Protein AF-0000000078797398 (afdb_homodimer)

Structure (mmCIF, N/CA/C/O backbone):
data_AF-0000000078797398-model_v1
#
loop_
_entity.id
_entity.type
_entity.pdbx_description
1 polymer 'SusC/RagA family TonB-linked outer membrane protein'
#
loop_
_atom_site.group_PDB
_atom_site.id
_atom_site.type_symbol
_atom_site.label_atom_id
_atom_site.label_alt_id
_atom_site.label_comp_id
_atom_site.label_asym_id
_atom_site.label_entity_id
_atom_site.label_seq_id
_atom_site.pdbx_PDB_ins_code
_atom_site.Cartn_x
_atom_site.Cartn_y
_atom_site.Cartn_z
_atom_site.occupancy
_atom_site.B_iso_or_equiv
_atom_site.auth_seq_id
_atom_site.auth_comp_id
_atom_site.auth_asym_id
_atom_site.auth_atom_id
_atom_site.pdbx_PDB_model_num
ATOM 1 N N . MET A 1 1 ? 14.328 -54.656 -35.375 1 14.19 1 MET A N 1
ATOM 2 C CA . MET A 1 1 ? 13.898 -55.188 -34.094 1 14.19 1 MET A CA 1
ATOM 3 C C . MET A 1 1 ? 12.828 -54.281 -33.469 1 14.19 1 MET A C 1
ATOM 5 O O . MET A 1 1 ? 13.141 -53.438 -32.625 1 14.19 1 MET A O 1
ATOM 9 N N . LYS A 1 2 ? 11.695 -54.062 -34.125 1 16.78 2 LYS A N 1
ATOM 10 C CA . LYS A 1 2 ? 10.578 -53.25 -34.625 1 16.78 2 LYS A CA 1
ATOM 11 C C . LYS A 1 2 ? 9.422 -53.281 -33.625 1 16.78 2 LYS A C 1
ATOM 13 O O . LYS A 1 2 ? 9.414 -54.094 -32.688 1 16.78 2 LYS A O 1
ATOM 18 N N . LYS A 1 3 ? 8.297 -53.812 -33.938 1 16.89 3 LYS A N 1
ATOM 19 C CA . LYS A 1 3 ? 6.93 -53.312 -34.031 1 16.89 3 LYS A CA 1
ATOM 20 C C . LYS A 1 3 ? 6.074 -53.844 -32.875 1 16.89 3 LYS A C 1
ATOM 22 O O . LYS A 1 3 ? 4.898 -53.5 -32.75 1 16.89 3 LYS A O 1
ATOM 27 N N . ASN A 1 4 ? 6.398 -54.906 -32.062 1 16.11 4 ASN A N 1
ATOM 28 C CA . ASN A 1 4 ? 5.312 -55.844 -31.766 1 16.11 4 ASN A CA 1
ATOM 29 C C . ASN A 1 4 ? 4.363 -55.281 -30.719 1 16.11 4 ASN A C 1
ATOM 31 O O . ASN A 1 4 ? 3.256 -55.781 -30.531 1 16.11 4 ASN A O 1
ATOM 35 N N . ARG A 1 5 ? 4.566 -54.375 -29.688 1 20.83 5 ARG A N 1
ATOM 36 C CA . ARG A 1 5 ? 4.125 -54.781 -28.359 1 20.83 5 ARG A CA 1
ATOM 37 C C . ARG A 1 5 ? 2.684 -54.344 -28.109 1 20.83 5 ARG A C 1
ATOM 39 O O . ARG A 1 5 ? 2.436 -53.406 -27.344 1 20.83 5 ARG A O 1
ATOM 46 N N . LEU A 1 6 ? 1.722 -54.312 -29.094 1 18.86 6 LEU A N 1
ATOM 47 C CA . LEU A 1 6 ? 0.494 -53.531 -29 1 18.86 6 LEU A CA 1
ATOM 48 C C . LEU A 1 6 ? -0.539 -54.25 -28.125 1 18.86 6 LEU A C 1
ATOM 50 O O . LEU A 1 6 ? -1.639 -53.719 -27.922 1 18.86 6 LEU A O 1
ATOM 54 N N . ASN A 1 7 ? -0.463 -55.438 -27.516 1 18.25 7 ASN A N 1
ATOM 55 C CA . ASN A 1 7 ? -1.701 -56.219 -27.469 1 18.25 7 ASN A CA 1
ATOM 56 C C . ASN A 1 7 ? -2.609 -55.719 -26.344 1 18.25 7 ASN A C 1
ATOM 58 O O . ASN A 1 7 ? -3.73 -56.219 -26.188 1 18.25 7 ASN A O 1
ATOM 62 N N . LEU A 1 8 ? -2.359 -55.062 -25.203 1 17.81 8 LEU A N 1
ATOM 63 C CA . LEU A 1 8 ? -2.91 -55.438 -23.906 1 17.81 8 LEU A CA 1
ATOM 64 C C . LEU A 1 8 ? -4.34 -54.938 -23.75 1 17.81 8 LEU A C 1
ATOM 66 O O . LEU A 1 8 ? -4.574 -53.875 -23.141 1 17.81 8 LEU A O 1
ATOM 70 N N . VAL A 1 9 ? -5.426 -54.938 -24.734 1 18.81 9 VAL A N 1
ATOM 71 C CA . VAL A 1 9 ? -6.66 -54.156 -24.719 1 18.81 9 VAL A CA 1
ATOM 72 C C . VAL A 1 9 ? -7.688 -54.812 -23.812 1 18.81 9 VAL A C 1
ATOM 74 O O . VAL A 1 9 ? -8.742 -54.25 -23.531 1 18.81 9 VAL A O 1
ATOM 77 N N . SER A 1 10 ? -7.66 -56.031 -23.234 1 17.7 10 SER A N 1
ATOM 78 C CA . SER A 1 10 ? -8.859 -56.844 -23.141 1 17.7 10 SER A CA 1
ATOM 79 C C . SER A 1 10 ? -9.781 -56.344 -22.031 1 17.7 10 SER A C 1
ATOM 81 O O . SER A 1 10 ? -10.992 -56.562 -22.062 1 17.7 10 SER A O 1
ATOM 83 N N . ALA A 1 11 ? -9.469 -56.031 -20.797 1 18.22 11 ALA A N 1
ATOM 84 C CA . ALA A 1 11 ? -10.078 -56.625 -19.625 1 18.22 11 ALA A CA 1
ATOM 85 C C . ALA A 1 11 ? -11.398 -55.938 -19.266 1 18.22 11 ALA A C 1
ATOM 87 O O . ALA A 1 11 ? -12.062 -56.312 -18.312 1 18.22 11 ALA A O 1
ATOM 88 N N . MET A 1 12 ? -11.945 -54.875 -19.828 1 17.48 12 MET A N 1
ATOM 89 C CA . MET A 1 12 ? -12.758 -54.062 -18.906 1 17.48 12 MET A CA 1
ATOM 90 C C . MET A 1 12 ? -14.133 -54.688 -18.719 1 17.48 12 MET A C 1
ATOM 92 O O . MET A 1 12 ? -14.852 -54.344 -17.781 1 17.48 12 MET A O 1
ATOM 96 N N . LEU A 1 13 ? -14.844 -55.438 -19.578 1 18.14 13 LEU A N 1
ATOM 97 C CA . LEU A 1 13 ? -16.266 -55.188 -19.703 1 18.14 13 LEU A CA 1
ATOM 98 C C . LEU A 1 13 ? -17.062 -55.938 -18.625 1 18.14 13 LEU A C 1
ATOM 100 O O . LEU A 1 13 ? -18.297 -55.844 -18.609 1 18.14 13 LEU A O 1
ATOM 104 N N . LEU A 1 14 ? -16.625 -56.719 -17.719 1 17.73 14 LEU A N 1
ATOM 105 C CA . LEU A 1 14 ? -17.562 -57.781 -17.391 1 17.73 14 LEU A CA 1
ATOM 106 C C . LEU A 1 14 ? -18.688 -57.281 -16.5 1 17.73 14 LEU A C 1
ATOM 108 O O . LEU A 1 14 ? -18.578 -57.312 -15.273 1 17.73 14 LEU A O 1
ATOM 112 N N . LEU A 1 15 ? -19.25 -56.094 -16.516 1 18.14 15 LEU A N 1
ATOM 113 C CA . LEU A 1 15 ? -20.266 -55.781 -15.508 1 18.14 15 LEU A CA 1
ATOM 114 C C . LEU A 1 15 ? -21.469 -56.688 -15.625 1 18.14 15 LEU A C 1
ATOM 116 O O . LEU A 1 15 ? -22.188 -56.656 -16.625 1 18.14 15 LEU A O 1
ATOM 120 N N . SER A 1 16 ? -21.484 -57.875 -15 1 17.33 16 SER A N 1
ATOM 121 C CA . SER A 1 16 ? -22.469 -58.969 -14.883 1 17.33 16 SER A CA 1
ATOM 122 C C . SER A 1 16 ? -23.797 -58.438 -14.336 1 17.33 16 SER A C 1
ATOM 124 O O . SER A 1 16 ? -23.859 -57.344 -13.805 1 17.33 16 SER A O 1
ATOM 126 N N . GLY A 1 17 ? -24.891 -59.344 -13.898 1 18.78 17 GLY A N 1
ATOM 127 C CA . GLY A 1 17 ? -26.219 -59.906 -13.93 1 18.78 17 GLY A CA 1
ATOM 128 C C . GLY A 1 17 ? -27.031 -59.625 -12.688 1 18.78 17 GLY A C 1
ATOM 129 O O . GLY A 1 17 ? -28.141 -60.125 -12.516 1 18.78 17 GLY A O 1
ATOM 130 N N . LEU A 1 18 ? -26.562 -58.938 -11.586 1 18.55 18 LEU A N 1
ATOM 131 C CA . LEU A 1 18 ? -27.219 -59.406 -10.375 1 18.55 18 LEU A CA 1
ATOM 132 C C . LEU A 1 18 ? -28.719 -59.094 -10.414 1 18.55 18 LEU A C 1
ATOM 134 O O . LEU A 1 18 ? -29.109 -57.969 -10.797 1 18.55 18 LEU A O 1
ATOM 138 N N . SER A 1 19 ? -29.734 -60.031 -10.227 1 19.27 19 SER A N 1
ATOM 139 C CA . SER A 1 19 ? -31.125 -60.469 -10.359 1 19.27 19 SER A CA 1
ATOM 140 C C . SER A 1 19 ? -32 -59.844 -9.266 1 19.27 19 SER A C 1
ATOM 142 O O . SER A 1 19 ? -33.219 -59.938 -9.328 1 19.27 19 SER A O 1
ATOM 144 N N . THR A 1 20 ? -31.547 -59.312 -8.133 1 19.91 20 THR A N 1
ATOM 145 C CA . THR A 1 20 ? -32.375 -59.625 -6.973 1 19.91 20 THR A CA 1
ATOM 146 C C . THR A 1 20 ? -33.781 -59.094 -7.133 1 19.91 20 THR A C 1
ATOM 148 O O . THR A 1 20 ? -34 -58.156 -7.891 1 19.91 20 THR A O 1
ATOM 151 N N . GLY A 1 21 ? -34.875 -59.719 -6.449 1 19.83 21 GLY A N 1
ATOM 152 C CA . GLY A 1 21 ? -36.281 -60 -6.215 1 19.83 21 GLY A CA 1
ATOM 153 C C . GLY A 1 21 ? -37 -58.875 -5.527 1 19.83 21 GLY A C 1
ATOM 154 O O . GLY A 1 21 ? -36.562 -58.375 -4.484 1 19.83 21 GLY A O 1
ATOM 155 N N . TYR A 1 22 ? -37.625 -57.969 -6.227 1 20.42 22 TYR A N 1
ATOM 156 C CA . TYR A 1 22 ? -38.406 -56.812 -5.867 1 20.42 22 TYR A CA 1
ATOM 157 C C . TYR A 1 22 ? -39.625 -57.188 -5.043 1 20.42 22 TYR A C 1
ATOM 159 O O . TYR A 1 22 ? -40.531 -57.875 -5.539 1 20.42 22 TYR A O 1
ATOM 167 N N . LEU A 1 23 ? -39.406 -57.562 -3.674 1 19.94 23 LEU A N 1
ATOM 168 C CA . LEU A 1 23 ? -40.562 -57.938 -2.854 1 19.94 23 LEU A CA 1
ATOM 169 C C . LEU A 1 23 ? -41.625 -56.844 -2.865 1 19.94 23 LEU A C 1
ATOM 171 O O . LEU A 1 23 ? -41.312 -55.656 -3.08 1 19.94 23 LEU A O 1
ATOM 175 N N . GLN A 1 24 ? -42.938 -57.25 -2.566 1 21.22 24 GLN A N 1
ATOM 176 C CA . GLN A 1 24 ? -44.344 -56.906 -2.686 1 21.22 24 GLN A CA 1
ATOM 177 C C . GLN A 1 24 ? -44.75 -55.844 -1.672 1 21.22 24 GLN A C 1
ATOM 179 O O . GLN A 1 24 ? -44.938 -56.156 -0.488 1 21.22 24 GLN A O 1
ATOM 184 N N . ALA A 1 25 ? -44.031 -54.844 -1.453 1 22.23 25 ALA A N 1
ATOM 185 C CA . ALA A 1 25 ? -44.5 -54.094 -0.286 1 22.23 25 ALA A CA 1
ATOM 186 C C . ALA A 1 25 ? -45.969 -53.656 -0.463 1 22.23 25 ALA A C 1
ATOM 188 O O . ALA A 1 25 ? -46.375 -53.25 -1.554 1 22.23 25 ALA A O 1
ATOM 189 N N . ALA A 1 26 ? -46.844 -54.125 0.478 1 24.5 26 ALA A N 1
ATOM 190 C CA . ALA A 1 26 ? -48.281 -54.062 0.637 1 24.5 26 ALA A CA 1
ATOM 191 C C . ALA A 1 26 ? -48.781 -52.625 0.694 1 24.5 26 ALA A C 1
ATOM 193 O O . ALA A 1 26 ? -48.062 -51.719 1.108 1 24.5 26 ALA A O 1
ATOM 194 N N . PRO A 1 27 ? -50 -52.344 0.176 1 23.8 27 PRO A N 1
ATOM 195 C CA . PRO A 1 27 ? -50.75 -51.125 -0.127 1 23.8 27 PRO A CA 1
ATOM 196 C C . PRO A 1 27 ? -51.188 -50.344 1.128 1 23.8 27 PRO A C 1
ATOM 198 O O . PRO A 1 27 ? -51.969 -50.875 1.921 1 23.8 27 PRO A O 1
ATOM 201 N N . HIS A 1 28 ? -50.25 -50.031 2.047 1 22.23 28 HIS A N 1
ATOM 202 C CA . HIS A 1 28 ? -50.906 -49.5 3.246 1 22.23 28 HIS A CA 1
ATOM 203 C C . HIS A 1 28 ? -51.844 -48.375 2.912 1 22.23 28 HIS A C 1
ATOM 205 O O . HIS A 1 28 ? -51.531 -47.531 2.072 1 22.23 28 HIS A O 1
ATOM 211 N N . LYS A 1 29 ? -53.156 -48.562 3.438 1 24.05 29 LYS A N 1
ATOM 212 C CA . LYS A 1 29 ? -54.375 -47.781 3.328 1 24.05 29 LYS A CA 1
ATOM 213 C C . LYS A 1 29 ? -54.219 -46.406 3.98 1 24.05 29 LYS A C 1
ATOM 215 O O . LYS A 1 29 ? -54.031 -46.312 5.195 1 24.05 29 LYS A O 1
ATOM 220 N N . VAL A 1 30 ? -53.531 -45.5 3.352 1 23.61 30 VAL A N 1
ATOM 221 C CA . VAL A 1 30 ? -53.469 -44.156 3.918 1 23.61 30 VAL A CA 1
ATOM 222 C C . VAL A 1 30 ? -54.875 -43.594 4.117 1 23.61 30 VAL A C 1
ATOM 224 O O . VAL A 1 30 ? -55.656 -43.5 3.164 1 23.61 30 VAL A O 1
ATOM 227 N N . VAL A 1 31 ? -55.5 -43.969 5.285 1 24.97 31 VAL A N 1
ATOM 228 C CA . VAL A 1 31 ? -56.812 -43.438 5.664 1 24.97 31 VAL A CA 1
ATOM 229 C C . VAL A 1 31 ? -56.719 -41.906 5.742 1 24.97 31 VAL A C 1
ATOM 231 O O . VAL A 1 31 ? -55.906 -41.375 6.473 1 24.97 31 VAL A O 1
ATOM 234 N N . THR A 1 32 ? -56.969 -41.25 4.656 1 23.17 32 THR A N 1
ATOM 235 C CA . THR A 1 32 ? -57.125 -39.812 4.527 1 23.17 32 THR A CA 1
ATOM 236 C C . THR A 1 32 ? -58.219 -39.312 5.477 1 23.17 32 THR A C 1
ATOM 238 O O . THR A 1 32 ? -59.375 -39.656 5.352 1 23.17 32 THR A O 1
ATOM 241 N N . LYS A 1 33 ? -57.844 -39.312 6.805 1 28.17 33 LYS A N 1
ATOM 242 C CA . LYS A 1 33 ? -58.812 -38.625 7.629 1 28.17 33 LYS A CA 1
ATOM 243 C C . LYS A 1 33 ? -59.219 -37.281 7.023 1 28.17 33 LYS A C 1
ATOM 245 O O . LYS A 1 33 ? -58.344 -36.406 6.816 1 28.17 33 LYS A O 1
ATOM 250 N N . MET A 1 34 ? -60.375 -37.188 6.34 1 24.73 34 MET A N 1
ATOM 251 C CA . MET A 1 34 ? -61.062 -36.031 5.793 1 24.73 34 MET A CA 1
ATOM 252 C C . MET A 1 34 ? -61.375 -35 6.891 1 24.73 34 MET A C 1
ATOM 254 O O . MET A 1 34 ? -62.156 -35.281 7.781 1 24.73 34 MET A O 1
ATOM 258 N N . TYR A 1 35 ? -60.344 -34.469 7.543 1 29.33 35 TYR A N 1
ATOM 259 C CA . TYR A 1 35 ? -60.781 -33.406 8.453 1 29.33 35 TYR A CA 1
ATOM 260 C C . TYR A 1 35 ? -61.656 -32.406 7.727 1 29.33 35 TYR A C 1
ATOM 262 O O . TYR A 1 35 ? -61.406 -32.062 6.57 1 29.33 35 TYR A O 1
ATOM 270 N N . SER A 1 36 ? -62.906 -32.406 8.234 1 27.7 36 SER A N 1
ATOM 271 C CA . SER A 1 36 ? -64.062 -31.625 7.832 1 27.7 36 SER A CA 1
ATOM 272 C C . SER A 1 36 ? -63.75 -30.156 7.656 1 27.7 36 SER A C 1
ATOM 274 O O . SER A 1 36 ? -62.656 -29.703 8.023 1 27.7 36 SER A O 1
ATOM 276 N N . THR A 1 37 ? -64.688 -29.297 8.281 1 31.27 37 THR A N 1
ATOM 277 C CA . THR A 1 37 ? -65.438 -28.094 7.895 1 31.27 37 THR A CA 1
ATOM 278 C C . THR A 1 37 ? -64.625 -26.844 8.117 1 31.27 37 THR A C 1
ATOM 280 O O . THR A 1 37 ? -63.906 -26.719 9.125 1 31.27 37 THR A O 1
ATOM 283 N N . GLN A 1 38 ? -64.438 -26.047 6.953 1 34.19 38 GLN A N 1
ATOM 284 C CA . GLN A 1 38 ? -63.781 -24.812 6.516 1 34.19 38 GLN A CA 1
ATOM 285 C C . GLN A 1 38 ? -64.188 -23.641 7.41 1 34.19 38 GLN A C 1
ATOM 287 O O . GLN A 1 38 ? -65.375 -23.234 7.426 1 34.19 38 GLN A O 1
ATOM 292 N N . GLN A 1 39 ? -63.812 -23.547 8.688 1 38.5 39 GLN A N 1
ATOM 293 C CA . GLN A 1 39 ? -63.969 -22.172 9.117 1 38.5 39 GLN A CA 1
ATOM 294 C C . GLN A 1 39 ? -63.281 -21.203 8.164 1 38.5 39 GLN A C 1
ATOM 296 O O . GLN A 1 39 ? -62.188 -21.516 7.648 1 38.5 39 GLN A O 1
ATOM 301 N N . ASP A 1 40 ? -63.969 -20.016 7.66 1 49.66 40 ASP A N 1
ATOM 302 C CA . ASP A 1 40 ? -64 -19.125 6.504 1 49.66 40 ASP A CA 1
ATOM 303 C C . ASP A 1 40 ? -62.656 -18.453 6.285 1 49.66 40 ASP A C 1
ATOM 305 O O . ASP A 1 40 ? -62.344 -18.016 5.18 1 49.66 40 ASP A O 1
ATOM 309 N N . ASN A 1 41 ? -61.75 -18.422 7.184 1 66.75 41 ASN A N 1
ATOM 310 C CA . ASN A 1 41 ? -60.656 -17.484 6.941 1 66.75 41 ASN A CA 1
ATOM 311 C C . ASN A 1 41 ? -59.281 -18.172 7.047 1 66.75 41 ASN A C 1
ATOM 313 O O . ASN A 1 41 ? -58.281 -17.531 7.371 1 66.75 41 ASN A O 1
ATOM 317 N N . THR A 1 42 ? -59.281 -19.438 6.891 1 77.12 42 THR A N 1
ATOM 318 C CA . THR A 1 42 ? -58 -20.156 6.98 1 77.12 42 THR A CA 1
ATOM 319 C C . THR A 1 42 ? -57.781 -21.016 5.742 1 77.12 42 THR A C 1
ATOM 321 O O . THR A 1 42 ? -58.656 -21.781 5.34 1 77.12 42 THR A O 1
ATOM 324 N N . CYS A 1 43 ? -56.75 -20.797 4.984 1 81.75 43 CYS A N 1
ATOM 325 C CA . CYS A 1 43 ? -56.344 -21.641 3.871 1 81.75 43 CYS A CA 1
ATOM 326 C C . CYS A 1 43 ? -55.469 -22.781 4.355 1 81.75 43 CYS A C 1
ATOM 328 O O . CYS A 1 43 ? -54.406 -22.562 4.973 1 81.75 43 CYS A O 1
ATOM 330 N N . VAL A 1 44 ? -56 -23.953 4.25 1 83.19 44 VAL A N 1
ATOM 331 C CA . VAL A 1 44 ? -55.25 -25.156 4.582 1 83.19 44 VAL A CA 1
ATOM 332 C C . VAL A 1 44 ? -54.812 -25.891 3.303 1 83.19 44 VAL A C 1
ATOM 334 O O . VAL A 1 44 ? -55.562 -25.891 2.32 1 83.19 44 VAL A O 1
ATOM 337 N N . GLY A 1 45 ? -53.656 -26.297 3.201 1 84.81 45 GLY A N 1
ATOM 338 C CA . GLY A 1 45 ? -53.188 -27.031 2.035 1 84.81 45 GLY A CA 1
ATOM 339 C C . GLY A 1 45 ? -51.969 -27.906 2.316 1 84.81 45 GLY A C 1
ATOM 340 O O . GLY A 1 45 ? -51.469 -27.953 3.445 1 84.81 45 GLY A O 1
ATOM 341 N N . GLN A 1 46 ? -51.594 -28.75 1.345 1 83.31 46 GLN A N 1
ATOM 342 C CA . GLN A 1 46 ? -50.406 -29.594 1.323 1 83.31 46 GLN A CA 1
ATOM 343 C C . GLN A 1 46 ? -49.562 -29.312 0.09 1 83.31 46 GLN A C 1
ATOM 345 O O . GLN A 1 46 ? -50.094 -29.156 -1.013 1 83.31 46 GLN A O 1
ATOM 350 N N . VAL A 1 47 ? -48.375 -29.141 0.313 1 83.88 47 VAL A N 1
ATOM 351 C CA . VAL A 1 47 ? -47.406 -28.969 -0.77 1 83.88 47 VAL A CA 1
ATOM 352 C C . VAL A 1 47 ? -46.625 -30.25 -0.982 1 83.88 47 VAL A C 1
ATOM 354 O O . VAL A 1 47 ? -46.031 -30.781 -0.046 1 83.88 47 VAL A O 1
ATOM 357 N N . VAL A 1 48 ? -46.719 -30.766 -2.125 1 79.94 48 VAL A N 1
ATOM 358 C CA . VAL A 1 48 ? -46 -31.969 -2.51 1 79.94 48 VAL A CA 1
ATOM 359 C C . VAL A 1 48 ? -45.156 -31.688 -3.76 1 79.94 48 VAL A C 1
ATOM 361 O O . VAL A 1 48 ? -45.406 -30.719 -4.469 1 79.94 48 VAL A O 1
ATOM 364 N N . ASP A 1 49 ? -44.125 -32.469 -3.914 1 72.75 49 ASP A N 1
ATOM 365 C CA . ASP A 1 49 ? -43.375 -32.375 -5.164 1 72.75 49 ASP A CA 1
ATOM 366 C C . ASP A 1 49 ? -44 -33.281 -6.238 1 72.75 49 ASP A C 1
ATOM 368 O O . ASP A 1 49 ? -45.031 -33.938 -6.008 1 72.75 49 ASP A O 1
ATOM 372 N N . GLN A 1 50 ? -43.438 -33.25 -7.488 1 68.44 50 GLN A N 1
ATOM 373 C CA . GLN A 1 50 ? -44 -34 -8.625 1 68.44 50 GLN A CA 1
ATOM 374 C C . GLN A 1 50 ? -44.031 -35.5 -8.328 1 68.44 50 GLN A C 1
ATOM 376 O O . GLN A 1 50 ? -44.781 -36.219 -8.961 1 68.44 50 GLN A O 1
ATOM 381 N N . LYS A 1 51 ? -43.312 -35.938 -7.418 1 64.81 51 LYS A N 1
ATOM 382 C CA . LYS A 1 51 ? -43.281 -37.375 -7.062 1 64.81 51 LYS A CA 1
ATOM 383 C C . LYS A 1 51 ? -44.281 -37.688 -5.949 1 64.81 51 LYS A C 1
ATOM 385 O O . LYS A 1 51 ? -44.344 -38.812 -5.461 1 64.81 51 LYS A O 1
ATOM 390 N N . GLY A 1 52 ? -44.875 -36.75 -5.531 1 69.88 52 GLY A N 1
ATOM 391 C CA . GLY A 1 52 ? -45.875 -36.938 -4.512 1 69.88 52 GLY A CA 1
ATOM 392 C C . GLY A 1 52 ? -45.344 -36.844 -3.098 1 69.88 52 GLY A C 1
ATOM 393 O O . GLY A 1 52 ? -46.062 -37.125 -2.131 1 69.88 52 GLY A O 1
ATOM 394 N N . GLU A 1 53 ? -44.125 -36.531 -3.059 1 73.06 53 GLU A N 1
ATOM 395 C CA . GLU A 1 53 ? -43.531 -36.375 -1.738 1 73.06 53 GLU A CA 1
ATOM 396 C C . GLU A 1 53 ? -43.812 -35 -1.137 1 73.06 53 GLU A C 1
ATOM 398 O O . GLU A 1 53 ? -43.875 -34 -1.852 1 73.06 53 GLU A O 1
ATOM 403 N N . THR A 1 54 ? -43.938 -35.031 0.167 1 77 54 THR A N 1
ATOM 404 C CA . THR A 1 54 ? -44.281 -33.781 0.848 1 77 54 THR A CA 1
ATOM 405 C C . THR A 1 54 ? -43.094 -32.844 0.886 1 77 54 THR A C 1
ATOM 407 O O . THR A 1 54 ? -41.938 -33.281 1.026 1 77 54 THR A O 1
ATOM 410 N N . VAL A 1 55 ? -43.219 -31.625 0.555 1 76.88 55 VAL A N 1
ATOM 411 C CA . VAL A 1 55 ? -42.219 -30.594 0.599 1 76.88 55 VAL A CA 1
ATOM 412 C C . VAL A 1 55 ? -42.25 -29.875 1.948 1 76.88 55 VAL A C 1
ATOM 414 O O . VAL A 1 55 ? -43.219 -29.156 2.246 1 76.88 55 VAL A O 1
ATOM 417 N N . ILE A 1 56 ? -41.156 -30.219 2.688 1 73.38 56 ILE A N 1
ATOM 418 C CA . ILE A 1 56 ? -41.062 -29.656 4.031 1 73.38 56 ILE A CA 1
ATOM 419 C C . ILE A 1 56 ? -40.406 -28.281 3.971 1 73.38 56 ILE A C 1
ATOM 421 O O . ILE A 1 56 ? -39.375 -28.109 3.311 1 73.38 56 ILE A O 1
ATOM 425 N N . GLY A 1 57 ? -40.938 -27.25 4.629 1 73.69 57 GLY A N 1
ATOM 426 C CA . GLY A 1 57 ? -40.281 -25.938 4.797 1 73.69 57 GLY A CA 1
ATOM 427 C C . GLY A 1 57 ? -40.531 -25.016 3.621 1 73.69 57 GLY A C 1
ATOM 428 O O . GLY A 1 57 ? -39.844 -24 3.477 1 73.69 57 GLY A O 1
ATOM 429 N N . ALA A 1 58 ? -41.406 -25.375 2.717 1 76.81 58 ALA A N 1
ATOM 430 C CA . ALA A 1 58 ? -41.75 -24.469 1.625 1 76.81 58 ALA A CA 1
ATOM 431 C C . ALA A 1 58 ? -42.406 -23.203 2.152 1 76.81 58 ALA A C 1
ATOM 433 O O . ALA A 1 58 ? -43.25 -23.281 3.039 1 76.81 58 ALA A O 1
ATOM 434 N N . SER A 1 59 ? -42 -22.141 1.622 1 80.75 59 SER A N 1
ATOM 435 C CA . SER A 1 59 ? -42.625 -20.859 1.969 1 80.75 59 SER A CA 1
ATOM 436 C C . SER A 1 59 ? -43.969 -20.703 1.271 1 80.75 59 SER A C 1
ATOM 438 O O . SER A 1 59 ? -44.062 -20.859 0.052 1 80.75 59 SER A O 1
ATOM 440 N N . VAL A 1 60 ? -45.062 -20.547 2.082 1 83.19 60 VAL A N 1
ATOM 441 C CA . VAL A 1 60 ? -46.406 -20.281 1.599 1 83.19 60 VAL A CA 1
ATOM 442 C C . VAL A 1 60 ? -46.844 -18.891 2.047 1 83.19 60 VAL A C 1
ATOM 444 O O . VAL A 1 60 ? -47.094 -18.656 3.236 1 83.19 60 VAL A O 1
ATOM 447 N N . ILE A 1 61 ? -46.844 -17.984 1.096 1 81.88 61 ILE A N 1
ATOM 448 C CA . ILE A 1 61 ? -47.125 -16.594 1.427 1 81.88 61 ILE A CA 1
ATOM 449 C C . ILE A 1 61 ? -48.25 -16.047 0.53 1 81.88 61 ILE A C 1
ATOM 451 O O . ILE A 1 61 ? -48.375 -16.469 -0.622 1 81.88 61 ILE A O 1
ATOM 455 N N . ILE A 1 62 ? -49.219 -15.211 1.114 1 80.12 62 ILE A N 1
ATOM 456 C CA . ILE A 1 62 ? -50.094 -14.438 0.263 1 80.12 62 ILE A CA 1
ATOM 457 C C . ILE A 1 62 ? -49.312 -13.43 -0.556 1 80.12 62 ILE A C 1
ATOM 459 O O . ILE A 1 62 ? -48.625 -12.562 0.004 1 80.12 62 ILE A O 1
ATOM 463 N N . LYS A 1 63 ? -49.281 -13.672 -1.919 1 75.94 63 LYS A N 1
ATOM 464 C CA . LYS A 1 63 ? -48.469 -12.859 -2.822 1 75.94 63 LYS A CA 1
ATOM 465 C C . LYS A 1 63 ? -48.688 -11.375 -2.562 1 75.94 63 LYS A C 1
ATOM 467 O O . LYS A 1 63 ? -49.812 -10.898 -2.51 1 75.94 63 LYS A O 1
ATOM 472 N N . GLY A 1 64 ? -47.594 -10.586 -2.289 1 66.06 64 GLY A N 1
ATOM 473 C CA . GLY A 1 64 ? -47.656 -9.148 -2.088 1 66.06 64 GLY A CA 1
ATOM 474 C C . GLY A 1 64 ? -47.781 -8.75 -0.629 1 66.06 64 GLY A C 1
ATOM 475 O O . GLY A 1 64 ? -47.875 -7.562 -0.308 1 66.06 64 GLY A O 1
ATOM 476 N N . THR A 1 65 ? -48.031 -9.75 0.269 1 68.62 65 THR A N 1
ATOM 477 C CA . THR A 1 65 ? -48.156 -9.469 1.694 1 68.62 65 THR A CA 1
ATOM 478 C C . THR A 1 65 ? -47.062 -10.172 2.482 1 68.62 65 THR A C 1
ATOM 480 O O . THR A 1 65 ? -46.312 -10.977 1.926 1 68.62 65 THR A O 1
ATOM 483 N N . SER A 1 66 ? -46.938 -9.766 3.762 1 68.19 66 SER A N 1
ATOM 484 C CA . SER A 1 66 ? -46 -10.445 4.648 1 68.19 66 SER A CA 1
ATOM 485 C C . SER A 1 66 ? -46.656 -11.586 5.398 1 68.19 66 SER A C 1
ATOM 487 O O . SER A 1 66 ? -46.031 -12.234 6.238 1 68.19 66 SER A O 1
ATOM 489 N N . ASN A 1 67 ? -47.844 -11.891 5.121 1 74.5 67 ASN A N 1
ATOM 490 C CA . ASN A 1 67 ? -48.594 -13 5.742 1 74.5 67 ASN A CA 1
ATOM 491 C C . ASN A 1 67 ? -48.219 -14.336 5.098 1 74.5 67 ASN A C 1
ATOM 493 O O . ASN A 1 67 ? -48.562 -14.586 3.943 1 74.5 67 ASN A O 1
ATOM 497 N N . GLY A 1 68 ? -47.375 -15 5.648 1 76.25 68 GLY A N 1
ATOM 498 C CA . GLY A 1 68 ? -46.906 -16.281 5.121 1 76.25 68 GLY A CA 1
ATOM 499 C C . GLY A 1 68 ? -46.656 -17.312 6.199 1 76.25 68 GLY A C 1
ATOM 500 O O . GLY A 1 68 ? -46.719 -17 7.391 1 76.25 68 GLY A O 1
ATOM 501 N N . THR A 1 69 ? -46.75 -18.594 5.793 1 79.19 69 THR A N 1
ATOM 502 C CA . THR A 1 69 ? -46.406 -19.75 6.609 1 79.19 69 THR A CA 1
ATOM 503 C C . THR A 1 69 ? -45.438 -20.672 5.871 1 79.19 69 THR A C 1
ATOM 505 O O . THR A 1 69 ? -45.094 -20.438 4.707 1 79.19 69 THR A O 1
ATOM 508 N N . ILE A 1 70 ? -44.875 -21.641 6.555 1 79 70 ILE A N 1
ATOM 509 C CA . ILE A 1 70 ? -44.031 -22.672 5.938 1 79 70 ILE A CA 1
ATOM 510 C C . ILE A 1 70 ? -44.719 -24.031 6.109 1 79 70 ILE A C 1
ATOM 512 O O . ILE A 1 70 ? -45.469 -24.25 7.062 1 79 70 ILE A O 1
ATOM 516 N N . THR A 1 71 ? -44.469 -24.938 5.152 1 80.12 71 THR A N 1
ATOM 517 C CA . THR A 1 71 ? -45.062 -26.266 5.23 1 80.12 71 THR A CA 1
ATOM 518 C C . THR A 1 71 ? -44.406 -27.062 6.367 1 80.12 71 THR A C 1
ATOM 520 O O . THR A 1 71 ? -43.25 -26.875 6.691 1 80.12 71 THR A O 1
ATOM 523 N N . ASP A 1 72 ? -45.281 -27.906 6.992 1 76.5 72 ASP A N 1
ATOM 524 C CA . ASP A 1 72 ? -44.781 -28.766 8.078 1 76.5 72 ASP A CA 1
ATOM 525 C C . ASP A 1 72 ? -44.156 -30.047 7.531 1 76.5 72 ASP A C 1
ATOM 527 O O . ASP A 1 72 ? -43.938 -30.172 6.324 1 76.5 72 ASP A O 1
ATOM 531 N N . PHE A 1 73 ? -43.812 -31.047 8.383 1 72.56 73 PHE A N 1
ATOM 532 C CA . PHE A 1 73 ? -43.094 -32.281 8.039 1 72.56 73 PHE A CA 1
ATOM 533 C C . PHE A 1 73 ? -43.906 -33.125 7.055 1 72.56 73 PHE A C 1
ATOM 535 O O . PHE A 1 73 ? -43.312 -33.906 6.301 1 72.56 73 PHE A O 1
ATOM 542 N N . ASP A 1 74 ? -45.125 -33.031 7.078 1 75.44 74 ASP A N 1
ATOM 543 C CA . ASP A 1 74 ? -46 -33.781 6.164 1 75.44 74 ASP A CA 1
ATOM 544 C C . ASP A 1 74 ? -46.406 -32.938 4.961 1 75.44 74 ASP A C 1
ATOM 546 O O . ASP A 1 74 ? -47.312 -33.312 4.215 1 75.44 74 ASP A O 1
ATOM 550 N N . GLY A 1 75 ? -45.719 -31.75 4.789 1 77.69 75 GLY A N 1
ATOM 551 C CA . GLY A 1 75 ? -45.969 -30.844 3.686 1 77.69 75 GLY A CA 1
ATOM 552 C C . GLY A 1 75 ? -47.25 -30.031 3.873 1 77.69 75 GLY A C 1
ATOM 553 O O . GLY A 1 75 ? -47.688 -29.344 2.951 1 77.69 75 GLY A O 1
ATOM 554 N N . ASN A 1 76 ? -47.844 -30.141 5.039 1 80.75 76 ASN A N 1
ATOM 555 C CA . ASN A 1 76 ? -49.094 -29.422 5.285 1 80.75 76 ASN A CA 1
ATOM 556 C C . ASN A 1 76 ? -48.812 -27.984 5.707 1 80.75 76 ASN A C 1
ATOM 558 O O . ASN A 1 76 ? -47.781 -27.688 6.309 1 80.75 76 ASN A O 1
ATOM 562 N N . PHE A 1 77 ? -49.656 -27.078 5.25 1 82.25 77 PHE A N 1
ATOM 563 C CA . PHE A 1 77 ? -49.562 -25.688 5.719 1 82.25 77 PHE A CA 1
ATOM 564 C C . PHE A 1 77 ? -50.969 -25.188 6.102 1 82.25 77 PHE A C 1
ATOM 566 O O . PHE A 1 77 ? -51.969 -25.688 5.613 1 82.25 77 PHE A O 1
ATOM 573 N N . THR A 1 78 ? -51 -24.359 7.129 1 82 78 THR A N 1
ATOM 574 C CA . THR A 1 78 ? -52.156 -23.562 7.52 1 82 78 THR A CA 1
ATOM 575 C C . THR A 1 78 ? -51.844 -22.078 7.465 1 82 78 THR A C 1
ATOM 577 O O . THR A 1 78 ? -50.969 -21.594 8.164 1 82 78 THR A O 1
ATOM 580 N N . LEU A 1 79 ? -52.375 -21.328 6.539 1 81 79 LEU A N 1
ATOM 581 C CA . LEU A 1 79 ? -52.219 -19.891 6.352 1 81 79 LEU A CA 1
ATOM 582 C C . LEU A 1 79 ? -53.5 -19.156 6.793 1 81 79 LEU A C 1
ATOM 584 O O . LEU A 1 79 ? -54.562 -19.375 6.238 1 81 79 LEU A O 1
ATOM 588 N N . ASN A 1 80 ? -53.312 -18.391 7.801 1 79.19 80 ASN A N 1
ATOM 589 C CA . ASN A 1 80 ? -54.469 -17.672 8.375 1 79.19 80 ASN A CA 1
ATOM 590 C C . ASN A 1 80 ? -54.688 -16.344 7.672 1 79.19 80 ASN A C 1
ATOM 592 O O . ASN A 1 80 ? -53.812 -15.82 7 1 79.19 80 ASN A O 1
ATOM 596 N N . GLU A 1 81 ? -55.969 -15.812 7.742 1 76.5 81 GLU A N 1
ATOM 597 C CA . GLU A 1 81 ? -56.406 -14.531 7.199 1 76.5 81 GLU A CA 1
ATOM 598 C C . GLU A 1 81 ? -56.281 -14.5 5.68 1 76.5 81 GLU A C 1
ATOM 600 O O . GLU A 1 81 ? -55.75 -13.539 5.125 1 76.5 81 GLU A O 1
ATOM 605 N N . VAL A 1 82 ? -56.688 -15.617 5.094 1 77.56 82 VAL A N 1
ATOM 606 C CA . VAL A 1 82 ? -56.688 -15.727 3.637 1 77.56 82 VAL A CA 1
ATOM 607 C C . VAL A 1 82 ? -58.125 -15.602 3.131 1 77.56 82 VAL A C 1
ATOM 609 O O . VAL A 1 82 ? -59.062 -16.219 3.686 1 77.56 82 VAL A O 1
ATOM 612 N N . LYS A 1 83 ? -58.375 -14.82 2.211 1 77.31 83 LYS A N 1
ATOM 613 C CA . LYS A 1 83 ? -59.656 -14.664 1.552 1 77.31 83 LYS A CA 1
ATOM 614 C C . LYS A 1 83 ? -59.688 -15.453 0.247 1 77.31 83 LYS A C 1
ATOM 616 O O . LYS A 1 83 ? -58.688 -15.656 -0.403 1 77.31 83 LYS A O 1
ATOM 621 N N . THR A 1 84 ? -60.906 -15.859 -0.042 1 78 84 THR A N 1
ATOM 622 C CA . THR A 1 84 ? -61.094 -16.5 -1.344 1 78 84 THR A CA 1
ATOM 623 C C . THR A 1 84 ? -60.719 -15.531 -2.469 1 78 84 THR A C 1
ATOM 625 O O . THR A 1 84 ? -61.125 -14.375 -2.467 1 78 84 THR A O 1
ATOM 628 N N . GLY A 1 85 ? -59.75 -15.914 -3.395 1 80 85 GLY A N 1
ATOM 629 C CA . GLY A 1 85 ? -59.219 -15.07 -4.457 1 80 85 GLY A CA 1
ATOM 630 C C . GLY A 1 85 ? -57.812 -14.641 -4.227 1 80 85 GLY A C 1
ATOM 631 O O . GLY A 1 85 ? -57.156 -14.133 -5.137 1 80 85 GLY A O 1
ATOM 632 N N . ASP A 1 86 ? -57.375 -14.82 -3.08 1 79.31 86 ASP A N 1
ATOM 633 C CA . ASP A 1 86 ? -56 -14.453 -2.793 1 79.31 86 ASP A CA 1
ATOM 634 C C . ASP A 1 86 ? -55.031 -15.32 -3.58 1 79.31 86 ASP A C 1
ATOM 636 O O . ASP A 1 86 ? -55.281 -16.5 -3.814 1 79.31 86 ASP A O 1
ATOM 640 N N . MET A 1 87 ? -53.969 -14.672 -4.016 1 80.56 87 MET A N 1
ATOM 641 C CA . MET A 1 87 ? -52.875 -15.406 -4.672 1 80.56 87 MET A CA 1
ATOM 642 C C . MET A 1 87 ? -51.844 -15.867 -3.654 1 80.56 87 MET A C 1
ATOM 644 O O . MET A 1 87 ? -51.25 -15.055 -2.959 1 80.56 87 MET A O 1
ATOM 648 N N . ILE A 1 88 ? -51.75 -17.188 -3.59 1 82.19 88 ILE A N 1
ATOM 649 C CA . ILE A 1 88 ? -50.781 -17.797 -2.668 1 82.19 88 ILE A CA 1
ATOM 650 C C . ILE A 1 88 ? -49.531 -18.203 -3.422 1 82.19 88 ILE A C 1
ATOM 652 O O . ILE A 1 88 ? -49.594 -18.953 -4.402 1 82.19 88 ILE A O 1
ATOM 656 N N . GLU A 1 89 ? -48.469 -17.656 -3.051 1 80.94 89 GLU A N 1
ATOM 657 C CA . GLU A 1 89 ? -47.156 -17.969 -3.602 1 80.94 89 GLU A CA 1
ATOM 658 C C . GLU A 1 89 ? -46.438 -18.984 -2.738 1 80.94 89 GLU A C 1
ATOM 660 O O . GLU A 1 89 ? -46.25 -18.797 -1.532 1 80.94 89 GLU A O 1
ATOM 665 N N . ILE A 1 90 ? -46.031 -20.094 -3.354 1 79.94 90 ILE A N 1
ATOM 666 C CA . ILE A 1 90 ? -45.281 -21.172 -2.707 1 79.94 90 ILE A CA 1
ATOM 667 C C . ILE A 1 90 ? -43.906 -21.266 -3.309 1 79.94 90 ILE A C 1
ATOM 669 O O . ILE A 1 90 ? -43.75 -21.375 -4.527 1 79.94 90 ILE A O 1
ATOM 673 N N . SER A 1 91 ? -42.938 -21.047 -2.494 1 75.88 91 SER A N 1
ATOM 674 C CA . SER A 1 91 ? -41.562 -21.109 -2.967 1 75.88 91 SER A CA 1
ATOM 675 C C . SER A 1 91 ? -40.688 -21.984 -2.053 1 75.88 91 SER A C 1
ATOM 677 O O . SER A 1 91 ? -40.969 -22.062 -0.851 1 75.88 91 SER A O 1
ATOM 679 N N . TYR A 1 92 ? -39.938 -22.844 -2.684 1 69.69 92 TYR A N 1
ATOM 680 C CA . TYR A 1 92 ? -38.938 -23.672 -2.006 1 69.69 92 TYR A CA 1
ATOM 681 C C . TYR A 1 92 ? -37.688 -23.828 -2.859 1 69.69 92 TYR A C 1
ATOM 683 O O . TYR A 1 92 ? -37.75 -23.922 -4.086 1 69.69 92 TYR A O 1
ATOM 691 N N . VAL A 1 93 ? -36.531 -23.75 -2.154 1 59.56 93 VAL A N 1
ATOM 692 C CA . VAL A 1 93 ? -35.281 -23.906 -2.852 1 59.56 93 VAL A CA 1
ATOM 693 C C . VAL A 1 93 ? -35.281 -25.188 -3.668 1 59.56 93 VAL A C 1
ATOM 695 O O . VAL A 1 93 ? -35.625 -26.266 -3.154 1 59.56 93 VAL A O 1
ATOM 698 N N . GLY A 1 94 ? -35 -25.172 -4.922 1 56.66 94 GLY A N 1
ATOM 699 C CA . GLY A 1 94 ? -34.938 -26.312 -5.828 1 56.66 94 GLY A CA 1
ATOM 700 C C . GLY A 1 94 ? -36.219 -26.5 -6.605 1 56.66 94 GLY A C 1
ATOM 701 O O . GLY A 1 94 ? -36.312 -27.391 -7.465 1 56.66 94 GLY A O 1
ATOM 702 N N . TYR A 1 95 ? -37.312 -25.812 -6.188 1 64 95 TYR A N 1
ATOM 703 C CA . TYR A 1 95 ? -38.594 -25.938 -6.879 1 64 95 TYR A CA 1
ATOM 704 C C . TYR A 1 95 ? -39 -24.625 -7.52 1 64 95 TYR A C 1
ATOM 706 O O . TYR A 1 95 ? -38.594 -23.547 -7.062 1 64 95 TYR A O 1
ATOM 714 N N . GLN A 1 96 ? -39.562 -24.625 -8.664 1 65.81 96 GLN A N 1
ATOM 715 C CA . GLN A 1 96 ? -40.156 -23.453 -9.297 1 65.81 96 GLN A CA 1
ATOM 716 C C . GLN A 1 96 ? -41.219 -22.812 -8.398 1 65.81 96 GLN A C 1
ATOM 718 O O . GLN A 1 96 ? -42.062 -23.516 -7.844 1 65.81 96 GLN A O 1
ATOM 723 N N . THR A 1 97 ? -41.031 -21.531 -8.203 1 71.12 97 THR A N 1
ATOM 724 C CA . THR A 1 97 ? -42.062 -20.844 -7.43 1 71.12 97 THR A CA 1
ATOM 725 C C . THR A 1 97 ? -43.406 -20.984 -8.094 1 71.12 97 THR A C 1
ATOM 727 O O . THR A 1 97 ? -43.531 -20.812 -9.312 1 71.12 97 THR A O 1
ATOM 730 N N . GLN A 1 98 ? -44.438 -21.469 -7.355 1 73.88 98 GLN A N 1
ATOM 731 C CA . GLN A 1 98 ? -45.781 -21.609 -7.855 1 73.88 98 GLN A CA 1
ATOM 732 C C . GLN A 1 98 ? -46.719 -20.641 -7.164 1 73.88 98 GLN A C 1
ATOM 734 O O . GLN A 1 98 ? -46.656 -20.438 -5.949 1 73.88 98 GLN A O 1
ATOM 739 N N . VAL A 1 99 ? -47.531 -19.828 -7.98 1 79.5 99 VAL A N 1
ATOM 740 C CA . VAL A 1 99 ? -48.562 -18.953 -7.449 1 79.5 99 VAL A CA 1
ATOM 741 C C . VAL A 1 99 ? -49.938 -19.562 -7.727 1 79.5 99 VAL A C 1
ATOM 743 O O . VAL A 1 99 ? -50.281 -19.844 -8.875 1 79.5 99 VAL A O 1
ATOM 746 N N . VAL A 1 100 ? -50.75 -19.844 -6.68 1 80.5 100 VAL A N 1
ATOM 747 C CA . VAL A 1 100 ? -52.062 -20.453 -6.812 1 80.5 100 VAL A CA 1
ATOM 748 C C . VAL A 1 100 ? -53.125 -19.547 -6.207 1 80.5 100 VAL A C 1
ATOM 750 O O . VAL A 1 100 ? -52.875 -18.891 -5.184 1 80.5 100 VAL A O 1
ATOM 753 N N . GLN A 1 101 ? -54.156 -19.344 -6.926 1 79.31 101 GLN A N 1
ATOM 754 C CA . GLN A 1 101 ? -55.281 -18.594 -6.391 1 79.31 101 GLN A CA 1
ATOM 755 C C . GLN A 1 101 ? -56.062 -19.422 -5.383 1 79.31 101 GLN A C 1
ATOM 757 O O . GLN A 1 101 ? -56.469 -20.562 -5.676 1 79.31 101 GLN A O 1
ATOM 762 N N . TYR A 1 102 ? -56.344 -18.875 -4.27 1 82.88 102 TYR A N 1
ATOM 763 C CA . TYR A 1 102 ? -57.094 -19.578 -3.227 1 82.88 102 TYR A CA 1
ATOM 764 C C . TYR A 1 102 ? -58.594 -19.578 -3.531 1 82.88 102 TYR A C 1
ATOM 766 O O . TYR A 1 102 ? -59.188 -18.516 -3.701 1 82.88 102 TYR A O 1
ATOM 774 N N . ASP A 1 103 ? -59.156 -20.719 -3.736 1 77.25 103 ASP A N 1
ATOM 775 C CA . ASP A 1 103 ? -60.562 -20.828 -4.129 1 77.25 103 ASP A CA 1
ATOM 776 C C . ASP A 1 103 ? -61.438 -21.281 -2.955 1 77.25 103 ASP A C 1
ATOM 778 O O . ASP A 1 103 ? -62.594 -21.688 -3.143 1 77.25 103 ASP A O 1
ATOM 782 N N . GLY A 1 104 ? -60.969 -21.172 -1.677 1 74.5 104 GLY A N 1
ATOM 783 C CA . GLY A 1 104 ? -61.75 -21.5 -0.496 1 74.5 104 GLY A CA 1
ATOM 784 C C . GLY A 1 104 ? -61.625 -22.969 -0.104 1 74.5 104 GLY A C 1
ATOM 785 O O . GLY A 1 104 ? -62.25 -23.406 0.869 1 74.5 104 GLY A O 1
ATOM 786 N N . LYS A 1 105 ? -61.031 -23.766 -0.9 1 77.75 105 LYS A N 1
ATOM 787 C CA . LYS A 1 105 ? -60.875 -25.188 -0.618 1 77.75 105 LYS A CA 1
ATOM 788 C C . LYS A 1 105 ? -59.438 -25.5 -0.201 1 77.75 105 LYS A C 1
ATOM 790 O O . LYS A 1 105 ? -58.531 -24.656 -0.322 1 77.75 105 LYS A O 1
ATOM 795 N N . THR A 1 106 ? -59.281 -26.703 0.351 1 78.88 106 THR A N 1
ATOM 796 C CA . THR A 1 106 ? -57.938 -27.188 0.719 1 78.88 106 THR A CA 1
ATOM 797 C C . THR A 1 106 ? -57.031 -27.234 -0.503 1 78.88 106 THR A C 1
ATOM 799 O O . THR A 1 106 ? -57.406 -27.781 -1.545 1 78.88 106 THR A O 1
ATOM 802 N N . LEU A 1 107 ? -55.844 -26.609 -0.469 1 79.94 107 LEU A N 1
ATOM 803 C CA . LEU A 1 107 ? -54.938 -26.531 -1.603 1 79.94 107 LEU A CA 1
ATOM 804 C C . LEU A 1 107 ? -53.969 -27.719 -1.601 1 79.94 107 LEU A C 1
ATOM 806 O O . LEU A 1 107 ? -53.375 -28.047 -0.563 1 79.94 107 LEU A O 1
ATOM 810 N N . LYS A 1 108 ? -53.969 -28.562 -2.619 1 79.12 108 LYS A N 1
ATOM 811 C CA . LYS A 1 108 ? -52.906 -29.5 -2.889 1 79.12 108 LYS A CA 1
ATOM 812 C C . LYS A 1 108 ? -51.969 -28.969 -3.982 1 79.12 108 LYS A C 1
ATOM 814 O O . LYS A 1 108 ? -52.375 -28.891 -5.148 1 79.12 108 LYS A O 1
ATOM 819 N N . ILE A 1 109 ? -50.844 -28.5 -3.6 1 79.19 109 ILE A N 1
ATOM 820 C CA . ILE A 1 109 ? -49.906 -27.875 -4.52 1 79.19 109 ILE A CA 1
ATOM 821 C C . ILE A 1 109 ? -48.75 -28.828 -4.812 1 79.19 109 ILE A C 1
ATOM 823 O O . ILE A 1 109 ? -48.156 -29.391 -3.891 1 79.19 109 ILE A O 1
ATOM 827 N N . THR A 1 110 ? -48.5 -29.141 -6.016 1 76.44 110 THR A N 1
ATOM 828 C CA . THR A 1 110 ? -47.344 -29.891 -6.477 1 76.44 110 THR A CA 1
ATOM 829 C C . THR A 1 110 ? -46.281 -28.938 -6.996 1 76.44 110 THR A C 1
ATOM 831 O O . THR A 1 110 ? -46.469 -28.25 -8 1 76.44 110 THR A O 1
ATOM 834 N N . LEU A 1 111 ? -45.219 -28.797 -6.203 1 71.94 111 LEU A N 1
ATOM 835 C CA . LEU A 1 111 ? -44.094 -27.984 -6.66 1 71.94 111 LEU A CA 1
ATOM 836 C C . LEU A 1 111 ? -43.281 -28.719 -7.703 1 71.94 111 LEU A C 1
ATOM 838 O O . LEU A 1 111 ? -43.062 -29.938 -7.578 1 71.94 111 LEU A O 1
ATOM 842 N N . LYS A 1 112 ? -43.094 -28.078 -8.789 1 63.62 112 LYS A N 1
ATOM 843 C CA . LYS A 1 112 ? -42.188 -28.625 -9.805 1 63.62 112 LYS A CA 1
ATOM 844 C C . LYS A 1 112 ? -40.719 -28.297 -9.484 1 63.62 112 LYS A C 1
ATOM 846 O O . LYS A 1 112 ? -40.406 -27.172 -9.07 1 63.62 112 LYS A O 1
ATOM 851 N N . GLU A 1 113 ? -39.938 -29.312 -9.352 1 53.25 113 GLU A N 1
ATOM 852 C CA . GLU A 1 113 ? -38.531 -29.094 -9.133 1 53.25 113 GLU A CA 1
ATOM 853 C C . GLU A 1 113 ? -37.969 -28.078 -10.125 1 53.25 113 GLU A C 1
ATOM 855 O O . GLU A 1 113 ? -38.375 -28.047 -11.289 1 53.25 113 GLU A O 1
ATOM 860 N N . ASN A 1 114 ? -37.469 -27.047 -9.586 1 46.66 114 ASN A N 1
ATOM 861 C CA . ASN A 1 114 ? -36.75 -26.109 -10.445 1 46.66 114 ASN A CA 1
ATOM 862 C C . ASN A 1 114 ? -35.562 -26.781 -11.133 1 46.66 114 ASN A C 1
ATOM 864 O O . ASN A 1 114 ? -34.438 -26.766 -10.617 1 46.66 114 ASN A O 1
ATOM 868 N N . THR A 1 115 ? -35.719 -27.875 -11.602 1 41.84 115 THR A N 1
ATOM 869 C CA . THR A 1 115 ? -34.656 -28.547 -12.32 1 41.84 115 THR A CA 1
ATOM 870 C C . THR A 1 115 ? -34.062 -27.625 -13.375 1 41.84 115 THR A C 1
ATOM 872 O O . THR A 1 115 ? -33.188 -28.047 -14.148 1 41.84 115 THR A O 1
ATOM 875 N N . GLU A 1 116 ? -34.625 -26.609 -13.82 1 43 116 GLU A N 1
ATOM 876 C CA . GLU A 1 116 ? -34.031 -26.125 -15.055 1 43 116 GLU A CA 1
ATOM 877 C C . GLU A 1 116 ? -32.656 -25.484 -14.797 1 43 116 GLU A C 1
ATOM 879 O O . GLU A 1 116 ? -32.594 -24.328 -14.383 1 43 116 GLU A O 1
ATOM 884 N N . LEU A 1 117 ? -31.734 -26.266 -14.453 1 47.56 117 LEU A N 1
ATOM 885 C CA . LEU A 1 117 ? -30.312 -25.984 -14.641 1 47.56 117 LEU A CA 1
ATOM 886 C C . LEU A 1 117 ? -30.109 -25.047 -15.82 1 47.56 117 LEU A C 1
ATOM 888 O O . LEU A 1 117 ? -29.188 -24.234 -15.805 1 47.56 117 LEU A O 1
ATOM 892 N N . LEU A 1 118 ? -30.984 -25.156 -16.781 1 48.28 118 LEU A N 1
ATOM 893 C CA . LEU A 1 118 ? -30.812 -24.406 -18.016 1 48.28 118 LEU A CA 1
ATOM 894 C C . LEU A 1 118 ? -31.078 -22.922 -17.781 1 48.28 118 LEU A C 1
ATOM 896 O O . LEU A 1 118 ? -30.672 -22.078 -18.578 1 48.28 118 LEU A O 1
ATOM 900 N N . ASP A 1 119 ? -31.578 -22.547 -16.594 1 58.28 119 ASP A N 1
ATOM 901 C CA . ASP A 1 119 ? -31.859 -21.141 -16.312 1 58.28 119 ASP A CA 1
ATOM 902 C C . ASP A 1 119 ? -30.766 -20.531 -15.453 1 58.28 119 ASP A C 1
ATOM 904 O O . ASP A 1 119 ? -30.875 -19.375 -15.023 1 58.28 119 ASP A O 1
ATOM 908 N N . GLU A 1 120 ? -29.734 -21.375 -15.391 1 72.62 120 GLU A N 1
ATOM 909 C CA . GLU A 1 120 ? -28.578 -20.812 -14.688 1 72.62 120 GLU A CA 1
ATOM 910 C C . GLU A 1 120 ? -27.922 -19.703 -15.5 1 72.62 120 GLU A C 1
ATOM 912 O O . GLU A 1 120 ? -27.828 -19.797 -16.719 1 72.62 120 GLU A O 1
ATOM 917 N N . VAL A 1 121 ? -27.688 -18.703 -14.844 1 72.94 121 VAL A N 1
ATOM 918 C CA . VAL A 1 121 ? -27.078 -17.547 -15.5 1 72.94 121 VAL A CA 1
ATOM 919 C C . VAL A 1 121 ? -25.547 -17.641 -15.406 1 72.94 121 VAL A C 1
ATOM 921 O O . VAL A 1 121 ? -25.016 -18.031 -14.367 1 72.94 121 VAL A O 1
ATOM 924 N N . VAL A 1 122 ? -24.938 -17.484 -16.5 1 77.62 122 VAL A N 1
ATOM 925 C CA . VAL A 1 122 ? -23.484 -17.5 -16.562 1 77.62 122 VAL A CA 1
ATOM 926 C C . VAL A 1 122 ? -22.984 -16.125 -17 1 77.62 122 VAL A C 1
ATOM 928 O O . VAL A 1 122 ? -23.641 -15.422 -17.781 1 77.62 122 VAL A O 1
ATOM 931 N N . VAL A 1 123 ? -21.922 -15.789 -16.422 1 77.62 123 VAL A N 1
ATOM 932 C CA . VAL A 1 123 ? -21.312 -14.508 -16.781 1 77.62 123 VAL A CA 1
ATOM 933 C C . VAL A 1 123 ? -20.547 -14.633 -18.094 1 77.62 123 VAL A C 1
ATOM 935 O O . VAL A 1 123 ? -19.734 -15.539 -18.25 1 77.62 123 VAL A O 1
ATOM 938 N N . VAL A 1 124 ? -20.938 -13.828 -18.938 1 75.75 124 VAL A N 1
ATOM 939 C CA . VAL A 1 124 ? -20.266 -13.812 -20.219 1 75.75 124 VAL A CA 1
ATOM 940 C C . VAL A 1 124 ? -19.859 -12.383 -20.578 1 75.75 124 VAL A C 1
ATOM 942 O O . VAL A 1 124 ? -20.703 -11.555 -20.906 1 75.75 124 VAL A O 1
ATOM 945 N N . GLY A 1 125 ? -18.625 -12.062 -20.406 1 74.81 125 GLY A N 1
ATOM 946 C CA . GLY A 1 125 ? -18.156 -10.742 -20.781 1 74.81 125 GLY A CA 1
ATOM 947 C C . GLY A 1 125 ? -18.781 -9.625 -19.953 1 74.81 125 GLY A C 1
ATOM 948 O O . GLY A 1 125 ? -18.656 -9.617 -18.734 1 74.81 125 GLY A O 1
ATOM 949 N N . TYR A 1 126 ? -19.422 -8.734 -20.656 1 78.31 126 TYR A N 1
ATOM 950 C CA . TYR A 1 126 ? -20 -7.551 -20.047 1 78.31 126 TYR A CA 1
ATOM 951 C C . TYR A 1 126 ? -21.484 -7.754 -19.766 1 78.31 126 TYR A C 1
ATOM 953 O O . TYR A 1 126 ? -22.281 -6.824 -19.906 1 78.31 126 TYR A O 1
ATOM 961 N N . GLY A 1 127 ? -21.75 -9.148 -19.438 1 76.56 127 GLY A N 1
ATOM 962 C CA . GLY A 1 127 ? -23.141 -9.453 -19.125 1 76.56 127 GLY A CA 1
ATOM 963 C C . GLY A 1 127 ? -23.344 -10.883 -18.656 1 76.56 127 GLY A C 1
ATOM 964 O O . GLY A 1 127 ? -22.375 -11.57 -18.297 1 76.56 127 GLY A O 1
ATOM 965 N N . VAL A 1 128 ? -24.609 -11.141 -18.438 1 75.56 128 VAL A N 1
ATOM 966 C CA . VAL A 1 128 ? -25 -12.492 -18.047 1 75.56 128 VAL A CA 1
ATOM 967 C C . VAL A 1 128 ? -25.922 -13.102 -19.094 1 75.56 128 VAL A C 1
ATOM 969 O O . VAL A 1 128 ? -26.609 -12.375 -19.812 1 75.56 128 VAL A O 1
ATOM 972 N N . GLN A 1 129 ? -25.766 -14.367 -19.25 1 80.5 129 GLN A N 1
ATOM 973 C CA . GLN A 1 129 ? -26.641 -15.117 -20.141 1 80.5 129 GLN A CA 1
ATOM 974 C C . GLN A 1 129 ? -27.094 -16.422 -19.5 1 80.5 129 GLN A C 1
ATOM 976 O O . GLN A 1 129 ? -26.406 -16.969 -18.641 1 80.5 129 GLN A O 1
ATOM 981 N N . LYS A 1 130 ? -28.203 -16.781 -19.938 1 80.31 130 LYS A N 1
ATOM 982 C CA . LYS A 1 130 ? -28.656 -18.109 -19.516 1 80.31 130 LYS A CA 1
ATOM 983 C C . LYS A 1 130 ? -27.891 -19.203 -20.25 1 80.31 130 LYS A C 1
ATOM 985 O O . LYS A 1 130 ? -27.578 -19.062 -21.438 1 80.31 130 LYS A O 1
ATOM 990 N N . LYS A 1 131 ? -27.719 -20.188 -19.578 1 82.25 131 LYS A N 1
ATOM 991 C CA . LYS A 1 131 ? -26.969 -21.312 -20.156 1 82.25 131 LYS A CA 1
ATOM 992 C C . LYS A 1 131 ? -27.656 -21.828 -21.406 1 82.25 131 LYS A C 1
ATOM 994 O O . LYS A 1 131 ? -26.984 -22.266 -22.359 1 82.25 131 LYS A O 1
ATOM 999 N N . ARG A 1 132 ? -28.953 -21.844 -21.406 1 83.38 132 ARG A N 1
ATOM 1000 C CA . ARG A 1 132 ? -29.719 -22.359 -22.547 1 83.38 132 ARG A CA 1
ATOM 1001 C C . ARG A 1 132 ? -29.5 -21.5 -23.781 1 83.38 132 ARG A C 1
ATOM 1003 O O . ARG A 1 132 ? -29.594 -22 -24.906 1 83.38 132 ARG A O 1
ATOM 1010 N N . ASP A 1 133 ? -29.141 -20.281 -23.609 1 83.69 133 ASP A N 1
ATOM 1011 C CA . ASP A 1 133 ? -29.031 -19.359 -24.734 1 83.69 133 ASP A CA 1
ATOM 1012 C C . ASP A 1 133 ? -27.578 -19.172 -25.156 1 83.69 133 ASP A C 1
ATOM 1014 O O . ASP A 1 133 ? -27.281 -18.391 -26.062 1 83.69 133 ASP A O 1
ATOM 1018 N N . LEU A 1 134 ? -26.766 -19.859 -24.547 1 87.25 134 LEU A N 1
ATOM 1019 C CA . LEU A 1 134 ? -25.344 -19.719 -24.859 1 87.25 134 LEU A CA 1
ATOM 1020 C C . LEU A 1 134 ? -25 -20.359 -26.203 1 87.25 134 LEU A C 1
ATOM 1022 O O . LEU A 1 134 ? -25.438 -21.469 -26.484 1 87.25 134 LEU A O 1
ATOM 1026 N N . THR A 1 135 ? -24.219 -19.688 -26.984 1 90.81 135 THR A N 1
ATOM 1027 C CA . THR A 1 135 ? -23.766 -20.234 -28.25 1 90.81 135 THR A CA 1
ATOM 1028 C C . THR A 1 135 ? -22.281 -20.547 -28.203 1 90.81 135 THR A C 1
ATOM 1030 O O . THR A 1 135 ? -21.766 -21.297 -29.047 1 90.81 135 THR A O 1
ATOM 1033 N N . GLY A 1 136 ? -21.578 -20 -27.266 1 90.12 136 GLY A N 1
ATOM 1034 C CA . GLY A 1 136 ? -20.156 -20.219 -27.125 1 90.12 136 GLY A CA 1
ATOM 1035 C C . GLY A 1 136 ? -19.812 -21.359 -26.188 1 90.12 136 GLY A C 1
ATOM 1036 O O . GLY A 1 136 ? -20.688 -21.906 -25.531 1 90.12 136 GLY A O 1
ATOM 1037 N N . ALA A 1 137 ? -18.516 -21.719 -26.172 1 92.5 137 ALA A N 1
ATOM 1038 C CA . ALA A 1 137 ? -18.031 -22.766 -25.281 1 92.5 137 ALA A CA 1
ATOM 1039 C C . ALA A 1 137 ? -17.609 -22.203 -23.938 1 92.5 137 ALA A C 1
ATOM 1041 O O . ALA A 1 137 ? -16.516 -21.641 -23.797 1 92.5 137 ALA A O 1
ATOM 1042 N N . ILE A 1 138 ? -18.359 -22.453 -22.938 1 90.75 138 ILE A N 1
ATOM 1043 C CA . ILE A 1 138 ? -18.094 -21.922 -21.609 1 90.75 138 ILE A CA 1
ATOM 1044 C C . ILE A 1 138 ? -18.281 -23.031 -20.562 1 90.75 138 ILE A C 1
ATOM 1046 O O . ILE A 1 138 ? -19.25 -23.781 -20.625 1 90.75 138 ILE A O 1
ATOM 1050 N N . SER A 1 139 ? -17.312 -23.156 -19.734 1 90.38 139 SER A N 1
ATOM 1051 C CA . SER A 1 139 ? -17.422 -24.031 -18.578 1 90.38 139 SER A CA 1
ATOM 1052 C C . SER A 1 139 ? -17.578 -23.234 -17.297 1 90.38 139 SER A C 1
ATOM 1054 O O . SER A 1 139 ? -16.953 -22.188 -17.125 1 90.38 139 SER A O 1
ATOM 1056 N N . SER A 1 140 ? -18.453 -23.656 -16.422 1 88.31 140 SER A N 1
ATOM 1057 C CA . SER A 1 140 ? -18.703 -22.969 -15.156 1 88.31 140 SER A CA 1
ATOM 1058 C C . SER A 1 140 ? -18.453 -23.891 -13.961 1 88.31 140 SER A C 1
ATOM 1060 O O . SER A 1 140 ? -18.875 -25.047 -13.961 1 88.31 140 SER A O 1
ATOM 1062 N N . VAL A 1 141 ? -17.75 -23.375 -13.008 1 86.38 141 VAL A N 1
ATOM 1063 C CA . VAL A 1 141 ? -17.484 -24.078 -11.766 1 86.38 141 VAL A CA 1
ATOM 1064 C C . VAL A 1 141 ? -18.062 -23.297 -10.586 1 86.38 141 VAL A C 1
ATOM 1066 O O . VAL A 1 141 ? -17.641 -22.172 -10.312 1 86.38 141 VAL A O 1
ATOM 1069 N N . LYS A 1 142 ? -18.969 -23.906 -9.891 1 83.19 142 LYS A N 1
ATOM 1070 C CA . LYS A 1 142 ? -19.531 -23.281 -8.688 1 83.19 142 LYS A CA 1
ATOM 1071 C C . LYS A 1 142 ? -18.719 -23.656 -7.453 1 83.19 142 LYS A C 1
ATOM 1073 O O . LYS A 1 142 ? -18.375 -24.828 -7.258 1 83.19 142 LYS A O 1
ATOM 1078 N N . MET A 1 143 ? -18.422 -22.734 -6.645 1 78.44 143 MET A N 1
ATOM 1079 C CA . MET A 1 143 ? -17.484 -22.953 -5.539 1 78.44 143 MET A CA 1
ATOM 1080 C C . MET A 1 143 ? -18.234 -23.328 -4.266 1 78.44 143 MET A C 1
ATOM 1082 O O . MET A 1 143 ? -17.641 -23.812 -3.307 1 78.44 143 MET A O 1
ATOM 1086 N N . ASP A 1 144 ? -19.484 -23.141 -4.215 1 65.81 144 ASP A N 1
ATOM 1087 C CA . ASP A 1 144 ? -20.25 -23.484 -3.018 1 65.81 144 ASP A CA 1
ATOM 1088 C C . ASP A 1 144 ? -20.203 -25 -2.764 1 65.81 144 ASP A C 1
ATOM 1090 O O . ASP A 1 144 ? -20.328 -25.438 -1.622 1 65.81 144 ASP A O 1
ATOM 1094 N N . GLU A 1 145 ? -19.984 -25.766 -3.717 1 57.09 145 GLU A N 1
ATOM 1095 C CA . GLU A 1 145 ? -20.031 -27.219 -3.594 1 57.09 145 GLU A CA 1
ATOM 1096 C C . GLU A 1 145 ? -18.641 -27.797 -3.291 1 57.09 145 GLU A C 1
ATOM 1098 O O . GLU A 1 145 ? -18.5 -29 -3.07 1 57.09 145 GLU A O 1
ATOM 1103 N N . THR A 1 146 ? -17.625 -26.953 -3.199 1 60 146 THR A N 1
ATOM 1104 C CA . THR A 1 146 ? -16.25 -27.406 -3.039 1 60 146 THR A CA 1
ATOM 1105 C C . THR A 1 146 ? -15.711 -27.031 -1.666 1 60 146 THR A C 1
ATOM 1107 O O . THR A 1 146 ? -15.953 -25.906 -1.189 1 60 146 THR A O 1
ATOM 1110 N N . PRO A 1 147 ? -15.148 -28.047 -0.991 1 64.81 147 PRO A N 1
ATOM 1111 C CA . PRO A 1 147 ? -14.469 -27.641 0.24 1 64.81 147 PRO A CA 1
ATOM 1112 C C . PRO A 1 147 ? -13.273 -26.719 -0.022 1 64.81 147 PRO A C 1
ATOM 1114 O O . PRO A 1 147 ? -12.125 -27.172 0.02 1 64.81 147 PRO A O 1
ATOM 1117 N N . VAL A 1 148 ? -13.453 -25.547 -0.147 1 66.19 148 VAL A N 1
ATOM 1118 C CA . VAL A 1 148 ? -12.469 -24.578 -0.646 1 66.19 148 VAL A CA 1
ATOM 1119 C C . VAL A 1 148 ? -11.484 -24.219 0.465 1 66.19 148 VAL A C 1
ATOM 1121 O O . VAL A 1 148 ? -10.359 -23.797 0.192 1 66.19 148 VAL A O 1
ATOM 1124 N N . ASN A 1 149 ? -11.781 -24.562 1.685 1 65.06 149 ASN A N 1
ATOM 1125 C CA . ASN A 1 149 ? -10.969 -24.109 2.807 1 65.06 149 ASN A CA 1
ATOM 1126 C C . ASN A 1 149 ? -9.734 -24.984 2.99 1 65.06 149 ASN A C 1
ATOM 1128 O O . ASN A 1 149 ? -8.836 -24.656 3.766 1 65.06 149 ASN A O 1
ATOM 1132 N N . THR A 1 150 ? -9.703 -25.984 2.27 1 70 150 THR A N 1
ATOM 1133 C CA . THR A 1 150 ? -8.586 -26.891 2.467 1 70 150 THR A CA 1
ATOM 1134 C C . THR A 1 150 ? -7.426 -26.531 1.543 1 70 150 THR A C 1
ATOM 1136 O O . THR A 1 150 ? -6.332 -27.094 1.666 1 70 150 THR A O 1
ATOM 1139 N N . TYR A 1 151 ? -7.691 -25.5 0.718 1 71.12 151 TYR A N 1
ATOM 1140 C CA . TYR A 1 151 ? -6.648 -25.062 -0.207 1 71.12 151 TYR A CA 1
ATOM 1141 C C . TYR A 1 151 ? -6.121 -23.688 0.169 1 71.12 151 TYR A C 1
ATOM 1143 O O . TYR A 1 151 ? -6.871 -22.844 0.671 1 71.12 151 TYR A O 1
ATOM 1151 N N . SER A 1 152 ? -4.809 -23.562 -0.123 1 69.44 152 SER A N 1
ATOM 1152 C CA . SER A 1 152 ? -4.227 -22.25 0.116 1 69.44 152 SER A CA 1
ATOM 1153 C C . SER A 1 152 ? -4.645 -21.25 -0.963 1 69.44 152 SER A C 1
ATOM 1155 O O . SER A 1 152 ? -4.66 -20.047 -0.728 1 69.44 152 SER A O 1
ATOM 1157 N N . THR A 1 153 ? -4.867 -21.781 -2.139 1 77.5 153 THR A N 1
ATOM 1158 C CA . THR A 1 153 ? -5.301 -20.953 -3.258 1 77.5 153 THR A CA 1
ATOM 1159 C C . THR A 1 153 ? -6.359 -21.672 -4.086 1 77.5 153 THR A C 1
ATOM 1161 O O . THR A 1 153 ? -6.379 -22.906 -4.141 1 77.5 153 THR A O 1
ATOM 1164 N N . VAL A 1 154 ? -7.18 -20.891 -4.699 1 79.62 154 VAL A N 1
ATOM 1165 C CA . VAL A 1 154 ? -8.281 -21.438 -5.48 1 79.62 154 VAL A CA 1
ATOM 1166 C C . VAL A 1 154 ? -7.738 -22.109 -6.742 1 79.62 154 VAL A C 1
ATOM 1168 O O . VAL A 1 154 ? -8.367 -23.016 -7.293 1 79.62 154 VAL A O 1
ATOM 1171 N N . SER A 1 155 ? -6.598 -21.703 -7.129 1 78.38 155 SER A N 1
ATOM 1172 C CA . SER A 1 155 ? -6 -22.281 -8.328 1 78.38 155 SER A CA 1
ATOM 1173 C C . SER A 1 155 ? -5.883 -23.797 -8.219 1 78.38 155 SER A C 1
ATOM 1175 O O . SER A 1 155 ? -6.129 -24.516 -9.195 1 78.38 155 SER A O 1
ATOM 1177 N N . HIS A 1 156 ? -5.66 -24.25 -7.082 1 73.38 156 HIS A N 1
ATOM 1178 C CA . HIS A 1 156 ? -5.465 -25.672 -6.871 1 73.38 156 HIS A CA 1
ATOM 1179 C C . HIS A 1 156 ? -6.793 -26.422 -6.922 1 73.38 156 HIS A C 1
ATOM 1181 O O . HIS A 1 156 ? -6.832 -27.609 -7.266 1 73.38 156 HIS A O 1
ATOM 1187 N N . ALA A 1 157 ? -7.816 -25.688 -6.723 1 74 157 ALA A N 1
ATOM 1188 C CA . ALA A 1 157 ? -9.141 -26.312 -6.703 1 74 157 ALA A CA 1
ATOM 1189 C C . ALA A 1 157 ? -9.688 -26.469 -8.117 1 74 157 ALA A C 1
ATOM 1191 O O . ALA A 1 157 ? -10.609 -27.266 -8.344 1 74 157 ALA A O 1
ATOM 1192 N N . LEU A 1 158 ? -9.062 -25.859 -9.016 1 80.25 158 LEU A N 1
ATOM 1193 C CA . LEU A 1 158 ? -9.609 -25.828 -10.367 1 80.25 158 LEU A CA 1
ATOM 1194 C C . LEU A 1 158 ? -9.039 -26.953 -11.219 1 80.25 158 LEU A C 1
ATOM 1196 O O . LEU A 1 158 ? -9.562 -27.266 -12.289 1 80.25 158 LEU A O 1
ATOM 1200 N N . ALA A 1 159 ? -8.062 -27.609 -10.75 1 80.75 159 ALA A N 1
ATOM 1201 C CA . ALA A 1 159 ? -7.43 -28.641 -11.555 1 80.75 159 ALA A CA 1
ATOM 1202 C C . ALA A 1 159 ? -8.414 -29.766 -11.891 1 80.75 159 ALA A C 1
ATOM 1204 O O . ALA A 1 159 ? -8.984 -30.391 -10.992 1 80.75 159 ALA A O 1
ATOM 1205 N N . GLY A 1 160 ? -8.703 -29.984 -13.164 1 81.19 160 GLY A N 1
ATOM 1206 C CA . GLY A 1 160 ? -9.531 -31.078 -13.648 1 81.19 160 GLY A CA 1
ATOM 1207 C C . GLY A 1 160 ? -11.023 -30.797 -13.531 1 81.19 160 GLY A C 1
ATOM 1208 O O . GLY A 1 160 ? -11.844 -31.656 -13.852 1 81.19 160 GLY A O 1
ATOM 1209 N N . LYS A 1 161 ? -11.328 -29.641 -13.172 1 86.88 161 LYS A N 1
ATOM 1210 C CA . LYS A 1 161 ? -12.742 -29.375 -12.922 1 86.88 161 LYS A CA 1
ATOM 1211 C C . LYS A 1 161 ? -13.438 -28.844 -14.172 1 86.88 161 LYS A C 1
ATOM 1213 O O . LYS A 1 161 ? -14.664 -28.922 -14.289 1 86.88 161 LYS A O 1
ATOM 1218 N N . ALA A 1 162 ? -12.688 -28.312 -15 1 90.12 162 ALA A N 1
ATOM 1219 C CA . ALA A 1 162 ? -13.234 -27.781 -16.25 1 90.12 162 ALA A CA 1
ATOM 1220 C C . ALA A 1 162 ? -12.5 -28.375 -17.453 1 90.12 162 ALA A C 1
ATOM 1222 O O . ALA A 1 162 ? -11.273 -28.281 -17.547 1 90.12 162 ALA A O 1
ATOM 1223 N N . ALA A 1 163 ? -13.312 -28.922 -18.344 1 92 163 ALA A N 1
ATOM 1224 C CA . ALA A 1 163 ? -12.688 -29.453 -19.547 1 92 163 ALA A CA 1
ATOM 1225 C C . ALA A 1 163 ? -12.008 -28.359 -20.344 1 92 163 ALA A C 1
ATOM 1227 O O . ALA A 1 163 ? -12.539 -27.25 -20.484 1 92 163 ALA A O 1
ATOM 1228 N N . GLY A 1 164 ? -10.852 -28.641 -20.734 1 91.88 164 GLY A N 1
ATOM 1229 C CA . GLY A 1 164 ? -10.094 -27.688 -21.547 1 91.88 164 GLY A CA 1
ATOM 1230 C C . GLY A 1 164 ? -9.188 -26.797 -20.719 1 91.88 164 GLY A C 1
ATOM 1231 O O . GLY A 1 164 ? -8.32 -26.109 -21.25 1 91.88 164 GLY A O 1
ATOM 1232 N N . LEU A 1 165 ? -9.383 -26.844 -19.484 1 92.88 165 LEU A N 1
ATOM 1233 C CA . LEU A 1 165 ? -8.539 -26.047 -18.578 1 92.88 165 LEU A CA 1
ATOM 1234 C C . LEU A 1 165 ? -7.523 -26.938 -17.875 1 92.88 165 LEU A C 1
ATOM 1236 O O . LEU A 1 165 ? -7.891 -27.938 -17.25 1 92.88 165 LEU A O 1
ATOM 1240 N N . GLN A 1 166 ? -6.348 -26.547 -18.094 1 92 166 GLN A N 1
ATOM 1241 C CA . GLN A 1 166 ? -5.27 -27.219 -17.375 1 92 166 GLN A CA 1
ATOM 1242 C C . GLN A 1 166 ? -4.629 -26.297 -16.344 1 92 166 GLN A C 1
ATOM 1244 O O . GLN A 1 166 ? -4.152 -25.203 -16.688 1 92 166 GLN A O 1
ATOM 1249 N N . VAL A 1 167 ? -4.668 -26.734 -15.102 1 89.12 167 VAL A N 1
ATOM 1250 C CA . VAL A 1 167 ? -4 -26 -14.031 1 89.12 167 VAL A CA 1
ATOM 1251 C C . VAL A 1 167 ? -2.822 -26.812 -13.508 1 89.12 167 VAL A C 1
ATOM 1253 O O . VAL A 1 167 ? -2.988 -27.969 -13.086 1 89.12 167 VAL A O 1
ATOM 1256 N N . THR A 1 168 ? -1.706 -26.219 -13.617 1 82.12 168 THR A N 1
ATOM 1257 C CA . THR A 1 168 ? -0.514 -26.922 -13.141 1 82.12 168 THR A CA 1
ATOM 1258 C C . THR A 1 168 ? 0.142 -26.156 -12 1 82.12 168 THR A C 1
ATOM 1260 O O . THR A 1 168 ? 0.319 -24.938 -12.078 1 82.12 168 THR A O 1
ATOM 1263 N N . GLN A 1 169 ? 0.356 -26.875 -10.961 1 78.12 169 GLN A N 1
ATOM 1264 C CA . GLN A 1 169 ? 1.134 -26.297 -9.867 1 78.12 169 GLN A CA 1
ATOM 1265 C C . GLN A 1 169 ? 2.621 -26.266 -10.203 1 78.12 169 GLN A C 1
ATOM 1267 O O . GLN A 1 169 ? 3.23 -27.328 -10.43 1 78.12 169 GLN A O 1
ATOM 1272 N N . SER A 1 170 ? 3.205 -25.109 -10.25 1 72.5 170 SER A N 1
ATOM 1273 C CA . SER A 1 170 ? 4.613 -24.984 -10.617 1 72.5 170 SER A CA 1
ATOM 1274 C C . SER A 1 170 ? 5.52 -25.438 -9.477 1 72.5 170 SER A C 1
ATOM 1276 O O . SER A 1 170 ? 6.637 -25.906 -9.711 1 72.5 170 SER A O 1
ATOM 1278 N N . SER A 1 171 ? 5.078 -25.156 -8.289 1 78.69 171 SER A N 1
ATOM 1279 C CA . SER A 1 171 ? 5.812 -25.562 -7.098 1 78.69 171 SER A CA 1
ATOM 1280 C C . SER A 1 171 ? 4.867 -25.859 -5.938 1 78.69 171 SER A C 1
ATOM 1282 O O . SER A 1 171 ? 3.852 -25.172 -5.773 1 78.69 171 SER A O 1
ATOM 1284 N N . ALA A 1 172 ? 5.258 -26.859 -5.195 1 79.5 172 ALA A N 1
ATOM 1285 C CA . ALA A 1 172 ? 4.445 -27.203 -4.027 1 79.5 172 ALA A CA 1
ATOM 1286 C C . ALA A 1 172 ? 4.84 -26.344 -2.822 1 79.5 172 ALA A C 1
ATOM 1288 O O . ALA A 1 172 ? 4.309 -26.531 -1.726 1 79.5 172 ALA A O 1
ATOM 1289 N N . GLN A 1 173 ? 5.719 -25.391 -3.047 1 85.94 173 GLN A N 1
ATOM 1290 C CA . GLN A 1 173 ? 6.172 -24.562 -1.938 1 85.94 173 GLN A CA 1
ATOM 1291 C C . GLN A 1 173 ? 5.023 -23.719 -1.376 1 85.94 173 GLN A C 1
ATOM 1293 O O . GLN A 1 173 ? 3.982 -23.578 -2.018 1 85.94 173 GLN A O 1
ATOM 1298 N N . VAL A 1 174 ? 5.27 -23.25 -0.198 1 83.75 174 VAL A N 1
ATOM 1299 C CA . VAL A 1 174 ? 4.309 -22.328 0.41 1 83.75 174 VAL A CA 1
ATOM 1300 C C . VAL A 1 174 ? 4.102 -21.125 -0.496 1 83.75 174 VAL A C 1
ATOM 1302 O O . VAL A 1 174 ? 5.066 -20.453 -0.887 1 83.75 174 VAL A O 1
ATOM 1305 N N . GLY A 1 175 ? 2.934 -20.938 -0.86 1 79.19 175 GLY A N 1
ATOM 1306 C CA . GLY A 1 175 ? 2.639 -19.812 -1.736 1 79.19 175 GLY A CA 1
ATOM 1307 C C . GLY A 1 175 ? 3.002 -20.078 -3.186 1 79.19 175 GLY A C 1
ATOM 1308 O O . GLY A 1 175 ? 3.107 -19.141 -3.984 1 79.19 175 GLY A O 1
ATOM 1309 N N . GLY A 1 176 ? 3.223 -21.234 -3.539 1 80.44 176 GLY A N 1
ATOM 1310 C CA . GLY A 1 176 ? 3.686 -21.594 -4.867 1 80.44 176 GLY A CA 1
ATOM 1311 C C . GLY A 1 176 ? 2.762 -21.125 -5.973 1 80.44 176 GLY A C 1
ATOM 1312 O O . GLY A 1 176 ? 1.544 -21.078 -5.797 1 80.44 176 GLY A O 1
ATOM 1313 N N . GLY A 1 177 ? 3.377 -20.875 -7.059 1 77.62 177 GLY A N 1
ATOM 1314 C CA . GLY A 1 177 ? 2.654 -20.344 -8.203 1 77.62 177 GLY A CA 1
ATOM 1315 C C . GLY A 1 177 ? 1.911 -21.406 -8.984 1 77.62 177 GLY A C 1
ATOM 1316 O O . GLY A 1 177 ? 2.121 -22.594 -8.766 1 77.62 177 GLY A O 1
ATOM 1317 N N . SER A 1 178 ? 0.886 -20.953 -9.766 1 81.81 178 SER A N 1
ATOM 1318 C CA . SER A 1 178 ? 0.133 -21.828 -10.664 1 81.81 178 SER A CA 1
ATOM 1319 C C . SER A 1 178 ? 0.106 -21.266 -12.078 1 81.81 178 SER A C 1
ATOM 1321 O O . SER A 1 178 ? 0.143 -20.047 -12.273 1 81.81 178 SER A O 1
ATOM 1323 N N . THR A 1 179 ? 0.081 -22.172 -12.969 1 85.25 179 THR A N 1
ATOM 1324 C CA . THR A 1 179 ? -0.057 -21.797 -14.375 1 85.25 179 THR A CA 1
ATOM 1325 C C . THR A 1 179 ? -1.383 -22.297 -14.938 1 85.25 179 THR A C 1
ATOM 1327 O O . THR A 1 179 ? -1.831 -23.406 -14.594 1 85.25 179 THR A O 1
ATOM 1330 N N . PHE A 1 180 ? -1.965 -21.5 -15.812 1 90.38 180 PHE A N 1
ATOM 1331 C CA . PHE A 1 180 ? -3.232 -21.828 -16.453 1 90.38 180 PHE A CA 1
ATOM 1332 C C . PHE A 1 180 ? -3.064 -21.938 -17.953 1 90.38 180 PHE A C 1
ATOM 1334 O O . PHE A 1 180 ? -2.426 -21.078 -18.578 1 90.38 180 PHE A O 1
ATOM 1341 N N . ARG A 1 181 ? -3.584 -23.016 -18.5 1 93.56 181 ARG A N 1
ATOM 1342 C CA . ARG A 1 181 ? -3.631 -23.188 -19.953 1 93.56 181 ARG A CA 1
ATOM 1343 C C . ARG A 1 181 ? -5.02 -23.641 -20.406 1 93.56 181 ARG A C 1
ATOM 1345 O O . ARG A 1 181 ? -5.633 -24.5 -19.781 1 93.56 181 ARG A O 1
ATOM 1352 N N . ILE A 1 182 ? -5.473 -22.984 -21.344 1 94.62 182 ILE A N 1
ATOM 1353 C CA . ILE A 1 182 ? -6.734 -23.375 -21.953 1 94.62 182 ILE A CA 1
ATOM 1354 C C . ILE A 1 182 ? -6.484 -23.859 -23.375 1 94.62 182 ILE A C 1
ATOM 1356 O O . ILE A 1 182 ? -6.004 -23.109 -24.234 1 94.62 182 ILE A O 1
ATOM 1360 N N . ARG A 1 183 ? -6.852 -25.094 -23.625 1 94.31 183 ARG A N 1
ATOM 1361 C CA . ARG A 1 183 ? -6.758 -25.734 -24.922 1 94.31 183 ARG A CA 1
ATOM 1362 C C . ARG A 1 183 ? -5.328 -25.688 -25.453 1 94.31 183 ARG A C 1
ATOM 1364 O O . ARG A 1 183 ? -5.09 -25.328 -26.609 1 94.31 183 ARG A O 1
ATOM 1371 N N . GLY A 1 184 ? -4.387 -25.906 -24.547 1 91.62 184 GLY A N 1
ATOM 1372 C CA . GLY A 1 184 ? -2.994 -26.062 -24.938 1 91.62 184 GLY A CA 1
ATOM 1373 C C . GLY A 1 184 ? -2.223 -24.75 -24.891 1 91.62 184 GLY A C 1
ATOM 1374 O O . GLY A 1 184 ? -2.619 -23.812 -24.203 1 91.62 184 GLY A O 1
ATOM 1375 N N . ALA A 1 185 ? -0.982 -24.719 -25.531 1 92.81 185 ALA A N 1
ATOM 1376 C CA . ALA A 1 185 ? -0.07 -23.578 -25.578 1 92.81 185 ALA A CA 1
ATOM 1377 C C . ALA A 1 185 ? 0.579 -23.469 -26.969 1 92.81 185 ALA A C 1
ATOM 1379 O O . ALA A 1 185 ? 1.761 -23.781 -27.125 1 92.81 185 ALA A O 1
ATOM 1380 N N . ALA A 1 186 ? -0.086 -22.812 -27.766 1 92.19 186 ALA A N 1
ATOM 1381 C CA . ALA A 1 186 ? 0.358 -22.859 -29.156 1 92.19 186 ALA A CA 1
ATOM 1382 C C . ALA A 1 186 ? 1.087 -21.578 -29.547 1 92.19 186 ALA A C 1
ATOM 1384 O O . ALA A 1 186 ? 1.674 -21.5 -30.625 1 92.19 186 ALA A O 1
ATOM 1385 N N . SER A 1 187 ? 1.021 -20.594 -28.688 1 92.06 187 SER A N 1
ATOM 1386 C CA . SER A 1 187 ? 1.865 -19.422 -28.906 1 92.06 187 SER A CA 1
ATOM 1387 C C . SER A 1 187 ? 3.299 -19.672 -28.453 1 92.06 187 SER A C 1
ATOM 1389 O O . SER A 1 187 ? 3.527 -20.156 -27.344 1 92.06 187 SER A O 1
ATOM 1391 N N . THR A 1 188 ? 4.203 -19.344 -29.203 1 89.38 188 THR A N 1
ATOM 1392 C CA . THR A 1 188 ? 5.574 -19.734 -28.891 1 89.38 188 THR A CA 1
ATOM 1393 C C . THR A 1 188 ? 6.367 -18.547 -28.359 1 89.38 188 THR A C 1
ATOM 1395 O O . THR A 1 188 ? 7.434 -18.719 -27.766 1 89.38 188 THR A O 1
ATOM 1398 N N . GLY A 1 189 ? 5.902 -17.406 -28.547 1 87.5 189 GLY A N 1
ATOM 1399 C CA . GLY A 1 189 ? 6.738 -16.281 -28.156 1 87.5 189 GLY A CA 1
ATOM 1400 C C . GLY A 1 189 ? 5.984 -15.227 -27.375 1 87.5 189 GLY A C 1
ATOM 1401 O O . GLY A 1 189 ? 6.598 -14.414 -26.672 1 87.5 189 GLY A O 1
ATOM 1402 N N . ALA A 1 190 ? 4.758 -15.203 -27.469 1 89.5 190 ALA A N 1
ATOM 1403 C CA . ALA A 1 190 ? 3.988 -14.102 -26.891 1 89.5 190 ALA A CA 1
ATOM 1404 C C . ALA A 1 190 ? 3.24 -14.555 -25.641 1 89.5 190 ALA A C 1
ATOM 1406 O O . ALA A 1 190 ? 2.449 -13.797 -25.062 1 89.5 190 ALA A O 1
ATOM 1407 N N . GLY A 1 191 ? 3.484 -15.758 -25.234 1 88.12 191 GLY A N 1
ATOM 1408 C CA . GLY A 1 191 ? 2.854 -16.25 -24.016 1 88.12 191 GLY A CA 1
ATOM 1409 C C . GLY A 1 191 ? 1.531 -16.953 -24.266 1 88.12 191 GLY A C 1
ATOM 1410 O O . GLY A 1 191 ? 0.905 -16.734 -25.312 1 88.12 191 GLY A O 1
ATOM 1411 N N . ASN A 1 192 ? 1.067 -17.797 -23.281 1 92.81 192 ASN A N 1
ATOM 1412 C CA . ASN A 1 192 ? -0.147 -18.578 -23.422 1 92.81 192 ASN A CA 1
ATOM 1413 C C . ASN A 1 192 ? -1.06 -18.453 -22.203 1 92.81 192 ASN A C 1
ATOM 1415 O O . ASN A 1 192 ? -1.979 -19.25 -22.031 1 92.81 192 ASN A O 1
ATOM 1419 N N . ASP A 1 193 ? -0.857 -17.469 -21.359 1 90.31 193 ASP A N 1
ATOM 1420 C CA . ASP A 1 193 ? -1.695 -17.297 -20.188 1 90.31 193 ASP A CA 1
ATOM 1421 C C . ASP A 1 193 ? -3.072 -16.75 -20.562 1 90.31 193 ASP A C 1
ATOM 1423 O O . ASP A 1 193 ? -3.184 -15.867 -21.406 1 90.31 193 ASP A O 1
ATOM 1427 N N . PRO A 1 194 ? -4.113 -17.281 -19.938 1 92.88 194 PRO A N 1
ATOM 1428 C CA . PRO A 1 194 ? -5.434 -16.672 -20.156 1 92.88 194 PRO A CA 1
ATOM 1429 C C . PRO A 1 194 ? -5.605 -15.336 -19.453 1 92.88 194 PRO A C 1
ATOM 1431 O O . PRO A 1 194 ? -4.848 -15.016 -18.531 1 92.88 194 PRO A O 1
ATOM 1434 N N . LEU A 1 195 ? -6.559 -14.594 -20.016 1 93 195 LEU A N 1
ATOM 1435 C CA . LEU A 1 195 ? -6.965 -13.391 -19.297 1 93 195 LEU A CA 1
ATOM 1436 C C . LEU A 1 195 ? -7.746 -13.75 -18.031 1 93 195 LEU A C 1
ATOM 1438 O O . LEU A 1 195 ? -8.672 -14.555 -18.078 1 93 195 LEU A O 1
ATOM 1442 N N . ILE A 1 196 ? -7.383 -13.234 -16.953 1 93.12 196 ILE A N 1
ATOM 1443 C CA . ILE A 1 196 ? -8.117 -13.461 -15.719 1 93.12 196 ILE A CA 1
ATOM 1444 C C . ILE A 1 196 ? -8.852 -12.18 -15.32 1 93.12 196 ILE A C 1
ATOM 1446 O O . ILE A 1 196 ? -8.25 -11.102 -15.258 1 93.12 196 ILE A O 1
ATOM 1450 N N . ILE A 1 197 ? -10.078 -12.312 -15.086 1 94.38 197 ILE A N 1
ATOM 1451 C CA . ILE A 1 197 ? -10.93 -11.203 -14.672 1 94.38 197 ILE A CA 1
ATOM 1452 C C . ILE A 1 197 ? -11.539 -11.5 -13.305 1 94.38 197 ILE A C 1
ATOM 1454 O O . ILE A 1 197 ? -12.156 -12.547 -13.109 1 94.38 197 ILE A O 1
ATOM 1458 N N . ILE A 1 198 ? -11.398 -10.633 -12.391 1 94.38 198 ILE A N 1
ATOM 1459 C CA . ILE A 1 198 ? -12.008 -10.758 -11.07 1 94.38 198 ILE A CA 1
ATOM 1460 C C . ILE A 1 198 ? -13.008 -9.625 -10.859 1 94.38 198 ILE A C 1
ATOM 1462 O O . ILE A 1 198 ? -12.633 -8.453 -10.789 1 94.38 198 ILE A O 1
ATOM 1466 N N . ASP A 1 199 ? -14.203 -9.961 -10.758 1 92.75 199 ASP A N 1
ATOM 1467 C CA . ASP A 1 199 ? -15.281 -9 -10.555 1 92.75 199 ASP A CA 1
ATOM 1468 C C . ASP A 1 199 ? -15.211 -7.863 -11.578 1 92.75 199 ASP A C 1
ATOM 1470 O O . ASP A 1 199 ? -15.266 -6.688 -11.211 1 92.75 199 ASP A O 1
ATOM 1474 N N . GLY A 1 200 ? -14.938 -8.266 -12.789 1 90.56 200 GLY A N 1
ATOM 1475 C CA . GLY A 1 200 ? -15 -7.316 -13.891 1 90.56 200 GLY A CA 1
ATOM 1476 C C . GLY A 1 200 ? -13.68 -6.621 -14.148 1 90.56 200 GLY A C 1
ATOM 1477 O O . GLY A 1 200 ? -13.57 -5.82 -15.086 1 90.56 200 GLY A O 1
ATOM 1478 N N . ILE A 1 201 ? -12.656 -6.961 -13.43 1 92.25 201 ILE A N 1
ATOM 1479 C CA . ILE A 1 201 ? -11.359 -6.328 -13.625 1 92.25 201 ILE A CA 1
ATOM 1480 C C . ILE A 1 201 ? -10.359 -7.355 -14.156 1 92.25 201 ILE A C 1
ATOM 1482 O O . ILE A 1 201 ? -10.055 -8.336 -13.484 1 92.25 201 ILE A O 1
ATOM 1486 N N . PRO A 1 202 ? -9.836 -7.062 -15.312 1 92.75 202 PRO A N 1
ATOM 1487 C CA . PRO A 1 202 ? -8.703 -7.883 -15.742 1 92.75 202 PRO A CA 1
ATOM 1488 C C . PRO A 1 202 ? -7.469 -7.695 -14.859 1 92.75 202 PRO A C 1
ATOM 1490 O O . PRO A 1 202 ? -7.059 -6.559 -14.602 1 92.75 202 PRO A O 1
ATOM 1493 N N . VAL A 1 203 ? -6.93 -8.781 -14.469 1 90.62 203 VAL A N 1
ATOM 1494 C CA . VAL A 1 203 ? -5.832 -8.664 -13.516 1 90.62 203 VAL A CA 1
ATOM 1495 C C . VAL A 1 203 ? -4.559 -9.25 -14.117 1 90.62 203 VAL A C 1
ATOM 1497 O O . VAL A 1 203 ? -4.621 -10.102 -15.008 1 90.62 203 VAL A O 1
ATOM 1500 N N . SER A 1 204 ? -3.449 -8.703 -13.633 1 81.69 204 SER A N 1
ATOM 1501 C CA . SER A 1 204 ? -2.131 -9.164 -14.055 1 81.69 204 SER A CA 1
ATOM 1502 C C . SER A 1 204 ? -1.424 -9.922 -12.938 1 81.69 204 SER A C 1
ATOM 1504 O O . SER A 1 204 ? -1.78 -9.781 -11.766 1 81.69 204 SER A O 1
ATOM 1506 N N . SER A 1 205 ? -0.57 -10.797 -13.398 1 76.44 205 SER A N 1
ATOM 1507 C CA . SER A 1 205 ? 0.241 -11.484 -12.398 1 76.44 205 SER A CA 1
ATOM 1508 C C . SER A 1 205 ? 1.224 -10.531 -11.727 1 76.44 205 SER A C 1
ATOM 1510 O O . SER A 1 205 ? 1.566 -9.484 -12.289 1 76.44 205 SER A O 1
ATOM 1512 N N . GLY A 1 206 ? 1.364 -10.852 -10.492 1 67.31 206 GLY A N 1
ATOM 1513 C CA . GLY A 1 206 ? 2.338 -10.047 -9.773 1 67.31 206 GLY A CA 1
ATOM 1514 C C . GLY A 1 206 ? 3.771 -10.367 -10.148 1 67.31 206 GLY A C 1
ATOM 1515 O O . GLY A 1 206 ? 4.016 -11.117 -11.094 1 67.31 206 GLY A O 1
ATOM 1516 N N . SER A 1 207 ? 4.77 -9.578 -9.594 1 66.62 207 SER A N 1
ATOM 1517 C CA . SER A 1 207 ? 6.207 -9.711 -9.797 1 66.62 207 SER A CA 1
ATOM 1518 C C . SER A 1 207 ? 6.84 -10.586 -8.719 1 66.62 207 SER A C 1
ATOM 1520 O O . SER A 1 207 ? 6.207 -10.883 -7.699 1 66.62 207 SER A O 1
ATOM 1522 N N . SER A 1 208 ? 7.793 -11.414 -9.117 1 75.12 208 SER A N 1
ATOM 1523 C CA . SER A 1 208 ? 8.695 -11.977 -8.117 1 75.12 208 SER A CA 1
ATOM 1524 C C . SER A 1 208 ? 10.031 -11.242 -8.102 1 75.12 208 SER A C 1
ATOM 1526 O O . SER A 1 208 ? 10.758 -11.242 -9.094 1 75.12 208 SER A O 1
ATOM 1528 N N . LEU A 1 209 ? 10.258 -10.625 -7.039 1 84 209 LEU A N 1
ATOM 1529 C CA . LEU A 1 209 ? 11.484 -9.836 -6.922 1 84 209 LEU A CA 1
ATOM 1530 C C . LEU A 1 209 ? 12.688 -10.742 -6.672 1 84 209 LEU A C 1
ATOM 1532 O O . LEU A 1 209 ? 12.562 -11.789 -6.047 1 84 209 LEU A O 1
ATOM 1536 N N . GLY A 1 210 ? 13.766 -10.305 -7.215 1 81.44 210 GLY A N 1
ATOM 1537 C CA . GLY A 1 210 ? 15.016 -11.008 -6.984 1 81.44 210 GLY A CA 1
ATOM 1538 C C . GLY A 1 210 ? 15.547 -10.844 -5.57 1 81.44 210 GLY A C 1
ATOM 1539 O O . GLY A 1 210 ? 15.094 -9.961 -4.836 1 81.44 210 GLY A O 1
ATOM 1540 N N . SER A 1 211 ? 16.469 -11.758 -5.266 1 79.81 211 SER A N 1
ATOM 1541 C CA . SER A 1 211 ? 17.047 -11.75 -3.928 1 79.81 211 SER A CA 1
ATOM 1542 C C . SER A 1 211 ? 18.203 -10.773 -3.834 1 79.81 211 SER A C 1
ATOM 1544 O O . SER A 1 211 ? 18.625 -10.406 -2.736 1 79.81 211 SER A O 1
ATOM 1546 N N . GLY A 1 212 ? 18.734 -10.391 -4.961 1 82.5 212 GLY A N 1
ATOM 1547 C CA . GLY A 1 212 ? 19.938 -9.578 -4.977 1 82.5 212 GLY A CA 1
ATOM 1548 C C . GLY A 1 212 ? 21.219 -10.398 -4.906 1 82.5 212 GLY A C 1
ATOM 1549 O O . GLY A 1 212 ? 22.312 -9.844 -4.918 1 82.5 212 GLY A O 1
ATOM 1550 N N . ASN A 1 213 ? 21.062 -11.664 -4.758 1 88.94 213 ASN A N 1
ATOM 1551 C CA . ASN A 1 213 ? 22.203 -12.586 -4.762 1 88.94 213 ASN A CA 1
ATOM 1552 C C . ASN A 1 213 ? 21.875 -13.883 -5.5 1 88.94 213 ASN A C 1
ATOM 1554 O O . ASN A 1 213 ? 21.016 -13.891 -6.383 1 88.94 213 ASN A O 1
ATOM 1558 N N . ARG A 1 214 ? 22.578 -14.898 -5.234 1 88.94 214 ARG A N 1
ATOM 1559 C CA . ARG A 1 214 ? 22.516 -16.109 -6.051 1 88.94 214 ARG A CA 1
ATOM 1560 C C . ARG A 1 214 ? 21.344 -17 -5.617 1 88.94 214 ARG A C 1
ATOM 1562 O O . ARG A 1 214 ? 20.969 -17.922 -6.34 1 88.94 214 ARG A O 1
ATOM 1569 N N . TYR A 1 215 ? 20.734 -16.703 -4.527 1 90.25 215 TYR A N 1
ATOM 1570 C CA . TYR A 1 215 ? 19.734 -17.609 -3.971 1 90.25 215 TYR A CA 1
ATOM 1571 C C . TYR A 1 215 ? 18.328 -17.156 -4.344 1 90.25 215 TYR A C 1
ATOM 1573 O O . TYR A 1 215 ? 17.891 -16.062 -3.973 1 90.25 215 TYR A O 1
ATOM 1581 N N . ASN A 1 216 ? 17.656 -17.984 -4.992 1 87.5 216 ASN A N 1
ATOM 1582 C CA . ASN A 1 216 ? 16.266 -17.75 -5.402 1 87.5 216 ASN A CA 1
ATOM 1583 C C . ASN A 1 216 ? 15.281 -18.422 -4.457 1 87.5 216 ASN A C 1
ATOM 1585 O O . ASN A 1 216 ? 15.555 -19.5 -3.934 1 87.5 216 ASN A O 1
ATOM 1589 N N . ALA A 1 217 ? 14.156 -17.828 -4.227 1 87.44 217 ALA A N 1
ATOM 1590 C CA . ALA A 1 217 ? 13.172 -18.328 -3.277 1 87.44 217 ALA A CA 1
ATOM 1591 C C . ALA A 1 217 ? 12.109 -19.172 -3.984 1 87.44 217 ALA A C 1
ATOM 1593 O O . ALA A 1 217 ? 11.117 -19.578 -3.373 1 87.44 217 ALA A O 1
ATOM 1594 N N . GLY A 1 218 ? 12.273 -19.406 -5.16 1 80.81 218 GLY A N 1
ATOM 1595 C CA . GLY A 1 218 ? 11.234 -20.109 -5.902 1 80.81 218 GLY A CA 1
ATOM 1596 C C . GLY A 1 218 ? 10.25 -19.156 -6.574 1 80.81 218 GLY A C 1
ATOM 1597 O O . GLY A 1 218 ? 10.578 -18 -6.84 1 80.81 218 GLY A O 1
ATOM 1598 N N . THR A 1 219 ? 9.125 -19.703 -7.027 1 75.44 219 THR A N 1
ATOM 1599 C CA . THR A 1 219 ? 8.125 -18.906 -7.738 1 75.44 219 THR A CA 1
ATOM 1600 C C . THR A 1 219 ? 6.867 -18.734 -6.891 1 75.44 219 THR A C 1
ATOM 1602 O O . THR A 1 219 ? 6.211 -19.719 -6.547 1 75.44 219 THR A O 1
ATOM 1605 N N . THR A 1 220 ? 6.535 -17.562 -6.52 1 71.38 220 THR A N 1
ATOM 1606 C CA . THR A 1 220 ? 5.359 -17.312 -5.691 1 71.38 220 THR A CA 1
ATOM 1607 C C . THR A 1 220 ? 4.363 -16.422 -6.422 1 71.38 220 THR A C 1
ATOM 1609 O O . THR A 1 220 ? 3.496 -15.805 -5.797 1 71.38 220 THR A O 1
ATOM 1612 N N . ASP A 1 221 ? 4.531 -16.359 -7.699 1 71.38 221 ASP A N 1
ATOM 1613 C CA . ASP A 1 221 ? 3.594 -15.555 -8.469 1 71.38 221 ASP A CA 1
ATOM 1614 C C . ASP A 1 221 ? 2.281 -16.297 -8.703 1 71.38 221 ASP A C 1
ATOM 1616 O O . ASP A 1 221 ? 2.254 -17.312 -9.398 1 71.38 221 ASP A O 1
ATOM 1620 N N . ASN A 1 222 ? 1.29 -15.977 -8.023 1 75.56 222 ASN A N 1
ATOM 1621 C CA . ASN A 1 222 ? -0.059 -16.516 -8.156 1 75.56 222 ASN A CA 1
ATOM 1622 C C . ASN A 1 222 ? -1.109 -15.414 -8.156 1 75.56 222 ASN A C 1
ATOM 1624 O O . ASN A 1 222 ? -1.388 -14.812 -7.113 1 75.56 222 ASN A O 1
ATOM 1628 N N . VAL A 1 223 ? -1.648 -15.258 -9.297 1 77.69 223 VAL A N 1
ATOM 1629 C CA . VAL A 1 223 ? -2.566 -14.141 -9.508 1 77.69 223 VAL A CA 1
ATOM 1630 C C . VAL A 1 223 ? -3.762 -14.273 -8.562 1 77.69 223 VAL A C 1
ATOM 1632 O O . VAL A 1 223 ? -4.316 -13.266 -8.117 1 77.69 223 VAL A O 1
ATOM 1635 N N . LEU A 1 224 ? -4.121 -15.477 -8.211 1 85.12 224 LEU A N 1
ATOM 1636 C CA . LEU A 1 224 ? -5.34 -15.68 -7.438 1 85.12 224 LEU A CA 1
ATOM 1637 C C . LEU A 1 224 ? -5.02 -15.859 -5.957 1 85.12 224 LEU A C 1
ATOM 1639 O O . LEU A 1 224 ? -5.922 -16.078 -5.141 1 85.12 224 LEU A O 1
ATOM 1643 N N . SER A 1 225 ? -3.777 -15.742 -5.629 1 83.06 225 SER A N 1
ATOM 1644 C CA . SER A 1 225 ? -3.373 -15.945 -4.242 1 83.06 225 SER A CA 1
ATOM 1645 C C . SER A 1 225 ? -3.873 -14.82 -3.348 1 83.06 225 SER A C 1
ATOM 1647 O O . SER A 1 225 ? -3.877 -14.945 -2.121 1 83.06 225 SER A O 1
ATOM 1649 N N . SER A 1 226 ? -4.383 -13.797 -3.918 1 86.62 226 SER A N 1
ATOM 1650 C CA . SER A 1 226 ? -4.809 -12.648 -3.133 1 86.62 226 SER A CA 1
ATOM 1651 C C . SER A 1 226 ? -6.293 -12.734 -2.783 1 86.62 226 SER A C 1
ATOM 1653 O O . SER A 1 226 ? -6.816 -11.875 -2.07 1 86.62 226 SER A O 1
ATOM 1655 N N . ILE A 1 227 ? -6.938 -13.797 -3.23 1 88.62 227 ILE A N 1
ATOM 1656 C CA . ILE A 1 227 ? -8.367 -13.914 -2.975 1 88.62 227 ILE A CA 1
ATOM 1657 C C . ILE A 1 227 ? -8.633 -15.086 -2.039 1 88.62 227 ILE A C 1
ATOM 1659 O O . ILE A 1 227 ? -8.023 -16.156 -2.178 1 88.62 227 ILE A O 1
ATOM 1663 N N . ASN A 1 228 ? -9.508 -14.844 -1.18 1 90.06 228 ASN A N 1
ATOM 1664 C CA . ASN A 1 228 ? -9.984 -15.93 -0.335 1 90.06 228 ASN A CA 1
ATOM 1665 C C . ASN A 1 228 ? -10.914 -16.859 -1.1 1 90.06 228 ASN A C 1
ATOM 1667 O O . ASN A 1 228 ? -11.961 -16.438 -1.59 1 90.06 228 ASN A O 1
ATOM 1671 N N . PRO A 1 229 ? -10.562 -18.062 -1.13 1 87.25 229 PRO A N 1
ATOM 1672 C CA . PRO A 1 229 ? -11.414 -19 -1.859 1 87.25 229 PRO A CA 1
ATOM 1673 C C . PRO A 1 229 ? -12.852 -19.016 -1.349 1 87.25 229 PRO A C 1
ATOM 1675 O O . PRO A 1 229 ? -13.781 -19.25 -2.125 1 87.25 229 PRO A O 1
ATOM 1678 N N . ASN A 1 230 ? -13.078 -18.734 -0.109 1 87.94 230 ASN A N 1
ATOM 1679 C CA . ASN A 1 230 ? -14.414 -18.75 0.486 1 87.94 230 ASN A CA 1
ATOM 1680 C C . ASN A 1 230 ? -15.297 -17.641 -0.081 1 87.94 230 ASN A C 1
ATOM 1682 O O . ASN A 1 230 ? -16.516 -17.688 0.038 1 87.94 230 ASN A O 1
ATOM 1686 N N . ASP A 1 231 ? -14.703 -16.734 -0.696 1 91.31 231 ASP A N 1
ATOM 1687 C CA . ASP A 1 231 ? -15.461 -15.578 -1.172 1 91.31 231 ASP A CA 1
ATOM 1688 C C . ASP A 1 231 ? -15.875 -15.758 -2.631 1 91.31 231 ASP A C 1
ATOM 1690 O O . ASP A 1 231 ? -16.641 -14.953 -3.168 1 91.31 231 ASP A O 1
ATOM 1694 N N . ILE A 1 232 ? -15.461 -16.75 -3.211 1 91.62 232 ILE A N 1
ATOM 1695 C CA . ILE A 1 232 ? -15.727 -16.953 -4.629 1 91.62 232 ILE A CA 1
ATOM 1696 C C . ILE A 1 232 ? -17.078 -17.656 -4.809 1 91.62 232 ILE A C 1
ATOM 1698 O O . ILE A 1 232 ? -17.359 -18.641 -4.145 1 91.62 232 ILE A O 1
ATOM 1702 N N . GLU A 1 233 ? -17.875 -17.109 -5.656 1 90.5 233 GLU A N 1
ATOM 1703 C CA . GLU A 1 233 ? -19.156 -17.688 -6 1 90.5 233 GLU A CA 1
ATOM 1704 C C . GLU A 1 233 ? -19.031 -18.688 -7.148 1 90.5 233 GLU A C 1
ATOM 1706 O O . GLU A 1 233 ? -19.531 -19.812 -7.062 1 90.5 233 GLU A O 1
ATOM 1711 N N . SER A 1 234 ? -18.406 -18.266 -8.203 1 89.69 234 SER A N 1
ATOM 1712 C CA . SER A 1 234 ? -18.281 -19.109 -9.375 1 89.69 234 SER A CA 1
ATOM 1713 C C . SER A 1 234 ? -17.062 -18.719 -10.211 1 89.69 234 SER A C 1
ATOM 1715 O O . SER A 1 234 ? -16.547 -17.609 -10.07 1 89.69 234 SER A O 1
ATOM 1717 N N . ILE A 1 235 ? -16.625 -19.594 -10.984 1 90.94 235 ILE A N 1
ATOM 1718 C CA . ILE A 1 235 ? -15.547 -19.391 -11.953 1 90.94 235 ILE A CA 1
ATOM 1719 C C . ILE A 1 235 ? -16 -19.844 -13.336 1 90.94 235 ILE A C 1
ATOM 1721 O O . ILE A 1 235 ? -16.438 -20.984 -13.508 1 90.94 235 ILE A O 1
ATOM 1725 N N . GLU A 1 236 ? -16 -18.969 -14.359 1 92.62 236 GLU A N 1
ATOM 1726 C CA . GLU A 1 236 ? -16.328 -19.297 -15.742 1 92.62 236 GLU A CA 1
ATOM 1727 C C . GLU A 1 236 ? -15.07 -19.328 -16.609 1 92.62 236 GLU A C 1
ATOM 1729 O O . GLU A 1 236 ? -14.227 -18.438 -16.516 1 92.62 236 GLU A O 1
ATOM 1734 N N . VAL A 1 237 ? -14.953 -20.297 -17.359 1 93.38 237 VAL A N 1
ATOM 1735 C CA . VAL A 1 237 ? -13.852 -20.438 -18.297 1 93.38 237 VAL A CA 1
ATOM 1736 C C . VAL A 1 237 ? -14.375 -20.328 -19.734 1 93.38 237 VAL A C 1
ATOM 1738 O O . VAL A 1 237 ? -15.141 -21.172 -20.188 1 93.38 237 VAL A O 1
ATOM 1741 N N . LEU A 1 238 ? -13.992 -19.281 -20.344 1 93.81 238 LEU A N 1
ATOM 1742 C CA . LEU A 1 238 ? -14.344 -19.062 -21.734 1 93.81 238 LEU A CA 1
ATOM 1743 C C . LEU A 1 238 ? -13.258 -19.609 -22.656 1 93.81 238 LEU A C 1
ATOM 1745 O O . LEU A 1 238 ? -12.094 -19.219 -22.547 1 93.81 238 LEU A O 1
ATOM 1749 N N . LYS A 1 239 ? -13.68 -20.344 -23.703 1 93.12 239 LYS A N 1
ATOM 1750 C CA . LYS A 1 239 ? -12.656 -21.109 -24.391 1 93.12 239 LYS A CA 1
ATOM 1751 C C . LYS A 1 239 ? -12.633 -20.781 -25.891 1 93.12 239 LYS A C 1
ATOM 1753 O O . LYS A 1 239 ? -11.57 -20.75 -26.516 1 93.12 239 LYS A O 1
ATOM 1758 N N . ASP A 1 240 ? -13.758 -20.547 -26.484 1 90.31 240 ASP A N 1
ATOM 1759 C CA . ASP A 1 240 ? -13.766 -20.344 -27.922 1 90.31 240 ASP A CA 1
ATOM 1760 C C . ASP A 1 240 ? -13.758 -18.859 -28.266 1 90.31 240 ASP A C 1
ATOM 1762 O O . ASP A 1 240 ? -13.922 -18.016 -27.391 1 90.31 240 ASP A O 1
ATOM 1766 N N . ALA A 1 241 ? -13.594 -18.562 -29.5 1 86 241 ALA A N 1
ATOM 1767 C CA . ALA A 1 241 ? -13.445 -17.188 -29.953 1 86 241 ALA A CA 1
ATOM 1768 C C . ALA A 1 241 ? -14.727 -16.391 -29.75 1 86 241 ALA A C 1
ATOM 1770 O O . ALA A 1 241 ? -14.688 -15.195 -29.469 1 86 241 ALA A O 1
ATOM 1771 N N . SER A 1 242 ? -15.742 -17 -29.859 1 84.25 242 SER A N 1
ATOM 1772 C CA . SER A 1 242 ? -17 -16.297 -29.703 1 84.25 242 SER A CA 1
ATOM 1773 C C . SER A 1 242 ? -17.188 -15.781 -28.281 1 84.25 242 SER A C 1
ATOM 1775 O O . SER A 1 242 ? -17.719 -14.688 -28.062 1 84.25 242 SER A O 1
ATOM 1777 N N . SER A 1 243 ? -16.781 -16.5 -27.406 1 82.5 243 SER A N 1
ATOM 1778 C CA . SER A 1 243 ? -16.938 -16.109 -26 1 82.5 243 SER A CA 1
ATOM 1779 C C . SER A 1 243 ? -15.844 -15.133 -25.578 1 82.5 243 SER A C 1
ATOM 1781 O O . SER A 1 243 ? -16.047 -14.328 -24.672 1 82.5 243 SER A O 1
ATOM 1783 N N . THR A 1 244 ? -14.703 -15.227 -26.125 1 84.44 244 THR A N 1
ATOM 1784 C CA . THR A 1 244 ? -13.547 -14.477 -25.656 1 84.44 244 THR A CA 1
ATOM 1785 C C . THR A 1 244 ? -13.359 -13.195 -26.469 1 84.44 244 THR A C 1
ATOM 1787 O O . THR A 1 244 ? -12.695 -12.266 -26.016 1 84.44 244 THR A O 1
ATOM 1790 N N . ALA A 1 245 ? -13.961 -13.148 -27.578 1 81.38 245 ALA A N 1
ATOM 1791 C CA . ALA A 1 245 ? -13.703 -12.055 -28.516 1 81.38 245 ALA A CA 1
ATOM 1792 C C . ALA A 1 245 ? -14.086 -10.711 -27.906 1 81.38 245 ALA A C 1
ATOM 1794 O O . ALA A 1 245 ? -13.492 -9.68 -28.234 1 81.38 245 ALA A O 1
ATOM 1795 N N . ILE A 1 246 ? -14.953 -10.781 -27.078 1 85.69 246 ILE A N 1
ATOM 1796 C CA . ILE A 1 246 ? -15.422 -9.539 -26.469 1 85.69 246 ILE A CA 1
ATOM 1797 C C . ILE A 1 246 ? -14.305 -8.922 -25.641 1 85.69 246 ILE A C 1
ATOM 1799 O O . ILE A 1 246 ? -14.328 -7.727 -25.344 1 85.69 246 ILE A O 1
ATOM 1803 N N . TYR A 1 247 ? -13.352 -9.742 -25.359 1 86.94 247 TYR A N 1
ATOM 1804 C CA . TYR A 1 247 ? -12.219 -9.258 -24.578 1 86.94 247 TYR A CA 1
ATOM 1805 C C . TYR A 1 247 ? -11.008 -9 -25.469 1 86.94 247 TYR A C 1
ATOM 1807 O O . TYR A 1 247 ? -10 -8.469 -25.016 1 86.94 247 TYR A O 1
ATOM 1815 N N . GLY A 1 248 ? -11.055 -9.445 -26.641 1 84.62 248 GLY A N 1
ATOM 1816 C CA . GLY A 1 248 ? -10.109 -9.062 -27.672 1 84.62 248 GLY A CA 1
ATOM 1817 C C . GLY A 1 248 ? -8.75 -9.719 -27.516 1 84.62 248 GLY A C 1
ATOM 1818 O O . GLY A 1 248 ? -8.664 -10.945 -27.391 1 84.62 248 GLY A O 1
ATOM 1819 N N . SER A 1 249 ? -7.695 -8.844 -27.562 1 83.75 249 SER A N 1
ATOM 1820 C CA . SER A 1 249 ? -6.309 -9.266 -27.734 1 83.75 249 SER A CA 1
ATOM 1821 C C . SER A 1 249 ? -5.781 -9.969 -26.484 1 83.75 249 SER A C 1
ATOM 1823 O O . SER A 1 249 ? -4.805 -10.711 -26.547 1 83.75 249 SER A O 1
ATOM 1825 N N . ARG A 1 250 ? -6.312 -9.859 -25.438 1 82.38 250 ARG A N 1
ATOM 1826 C CA . ARG A 1 250 ? -5.801 -10.5 -24.234 1 82.38 250 ARG A CA 1
ATOM 1827 C C . ARG A 1 250 ? -6.441 -11.867 -24.016 1 82.38 250 ARG A C 1
ATOM 1829 O O . ARG A 1 250 ? -6.016 -12.633 -23.156 1 82.38 250 ARG A O 1
ATOM 1836 N N . ALA A 1 251 ? -7.34 -12.18 -24.844 1 86.69 251 ALA A N 1
ATOM 1837 C CA . ALA A 1 251 ? -8.133 -13.383 -24.609 1 86.69 251 ALA A CA 1
ATOM 1838 C C . ALA A 1 251 ? -7.805 -14.469 -25.641 1 86.69 251 ALA A C 1
ATOM 1840 O O . ALA A 1 251 ? -8.578 -15.406 -25.828 1 86.69 251 ALA A O 1
ATOM 1841 N N . GLY A 1 252 ? -6.73 -14.32 -26.281 1 84.75 252 GLY A N 1
ATOM 1842 C CA . GLY A 1 252 ? -6.367 -15.297 -27.297 1 84.75 252 GLY A CA 1
ATOM 1843 C C . GLY A 1 252 ? -6.207 -16.703 -26.75 1 84.75 252 GLY A C 1
ATOM 1844 O O . GLY A 1 252 ? -6.375 -17.672 -27.469 1 84.75 252 GLY A O 1
ATOM 1845 N N . HIS A 1 253 ? -5.984 -16.766 -25.547 1 90.5 253 HIS A N 1
ATOM 1846 C CA . HIS A 1 253 ? -5.773 -18.062 -24.906 1 90.5 253 HIS A CA 1
ATOM 1847 C C . HIS A 1 253 ? -6.824 -18.344 -23.844 1 90.5 253 HIS A C 1
ATOM 1849 O O . HIS A 1 253 ? -6.539 -18.984 -22.828 1 90.5 253 HIS A O 1
ATOM 1855 N N . GLY A 1 254 ? -7.961 -17.734 -24.031 1 92.69 254 GLY A N 1
ATOM 1856 C CA . GLY A 1 254 ? -9.086 -17.984 -23.141 1 92.69 254 GLY A CA 1
ATOM 1857 C C . GLY A 1 254 ? -9.211 -16.938 -22.047 1 92.69 254 GLY A C 1
ATOM 1858 O O . GLY A 1 254 ? -8.359 -16.062 -21.906 1 92.69 254 GLY A O 1
ATOM 1859 N N . VAL A 1 255 ? -10.336 -17.031 -21.359 1 93.69 255 VAL A N 1
ATOM 1860 C CA . VAL A 1 255 ? -10.609 -16.094 -20.266 1 93.69 255 VAL A CA 1
ATOM 1861 C C . VAL A 1 255 ? -11.109 -16.875 -19.047 1 93.69 255 VAL A C 1
ATOM 1863 O O . VAL A 1 255 ? -11.883 -17.828 -19.188 1 93.69 255 VAL A O 1
ATOM 1866 N N . ILE A 1 256 ? -10.609 -16.531 -17.922 1 93.5 256 ILE A N 1
ATOM 1867 C CA . ILE A 1 256 ? -11.125 -17.016 -16.656 1 93.5 256 ILE A CA 1
ATOM 1868 C C . ILE A 1 256 ? -11.773 -15.867 -15.883 1 93.5 256 ILE A C 1
ATOM 1870 O O . ILE A 1 256 ? -11.117 -14.883 -15.555 1 93.5 256 ILE A O 1
ATOM 1874 N N . ILE A 1 257 ? -13.008 -16.031 -15.625 1 93.88 257 ILE A N 1
ATOM 1875 C CA . ILE A 1 257 ? -13.734 -15.016 -14.883 1 93.88 257 ILE A CA 1
ATOM 1876 C C . ILE A 1 257 ? -14.023 -15.508 -13.469 1 93.88 257 ILE A C 1
ATOM 1878 O O . ILE A 1 257 ? -14.656 -16.547 -13.289 1 93.88 257 ILE A O 1
ATOM 1882 N N . VAL A 1 258 ? -13.633 -14.781 -12.539 1 93 258 VAL A N 1
ATOM 1883 C CA . VAL A 1 258 ? -13.906 -15.078 -11.141 1 93 258 VAL A CA 1
ATOM 1884 C C . VAL A 1 258 ? -14.953 -14.094 -10.602 1 93 258 VAL A C 1
ATOM 1886 O O . VAL A 1 258 ? -14.734 -12.883 -10.625 1 93 258 VAL A O 1
ATOM 1889 N N . THR A 1 259 ? -15.992 -14.648 -10.18 1 92.5 259 THR A N 1
ATOM 1890 C CA . THR A 1 259 ? -17.047 -13.852 -9.57 1 92.5 259 THR A CA 1
ATOM 1891 C C . THR A 1 259 ? -17.141 -14.133 -8.07 1 92.5 259 THR A C 1
ATOM 1893 O O . THR A 1 259 ? -17.266 -15.289 -7.66 1 92.5 259 THR A O 1
ATOM 1896 N N . THR A 1 260 ? -17.125 -13.148 -7.309 1 93.38 260 THR A N 1
ATOM 1897 C CA . THR A 1 260 ? -17.203 -13.328 -5.859 1 93.38 260 THR A CA 1
ATOM 1898 C C . THR A 1 260 ? -18.641 -13.172 -5.375 1 93.38 260 THR A C 1
ATOM 1900 O O . THR A 1 260 ? -19.484 -12.648 -6.09 1 93.38 260 THR A O 1
ATOM 1903 N N . LYS A 1 261 ? -18.859 -13.688 -4.242 1 92.25 261 LYS A N 1
ATOM 1904 C CA . LYS A 1 261 ? -20.188 -13.641 -3.643 1 92.25 261 LYS A CA 1
ATOM 1905 C C . LYS A 1 261 ? -20.625 -12.203 -3.381 1 92.25 261 LYS A C 1
ATOM 1907 O O . LYS A 1 261 ? -19.812 -11.367 -2.971 1 92.25 261 LYS A O 1
ATOM 1912 N N . ARG A 1 262 ? -21.859 -12.008 -3.742 1 91.25 262 ARG A N 1
ATOM 1913 C CA . ARG A 1 262 ? -22.453 -10.703 -3.479 1 91.25 262 ARG A CA 1
ATOM 1914 C C . ARG A 1 262 ? -23.688 -10.836 -2.592 1 91.25 262 ARG A C 1
ATOM 1916 O O . ARG A 1 262 ? -24.172 -11.945 -2.352 1 91.25 262 ARG A O 1
ATOM 1923 N N . GLY A 1 263 ? -24.203 -9.656 -2.127 1 88.25 263 GLY A N 1
ATOM 1924 C C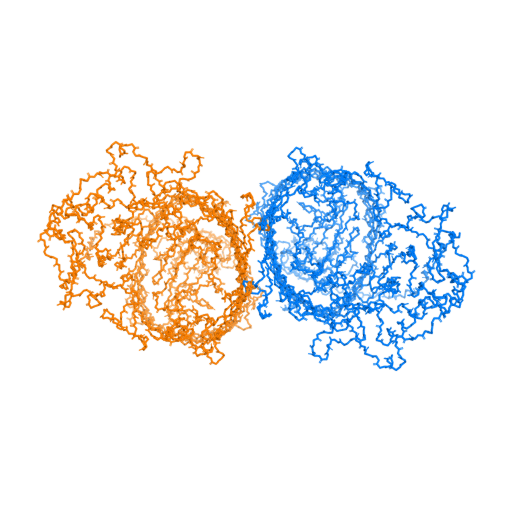A . GLY A 1 263 ? -25.375 -9.68 -1.265 1 88.25 263 GLY A CA 1
ATOM 1925 C C . GLY A 1 263 ? -26.641 -10.117 -1.982 1 88.25 263 GLY A C 1
ATOM 1926 O O . GLY A 1 263 ? -26.734 -9.984 -3.203 1 88.25 263 GLY A O 1
ATOM 1927 N N . LYS A 1 264 ? -27.469 -10.703 -1.161 1 84.75 264 LYS A N 1
ATOM 1928 C CA . LYS A 1 264 ? -28.797 -11.102 -1.645 1 84.75 264 LYS A CA 1
ATOM 1929 C C . LYS A 1 264 ? -29.891 -10.531 -0.76 1 84.75 264 LYS A C 1
ATOM 1931 O O . LYS A 1 264 ? -29.641 -10.141 0.384 1 84.75 264 LYS A O 1
ATOM 1936 N N . GLU A 1 265 ? -31.031 -10.398 -1.411 1 84.25 265 GLU A N 1
ATOM 1937 C CA . GLU A 1 265 ? -32.188 -9.984 -0.601 1 84.25 265 GLU A CA 1
ATOM 1938 C C . GLU A 1 265 ? -32.562 -11.062 0.406 1 84.25 265 GLU A C 1
ATOM 1940 O O . GLU A 1 265 ? -33.375 -11.938 0.103 1 84.25 265 GLU A O 1
ATOM 1945 N N . GLN A 1 266 ? -31.938 -10.984 1.526 1 81.81 266 GLN A N 1
ATOM 1946 C CA . GLN A 1 266 ? -32.156 -11.953 2.594 1 81.81 266 GLN A CA 1
ATOM 1947 C C . GLN A 1 266 ? -31.766 -11.383 3.951 1 81.81 266 GLN A C 1
ATOM 1949 O O . GLN A 1 266 ? -31.172 -10.312 4.027 1 81.81 266 GLN A O 1
ATOM 1954 N N . LYS A 1 267 ? -32.219 -12.195 4.922 1 80.88 267 LYS A N 1
ATOM 1955 C CA . LYS A 1 267 ? -31.797 -11.836 6.27 1 80.88 267 LYS A CA 1
ATOM 1956 C C . LYS A 1 267 ? -30.281 -11.977 6.434 1 80.88 267 LYS A C 1
ATOM 1958 O O . LYS A 1 267 ? -29.656 -12.812 5.781 1 80.88 267 LYS A O 1
ATOM 1963 N N . THR A 1 268 ? -29.781 -11.242 7.293 1 87 268 THR A N 1
ATOM 1964 C CA . THR A 1 268 ? -28.344 -11.25 7.527 1 87 268 THR A CA 1
ATOM 1965 C C . THR A 1 268 ? -27.875 -12.633 7.988 1 87 268 THR A C 1
ATOM 1967 O O . THR A 1 268 ? -28.453 -13.211 8.922 1 87 268 THR A O 1
ATOM 1970 N N . GLN A 1 269 ? -26.969 -13.102 7.34 1 89.06 269 GLN A N 1
ATOM 1971 C CA . GLN A 1 269 ? -26.375 -14.398 7.672 1 89.06 269 GLN A CA 1
ATOM 1972 C C . GLN A 1 269 ? -24.875 -14.258 7.965 1 89.06 269 GLN A C 1
ATOM 1974 O O . GLN A 1 269 ? -24.141 -13.656 7.18 1 89.06 269 GLN A O 1
ATOM 1979 N N . VAL A 1 270 ? -24.5 -14.82 9.094 1 91.31 270 VAL A N 1
ATOM 1980 C CA . VAL A 1 270 ? -23.094 -14.852 9.461 1 91.31 270 VAL A CA 1
ATOM 1981 C C . VAL A 1 270 ? -22.547 -16.266 9.32 1 91.31 270 VAL A C 1
ATOM 1983 O O . VAL A 1 270 ? -23.125 -17.219 9.859 1 91.31 270 VAL A O 1
ATOM 1986 N N . ARG A 1 271 ? -21.516 -16.359 8.633 1 92.5 271 ARG A N 1
ATOM 1987 C CA . ARG A 1 271 ? -20.906 -17.672 8.438 1 92.5 271 ARG A CA 1
ATOM 1988 C C . ARG A 1 271 ? -19.469 -17.672 8.938 1 92.5 271 ARG A C 1
ATOM 1990 O O . ARG A 1 271 ? -18.688 -16.766 8.633 1 92.5 271 ARG A O 1
ATOM 1997 N N . TYR A 1 272 ? -19.156 -18.625 9.734 1 93.19 272 TYR A N 1
ATOM 1998 C CA . TYR A 1 272 ? -17.766 -18.891 10.141 1 93.19 272 TYR A CA 1
ATOM 1999 C C . TYR A 1 272 ? -17.266 -20.188 9.555 1 93.19 272 TYR A C 1
ATOM 2001 O O . TYR A 1 272 ? -17.922 -21.234 9.68 1 93.19 272 TYR A O 1
ATOM 2009 N N . SER A 1 273 ? -16.078 -20.109 8.977 1 93.62 273 SER A N 1
ATOM 2010 C CA . SER A 1 273 ? -15.406 -21.297 8.461 1 93.62 273 SER A CA 1
ATOM 2011 C C . SER A 1 273 ? -13.992 -21.406 9.031 1 93.62 273 SER A C 1
ATOM 2013 O O . SER A 1 273 ? -13.164 -20.531 8.836 1 93.62 273 SER A O 1
ATOM 2015 N N . GLY A 1 274 ? -13.711 -22.484 9.734 1 94.19 274 GLY A N 1
ATOM 2016 C CA . GLY A 1 274 ? -12.398 -22.75 10.297 1 94.19 274 GLY A CA 1
ATOM 2017 C C . GLY A 1 274 ? -11.844 -24.109 9.898 1 94.19 274 GLY A C 1
ATOM 2018 O O . GLY A 1 274 ? -12.602 -25.078 9.766 1 94.19 274 GLY A O 1
ATOM 2019 N N . ASN A 1 275 ? -10.539 -24.109 9.68 1 93.69 275 ASN A N 1
ATOM 2020 C CA . ASN A 1 275 ? -9.883 -25.359 9.297 1 93.69 275 ASN A CA 1
ATOM 2021 C C . ASN A 1 275 ? -8.453 -25.422 9.82 1 93.69 275 ASN A C 1
ATOM 2023 O O . ASN A 1 275 ? -7.754 -24.406 9.852 1 93.69 275 ASN A O 1
ATOM 2027 N N . VAL A 1 276 ? -8.008 -26.578 10.312 1 95.81 276 VAL A N 1
ATOM 2028 C CA . VAL A 1 276 ? -6.633 -26.859 10.711 1 95.81 276 VAL A CA 1
ATOM 2029 C C . VAL A 1 276 ? -6.113 -28.094 9.984 1 95.81 276 VAL A C 1
ATOM 2031 O O . VAL A 1 276 ? -6.828 -29.078 9.852 1 95.81 276 VAL A O 1
ATOM 2034 N N . SER A 1 277 ? -4.895 -27.969 9.477 1 95.06 277 SER A N 1
ATOM 2035 C CA . SER A 1 277 ? -4.324 -29.062 8.703 1 95.06 277 SER A CA 1
ATOM 2036 C C . SER A 1 277 ? -2.9 -29.375 9.148 1 95.06 277 SER A C 1
ATOM 2038 O O . SER A 1 277 ? -2.133 -28.469 9.477 1 95.06 277 SER A O 1
ATOM 2040 N N . VAL A 1 278 ? -2.57 -30.609 9.172 1 96.25 278 VAL A N 1
ATOM 2041 C CA . VAL A 1 278 ? -1.207 -31.094 9.336 1 96.25 278 VAL A CA 1
ATOM 2042 C C . VAL A 1 278 ? -0.711 -31.688 8.016 1 96.25 278 VAL A C 1
ATOM 2044 O O . VAL A 1 278 ? -1.436 -32.438 7.352 1 96.25 278 VAL A O 1
ATOM 2047 N N . GLN A 1 279 ? 0.542 -31.312 7.648 1 93.19 279 GLN A N 1
ATOM 2048 C CA . GLN A 1 279 ? 1.067 -31.719 6.348 1 93.19 279 GLN A CA 1
ATOM 2049 C C . GLN A 1 279 ? 2.359 -32.5 6.492 1 93.19 279 GLN A C 1
ATOM 2051 O O . GLN A 1 279 ? 3.242 -32.125 7.27 1 93.19 279 GLN A O 1
ATOM 2056 N N . THR A 1 280 ? 2.41 -33.531 5.789 1 91.62 280 THR A N 1
ATOM 2057 C CA . THR A 1 280 ? 3.605 -34.375 5.793 1 91.62 280 THR A CA 1
ATOM 2058 C C . THR A 1 280 ? 4.129 -34.594 4.375 1 91.62 280 THR A C 1
ATOM 2060 O O . THR A 1 280 ? 3.346 -34.656 3.424 1 91.62 280 THR A O 1
ATOM 2063 N N . MET A 1 281 ? 5.426 -34.656 4.355 1 86.44 281 MET A N 1
ATOM 2064 C CA . MET A 1 281 ? 6.039 -34.875 3.055 1 86.44 281 MET A CA 1
ATOM 2065 C C . MET A 1 281 ? 5.711 -36.281 2.555 1 86.44 281 MET A C 1
ATOM 2067 O O . MET A 1 281 ? 5.762 -37.25 3.322 1 86.44 281 MET A O 1
ATOM 2071 N N . LYS A 1 282 ? 5.227 -36.375 1.42 1 75.38 282 LYS A N 1
ATOM 2072 C CA . LYS A 1 282 ? 4.816 -37.656 0.883 1 75.38 282 LYS A CA 1
ATOM 2073 C C . LYS A 1 282 ? 6.027 -38.531 0.537 1 75.38 282 LYS A C 1
ATOM 2075 O O . LYS A 1 282 ? 6.137 -39.656 0.997 1 75.38 282 LYS A O 1
ATOM 2080 N N . ASN A 1 283 ? 6.691 -38.031 -0.588 1 70.06 283 ASN A N 1
ATOM 2081 C CA . ASN A 1 283 ? 7.855 -38.781 -1.044 1 70.06 283 ASN A CA 1
ATOM 2082 C C . ASN A 1 283 ? 9.133 -37.969 -0.938 1 70.06 283 ASN A C 1
ATOM 2084 O O . ASN A 1 283 ? 9.141 -36.781 -1.274 1 70.06 283 ASN A O 1
ATOM 2088 N N . GLY A 1 284 ? 10.047 -38.562 -0.117 1 75.19 284 GLY A N 1
ATOM 2089 C CA . GLY A 1 284 ? 11.344 -37.906 -0.115 1 75.19 284 GLY A CA 1
ATOM 2090 C C . GLY A 1 284 ? 12.305 -38.469 -1.141 1 75.19 284 GLY A C 1
ATOM 2091 O O . GLY A 1 284 ? 11.977 -39.438 -1.843 1 75.19 284 GLY A O 1
ATOM 2092 N N . TYR A 1 285 ? 13.344 -37.812 -1.387 1 83.06 285 TYR A N 1
ATOM 2093 C CA . TYR A 1 285 ? 14.406 -38.312 -2.254 1 83.06 285 TYR A CA 1
ATOM 2094 C C . TYR A 1 285 ? 15.039 -39.562 -1.674 1 83.06 285 TYR A C 1
ATOM 2096 O O . TYR A 1 285 ? 15.359 -39.625 -0.485 1 83.06 285 TYR A O 1
ATOM 2104 N N . LYS A 1 286 ? 15.117 -40.562 -2.434 1 87.56 286 LYS A N 1
ATOM 2105 C CA . LYS A 1 286 ? 15.773 -41.781 -2.012 1 87.56 286 LYS A CA 1
ATOM 2106 C C . LYS A 1 286 ? 17.281 -41.75 -2.273 1 87.56 286 LYS A C 1
ATOM 2108 O O . LYS A 1 286 ? 17.734 -42.094 -3.361 1 87.56 286 LYS A O 1
ATOM 2113 N N . ALA A 1 287 ? 17.953 -41.406 -1.241 1 90.38 287 ALA A N 1
ATOM 2114 C CA . ALA A 1 287 ? 19.406 -41.25 -1.359 1 90.38 287 ALA A CA 1
ATOM 2115 C C . ALA A 1 287 ? 20.141 -42.344 -0.604 1 90.38 287 ALA A C 1
ATOM 2117 O O . ALA A 1 287 ? 19.547 -43.031 0.236 1 90.38 287 ALA A O 1
ATOM 2118 N N . LEU A 1 288 ? 21.453 -42.469 -0.959 1 94.06 288 LEU A N 1
ATOM 2119 C CA . LEU A 1 288 ? 22.281 -43.438 -0.239 1 94.06 288 LEU A CA 1
ATOM 2120 C C . LEU A 1 288 ? 22.594 -42.938 1.17 1 94.06 288 LEU A C 1
ATOM 2122 O O . LEU A 1 288 ? 22.781 -41.719 1.379 1 94.06 288 LEU A O 1
ATOM 2126 N N . ASN A 1 289 ? 22.547 -43.875 2.139 1 94.31 289 ASN A N 1
ATOM 2127 C CA . ASN A 1 289 ? 23 -43.5 3.471 1 94.31 289 ASN A CA 1
ATOM 2128 C C . ASN A 1 289 ? 24.516 -43.594 3.588 1 94.31 289 ASN A C 1
ATOM 2130 O O . ASN A 1 289 ? 25.203 -43.938 2.623 1 94.31 289 ASN A O 1
ATOM 2134 N N . GLY A 1 290 ? 25.062 -43.25 4.695 1 95.31 290 GLY A N 1
ATOM 2135 C CA . GLY A 1 290 ? 26.5 -43.156 4.895 1 95.31 290 GLY A CA 1
ATOM 2136 C C . GLY A 1 290 ? 27.219 -44.438 4.527 1 95.31 290 GLY A C 1
ATOM 2137 O O . GLY A 1 290 ? 28.078 -44.438 3.639 1 95.31 290 GLY A O 1
ATOM 2138 N N . PRO A 1 291 ? 26.891 -45.531 5.16 1 96.31 291 PRO A N 1
ATOM 2139 C CA . PRO A 1 291 ? 27.547 -46.812 4.844 1 96.31 291 PRO A CA 1
ATOM 2140 C C . PRO A 1 291 ? 27.359 -47.219 3.385 1 96.31 291 PRO A C 1
ATOM 2142 O O . PRO A 1 291 ? 28.312 -47.688 2.744 1 96.31 291 PRO A O 1
ATOM 2145 N N . GLU A 1 292 ? 26.188 -47.062 2.914 1 95.44 292 GLU A N 1
ATOM 2146 C CA . GLU A 1 292 ? 25.922 -47.406 1.517 1 95.44 292 GLU A CA 1
ATOM 2147 C C . GLU A 1 292 ? 26.781 -46.562 0.581 1 95.44 292 GLU A C 1
ATOM 2149 O O . GLU A 1 292 ? 27.312 -47.062 -0.417 1 95.44 292 GLU A O 1
ATOM 2154 N N . TYR A 1 293 ? 26.859 -45.312 0.94 1 95.38 293 TYR A N 1
ATOM 2155 C CA . TYR A 1 293 ? 27.672 -44.406 0.141 1 95.38 293 TYR A CA 1
ATOM 2156 C C . TYR A 1 293 ? 29.109 -44.906 0.056 1 95.38 293 TYR A C 1
ATOM 2158 O O . TYR A 1 293 ? 29.688 -44.969 -1.034 1 95.38 293 TYR A O 1
ATOM 2166 N N . MET A 1 294 ? 29.734 -45.25 1.122 1 95.88 294 MET A N 1
ATOM 2167 C CA . MET A 1 294 ? 31.109 -45.719 1.169 1 95.88 294 MET A CA 1
ATOM 2168 C C . MET A 1 294 ? 31.266 -47.031 0.414 1 95.88 294 MET A C 1
ATOM 2170 O O . MET A 1 294 ? 32.25 -47.219 -0.302 1 95.88 294 MET A O 1
ATOM 2174 N N . GLU A 1 295 ? 30.312 -47.812 0.597 1 95.69 295 GLU A N 1
ATOM 2175 C CA . GLU A 1 295 ? 30.344 -49.094 -0.079 1 95.69 295 GLU A CA 1
ATOM 2176 C C . GLU A 1 295 ? 30.312 -48.938 -1.596 1 95.69 295 GLU A C 1
ATOM 2178 O O . GLU A 1 295 ? 31.125 -49.531 -2.307 1 95.69 295 GLU A O 1
ATOM 2183 N N . TYR A 1 296 ? 29.453 -48.188 -2.02 1 94.38 296 TYR A N 1
ATOM 2184 C CA . TYR A 1 296 ? 29.281 -48.062 -3.463 1 94.38 296 TYR A CA 1
ATOM 2185 C C . TYR A 1 296 ? 30.344 -47.156 -4.062 1 94.38 296 TYR A C 1
ATOM 2187 O O . TYR A 1 296 ? 30.641 -47.219 -5.258 1 94.38 296 TYR A O 1
ATOM 2195 N N . TYR A 1 297 ? 30.891 -46.281 -3.236 1 93.81 297 TYR A N 1
ATOM 2196 C CA . TYR A 1 297 ? 32.094 -45.594 -3.697 1 93.81 297 TYR A CA 1
ATOM 2197 C C . TYR A 1 297 ? 33.219 -46.562 -4.023 1 93.81 297 TYR A C 1
ATOM 2199 O O . TYR A 1 297 ? 33.875 -46.438 -5.059 1 93.81 297 TYR A O 1
ATOM 2207 N N . ASN A 1 298 ? 33.406 -47.5 -3.162 1 95.38 298 ASN A N 1
ATOM 2208 C CA . ASN A 1 298 ? 34.406 -48.531 -3.395 1 95.38 298 ASN A CA 1
ATOM 2209 C C . ASN A 1 298 ? 34.094 -49.375 -4.641 1 95.38 298 ASN A C 1
ATOM 2211 O O . ASN A 1 298 ? 35 -49.688 -5.422 1 95.38 298 ASN A O 1
ATOM 2215 N N . ARG A 1 299 ? 32.844 -49.656 -4.809 1 94.25 299 ARG A N 1
ATOM 2216 C CA . ARG A 1 299 ? 32.438 -50.438 -5.977 1 94.25 299 ARG A CA 1
ATOM 2217 C C . ARG A 1 299 ? 32.688 -49.656 -7.262 1 94.25 299 ARG A C 1
ATOM 2219 O O . ARG A 1 299 ? 33.062 -50.219 -8.281 1 94.25 299 ARG A O 1
ATOM 2226 N N . PHE A 1 300 ? 32.406 -48.406 -7.223 1 94.31 300 PHE A N 1
ATOM 2227 C CA . PHE A 1 300 ? 32.625 -47.5 -8.359 1 94.31 300 PHE A CA 1
ATOM 2228 C C . PHE A 1 300 ? 34.094 -47.469 -8.727 1 94.31 300 PHE A C 1
ATOM 2230 O O . PHE A 1 300 ? 34.469 -47.625 -9.891 1 94.31 300 PHE A O 1
ATOM 2237 N N . THR A 1 301 ? 35 -47.344 -7.684 1 93.88 301 THR A N 1
ATOM 2238 C CA . THR A 1 301 ? 36.406 -47.219 -7.945 1 93.88 301 THR A CA 1
ATOM 2239 C C . THR A 1 301 ? 37 -48.562 -8.422 1 93.88 301 THR A C 1
ATOM 2241 O O . THR A 1 301 ? 37.938 -48.594 -9.234 1 93.88 301 THR A O 1
ATOM 2244 N N . TYR A 1 302 ? 36.438 -49.562 -7.93 1 95.5 302 TYR A N 1
ATOM 2245 C CA . TYR A 1 302 ? 36.906 -50.875 -8.367 1 95.5 302 TYR A CA 1
ATOM 2246 C C . TYR A 1 302 ? 36.562 -51.125 -9.82 1 95.5 302 TYR A C 1
ATOM 2248 O O . TYR A 1 302 ? 37.375 -51.625 -10.594 1 95.5 302 TYR A O 1
ATOM 2256 N N . GLU A 1 303 ? 35.344 -50.844 -10.133 1 95 303 GLU A N 1
ATOM 2257 C CA . GLU A 1 303 ? 34.938 -51.031 -11.516 1 95 303 GLU A CA 1
ATOM 2258 C C . GLU A 1 303 ? 35.75 -50.125 -12.453 1 95 303 GLU A C 1
ATOM 2260 O O . GLU A 1 303 ? 36.125 -50.562 -13.547 1 95 303 GLU A O 1
ATOM 2265 N N . ASP A 1 304 ? 35.969 -48.969 -12.055 1 93.38 304 ASP A N 1
ATOM 2266 C CA . ASP A 1 304 ? 36.812 -48.031 -12.828 1 93.38 304 ASP A CA 1
ATOM 2267 C C . ASP A 1 304 ? 38.219 -48.594 -13.008 1 93.38 304 ASP A C 1
ATOM 2269 O O . ASP A 1 304 ? 38.812 -48.469 -14.078 1 93.38 304 ASP A O 1
ATOM 2273 N N . TYR A 1 305 ? 38.75 -49.281 -11.938 1 93.62 305 TYR A N 1
ATOM 2274 C CA . TYR A 1 305 ? 40.062 -49.906 -11.961 1 93.62 305 TYR A CA 1
ATOM 2275 C C . TYR A 1 305 ? 40.094 -51.062 -12.984 1 93.62 305 TYR A C 1
ATOM 2277 O O . TYR A 1 305 ? 41.031 -51.156 -13.781 1 93.62 305 TYR A O 1
ATOM 2285 N N . LEU A 1 306 ? 39.031 -51.844 -13 1 94.94 306 LEU A N 1
ATOM 2286 C CA . LEU A 1 306 ? 38.969 -52.938 -13.945 1 94.94 306 LEU A CA 1
ATOM 2287 C C . LEU A 1 306 ? 38.875 -52.438 -15.383 1 94.94 306 LEU A C 1
ATOM 2289 O O . LEU A 1 306 ? 39.562 -52.969 -16.266 1 94.94 306 LEU A O 1
ATOM 2293 N N . MET A 1 307 ? 38.094 -51.469 -15.555 1 93.19 307 MET A N 1
ATOM 2294 C CA . MET A 1 307 ? 37.875 -50.906 -16.891 1 93.19 307 MET A CA 1
ATOM 2295 C C . MET A 1 307 ? 39.125 -50.219 -17.422 1 93.19 307 MET A C 1
ATOM 2297 O O . MET A 1 307 ? 39.5 -50.438 -18.578 1 93.19 307 MET A O 1
ATOM 2301 N N . THR A 1 308 ? 39.781 -49.469 -16.609 1 91.62 308 THR A N 1
ATOM 2302 C CA . THR A 1 308 ? 40.938 -48.688 -17.031 1 91.62 308 THR A CA 1
ATOM 2303 C C . THR A 1 308 ? 42.156 -49.594 -17.328 1 91.62 308 THR A C 1
ATOM 2305 O O . THR A 1 308 ? 42.938 -49.312 -18.219 1 91.62 308 THR A O 1
ATOM 2308 N N . ASN A 1 309 ? 42.188 -50.781 -16.609 1 91.88 309 ASN A N 1
ATOM 2309 C CA . ASN A 1 309 ? 43.344 -51.656 -16.75 1 91.88 309 ASN A CA 1
ATOM 2310 C C . ASN A 1 309 ? 43 -52.875 -17.609 1 91.88 309 ASN A C 1
ATOM 2312 O O . ASN A 1 309 ? 43.812 -53.781 -17.75 1 91.88 309 ASN A O 1
ATOM 2316 N N . GLY A 1 310 ? 41.781 -52.906 -18.188 1 91.69 310 GLY A N 1
ATOM 2317 C CA . GLY A 1 310 ? 41.375 -54 -19.078 1 91.69 310 GLY A CA 1
ATOM 2318 C C . GLY A 1 310 ? 41.438 -55.344 -18.406 1 91.69 310 GLY A C 1
ATOM 2319 O O . GLY A 1 310 ? 42.031 -56.281 -18.953 1 91.69 310 GLY A O 1
ATOM 2320 N N . LEU A 1 311 ? 40.938 -55.438 -17.25 1 92.81 311 LEU A N 1
ATOM 2321 C CA . LEU A 1 311 ? 41 -56.688 -16.5 1 92.81 311 LEU A CA 1
ATOM 2322 C C . LEU A 1 311 ? 39.656 -57.406 -16.531 1 92.81 311 LEU A C 1
ATOM 2324 O O . LEU A 1 311 ? 38.594 -56.75 -16.641 1 92.81 311 LEU A O 1
ATOM 2328 N N . GLY A 1 312 ? 39.688 -58.688 -16.531 1 91.19 312 GLY A N 1
ATOM 2329 C CA . GLY A 1 312 ? 38.469 -59.5 -16.484 1 91.19 312 GLY A CA 1
ATOM 2330 C C . GLY A 1 312 ? 37.625 -59.344 -17.719 1 91.19 312 GLY A C 1
ATOM 2331 O O . GLY A 1 312 ? 38.094 -59.562 -18.844 1 91.19 312 GLY A O 1
ATOM 2332 N N . ILE A 1 313 ? 36.438 -58.812 -17.531 1 93.88 313 ILE A N 1
ATOM 2333 C CA . ILE A 1 313 ? 35.438 -58.75 -18.609 1 93.88 313 ILE A CA 1
ATOM 2334 C C . ILE A 1 313 ? 35.781 -57.594 -19.562 1 93.88 313 ILE A C 1
ATOM 2336 O O . ILE A 1 313 ? 35.25 -57.531 -20.672 1 93.88 313 ILE A O 1
ATOM 2340 N N . TYR A 1 314 ? 36.812 -56.812 -19.234 1 94.5 314 TYR A N 1
ATOM 2341 C CA . TYR A 1 314 ? 37.188 -55.625 -20.031 1 94.5 314 TYR A CA 1
ATOM 2342 C C . TYR A 1 314 ? 38.438 -55.906 -20.844 1 94.5 314 TYR A C 1
ATOM 2344 O O . TYR A 1 314 ? 38.938 -55.031 -21.547 1 94.5 314 TYR A O 1
ATOM 2352 N N . GLU A 1 315 ? 39.031 -57.094 -20.781 1 89.31 315 GLU A N 1
ATOM 2353 C CA . GLU A 1 315 ? 40.312 -57.438 -21.359 1 89.31 315 GLU A CA 1
ATOM 2354 C C . GLU A 1 315 ? 40.344 -57.188 -22.859 1 89.31 315 GLU A C 1
ATOM 2356 O O . GLU A 1 315 ? 41.312 -56.625 -23.375 1 89.31 315 GLU A O 1
ATOM 2361 N N . ASN A 1 316 ? 39.25 -57.531 -23.531 1 88.38 316 ASN A N 1
ATOM 2362 C CA . ASN A 1 316 ? 39.219 -57.438 -24.984 1 88.38 316 ASN A CA 1
ATOM 2363 C C . ASN A 1 316 ? 38.844 -56.031 -25.453 1 88.38 316 ASN A C 1
ATOM 2365 O O . ASN A 1 316 ? 38.781 -55.781 -26.656 1 88.38 316 ASN A O 1
ATOM 2369 N N . TYR A 1 317 ? 38.719 -55.062 -24.562 1 93 317 TYR A N 1
ATOM 2370 C CA . TYR A 1 317 ? 38.188 -53.75 -24.938 1 93 317 TYR A CA 1
ATOM 2371 C C . TYR A 1 317 ? 39.188 -52.656 -24.688 1 93 317 TYR A C 1
ATOM 2373 O O . TYR A 1 317 ? 38.969 -51.5 -25.031 1 93 317 TYR A O 1
ATOM 2381 N N . VAL A 1 318 ? 40.219 -52.938 -24 1 89.62 318 VAL A N 1
ATOM 2382 C CA . VAL A 1 318 ? 41.25 -51.969 -23.688 1 89.62 318 VAL A CA 1
ATOM 2383 C C . VAL A 1 318 ? 42.594 -52.438 -24.25 1 89.62 318 VAL A C 1
ATOM 2385 O O . VAL A 1 318 ? 42.969 -53.594 -24.047 1 89.62 318 VAL A O 1
ATOM 2388 N N . ASP A 1 319 ? 43.188 -51.625 -25.125 1 82.56 319 ASP A N 1
ATOM 2389 C CA . ASP A 1 319 ? 44.5 -51.938 -25.672 1 82.56 319 ASP A CA 1
ATOM 2390 C C . ASP A 1 319 ? 45.594 -51.406 -24.781 1 82.56 319 ASP A C 1
ATOM 2392 O O . ASP A 1 319 ? 45.844 -50.188 -24.734 1 82.56 319 ASP A O 1
ATOM 2396 N N . LEU A 1 320 ? 45.969 -52.344 -23.969 1 78.56 320 LEU A N 1
ATOM 2397 C CA . LEU A 1 320 ? 47.094 -51.938 -23.125 1 78.56 320 LEU A CA 1
ATOM 2398 C C . LEU A 1 320 ? 48.438 -52.438 -23.719 1 78.56 320 LEU A C 1
ATOM 2400 O O . LEU A 1 320 ? 48.469 -53.5 -24.375 1 78.56 320 LEU A O 1
ATOM 2404 N N . GLY A 1 321 ? 49.406 -51.562 -23.984 1 73.25 321 GLY A N 1
ATOM 2405 C CA . GLY A 1 321 ? 50.688 -51.938 -24.531 1 73.25 321 GLY A CA 1
ATOM 2406 C C . GLY A 1 321 ? 51.281 -53.188 -23.922 1 73.25 321 GLY A C 1
ATOM 2407 O O . GLY A 1 321 ? 50.875 -53.594 -22.828 1 73.25 321 GLY A O 1
ATOM 2408 N N . ALA A 1 322 ? 52.031 -53.969 -24.688 1 73.31 322 ALA A N 1
ATOM 2409 C CA . ALA A 1 322 ? 52.719 -55.188 -24.234 1 73.31 322 ALA A CA 1
ATOM 2410 C C . ALA A 1 322 ? 53.531 -54.875 -22.969 1 73.31 322 ALA A C 1
ATOM 2412 O O . ALA A 1 322 ? 54.219 -53.875 -22.891 1 73.31 322 ALA A O 1
ATOM 2413 N N . GLY A 1 323 ? 53.281 -55.531 -21.812 1 72.94 323 GLY A N 1
ATOM 2414 C CA . GLY A 1 323 ? 54.031 -55.438 -20.578 1 72.94 323 GLY A CA 1
ATOM 2415 C C . GLY A 1 323 ? 53.344 -54.594 -19.516 1 72.94 323 GLY A C 1
ATOM 2416 O O . GLY A 1 323 ? 53.938 -54.344 -18.453 1 72.94 323 GLY A O 1
ATOM 2417 N N . HIS A 1 324 ? 52.125 -54.062 -19.828 1 78.06 324 HIS A N 1
ATOM 2418 C CA . HIS A 1 324 ? 51.469 -53.25 -18.812 1 78.06 324 HIS A CA 1
ATOM 2419 C C . HIS A 1 324 ? 51.031 -54.094 -17.625 1 78.06 324 HIS A C 1
ATOM 2421 O O . HIS A 1 324 ? 50.375 -55.125 -17.797 1 78.06 324 HIS A O 1
ATOM 2427 N N . GLU A 1 325 ? 51.625 -53.844 -16.406 1 82.5 325 GLU A N 1
ATOM 2428 C CA . GLU A 1 325 ? 51.156 -54.469 -15.172 1 82.5 325 GLU A CA 1
ATOM 2429 C C . GLU A 1 325 ? 50.219 -53.562 -14.406 1 82.5 325 GLU A C 1
ATOM 2431 O O . GLU A 1 325 ? 50.562 -52.438 -14.062 1 82.5 325 GLU A O 1
ATOM 2436 N N . ALA A 1 326 ? 48.906 -54 -14.266 1 85.81 326 ALA A N 1
ATOM 2437 C CA . ALA A 1 326 ? 47.938 -53.25 -13.484 1 85.81 326 ALA A CA 1
ATOM 2438 C C . ALA A 1 326 ? 48.375 -53.125 -12.023 1 85.81 326 ALA A C 1
ATOM 2440 O O . ALA A 1 326 ? 48.781 -54.125 -11.414 1 85.81 326 ALA A O 1
ATOM 2441 N N . PRO A 1 327 ? 48.344 -51.875 -11.469 1 90.19 327 PRO A N 1
ATOM 2442 C CA . PRO A 1 327 ? 48.656 -51.75 -10.039 1 90.19 327 PRO A CA 1
ATOM 2443 C C . PRO A 1 327 ? 47.656 -52.469 -9.148 1 90.19 327 PRO A C 1
ATOM 2445 O O . PRO A 1 327 ? 46.531 -52.75 -9.57 1 90.19 327 PRO A O 1
ATOM 2448 N N . GLU A 1 328 ? 48.094 -52.781 -7.945 1 93 328 GLU A N 1
ATOM 2449 C CA . GLU A 1 328 ? 47.188 -53.406 -6.992 1 93 328 GLU A CA 1
ATOM 2450 C C . GLU A 1 328 ? 46.062 -52.438 -6.59 1 93 328 GLU A C 1
ATOM 2452 O O . GLU A 1 328 ? 46.312 -51.25 -6.383 1 93 328 GLU A O 1
ATOM 2457 N N . TYR A 1 329 ? 44.844 -52.906 -6.602 1 94.56 329 TYR A N 1
ATOM 2458 C CA . TYR A 1 329 ? 43.688 -52.094 -6.207 1 94.56 329 TYR A CA 1
ATOM 2459 C C . TYR A 1 329 ? 43.625 -51.969 -4.691 1 94.56 329 TYR A C 1
ATOM 2461 O O . TYR A 1 329 ? 43.719 -52.938 -3.967 1 94.56 329 TYR A O 1
ATOM 2469 N N . HIS A 1 330 ? 43.5 -50.688 -4.176 1 94.38 330 HIS A N 1
ATOM 2470 C CA . HIS A 1 330 ? 43.25 -50.406 -2.771 1 94.38 330 HIS A CA 1
ATOM 2471 C C . HIS A 1 330 ? 41.906 -49.688 -2.586 1 94.38 330 HIS A C 1
ATOM 2473 O O . HIS A 1 330 ? 41.719 -48.562 -3.041 1 94.38 330 HIS A O 1
ATOM 2479 N N . PRO A 1 331 ? 40.969 -50.344 -1.874 1 95 331 PRO A N 1
ATOM 2480 C CA . PRO A 1 331 ? 39.688 -49.656 -1.623 1 95 331 PRO A CA 1
ATOM 2481 C C . PRO A 1 331 ? 39.875 -48.375 -0.82 1 95 331 PRO A C 1
ATOM 2483 O O . PRO A 1 331 ? 40.719 -48.312 0.082 1 95 331 PRO A O 1
ATOM 2486 N N . THR A 1 332 ? 39.094 -47.312 -1.155 1 94.06 332 THR A N 1
ATOM 2487 C CA . THR A 1 332 ? 39.188 -46.031 -0.469 1 94.06 332 THR A CA 1
ATOM 2488 C C . THR A 1 332 ? 38.719 -46.156 0.982 1 94.06 332 THR A C 1
ATOM 2490 O O . THR A 1 332 ? 39.344 -45.594 1.883 1 94.06 332 THR A O 1
ATOM 2493 N N . TYR A 1 333 ? 37.625 -46.969 1.189 1 95.56 333 TYR A N 1
ATOM 2494 C CA . TYR A 1 333 ? 37.094 -47.156 2.527 1 95.56 333 TYR A CA 1
ATOM 2495 C C . TYR A 1 333 ? 37.25 -48.594 2.988 1 95.56 333 TYR A C 1
ATOM 2497 O O . TYR A 1 333 ? 36.969 -49.531 2.238 1 95.56 333 TYR A O 1
ATOM 2505 N N . SER A 1 334 ? 37.625 -48.75 4.262 1 96.38 334 SER A N 1
ATOM 2506 C CA . SER A 1 334 ? 37.781 -50.062 4.855 1 96.38 334 SER A CA 1
ATOM 2507 C C . SER A 1 334 ? 36.438 -50.562 5.406 1 96.38 334 SER A C 1
ATOM 2509 O O . SER A 1 334 ? 35.5 -49.781 5.621 1 96.38 334 SER A O 1
ATOM 2511 N N . PRO A 1 335 ? 36.344 -51.875 5.508 1 95.12 335 PRO A N 1
ATOM 2512 C CA . PRO A 1 335 ? 35.125 -52.438 6.105 1 95.12 335 PRO A CA 1
ATOM 2513 C C . PRO A 1 335 ? 34.812 -51.812 7.469 1 95.12 335 PRO A C 1
ATOM 2515 O O . PRO A 1 335 ? 33.625 -51.594 7.809 1 95.12 335 PRO A O 1
ATOM 2518 N N . ASN A 1 336 ? 35.875 -51.5 8.18 1 95.81 336 ASN A N 1
ATOM 2519 C CA . ASN A 1 336 ? 35.656 -50.875 9.484 1 95.81 336 ASN A CA 1
ATOM 2520 C C . ASN A 1 336 ? 35.125 -49.438 9.344 1 95.81 336 ASN A C 1
ATOM 2522 O O . ASN A 1 336 ? 34.281 -49.031 10.133 1 95.81 336 ASN A O 1
ATOM 2526 N N . GLN A 1 337 ? 35.594 -48.75 8.422 1 95.25 337 GLN A N 1
ATOM 2527 C CA . GLN A 1 337 ? 35.094 -47.375 8.172 1 95.25 337 GLN A CA 1
ATOM 2528 C C . GLN A 1 337 ? 33.625 -47.406 7.719 1 95.25 337 GLN A C 1
ATOM 2530 O O . GLN A 1 337 ? 32.844 -46.531 8.109 1 95.25 337 GLN A O 1
ATOM 2535 N N . ILE A 1 338 ? 33.312 -48.344 6.922 1 96.94 338 ILE A N 1
ATOM 2536 C CA . ILE A 1 338 ? 31.938 -48.5 6.41 1 96.94 338 ILE A CA 1
ATOM 2537 C C . ILE A 1 338 ? 31 -48.844 7.555 1 96.94 338 ILE A C 1
ATOM 2539 O O . ILE A 1 338 ? 29.906 -48.281 7.66 1 96.94 338 ILE A O 1
ATOM 2543 N N . ALA A 1 339 ? 31.438 -49.688 8.469 1 94.75 339 ALA A N 1
ATOM 2544 C CA . ALA A 1 339 ? 30.609 -50.125 9.594 1 94.75 339 ALA A CA 1
ATOM 2545 C C . ALA A 1 339 ? 30.375 -49 10.586 1 94.75 339 ALA A C 1
ATOM 2547 O O . ALA A 1 339 ? 29.328 -48.938 11.234 1 94.75 339 ALA A O 1
ATOM 2548 N N . ASN A 1 340 ? 31.312 -48.031 10.688 1 94.5 340 ASN A N 1
ATOM 2549 C CA . ASN A 1 340 ? 31.219 -46.938 11.641 1 94.5 340 ASN A CA 1
ATOM 2550 C C . ASN A 1 340 ? 31 -45.594 10.938 1 94.5 340 ASN A C 1
ATOM 2552 O O . ASN A 1 340 ? 31.344 -44.562 11.477 1 94.5 340 ASN A O 1
ATOM 2556 N N . ALA A 1 341 ? 30.484 -45.719 9.766 1 93.5 341 ALA A N 1
ATOM 2557 C CA . ALA A 1 341 ? 30.328 -44.5 8.961 1 93.5 341 ALA A CA 1
ATOM 2558 C C . ALA A 1 341 ? 29.328 -43.562 9.602 1 93.5 341 ALA A C 1
ATOM 2560 O O . ALA A 1 341 ? 28.297 -44 10.141 1 93.5 341 ALA A O 1
ATOM 2561 N N . GLN A 1 342 ? 29.672 -42.25 9.609 1 91.38 342 GLN A N 1
ATOM 2562 C CA . GLN A 1 342 ? 28.688 -41.219 9.922 1 91.38 342 GLN A CA 1
ATOM 2563 C C . GLN A 1 342 ? 27.531 -41.25 8.938 1 91.38 342 GLN A C 1
ATOM 2565 O O . GLN A 1 342 ? 27.719 -41.531 7.75 1 91.38 342 GLN A O 1
ATOM 2570 N N . ASN A 1 343 ? 26.297 -41.062 9.461 1 94.25 343 ASN A N 1
ATOM 2571 C CA . ASN A 1 343 ? 25.109 -41.062 8.602 1 94.25 343 ASN A CA 1
ATOM 2572 C C . ASN A 1 343 ? 24.219 -39.844 8.891 1 94.25 343 ASN A C 1
ATOM 2574 O O . ASN A 1 343 ? 23.547 -39.812 9.922 1 94.25 343 ASN A O 1
ATOM 2578 N N . THR A 1 344 ? 24.312 -38.938 8.039 1 95.44 344 THR A N 1
ATOM 2579 C CA . THR A 1 344 ? 23.453 -37.781 8.141 1 95.44 344 THR A CA 1
ATOM 2580 C C . THR A 1 344 ? 22.391 -37.781 7.059 1 95.44 344 THR A C 1
ATOM 2582 O O . THR A 1 344 ? 22.703 -37.781 5.867 1 95.44 344 THR A O 1
ATOM 2585 N N . ASP A 1 345 ? 21.094 -37.781 7.422 1 94.06 345 ASP A N 1
ATOM 2586 C CA . ASP A 1 345 ? 20.016 -37.562 6.477 1 94.06 345 ASP A CA 1
ATOM 2587 C C . ASP A 1 345 ? 19.75 -36.062 6.281 1 94.06 345 ASP A C 1
ATOM 2589 O O . ASP A 1 345 ? 18.938 -35.469 7.004 1 94.06 345 ASP A O 1
ATOM 2593 N N . TRP A 1 346 ? 20.297 -35.625 5.297 1 94.19 346 TRP A N 1
ATOM 2594 C CA . TRP A 1 346 ? 20.297 -34.188 5.07 1 94.19 346 TRP A CA 1
ATOM 2595 C C . TRP A 1 346 ? 18.875 -33.688 4.801 1 94.19 346 TRP A C 1
ATOM 2597 O O . TRP A 1 346 ? 18.547 -32.531 5.117 1 94.19 346 TRP A O 1
ATOM 2607 N N . PHE A 1 347 ? 18 -34.469 4.188 1 91.75 347 PHE A N 1
ATOM 2608 C CA . PHE A 1 347 ? 16.625 -34.031 3.943 1 91.75 347 PHE A CA 1
ATOM 2609 C C . PHE A 1 347 ? 15.859 -33.906 5.254 1 91.75 347 PHE A C 1
ATOM 2611 O O . PHE A 1 347 ? 15.047 -33 5.418 1 91.75 347 PHE A O 1
ATOM 2618 N N . ASP A 1 348 ? 16.062 -34.781 6.062 1 92.94 348 ASP A N 1
ATOM 2619 C CA . ASP A 1 348 ? 15.414 -34.719 7.363 1 92.94 348 ASP A CA 1
ATOM 2620 C C . ASP A 1 348 ? 15.875 -33.5 8.156 1 92.94 348 ASP A C 1
ATOM 2622 O O . ASP A 1 348 ? 15.117 -32.938 8.969 1 92.94 348 ASP A O 1
ATOM 2626 N N . GLU A 1 349 ? 17.141 -33.156 7.992 1 95.44 349 GLU A N 1
ATOM 2627 C CA . GLU A 1 349 ? 17.703 -32.031 8.734 1 95.44 349 GLU A CA 1
ATOM 2628 C C . GLU A 1 349 ? 17.062 -30.719 8.312 1 95.44 349 GLU A C 1
ATOM 2630 O O . GLU A 1 349 ? 17.016 -29.781 9.094 1 95.44 349 GLU A O 1
ATOM 2635 N N . VAL A 1 350 ? 16.578 -30.688 7.121 1 95.81 350 VAL A N 1
ATOM 2636 C CA . VAL A 1 350 ? 16.094 -29.406 6.625 1 95.81 350 VAL A CA 1
ATOM 2637 C C . VAL A 1 350 ? 14.57 -29.422 6.551 1 95.81 350 VAL A C 1
ATOM 2639 O O . VAL A 1 350 ? 13.953 -28.438 6.164 1 95.81 350 VAL A O 1
ATOM 2642 N N . SER A 1 351 ? 13.922 -30.469 6.895 1 94.38 351 SER A N 1
ATOM 2643 C CA . SER A 1 351 ? 12.477 -30.578 6.766 1 94.38 351 SER A CA 1
ATOM 2644 C C . SER A 1 351 ? 11.797 -30.641 8.133 1 94.38 351 SER A C 1
ATOM 2646 O O . SER A 1 351 ? 12.469 -30.781 9.156 1 94.38 351 SER A O 1
ATOM 2648 N N . ARG A 1 352 ? 10.477 -30.469 8.133 1 95.44 352 ARG A N 1
ATOM 2649 C CA . ARG A 1 352 ? 9.625 -30.531 9.312 1 95.44 352 ARG A CA 1
ATOM 2650 C C . ARG A 1 352 ? 8.203 -30.922 8.938 1 95.44 352 ARG A C 1
ATOM 2652 O O . ARG A 1 352 ? 7.875 -31.031 7.754 1 95.44 352 ARG A O 1
ATOM 2659 N N . THR A 1 353 ? 7.465 -31.156 9.992 1 95.06 353 THR A N 1
ATOM 2660 C CA . THR A 1 353 ? 6.031 -31.297 9.758 1 95.06 353 THR A CA 1
ATOM 2661 C C . THR A 1 353 ? 5.387 -29.938 9.5 1 95.06 353 THR A C 1
ATOM 2663 O O . THR A 1 353 ? 5.602 -28.984 10.25 1 95.06 353 THR A O 1
ATOM 2666 N N . GLY A 1 354 ? 4.668 -29.906 8.391 1 94.81 354 GLY A N 1
ATOM 2667 C CA . GLY A 1 354 ? 3.994 -28.656 8.07 1 94.81 354 GLY A CA 1
ATOM 2668 C C . GLY A 1 354 ? 2.672 -28.484 8.789 1 94.81 354 GLY A C 1
ATOM 2669 O O . GLY A 1 354 ? 2.088 -29.469 9.266 1 94.81 354 GLY A O 1
ATOM 2670 N N . MET A 1 355 ? 2.254 -27.234 8.867 1 95.44 355 MET A N 1
ATOM 2671 C CA . MET A 1 355 ? 0.971 -26.906 9.477 1 95.44 355 MET A CA 1
ATOM 2672 C C . MET A 1 355 ? 0.299 -25.75 8.75 1 95.44 355 MET A C 1
ATOM 2674 O O . MET A 1 355 ? 0.975 -24.844 8.258 1 95.44 355 MET A O 1
ATOM 2678 N N . MET A 1 356 ? -1.021 -25.812 8.656 1 94.12 356 MET A N 1
ATOM 2679 C CA . MET A 1 356 ? -1.81 -24.75 8.055 1 94.12 356 MET A CA 1
ATOM 2680 C C . MET A 1 356 ? -3.123 -24.547 8.797 1 94.12 356 MET A C 1
ATOM 2682 O O . MET A 1 356 ? -3.738 -25.516 9.25 1 94.12 356 MET A O 1
ATOM 2686 N N . HIS A 1 357 ? -3.553 -23.391 9.016 1 94.62 357 HIS A N 1
ATOM 2687 C CA . HIS A 1 357 ? -4.871 -23.094 9.562 1 94.62 357 HIS A CA 1
ATOM 2688 C C . HIS A 1 357 ? -5.492 -21.875 8.891 1 94.62 357 HIS A C 1
ATOM 2690 O O . HIS A 1 357 ? -4.781 -20.969 8.461 1 94.62 357 HIS A O 1
ATOM 2696 N N . SER A 1 358 ? -6.754 -21.891 8.727 1 93.5 358 SER A N 1
ATOM 2697 C CA . SER A 1 358 ? -7.492 -20.812 8.07 1 93.5 358 SER A CA 1
ATOM 2698 C C . SER A 1 358 ? -8.766 -20.469 8.836 1 93.5 358 SER A C 1
ATOM 2700 O O . SER A 1 358 ? -9.43 -21.359 9.375 1 93.5 358 SER A O 1
ATOM 2702 N N . HIS A 1 359 ? -9.094 -19.234 8.961 1 94.5 359 HIS A N 1
ATOM 2703 C CA . HIS A 1 359 ? -10.289 -18.688 9.594 1 94.5 359 HIS A CA 1
ATOM 2704 C C . HIS A 1 359 ? -10.938 -17.625 8.719 1 94.5 359 HIS A C 1
ATOM 2706 O O . HIS A 1 359 ? -10.273 -16.703 8.266 1 94.5 359 HIS A O 1
ATOM 2712 N N . ASN A 1 360 ? -12.211 -17.828 8.461 1 94.06 360 ASN A N 1
ATOM 2713 C CA . ASN A 1 360 ? -12.961 -16.859 7.648 1 94.06 360 ASN A CA 1
ATOM 2714 C C . ASN A 1 360 ? -14.312 -16.531 8.273 1 94.06 360 ASN A C 1
ATOM 2716 O O . ASN A 1 360 ? -15.031 -17.422 8.734 1 94.06 360 ASN A O 1
ATOM 2720 N N . VAL A 1 361 ? -14.641 -15.328 8.344 1 93.25 361 VAL A N 1
ATOM 2721 C CA . VAL A 1 361 ? -15.961 -14.859 8.758 1 93.25 361 VAL A CA 1
ATOM 2722 C C . VAL A 1 361 ? -16.578 -14.008 7.66 1 93.25 361 VAL A C 1
ATOM 2724 O O . VAL A 1 361 ? -15.93 -13.102 7.125 1 93.25 361 VAL A O 1
ATOM 2727 N N . SER A 1 362 ? -17.75 -14.32 7.305 1 93.25 362 SER A N 1
ATOM 2728 C CA . SER A 1 362 ? -18.453 -13.547 6.285 1 93.25 362 SER A CA 1
ATOM 2729 C C . SER A 1 362 ? -19.859 -13.188 6.73 1 93.25 362 SER A C 1
ATOM 2731 O O . SER A 1 362 ? -20.516 -13.953 7.441 1 93.25 362 SER A O 1
ATOM 2733 N N . VAL A 1 363 ? -20.312 -12.086 6.344 1 91.75 363 VAL A N 1
ATOM 2734 C CA . VAL A 1 363 ? -21.672 -11.586 6.586 1 91.75 363 VAL A CA 1
ATOM 2735 C C . VAL A 1 363 ? -22.328 -11.234 5.258 1 91.75 363 VAL A C 1
ATOM 2737 O O . VAL A 1 363 ? -21.781 -10.477 4.461 1 91.75 363 VAL A O 1
ATOM 2740 N N . ASN A 1 364 ? -23.406 -11.812 5.062 1 90.75 364 ASN A N 1
ATOM 2741 C CA . ASN A 1 364 ? -24.141 -11.609 3.82 1 90.75 364 ASN A CA 1
ATOM 2742 C C . ASN A 1 364 ? -25.609 -11.273 4.086 1 90.75 364 ASN A C 1
ATOM 2744 O O . ASN A 1 364 ? -26.219 -11.852 4.98 1 90.75 364 ASN A O 1
ATOM 2748 N N . GLY A 1 365 ? -26.094 -10.281 3.434 1 86.88 365 GLY A N 1
ATOM 2749 C CA . GLY A 1 365 ? -27.5 -9.891 3.576 1 86.88 365 GLY A CA 1
ATOM 2750 C C . GLY A 1 365 ? -27.844 -8.648 2.785 1 86.88 365 GLY A C 1
ATOM 2751 O O . GLY A 1 365 ? -27.031 -8.148 2.006 1 86.88 365 GLY A O 1
ATOM 2752 N N . GLY A 1 366 ? -29.125 -8.359 2.877 1 84.75 366 GLY A N 1
ATOM 2753 C CA . GLY A 1 366 ? -29.531 -7.121 2.223 1 84.75 366 GLY A CA 1
ATOM 2754 C C . GLY A 1 366 ? -31.031 -7.02 2.004 1 84.75 366 GLY A C 1
ATOM 2755 O O . GLY A 1 366 ? -31.766 -7.969 2.273 1 84.75 366 GLY A O 1
ATOM 2756 N N . SER A 1 367 ? -31.438 -5.82 1.619 1 83.38 367 SER A N 1
ATOM 2757 C CA . SER A 1 367 ? -32.812 -5.5 1.223 1 83.38 367 SER A CA 1
ATOM 2758 C C . SER A 1 367 ? -32.938 -5.383 -0.293 1 83.38 367 SER A C 1
ATOM 2760 O O . SER A 1 367 ? -32 -5.727 -1.024 1 83.38 367 SER A O 1
ATOM 2762 N N . LYS A 1 368 ? -34.062 -5 -0.66 1 80.81 368 LYS A N 1
ATOM 2763 C CA . LYS A 1 368 ? -34.312 -4.836 -2.092 1 80.81 368 LYS A CA 1
ATOM 2764 C C . LYS A 1 368 ? -33.438 -3.727 -2.666 1 80.81 368 LYS A C 1
ATOM 2766 O O . LYS A 1 368 ? -33.031 -3.787 -3.83 1 80.81 368 LYS A O 1
ATOM 2771 N N . THR A 1 369 ? -33.125 -2.787 -1.906 1 82.81 369 THR A N 1
ATOM 2772 C CA . THR A 1 369 ? -32.406 -1.627 -2.414 1 82.81 369 THR A CA 1
ATOM 2773 C C . THR A 1 369 ? -30.922 -1.733 -2.094 1 82.81 369 THR A C 1
ATOM 2775 O O . THR A 1 369 ? -30.094 -1.111 -2.76 1 82.81 369 THR A O 1
ATOM 2778 N N . THR A 1 370 ? -30.672 -2.449 -0.975 1 87.44 370 THR A N 1
ATOM 2779 C CA . THR A 1 370 ? -29.281 -2.533 -0.543 1 87.44 370 THR A CA 1
ATOM 2780 C C . THR A 1 370 ? -28.875 -3.984 -0.302 1 87.44 370 THR A C 1
ATOM 2782 O O . THR A 1 370 ? -29.516 -4.688 0.489 1 87.44 370 THR A O 1
ATOM 2785 N N . GLN A 1 371 ? -27.938 -4.375 -0.969 1 90.88 371 GLN A N 1
ATOM 2786 C CA . GLN A 1 371 ? -27.375 -5.703 -0.776 1 90.88 371 GLN A CA 1
ATOM 2787 C C . GLN A 1 371 ? -25.875 -5.621 -0.487 1 90.88 371 GLN A C 1
ATOM 2789 O O . GLN A 1 371 ? -25.156 -4.824 -1.103 1 90.88 371 GLN A O 1
ATOM 2794 N N . TYR A 1 372 ? -25.406 -6.453 0.471 1 89.75 372 TYR A N 1
ATOM 2795 C CA . TYR A 1 372 ? -24 -6.336 0.853 1 89.75 372 TYR A CA 1
ATOM 2796 C C . TYR A 1 372 ? -23.422 -7.695 1.21 1 89.75 372 TYR A C 1
ATOM 2798 O O . TYR A 1 372 ? -24.141 -8.617 1.587 1 89.75 372 TYR A O 1
ATOM 2806 N N . MET A 1 373 ? -22.172 -7.82 1.062 1 93.94 373 MET A N 1
ATOM 2807 C CA . MET A 1 373 ? -21.359 -8.938 1.511 1 93.94 373 MET A CA 1
ATOM 2808 C C . MET A 1 373 ? -20 -8.453 2.029 1 93.94 373 MET A C 1
ATOM 2810 O O . MET A 1 373 ? -19.328 -7.668 1.364 1 93.94 373 MET A O 1
ATOM 2814 N N . ALA A 1 374 ? -19.672 -8.844 3.238 1 92.31 374 ALA A N 1
ATOM 2815 C CA . ALA A 1 374 ? -18.375 -8.539 3.83 1 92.31 374 ALA A CA 1
ATOM 2816 C C . ALA A 1 374 ? -17.703 -9.797 4.371 1 92.31 374 ALA A C 1
ATOM 2818 O O . ALA A 1 374 ? -18.375 -10.68 4.91 1 92.31 374 ALA A O 1
ATOM 2819 N N . SER A 1 375 ? -16.422 -9.82 4.234 1 95 375 SER A N 1
ATOM 2820 C CA . SER A 1 375 ? -15.703 -11.008 4.691 1 95 375 SER A CA 1
ATOM 2821 C C . SER A 1 375 ? -14.312 -10.648 5.199 1 95 375 SER A C 1
ATOM 2823 O O . SER A 1 375 ? -13.68 -9.727 4.691 1 95 375 SER A O 1
ATOM 2825 N N . LEU A 1 376 ? -13.883 -11.312 6.246 1 92.81 376 LEU A N 1
ATOM 2826 C CA . LEU A 1 376 ? -12.539 -11.258 6.801 1 92.81 376 LEU A CA 1
ATOM 2827 C C . LEU A 1 376 ? -11.938 -12.656 6.898 1 92.81 376 LEU A C 1
ATOM 2829 O O . LEU A 1 376 ? -12.547 -13.562 7.461 1 92.81 376 LEU A O 1
ATOM 2833 N N . GLY A 1 377 ? -10.711 -12.75 6.324 1 93.25 377 GLY A N 1
ATOM 2834 C CA . GLY A 1 377 ? -10.062 -14.047 6.316 1 93.25 377 GLY A CA 1
ATOM 2835 C C . GLY A 1 377 ? -8.609 -13.992 6.762 1 93.25 377 GLY A C 1
ATOM 2836 O O . GLY A 1 377 ? -7.914 -13.016 6.5 1 93.25 377 GLY A O 1
ATOM 2837 N N . TYR A 1 378 ? -8.18 -15.078 7.43 1 94.44 378 TYR A N 1
ATOM 2838 C CA . TYR A 1 378 ? -6.781 -15.273 7.809 1 94.44 378 TYR A CA 1
ATOM 2839 C C . TYR A 1 378 ? -6.332 -16.703 7.492 1 94.44 378 TYR A C 1
ATOM 2841 O O . TYR A 1 378 ? -7.062 -17.656 7.742 1 94.44 378 TYR A O 1
ATOM 2849 N N . MET A 1 379 ? -5.16 -16.781 6.922 1 94 379 MET A N 1
ATOM 2850 C CA . MET A 1 379 ? -4.555 -18.094 6.656 1 94 379 MET A CA 1
ATOM 2851 C C . MET A 1 379 ? -3.078 -18.094 7.035 1 94 379 MET A C 1
ATOM 2853 O O . MET A 1 379 ? -2.328 -17.203 6.637 1 94 379 MET A O 1
ATOM 2857 N N . GLY A 1 380 ? -2.641 -19.031 7.836 1 95.12 380 GLY A N 1
ATOM 2858 C CA . GLY A 1 380 ? -1.244 -19.266 8.172 1 95.12 380 GLY A CA 1
ATOM 2859 C C . GLY A 1 380 ? -0.756 -20.641 7.789 1 95.12 380 GLY A C 1
ATOM 2860 O O . GLY A 1 380 ? -1.449 -21.641 8.016 1 95.12 380 GLY A O 1
ATOM 2861 N N . GLN A 1 381 ? 0.454 -20.625 7.152 1 94.12 381 GLN A N 1
ATOM 2862 C CA . GLN A 1 381 ? 1.009 -21.891 6.715 1 94.12 381 GLN A CA 1
ATOM 2863 C C . GLN A 1 381 ? 2.504 -21.969 7.012 1 94.12 381 GLN A C 1
ATOM 2865 O O . GLN A 1 381 ? 3.264 -21.078 6.652 1 94.12 381 GLN A O 1
ATOM 2870 N N . SER A 1 382 ? 2.826 -23.031 7.727 1 96 382 SER A N 1
ATOM 2871 C CA . SER A 1 382 ? 4.219 -23.438 7.863 1 96 382 SER A CA 1
ATOM 2872 C C . SER A 1 382 ? 4.535 -24.625 6.965 1 96 382 SER A C 1
ATOM 2874 O O . SER A 1 382 ? 3.9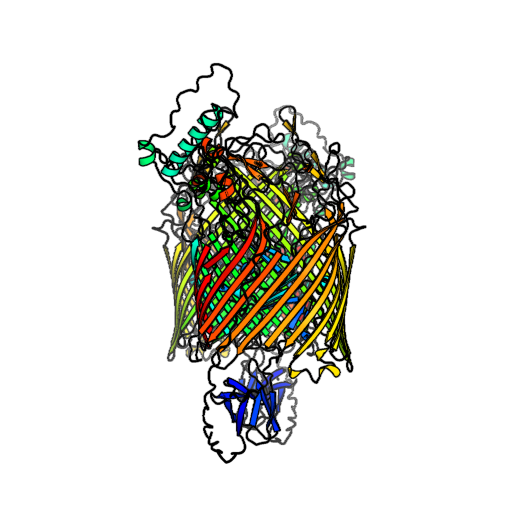77 -25.719 7.145 1 96 382 SER A O 1
ATOM 2876 N N . GLY A 1 383 ? 5.469 -24.375 6.043 1 94 383 GLY A N 1
ATOM 2877 C CA . GLY A 1 383 ? 5.77 -25.422 5.066 1 94 383 GLY A CA 1
ATOM 2878 C C . GLY A 1 383 ? 6.586 -26.562 5.637 1 94 383 GLY A C 1
ATOM 2879 O O . GLY A 1 383 ? 6.93 -26.547 6.82 1 94 383 GLY A O 1
ATOM 2880 N N . VAL A 1 384 ? 6.852 -27.531 4.84 1 94.12 384 VAL A N 1
ATOM 2881 C CA . VAL A 1 384 ? 7.559 -28.734 5.273 1 94.12 384 VAL A CA 1
ATOM 2882 C C . VAL A 1 384 ? 9.062 -28.469 5.293 1 94.12 384 VAL A C 1
ATOM 2884 O O . VAL A 1 384 ? 9.82 -29.219 5.922 1 94.12 384 VAL A O 1
ATOM 2887 N N . VAL A 1 385 ? 9.484 -27.531 4.504 1 94.81 385 VAL A N 1
ATOM 2888 C CA . VAL A 1 385 ? 10.867 -27.078 4.648 1 94.81 385 VAL A CA 1
ATOM 2889 C C . VAL A 1 385 ? 10.953 -26.047 5.773 1 94.81 385 VAL A C 1
ATOM 2891 O O . VAL A 1 385 ? 10.188 -25.078 5.805 1 94.81 385 VAL A O 1
ATOM 2894 N N . LYS A 1 386 ? 11.906 -26.281 6.609 1 96.56 386 LYS A N 1
ATOM 2895 C CA . LYS A 1 386 ? 12.031 -25.406 7.77 1 96.56 386 LYS A CA 1
ATOM 2896 C C . LYS A 1 386 ? 12.195 -23.938 7.352 1 96.56 386 LYS A C 1
ATOM 2898 O O . LYS A 1 386 ? 12.859 -23.656 6.355 1 96.56 386 LYS A O 1
ATOM 2903 N N . ASN A 1 387 ? 11.516 -23 8.094 1 96.81 387 ASN A N 1
ATOM 2904 C CA . ASN A 1 387 ? 11.594 -21.547 7.984 1 96.81 387 ASN A CA 1
ATOM 2905 C C . ASN A 1 387 ? 10.836 -21.047 6.758 1 96.81 387 ASN A C 1
ATOM 2907 O O . ASN A 1 387 ? 10.789 -19.844 6.516 1 96.81 387 ASN A O 1
ATOM 2911 N N . ASN A 1 388 ? 10.305 -21.922 5.941 1 95.75 388 ASN A N 1
ATOM 2912 C CA . ASN A 1 388 ? 9.422 -21.531 4.848 1 95.75 388 ASN A CA 1
ATOM 2913 C C . ASN A 1 388 ? 7.977 -21.375 5.32 1 95.75 388 ASN A C 1
ATOM 2915 O O . ASN A 1 388 ? 7.273 -22.359 5.52 1 95.75 388 ASN A O 1
ATOM 2919 N N . ASN A 1 389 ? 7.539 -20.156 5.445 1 96.19 389 ASN A N 1
ATOM 2920 C CA . ASN A 1 389 ? 6.219 -19.859 5.996 1 96.19 389 ASN A CA 1
ATOM 2921 C C . ASN A 1 389 ? 5.496 -18.797 5.188 1 96.19 389 ASN A C 1
ATOM 2923 O O . ASN A 1 389 ? 6.117 -18.078 4.395 1 96.19 389 ASN A O 1
ATOM 2927 N N . MET A 1 390 ? 4.145 -18.766 5.363 1 93.75 390 MET A N 1
ATOM 2928 C CA . MET A 1 390 ? 3.336 -17.703 4.754 1 93.75 390 MET A CA 1
ATOM 2929 C C . MET A 1 390 ? 2.125 -17.375 5.617 1 93.75 390 MET A C 1
ATOM 2931 O O . MET A 1 390 ? 1.514 -18.281 6.203 1 93.75 390 MET A O 1
ATOM 2935 N N . ASP A 1 391 ? 1.787 -16.125 5.715 1 94.06 391 ASP A N 1
ATOM 2936 C CA . ASP A 1 391 ? 0.539 -15.648 6.301 1 94.06 391 ASP A CA 1
ATOM 2937 C C . ASP A 1 391 ? -0.202 -14.727 5.34 1 94.06 391 ASP A C 1
ATOM 2939 O O . ASP A 1 391 ? 0.421 -13.938 4.629 1 94.06 391 ASP A O 1
ATOM 2943 N N . ARG A 1 392 ? -1.523 -14.859 5.305 1 93.5 392 ARG A N 1
ATOM 2944 C CA . ARG A 1 392 ? -2.346 -14.008 4.453 1 93.5 392 ARG A CA 1
ATOM 2945 C C . ARG A 1 392 ? -3.541 -13.453 5.219 1 93.5 392 ARG A C 1
ATOM 2947 O O . ARG A 1 392 ? -4.23 -14.195 5.922 1 93.5 392 ARG A O 1
ATOM 2954 N N . VAL A 1 393 ? -3.758 -12.258 5.156 1 93.69 393 VAL A N 1
ATOM 2955 C CA . VAL A 1 393 ? -4.973 -11.602 5.625 1 93.69 393 VAL A CA 1
ATOM 2956 C C . VAL A 1 393 ? -5.746 -11.031 4.438 1 93.69 393 VAL A C 1
ATOM 2958 O O . VAL A 1 393 ? -5.156 -10.414 3.547 1 93.69 393 VAL A O 1
ATOM 2961 N N . THR A 1 394 ? -7.043 -11.25 4.395 1 93.56 394 THR A N 1
ATOM 2962 C CA . THR A 1 394 ? -7.887 -10.758 3.309 1 93.56 394 THR A CA 1
ATOM 2963 C C . THR A 1 394 ? -9.141 -10.086 3.859 1 93.56 394 THR A C 1
ATOM 2965 O O . THR A 1 394 ? -9.734 -10.57 4.824 1 93.56 394 THR A O 1
ATOM 2968 N N . ALA A 1 395 ? -9.508 -9.062 3.271 1 92.75 395 ALA A N 1
ATOM 2969 C CA . ALA A 1 395 ? -10.758 -8.359 3.537 1 92.75 395 ALA A CA 1
ATOM 2970 C C . ALA A 1 395 ? -11.508 -8.062 2.24 1 92.75 395 ALA A C 1
ATOM 2972 O O . ALA A 1 395 ? -10.914 -7.605 1.263 1 92.75 395 ALA A O 1
ATOM 2973 N N . LYS A 1 396 ? -12.766 -8.352 2.242 1 94.81 396 LYS A N 1
ATOM 2974 C CA . LYS A 1 396 ? -13.578 -8.148 1.047 1 94.81 396 LYS A CA 1
ATOM 2975 C C . LYS A 1 396 ? -14.891 -7.449 1.389 1 94.81 396 LYS A C 1
ATOM 2977 O O . LYS A 1 396 ? -15.516 -7.75 2.41 1 94.81 396 LYS A O 1
ATOM 2982 N N . ILE A 1 397 ? -15.312 -6.574 0.517 1 93.44 397 ILE A N 1
ATOM 2983 C CA . ILE A 1 397 ? -16.609 -5.906 0.63 1 93.44 397 ILE A CA 1
ATOM 2984 C C . ILE A 1 397 ? -17.234 -5.77 -0.753 1 93.44 397 ILE A C 1
ATOM 2986 O O . ILE A 1 397 ? -16.609 -5.27 -1.686 1 93.44 397 ILE A O 1
ATOM 2990 N N . ASN A 1 398 ? -18.406 -6.215 -0.869 1 94.38 398 ASN A N 1
ATOM 2991 C CA . ASN A 1 398 ? -19.266 -5.957 -2.016 1 94.38 398 ASN A CA 1
ATOM 2992 C C . ASN A 1 398 ? -20.547 -5.246 -1.602 1 94.38 398 ASN A C 1
ATOM 2994 O O . ASN A 1 398 ? -21.25 -5.699 -0.701 1 94.38 398 ASN A O 1
ATOM 2998 N N . LEU A 1 399 ? -20.828 -4.16 -2.252 1 91.75 399 LEU A N 1
ATOM 2999 C CA . LEU A 1 399 ? -22.016 -3.363 -1.959 1 91.75 399 LEU A CA 1
ATOM 3000 C C . LEU A 1 399 ? -22.734 -2.982 -3.242 1 91.75 399 LEU A C 1
ATOM 3002 O O . LEU A 1 399 ? -22.125 -2.459 -4.176 1 91.75 399 LEU A O 1
ATOM 3006 N N . ASP A 1 400 ? -24.016 -3.281 -3.273 1 92.19 400 ASP A N 1
ATOM 3007 C CA . ASP A 1 400 ? -24.891 -2.875 -4.367 1 92.19 400 ASP A CA 1
ATOM 3008 C C . ASP A 1 400 ? -26.047 -2.016 -3.852 1 92.19 400 ASP A C 1
ATOM 3010 O O . ASP A 1 400 ? -26.734 -2.393 -2.898 1 92.19 400 ASP A O 1
ATOM 3014 N N . GLN A 1 401 ? -26.281 -0.916 -4.562 1 89.38 401 GLN A N 1
ATOM 3015 C CA . GLN A 1 401 ? -27.312 0.028 -4.117 1 89.38 401 GLN A CA 1
ATOM 3016 C C . GLN A 1 401 ? -28.188 0.481 -5.281 1 89.38 401 GLN A C 1
ATOM 3018 O O . GLN A 1 401 ? -27.672 0.971 -6.293 1 89.38 401 GLN A O 1
ATOM 3023 N N . THR A 1 402 ? -29.453 0.244 -5.102 1 89.81 402 THR A N 1
ATOM 3024 C CA . THR A 1 402 ? -30.406 0.868 -6.02 1 89.81 402 THR A CA 1
ATOM 3025 C C . THR A 1 402 ? -30.672 2.314 -5.613 1 89.81 402 THR A C 1
ATOM 3027 O O . THR A 1 402 ? -31.312 2.568 -4.594 1 89.81 402 THR A O 1
ATOM 3030 N N . LEU A 1 403 ? -30.203 3.205 -6.414 1 87.44 403 LEU A N 1
ATOM 3031 C CA . LEU A 1 403 ? -30.312 4.621 -6.078 1 87.44 403 LEU A CA 1
ATOM 3032 C C . LEU A 1 403 ? -31.688 5.168 -6.414 1 87.44 403 LEU A C 1
ATOM 3034 O O . LEU A 1 403 ? -32.188 6.066 -5.73 1 87.44 403 LEU A O 1
ATOM 3038 N N . SER A 1 404 ? -32.219 4.762 -7.516 1 85.88 404 SER A N 1
ATOM 3039 C CA . SER A 1 404 ? -33.562 5.09 -8.016 1 85.88 404 SER A CA 1
ATOM 3040 C C . SER A 1 404 ? -34.062 4.023 -8.984 1 85.88 404 SER A C 1
ATOM 3042 O O . SER A 1 404 ? -33.406 3.023 -9.219 1 85.88 404 SER A O 1
ATOM 3044 N N . LYS A 1 405 ? -35.25 4.234 -9.422 1 85.25 405 LYS A N 1
ATOM 3045 C CA . LYS A 1 405 ? -35.75 3.295 -10.406 1 85.25 405 LYS A CA 1
ATOM 3046 C C . LYS A 1 405 ? -34.938 3.336 -11.695 1 85.25 405 LYS A C 1
ATOM 3048 O O . LYS A 1 405 ? -35 2.406 -12.5 1 85.25 405 LYS A O 1
ATOM 3053 N N . TYR A 1 406 ? -34.094 4.414 -11.844 1 88.56 406 TYR A N 1
ATOM 3054 C CA . TYR A 1 406 ? -33.344 4.59 -13.086 1 88.56 406 TYR A CA 1
ATOM 3055 C C . TYR A 1 406 ? -31.875 4.277 -12.891 1 88.56 406 TYR A C 1
ATOM 3057 O O . TYR A 1 406 ? -31.125 4.09 -13.859 1 88.56 406 TYR A O 1
ATOM 3065 N N . ALA A 1 407 ? -31.484 4.211 -11.594 1 91.81 407 ALA A N 1
ATOM 3066 C CA . ALA A 1 407 ? -30.031 4.168 -11.422 1 91.81 407 ALA A CA 1
ATOM 3067 C C . ALA A 1 407 ? -29.641 3.156 -10.344 1 91.81 407 ALA A C 1
ATOM 3069 O O . ALA A 1 407 ? -30.328 3.041 -9.32 1 91.81 407 ALA A O 1
ATOM 3070 N N . LYS A 1 408 ? -28.594 2.408 -10.617 1 92.81 408 LYS A N 1
ATOM 3071 C CA . LYS A 1 408 ? -27.984 1.462 -9.695 1 92.81 408 LYS A CA 1
ATOM 3072 C C . LYS A 1 408 ? -26.469 1.64 -9.648 1 92.81 408 LYS A C 1
ATOM 3074 O O . LYS A 1 408 ? -25.844 1.965 -10.664 1 92.81 408 LYS A O 1
ATOM 3079 N N . ALA A 1 409 ? -25.906 1.479 -8.477 1 92.81 409 ALA A N 1
ATOM 3080 C CA . ALA A 1 409 ? -24.469 1.577 -8.32 1 92.81 409 ALA A CA 1
ATOM 3081 C C . ALA A 1 409 ? -23.938 0.46 -7.43 1 92.81 409 ALA A C 1
ATOM 3083 O O . ALA A 1 409 ? -24.688 -0.146 -6.664 1 92.81 409 ALA A O 1
ATOM 3084 N N . GLY A 1 410 ? -22.672 0.193 -7.57 1 92.69 410 GLY A N 1
ATOM 3085 C CA . GLY A 1 410 ? -22.062 -0.83 -6.734 1 92.69 410 GLY A CA 1
ATOM 3086 C C . GLY A 1 410 ? -20.562 -0.687 -6.617 1 92.69 410 GLY A C 1
ATOM 3087 O O . GLY A 1 410 ? -19.938 0.026 -7.406 1 92.69 410 GLY A O 1
ATOM 3088 N N . ILE A 1 411 ? -20.047 -1.36 -5.559 1 92.5 411 ILE A N 1
ATOM 3089 C CA . ILE A 1 411 ? -18.609 -1.379 -5.309 1 92.5 411 ILE A CA 1
ATOM 3090 C C . ILE A 1 411 ? -18.172 -2.793 -4.941 1 92.5 411 ILE A C 1
ATOM 3092 O O . ILE A 1 411 ? -18.891 -3.52 -4.258 1 92.5 411 ILE A O 1
ATOM 3096 N N . SER A 1 412 ? -17 -3.211 -5.461 1 95.06 412 SER A N 1
ATOM 3097 C CA . SER A 1 412 ? -16.281 -4.418 -5.055 1 95.06 412 SER A CA 1
ATOM 3098 C C . SER A 1 412 ? -14.859 -4.102 -4.621 1 95.06 412 SER A C 1
ATOM 3100 O O . SER A 1 412 ? -14.07 -3.586 -5.41 1 95.06 412 SER A O 1
ATOM 3102 N N . LEU A 1 413 ? -14.617 -4.434 -3.418 1 94 413 LEU A N 1
ATOM 3103 C CA . LEU A 1 413 ? -13.305 -4.129 -2.859 1 94 413 LEU A CA 1
ATOM 3104 C C . LEU A 1 413 ? -12.68 -5.375 -2.242 1 94 413 LEU A C 1
ATOM 3106 O O . LEU A 1 413 ? -13.312 -6.07 -1.447 1 94 413 LEU A O 1
ATOM 3110 N N . ASN A 1 414 ? -11.469 -5.68 -2.623 1 95 414 ASN A N 1
ATOM 3111 C CA . ASN A 1 414 ? -10.656 -6.75 -2.053 1 95 414 ASN A CA 1
ATOM 3112 C C . ASN A 1 414 ? -9.273 -6.254 -1.644 1 95 414 ASN A C 1
ATOM 3114 O O . ASN A 1 414 ? -8.523 -5.746 -2.477 1 95 414 ASN A O 1
ATOM 3118 N N . ILE A 1 415 ? -8.984 -6.387 -0.416 1 93.75 415 ILE A N 1
ATOM 3119 C CA . ILE A 1 415 ? -7.676 -6.023 0.122 1 93.75 415 ILE A CA 1
ATOM 3120 C C . ILE A 1 415 ? -7 -7.262 0.707 1 93.75 415 ILE A C 1
ATOM 3122 O O . ILE A 1 415 ? -7.625 -8.031 1.436 1 93.75 415 ILE A O 1
ATOM 3126 N N . SER A 1 416 ? -5.738 -7.414 0.381 1 94.19 416 SER A N 1
ATOM 3127 C CA . SER A 1 416 ? -5.031 -8.57 0.916 1 94.19 416 SER A CA 1
ATOM 3128 C C . SER A 1 416 ? -3.566 -8.242 1.198 1 94.19 416 SER A C 1
ATOM 3130 O O . SER A 1 416 ? -2.98 -7.383 0.538 1 94.19 416 SER A O 1
ATOM 3132 N N . ARG A 1 417 ? -2.959 -8.914 2.174 1 94.19 417 ARG A N 1
ATOM 3133 C CA . ARG A 1 417 ? -1.529 -8.922 2.461 1 94.19 417 ARG A CA 1
ATOM 3134 C C . ARG A 1 417 ? -1.011 -10.344 2.641 1 94.19 417 ARG A C 1
ATOM 3136 O O . ARG A 1 417 ? -1.517 -11.094 3.477 1 94.19 417 ARG A O 1
ATOM 3143 N N . ASN A 1 418 ? -0.016 -10.641 1.868 1 92.88 418 ASN A N 1
ATOM 3144 C CA . ASN A 1 418 ? 0.738 -11.883 2.02 1 92.88 418 ASN A CA 1
ATOM 3145 C C . ASN A 1 418 ? 2.139 -11.625 2.568 1 92.88 418 ASN A C 1
ATOM 3147 O O . ASN A 1 418 ? 2.881 -10.805 2.025 1 92.88 418 ASN A O 1
ATOM 3151 N N . SER A 1 419 ? 2.418 -12.281 3.637 1 94.88 419 SER A N 1
ATOM 3152 C CA . SER A 1 419 ? 3.764 -12.242 4.203 1 94.88 419 SER A CA 1
ATOM 3153 C C . SER A 1 419 ? 4.449 -13.594 4.09 1 94.88 419 SER A C 1
ATOM 3155 O O . SER A 1 419 ? 3.943 -14.602 4.598 1 94.88 419 SER A O 1
ATOM 3157 N N . LEU A 1 420 ? 5.609 -13.586 3.463 1 94.62 420 LEU A N 1
ATOM 3158 C CA . LEU A 1 420 ? 6.316 -14.836 3.209 1 94.62 420 LEU A CA 1
ATOM 3159 C C . LEU A 1 420 ? 7.672 -14.852 3.9 1 94.62 420 LEU A C 1
ATOM 3161 O O . LEU A 1 420 ? 8.391 -13.852 3.879 1 94.62 420 LEU A O 1
ATOM 3165 N N . ASP A 1 421 ? 7.957 -15.93 4.582 1 96.69 421 ASP A N 1
ATOM 3166 C CA . ASP A 1 421 ? 9.312 -16.297 4.973 1 96.69 421 ASP A CA 1
ATOM 3167 C C . ASP A 1 421 ? 9.938 -17.25 3.957 1 96.69 421 ASP A C 1
ATOM 3169 O O . ASP A 1 421 ? 9.617 -18.438 3.941 1 96.69 421 ASP A O 1
ATOM 3173 N N . ASN A 1 422 ? 10.898 -16.688 3.266 1 95.31 422 ASN A N 1
ATOM 3174 C CA . ASN A 1 422 ? 11.461 -17.453 2.158 1 95.31 422 ASN A CA 1
ATOM 3175 C C . ASN A 1 422 ? 12.727 -18.203 2.582 1 95.31 422 ASN A C 1
ATOM 3177 O O . ASN A 1 422 ? 13.367 -17.828 3.57 1 95.31 422 ASN A O 1
ATOM 3181 N N . VAL A 1 423 ? 13.031 -19.25 1.834 1 95.12 423 VAL A N 1
ATOM 3182 C CA . VAL A 1 423 ? 14.289 -19.984 1.891 1 95.12 423 VAL A CA 1
ATOM 3183 C C . VAL A 1 423 ? 14.812 -20.219 0.476 1 95.12 423 VAL A C 1
ATOM 3185 O O . VAL A 1 423 ? 14.062 -20.094 -0.498 1 95.12 423 VAL A O 1
ATOM 3188 N N . PRO A 1 424 ? 16.094 -20.438 0.342 1 94.75 424 PRO A N 1
ATOM 3189 C CA . PRO A 1 424 ? 16.625 -20.672 -1.004 1 94.75 424 PRO A CA 1
ATOM 3190 C C . PRO A 1 424 ? 16.109 -21.984 -1.613 1 94.75 424 PRO A C 1
ATOM 3192 O O . PRO A 1 424 ? 16.594 -23.062 -1.274 1 94.75 424 PRO A O 1
ATOM 3195 N N . LEU A 1 425 ? 15.227 -21.828 -2.551 1 90.62 425 LEU A N 1
ATOM 3196 C CA . LEU A 1 425 ? 14.617 -22.984 -3.178 1 90.62 425 LEU A CA 1
ATOM 3197 C C . LEU A 1 425 ? 14.977 -23.062 -4.656 1 90.62 425 LEU A C 1
ATOM 3199 O O . LEU A 1 425 ? 14.367 -23.828 -5.41 1 90.62 425 LEU A O 1
ATOM 3203 N N . GLY A 1 426 ? 15.891 -22.25 -5.055 1 83.5 426 GLY A N 1
ATOM 3204 C CA . GLY A 1 426 ? 16.328 -22.312 -6.438 1 83.5 426 GLY A CA 1
ATOM 3205 C C . GLY A 1 426 ? 16.844 -23.688 -6.836 1 83.5 426 GLY A C 1
ATOM 3206 O O . GLY A 1 426 ? 17.266 -24.469 -5.984 1 83.5 426 GLY A O 1
ATOM 3207 N N . THR A 1 427 ? 16.859 -23.938 -8.125 1 78.19 427 THR A N 1
ATOM 3208 C CA . THR A 1 427 ? 17.25 -25.25 -8.617 1 78.19 427 THR A CA 1
ATOM 3209 C C . THR A 1 427 ? 18.688 -25.25 -9.117 1 78.19 427 THR A C 1
ATOM 3211 O O . THR A 1 427 ? 19.125 -26.156 -9.82 1 78.19 427 THR A O 1
ATOM 3214 N N . GLY A 1 428 ? 19.344 -24.219 -8.719 1 79.56 428 GLY A N 1
ATOM 3215 C CA . GLY A 1 428 ? 20.75 -24.156 -9.109 1 79.56 428 GLY A CA 1
ATOM 3216 C C . GLY A 1 428 ? 21.578 -25.281 -8.523 1 79.56 428 GLY A C 1
ATOM 3217 O O . GLY A 1 428 ? 21.109 -26.016 -7.641 1 79.56 428 GLY A O 1
ATOM 3218 N N . THR A 1 429 ? 22.781 -25.484 -9.18 1 82.44 429 THR A N 1
ATOM 3219 C CA . THR A 1 429 ? 23.688 -26.531 -8.719 1 82.44 429 THR A CA 1
ATOM 3220 C C . THR A 1 429 ? 24.984 -25.938 -8.188 1 82.44 429 THR A C 1
ATOM 3222 O O . THR A 1 429 ? 25.281 -24.766 -8.43 1 82.44 429 THR A O 1
ATOM 3225 N N . PHE A 1 430 ? 25.562 -26.688 -7.367 1 87.62 430 PHE A N 1
ATOM 3226 C CA . PHE A 1 430 ? 26.875 -26.375 -6.844 1 87.62 430 PHE A CA 1
ATOM 3227 C C . PHE A 1 430 ? 26.844 -25.062 -6.066 1 87.62 430 PHE A C 1
ATOM 3229 O O . PHE A 1 430 ? 26.062 -24.906 -5.133 1 87.62 430 PHE A O 1
ATOM 3236 N N . GLU A 1 431 ? 27.516 -24.016 -6.566 1 87.5 431 GLU A N 1
ATOM 3237 C CA . GLU A 1 431 ? 27.594 -22.766 -5.809 1 87.5 431 GLU A CA 1
ATOM 3238 C C . GLU A 1 431 ? 26.234 -22.078 -5.766 1 87.5 431 GLU A C 1
ATOM 3240 O O . GLU A 1 431 ? 25.984 -21.219 -4.906 1 87.5 431 GLU A O 1
ATOM 3245 N N . ASN A 1 432 ? 25.328 -22.422 -6.633 1 90.12 432 ASN A N 1
ATOM 3246 C CA . ASN A 1 432 ? 24.016 -21.812 -6.723 1 90.12 432 ASN A CA 1
ATOM 3247 C C . ASN A 1 432 ? 22.922 -22.734 -6.195 1 90.12 432 ASN A C 1
ATOM 3249 O O . ASN A 1 432 ? 21.734 -22.5 -6.43 1 90.12 432 ASN A O 1
ATOM 3253 N N . ALA A 1 433 ? 23.375 -23.797 -5.48 1 91.38 433 ALA A N 1
ATOM 3254 C CA . ALA A 1 433 ? 22.422 -24.812 -4.996 1 91.38 433 ALA A CA 1
ATOM 3255 C C . ALA A 1 433 ? 21.531 -24.234 -3.908 1 91.38 433 ALA A C 1
ATOM 3257 O O . ALA A 1 433 ? 22 -23.594 -2.973 1 91.38 433 ALA A O 1
ATOM 3258 N N . GLY A 1 434 ? 20.266 -24.5 -4.074 1 92.5 434 GLY A N 1
ATOM 3259 C CA . GLY A 1 434 ? 19.344 -24.219 -2.994 1 92.5 434 GLY A CA 1
ATOM 3260 C C . GLY A 1 434 ? 19.328 -25.281 -1.911 1 92.5 434 GLY A C 1
ATOM 3261 O O . GLY A 1 434 ? 20.141 -26.203 -1.938 1 92.5 434 GLY A O 1
ATOM 3262 N N . ILE A 1 435 ? 18.484 -25.172 -1.001 1 94.44 435 ILE A N 1
ATOM 3263 C CA . ILE A 1 435 ? 18.438 -26.031 0.173 1 94.44 435 ILE A CA 1
ATOM 3264 C C . ILE A 1 435 ? 18.203 -27.484 -0.26 1 94.44 435 ILE A C 1
ATOM 3266 O O . ILE A 1 435 ? 18.891 -28.391 0.213 1 94.44 435 ILE A O 1
ATOM 3270 N N . LEU A 1 436 ? 17.328 -27.703 -1.127 1 90.56 436 LEU A N 1
ATOM 3271 C CA . LEU A 1 436 ? 16.969 -29.062 -1.513 1 90.56 436 LEU A CA 1
ATOM 3272 C C . LEU A 1 436 ? 18.031 -29.656 -2.436 1 90.56 436 LEU A C 1
ATOM 3274 O O . LEU A 1 436 ? 18.344 -30.844 -2.344 1 90.56 436 LEU A O 1
ATOM 3278 N N . SER A 1 437 ? 18.516 -28.844 -3.311 1 90.5 437 SER A N 1
ATOM 3279 C CA . SER A 1 437 ? 19.625 -29.297 -4.156 1 90.5 437 SER A CA 1
ATOM 3280 C C . SER A 1 437 ? 20.844 -29.656 -3.322 1 90.5 437 SER A C 1
ATOM 3282 O O . SER A 1 437 ? 21.484 -30.688 -3.549 1 90.5 437 SER A O 1
ATOM 3284 N N . SER A 1 438 ? 21.141 -28.828 -2.396 1 93.81 438 SER A N 1
ATOM 3285 C CA . SER A 1 438 ? 22.266 -29.094 -1.517 1 93.81 438 SER A CA 1
ATOM 3286 C C . SER A 1 438 ? 22.031 -30.344 -0.666 1 93.81 438 SER A C 1
ATOM 3288 O O . SER A 1 438 ? 22.938 -31.141 -0.457 1 93.81 438 SER A O 1
ATOM 3290 N N . ALA A 1 439 ? 20.891 -30.469 -0.184 1 93.12 439 ALA A N 1
ATOM 3291 C CA . ALA A 1 439 ? 20.562 -31.625 0.645 1 93.12 439 ALA A CA 1
ATOM 3292 C C . ALA A 1 439 ? 20.688 -32.938 -0.151 1 93.12 439 ALA A C 1
ATOM 3294 O O . ALA A 1 439 ? 21.094 -33.969 0.392 1 93.12 439 ALA A O 1
ATOM 3295 N N . ALA A 1 440 ? 20.359 -32.844 -1.361 1 89.25 440 ALA A N 1
ATOM 3296 C CA . ALA A 1 440 ? 20.406 -34.031 -2.223 1 89.25 440 ALA A CA 1
ATOM 3297 C C . ALA A 1 440 ? 21.844 -34.406 -2.529 1 89.25 440 ALA A C 1
ATOM 3299 O O . ALA A 1 440 ? 22.156 -35.594 -2.631 1 89.25 440 ALA A O 1
ATOM 3300 N N . MET A 1 441 ? 22.703 -33.438 -2.633 1 91.06 441 MET A N 1
ATOM 3301 C CA . MET A 1 441 ? 24.047 -33.719 -3.141 1 91.06 441 MET A CA 1
ATOM 3302 C C . MET A 1 441 ? 25.047 -33.844 -1.993 1 91.06 441 MET A C 1
ATOM 3304 O O . MET A 1 441 ? 26.109 -34.438 -2.164 1 91.06 441 MET A O 1
ATOM 3308 N N . PHE A 1 442 ? 24.719 -33.375 -0.886 1 94.56 442 PHE A N 1
ATOM 3309 C CA . PHE A 1 442 ? 25.719 -33.281 0.18 1 94.56 442 PHE A CA 1
ATOM 3310 C C . PHE A 1 442 ? 26.078 -34.656 0.688 1 94.56 442 PHE A C 1
ATOM 3312 O O . PHE A 1 442 ? 25.234 -35.562 0.796 1 94.56 442 PHE A O 1
ATOM 3319 N N . ASN A 1 443 ? 27.344 -34.844 1.021 1 95.31 443 ASN A N 1
ATOM 3320 C CA . ASN A 1 443 ? 27.906 -36.125 1.441 1 95.31 443 ASN A CA 1
ATOM 3321 C C . ASN A 1 443 ? 27.281 -36.594 2.752 1 95.31 443 ASN A C 1
ATOM 3323 O O . ASN A 1 443 ? 27.391 -35.938 3.777 1 95.31 443 ASN A O 1
ATOM 3327 N N . PRO A 1 444 ? 26.641 -37.812 2.748 1 95.88 444 PRO A N 1
ATOM 3328 C CA . PRO A 1 444 ? 25.922 -38.281 3.941 1 95.88 444 PRO A CA 1
ATOM 3329 C C . PRO A 1 444 ? 26.875 -38.75 5.043 1 95.88 444 PRO A C 1
ATOM 3331 O O . PRO A 1 444 ? 26.453 -39 6.172 1 95.88 444 PRO A O 1
ATOM 3334 N N . THR A 1 445 ? 28.188 -38.781 4.73 1 95.5 445 THR A N 1
ATOM 3335 C CA . THR A 1 445 ? 29.172 -39.25 5.715 1 95.5 445 THR A CA 1
ATOM 3336 C C . THR A 1 445 ? 29.672 -38.062 6.555 1 95.5 445 THR A C 1
ATOM 3338 O O . THR A 1 445 ? 30.5 -38.25 7.453 1 95.5 445 THR A O 1
ATOM 3341 N N . LEU A 1 446 ? 29.219 -36.938 6.305 1 95.62 446 LEU A N 1
ATOM 3342 C CA . LEU A 1 446 ? 29.625 -35.75 7.047 1 95.62 446 LEU A CA 1
ATOM 3343 C C . LEU A 1 446 ? 28.562 -35.344 8.062 1 95.62 446 LEU A C 1
ATOM 3345 O O . LEU A 1 446 ? 27.359 -35.438 7.793 1 95.62 446 LEU A O 1
ATOM 3349 N N . PRO A 1 447 ? 29.016 -34.844 9.211 1 95.88 447 PRO A N 1
ATOM 3350 C CA . PRO A 1 447 ? 28.062 -34.312 10.172 1 95.88 447 PRO A CA 1
ATOM 3351 C C . PRO A 1 447 ? 27.578 -32.906 9.805 1 95.88 447 PRO A C 1
ATOM 3353 O O . PRO A 1 447 ? 28.141 -32.25 8.922 1 95.88 447 PRO A O 1
ATOM 3356 N N . VAL A 1 448 ? 26.562 -32.5 10.477 1 97.31 448 VAL A N 1
ATOM 3357 C CA . VAL A 1 448 ? 26.016 -31.172 10.211 1 97.31 448 VAL A CA 1
ATOM 3358 C C . VAL A 1 448 ? 27.047 -30.125 10.594 1 97.31 448 VAL A C 1
ATOM 3360 O O . VAL A 1 448 ? 27.297 -29.172 9.844 1 97.31 448 VAL A O 1
ATOM 3363 N N . TYR A 1 449 ? 27.672 -30.312 11.781 1 96.75 449 TYR A N 1
ATOM 3364 C CA . TYR A 1 449 ? 28.688 -29.391 12.297 1 96.75 449 TYR A CA 1
ATOM 3365 C C . TYR A 1 449 ? 30.047 -30.078 12.406 1 96.75 449 TYR A C 1
ATOM 3367 O O . TYR A 1 449 ? 30.125 -31.266 12.734 1 96.75 449 TYR A O 1
ATOM 3375 N N . ASP A 1 450 ? 31.047 -29.25 12.156 1 94.25 450 ASP A N 1
ATOM 3376 C CA . ASP A 1 450 ? 32.375 -29.797 12.32 1 94.25 450 ASP A CA 1
ATOM 3377 C C . ASP A 1 450 ? 32.812 -29.734 13.789 1 94.25 450 ASP A C 1
ATOM 3379 O O . ASP A 1 450 ? 32.031 -29.422 14.672 1 94.25 450 ASP A O 1
ATOM 3383 N N . GLU A 1 451 ? 34.031 -30.078 14.016 1 92.19 451 GLU A N 1
ATOM 3384 C CA . GLU A 1 451 ? 34.562 -30.172 15.375 1 92.19 451 GLU A CA 1
ATOM 3385 C C . GLU A 1 451 ? 34.625 -28.812 16.047 1 92.19 451 GLU A C 1
ATOM 3387 O O . GLU A 1 451 ? 34.562 -28.703 17.266 1 92.19 451 GLU A O 1
ATOM 3392 N N . ASN A 1 452 ? 34.656 -27.75 15.312 1 93.38 452 ASN A N 1
ATOM 3393 C CA . ASN A 1 452 ? 34.75 -26.391 15.828 1 93.38 452 ASN A CA 1
ATOM 3394 C C . ASN A 1 452 ? 33.375 -25.719 15.961 1 93.38 452 ASN A C 1
ATOM 3396 O O . ASN A 1 452 ? 33.281 -24.547 16.297 1 93.38 452 ASN A O 1
ATOM 3400 N N . GLY A 1 453 ? 32.312 -26.469 15.57 1 93.25 453 GLY A N 1
ATOM 3401 C CA . GLY A 1 453 ? 30.984 -25.938 15.711 1 93.25 453 GLY A CA 1
ATOM 3402 C C . GLY A 1 453 ? 30.516 -25.172 14.492 1 93.25 453 GLY A C 1
ATOM 3403 O O . GLY A 1 453 ? 29.484 -24.5 14.539 1 93.25 453 GLY A O 1
ATOM 3404 N N . LYS A 1 454 ? 31.328 -25.188 13.492 1 94.38 454 LYS A N 1
ATOM 3405 C CA . LYS A 1 454 ? 30.922 -24.578 12.227 1 94.38 454 LYS A CA 1
ATOM 3406 C C . LYS A 1 454 ? 30.234 -25.594 11.32 1 94.38 454 LYS A C 1
ATOM 3408 O O . LYS A 1 454 ? 30.375 -26.797 11.516 1 94.38 454 LYS A O 1
ATOM 3413 N N . TYR A 1 455 ? 29.562 -25.078 10.43 1 97.25 455 TYR A N 1
ATOM 3414 C CA . TYR A 1 455 ? 28.922 -26 9.484 1 97.25 455 TYR A CA 1
ATOM 3415 C C . TYR A 1 455 ? 29.969 -26.734 8.656 1 97.25 455 TYR A C 1
ATOM 3417 O O . TYR A 1 455 ? 30.938 -26.141 8.195 1 97.25 455 TYR A O 1
ATOM 3425 N N . SER A 1 456 ? 29.703 -28.016 8.438 1 96.06 456 SER A N 1
ATOM 3426 C CA . SER A 1 456 ? 30.672 -28.859 7.738 1 96.06 456 SER A CA 1
ATOM 3427 C C . SER A 1 456 ? 30.781 -28.469 6.266 1 96.06 456 SER A C 1
ATOM 3429 O O . SER A 1 456 ? 29.797 -28.078 5.652 1 96.06 456 SER A O 1
ATOM 3431 N N . VAL A 1 457 ? 31.953 -28.578 5.762 1 94.75 457 VAL A N 1
ATOM 3432 C CA . VAL A 1 457 ? 32.25 -28.359 4.348 1 94.75 457 VAL A CA 1
ATOM 3433 C C . VAL A 1 457 ? 32.688 -29.672 3.701 1 94.75 457 VAL A C 1
ATOM 3435 O O . VAL A 1 457 ? 33.469 -30.438 4.289 1 94.75 457 VAL A O 1
ATOM 3438 N N . ASN A 1 458 ? 32.031 -29.922 2.592 1 93.06 458 ASN A N 1
ATOM 3439 C CA . ASN A 1 458 ? 32.5 -31.078 1.844 1 93.06 458 ASN A CA 1
ATOM 3440 C C . ASN A 1 458 ? 33.906 -30.859 1.285 1 93.06 458 ASN A C 1
ATOM 3442 O O . ASN A 1 458 ? 34.094 -30.031 0.396 1 93.06 458 ASN A O 1
ATOM 3446 N N . PRO A 1 459 ? 34.875 -31.562 1.719 1 91.31 459 PRO A N 1
ATOM 3447 C CA . PRO A 1 459 ? 36.25 -31.297 1.307 1 91.31 459 PRO A CA 1
ATOM 3448 C C . PRO A 1 459 ? 36.5 -31.625 -0.163 1 91.31 459 PRO A C 1
ATOM 3450 O O . PRO A 1 459 ? 37.469 -31.125 -0.758 1 91.31 459 PRO A O 1
ATOM 3453 N N . TYR A 1 460 ? 35.688 -32.438 -0.749 1 89 460 TYR A N 1
ATOM 3454 C CA . TYR A 1 460 ? 35.906 -32.875 -2.133 1 89 460 TYR A CA 1
ATOM 3455 C C . TYR A 1 460 ? 35.156 -31.953 -3.092 1 89 460 TYR A C 1
ATOM 3457 O O . TYR A 1 460 ? 35.375 -31.984 -4.305 1 89 460 TYR A O 1
ATOM 3465 N N . PHE A 1 461 ? 34.281 -31.203 -2.551 1 91.12 461 PHE A N 1
ATOM 3466 C CA . PHE A 1 461 ? 33.469 -30.281 -3.348 1 91.12 461 PHE A CA 1
ATOM 3467 C C . PHE A 1 461 ? 33.094 -29.047 -2.541 1 91.12 461 PHE A C 1
ATOM 3469 O O . PHE A 1 461 ? 31.922 -28.844 -2.201 1 91.12 461 PHE A O 1
ATOM 3476 N N . THR A 1 462 ? 34 -28.203 -2.387 1 91.69 462 THR A N 1
ATOM 3477 C CA . THR A 1 462 ? 33.906 -27.125 -1.411 1 91.69 462 THR A CA 1
ATOM 3478 C C . THR A 1 462 ? 32.906 -26.047 -1.867 1 91.69 462 THR A C 1
ATOM 3480 O O . THR A 1 462 ? 32.5 -25.203 -1.077 1 91.69 462 THR A O 1
ATOM 3483 N N . GLN A 1 463 ? 32.438 -26.062 -3.104 1 91.94 463 GLN A N 1
ATOM 3484 C CA . GLN A 1 463 ? 31.547 -25.031 -3.609 1 91.94 463 GLN A CA 1
ATOM 3485 C C . GLN A 1 463 ? 30.094 -25.328 -3.246 1 91.94 463 GLN A C 1
ATOM 3487 O O . GLN A 1 463 ? 29.219 -24.453 -3.363 1 91.94 463 GLN A O 1
ATOM 3492 N N . LEU A 1 464 ? 29.812 -26.516 -2.773 1 94 464 LEU A N 1
ATOM 3493 C CA . LEU A 1 464 ? 28.453 -26.875 -2.361 1 94 464 LEU A CA 1
ATOM 3494 C C . LEU A 1 464 ? 28.203 -26.469 -0.917 1 94 464 LEU A C 1
ATOM 3496 O O . LEU A 1 464 ? 28.875 -26.938 -0.001 1 94 464 LEU A O 1
ATOM 3500 N N . PRO A 1 465 ? 27.219 -25.688 -0.75 1 95.44 465 PRO A N 1
ATOM 3501 C CA . PRO A 1 465 ? 26.969 -25.234 0.621 1 95.44 465 PRO A CA 1
ATOM 3502 C C . PRO A 1 465 ? 26.312 -26.297 1.485 1 95.44 465 PRO A C 1
ATOM 3504 O O . PRO A 1 465 ? 25.594 -27.156 0.968 1 95.44 465 PRO A O 1
ATOM 3507 N N . ASN A 1 466 ? 26.609 -26.219 2.826 1 96.44 466 ASN A N 1
ATOM 3508 C CA . ASN A 1 466 ? 25.859 -27.016 3.793 1 96.44 466 ASN A CA 1
ATOM 3509 C C . ASN A 1 466 ? 24.375 -26.672 3.773 1 96.44 466 ASN A C 1
ATOM 3511 O O . ASN A 1 466 ? 24 -25.531 4.008 1 96.44 466 ASN A O 1
ATOM 3515 N N . PRO A 1 467 ? 23.516 -27.656 3.535 1 96.25 467 PRO A N 1
ATOM 3516 C CA . PRO A 1 467 ? 22.094 -27.344 3.391 1 96.25 467 PRO A CA 1
ATOM 3517 C C . PRO A 1 467 ? 21.484 -26.734 4.656 1 96.25 467 PRO A C 1
ATOM 3519 O O . PRO A 1 467 ? 20.609 -25.859 4.574 1 96.25 467 PRO A O 1
ATOM 3522 N N . VAL A 1 468 ? 21.859 -27.109 5.816 1 97.88 468 VAL A N 1
ATOM 3523 C CA . VAL A 1 468 ? 21.312 -26.625 7.074 1 97.88 468 VAL A CA 1
ATOM 3524 C C . VAL A 1 468 ? 21.719 -25.156 7.285 1 97.88 468 VAL A C 1
ATOM 3526 O O . VAL A 1 468 ? 20.953 -24.375 7.84 1 97.88 468 VAL A O 1
ATOM 3529 N N . SER A 1 469 ? 22.906 -24.797 6.824 1 97.56 469 SER A N 1
ATOM 3530 C CA . SER A 1 469 ? 23.359 -23.422 6.961 1 97.56 469 SER A CA 1
ATOM 3531 C C . SER A 1 469 ? 22.453 -22.453 6.199 1 97.56 469 SER A C 1
ATOM 3533 O O . SER A 1 469 ? 22.312 -21.297 6.59 1 97.56 469 SER A O 1
ATOM 3535 N N . LEU A 1 470 ? 21.891 -22.906 5.16 1 97.19 470 LEU A N 1
ATOM 3536 C CA . LEU A 1 470 ? 21.062 -22.047 4.316 1 97.19 470 LEU A CA 1
ATOM 3537 C C . LEU A 1 470 ? 19.781 -21.641 5.043 1 97.19 470 LEU A C 1
ATOM 3539 O O . LEU A 1 470 ? 19.125 -20.672 4.652 1 97.19 470 LEU A O 1
ATOM 3543 N N . LEU A 1 471 ? 19.406 -22.359 6.133 1 97.5 471 LEU A N 1
ATOM 3544 C CA . LEU A 1 471 ? 18.234 -22.031 6.934 1 97.5 471 LEU A CA 1
ATOM 3545 C C . LEU A 1 471 ? 18.484 -20.75 7.734 1 97.5 471 LEU A C 1
ATOM 3547 O O . LEU A 1 471 ? 17.531 -20.141 8.25 1 97.5 471 LEU A O 1
ATOM 3551 N N . GLU A 1 472 ? 19.719 -20.312 7.781 1 97.19 472 GLU A N 1
ATOM 3552 C CA . GLU A 1 472 ? 20.047 -19.125 8.57 1 97.19 472 GLU A CA 1
ATOM 3553 C C . GLU A 1 472 ? 19.812 -17.844 7.766 1 97.19 472 GLU A C 1
ATOM 3555 O O . GLU A 1 472 ? 19.797 -16.75 8.328 1 97.19 472 GLU A O 1
ATOM 3560 N N . ILE A 1 473 ? 19.625 -17.969 6.488 1 97.5 473 ILE A N 1
ATOM 3561 C CA . ILE A 1 473 ? 19.375 -16.812 5.645 1 97.5 473 ILE A CA 1
ATOM 3562 C C . ILE A 1 473 ? 18.031 -16.188 6.016 1 97.5 473 ILE A C 1
ATOM 3564 O O . ILE A 1 473 ? 17.016 -16.891 6.125 1 97.5 473 ILE A O 1
ATOM 3568 N N . THR A 1 474 ? 18.031 -14.891 6.305 1 97.31 474 THR A N 1
ATOM 3569 C CA . THR A 1 474 ? 16.766 -14.18 6.52 1 97.31 474 THR A CA 1
ATOM 3570 C C . THR A 1 474 ? 16.25 -13.586 5.211 1 97.31 474 THR A C 1
ATOM 3572 O O . THR A 1 474 ? 16.922 -12.766 4.586 1 97.31 474 THR A O 1
ATOM 3575 N N . ASP A 1 475 ? 15.109 -14.008 4.785 1 97.19 475 ASP A N 1
ATOM 3576 C CA . ASP A 1 475 ? 14.484 -13.609 3.527 1 97.19 475 ASP A CA 1
ATOM 3577 C C . ASP A 1 475 ? 12.977 -13.445 3.691 1 97.19 475 ASP A C 1
ATOM 3579 O O . ASP A 1 475 ? 12.25 -14.43 3.859 1 97.19 475 ASP A O 1
ATOM 3583 N N . LYS A 1 476 ? 12.594 -12.211 3.646 1 96.62 476 LYS A N 1
ATOM 3584 C CA . LYS A 1 476 ? 11.18 -11.914 3.873 1 96.62 476 LYS A CA 1
ATOM 3585 C C . LYS A 1 476 ? 10.586 -11.156 2.689 1 96.62 476 LYS A C 1
ATOM 3587 O O . LYS A 1 476 ? 11.227 -10.266 2.129 1 96.62 476 LYS A O 1
ATOM 3592 N N . THR A 1 477 ? 9.352 -11.57 2.264 1 95.12 477 THR A N 1
ATOM 3593 C CA . THR A 1 477 ? 8.609 -10.883 1.216 1 95.12 477 THR A CA 1
ATOM 3594 C C . THR A 1 477 ? 7.223 -10.469 1.714 1 95.12 477 THR A C 1
ATOM 3596 O O . THR A 1 477 ? 6.547 -11.242 2.395 1 95.12 477 THR A O 1
ATOM 3599 N N . THR A 1 478 ? 6.859 -9.258 1.468 1 94.06 478 THR A N 1
ATOM 3600 C CA . THR A 1 478 ? 5.504 -8.766 1.71 1 94.06 478 THR A CA 1
ATOM 3601 C C . THR A 1 478 ? 4.832 -8.367 0.4 1 94.06 478 THR A C 1
ATOM 3603 O O . THR A 1 478 ? 5.41 -7.637 -0.404 1 94.06 478 THR A O 1
ATOM 3606 N N . LYS A 1 479 ? 3.592 -8.859 0.164 1 93.38 479 LYS A N 1
ATOM 3607 C CA . LYS A 1 479 ? 2.793 -8.523 -1.01 1 93.38 479 LYS A CA 1
ATOM 3608 C C . LYS A 1 479 ? 1.443 -7.934 -0.604 1 93.38 479 LYS A C 1
ATOM 3610 O O . LYS A 1 479 ? 0.645 -8.594 0.06 1 93.38 479 LYS A O 1
ATOM 3615 N N . ASP A 1 480 ? 1.235 -6.715 -0.918 1 93.19 480 ASP A N 1
ATOM 3616 C CA . ASP A 1 480 ? -0.06 -6.062 -0.738 1 93.19 480 ASP A CA 1
ATOM 3617 C C . ASP A 1 480 ? -0.799 -5.934 -2.068 1 93.19 480 ASP A C 1
ATOM 3619 O O . ASP A 1 480 ? -0.187 -5.656 -3.1 1 93.19 480 ASP A O 1
ATOM 3623 N N . ARG A 1 481 ? -2.115 -6.125 -1.99 1 93.62 481 ARG A N 1
ATOM 3624 C CA . ARG A 1 481 ? -2.906 -5.922 -3.201 1 93.62 481 ARG A CA 1
ATOM 3625 C C . ARG A 1 481 ? -4.254 -5.285 -2.875 1 93.62 481 ARG A C 1
ATOM 3627 O O . ARG A 1 481 ? -4.891 -5.641 -1.884 1 93.62 481 ARG A O 1
ATOM 3634 N N . ILE A 1 482 ? -4.586 -4.348 -3.598 1 93.88 482 ILE A N 1
ATOM 3635 C CA . ILE A 1 482 ? -5.906 -3.73 -3.572 1 93.88 482 ILE A CA 1
ATOM 3636 C C . ILE A 1 482 ? -6.582 -3.896 -4.934 1 93.88 482 ILE A C 1
ATOM 3638 O O . ILE A 1 482 ? -6.07 -3.414 -5.949 1 93.88 482 ILE A O 1
ATOM 3642 N N . LEU A 1 483 ? -7.602 -4.582 -4.902 1 94.88 483 LEU A N 1
ATOM 3643 C CA . LEU A 1 483 ? -8.461 -4.715 -6.078 1 94.88 483 LEU A CA 1
ATOM 3644 C C . LEU A 1 483 ? -9.812 -4.062 -5.836 1 94.88 483 LEU A C 1
ATOM 3646 O O . LEU A 1 483 ? -10.594 -4.527 -5 1 94.88 483 LEU A O 1
ATOM 3650 N N . ALA A 1 484 ? -10.117 -3.02 -6.602 1 93.44 484 ALA A N 1
ATOM 3651 C CA . ALA A 1 484 ? -11.352 -2.271 -6.387 1 93.44 484 ALA A CA 1
ATOM 3652 C C . ALA A 1 484 ? -12.039 -1.958 -7.715 1 93.44 484 ALA A C 1
ATOM 3654 O O . ALA A 1 484 ? -11.375 -1.645 -8.703 1 93.44 484 ALA A O 1
ATOM 3655 N N . SER A 1 485 ? -13.289 -2.121 -7.719 1 94.12 485 SER A N 1
ATOM 3656 C CA . SER A 1 485 ? -14.102 -1.727 -8.867 1 94.12 485 SER A CA 1
ATOM 3657 C C . SER A 1 485 ? -15.391 -1.046 -8.422 1 94.12 485 SER A C 1
ATOM 3659 O O . SER A 1 485 ? -15.969 -1.408 -7.398 1 94.12 485 SER A O 1
ATOM 3661 N N . ALA A 1 486 ? -15.805 -0.054 -9.117 1 93 486 ALA A N 1
ATOM 3662 C CA . ALA A 1 486 ? -17.062 0.655 -8.922 1 93 486 ALA A CA 1
ATOM 3663 C C . ALA A 1 486 ? -17.812 0.804 -10.242 1 93 486 ALA A C 1
ATOM 3665 O O . ALA A 1 486 ? -17.219 1.041 -11.289 1 93 486 ALA A O 1
ATOM 3666 N N . TYR A 1 487 ? -19.156 0.633 -10.164 1 94.38 487 TYR A N 1
ATOM 3667 C CA . TYR A 1 487 ? -19.938 0.813 -11.383 1 94.38 487 TYR A CA 1
ATOM 3668 C C . TYR A 1 487 ? -21.141 1.698 -11.133 1 94.38 487 TYR A C 1
ATOM 3670 O O . TYR A 1 487 ? -21.609 1.812 -10 1 94.38 487 TYR A O 1
ATOM 3678 N N . LEU A 1 488 ? -21.562 2.367 -12.148 1 94.25 488 LEU A N 1
ATOM 3679 C CA . LEU A 1 488 ? -22.812 3.123 -12.242 1 94.25 488 LEU A CA 1
ATOM 3680 C C . LEU A 1 488 ? -23.625 2.682 -13.453 1 94.25 488 LEU A C 1
ATOM 3682 O O . LEU A 1 488 ? -23.109 2.645 -14.57 1 94.25 488 LEU A O 1
ATOM 3686 N N . GLN A 1 489 ? -24.797 2.279 -13.18 1 96.06 489 GLN A N 1
ATOM 3687 C CA . GLN A 1 489 ? -25.719 1.845 -14.227 1 96.06 489 GLN A CA 1
ATOM 3688 C C . GLN A 1 489 ? -26.953 2.742 -14.273 1 96.06 489 GLN A C 1
ATOM 3690 O O . GLN A 1 489 ? -27.562 3.021 -13.242 1 96.06 489 GLN A O 1
ATOM 3695 N N . ILE A 1 490 ? -27.281 3.172 -15.477 1 95.62 490 ILE A N 1
ATOM 3696 C CA . ILE A 1 490 ? -28.438 4.031 -15.688 1 95.62 490 ILE A CA 1
ATOM 3697 C C . ILE A 1 490 ? -29.344 3.426 -16.75 1 95.62 490 ILE A C 1
ATOM 3699 O O . ILE A 1 490 ? -28.875 2.961 -17.797 1 95.62 490 ILE A O 1
ATOM 3703 N N . GLU A 1 491 ? -30.578 3.426 -16.453 1 95.19 491 GLU A N 1
ATOM 3704 C CA . GLU A 1 491 ? -31.594 3.023 -17.422 1 95.19 491 GLU A CA 1
ATOM 3705 C C . GLU A 1 491 ? -32.562 4.172 -17.719 1 95.19 491 GLU A C 1
ATOM 3707 O O . GLU A 1 491 ? -33.688 4.195 -17.219 1 95.19 491 GLU A O 1
ATOM 3712 N N . PRO A 1 492 ? -32.188 4.988 -18.641 1 92.81 492 PRO A N 1
ATOM 3713 C CA . PRO A 1 492 ? -33 6.164 -18.922 1 92.81 492 PRO A CA 1
ATOM 3714 C C . PRO A 1 492 ? -34.344 5.801 -19.578 1 92.81 492 PRO A C 1
ATOM 3716 O O . PRO A 1 492 ? -35.344 6.477 -19.344 1 92.81 492 PRO A O 1
ATOM 3719 N N . VAL A 1 493 ? -34.344 4.801 -20.438 1 93.19 493 VAL A N 1
ATOM 3720 C CA . VAL A 1 493 ? -35.531 4.234 -21.047 1 93.19 493 VAL A CA 1
ATOM 3721 C C . VAL A 1 493 ? -35.562 2.723 -20.844 1 93.19 493 VAL A C 1
ATOM 3723 O O . VAL A 1 493 ? -34.5 2.104 -20.641 1 93.19 493 VAL A O 1
ATOM 3726 N N . LYS A 1 494 ? -36.719 2.234 -20.828 1 90.62 494 LYS A N 1
ATOM 3727 C CA . LYS A 1 494 ? -36.844 0.802 -20.578 1 90.62 494 LYS A CA 1
ATOM 3728 C C . LYS A 1 494 ? -36.031 -0.009 -21.594 1 90.62 494 LYS A C 1
ATOM 3730 O O . LYS A 1 494 ? -36.156 0.196 -22.797 1 90.62 494 LYS A O 1
ATOM 3735 N N . GLY A 1 495 ? -35.188 -0.771 -21.094 1 92.25 495 GLY A N 1
ATOM 3736 C CA . GLY A 1 495 ? -34.438 -1.691 -21.922 1 92.25 495 GLY A CA 1
ATOM 3737 C C . GLY A 1 495 ? -33.062 -1.187 -22.266 1 92.25 495 GLY A C 1
ATOM 3738 O O . GLY A 1 495 ? -32.188 -1.953 -22.719 1 92.25 495 GLY A O 1
ATOM 3739 N N . LEU A 1 496 ? -32.844 0.071 -22.156 1 96.19 496 LEU A N 1
ATOM 3740 C CA . LEU A 1 496 ? -31.5 0.622 -22.438 1 96.19 496 LEU A CA 1
ATOM 3741 C C . LEU A 1 496 ? -30.703 0.763 -21.141 1 96.19 496 LEU A C 1
ATOM 3743 O O . LEU A 1 496 ? -31.031 1.574 -20.281 1 96.19 496 LEU A O 1
ATOM 3747 N N . ILE A 1 497 ? -29.656 0.092 -21.062 1 96 497 ILE A N 1
ATOM 3748 C CA . ILE A 1 497 ? -28.812 0.126 -19.875 1 96 497 ILE A CA 1
ATOM 3749 C C . ILE A 1 497 ? -27.453 0.743 -20.219 1 96 497 ILE A C 1
ATOM 3751 O O . ILE A 1 497 ? -26.703 0.197 -21.031 1 96 497 ILE A O 1
ATOM 3755 N N . LEU A 1 498 ? -27.188 1.887 -19.656 1 97.38 498 LEU A N 1
ATOM 3756 C CA . LEU A 1 498 ? -25.859 2.502 -19.734 1 97.38 498 LEU A CA 1
ATOM 3757 C C . LEU A 1 498 ? -25.047 2.178 -18.484 1 97.38 498 LEU A C 1
ATOM 3759 O O . LEU A 1 498 ? -25.484 2.441 -17.359 1 97.38 498 LEU A O 1
ATOM 3763 N N . LYS A 1 499 ? -23.859 1.601 -18.656 1 96.19 499 LYS A N 1
ATOM 3764 C CA . LYS A 1 499 ? -23.062 1.193 -17.5 1 96.19 499 LYS A CA 1
ATOM 3765 C C . LYS A 1 499 ? -21.625 1.717 -17.625 1 96.19 499 LYS A C 1
ATOM 3767 O O . LYS A 1 499 ? -21 1.603 -18.672 1 96.19 499 LYS A O 1
ATOM 3772 N N . ALA A 1 500 ? -21.188 2.354 -16.609 1 96.31 500 ALA A N 1
ATOM 3773 C CA . ALA A 1 500 ? -19.797 2.771 -16.469 1 96.31 500 ALA A CA 1
ATOM 3774 C C . ALA A 1 500 ? -19.109 1.992 -15.344 1 96.31 500 ALA A C 1
ATOM 3776 O O . ALA A 1 500 ? -19.594 1.964 -14.211 1 96.31 500 ALA A O 1
ATOM 3777 N N . ASN A 1 501 ? -17.984 1.325 -15.68 1 95.44 501 ASN A N 1
ATOM 3778 C CA . ASN A 1 501 ? -17.203 0.552 -14.711 1 95.44 501 ASN A CA 1
ATOM 3779 C C . ASN A 1 501 ? -15.773 1.069 -14.602 1 95.44 501 ASN A C 1
ATOM 3781 O O . ASN A 1 501 ? -15.07 1.182 -15.609 1 95.44 501 ASN A O 1
ATOM 3785 N N . PHE A 1 502 ? -15.375 1.37 -13.414 1 95.12 502 PHE A N 1
ATOM 3786 C CA . PHE A 1 502 ? -14.016 1.824 -13.125 1 95.12 502 PHE A CA 1
ATOM 3787 C C . PHE A 1 502 ? -13.305 0.842 -12.203 1 95.12 502 PHE A C 1
ATOM 3789 O O . PHE A 1 502 ? -13.891 0.345 -11.242 1 95.12 502 PHE A O 1
ATOM 3796 N N . GLY A 1 503 ? -12.031 0.492 -12.57 1 95.06 503 GLY A N 1
ATOM 3797 C CA . GLY A 1 503 ? -11.297 -0.477 -11.773 1 95.06 503 GLY A CA 1
ATOM 3798 C C . GLY A 1 503 ? -9.867 -0.052 -11.492 1 95.06 503 GLY A C 1
ATOM 3799 O O . GLY A 1 503 ? -9.25 0.648 -12.297 1 95.06 503 GLY A O 1
ATOM 3800 N N . ILE A 1 504 ? -9.359 -0.481 -10.328 1 94.56 504 ILE A N 1
ATOM 3801 C CA . ILE A 1 504 ? -7.969 -0.294 -9.945 1 94.56 504 ILE A CA 1
ATOM 3802 C C . ILE A 1 504 ? -7.395 -1.609 -9.422 1 94.56 504 ILE A C 1
ATOM 3804 O O . ILE A 1 504 ? -8.055 -2.322 -8.664 1 94.56 504 ILE A O 1
ATOM 3808 N N . ASP A 1 505 ? -6.207 -1.995 -9.852 1 95.25 505 ASP A N 1
ATOM 3809 C CA . ASP A 1 505 ? -5.391 -3.088 -9.336 1 95.25 505 ASP A CA 1
ATOM 3810 C C . ASP A 1 505 ? -4.012 -2.588 -8.898 1 95.25 505 ASP A C 1
ATOM 3812 O O . ASP A 1 505 ? -3.125 -2.398 -9.734 1 95.25 505 ASP A O 1
ATOM 3816 N N . ARG A 1 506 ? -3.9 -2.418 -7.625 1 94.62 506 ARG A N 1
ATOM 3817 C CA . ARG A 1 506 ? -2.629 -1.969 -7.07 1 94.62 506 ARG A CA 1
ATOM 3818 C C . ARG A 1 506 ? -1.894 -3.117 -6.387 1 94.62 506 ARG A C 1
ATOM 3820 O O . ARG A 1 506 ? -2.43 -3.75 -5.477 1 94.62 506 ARG A O 1
ATOM 3827 N N . GLN A 1 507 ? -0.692 -3.326 -6.832 1 94.38 507 GLN A N 1
ATOM 3828 C CA . GLN A 1 507 ? 0.153 -4.371 -6.262 1 94.38 507 GLN A CA 1
ATOM 3829 C C . GLN A 1 507 ? 1.468 -3.793 -5.746 1 94.38 507 GLN A C 1
ATOM 3831 O O . GLN A 1 507 ? 2.176 -3.096 -6.473 1 94.38 507 GLN A O 1
ATOM 3836 N N . TYR A 1 508 ? 1.688 -4.047 -4.512 1 93.44 508 TYR A N 1
ATOM 3837 C CA . TYR A 1 508 ? 2.949 -3.689 -3.873 1 93.44 508 TYR A CA 1
ATOM 3838 C C . TYR A 1 508 ? 3.684 -4.934 -3.381 1 93.44 508 TYR A C 1
ATOM 3840 O O . TYR A 1 508 ? 3.074 -5.824 -2.787 1 93.44 508 TYR A O 1
ATOM 3848 N N . GLU A 1 509 ? 4.988 -5.004 -3.697 1 93.94 509 GLU A N 1
ATOM 3849 C CA . GLU A 1 509 ? 5.832 -6.094 -3.209 1 93.94 509 GLU A CA 1
ATOM 3850 C C . GLU A 1 509 ? 7.156 -5.562 -2.662 1 93.94 509 GLU A C 1
ATOM 3852 O O . GLU A 1 509 ? 7.758 -4.664 -3.248 1 93.94 509 GLU A O 1
ATOM 3857 N N . LYS A 1 510 ? 7.543 -6.059 -1.546 1 95.44 510 LYS A N 1
ATOM 3858 C CA . LYS A 1 510 ? 8.836 -5.754 -0.948 1 95.44 510 LYS A CA 1
ATOM 3859 C C . LYS A 1 510 ? 9.547 -7.027 -0.492 1 95.44 510 LYS A C 1
ATOM 3861 O O . LYS A 1 510 ? 8.961 -7.852 0.213 1 95.44 510 LYS A O 1
ATOM 3866 N N . ARG A 1 511 ? 10.75 -7.188 -0.909 1 96.06 511 ARG A N 1
ATOM 3867 C CA . ARG A 1 511 ? 11.586 -8.312 -0.499 1 96.06 511 ARG A CA 1
ATOM 3868 C C . ARG A 1 511 ? 12.859 -7.836 0.187 1 96.06 511 ARG A C 1
ATOM 3870 O O . ARG A 1 511 ? 13.555 -6.957 -0.326 1 96.06 511 ARG A O 1
ATOM 3877 N N . LYS A 1 512 ? 13.156 -8.398 1.357 1 97.06 512 LYS A N 1
ATOM 3878 C CA . LYS A 1 512 ? 14.336 -8.102 2.158 1 97.06 512 LYS A CA 1
ATOM 3879 C C . LYS A 1 512 ? 15.125 -9.375 2.463 1 97.06 512 LYS A C 1
ATOM 3881 O O . LYS A 1 512 ? 14.57 -10.352 2.967 1 97.06 512 LYS A O 1
ATOM 3886 N N . GLN A 1 513 ? 16.422 -9.312 2.174 1 97.5 513 GLN A N 1
ATOM 3887 C CA . GLN A 1 513 ? 17.219 -10.508 2.396 1 97.5 513 GLN A CA 1
ATOM 3888 C C . GLN A 1 513 ? 18.562 -10.164 3.039 1 97.5 513 GLN A C 1
ATOM 3890 O O . GLN A 1 513 ? 19.156 -9.125 2.736 1 97.5 513 GLN A O 1
ATOM 3895 N N . TYR A 1 514 ? 19.031 -11.031 3.951 1 97.75 514 TYR A N 1
ATOM 3896 C CA . TYR A 1 514 ? 20.359 -10.938 4.547 1 97.75 514 TYR A CA 1
ATOM 3897 C C . TYR A 1 514 ? 21.062 -12.297 4.523 1 97.75 514 TYR A C 1
ATOM 3899 O O . TYR A 1 514 ? 20.516 -13.289 5.004 1 97.75 514 TYR A O 1
ATOM 3907 N N . LEU A 1 515 ? 22.219 -12.336 3.914 1 97.62 515 LEU A N 1
ATOM 3908 C CA . LEU A 1 515 ? 23.109 -13.484 3.896 1 97.62 515 LEU A CA 1
ATOM 3909 C C . LEU A 1 515 ? 24.141 -13.398 5.023 1 97.62 515 LEU A C 1
ATOM 3911 O O . LEU A 1 515 ? 25.141 -12.695 4.898 1 97.62 515 LEU A O 1
ATOM 3915 N N . PRO A 1 516 ? 23.953 -14.227 6.055 1 97.56 516 PRO A N 1
ATOM 3916 C CA . PRO A 1 516 ? 24.828 -14.102 7.223 1 97.56 516 PRO A CA 1
ATOM 3917 C C . PRO A 1 516 ? 26.203 -14.75 7.004 1 97.56 516 PRO A C 1
ATOM 3919 O O . PRO A 1 516 ? 26.375 -15.555 6.086 1 97.56 516 PRO A O 1
ATOM 3922 N N . LYS A 1 517 ? 27.156 -14.484 7.852 1 96.94 517 LYS A N 1
ATOM 3923 C CA . LYS A 1 517 ? 28.547 -14.953 7.781 1 96.94 517 LYS A CA 1
ATOM 3924 C C . LYS A 1 517 ? 28.625 -16.438 8.133 1 96.94 517 LYS A C 1
ATOM 3926 O O . LYS A 1 517 ? 29.641 -17.078 7.875 1 96.94 517 LYS A O 1
ATOM 3931 N N . THR A 1 518 ? 27.531 -16.938 8.625 1 95.81 518 THR A N 1
ATOM 3932 C CA . THR A 1 518 ? 27.5 -18.359 8.992 1 95.81 518 THR A CA 1
ATOM 3933 C C . THR A 1 518 ? 27.328 -19.234 7.754 1 95.81 518 THR A C 1
ATOM 3935 O O . THR A 1 518 ? 27.531 -20.453 7.816 1 95.81 518 THR A O 1
ATOM 3938 N N . THR A 1 519 ? 26.953 -18.641 6.641 1 95.38 519 THR A N 1
ATOM 3939 C CA . THR A 1 519 ? 26.859 -19.359 5.379 1 95.38 519 THR A CA 1
ATOM 3940 C C . THR A 1 519 ? 28.141 -19.203 4.574 1 95.38 519 THR A C 1
ATOM 3942 O O . THR A 1 519 ? 28.891 -18.234 4.766 1 95.38 519 THR A O 1
ATOM 3945 N N . MET A 1 520 ? 28.344 -20.062 3.715 1 94.06 520 MET A N 1
ATOM 3946 C CA . MET A 1 520 ? 29.578 -20.078 2.932 1 94.06 520 MET A CA 1
ATOM 3947 C C . MET A 1 520 ? 29.734 -18.781 2.156 1 94.06 520 MET A C 1
ATOM 3949 O O . MET A 1 520 ? 30.781 -18.125 2.248 1 94.06 520 MET A O 1
ATOM 3953 N N . TYR A 1 521 ? 28.781 -18.438 1.489 1 94.06 521 TYR A N 1
ATOM 3954 C CA . TYR A 1 521 ? 28.922 -17.266 0.63 1 94.06 521 TYR A CA 1
ATOM 3955 C C . TYR A 1 521 ? 28.672 -15.984 1.414 1 94.06 521 TYR A C 1
ATOM 3957 O O . TYR A 1 521 ? 29.125 -14.906 1.019 1 94.06 521 TYR A O 1
ATOM 3965 N N . GLY A 1 522 ? 27.938 -16.078 2.461 1 96.06 522 GLY A N 1
ATOM 3966 C CA . GLY A 1 522 ? 27.859 -14.961 3.379 1 96.06 522 GLY A CA 1
ATOM 3967 C C . GLY A 1 522 ? 29.188 -14.617 4.027 1 96.06 522 GLY A C 1
ATOM 3968 O O . GLY A 1 522 ? 29.484 -13.445 4.266 1 96.06 522 GLY A O 1
ATOM 3969 N N . GLU A 1 523 ? 29.922 -15.633 4.266 1 95.5 523 GLU A N 1
ATOM 3970 C CA . GLU A 1 523 ? 31.266 -15.43 4.824 1 95.5 523 GLU A CA 1
ATOM 3971 C C . GLU A 1 523 ? 32.188 -14.75 3.814 1 95.5 523 GLU A C 1
ATOM 3973 O O . GLU A 1 523 ? 32.938 -13.836 4.168 1 95.5 523 GLU A O 1
ATOM 3978 N N . GLN A 1 524 ? 32.062 -15.219 2.615 1 94.25 524 GLN A N 1
ATOM 3979 C CA . GLN A 1 524 ? 32.906 -14.625 1.565 1 94.25 524 GLN A CA 1
ATOM 3980 C C . GLN A 1 524 ? 32.594 -13.148 1.384 1 94.25 524 GLN A C 1
ATOM 3982 O O . GLN A 1 524 ? 33.469 -12.336 1.137 1 94.25 524 GLN A O 1
ATOM 3987 N N . ALA A 1 525 ? 31.359 -12.781 1.496 1 95.56 525 ALA A N 1
ATOM 3988 C CA . ALA A 1 525 ? 30.922 -11.398 1.338 1 95.56 525 ALA A CA 1
ATOM 3989 C C . ALA A 1 525 ? 31.047 -10.633 2.65 1 95.56 525 ALA A C 1
ATOM 3991 O O . ALA A 1 525 ? 30.859 -9.414 2.688 1 95.56 525 ALA A O 1
ATOM 3992 N N . ASN A 1 526 ? 31.344 -11.273 3.717 1 95.69 526 ASN A N 1
ATOM 3993 C CA . ASN A 1 526 ? 31.344 -10.727 5.066 1 95.69 526 ASN A CA 1
ATOM 3994 C C . ASN A 1 526 ? 29.984 -10.125 5.414 1 95.69 526 ASN A C 1
ATOM 3996 O O . ASN A 1 526 ? 29.906 -8.992 5.891 1 95.69 526 ASN A O 1
ATOM 4000 N N . GLY A 1 527 ? 28.969 -10.836 5.066 1 96.62 527 GLY A N 1
ATOM 4001 C CA . GLY A 1 527 ? 27.594 -10.391 5.203 1 96.62 527 GLY A CA 1
ATOM 4002 C C . GLY A 1 527 ? 27.094 -9.625 3.992 1 96.62 527 GLY A C 1
ATOM 4003 O O . GLY A 1 527 ? 27.828 -8.852 3.389 1 96.62 527 GLY A O 1
ATOM 4004 N N . GLN A 1 528 ? 25.844 -9.883 3.59 1 97.56 528 GLN A N 1
ATOM 4005 C CA . GLN A 1 528 ? 25.266 -9.195 2.441 1 97.56 528 GLN A CA 1
ATOM 4006 C C . GLN A 1 528 ? 23.781 -8.93 2.656 1 97.56 528 GLN A C 1
ATOM 4008 O O . GLN A 1 528 ? 23.047 -9.812 3.125 1 97.56 528 GLN A O 1
ATOM 4013 N N . ALA A 1 529 ? 23.406 -7.711 2.398 1 97.81 529 ALA A N 1
ATOM 4014 C CA . ALA A 1 529 ? 22 -7.316 2.551 1 97.81 529 ALA A CA 1
ATOM 4015 C C . ALA A 1 529 ? 21.453 -6.746 1.249 1 97.81 529 ALA A C 1
ATOM 4017 O O . ALA A 1 529 ? 22.172 -6.094 0.492 1 97.81 529 ALA A O 1
ATOM 4018 N N . SER A 1 530 ? 20.188 -7.039 1.028 1 97.62 530 SER A N 1
ATOM 4019 C CA . SER A 1 530 ? 19.5 -6.496 -0.146 1 97.62 530 SER A CA 1
ATOM 4020 C C . SER A 1 530 ? 18.031 -6.227 0.141 1 97.62 530 SER A C 1
ATOM 4022 O O . SER A 1 530 ? 17.375 -7.004 0.837 1 97.62 530 SER A O 1
ATOM 4024 N N . ILE A 1 531 ? 17.547 -5.094 -0.329 1 97.62 531 ILE A N 1
ATOM 4025 C CA . ILE A 1 531 ? 16.125 -4.734 -0.281 1 97.62 531 ILE A CA 1
ATOM 4026 C C . ILE A 1 531 ? 15.641 -4.363 -1.68 1 97.62 531 ILE A C 1
ATOM 4028 O O . ILE A 1 531 ? 16.281 -3.562 -2.371 1 97.62 531 ILE A O 1
ATOM 4032 N N . SER A 1 532 ? 14.57 -4.992 -2.115 1 96.38 532 SER A N 1
ATOM 4033 C CA . SER A 1 532 ? 13.938 -4.68 -3.391 1 96.38 532 SER A CA 1
ATOM 4034 C C . SER A 1 532 ? 12.445 -4.41 -3.215 1 96.38 532 SER A C 1
ATOM 4036 O O . SER A 1 532 ? 11.789 -5.047 -2.391 1 96.38 532 SER A O 1
ATOM 4038 N N . GLN A 1 533 ? 12 -3.48 -3.979 1 94.94 533 GLN A N 1
ATOM 4039 C CA . GLN A 1 533 ? 10.586 -3.127 -3.936 1 94.94 533 GLN A CA 1
ATOM 4040 C C . GLN A 1 533 ? 10.023 -2.926 -5.34 1 94.94 533 GLN A C 1
ATOM 4042 O O . GLN A 1 533 ? 10.719 -2.406 -6.219 1 94.94 533 GLN A O 1
ATOM 4047 N N . SER A 1 534 ? 8.742 -3.322 -5.527 1 94.38 534 SER A N 1
ATOM 4048 C CA . SER A 1 534 ? 8.039 -3.094 -6.789 1 94.38 534 SER A CA 1
ATOM 4049 C C . SER A 1 534 ? 6.629 -2.568 -6.547 1 94.38 534 SER A C 1
ATOM 4051 O O . SER A 1 534 ? 5.969 -2.965 -5.586 1 94.38 534 SER A O 1
ATOM 4053 N N . ASP A 1 535 ? 6.191 -1.628 -7.402 1 93.25 535 ASP A N 1
ATOM 4054 C CA . ASP A 1 535 ? 4.848 -1.057 -7.422 1 93.25 535 ASP A CA 1
ATOM 4055 C C . ASP A 1 535 ? 4.215 -1.197 -8.805 1 93.25 535 ASP A C 1
ATOM 4057 O O . ASP A 1 535 ? 4.742 -0.673 -9.789 1 93.25 535 ASP A O 1
ATOM 4061 N N . ASN A 1 536 ? 3.107 -1.872 -8.82 1 94.12 536 ASN A N 1
ATOM 4062 C CA . ASN A 1 536 ? 2.324 -1.986 -10.047 1 94.12 536 ASN A CA 1
ATOM 4063 C C . ASN A 1 536 ? 0.923 -1.407 -9.875 1 94.12 536 ASN A C 1
ATOM 4065 O O . ASN A 1 536 ? 0.21 -1.768 -8.938 1 94.12 536 ASN A O 1
ATOM 4069 N N . ASN A 1 537 ? 0.55 -0.518 -10.758 1 93.94 537 ASN A N 1
ATOM 4070 C CA . ASN A 1 537 ? -0.767 0.11 -10.742 1 93.94 537 ASN A CA 1
ATOM 4071 C C . ASN A 1 537 ? -1.461 -0.019 -12.102 1 93.94 537 ASN A C 1
ATOM 4073 O O . ASN A 1 537 ? -1.005 0.552 -13.094 1 93.94 537 ASN A O 1
ATOM 4077 N N . ASP A 1 538 ? -2.574 -0.697 -12.086 1 95.19 538 ASP A N 1
ATOM 4078 C CA . ASP A 1 538 ? -3.391 -0.825 -13.297 1 95.19 538 ASP A CA 1
ATOM 4079 C C . ASP A 1 538 ? -4.719 -0.088 -13.133 1 95.19 538 ASP A C 1
ATOM 4081 O O . ASP A 1 538 ? -5.363 -0.174 -12.086 1 95.19 538 ASP A O 1
ATOM 4085 N N . TYR A 1 539 ? -5.113 0.644 -14.18 1 95.44 539 TYR A N 1
ATOM 4086 C CA . TYR A 1 539 ? -6.367 1.387 -14.188 1 95.44 539 TYR A CA 1
ATOM 4087 C C . TYR A 1 539 ? -7.262 0.937 -15.336 1 95.44 539 TYR A C 1
ATOM 4089 O O . TYR A 1 539 ? -6.781 0.69 -16.438 1 95.44 539 TYR A O 1
ATOM 4097 N N . LEU A 1 540 ? -8.594 0.821 -15.016 1 96.62 540 LEU A N 1
ATOM 4098 C CA . LEU A 1 540 ? -9.555 0.375 -16.016 1 96.62 540 LEU A CA 1
ATOM 4099 C C . LEU A 1 540 ? -10.75 1.318 -16.078 1 96.62 540 LEU A C 1
ATOM 4101 O O . LEU A 1 540 ? -11.242 1.771 -15.047 1 96.62 540 LEU A O 1
ATOM 4105 N N . MET A 1 541 ? -11.203 1.617 -17.312 1 96.69 541 MET A N 1
ATOM 4106 C CA . MET A 1 541 ? -12.477 2.283 -17.594 1 96.69 541 MET A CA 1
ATOM 4107 C C . MET A 1 541 ? -13.25 1.551 -18.688 1 96.69 541 MET A C 1
ATOM 4109 O O . MET A 1 541 ? -12.773 1.433 -19.812 1 96.69 541 MET A O 1
ATOM 4113 N N . ASP A 1 542 ? -14.398 1.08 -18.328 1 96.56 542 ASP A N 1
ATOM 4114 C CA . ASP A 1 542 ? -15.32 0.451 -19.281 1 96.56 542 ASP A CA 1
ATOM 4115 C C . ASP A 1 542 ? -16.625 1.228 -19.375 1 96.56 542 ASP A C 1
ATOM 4117 O O . ASP A 1 542 ? -17.281 1.464 -18.359 1 96.56 542 ASP A O 1
ATOM 4121 N N . LEU A 1 543 ? -17.031 1.591 -20.562 1 97.31 543 LEU A N 1
ATOM 4122 C CA . LEU A 1 543 ? -18.312 2.203 -20.859 1 97.31 543 LEU A CA 1
ATOM 4123 C C . LEU A 1 543 ? -19.125 1.331 -21.812 1 97.31 543 LEU A C 1
ATOM 4125 O O . LEU A 1 543 ? -18.672 1.025 -22.922 1 97.31 543 LEU A O 1
ATOM 4129 N N . THR A 1 544 ? -20.312 0.955 -21.344 1 96.5 544 THR A N 1
ATOM 4130 C CA . THR A 1 544 ? -21.125 0.092 -22.203 1 96.5 544 THR A CA 1
ATOM 4131 C C . THR A 1 544 ? -22.547 0.614 -22.312 1 96.5 544 THR A C 1
ATOM 4133 O O . THR A 1 544 ? -23.062 1.241 -21.375 1 96.5 544 THR A O 1
ATOM 4136 N N . ALA A 1 545 ? -23.172 0.377 -23.438 1 97.5 545 ALA A N 1
ATOM 4137 C CA . ALA A 1 545 ? -24.594 0.6 -23.703 1 97.5 545 ALA A CA 1
ATOM 4138 C C . ALA A 1 545 ? -25.25 -0.668 -24.234 1 97.5 545 ALA A C 1
ATOM 4140 O O . ALA A 1 545 ? -24.828 -1.207 -25.266 1 97.5 545 ALA A O 1
ATOM 4141 N N . THR A 1 546 ? -26.203 -1.131 -23.531 1 96.12 546 THR A N 1
ATOM 4142 C CA . THR A 1 546 ? -26.906 -2.346 -23.922 1 96.12 546 THR A CA 1
ATOM 4143 C C . THR A 1 546 ? -28.391 -2.062 -24.141 1 96.12 546 THR A C 1
ATOM 4145 O O . THR A 1 546 ? -29.062 -1.515 -23.25 1 96.12 546 THR A O 1
ATOM 4148 N N . TYR A 1 547 ? -28.906 -2.424 -25.234 1 95.94 547 TYR A N 1
ATOM 4149 C CA . TYR A 1 547 ? -30.312 -2.295 -25.547 1 95.94 547 TYR A CA 1
ATOM 4150 C C . TYR A 1 547 ? -30.969 -3.664 -25.719 1 95.94 547 TYR A C 1
ATOM 4152 O O . TYR A 1 547 ? -30.531 -4.457 -26.562 1 95.94 547 TYR A O 1
ATOM 4160 N N . MET A 1 548 ? -31.922 -3.943 -24.953 1 94.31 548 MET A N 1
ATOM 4161 C CA . MET A 1 548 ? -32.656 -5.203 -25 1 94.31 548 MET A CA 1
ATOM 4162 C C . MET A 1 548 ? -34.125 -4.973 -25.406 1 94.31 548 MET A C 1
ATOM 4164 O O . MET A 1 548 ? -34.812 -4.16 -24.797 1 94.31 548 MET A O 1
ATOM 4168 N N . LYS A 1 549 ? -34.594 -5.781 -26.328 1 93.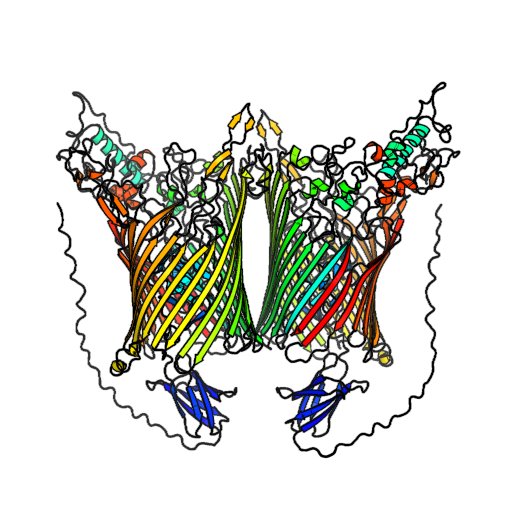62 549 LYS A N 1
ATOM 4169 C CA . LYS A 1 549 ? -35.969 -5.641 -26.781 1 93.62 549 LYS A CA 1
ATOM 4170 C C . LYS A 1 549 ? -36.531 -6.984 -27.234 1 93.62 549 LYS A C 1
ATOM 4172 O O . LYS A 1 549 ? -35.906 -7.715 -27.984 1 93.62 549 LYS A O 1
ATOM 4177 N N . ASP A 1 550 ? -37.625 -7.312 -26.734 1 91.88 550 ASP A N 1
ATOM 4178 C CA . ASP A 1 550 ? -38.406 -8.453 -27.203 1 91.88 550 ASP A CA 1
ATOM 4179 C C . ASP A 1 550 ? -39.562 -8.008 -28.062 1 91.88 550 ASP A C 1
ATOM 4181 O O . ASP A 1 550 ? -40.281 -7.062 -27.719 1 91.88 550 ASP A O 1
ATOM 4185 N N . PHE A 1 551 ? -39.781 -8.555 -29.219 1 91.69 551 PHE A N 1
ATOM 4186 C CA . PHE A 1 551 ? -40.906 -8.242 -30.078 1 91.69 551 PHE A CA 1
ATOM 4187 C C . PHE A 1 551 ? -41.438 -9.492 -30.797 1 91.69 551 PHE A C 1
ATOM 4189 O O . PHE A 1 551 ? -40.75 -10.039 -31.641 1 91.69 551 PHE A O 1
ATOM 4196 N N . GLY A 1 552 ? -42.625 -9.883 -30.469 1 91.56 552 GLY A N 1
ATOM 4197 C CA . GLY A 1 552 ? -43.156 -11.156 -30.938 1 91.56 552 GLY A CA 1
ATOM 4198 C C . GLY A 1 552 ? -42.344 -12.352 -30.469 1 91.56 552 GLY A C 1
ATOM 4199 O O . GLY A 1 552 ? -42.156 -12.539 -29.266 1 91.56 552 GLY A O 1
ATOM 4200 N N . ASN A 1 553 ? -41.875 -13.078 -31.484 1 92.06 553 ASN A N 1
ATOM 4201 C CA . ASN A 1 553 ? -41.062 -14.25 -31.172 1 92.06 553 ASN A CA 1
ATOM 4202 C C . ASN A 1 553 ? -39.562 -13.945 -31.281 1 92.06 553 ASN A C 1
ATOM 4204 O O . ASN A 1 553 ? -38.75 -14.867 -31.312 1 92.06 553 ASN A O 1
ATOM 4208 N N . HIS A 1 554 ? -39.281 -12.648 -31.359 1 94.69 554 HIS A N 1
ATOM 4209 C CA . HIS A 1 554 ? -37.906 -12.219 -31.547 1 94.69 554 HIS A CA 1
ATOM 4210 C C . HIS A 1 554 ? -37.344 -11.562 -30.281 1 94.69 554 HIS A C 1
ATOM 4212 O O . HIS A 1 554 ? -38.094 -10.844 -29.594 1 94.69 554 HIS A O 1
ATOM 4218 N N . SER A 1 555 ? -36.156 -11.906 -29.938 1 94.19 555 SER A N 1
ATOM 4219 C CA . SER A 1 555 ? -35.438 -11.234 -28.859 1 94.19 555 SER A CA 1
ATOM 4220 C C . SER A 1 555 ? -34.094 -10.68 -29.359 1 94.19 555 SER A C 1
ATOM 4222 O O . SER A 1 555 ? -33.344 -11.375 -30.047 1 94.19 555 SER A O 1
ATOM 4224 N N . LEU A 1 556 ? -33.875 -9.383 -29.094 1 95.06 556 LEU A N 1
ATOM 4225 C CA . LEU A 1 556 ? -32.688 -8.703 -29.578 1 95.06 556 LEU A CA 1
ATOM 4226 C C . LEU A 1 556 ? -31.953 -8 -28.438 1 95.06 556 LEU A C 1
ATOM 4228 O O . LEU A 1 556 ? -32.562 -7.293 -27.641 1 95.06 556 LEU A O 1
ATOM 4232 N N . THR A 1 557 ? -30.656 -8.273 -28.312 1 94.12 557 THR A N 1
ATOM 4233 C CA . THR A 1 557 ? -29.797 -7.547 -27.406 1 94.12 557 THR A CA 1
ATOM 4234 C C . THR A 1 557 ? -28.594 -6.969 -28.141 1 94.12 557 THR A C 1
ATOM 4236 O O . THR A 1 557 ? -27.828 -7.703 -28.781 1 94.12 557 THR A O 1
ATOM 4239 N N . VAL A 1 558 ? -28.391 -5.676 -28.109 1 96.12 558 VAL A N 1
ATOM 4240 C CA . VAL A 1 558 ? -27.281 -4.988 -28.75 1 96.12 558 VAL A CA 1
ATOM 4241 C C . VAL A 1 558 ? -26.406 -4.309 -27.703 1 96.12 558 VAL A C 1
ATOM 4243 O O . VAL A 1 558 ? -26.922 -3.559 -26.859 1 96.12 558 VAL A O 1
ATOM 4246 N N . LEU A 1 559 ? -25.109 -4.609 -27.75 1 96 559 LEU A N 1
ATOM 4247 C CA . LEU A 1 559 ? -24.156 -4.016 -26.812 1 96 559 LEU A CA 1
ATOM 4248 C C . LEU A 1 559 ? -23.062 -3.268 -27.562 1 96 559 LEU A C 1
ATOM 4250 O O . LEU A 1 559 ? -22.5 -3.783 -28.531 1 96 559 LEU A O 1
ATOM 4254 N N . ALA A 1 560 ? -22.828 -2.035 -27.25 1 96.88 560 ALA A N 1
ATOM 4255 C CA . ALA A 1 560 ? -21.688 -1.238 -27.672 1 96.88 560 ALA A CA 1
ATOM 4256 C C . ALA A 1 560 ? -20.859 -0.776 -26.484 1 96.88 560 ALA A C 1
ATOM 4258 O O . ALA A 1 560 ? -21.406 -0.425 -25.438 1 96.88 560 ALA A O 1
ATOM 4259 N N . GLY A 1 561 ? -19.531 -0.838 -26.688 1 96.5 561 GLY A N 1
ATOM 4260 C CA . GLY A 1 561 ? -18.734 -0.467 -25.531 1 96.5 561 GLY A CA 1
ATOM 4261 C C . GLY A 1 561 ? -17.375 0.111 -25.906 1 96.5 561 GLY A C 1
ATOM 4262 O O . GLY A 1 561 ? -16.938 -0.024 -27.047 1 96.5 561 GLY A O 1
ATOM 4263 N N . TYR A 1 562 ? -16.797 0.834 -25 1 97.19 562 TYR A N 1
ATOM 4264 C CA . TYR A 1 562 ? -15.438 1.369 -25 1 97.19 562 TYR A CA 1
ATOM 4265 C C . TYR A 1 562 ? -14.68 0.954 -23.75 1 97.19 562 TYR A C 1
ATOM 4267 O O . TYR A 1 562 ? -15.227 0.99 -22.641 1 97.19 562 TYR A O 1
ATOM 4275 N N . SER A 1 563 ? -13.445 0.466 -23.953 1 96.25 563 SER A N 1
ATOM 4276 C CA . SER A 1 563 ? -12.609 0.057 -22.844 1 96.25 563 SER A CA 1
ATOM 4277 C C . SER A 1 563 ? -11.227 0.695 -22.922 1 96.25 563 SER A C 1
ATOM 4279 O O . SER A 1 563 ? -10.648 0.799 -24 1 96.25 563 SER A O 1
ATOM 4281 N N . PHE A 1 564 ? -10.734 1.258 -21.859 1 96.88 564 PHE A N 1
ATOM 4282 C CA . PHE A 1 564 ? -9.383 1.796 -21.734 1 96.88 564 PHE A CA 1
ATOM 4283 C C . PHE A 1 564 ? -8.695 1.253 -20.484 1 96.88 564 PHE A C 1
ATOM 4285 O O . PHE A 1 564 ? -9.227 1.363 -19.375 1 96.88 564 PHE A O 1
ATOM 4292 N N . GLN A 1 565 ? -7.504 0.685 -20.656 1 95.62 565 GLN A N 1
ATOM 4293 C CA . GLN A 1 565 ? -6.723 0.155 -19.547 1 95.62 565 GLN A CA 1
ATOM 4294 C C . GLN A 1 565 ? -5.277 0.637 -19.609 1 95.62 565 GLN A C 1
ATOM 4296 O O . GLN A 1 565 ? -4.672 0.664 -20.672 1 95.62 565 GLN A O 1
ATOM 4301 N N . GLN A 1 566 ? -4.719 1.028 -18.5 1 96.5 566 GLN A N 1
ATOM 4302 C CA . GLN A 1 566 ? -3.338 1.49 -18.391 1 96.5 566 GLN A CA 1
ATOM 4303 C C . GLN A 1 566 ? -2.564 0.668 -17.359 1 96.5 566 GLN A C 1
ATOM 4305 O O . GLN A 1 566 ? -3.086 0.351 -16.297 1 96.5 566 GLN A O 1
ATOM 4310 N N . PHE A 1 567 ? -1.321 0.301 -17.75 1 94.56 567 PHE A N 1
ATOM 4311 C CA . PHE A 1 567 ? -0.444 -0.493 -16.906 1 94.56 567 PHE A CA 1
ATOM 4312 C C . PHE A 1 567 ? 0.801 0.298 -16.516 1 94.56 567 PHE A C 1
ATOM 4314 O O . PHE A 1 567 ? 1.538 0.765 -17.391 1 94.56 567 PHE A O 1
ATOM 4321 N N . ASN A 1 568 ? 1 0.493 -15.242 1 94.69 568 ASN A N 1
ATOM 4322 C CA . ASN A 1 568 ? 2.188 1.164 -14.719 1 94.69 568 ASN A CA 1
ATOM 4323 C C . ASN A 1 568 ? 2.984 0.252 -13.789 1 94.69 568 ASN A C 1
ATOM 4325 O O . ASN A 1 568 ? 2.414 -0.404 -12.914 1 94.69 568 ASN A O 1
ATOM 4329 N N . SER A 1 569 ? 4.305 0.185 -14.039 1 94.06 569 SER A N 1
ATOM 4330 C CA . SER A 1 569 ? 5.184 -0.613 -13.188 1 94.06 569 SER A CA 1
ATOM 4331 C C . SER A 1 569 ? 6.449 0.156 -12.82 1 94.06 569 SER A C 1
ATOM 4333 O O . SER A 1 569 ? 7 0.887 -13.648 1 94.06 569 SER A O 1
ATOM 4335 N N . GLU A 1 570 ? 6.887 0.085 -11.594 1 95.12 570 GLU A N 1
ATOM 4336 C CA . GLU A 1 570 ? 8.141 0.657 -11.117 1 95.12 570 GLU A CA 1
ATOM 4337 C C . GLU A 1 570 ? 8.812 -0.256 -10.094 1 95.12 570 GLU A C 1
ATOM 4339 O O . GLU A 1 570 ? 8.133 -1.01 -9.391 1 95.12 570 GLU A O 1
ATOM 4344 N N . TRP A 1 571 ? 10.148 -0.237 -10.055 1 95.12 571 TRP A N 1
ATOM 4345 C CA . TRP A 1 571 ? 10.875 -1.005 -9.055 1 95.12 571 TRP A CA 1
ATOM 4346 C C . TRP A 1 571 ? 12.148 -0.275 -8.625 1 95.12 571 TRP A C 1
ATOM 4348 O O . TRP A 1 571 ? 12.648 0.587 -9.352 1 95.12 571 TRP A O 1
ATOM 4358 N N . VAL A 1 572 ? 12.617 -0.523 -7.469 1 96.44 572 VAL A N 1
ATOM 4359 C CA . VAL A 1 572 ? 13.867 -0.006 -6.918 1 96.44 572 VAL A CA 1
ATOM 4360 C C . VAL A 1 572 ? 14.555 -1.088 -6.086 1 96.44 572 VAL A C 1
ATOM 4362 O O . VAL A 1 572 ? 13.891 -1.941 -5.496 1 96.44 572 VAL A O 1
ATOM 4365 N N . SER A 1 573 ? 15.836 -1.129 -6.098 1 96.94 573 SER A N 1
ATOM 4366 C CA . SER A 1 573 ? 16.609 -2.064 -5.293 1 96.94 573 SER A CA 1
ATOM 4367 C C . SER A 1 573 ? 17.844 -1.39 -4.703 1 96.94 573 SER A C 1
ATOM 4369 O O . SER A 1 573 ? 18.406 -0.467 -5.297 1 96.94 573 SER A O 1
ATOM 4371 N N . ALA A 1 574 ? 18.219 -1.827 -3.568 1 97.69 574 ALA A N 1
ATOM 4372 C CA . ALA A 1 574 ? 19.422 -1.376 -2.852 1 97.69 574 ALA A CA 1
ATOM 4373 C C . ALA A 1 574 ? 20.062 -2.527 -2.086 1 97.69 574 ALA A C 1
ATOM 4375 O O . ALA A 1 574 ? 19.375 -3.375 -1.522 1 97.69 574 ALA A O 1
ATOM 4376 N N . GLY A 1 575 ? 21.391 -2.57 -2.139 1 97.5 575 GLY A N 1
ATOM 4377 C CA . GLY A 1 575 ? 22.109 -3.6 -1.418 1 97.5 575 GLY A CA 1
ATOM 4378 C C . GLY A 1 575 ? 23.5 -3.162 -0.999 1 97.5 575 GLY A C 1
ATOM 4379 O O . GLY A 1 575 ? 24.031 -2.17 -1.511 1 97.5 575 GLY A O 1
ATOM 4380 N N . ASN A 1 576 ? 24.016 -3.848 -0.017 1 96.19 576 ASN A N 1
ATOM 4381 C CA . ASN A 1 576 ? 25.375 -3.613 0.478 1 96.19 576 ASN A CA 1
ATOM 4382 C C . ASN A 1 576 ? 25.969 -4.875 1.089 1 96.19 576 ASN A C 1
ATOM 4384 O O . ASN A 1 576 ? 25.297 -5.902 1.196 1 96.19 576 ASN A O 1
ATOM 4388 N N . GLN A 1 577 ? 27.312 -4.84 1.327 1 95.56 577 GLN A N 1
ATOM 4389 C CA . GLN A 1 577 ? 28.016 -5.949 1.961 1 95.56 577 GLN A CA 1
ATOM 4390 C C . GLN A 1 577 ? 29.141 -5.441 2.863 1 95.56 577 GLN A C 1
ATOM 4392 O O . GLN A 1 577 ? 29.25 -4.238 3.119 1 95.56 577 GLN A O 1
ATOM 4397 N N . ASP A 1 578 ? 29.844 -6.453 3.469 1 92.5 578 ASP A N 1
ATOM 4398 C CA . ASP A 1 578 ? 30.984 -6.145 4.336 1 92.5 578 ASP A CA 1
ATOM 4399 C C . ASP A 1 578 ? 30.516 -5.449 5.617 1 92.5 578 ASP A C 1
ATOM 4401 O O . ASP A 1 578 ? 30.984 -4.352 5.93 1 92.5 578 ASP A O 1
ATOM 4405 N N . PHE A 1 579 ? 29.703 -6.105 6.262 1 93.44 579 PHE A N 1
ATOM 4406 C CA . PHE A 1 579 ? 29.156 -5.59 7.508 1 93.44 579 PHE A CA 1
ATOM 4407 C C . PHE A 1 579 ? 30 -6.023 8.695 1 93.44 579 PHE A C 1
ATOM 4409 O O . PHE A 1 579 ? 30.531 -7.137 8.711 1 93.44 579 PHE A O 1
ATOM 4416 N N . ILE A 1 580 ? 30.062 -5.305 9.703 1 90.44 580 ILE A N 1
ATOM 4417 C CA . ILE A 1 580 ? 30.859 -5.617 10.891 1 90.44 580 ILE A CA 1
ATOM 4418 C C . ILE A 1 580 ? 30.141 -6.676 11.727 1 90.44 580 ILE A C 1
ATOM 4420 O O . ILE A 1 580 ? 30.766 -7.387 12.516 1 90.44 580 ILE A O 1
ATOM 4424 N N . THR A 1 581 ? 28.781 -6.723 11.586 1 93 581 THR A N 1
ATOM 4425 C CA . THR A 1 581 ? 27.984 -7.664 12.359 1 93 581 THR A CA 1
ATOM 4426 C C . THR A 1 581 ? 26.797 -8.156 11.547 1 93 581 THR A C 1
ATOM 4428 O O . THR A 1 581 ? 26.312 -7.449 10.656 1 93 581 THR A O 1
ATOM 4431 N N . ASP A 1 582 ? 26.328 -9.375 11.875 1 96.25 582 ASP A N 1
ATOM 4432 C CA . ASP A 1 582 ? 25.109 -9.898 11.266 1 96.25 582 ASP A CA 1
ATOM 4433 C C . ASP A 1 582 ? 23.859 -9.336 11.953 1 96.25 582 ASP A C 1
ATOM 4435 O O . ASP A 1 582 ? 22.75 -9.461 11.438 1 96.25 582 ASP A O 1
ATOM 4439 N N . GLY A 1 583 ? 24.047 -8.648 13.023 1 94.25 583 GLY A N 1
ATOM 4440 C CA . GLY A 1 583 ? 22.938 -8.25 13.875 1 94.25 583 GLY A CA 1
ATOM 4441 C C . GLY A 1 583 ? 22.031 -7.215 13.242 1 94.25 583 GLY A C 1
ATOM 4442 O O . GLY A 1 583 ? 20.859 -7.117 13.586 1 94.25 583 GLY A O 1
ATOM 4443 N N . PHE A 1 584 ? 22.516 -6.465 12.234 1 93.19 584 PHE A N 1
ATOM 4444 C CA . PHE A 1 584 ? 21.719 -5.438 11.57 1 93.19 584 PHE A CA 1
ATOM 4445 C C . PHE A 1 584 ? 20.719 -6.066 10.617 1 93.19 584 PHE A C 1
ATOM 4447 O O . PHE A 1 584 ? 19.672 -5.473 10.32 1 93.19 584 PHE A O 1
ATOM 4454 N N . LEU A 1 585 ? 21.172 -7.203 10.094 1 96.69 585 LEU A N 1
ATOM 4455 C CA . LEU A 1 585 ? 20.438 -7.797 8.977 1 96.69 585 LEU A CA 1
ATOM 4456 C C . LEU A 1 585 ? 20.328 -6.816 7.816 1 96.69 585 LEU A C 1
ATOM 4458 O O . LEU A 1 585 ? 21.328 -6.25 7.379 1 96.69 585 LEU A O 1
ATOM 4462 N N . TYR A 1 586 ? 19.188 -6.621 7.297 1 97.69 586 TYR A N 1
ATOM 4463 C CA . TYR A 1 586 ? 19 -5.684 6.195 1 97.69 586 TYR A CA 1
ATOM 4464 C C . TYR A 1 586 ? 18.5 -4.336 6.707 1 97.69 586 TYR A C 1
ATOM 4466 O O . TYR A 1 586 ? 18.078 -3.484 5.922 1 97.69 586 TYR A O 1
ATOM 4474 N N . ASN A 1 587 ? 18.516 -4.062 7.953 1 96.81 587 ASN A N 1
ATOM 4475 C CA . ASN A 1 587 ? 17.906 -2.867 8.531 1 96.81 587 ASN A CA 1
ATOM 4476 C C . ASN A 1 587 ? 18.906 -1.731 8.664 1 96.81 587 ASN A C 1
ATOM 4478 O O . ASN A 1 587 ? 18.656 -0.739 9.344 1 96.81 587 ASN A O 1
ATOM 4482 N N . ASN A 1 588 ? 20.078 -1.796 8.102 1 95.31 588 ASN A N 1
ATOM 4483 C CA . ASN A 1 588 ? 21.094 -0.751 8.086 1 95.31 588 ASN A CA 1
ATOM 4484 C C . ASN A 1 588 ? 22.062 -0.931 6.926 1 95.31 588 ASN A C 1
ATOM 4486 O O . ASN A 1 588 ? 23.266 -1.144 7.141 1 95.31 588 ASN A O 1
ATOM 4490 N N . LEU A 1 589 ? 21.625 -0.73 5.785 1 96.12 589 LEU A N 1
ATOM 4491 C CA . LEU A 1 589 ? 22.438 -0.902 4.59 1 96.12 589 LEU A CA 1
ATOM 4492 C C . LEU A 1 589 ? 23.656 0.033 4.617 1 96.12 589 LEU A C 1
ATOM 4494 O O . LEU A 1 589 ? 24.719 -0.302 4.09 1 96.12 589 LEU A O 1
ATOM 4498 N N . GLY A 1 590 ? 23.469 1.185 5.191 1 91.19 590 GLY A N 1
ATOM 4499 C CA . GLY A 1 590 ? 24.531 2.186 5.223 1 91.19 590 GLY A CA 1
ATOM 4500 C C . GLY A 1 590 ? 25.734 1.752 6.027 1 91.19 590 GLY A C 1
ATOM 4501 O O . GLY A 1 590 ? 26.828 2.33 5.891 1 91.19 590 GLY A O 1
ATOM 4502 N N . ALA A 1 591 ? 25.594 0.74 6.758 1 91.44 591 ALA A N 1
ATOM 4503 C CA . ALA A 1 591 ? 26.672 0.263 7.613 1 91.44 591 ALA A CA 1
ATOM 4504 C C . ALA A 1 591 ? 27.641 -0.614 6.828 1 91.44 591 ALA A C 1
ATOM 4506 O O . ALA A 1 591 ? 28.75 -0.915 7.305 1 91.44 591 ALA A O 1
ATOM 4507 N N . GLY A 1 592 ? 27.266 -1.022 5.629 1 92.19 592 GLY A N 1
ATOM 4508 C CA . GLY A 1 592 ? 28.156 -1.823 4.812 1 92.19 592 GLY A CA 1
ATOM 4509 C C . GLY A 1 592 ? 29.312 -1.028 4.242 1 92.19 592 GLY A C 1
ATOM 4510 O O . GLY A 1 592 ? 29.172 0.145 3.898 1 92.19 592 GLY A O 1
ATOM 4511 N N . ASN A 1 593 ? 30.453 -1.734 4.043 1 88.56 593 ASN A N 1
ATOM 4512 C CA . ASN A 1 593 ? 31.641 -1.037 3.59 1 88.56 593 ASN A CA 1
ATOM 4513 C C . ASN A 1 593 ? 32.062 -1.467 2.184 1 88.56 593 ASN A C 1
ATOM 4515 O O . ASN A 1 593 ? 33.188 -1.223 1.753 1 88.56 593 ASN A O 1
ATOM 4519 N N . PHE A 1 594 ? 31.234 -2.039 1.543 1 89.69 594 PHE A N 1
ATOM 4520 C CA . PHE A 1 594 ? 31.547 -2.447 0.18 1 89.69 594 PHE A CA 1
ATOM 4521 C C . PHE A 1 594 ? 31.891 -1.238 -0.683 1 89.69 594 PHE A C 1
ATOM 4523 O O . PHE A 1 594 ? 31.312 -0.163 -0.509 1 89.69 594 PHE A O 1
ATOM 4530 N N . ALA A 1 595 ? 32.75 -1.429 -1.547 1 84.06 595 ALA A N 1
ATOM 4531 C CA . ALA A 1 595 ? 33.25 -0.333 -2.361 1 84.06 595 ALA A CA 1
ATOM 4532 C C . ALA A 1 595 ? 32.156 0.252 -3.254 1 84.06 595 ALA A C 1
ATOM 4534 O O . ALA A 1 595 ? 32.125 1.463 -3.484 1 84.06 595 ALA A O 1
ATOM 4535 N N . LYS A 1 596 ? 31.297 -0.564 -3.754 1 88.94 596 LYS A N 1
ATOM 4536 C CA . LYS A 1 596 ? 30.219 -0.093 -4.629 1 88.94 596 LYS A CA 1
ATOM 4537 C C . LYS A 1 596 ? 28.891 -0.765 -4.293 1 88.94 596 LYS A C 1
ATOM 4539 O O . LYS A 1 596 ? 28.516 -1.75 -4.926 1 88.94 596 LYS A O 1
ATOM 4544 N N . PRO A 1 597 ? 28.203 -0.172 -3.396 1 93.88 597 PRO A N 1
ATOM 4545 C CA . PRO A 1 597 ? 26.891 -0.718 -3.088 1 93.88 597 PRO A CA 1
ATOM 4546 C C . PRO A 1 597 ? 26 -0.845 -4.32 1 93.88 597 PRO A C 1
ATOM 4548 O O . PRO A 1 597 ? 26.156 -0.091 -5.285 1 93.88 597 PRO A O 1
ATOM 4551 N N . SER A 1 598 ? 25.109 -1.795 -4.324 1 93.75 598 SER A N 1
ATOM 4552 C CA . SER A 1 598 ? 24.25 -2.047 -5.48 1 93.75 598 SER A CA 1
ATOM 4553 C C . SER A 1 598 ? 22.969 -1.217 -5.418 1 93.75 598 SER A C 1
ATOM 4555 O O . SER A 1 598 ? 22.281 -1.199 -4.395 1 93.75 598 SER A O 1
ATOM 4557 N N . VAL A 1 599 ? 22.766 -0.521 -6.496 1 96.25 599 VAL A N 1
ATOM 4558 C CA . VAL A 1 599 ? 21.516 0.218 -6.633 1 96.25 599 VAL A CA 1
ATOM 4559 C C . VAL A 1 599 ? 20.922 -0.038 -8.008 1 96.25 599 VAL A C 1
ATOM 4561 O O . VAL A 1 599 ? 21.641 -0.297 -8.977 1 96.25 599 VAL A O 1
ATOM 4564 N N . GLY A 1 600 ? 19.578 -0.03 -8.047 1 95 600 GLY A N 1
ATOM 4565 C CA . GLY A 1 600 ? 18.859 -0.192 -9.305 1 95 600 GLY A CA 1
ATOM 4566 C C . GLY A 1 600 ? 17.438 0.346 -9.25 1 95 600 GLY A C 1
ATOM 4567 O O . GLY A 1 600 ? 16.844 0.453 -8.172 1 95 600 GLY A O 1
ATOM 4568 N N . SER A 1 601 ? 16.984 0.788 -10.414 1 96.44 601 SER A N 1
ATOM 4569 C CA . SER A 1 601 ? 15.594 1.193 -10.547 1 96.44 601 SER A CA 1
ATOM 4570 C C . SER A 1 601 ? 15.109 1.051 -11.984 1 96.44 601 SER A C 1
ATOM 4572 O O . SER A 1 601 ? 15.914 0.934 -12.906 1 96.44 601 SER A O 1
ATOM 4574 N N . GLY A 1 602 ? 13.797 1.01 -12.117 1 94.75 602 GLY A N 1
ATOM 4575 C CA . GLY A 1 602 ? 13.172 0.945 -13.422 1 94.75 602 GLY A CA 1
ATOM 4576 C C . GLY A 1 602 ? 11.695 1.301 -13.398 1 94.75 602 GLY A C 1
ATOM 4577 O O . GLY A 1 602 ? 11.062 1.27 -12.344 1 94.75 602 GLY A O 1
ATOM 4578 N N . ALA A 1 603 ? 11.227 1.726 -14.594 1 94.75 603 ALA A N 1
ATOM 4579 C CA . ALA A 1 603 ? 9.805 2.033 -14.734 1 94.75 603 ALA A CA 1
ATOM 4580 C C . ALA A 1 603 ? 9.328 1.782 -16.156 1 94.75 603 ALA A C 1
ATOM 4582 O O . ALA A 1 603 ? 10.109 1.886 -17.109 1 94.75 603 ALA A O 1
ATOM 4583 N N . SER A 1 604 ? 8.078 1.421 -16.25 1 93.19 604 SER A N 1
ATOM 4584 C CA . SER A 1 604 ? 7.453 1.229 -17.562 1 93.19 604 SER A CA 1
ATOM 4585 C C . SER A 1 604 ? 5.973 1.6 -17.516 1 93.19 604 SER A C 1
ATOM 4587 O O . SER A 1 604 ? 5.344 1.557 -16.453 1 93.19 604 SER A O 1
ATOM 4589 N N . LYS A 1 605 ? 5.461 2.035 -18.688 1 93.81 605 LYS A N 1
ATOM 4590 C CA . LYS A 1 605 ? 4.055 2.383 -18.875 1 93.81 605 LYS A CA 1
ATOM 4591 C C . LYS A 1 605 ? 3.535 1.868 -20.219 1 93.81 605 LYS A C 1
ATOM 4593 O O . LYS A 1 605 ? 4.215 1.987 -21.234 1 93.81 605 LYS A O 1
ATOM 4598 N N . THR A 1 606 ? 2.381 1.176 -20.219 1 93.62 606 THR A N 1
ATOM 4599 C CA . THR A 1 606 ? 1.705 0.729 -21.422 1 93.62 606 THR A CA 1
ATOM 4600 C C . THR A 1 606 ? 0.197 0.927 -21.312 1 93.62 606 THR A C 1
ATOM 4602 O O . THR A 1 606 ? -0.333 1.063 -20.203 1 93.62 606 THR A O 1
ATOM 4605 N N . SER A 1 607 ? -0.458 1.02 -22.469 1 95.62 607 SER A N 1
ATOM 4606 C CA . SER A 1 607 ? -1.902 1.225 -22.469 1 95.62 607 SER A CA 1
ATOM 4607 C C . SER A 1 607 ? -2.576 0.431 -23.578 1 95.62 607 SER A C 1
ATOM 4609 O O . SER A 1 607 ? -1.934 0.075 -24.578 1 95.62 607 SER A O 1
ATOM 4611 N N . LEU A 1 608 ? -3.814 0.132 -23.359 1 95.75 608 LEU A N 1
ATOM 4612 C CA . LEU A 1 608 ? -4.684 -0.539 -24.312 1 95.75 608 LEU A CA 1
ATOM 4613 C C . LEU A 1 608 ? -6.027 0.18 -24.422 1 95.75 608 LEU A C 1
ATOM 4615 O O . LEU A 1 608 ? -6.691 0.42 -23.422 1 95.75 608 LEU A O 1
ATOM 4619 N N . GLY A 1 609 ? -6.418 0.58 -25.641 1 96.88 609 GLY A N 1
ATOM 4620 C CA . GLY A 1 609 ? -7.723 1.138 -25.969 1 96.88 609 GLY A CA 1
ATOM 4621 C C . GLY A 1 609 ? -8.531 0.267 -26.906 1 96.88 609 GLY A C 1
ATOM 4622 O O . GLY A 1 609 ? -7.984 -0.315 -27.844 1 96.88 609 GLY A O 1
ATOM 4623 N N . SER A 1 610 ? -9.891 0.158 -26.656 1 97.06 610 SER A N 1
ATOM 4624 C CA . SER A 1 610 ? -10.672 -0.786 -27.438 1 97.06 610 SER A CA 1
ATOM 4625 C C . SER A 1 610 ? -12.086 -0.262 -27.688 1 97.06 610 SER A C 1
ATOM 4627 O O . SER A 1 610 ? -12.68 0.373 -26.812 1 97.06 610 SER A O 1
ATOM 4629 N N . TYR A 1 611 ? -12.578 -0.53 -28.859 1 97.5 611 TYR A N 1
ATOM 4630 C CA . TYR A 1 611 ? -13.984 -0.407 -29.219 1 97.5 611 TYR A CA 1
ATOM 4631 C C . TYR A 1 611 ? -14.594 -1.769 -29.531 1 97.5 611 TYR A C 1
ATOM 4633 O O . TYR A 1 611 ? -13.938 -2.609 -30.172 1 97.5 611 TYR A O 1
ATOM 4641 N N . PHE A 1 612 ? -15.805 -1.981 -29.047 1 95.75 612 PHE A N 1
ATOM 4642 C CA . PHE A 1 612 ? -16.375 -3.285 -29.359 1 95.75 612 PHE A CA 1
ATOM 4643 C C . PHE A 1 612 ? -17.906 -3.207 -29.438 1 95.75 612 PHE A C 1
ATOM 4645 O O . PHE A 1 612 ? -18.5 -2.248 -28.938 1 95.75 612 PHE A O 1
ATOM 4652 N N . GLY A 1 613 ? -18.484 -4.207 -30.031 1 95.94 613 GLY A N 1
ATOM 4653 C CA . GLY A 1 613 ? -19.922 -4.391 -30.172 1 95.94 613 GLY A CA 1
ATOM 4654 C C . GLY A 1 613 ? -20.328 -5.848 -30.266 1 95.94 613 GLY A C 1
ATOM 4655 O O . GLY A 1 613 ? -19.562 -6.684 -30.734 1 95.94 613 GLY A O 1
ATOM 4656 N N . ARG A 1 614 ? -21.531 -6.137 -29.781 1 95.19 614 ARG A N 1
ATOM 4657 C CA . ARG A 1 614 ? -22.078 -7.488 -29.828 1 95.19 614 ARG A CA 1
ATOM 4658 C C . ARG A 1 614 ? -23.578 -7.465 -30.078 1 95.19 614 ARG A C 1
ATOM 4660 O O . ARG A 1 614 ? -24.297 -6.629 -29.531 1 95.19 614 ARG A O 1
ATOM 4667 N N . ILE A 1 615 ? -24.047 -8.344 -30.891 1 95.69 615 ILE A N 1
ATOM 4668 C CA . ILE A 1 615 ? -25.469 -8.523 -31.188 1 95.69 615 ILE A CA 1
ATOM 4669 C C . ILE A 1 615 ? -25.891 -9.953 -30.875 1 95.69 615 ILE A C 1
ATOM 4671 O O . ILE A 1 615 ? -25.297 -10.906 -31.375 1 95.69 615 ILE A O 1
ATOM 4675 N N . ASN A 1 616 ? -26.828 -10.117 -30.031 1 93.88 616 ASN A N 1
ATOM 4676 C CA . ASN A 1 616 ? -27.469 -11.398 -29.766 1 93.88 616 ASN A CA 1
ATOM 4677 C C . ASN A 1 616 ? -28.906 -11.43 -30.281 1 93.88 616 ASN A C 1
ATOM 4679 O O . ASN A 1 616 ? -29.719 -10.586 -29.906 1 93.88 616 ASN A O 1
ATOM 4683 N N . TYR A 1 617 ? -29.156 -12.359 -31.094 1 95.44 617 TYR A N 1
ATOM 4684 C CA . TYR A 1 617 ? -30.484 -12.508 -31.688 1 95.44 617 TYR A CA 1
ATOM 4685 C C . TYR A 1 617 ? -31.031 -13.906 -31.453 1 95.44 617 TYR A C 1
ATOM 4687 O O . TYR A 1 617 ? -30.312 -14.891 -31.578 1 95.44 617 TYR A O 1
ATOM 4695 N N . SER A 1 618 ? -32.25 -13.953 -31.016 1 95.19 618 SER A N 1
ATOM 4696 C CA . SER A 1 618 ? -32.938 -15.227 -30.812 1 95.19 618 SER A CA 1
ATOM 4697 C C . SER A 1 618 ? -34.312 -15.227 -31.484 1 95.19 618 SER A C 1
ATOM 4699 O O . SER A 1 618 ? -35.062 -14.25 -31.391 1 95.19 618 SER A O 1
ATOM 4701 N N . TYR A 1 619 ? -34.656 -16.344 -32.219 1 94.94 619 TYR A N 1
ATOM 4702 C CA . TYR A 1 619 ? -35.969 -16.578 -32.812 1 94.94 619 TYR A CA 1
ATOM 4703 C C . TYR A 1 619 ? -36.625 -17.828 -32.219 1 94.94 619 TYR A C 1
ATOM 4705 O O . TYR A 1 619 ? -36.062 -18.906 -32.25 1 94.94 619 TYR A O 1
ATOM 4713 N N . LEU A 1 620 ? -37.781 -17.672 -31.547 1 92.44 620 LEU A N 1
ATOM 4714 C CA . LEU A 1 620 ? -38.562 -18.734 -30.906 1 92.44 620 LEU A CA 1
ATOM 4715 C C . LEU A 1 620 ? -37.781 -19.359 -29.766 1 92.44 620 LEU A C 1
ATOM 4717 O O . LEU A 1 620 ? -38.062 -20.5 -29.359 1 92.44 620 LEU A O 1
ATOM 4721 N N . SER A 1 621 ? -36.656 -18.719 -29.375 1 88.56 621 SER A N 1
ATOM 4722 C CA . SER A 1 621 ? -35.75 -19.266 -28.375 1 88.56 621 SER A CA 1
ATOM 4723 C C . SER A 1 621 ? -35.156 -20.594 -28.828 1 88.56 621 SER A C 1
ATOM 4725 O O . SER A 1 621 ? -34.875 -21.469 -28.016 1 88.56 621 SER A O 1
ATOM 4727 N N . ARG A 1 622 ? -35.094 -20.797 -30.156 1 92.69 622 ARG A N 1
ATOM 4728 C CA . ARG A 1 622 ? -34.625 -22.031 -30.781 1 92.69 622 ARG A CA 1
ATOM 4729 C C . ARG A 1 622 ? -33.406 -21.734 -31.672 1 92.69 622 ARG A C 1
ATOM 4731 O O . ARG A 1 622 ? -32.469 -22.531 -31.719 1 92.69 622 ARG A O 1
ATOM 4738 N N . TYR A 1 623 ? -33.5 -20.672 -32.344 1 96.62 623 TYR A N 1
ATOM 4739 C CA . TYR A 1 623 ? -32.438 -20.25 -33.25 1 96.62 623 TYR A CA 1
ATOM 4740 C C . TYR A 1 623 ? -31.688 -19.047 -32.656 1 96.62 623 TYR A C 1
ATOM 4742 O O . TYR A 1 623 ? -32.25 -17.969 -32.5 1 96.62 623 TYR A O 1
ATOM 4750 N N . LEU A 1 624 ? -30.516 -19.312 -32.438 1 96.56 624 LEU A N 1
ATOM 4751 C CA . LEU A 1 624 ? -29.719 -18.312 -31.719 1 96.56 624 LEU A CA 1
ATOM 4752 C C . LEU A 1 624 ? -28.547 -17.828 -32.594 1 96.56 624 LEU A C 1
ATOM 4754 O O . LEU A 1 624 ? -27.938 -18.609 -33.312 1 96.56 624 LEU A O 1
ATOM 4758 N N . LEU A 1 625 ? -28.234 -16.531 -32.531 1 96.31 625 LEU A N 1
ATOM 4759 C CA . LEU A 1 625 ? -27.141 -15.922 -33.25 1 96.31 625 LEU A CA 1
ATOM 4760 C C . LEU A 1 625 ? -26.422 -14.875 -32.406 1 96.31 625 LEU A C 1
ATOM 4762 O O . LEU A 1 625 ? -27.062 -14.07 -31.734 1 96.31 625 LEU A O 1
ATOM 4766 N N . THR A 1 626 ? -25.094 -14.969 -32.406 1 94.69 626 THR A N 1
ATOM 4767 C CA . THR A 1 626 ? -24.281 -13.961 -31.75 1 94.69 626 THR A CA 1
ATOM 4768 C C . THR A 1 626 ? -23.219 -13.414 -32.688 1 94.69 626 THR A C 1
ATOM 4770 O O . THR A 1 626 ? -22.438 -14.18 -33.281 1 94.69 626 THR A O 1
ATOM 4773 N N . LEU A 1 627 ? -23.156 -12.094 -32.844 1 96.06 627 LEU A N 1
ATOM 4774 C CA . LEU A 1 627 ? -22.141 -11.391 -33.625 1 96.06 627 LEU A CA 1
ATOM 4775 C C . LEU A 1 627 ? -21.344 -10.445 -32.75 1 96.06 627 LEU A C 1
ATOM 4777 O O . LEU A 1 627 ? -21.906 -9.656 -32 1 96.06 627 LEU A O 1
ATOM 4781 N N . THR A 1 628 ? -20 -10.562 -32.812 1 94.94 628 THR A N 1
ATOM 4782 C CA . THR A 1 628 ? -19.141 -9.68 -32.031 1 94.94 628 THR A CA 1
ATOM 4783 C C . THR A 1 628 ? -18.047 -9.078 -32.906 1 94.94 628 THR A C 1
ATOM 4785 O O . THR A 1 628 ? -17.516 -9.742 -33.781 1 94.94 628 THR A O 1
ATOM 4788 N N . MET A 1 629 ? -17.719 -7.832 -32.656 1 96.06 629 MET A N 1
ATOM 4789 C CA . MET A 1 629 ? -16.594 -7.141 -33.281 1 96.06 629 MET A CA 1
ATOM 4790 C C . MET A 1 629 ? -15.844 -6.293 -32.25 1 96.06 629 MET A C 1
ATOM 4792 O O . MET A 1 629 ? -16.453 -5.559 -31.484 1 96.06 629 MET A O 1
ATOM 4796 N N . ARG A 1 630 ? -14.516 -6.422 -32.25 1 95.81 630 ARG A N 1
ATOM 4797 C CA . ARG A 1 630 ? -13.703 -5.637 -31.328 1 95.81 630 ARG A CA 1
ATOM 4798 C C . ARG A 1 630 ? -12.453 -5.109 -32.031 1 95.81 630 ARG A C 1
ATOM 4800 O O . ARG A 1 630 ? -11.828 -5.816 -32.812 1 95.81 630 ARG A O 1
ATOM 4807 N N . ALA A 1 631 ? -12.18 -3.859 -31.812 1 97.06 631 ALA A N 1
ATOM 4808 C CA . ALA A 1 631 ? -10.938 -3.221 -32.25 1 97.06 631 ALA A CA 1
ATOM 4809 C C . ALA A 1 631 ? -10.078 -2.811 -31.062 1 97.06 631 ALA A C 1
ATOM 4811 O O . ALA A 1 631 ? -10.539 -2.092 -30.172 1 97.06 631 ALA A O 1
ATOM 4812 N N . ASP A 1 632 ? -8.844 -3.289 -31.125 1 97.19 632 ASP A N 1
ATOM 4813 C CA . ASP A 1 632 ? -7.918 -2.969 -30.031 1 97.19 632 ASP A CA 1
ATOM 4814 C C . ASP A 1 632 ? -6.746 -2.139 -30.547 1 97.19 632 ASP A C 1
ATOM 4816 O O . ASP A 1 632 ? -6.219 -2.4 -31.641 1 97.19 632 ASP A O 1
ATOM 4820 N N . GLY A 1 633 ? -6.426 -1.099 -29.797 1 97.12 633 GLY A N 1
ATOM 4821 C CA . GLY A 1 633 ? -5.199 -0.344 -29.984 1 97.12 633 GLY A CA 1
ATOM 4822 C C . GLY A 1 633 ? -4.203 -0.513 -28.859 1 97.12 633 GLY A C 1
ATOM 4823 O O . GLY A 1 633 ? -4.523 -0.252 -27.703 1 97.12 633 GLY A O 1
ATOM 4824 N N . ALA A 1 634 ? -2.969 -0.955 -29.234 1 95.69 634 ALA A N 1
ATOM 4825 C CA . ALA A 1 634 ? -1.934 -1.181 -28.234 1 95.69 634 ALA A CA 1
ATOM 4826 C C . ALA A 1 634 ? -0.803 -0.166 -28.375 1 95.69 634 ALA A C 1
ATOM 4828 O O . ALA A 1 634 ? -0.345 0.113 -29.484 1 95.69 634 ALA A O 1
ATOM 4829 N N . SER A 1 635 ? -0.318 0.334 -27.266 1 95.06 635 SER A N 1
ATOM 4830 C CA . SER A 1 635 ? 0.697 1.382 -27.266 1 95.06 635 SER A CA 1
ATOM 4831 C C . SER A 1 635 ? 2.076 0.812 -27.594 1 95.06 635 SER A C 1
ATOM 4833 O O . SER A 1 635 ? 2.996 1.555 -27.938 1 95.06 635 SER A O 1
ATOM 4835 N N . ASN A 1 636 ? 2.299 -0.457 -27.438 1 91.94 636 ASN A N 1
ATOM 4836 C CA . ASN A 1 636 ? 3.625 -1.027 -27.641 1 91.94 636 ASN A CA 1
ATOM 4837 C C . ASN A 1 636 ? 3.92 -1.24 -29.125 1 91.94 636 ASN A C 1
ATOM 4839 O O . ASN A 1 636 ? 5.031 -1.62 -29.484 1 91.94 636 ASN A O 1
ATOM 4843 N N . PHE A 1 637 ? 2.971 -1.012 -29.891 1 95.25 637 PHE A N 1
ATOM 4844 C CA . PHE A 1 637 ? 3.184 -1.027 -31.344 1 95.25 637 PHE A CA 1
ATOM 4845 C C . PHE A 1 637 ? 3.359 0.388 -31.875 1 95.25 637 PHE A C 1
ATOM 4847 O O . PHE A 1 637 ? 2.961 1.357 -31.234 1 95.25 637 PHE A O 1
ATOM 4854 N N . ASP A 1 638 ? 3.967 0.355 -33.062 1 95.38 638 ASP A N 1
ATOM 4855 C CA . ASP A 1 638 ? 4.066 1.629 -33.781 1 95.38 638 ASP A CA 1
ATOM 4856 C C . ASP A 1 638 ? 2.682 2.182 -34.094 1 95.38 638 ASP A C 1
ATOM 4858 O O . ASP A 1 638 ? 1.761 1.421 -34.406 1 95.38 638 ASP A O 1
ATOM 4862 N N . PRO A 1 639 ? 2.49 3.496 -34.125 1 93.69 639 PRO A N 1
ATOM 4863 C CA . PRO A 1 639 ? 1.177 4.098 -34.375 1 93.69 639 PRO A CA 1
ATOM 4864 C C . PRO A 1 639 ? 0.548 3.629 -35.656 1 93.69 639 PRO A C 1
ATOM 4866 O O . PRO A 1 639 ? -0.678 3.545 -35.781 1 93.69 639 PRO A O 1
ATOM 4869 N N . ASP A 1 640 ? 1.338 3.27 -36.594 1 93 640 ASP A N 1
ATOM 4870 C CA . ASP A 1 640 ? 0.813 2.857 -37.906 1 93 640 ASP A CA 1
ATOM 4871 C C . ASP A 1 640 ? 0.308 1.417 -37.844 1 93 640 ASP A C 1
ATOM 4873 O O . ASP A 1 640 ? -0.461 0.995 -38.719 1 93 640 ASP A O 1
ATOM 4877 N N . ASN A 1 641 ? 0.729 0.617 -36.875 1 94.25 641 ASN A N 1
ATOM 4878 C CA . ASN A 1 641 ? 0.369 -0.795 -36.812 1 94.25 641 ASN A CA 1
ATOM 4879 C C . ASN A 1 641 ? -0.311 -1.124 -35.469 1 94.25 641 ASN A C 1
ATOM 4881 O O . ASN A 1 641 ? -0.414 -2.293 -35.094 1 94.25 641 ASN A O 1
ATOM 4885 N N . ARG A 1 642 ? -0.78 -0.165 -34.781 1 94.88 642 ARG A N 1
ATOM 4886 C CA . ARG A 1 642 ? -1.175 -0.392 -33.406 1 94.88 642 ARG A CA 1
ATOM 4887 C C . ARG A 1 642 ? -2.588 -0.96 -33.312 1 94.88 642 ARG A C 1
ATOM 4889 O O . ARG A 1 642 ? -2.963 -1.563 -32.312 1 94.88 642 ARG A O 1
ATOM 4896 N N . TRP A 1 643 ? -3.41 -0.864 -34.375 1 96.12 643 TRP A N 1
ATOM 4897 C CA . TRP A 1 643 ? -4.805 -1.287 -34.281 1 96.12 643 TRP A CA 1
ATOM 4898 C C . TRP A 1 643 ? -4.984 -2.695 -34.844 1 96.12 643 TRP A C 1
ATOM 4900 O O . TRP A 1 643 ? -4.402 -3.037 -35.875 1 96.12 643 TRP A O 1
ATOM 4910 N N . GLY A 1 644 ? -5.68 -3.609 -34.156 1 95.12 644 GLY A N 1
ATOM 4911 C CA . GLY A 1 644 ? -6.133 -4.918 -34.594 1 95.12 644 GLY A CA 1
ATOM 4912 C C . GLY A 1 644 ? -7.641 -5.07 -34.562 1 95.12 644 GLY A C 1
ATOM 4913 O O . GLY A 1 644 ? -8.312 -4.539 -33.688 1 95.12 644 GLY A O 1
ATOM 4914 N N . PHE A 1 645 ? -8.203 -5.816 -35.5 1 95.5 645 PHE A N 1
ATOM 4915 C CA . PHE A 1 645 ? -9.633 -6.062 -35.594 1 95.5 645 PHE A CA 1
ATOM 4916 C C . PHE A 1 645 ? -9.945 -7.543 -35.438 1 95.5 645 PHE A C 1
ATOM 4918 O O . PHE A 1 645 ? -9.328 -8.383 -36.094 1 95.5 645 PHE A O 1
ATOM 4925 N N . PHE A 1 646 ? -10.914 -7.855 -34.656 1 95.25 646 PHE A N 1
ATOM 4926 C CA . PHE A 1 646 ? -11.164 -9.242 -34.25 1 95.25 646 PHE A CA 1
ATOM 4927 C C . PHE A 1 646 ? -12.656 -9.555 -34.312 1 95.25 646 PHE A C 1
ATOM 4929 O O . PHE A 1 646 ? -13.352 -9.461 -33.312 1 95.25 646 PHE A O 1
ATOM 4936 N N . PRO A 1 647 ? -13.156 -10.078 -35.344 1 95.56 647 PRO A N 1
ATOM 4937 C CA . PRO A 1 647 ? -14.562 -10.461 -35.469 1 95.56 647 PRO A CA 1
ATOM 4938 C C . PRO A 1 647 ? -14.828 -11.891 -35 1 95.56 647 PRO A C 1
ATOM 4940 O O . PRO A 1 647 ? -13.914 -12.727 -35 1 95.56 647 PRO A O 1
ATOM 4943 N N . SER A 1 648 ? -16.047 -12.156 -34.656 1 95.56 648 SER A N 1
ATOM 4944 C CA . SER A 1 648 ? -16.484 -13.508 -34.281 1 95.56 648 SER A CA 1
ATOM 4945 C C . SER A 1 648 ? -17.969 -13.695 -34.562 1 95.56 648 SER A C 1
ATOM 4947 O O . SER A 1 648 ? -18.75 -12.742 -34.438 1 95.56 648 SER A O 1
ATOM 4949 N N . VAL A 1 649 ? -18.391 -14.906 -34.906 1 96.25 649 VAL A N 1
ATOM 4950 C CA . VAL A 1 649 ? -19.781 -15.273 -35.156 1 96.25 649 VAL A CA 1
ATOM 4951 C C . VAL A 1 649 ? -20.062 -16.641 -34.531 1 96.25 649 VAL A C 1
ATOM 4953 O O . VAL A 1 649 ? -19.203 -17.531 -34.562 1 96.25 649 VAL A O 1
ATOM 4956 N N . SER A 1 650 ? -21.172 -16.781 -33.969 1 96.31 650 SER A N 1
ATOM 4957 C CA . SER A 1 650 ? -21.609 -18.078 -33.438 1 96.31 650 SER A CA 1
ATOM 4958 C C . SER A 1 650 ? -23.109 -18.281 -33.656 1 96.31 650 SER A C 1
ATOM 4960 O O . SER A 1 650 ? -23.875 -17.328 -33.625 1 96.31 650 SER A O 1
ATOM 4962 N N . ALA A 1 651 ? -23.516 -19.531 -33.844 1 97 651 ALA A N 1
ATOM 4963 C CA . ALA A 1 651 ? -24.906 -19.922 -34.062 1 97 651 ALA A CA 1
ATOM 4964 C C . ALA A 1 651 ? -25.266 -21.141 -33.219 1 97 651 ALA A C 1
ATOM 4966 O O . ALA A 1 651 ? -24.438 -22.031 -33 1 97 651 ALA A O 1
ATOM 4967 N N . GLY A 1 652 ? -26.453 -21.094 -32.719 1 96.5 652 GLY A N 1
ATOM 4968 C CA . GLY A 1 652 ? -27 -22.203 -31.938 1 96.5 652 GLY A CA 1
ATOM 4969 C C . GLY A 1 652 ? -28.375 -22.641 -32.406 1 96.5 652 GLY A C 1
ATOM 4970 O O . GLY A 1 652 ? -29.203 -21.797 -32.781 1 96.5 652 GLY A O 1
ATOM 4971 N N . TRP A 1 653 ? -28.609 -24.016 -32.406 1 97.5 653 TRP A N 1
ATOM 4972 C CA . TRP A 1 653 ? -29.891 -24.609 -32.781 1 97.5 653 TRP A CA 1
ATOM 4973 C C . TRP A 1 653 ? -30.359 -25.609 -31.719 1 97.5 653 TRP A C 1
ATOM 4975 O O . TRP A 1 653 ? -29.734 -26.656 -31.531 1 97.5 653 TRP A O 1
ATOM 4985 N N . ARG A 1 654 ? -31.375 -25.219 -31.062 1 95.88 654 ARG A N 1
ATOM 4986 C CA . ARG A 1 654 ? -31.984 -26.141 -30.109 1 95.88 654 ARG A CA 1
ATOM 4987 C C . ARG A 1 654 ? -32.969 -27.078 -30.797 1 95.88 654 ARG A C 1
ATOM 4989 O O . ARG A 1 654 ? -34.188 -26.891 -30.719 1 95.88 654 ARG A O 1
ATOM 4996 N N . PHE A 1 655 ? -32.531 -28.156 -31.25 1 94.75 655 PHE A N 1
ATOM 4997 C CA . PHE A 1 655 ? -33.344 -29.062 -32.062 1 94.75 655 PHE A CA 1
ATOM 4998 C C . PHE A 1 655 ? -34.312 -29.859 -31.203 1 94.75 655 PHE A C 1
ATOM 5000 O O . PHE A 1 655 ? -35.281 -30.406 -31.688 1 94.75 655 PHE A O 1
ATOM 5007 N N . SER A 1 656 ? -34.031 -29.984 -29.891 1 92.06 656 SER A N 1
ATOM 5008 C CA . SER A 1 656 ? -34.969 -30.672 -29 1 92.06 656 SER A CA 1
ATOM 5009 C C . SER A 1 656 ? -36.312 -29.953 -28.922 1 92.06 656 SER A C 1
ATOM 5011 O O . SER A 1 656 ? -37.312 -30.578 -28.594 1 92.06 656 SER A O 1
ATOM 5013 N N . ASP A 1 657 ? -36.25 -28.656 -29.156 1 90.38 657 ASP A N 1
ATOM 5014 C CA . ASP A 1 657 ? -37.469 -27.875 -29.047 1 90.38 657 ASP A CA 1
ATOM 5015 C C . ASP A 1 657 ? -38.25 -27.875 -30.359 1 90.38 657 ASP A C 1
ATOM 5017 O O . ASP A 1 657 ? -39.344 -27.281 -30.453 1 90.38 657 ASP A O 1
ATOM 5021 N N . GLU A 1 658 ? -37.812 -28.547 -31.391 1 93.75 658 GLU A N 1
ATOM 5022 C CA . GLU A 1 658 ? -38.531 -28.656 -32.656 1 93.75 658 GLU A CA 1
ATOM 5023 C C . GLU A 1 658 ? -39.719 -29.609 -32.531 1 93.75 658 GLU A C 1
ATOM 5025 O O . GLU A 1 658 ? -39.656 -30.594 -31.797 1 93.75 658 GLU A O 1
ATOM 5030 N N . PRO A 1 659 ? -40.656 -29.406 -33.469 1 91 659 PRO A N 1
ATOM 5031 C CA . PRO A 1 659 ? -41.844 -30.266 -33.406 1 91 659 PRO A CA 1
ATOM 5032 C C . PRO A 1 659 ? -41.5 -31.719 -33.75 1 91 659 PRO A C 1
ATOM 5034 O O . PRO A 1 659 ? -42.125 -32.625 -33.156 1 91 659 PRO A O 1
ATOM 5037 N N . PHE A 1 660 ? -40.594 -31.984 -34.469 1 92.56 660 PHE A N 1
ATOM 5038 C CA . PHE A 1 660 ? -40.312 -33.344 -34.875 1 92.56 660 PHE A CA 1
ATOM 5039 C C . PHE A 1 660 ? -39.625 -34.125 -33.75 1 92.56 660 PHE A C 1
ATOM 5041 O O . PHE A 1 660 ? -39.625 -35.344 -33.75 1 92.56 660 PHE A O 1
ATOM 5048 N N . MET A 1 661 ? -39.125 -33.469 -32.781 1 92.19 661 MET A N 1
ATOM 5049 C CA . MET A 1 661 ? -38.469 -34.094 -31.641 1 92.19 661 MET A CA 1
ATOM 5050 C C . MET A 1 661 ? -39.438 -34.25 -30.469 1 92.19 661 MET A C 1
ATOM 5052 O O . MET A 1 661 ? -39.094 -34.844 -29.453 1 92.19 661 MET A O 1
ATOM 5056 N N . ALA A 1 662 ? -40.562 -33.781 -30.562 1 87.25 662 ALA A N 1
ATOM 5057 C CA . ALA A 1 662 ? -41.531 -33.75 -29.453 1 87.25 662 ALA A CA 1
ATOM 5058 C C . ALA A 1 662 ? -41.781 -35.125 -28.891 1 87.25 662 ALA A C 1
ATOM 5060 O O . ALA A 1 662 ? -41.938 -35.312 -27.688 1 87.25 662 ALA A O 1
ATOM 5061 N N . SER A 1 663 ? -41.812 -36.156 -29.703 1 87.31 663 SER A N 1
ATOM 5062 C CA . SER A 1 663 ? -42.094 -37.531 -29.266 1 87.31 663 SER A CA 1
ATOM 5063 C C . SER A 1 663 ? -40.938 -38.094 -28.453 1 87.31 663 SER A C 1
ATOM 5065 O O . SER A 1 663 ? -41.125 -39.031 -27.656 1 87.31 663 SER A O 1
ATOM 5067 N N . LEU A 1 664 ? -39.812 -37.531 -28.562 1 91.31 664 LEU A N 1
ATOM 5068 C CA . LEU A 1 664 ? -38.625 -38.062 -27.906 1 91.31 664 LEU A CA 1
ATOM 5069 C C . LEU A 1 664 ? -38.25 -37.219 -26.688 1 91.31 664 LEU A C 1
ATOM 5071 O O . LEU A 1 664 ? -37.25 -37.469 -26.016 1 91.31 664 LEU A O 1
ATOM 5075 N N . ASN A 1 665 ? -39.031 -36.344 -26.344 1 85.31 665 ASN A N 1
ATOM 5076 C CA . ASN A 1 665 ? -38.719 -35.406 -25.297 1 85.31 665 ASN A CA 1
ATOM 5077 C C . ASN A 1 665 ? -38.562 -36.062 -23.938 1 85.31 665 ASN A C 1
ATOM 5079 O O . ASN A 1 665 ? -37.875 -35.562 -23.047 1 85.31 665 ASN A O 1
ATOM 5083 N N . ASP A 1 666 ? -39.188 -37.188 -23.812 1 82.75 666 ASP A N 1
ATOM 5084 C CA . ASP A 1 666 ? -39.094 -37.906 -22.547 1 82.75 666 ASP A CA 1
ATOM 5085 C C . ASP A 1 666 ? -37.719 -38.531 -22.359 1 82.75 666 ASP A C 1
ATOM 5087 O O . ASP A 1 666 ? -37.25 -38.75 -21.234 1 82.75 666 ASP A O 1
ATOM 5091 N N . VAL A 1 667 ? -37.062 -38.781 -23.469 1 90.19 667 VAL A N 1
ATOM 5092 C CA . VAL A 1 667 ? -35.719 -39.406 -23.453 1 90.19 667 VAL A CA 1
ATOM 5093 C C . VAL A 1 667 ? -34.656 -38.312 -23.641 1 90.19 667 VAL A C 1
ATOM 5095 O O . VAL A 1 667 ? -33.688 -38.25 -22.875 1 90.19 667 VAL A O 1
ATOM 5098 N N . VAL A 1 668 ? -34.938 -37.438 -24.641 1 93.5 668 VAL A N 1
ATOM 5099 C CA . VAL A 1 668 ? -34 -36.344 -24.906 1 93.5 668 VAL A CA 1
ATOM 5100 C C . VAL A 1 668 ? -34.562 -35.031 -24.328 1 93.5 668 VAL A C 1
ATOM 5102 O O . VAL A 1 668 ? -35.406 -34.406 -24.953 1 93.5 668 VAL A O 1
ATOM 5105 N N . SER A 1 669 ? -34.031 -34.719 -23.203 1 88.19 669 SER A N 1
ATOM 5106 C CA . SER A 1 669 ? -34.531 -33.562 -22.5 1 88.19 669 SER A CA 1
ATOM 5107 C C . SER A 1 669 ? -33.906 -32.281 -23.031 1 88.19 669 SER A C 1
ATOM 5109 O O . SER A 1 669 ? -34.469 -31.188 -22.844 1 88.19 669 SER A O 1
ATOM 5111 N N . ASN A 1 670 ? -32.812 -32.375 -23.547 1 91.06 670 ASN A N 1
ATOM 5112 C CA . ASN A 1 670 ? -32.125 -31.219 -24.109 1 91.06 670 ASN A CA 1
ATOM 5113 C C . ASN A 1 670 ? -31.25 -31.625 -25.312 1 91.06 670 ASN A C 1
ATOM 5115 O O . ASN A 1 670 ? -30.625 -32.688 -25.297 1 91.06 670 ASN A O 1
ATOM 5119 N N . GLY A 1 671 ? -31.312 -30.875 -26.328 1 94.62 671 GLY A N 1
ATOM 5120 C CA . GLY A 1 671 ? -30.469 -31.016 -27.516 1 94.62 671 GLY A CA 1
ATOM 5121 C C . GLY A 1 671 ? -30.172 -29.688 -28.188 1 94.62 671 GLY A C 1
ATOM 5122 O O . GLY A 1 671 ? -31.078 -28.984 -28.625 1 94.62 671 GLY A O 1
ATOM 5123 N N . LYS A 1 672 ? -28.953 -29.359 -28.266 1 95.94 672 LYS A N 1
ATOM 5124 C CA . LYS A 1 672 ? -28.531 -28.094 -28.859 1 95.94 672 LYS A CA 1
ATOM 5125 C C . LYS A 1 672 ? -27.219 -28.266 -29.641 1 95.94 672 LYS A C 1
ATOM 5127 O O . LYS A 1 672 ? -26.266 -28.859 -29.125 1 95.94 672 LYS A O 1
ATOM 5132 N N . LEU A 1 673 ? -27.203 -27.828 -30.828 1 97.38 673 LEU A N 1
ATOM 5133 C CA . LEU A 1 673 ? -26.016 -27.766 -31.656 1 97.38 673 LEU A CA 1
ATOM 5134 C C . LEU A 1 673 ? -25.484 -26.344 -31.75 1 97.38 673 LEU A C 1
ATOM 5136 O O . LEU A 1 673 ? -26.266 -25.406 -31.953 1 97.38 673 LEU A O 1
ATOM 5140 N N . ARG A 1 674 ? -24.203 -26.203 -31.531 1 97.06 674 ARG A N 1
ATOM 5141 C CA . ARG A 1 674 ? -23.578 -24.891 -31.594 1 97.06 674 ARG A CA 1
ATOM 5142 C C . ARG A 1 674 ? -22.391 -24.891 -32.562 1 97.06 674 ARG A C 1
ATOM 5144 O O . ARG A 1 674 ? -21.625 -25.844 -32.594 1 97.06 674 ARG A O 1
ATOM 5151 N N . ILE A 1 675 ? -22.234 -23.828 -33.312 1 97.19 675 ILE A N 1
ATOM 5152 C CA . ILE A 1 675 ? -21.109 -23.625 -34.219 1 97.19 675 ILE A CA 1
ATOM 5153 C C . ILE A 1 675 ? -20.578 -22.188 -34.094 1 97.19 675 ILE A C 1
ATOM 5155 O O . ILE A 1 675 ? -21.375 -21.25 -33.969 1 97.19 675 ILE A O 1
ATOM 5159 N N . SER A 1 676 ? -19.25 -22.094 -34.031 1 96.38 676 SER A N 1
ATOM 5160 C CA . SER A 1 676 ? -18.703 -20.75 -33.906 1 96.38 676 SER A CA 1
ATOM 5161 C C . SER A 1 676 ? -17.406 -20.609 -34.688 1 96.38 676 SER A C 1
ATOM 5163 O O . SER A 1 676 ? -16.719 -21.594 -34.938 1 96.38 676 SER A O 1
ATOM 5165 N N . TYR A 1 677 ? -17.094 -19.406 -35.062 1 96.31 677 TYR A N 1
ATOM 5166 C CA . TYR A 1 677 ? -15.859 -19 -35.75 1 96.31 677 TYR A CA 1
ATOM 5167 C C . TYR A 1 677 ? -15.484 -17.562 -35.375 1 96.31 677 TYR A C 1
ATOM 5169 O O . TYR A 1 677 ? -16.359 -16.703 -35.281 1 96.31 677 TYR A O 1
ATOM 5177 N N . GLY A 1 678 ? -14.195 -17.359 -35.125 1 95.06 678 GLY A N 1
ATOM 5178 C CA . GLY A 1 678 ? -13.797 -15.992 -34.812 1 95.06 678 GLY A CA 1
ATOM 5179 C C . GLY A 1 678 ? -12.297 -15.82 -34.719 1 95.06 678 GLY A C 1
ATOM 5180 O O . GLY A 1 678 ? -11.539 -16.766 -34.906 1 95.06 678 GLY A O 1
ATOM 5181 N N . GLN A 1 679 ? -11.922 -14.531 -34.406 1 94.56 679 GLN A N 1
ATOM 5182 C CA . GLN A 1 679 ? -10.508 -14.164 -34.281 1 94.56 679 GLN A CA 1
ATOM 5183 C C . GLN A 1 679 ? -10.234 -13.414 -33 1 94.56 679 GLN A C 1
ATOM 5185 O O . GLN A 1 679 ? -11.102 -12.688 -32.5 1 94.56 679 GLN A O 1
ATOM 5190 N N . THR A 1 680 ? -9.07 -13.648 -32.469 1 93.19 680 THR A N 1
ATOM 5191 C CA . THR A 1 680 ? -8.547 -12.891 -31.328 1 93.19 680 THR A CA 1
ATOM 5192 C C . THR A 1 680 ? -7.082 -12.523 -31.547 1 93.19 680 THR A C 1
ATOM 5194 O O . THR A 1 680 ? -6.422 -13.078 -32.438 1 93.19 680 THR A O 1
ATOM 5197 N N . GLY A 1 681 ? -6.637 -11.539 -30.766 1 91.75 681 GLY A N 1
ATOM 5198 C CA . GLY A 1 681 ? -5.273 -11.062 -30.969 1 91.75 681 GLY A CA 1
ATOM 5199 C C . GLY A 1 681 ? -4.375 -11.289 -29.766 1 91.75 681 GLY A C 1
ATOM 5200 O O . GLY A 1 681 ? -4.82 -11.82 -28.75 1 91.75 681 GLY A O 1
ATOM 5201 N N . ASN A 1 682 ? -3.076 -11 -29.953 1 93.38 682 ASN A N 1
ATOM 5202 C CA . ASN A 1 682 ? -2.035 -11 -28.922 1 93.38 682 ASN A CA 1
ATOM 5203 C C . ASN A 1 682 ? -0.976 -9.938 -29.203 1 93.38 682 ASN A C 1
ATOM 5205 O O . ASN A 1 682 ? -0.515 -9.797 -30.344 1 93.38 682 ASN A O 1
ATOM 5209 N N . SER A 1 683 ? -0.709 -9.156 -28.219 1 92.5 683 SER A N 1
ATOM 5210 C CA . SER A 1 683 ? 0.269 -8.086 -28.391 1 92.5 683 SER A CA 1
ATOM 5211 C C . SER A 1 683 ? 1.39 -8.188 -27.359 1 92.5 683 SER A C 1
ATOM 5213 O O . SER A 1 683 ? 2.076 -7.199 -27.094 1 92.5 683 SER A O 1
ATOM 5215 N N . ASN A 1 684 ? 1.55 -9.312 -26.734 1 90.38 684 ASN A N 1
ATOM 5216 C CA . ASN A 1 684 ? 2.492 -9.453 -25.625 1 90.38 684 ASN A CA 1
ATOM 5217 C C . ASN A 1 684 ? 3.924 -9.617 -26.125 1 90.38 684 ASN A C 1
ATOM 5219 O O . ASN A 1 684 ? 4.512 -10.695 -26 1 90.38 684 ASN A O 1
ATOM 5223 N N . VAL A 1 685 ? 4.555 -8.602 -26.609 1 90.44 685 VAL A N 1
ATOM 5224 C CA . VAL A 1 685 ? 5.914 -8.672 -27.141 1 90.44 685 VAL A CA 1
ATOM 5225 C C . VAL A 1 685 ? 6.793 -7.629 -26.453 1 90.44 685 VAL A C 1
ATOM 5227 O O . VAL A 1 685 ? 8.016 -7.625 -26.625 1 90.44 685 VAL A O 1
ATOM 5230 N N . GLY A 1 686 ? 6.188 -6.902 -25.594 1 89.5 686 GLY A N 1
ATOM 5231 C CA . GLY A 1 686 ? 6.93 -5.828 -24.953 1 89.5 686 GLY A CA 1
ATOM 5232 C C . GLY A 1 686 ? 7.176 -4.648 -25.875 1 89.5 686 GLY A C 1
ATOM 5233 O O . GLY A 1 686 ? 6.555 -4.539 -26.938 1 89.5 686 GLY A O 1
ATOM 5234 N N . ASN A 1 687 ? 8.016 -3.729 -25.469 1 90.25 687 ASN A N 1
ATOM 5235 C CA . ASN A 1 687 ? 8.375 -2.58 -26.297 1 90.25 687 ASN A CA 1
ATOM 5236 C C . ASN A 1 687 ? 9.547 -2.895 -27.219 1 90.25 687 ASN A C 1
ATOM 5238 O O . ASN A 1 687 ? 10.695 -2.615 -26.891 1 90.25 687 ASN A O 1
ATOM 5242 N N . ARG A 1 688 ? 9.227 -3.275 -28.391 1 93.12 688 ARG A N 1
ATOM 5243 C CA . ARG A 1 688 ? 10.258 -3.771 -29.297 1 93.12 688 ARG A CA 1
ATOM 5244 C C . ARG A 1 688 ? 10.273 -2.984 -30.594 1 93.12 688 ARG A C 1
ATOM 5246 O O . ARG A 1 688 ? 10.891 -3.404 -31.578 1 93.12 688 ARG A O 1
ATOM 5253 N N . THR A 1 689 ? 9.594 -1.841 -30.609 1 93 689 THR A N 1
ATOM 5254 C CA . THR A 1 689 ? 9.469 -1.097 -31.859 1 93 689 THR A CA 1
ATOM 5255 C C . THR A 1 689 ? 10.617 -0.106 -32 1 93 689 THR A C 1
ATOM 5257 O O . THR A 1 689 ? 10.891 0.368 -33.125 1 93 689 THR A O 1
ATOM 5260 N N . MET A 1 690 ? 11.281 0.118 -30.969 1 90.88 690 MET A N 1
ATOM 5261 C CA . MET A 1 690 ? 12.336 1.127 -31 1 90.88 690 MET A CA 1
ATOM 5262 C C . MET A 1 690 ? 13.695 0.498 -30.734 1 90.88 690 MET A C 1
ATOM 5264 O O . MET A 1 690 ? 13.789 -0.54 -30.078 1 90.88 690 MET A O 1
ATOM 5268 N N . ASN A 1 691 ? 14.727 1.196 -31.25 1 90.44 691 ASN A N 1
ATOM 5269 C CA . ASN A 1 691 ? 16.094 0.826 -30.875 1 90.44 691 ASN A CA 1
ATOM 5270 C C . ASN A 1 691 ? 16.406 1.241 -29.438 1 90.44 691 ASN A C 1
ATOM 5272 O O . ASN A 1 691 ? 16.047 2.338 -29 1 90.44 691 ASN A O 1
ATOM 5276 N N . LEU A 1 692 ? 16.922 0.243 -28.812 1 89.81 692 LEU A N 1
ATOM 5277 C CA . LEU A 1 692 ? 17.266 0.556 -27.438 1 89.81 692 LEU A CA 1
ATOM 5278 C C . LEU A 1 692 ? 18.781 0.432 -27.219 1 89.81 692 LEU A C 1
ATOM 5280 O O . LEU A 1 692 ? 19.438 -0.349 -27.891 1 89.81 692 LEU A O 1
ATOM 5284 N N . TYR A 1 693 ? 19.234 1.307 -26.312 1 88.94 693 TYR A N 1
ATOM 5285 C CA . TYR A 1 693 ? 20.625 1.282 -25.875 1 88.94 693 TYR A CA 1
ATOM 5286 C C . TYR A 1 693 ? 20.719 1.096 -24.359 1 88.94 693 TYR A C 1
ATOM 5288 O O . TYR A 1 693 ? 19.891 1.608 -23.609 1 88.94 693 TYR A O 1
ATOM 5296 N N . ASN A 1 694 ? 21.703 0.224 -23.984 1 86.31 694 ASN A N 1
ATOM 5297 C CA . ASN A 1 694 ? 21.938 0.007 -22.562 1 86.31 694 ASN A CA 1
ATOM 5298 C C . ASN A 1 694 ? 23.297 0.556 -22.141 1 86.31 694 ASN A C 1
ATOM 5300 O O . ASN A 1 694 ? 24.25 0.54 -22.922 1 86.31 694 ASN A O 1
ATOM 5304 N N . THR A 1 695 ? 23.25 0.986 -20.891 1 81.31 695 THR A N 1
ATOM 5305 C CA . THR A 1 695 ? 24.531 1.397 -20.297 1 81.31 695 THR A CA 1
ATOM 5306 C C . THR A 1 695 ? 25.125 0.274 -19.453 1 81.31 695 THR A C 1
ATOM 5308 O O . THR A 1 695 ? 24.484 -0.77 -19.281 1 81.31 695 THR A O 1
ATOM 5311 N N . GLY A 1 696 ? 26.312 0.312 -19.031 1 71.81 696 GLY A N 1
ATOM 5312 C CA . GLY A 1 696 ? 26.922 -0.634 -18.109 1 71.81 696 GLY A CA 1
ATOM 5313 C C . GLY A 1 696 ? 28.109 -1.357 -18.703 1 71.81 696 GLY A C 1
ATOM 5314 O O . GLY A 1 696 ? 28.797 -2.113 -18.016 1 71.81 696 GLY A O 1
ATOM 5315 N N . TYR A 1 697 ? 28.25 -1.094 -19.922 1 77.56 697 TYR A N 1
ATOM 5316 C CA . TYR A 1 697 ? 29.422 -1.682 -20.562 1 77.56 697 TYR A CA 1
ATOM 5317 C C . TYR A 1 697 ? 30.641 -0.783 -20.406 1 77.56 697 TYR A C 1
ATOM 5319 O O . TYR A 1 697 ? 31.219 -0.314 -21.391 1 77.56 697 TYR A O 1
ATOM 5327 N N . ASN A 1 698 ? 30.953 -0.751 -19.125 1 77.19 698 ASN A N 1
ATOM 5328 C CA . ASN A 1 698 ? 31.953 0.23 -18.719 1 77.19 698 ASN A CA 1
ATOM 5329 C C . ASN A 1 698 ? 33.375 -0.233 -19.062 1 77.19 698 ASN A C 1
ATOM 5331 O O . ASN A 1 698 ? 33.625 -1.434 -19.172 1 77.19 698 ASN A O 1
ATOM 5335 N N . ASN A 1 699 ? 34.188 0.74 -19.469 1 79.38 699 ASN A N 1
ATOM 5336 C CA . ASN A 1 699 ? 35.594 0.512 -19.688 1 79.38 699 ASN A CA 1
ATOM 5337 C C . ASN A 1 699 ? 36.469 1.474 -18.875 1 79.38 699 ASN A C 1
ATOM 5339 O O . ASN A 1 699 ? 36 2.557 -18.5 1 79.38 699 ASN A O 1
ATOM 5343 N N . VAL A 1 700 ? 37.562 0.968 -18.391 1 80.75 700 VAL A N 1
ATOM 5344 C CA . VAL A 1 700 ? 38.469 1.78 -17.594 1 80.75 700 VAL A CA 1
ATOM 5345 C C . VAL A 1 700 ? 39.531 2.391 -18.5 1 80.75 700 VAL A C 1
ATOM 5347 O O . VAL A 1 700 ? 40.25 1.668 -19.203 1 80.75 700 VAL A O 1
ATOM 5350 N N . PHE A 1 701 ? 39.469 3.711 -18.578 1 78.69 701 PHE A N 1
ATOM 5351 C CA . PHE A 1 701 ? 40.531 4.441 -19.234 1 78.69 701 PHE A CA 1
ATOM 5352 C C . PHE A 1 701 ? 41.312 5.297 -18.234 1 78.69 701 PHE A C 1
ATOM 5354 O O . PHE A 1 701 ? 40.719 6.137 -17.562 1 78.69 701 PHE A O 1
ATOM 5361 N N . GLY A 1 702 ? 42.594 5.332 -18.156 1 73.75 702 GLY A N 1
ATOM 5362 C CA . GLY A 1 702 ? 43.344 6.145 -17.219 1 73.75 702 GLY A CA 1
ATOM 5363 C C . GLY A 1 702 ? 42.844 6.016 -15.789 1 73.75 702 GLY A C 1
ATOM 5364 O O . GLY A 1 702 ? 42.75 7.012 -15.07 1 73.75 702 GLY A O 1
ATOM 5365 N N . ASN A 1 703 ? 42.406 4.828 -15.43 1 74.25 703 ASN A N 1
ATOM 5366 C CA . ASN A 1 703 ? 42 4.473 -14.07 1 74.25 703 ASN A CA 1
ATOM 5367 C C . ASN A 1 703 ? 40.594 4.996 -13.758 1 74.25 703 ASN A C 1
ATOM 5369 O O . ASN A 1 703 ? 40.219 5.129 -12.594 1 74.25 703 ASN A O 1
ATOM 5373 N N . THR A 1 704 ? 40.062 5.562 -14.781 1 69.19 704 THR A N 1
ATOM 5374 C CA . THR A 1 704 ? 38.688 6.055 -14.586 1 69.19 704 THR A CA 1
ATOM 5375 C C . THR A 1 704 ? 37.688 5.191 -15.352 1 69.19 704 THR A C 1
ATOM 5377 O O . THR A 1 704 ? 37.938 4.828 -16.5 1 69.19 704 THR A O 1
ATOM 5380 N N . ILE A 1 705 ? 36.688 4.812 -14.68 1 73.94 705 ILE A N 1
ATOM 5381 C CA . ILE A 1 705 ? 35.625 4.027 -15.289 1 73.94 705 ILE A CA 1
ATOM 5382 C C . ILE A 1 705 ? 34.781 4.93 -16.172 1 73.94 705 ILE A C 1
ATOM 5384 O O . ILE A 1 705 ? 34.344 6.012 -15.75 1 73.94 705 ILE A O 1
ATOM 5388 N N . HIS A 1 706 ? 34.781 4.645 -17.391 1 76.88 706 HIS A N 1
ATOM 5389 C CA . HIS A 1 706 ? 33.875 5.328 -18.312 1 76.88 706 HIS A CA 1
ATOM 5390 C C . HIS A 1 706 ? 32.656 4.453 -18.672 1 76.88 706 HIS A C 1
ATOM 5392 O O . HIS A 1 706 ? 32.812 3.266 -18.953 1 76.88 706 HIS A O 1
ATOM 5398 N N . THR A 1 707 ? 31.547 5.074 -18.641 1 77.69 707 THR A N 1
ATOM 5399 C CA . THR A 1 707 ? 30.312 4.34 -18.938 1 77.69 707 THR A CA 1
ATOM 5400 C C . THR A 1 707 ? 30.25 3.99 -20.422 1 77.69 707 THR A C 1
ATOM 5402 O O . THR A 1 707 ? 30.422 4.859 -21.281 1 77.69 707 THR A O 1
ATOM 5405 N N . GLY A 1 708 ? 30.234 2.789 -20.703 1 83.31 708 GLY A N 1
ATOM 5406 C CA . GLY A 1 708 ? 30.016 2.336 -22.062 1 83.31 708 GLY A CA 1
ATOM 5407 C C . GLY A 1 708 ? 28.547 2.111 -22.391 1 83.31 708 GLY A C 1
ATOM 5408 O O . GLY A 1 708 ? 27.766 1.783 -21.5 1 83.31 708 GLY A O 1
ATOM 5409 N N . VAL A 1 709 ? 28.156 2.541 -23.656 1 87.56 709 VAL A N 1
ATOM 5410 C CA . VAL A 1 709 ? 26.797 2.334 -24.156 1 87.56 709 VAL A CA 1
ATOM 5411 C C . VAL A 1 709 ? 26.812 1.319 -25.297 1 87.56 709 VAL A C 1
ATOM 5413 O O . VAL A 1 709 ? 27.703 1.349 -26.156 1 87.56 709 VAL A O 1
ATOM 5416 N N . LEU A 1 710 ? 25.938 0.363 -25.156 1 87.88 710 LEU A N 1
ATOM 5417 C CA . LEU A 1 710 ? 25.828 -0.649 -26.203 1 87.88 710 LEU A CA 1
ATOM 5418 C C . LEU A 1 710 ? 24.406 -0.729 -26.734 1 87.88 710 LEU A C 1
ATOM 5420 O O . LEU A 1 710 ? 23.438 -0.554 -25.984 1 87.88 710 LEU A O 1
ATOM 5424 N N . ALA A 1 711 ? 24.359 -0.965 -28.094 1 88.5 711 ALA A N 1
ATOM 5425 C CA . ALA A 1 711 ? 23.062 -1.267 -28.656 1 88.5 711 ALA A CA 1
ATOM 5426 C C . ALA A 1 711 ? 22.5 -2.576 -28.109 1 88.5 711 ALA A C 1
ATOM 5428 O O . ALA A 1 711 ? 23.156 -3.619 -28.203 1 88.5 711 ALA A O 1
ATOM 5429 N N . SER A 1 712 ? 21.391 -2.484 -27.484 1 88.06 712 SER A N 1
ATOM 5430 C CA . SER A 1 712 ? 20.859 -3.66 -26.797 1 88.06 712 SER A CA 1
ATOM 5431 C C . SER A 1 712 ? 19.672 -4.25 -27.547 1 88.06 712 SER A C 1
ATOM 5433 O O . SER A 1 712 ? 19.344 -5.422 -27.359 1 88.06 712 SER A O 1
ATOM 5435 N N . GLN A 1 713 ? 19.047 -3.457 -28.359 1 90.81 713 GLN A N 1
ATOM 5436 C CA . GLN A 1 713 ? 17.875 -3.926 -29.078 1 90.81 713 GLN A CA 1
ATOM 5437 C C . GLN A 1 713 ? 17.734 -3.23 -30.422 1 90.81 713 GLN A C 1
ATOM 5439 O O . GLN A 1 713 ? 17.938 -2.021 -30.531 1 90.81 713 GLN A O 1
ATOM 5444 N N . LEU A 1 714 ? 17.469 -4.043 -31.453 1 92.88 714 LEU A N 1
ATOM 5445 C CA . LEU A 1 714 ? 17.031 -3.504 -32.75 1 92.88 714 LEU A CA 1
ATOM 5446 C C . LEU A 1 714 ? 15.508 -3.373 -32.781 1 92.88 714 LEU A C 1
ATOM 5448 O O . LEU A 1 714 ? 14.789 -4.348 -32.562 1 92.88 714 LEU A O 1
ATOM 5452 N N . GLY A 1 715 ? 15.125 -2.148 -33.062 1 93.94 715 GLY A N 1
ATOM 5453 C CA . GLY A 1 715 ? 13.688 -1.913 -33.125 1 93.94 715 GLY A CA 1
ATOM 5454 C C . GLY A 1 715 ? 13.07 -2.346 -34.438 1 93.94 715 GLY A C 1
ATOM 5455 O O . GLY A 1 715 ? 13.68 -2.203 -35.5 1 93.94 715 GLY A O 1
ATOM 5456 N N . ASN A 1 716 ? 11.844 -2.963 -34.375 1 95.56 716 ASN A N 1
ATOM 5457 C CA . ASN A 1 716 ? 11.047 -3.328 -35.531 1 95.56 716 ASN A CA 1
ATOM 5458 C C . ASN A 1 716 ? 9.703 -2.611 -35.562 1 95.56 716 ASN A C 1
ATOM 5460 O O . ASN A 1 716 ? 8.727 -3.109 -35 1 95.56 716 ASN A O 1
ATOM 5464 N N . PRO A 1 717 ? 9.594 -1.536 -36.188 1 95.38 717 PRO A N 1
ATOM 5465 C CA . PRO A 1 717 ? 8.344 -0.769 -36.188 1 95.38 717 PRO A CA 1
ATOM 5466 C C . PRO A 1 717 ? 7.219 -1.483 -36.938 1 95.38 717 PRO A C 1
ATOM 5468 O O . PRO A 1 717 ? 6.059 -1.064 -36.875 1 95.38 717 PRO A O 1
ATOM 5471 N N . ASN A 1 718 ? 7.547 -2.6 -37.594 1 94.5 718 ASN A N 1
ATOM 5472 C CA . ASN A 1 718 ? 6.535 -3.299 -38.375 1 94.5 718 ASN A CA 1
ATOM 5473 C C . ASN A 1 718 ? 5.844 -4.387 -37.562 1 94.5 718 ASN A C 1
ATOM 5475 O O . ASN A 1 718 ? 4.973 -5.094 -38.062 1 94.5 718 ASN A O 1
ATOM 5479 N N . LEU A 1 719 ? 6.215 -4.461 -36.344 1 95.19 719 LEU A N 1
ATOM 5480 C CA . LEU A 1 719 ? 5.551 -5.445 -35.5 1 95.19 719 LEU A CA 1
ATOM 5481 C C . LEU A 1 719 ? 4.043 -5.215 -35.469 1 95.19 719 LEU A C 1
ATOM 5483 O O . LEU A 1 719 ? 3.588 -4.066 -35.469 1 95.19 719 LEU A O 1
ATOM 5487 N N . THR A 1 720 ? 3.369 -6.324 -35.531 1 93.88 720 THR A N 1
ATOM 5488 C CA . THR A 1 720 ? 1.912 -6.258 -35.469 1 93.88 720 THR A CA 1
ATOM 5489 C C . THR A 1 720 ? 1.349 -7.406 -34.625 1 93.88 720 THR A C 1
ATOM 5491 O O . THR A 1 720 ? 2.098 -8.109 -33.969 1 93.88 720 THR A O 1
ATOM 5494 N N . TRP A 1 721 ? 0.064 -7.594 -34.719 1 94.38 721 TRP A N 1
ATOM 5495 C CA . TRP A 1 721 ? -0.653 -8.516 -33.844 1 94.38 721 TRP A CA 1
ATOM 5496 C C . TRP A 1 721 ? -0.431 -9.961 -34.281 1 94.38 721 TRP A C 1
ATOM 5498 O O . TRP A 1 721 ? -0.387 -10.258 -35.469 1 94.38 721 TRP A O 1
ATOM 5508 N N . GLU A 1 722 ? -0.19 -10.828 -33.25 1 95.12 722 GLU A N 1
ATOM 5509 C CA . GLU A 1 722 ? -0.448 -12.25 -33.438 1 95.12 722 GLU A CA 1
ATOM 5510 C C . GLU A 1 722 ? -1.945 -12.547 -33.438 1 95.12 722 GLU A C 1
ATOM 5512 O O . GLU A 1 722 ? -2.676 -12.07 -32.562 1 95.12 722 GLU A O 1
ATOM 5517 N N . THR A 1 723 ? -2.393 -13.328 -34.375 1 94.5 723 THR A N 1
ATOM 5518 C CA . THR A 1 723 ? -3.83 -13.531 -34.531 1 94.5 723 THR A CA 1
ATOM 5519 C C . THR A 1 723 ? -4.184 -15.008 -34.406 1 94.5 723 THR A C 1
ATOM 5521 O O . THR A 1 723 ? -3.566 -15.852 -35.062 1 94.5 723 THR A O 1
ATOM 5524 N N . THR A 1 724 ? -5.117 -15.336 -33.625 1 94.56 724 THR A N 1
ATOM 5525 C CA . THR A 1 724 ? -5.645 -16.688 -33.5 1 94.56 724 THR A CA 1
ATOM 5526 C C . THR A 1 724 ? -6.996 -16.812 -34.188 1 94.56 724 THR A C 1
ATOM 5528 O O . THR A 1 724 ? -7.941 -16.094 -33.875 1 94.56 724 THR A O 1
ATOM 5531 N N . LYS A 1 725 ? -7.121 -17.672 -35.125 1 95.62 725 LYS A N 1
ATOM 5532 C CA . LYS A 1 725 ? -8.375 -18.047 -35.781 1 95.62 725 LYS A CA 1
ATOM 5533 C C . LYS A 1 725 ? -8.875 -19.391 -35.25 1 95.62 725 LYS A C 1
ATOM 5535 O O . LYS A 1 725 ? -8.156 -20.391 -35.344 1 95.62 725 LYS A O 1
ATOM 5540 N N . GLU A 1 726 ? -10.094 -19.406 -34.812 1 95.81 726 GLU A N 1
ATOM 5541 C CA . GLU A 1 726 ? -10.57 -20.625 -34.188 1 95.81 726 GLU A CA 1
ATOM 5542 C C . GLU A 1 726 ? -11.953 -21.016 -34.719 1 95.81 726 GLU A C 1
ATOM 5544 O O . GLU A 1 726 ? -12.852 -20.172 -34.781 1 95.81 726 GLU A O 1
ATOM 5549 N N . PHE A 1 727 ? -12.07 -22.25 -35.094 1 96.62 727 PHE A N 1
ATOM 5550 C CA . PHE A 1 727 ? -13.336 -22.906 -35.438 1 96.62 727 PHE A CA 1
ATOM 5551 C C . PHE A 1 727 ? -13.742 -23.875 -34.312 1 96.62 727 PHE A C 1
ATOM 5553 O O . PHE A 1 727 ? -12.906 -24.609 -33.781 1 96.62 727 PHE A O 1
ATOM 5560 N N . ASN A 1 728 ? -15.031 -23.797 -33.938 1 97.31 728 ASN A N 1
ATOM 5561 C CA . ASN A 1 728 ? -15.516 -24.641 -32.844 1 97.31 728 ASN A CA 1
ATOM 5562 C C . ASN A 1 728 ? -16.906 -25.203 -33.156 1 97.31 728 ASN A C 1
ATOM 5564 O O . ASN A 1 728 ? -17.75 -24.484 -33.688 1 97.31 728 ASN A O 1
ATOM 5568 N N . VAL A 1 729 ? -17.141 -26.516 -32.875 1 97.75 729 VAL A N 1
ATOM 5569 C CA . VAL A 1 729 ? -18.453 -27.156 -32.906 1 97.75 729 VAL A CA 1
ATOM 5570 C C . VAL A 1 729 ? -18.766 -27.812 -31.578 1 97.75 729 VAL A C 1
ATOM 5572 O O . VAL A 1 729 ? -17.906 -28.516 -31 1 97.75 729 VAL A O 1
ATOM 5575 N N . GLY A 1 730 ? -19.922 -27.484 -31.125 1 96.94 730 GLY A N 1
ATOM 5576 C CA . GLY A 1 730 ? -20.344 -28.047 -29.844 1 96.94 730 GLY A CA 1
ATOM 5577 C C . GLY A 1 730 ? -21.688 -28.734 -29.891 1 96.94 730 GLY A C 1
ATOM 5578 O O . GLY A 1 730 ? -22.562 -28.344 -30.656 1 96.94 730 GLY A O 1
ATOM 5579 N N . LEU A 1 731 ? -21.844 -29.75 -29.078 1 97.38 731 LEU A N 1
ATOM 5580 C CA . LEU A 1 731 ? -23.078 -30.5 -28.938 1 97.38 731 LEU A CA 1
ATOM 5581 C C . LEU A 1 731 ? -23.453 -30.672 -27.453 1 97.38 731 LEU A C 1
ATOM 5583 O O . LEU A 1 731 ? -22.641 -31.172 -26.672 1 97.38 731 LEU A O 1
ATOM 5587 N N . ASP A 1 732 ? -24.641 -30.203 -27.172 1 96 732 ASP A N 1
ATOM 5588 C CA . ASP A 1 732 ? -25.172 -30.375 -25.828 1 96 732 ASP A CA 1
ATOM 5589 C C . ASP A 1 732 ? -26.375 -31.312 -25.812 1 96 732 ASP A C 1
ATOM 5591 O O . ASP A 1 732 ? -27.359 -31.094 -26.531 1 96 732 ASP A O 1
ATOM 5595 N N . LEU A 1 733 ? -26.266 -32.312 -24.953 1 95.94 733 LEU A N 1
ATOM 5596 C CA . LEU A 1 733 ? -27.344 -33.312 -24.859 1 95.94 733 LEU A CA 1
ATOM 5597 C C . LEU A 1 733 ? -27.75 -33.5 -23.406 1 95.94 733 LEU A C 1
ATOM 5599 O O . LEU A 1 733 ? -26.906 -33.469 -22.5 1 95.94 733 LEU A O 1
ATOM 5603 N N . GLY A 1 734 ? -29 -33.594 -23.203 1 94.81 734 GLY A N 1
ATOM 5604 C CA . GLY A 1 734 ? -29.594 -34 -21.938 1 94.81 734 GLY A CA 1
ATOM 5605 C C . GLY A 1 734 ? -30.562 -35.156 -22.078 1 94.81 734 GLY A C 1
ATOM 5606 O O . GLY A 1 734 ? -31.375 -35.188 -23.016 1 94.81 734 GLY A O 1
ATOM 5607 N N . PHE A 1 735 ? -30.406 -36.156 -21.109 1 94.75 735 PHE A N 1
ATOM 5608 C CA . PHE A 1 735 ? -31.266 -37.312 -21.203 1 94.75 735 PHE A CA 1
ATOM 5609 C C . PHE A 1 735 ? -32.031 -37.531 -19.891 1 94.75 735 PHE A C 1
ATOM 5611 O O . PHE A 1 735 ? -31.5 -37.25 -18.812 1 94.75 735 PHE A O 1
ATOM 5618 N N . ILE A 1 736 ? -33.219 -38.094 -19.969 1 91.44 736 ILE A N 1
ATOM 5619 C CA . ILE A 1 736 ? -34.031 -38.531 -18.844 1 91.44 736 ILE A CA 1
ATOM 5620 C C . ILE A 1 736 ? -34.156 -37.406 -17.812 1 91.44 736 ILE A C 1
ATOM 5622 O O . ILE A 1 736 ? -33.688 -37.594 -16.672 1 91.44 736 ILE A O 1
ATOM 5626 N N . ASN A 1 737 ? -34.688 -36.312 -18.203 1 83.62 737 ASN A N 1
ATOM 5627 C CA . ASN A 1 737 ? -34.844 -35.125 -17.391 1 83.62 737 ASN A CA 1
ATOM 5628 C C . ASN A 1 737 ? -33.531 -34.562 -16.906 1 83.62 737 ASN A C 1
ATOM 5630 O O . ASN A 1 737 ? -33.344 -34.25 -15.727 1 83.62 737 ASN A O 1
ATOM 5634 N N . ASN A 1 738 ? -32.5 -34.688 -17.812 1 84.81 738 ASN A N 1
ATOM 5635 C CA . ASN A 1 738 ? -31.188 -34.125 -17.625 1 84.81 738 ASN A CA 1
ATOM 5636 C C . ASN A 1 738 ? -30.438 -34.812 -16.484 1 84.81 738 ASN A C 1
ATOM 5638 O O . ASN A 1 738 ? -29.594 -34.188 -15.82 1 84.81 738 ASN A O 1
ATOM 5642 N N . ARG A 1 739 ? -30.75 -36.031 -16.094 1 91.12 739 ARG A N 1
ATOM 5643 C CA . ARG A 1 739 ? -29.969 -36.812 -15.156 1 91.12 739 ARG A CA 1
ATOM 5644 C C . ARG A 1 739 ? -28.594 -37.156 -15.75 1 91.12 739 ARG A C 1
ATOM 5646 O O . ARG A 1 739 ? -27.641 -37.406 -15.016 1 91.12 739 ARG A O 1
ATOM 5653 N N . ILE A 1 740 ? -28.656 -37.219 -17.031 1 94.94 740 ILE A N 1
ATOM 5654 C CA . ILE A 1 740 ? -27.406 -37.375 -17.781 1 94.94 740 ILE A CA 1
ATOM 5655 C C . ILE A 1 740 ? -27.219 -36.156 -18.688 1 94.94 740 ILE A C 1
ATOM 5657 O O . ILE A 1 740 ? -28.031 -35.906 -19.578 1 94.94 740 ILE A O 1
ATOM 5661 N N . SER A 1 741 ? -26.281 -35.438 -18.453 1 94.44 741 SER A N 1
ATOM 5662 C CA . SER A 1 741 ? -25.953 -34.281 -19.266 1 94.44 741 SER A CA 1
ATOM 5663 C C . SER A 1 741 ? -24.578 -34.438 -19.906 1 94.44 741 SER A C 1
ATOM 5665 O O . SER A 1 741 ? -23.578 -34.688 -19.219 1 94.44 741 SER A O 1
ATOM 5667 N N . LEU A 1 742 ? -24.531 -34.281 -21.203 1 96 742 LEU A N 1
ATOM 5668 C CA . LEU A 1 742 ? -23.297 -34.438 -21.969 1 96 742 LEU A CA 1
ATOM 5669 C C . LEU A 1 742 ? -23.016 -33.219 -22.812 1 96 742 LEU A C 1
ATOM 5671 O O . LEU A 1 742 ? -23.891 -32.719 -23.531 1 96 742 LEU A O 1
ATOM 5675 N N . SER A 1 743 ? -21.859 -32.656 -22.625 1 95.56 743 SER A N 1
ATOM 5676 C CA . SER A 1 743 ? -21.375 -31.578 -23.484 1 95.56 743 SER A CA 1
ATOM 5677 C C . SER A 1 743 ? -20.078 -31.969 -24.188 1 95.56 743 SER A C 1
ATOM 5679 O O . SER A 1 743 ? -19.094 -32.344 -23.547 1 95.56 743 SER A O 1
ATOM 5681 N N . MET A 1 744 ? -20.078 -31.875 -25.516 1 96.81 744 MET A N 1
ATOM 5682 C CA . MET A 1 744 ? -18.922 -32.219 -26.328 1 96.81 744 MET A CA 1
ATOM 5683 C C . MET A 1 744 ? -18.516 -31.047 -27.234 1 96.81 744 MET A C 1
ATOM 5685 O O . MET A 1 744 ? -19.391 -30.359 -27.781 1 96.81 744 MET A O 1
ATOM 5689 N N . GLU A 1 745 ? -17.234 -30.859 -27.328 1 96.94 745 GLU A N 1
ATOM 5690 C CA . GLU A 1 745 ? -16.688 -29.797 -28.172 1 96.94 745 GLU A CA 1
ATOM 5691 C C . GLU A 1 745 ? -15.555 -30.328 -29.047 1 96.94 745 GLU A C 1
ATOM 5693 O O . GLU A 1 745 ? -14.734 -31.125 -28.609 1 96.94 745 GLU A O 1
ATOM 5698 N N . TYR A 1 746 ? -15.555 -29.891 -30.281 1 97.5 746 TYR A N 1
ATOM 5699 C CA . TYR A 1 746 ? -14.406 -30 -31.172 1 97.5 746 TYR A CA 1
ATOM 5700 C C . TYR A 1 746 ? -13.898 -28.641 -31.609 1 97.5 746 TYR A C 1
ATOM 5702 O O . TYR A 1 746 ? -14.695 -27.75 -31.938 1 97.5 746 TYR A O 1
ATOM 5710 N N . PHE A 1 747 ? -12.594 -28.422 -31.547 1 96.75 747 PHE A N 1
ATOM 5711 C CA . PHE A 1 747 ? -12.055 -27.125 -31.938 1 96.75 747 PHE A CA 1
ATOM 5712 C C . PHE A 1 747 ? -10.844 -27.297 -32.844 1 96.75 747 PHE A C 1
ATOM 5714 O O . PHE A 1 747 ? -10.156 -28.312 -32.781 1 96.75 747 PHE A O 1
ATOM 5721 N N . ASN A 1 748 ? -10.602 -26.312 -33.656 1 96.94 748 ASN A N 1
ATOM 5722 C CA . ASN A 1 748 ? -9.445 -26.141 -34.531 1 96.94 748 ASN A CA 1
ATOM 5723 C C . ASN A 1 748 ? -8.992 -24.688 -34.562 1 96.94 748 ASN A C 1
ATOM 5725 O O . ASN A 1 748 ? -9.719 -23.828 -35.062 1 96.94 748 ASN A O 1
ATOM 5729 N N . ARG A 1 749 ? -7.785 -24.531 -34.062 1 95.44 749 ARG A N 1
ATOM 5730 C CA . ARG A 1 749 ? -7.246 -23.172 -33.969 1 95.44 749 ARG A CA 1
ATOM 5731 C C . ARG A 1 749 ? -5.953 -23.031 -34.781 1 95.44 749 ARG A C 1
ATOM 5733 O O . ARG A 1 749 ? -5.109 -23.938 -34.75 1 95.44 749 ARG A O 1
ATOM 5740 N N . THR A 1 750 ? -5.836 -21.906 -35.406 1 96.44 750 THR A N 1
ATOM 5741 C CA . THR A 1 750 ? -4.605 -21.531 -36.094 1 96.44 750 THR A CA 1
ATOM 5742 C C . THR A 1 750 ? -4.102 -20.188 -35.594 1 96.44 750 THR A C 1
ATOM 5744 O O . THR A 1 750 ? -4.848 -19.203 -35.562 1 96.44 750 THR A O 1
ATOM 5747 N N . ILE A 1 751 ? -2.895 -20.156 -35.156 1 96.31 751 ILE A N 1
ATOM 5748 C CA . ILE A 1 751 ? -2.277 -18.906 -34.719 1 96.31 751 ILE A CA 1
ATOM 5749 C C . ILE A 1 751 ? -1.284 -18.422 -35.781 1 96.31 751 ILE A C 1
ATOM 5751 O O . ILE A 1 751 ? -0.282 -19.094 -36.062 1 96.31 751 ILE A O 1
ATOM 5755 N N . SER A 1 752 ? -1.597 -17.266 -36.312 1 95.69 752 SER A N 1
ATOM 5756 C CA . SER A 1 752 ? -0.776 -16.719 -37.375 1 95.69 752 SER A CA 1
ATOM 5757 C C . SER A 1 752 ? -0.023 -15.477 -36.938 1 95.69 752 SER A C 1
ATOM 5759 O O . SER A 1 752 ? -0.357 -14.883 -35.906 1 95.69 752 SER A O 1
ATOM 5761 N N . ASP A 1 753 ? 1.039 -15.117 -37.688 1 94.88 753 ASP A N 1
ATOM 5762 C CA . ASP A 1 753 ? 1.875 -13.961 -37.375 1 94.88 753 ASP A CA 1
ATOM 5763 C C . ASP A 1 753 ? 2.406 -14.031 -35.938 1 94.88 753 ASP A C 1
ATOM 5765 O O . ASP A 1 753 ? 2.254 -13.086 -35.156 1 94.88 753 ASP A O 1
ATOM 5769 N N . LEU A 1 754 ? 3.012 -15.125 -35.719 1 95.81 754 LEU A N 1
ATOM 5770 C CA . LEU A 1 754 ? 3.523 -15.352 -34.375 1 95.81 754 LEU A CA 1
ATOM 5771 C C . LEU A 1 754 ? 4.504 -14.25 -33.969 1 95.81 754 LEU A C 1
ATOM 5773 O O . LEU A 1 754 ? 5.352 -13.852 -34.75 1 95.81 754 LEU A O 1
ATOM 5777 N N . LEU A 1 755 ? 4.324 -13.734 -32.812 1 94.88 755 LEU A N 1
ATOM 5778 C CA . LEU A 1 755 ? 5.266 -12.773 -32.25 1 94.88 755 LEU A CA 1
ATOM 5779 C C . LEU A 1 755 ? 6.488 -13.477 -31.656 1 94.88 755 LEU A C 1
ATOM 5781 O O . LEU A 1 755 ? 6.375 -14.211 -30.672 1 94.88 755 LEU A O 1
ATOM 5785 N N . VAL A 1 756 ? 7.539 -13.281 -32.25 1 92.19 756 VAL A N 1
ATOM 5786 C CA . VAL A 1 756 ? 8.82 -13.82 -31.797 1 92.19 756 VAL A CA 1
ATOM 5787 C C . VAL A 1 756 ? 9.703 -12.688 -31.266 1 92.19 756 VAL A C 1
ATOM 5789 O O . VAL A 1 756 ? 10.047 -11.766 -32 1 92.19 756 VAL A O 1
ATOM 5792 N N . LYS A 1 757 ? 10.07 -12.82 -30.047 1 89.81 757 LYS A N 1
ATOM 5793 C CA . LYS A 1 757 ? 10.797 -11.734 -29.391 1 89.81 757 LYS A CA 1
ATOM 5794 C C . LYS A 1 757 ? 12.25 -11.688 -29.859 1 89.81 757 LYS A C 1
ATOM 5796 O O . LYS A 1 757 ? 12.836 -10.609 -29.984 1 89.81 757 LYS A O 1
ATOM 5801 N N . GLU A 1 758 ? 12.82 -12.922 -30.125 1 88.69 758 GLU A N 1
ATOM 5802 C CA . GLU A 1 758 ? 14.25 -12.984 -30.438 1 88.69 758 GLU A CA 1
ATOM 5803 C C . GLU A 1 758 ? 14.492 -13.82 -31.688 1 88.69 758 GLU A C 1
ATOM 5805 O O . GLU A 1 758 ? 15.109 -14.891 -31.625 1 88.69 758 GLU A O 1
ATOM 5810 N N . LYS A 1 759 ? 14.109 -13.227 -32.75 1 89.62 759 LYS A N 1
ATOM 5811 C CA . LYS A 1 759 ? 14.523 -13.836 -34.031 1 89.62 759 LYS A CA 1
ATOM 5812 C C . LYS A 1 759 ? 16.016 -13.648 -34.25 1 89.62 759 LYS A C 1
ATOM 5814 O O . LYS A 1 759 ? 16.516 -12.523 -34.188 1 89.62 759 LYS A O 1
ATOM 5819 N N . SER A 1 760 ? 16.688 -14.68 -34.5 1 87.62 760 SER A N 1
ATOM 5820 C CA . SER A 1 760 ? 18.141 -14.633 -34.625 1 87.62 760 SER A CA 1
ATOM 5821 C C . SER A 1 760 ? 18.547 -13.953 -35.938 1 87.62 760 SER A C 1
ATOM 5823 O O . SER A 1 760 ? 17.922 -14.172 -36.969 1 87.62 760 SER A O 1
ATOM 5825 N N . LEU A 1 761 ? 19.531 -13.141 -35.781 1 87.62 761 LEU A N 1
ATOM 5826 C CA . LEU A 1 761 ? 20.203 -12.516 -36.938 1 87.62 761 LEU A CA 1
ATOM 5827 C C . LEU A 1 761 ? 21.625 -13.047 -37.062 1 87.62 761 LEU A C 1
ATOM 5829 O O . LEU A 1 761 ? 22.188 -13.617 -36.125 1 87.62 761 LEU A O 1
ATOM 5833 N N . PRO A 1 762 ? 22.125 -12.844 -38.281 1 85.5 762 PRO A N 1
ATOM 5834 C CA . PRO A 1 762 ? 23.516 -13.281 -38.438 1 85.5 762 PRO A CA 1
ATOM 5835 C C . PRO A 1 762 ? 24.453 -12.656 -37.406 1 85.5 762 PRO A C 1
ATOM 5837 O O . PRO A 1 762 ? 24.281 -11.5 -37 1 85.5 762 PRO A O 1
ATOM 5840 N N . SER A 1 763 ? 25.438 -13.398 -37.094 1 86.06 763 SER A N 1
ATOM 5841 C CA . SER A 1 763 ? 26.297 -13.102 -35.969 1 86.06 763 SER A CA 1
ATOM 5842 C C . SER A 1 763 ? 27.109 -11.828 -36.188 1 86.06 763 SER A C 1
ATOM 5844 O O . SER A 1 763 ? 27.641 -11.234 -35.25 1 86.06 763 SER A O 1
ATOM 5846 N N . TYR A 1 764 ? 27.172 -11.383 -37.406 1 86.38 764 TYR A N 1
ATOM 5847 C CA . TYR A 1 764 ? 28 -10.211 -37.719 1 86.38 764 TYR A CA 1
ATOM 5848 C C . TYR A 1 764 ? 27.25 -8.922 -37.344 1 86.38 764 TYR A C 1
ATOM 5850 O O . TYR A 1 764 ? 27.859 -7.852 -37.281 1 86.38 764 TYR A O 1
ATOM 5858 N N . ASN A 1 765 ? 26.031 -8.992 -37.094 1 88.25 765 ASN A N 1
ATOM 5859 C CA . ASN A 1 765 ? 25.281 -7.812 -36.656 1 88.25 765 ASN A CA 1
ATOM 5860 C C . ASN A 1 765 ? 25.625 -7.422 -35.219 1 88.25 765 ASN A C 1
ATOM 5862 O O . ASN A 1 765 ? 25.922 -8.281 -34.406 1 88.25 765 ASN A O 1
ATOM 5866 N N . GLU A 1 766 ? 25.672 -6.199 -34.906 1 86.25 766 GLU A N 1
ATOM 5867 C CA . GLU A 1 766 ? 25.891 -5.715 -33.562 1 86.25 766 GLU A CA 1
ATOM 5868 C C . GLU A 1 766 ? 24.875 -6.293 -32.594 1 86.25 766 GLU A C 1
ATOM 5870 O O . GLU A 1 766 ? 25.219 -6.695 -31.484 1 86.25 766 GLU A O 1
ATOM 5875 N N . VAL A 1 767 ? 23.688 -6.156 -33 1 90.69 767 VAL A N 1
ATOM 5876 C CA . VAL A 1 767 ? 22.594 -6.832 -32.281 1 90.69 767 VAL A CA 1
ATOM 5877 C C . VAL A 1 767 ? 22.172 -8.078 -33.062 1 90.69 767 VAL A C 1
ATOM 5879 O O . VAL A 1 767 ? 21.875 -8.008 -34.25 1 90.69 767 VAL A O 1
ATOM 5882 N N . THR A 1 768 ? 22.047 -9.18 -32.312 1 90.19 768 THR A N 1
ATOM 5883 C CA . THR A 1 768 ? 21.953 -10.445 -33.062 1 90.19 768 THR A CA 1
ATOM 5884 C C . THR A 1 768 ? 20.531 -10.977 -33 1 90.19 768 THR A C 1
ATOM 5886 O O . THR A 1 768 ? 20.281 -12.156 -33.281 1 90.19 768 THR A O 1
ATOM 5889 N N . SER A 1 769 ? 19.656 -10.219 -32.531 1 91.5 769 SER A N 1
ATOM 5890 C CA . SER A 1 769 ? 18.266 -10.648 -32.531 1 91.5 769 SER A CA 1
ATOM 5891 C C . SER A 1 769 ? 17.328 -9.484 -32.812 1 91.5 769 SER A C 1
ATOM 5893 O O . SER A 1 769 ? 17.688 -8.32 -32.594 1 91.5 769 SER A O 1
ATOM 5895 N N . ILE A 1 770 ? 16.188 -9.75 -33.344 1 93.31 770 ILE A N 1
ATOM 5896 C CA . ILE A 1 770 ? 15.156 -8.75 -33.594 1 93.31 770 ILE A CA 1
ATOM 5897 C C . ILE A 1 770 ? 13.773 -9.375 -33.406 1 93.31 770 ILE A C 1
ATOM 5899 O O . ILE A 1 770 ? 13.578 -10.562 -33.688 1 93.31 770 ILE A O 1
ATOM 5903 N N . ALA A 1 771 ? 12.922 -8.594 -32.875 1 94.5 771 ALA A N 1
ATOM 5904 C CA . ALA A 1 771 ? 11.555 -9.086 -32.75 1 94.5 771 ALA A CA 1
ATOM 5905 C C . ALA A 1 771 ? 10.844 -9.047 -34.094 1 94.5 771 ALA A C 1
ATOM 5907 O O . ALA A 1 771 ? 11.055 -8.125 -34.906 1 94.5 771 ALA A O 1
ATOM 5908 N N . SER A 1 772 ? 10.008 -10.07 -34.344 1 94.44 772 SER A N 1
ATOM 5909 C CA . SER A 1 772 ? 9.328 -10.148 -35.625 1 94.44 772 SER A CA 1
ATOM 5910 C C . SER A 1 772 ? 8.078 -11.016 -35.562 1 94.44 772 SER A C 1
ATOM 5912 O O . SER A 1 772 ? 7.922 -11.797 -34.625 1 94.44 772 SER A O 1
ATOM 5914 N N . ASN A 1 773 ? 7.168 -10.766 -36.531 1 95.12 773 ASN A N 1
ATOM 5915 C CA . ASN A 1 773 ? 6.062 -11.695 -36.781 1 95.12 773 ASN A CA 1
ATOM 5916 C C . ASN A 1 773 ? 6.453 -12.789 -37.75 1 95.12 773 ASN A C 1
ATOM 5918 O O . ASN A 1 773 ? 6.609 -12.523 -38.938 1 95.12 773 ASN A O 1
ATOM 5922 N N . ILE A 1 774 ? 6.547 -14.039 -37.188 1 93.62 774 ILE A N 1
ATOM 5923 C CA . ILE A 1 774 ? 7.039 -15.078 -38.094 1 93.62 774 ILE A CA 1
ATOM 5924 C C . ILE A 1 774 ? 6.414 -16.422 -37.719 1 93.62 774 ILE A C 1
ATOM 5926 O O . ILE A 1 774 ? 6.422 -16.828 -36.562 1 93.62 774 ILE A O 1
ATOM 5930 N N . GLY A 1 775 ? 5.852 -17.094 -38.781 1 93.88 775 GLY A N 1
ATOM 5931 C CA . GLY A 1 775 ? 5.402 -18.469 -38.625 1 93.88 775 GLY A CA 1
ATOM 5932 C C . GLY A 1 775 ? 3.941 -18.578 -38.25 1 93.88 775 GLY A C 1
ATOM 5933 O O . GLY A 1 775 ? 3.268 -17.562 -38.031 1 93.88 775 GLY A O 1
ATOM 5934 N N . GLU A 1 776 ? 3.482 -19.844 -38.219 1 96.38 776 GLU A N 1
ATOM 5935 C CA . GLU A 1 776 ? 2.117 -20.203 -37.844 1 96.38 776 GLU A CA 1
ATOM 5936 C C . GLU A 1 776 ? 2.084 -21.531 -37.094 1 96.38 776 GLU A C 1
ATOM 5938 O O . GLU A 1 776 ? 2.898 -22.422 -37.344 1 96.38 776 GLU A O 1
ATOM 5943 N N . THR A 1 777 ? 1.179 -21.641 -36.125 1 96.94 777 THR A N 1
ATOM 5944 C CA . THR A 1 777 ? 0.954 -22.891 -35.406 1 96.94 777 THR A CA 1
ATOM 5945 C C . THR A 1 777 ? -0.52 -23.281 -35.438 1 96.94 777 THR A C 1
ATOM 5947 O O . THR A 1 777 ? -1.367 -22.484 -35.875 1 96.94 777 THR A O 1
ATOM 5950 N N . LYS A 1 778 ? -0.688 -24.531 -35.062 1 96.19 778 LYS A N 1
ATOM 5951 C CA . LYS A 1 778 ? -2.041 -25.078 -35.094 1 96.19 778 LYS A CA 1
ATOM 5952 C C . LYS A 1 778 ? -2.303 -25.922 -33.812 1 96.19 778 LYS A C 1
ATOM 5954 O O . LYS A 1 778 ? -1.415 -26.625 -33.344 1 96.19 778 LYS A O 1
ATOM 5959 N N . SER A 1 779 ? -3.51 -25.812 -33.281 1 95.62 779 SER A N 1
ATOM 5960 C CA . SER A 1 779 ? -3.975 -26.625 -32.156 1 95.62 779 SER A CA 1
ATOM 5961 C C . SER A 1 779 ? -5.363 -27.203 -32.438 1 95.62 779 SER A C 1
ATOM 5963 O O . SER A 1 779 ? -6.289 -26.453 -32.781 1 95.62 779 SER A O 1
ATOM 5965 N N . GLN A 1 780 ? -5.477 -28.469 -32.344 1 96.19 780 GLN A N 1
ATOM 5966 C CA . GLN A 1 780 ? -6.758 -29.141 -32.531 1 96.19 780 GLN A CA 1
ATOM 5967 C C . GLN A 1 780 ? -7.039 -30.094 -31.359 1 96.19 780 GLN A C 1
ATOM 5969 O O . GLN A 1 780 ? -6.109 -30.625 -30.75 1 96.19 780 GLN A O 1
ATOM 5974 N N . GLY A 1 781 ? -8.328 -30.188 -31.047 1 96.69 781 GLY A N 1
ATOM 5975 C CA . GLY A 1 781 ? -8.602 -31.078 -29.922 1 96.69 781 GLY A CA 1
ATOM 5976 C C . GLY A 1 781 ? -10.078 -31.344 -29.719 1 96.69 781 GLY A C 1
ATOM 5977 O O . GLY A 1 781 ? -10.906 -30.953 -30.547 1 96.69 781 GLY A O 1
ATOM 5978 N N . PHE A 1 782 ? -10.344 -32.156 -28.734 1 97.06 782 PHE A N 1
ATOM 5979 C CA . PHE A 1 782 ? -11.672 -32.594 -28.328 1 97.06 782 PHE A CA 1
ATOM 5980 C C . PHE A 1 782 ? -11.852 -32.438 -26.812 1 97.06 782 PHE A C 1
ATOM 5982 O O . PHE A 1 782 ? -10.914 -32.688 -26.047 1 97.06 782 PHE A O 1
ATOM 5989 N N . GLU A 1 783 ? -13.078 -32.031 -26.469 1 97.38 783 GLU A N 1
ATOM 5990 C CA . GLU A 1 783 ? -13.438 -31.891 -25.062 1 97.38 783 GLU A CA 1
ATOM 5991 C C . GLU A 1 783 ? -14.789 -32.531 -24.781 1 97.38 783 GLU A C 1
ATOM 5993 O O . GLU A 1 783 ? -15.703 -32.469 -25.609 1 97.38 783 GLU A O 1
ATOM 5998 N N . MET A 1 784 ? -14.859 -33.031 -23.547 1 97 784 MET A N 1
ATOM 5999 C CA . MET A 1 784 ? -16.109 -33.656 -23.125 1 97 784 MET A CA 1
ATOM 6000 C C . MET A 1 784 ? -16.359 -33.469 -21.641 1 97 784 MET A C 1
ATOM 6002 O O . MET A 1 784 ? -15.43 -33.562 -20.828 1 97 784 MET A O 1
ATOM 6006 N N . THR A 1 785 ? -17.5 -33.094 -21.297 1 96.38 785 THR A N 1
ATOM 6007 C CA . THR A 1 785 ? -17.984 -33.031 -19.906 1 96.38 785 THR A CA 1
ATOM 6008 C C . THR A 1 785 ? -19.234 -33.875 -19.734 1 96.38 785 THR A C 1
ATOM 6010 O O . THR A 1 785 ? -20.234 -33.656 -20.438 1 96.38 785 THR A O 1
ATOM 6013 N N . LEU A 1 786 ? -19.172 -34.812 -18.844 1 96.94 786 LEU A N 1
ATOM 6014 C CA . LEU A 1 786 ? -20.312 -35.688 -18.531 1 96.94 786 LEU A CA 1
ATOM 6015 C C . LEU A 1 786 ? -20.734 -35.531 -17.078 1 96.94 786 LEU A C 1
ATOM 6017 O O . LEU A 1 786 ? -19.906 -35.75 -16.172 1 96.94 786 LEU A O 1
ATOM 6021 N N . ASN A 1 787 ? -21.906 -35.125 -16.875 1 94.62 787 ASN A N 1
ATOM 6022 C CA . ASN A 1 787 ? -22.5 -35.062 -15.547 1 94.62 787 ASN A CA 1
ATOM 6023 C C . ASN A 1 787 ? -23.656 -36.031 -15.391 1 94.62 787 ASN A C 1
ATOM 6025 O O . ASN A 1 787 ? -24.578 -36.062 -16.203 1 94.62 787 ASN A O 1
ATOM 6029 N N . THR A 1 788 ? -23.656 -36.812 -14.312 1 96.06 788 THR A N 1
ATOM 6030 C CA . THR A 1 788 ? -24.719 -37.781 -14.094 1 96.06 788 THR A CA 1
ATOM 6031 C C . THR A 1 788 ? -25.25 -37.688 -12.664 1 96.06 788 THR A C 1
ATOM 6033 O O . THR A 1 788 ? -24.484 -37.469 -11.727 1 96.06 788 THR A O 1
ATOM 6036 N N . VAL A 1 789 ? -26.516 -37.781 -12.523 1 94.56 789 VAL A N 1
ATOM 6037 C CA . VAL A 1 789 ? -27.172 -38 -11.234 1 94.56 789 VAL A CA 1
ATOM 6038 C C . VAL A 1 789 ? -27.531 -39.469 -11.086 1 94.56 789 VAL A C 1
ATOM 6040 O O . VAL A 1 789 ? -28.594 -39.906 -11.539 1 94.56 789 VAL A O 1
ATOM 6043 N N . ASN A 1 790 ? -26.766 -40.156 -10.398 1 95.38 790 ASN A N 1
ATOM 6044 C CA . ASN A 1 790 ? -26.875 -41.625 -10.312 1 95.38 790 ASN A CA 1
ATOM 6045 C C . ASN A 1 790 ? -28.016 -42.031 -9.391 1 95.38 790 ASN A C 1
ATOM 6047 O O . ASN A 1 790 ? -28.734 -43 -9.695 1 95.38 790 ASN A O 1
ATOM 6051 N N . ILE A 1 791 ? -27.969 -41.406 -8.211 1 93.5 791 ILE A N 1
ATOM 6052 C CA . ILE A 1 791 ? -29.031 -41.625 -7.23 1 93.5 791 ILE A CA 1
ATOM 6053 C C . ILE A 1 791 ? -29.562 -40.312 -6.707 1 93.5 791 ILE A C 1
ATOM 6055 O O . ILE A 1 791 ? -28.781 -39.375 -6.418 1 93.5 791 ILE A O 1
ATOM 6059 N N . ASP A 1 792 ? -30.828 -40.156 -6.703 1 89.88 792 ASP A N 1
ATOM 6060 C CA . ASP A 1 792 ? -31.469 -38.969 -6.105 1 89.88 792 ASP A CA 1
ATOM 6061 C C . ASP A 1 792 ? -32.75 -39.375 -5.398 1 89.88 792 ASP A C 1
ATOM 6063 O O . ASP A 1 792 ? -33.844 -39.375 -6.016 1 89.88 792 ASP A O 1
ATOM 6067 N N . ASN A 1 793 ? -32.656 -39.625 -4.207 1 86.88 793 ASN A N 1
ATOM 6068 C CA . ASN A 1 793 ? -33.844 -39.906 -3.387 1 86.88 793 ASN A CA 1
ATOM 6069 C C . ASN A 1 793 ? -33.781 -39.156 -2.062 1 86.88 793 ASN A C 1
ATOM 6071 O O . ASN A 1 793 ? -32.906 -38.312 -1.857 1 86.88 793 ASN A O 1
ATOM 6075 N N . ARG A 1 794 ? -34.719 -39.375 -1.138 1 78.94 794 ARG A N 1
ATOM 6076 C CA . ARG A 1 794 ? -34.844 -38.594 0.09 1 78.94 794 ARG A CA 1
ATOM 6077 C C . ARG A 1 794 ? -33.594 -38.75 0.972 1 78.94 794 ARG A C 1
ATOM 6079 O O . ARG A 1 794 ? -33.125 -37.781 1.563 1 78.94 794 ARG A O 1
ATOM 6086 N N . ASP A 1 795 ? -33.062 -39.875 1.034 1 87.5 795 ASP A N 1
ATOM 6087 C CA . ASP A 1 795 ? -31.984 -40.156 1.967 1 87.5 795 ASP A CA 1
ATOM 6088 C C . ASP A 1 795 ? -30.641 -40.125 1.255 1 87.5 795 ASP A C 1
ATOM 6090 O O . ASP A 1 795 ? -29.594 -39.875 1.875 1 87.5 795 ASP A O 1
ATOM 6094 N N . TRP A 1 796 ? -30.609 -40.531 -0.099 1 91.25 796 TRP A N 1
ATOM 6095 C CA . TRP A 1 796 ? -29.359 -40.719 -0.83 1 91.25 796 TRP A CA 1
ATOM 6096 C C . TRP A 1 796 ? -29.312 -39.812 -2.053 1 91.25 796 TRP A C 1
ATOM 6098 O O . TRP A 1 796 ? -30.281 -39.719 -2.807 1 91.25 796 TRP A O 1
ATOM 6108 N N . THR A 1 797 ? -28.297 -39.125 -2.158 1 92.19 797 THR A N 1
ATOM 6109 C CA . THR A 1 797 ? -27.984 -38.438 -3.408 1 92.19 797 THR A CA 1
ATOM 6110 C C . THR A 1 797 ? -26.562 -38.781 -3.855 1 92.19 797 THR A C 1
ATOM 6112 O O . THR A 1 797 ? -25.641 -38.812 -3.037 1 92.19 797 THR A O 1
ATOM 6115 N N . TRP A 1 798 ? -26.344 -39.188 -5.086 1 95.12 798 TRP A N 1
ATOM 6116 C CA . TRP A 1 798 ? -25.047 -39.5 -5.668 1 95.12 798 TRP A CA 1
ATOM 6117 C C . TRP A 1 798 ? -24.906 -38.906 -7.055 1 95.12 798 TRP A C 1
ATOM 6119 O O . TRP A 1 798 ? -25.688 -39.219 -7.961 1 95.12 798 TRP A O 1
ATOM 6129 N N . THR A 1 799 ? -23.969 -37.969 -7.148 1 93.56 799 THR A N 1
ATOM 6130 C CA . THR A 1 799 ? -23.688 -37.375 -8.438 1 93.56 799 THR A CA 1
ATOM 6131 C C . THR A 1 799 ? -22.25 -37.656 -8.875 1 93.56 799 THR A C 1
ATOM 6133 O O . THR A 1 799 ? -21.359 -37.781 -8.031 1 93.56 799 THR A O 1
ATOM 6136 N N . THR A 1 800 ? -22.016 -37.719 -10.211 1 95.06 800 THR A N 1
ATOM 6137 C CA . THR A 1 800 ? -20.688 -37.938 -10.797 1 95.06 800 THR A CA 1
ATOM 6138 C C . THR A 1 800 ? -20.422 -36.969 -11.922 1 95.06 800 THR A C 1
ATOM 6140 O O . THR A 1 800 ? -21.281 -36.719 -12.773 1 95.06 800 THR A O 1
ATOM 6143 N N . ASP A 1 801 ? -19.25 -36.344 -11.883 1 93.62 801 ASP A N 1
ATOM 6144 C CA . ASP A 1 801 ? -18.781 -35.469 -12.938 1 93.62 801 ASP A CA 1
ATOM 6145 C C . ASP A 1 801 ? -17.5 -35.969 -13.57 1 93.62 801 ASP A C 1
ATOM 6147 O O . ASP A 1 801 ? -16.531 -36.25 -12.867 1 93.62 801 ASP A O 1
ATOM 6151 N N . LEU A 1 802 ? -17.516 -36.094 -14.867 1 96.31 802 LEU A N 1
ATOM 6152 C CA . LEU A 1 802 ? -16.344 -36.531 -15.625 1 96.31 802 LEU A CA 1
ATOM 6153 C C . LEU A 1 802 ? -15.953 -35.531 -16.688 1 96.31 802 LEU A C 1
ATOM 6155 O O . LEU A 1 802 ? -16.812 -35 -17.406 1 96.31 802 LEU A O 1
ATOM 6159 N N . THR A 1 803 ? -14.711 -35.156 -16.688 1 95.94 803 T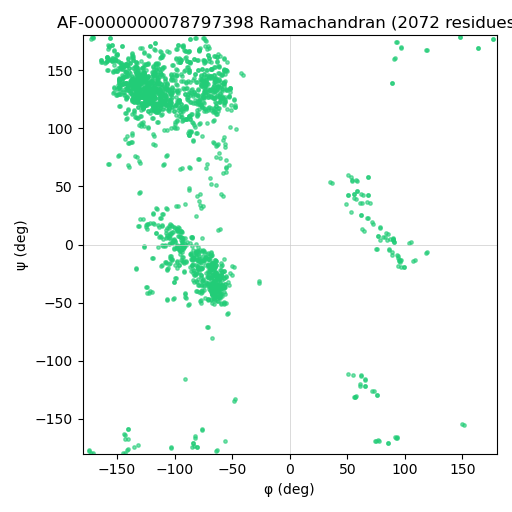HR A N 1
ATOM 6160 C CA . THR A 1 803 ? -14.18 -34.281 -17.734 1 95.94 803 THR A CA 1
ATOM 6161 C C . THR A 1 803 ? -13.055 -34.938 -18.5 1 95.94 803 THR A C 1
ATOM 6163 O O . THR A 1 803 ? -12.258 -35.688 -17.922 1 95.94 803 THR A O 1
ATOM 6166 N N . LEU A 1 804 ? -13.031 -34.719 -19.781 1 96.88 804 LEU A N 1
ATOM 6167 C CA . LEU A 1 804 ? -11.992 -35.219 -20.688 1 96.88 804 LEU A CA 1
ATOM 6168 C C . LEU A 1 804 ? -11.562 -34.125 -21.672 1 96.88 804 LEU A C 1
ATOM 6170 O O . LEU A 1 804 ? -12.398 -33.406 -22.203 1 96.88 804 LEU A O 1
ATOM 6174 N N . SER A 1 805 ? -10.266 -34.031 -21.812 1 96.19 805 SER A N 1
ATOM 6175 C CA . SER A 1 805 ? -9.734 -33.031 -22.734 1 96.19 805 SER A CA 1
ATOM 6176 C C . SER A 1 805 ? -8.531 -33.562 -23.5 1 96.19 805 SER A C 1
ATOM 6178 O O . SER A 1 805 ? -7.66 -34.219 -22.906 1 96.19 805 SER A O 1
ATOM 6180 N N . LEU A 1 806 ? -8.484 -33.344 -24.75 1 95.56 806 LEU A N 1
ATOM 6181 C CA . LEU A 1 806 ? -7.328 -33.688 -25.578 1 95.56 806 LEU A CA 1
ATOM 6182 C C . LEU A 1 806 ? -7.016 -32.562 -26.562 1 95.56 806 LEU A C 1
ATOM 6184 O O . LEU A 1 806 ? -7.926 -31.922 -27.109 1 95.56 806 LEU A O 1
ATOM 6188 N N . TYR A 1 807 ? -5.801 -32.219 -26.781 1 96 807 TYR A N 1
ATOM 6189 C CA . TYR A 1 807 ? -5.348 -31.219 -27.75 1 96 807 TYR A CA 1
ATOM 6190 C C . TYR A 1 807 ? -4.047 -31.672 -28.406 1 96 807 TYR A C 1
ATOM 6192 O O . TYR A 1 807 ? -3.287 -32.438 -27.828 1 96 807 TYR A O 1
ATOM 6200 N N . ARG A 1 808 ? -3.787 -31.156 -29.625 1 96.88 808 ARG A N 1
ATOM 6201 C CA . ARG A 1 808 ? -2.562 -31.391 -30.375 1 96.88 808 ARG A CA 1
ATOM 6202 C C . ARG A 1 808 ? -1.999 -30.094 -30.922 1 96.88 808 ARG A C 1
ATOM 6204 O O . ARG A 1 808 ? -2.566 -29.5 -31.859 1 96.88 808 ARG A O 1
ATOM 6211 N N . ASP A 1 809 ? -0.903 -29.703 -30.328 1 96.69 809 ASP A N 1
ATOM 6212 C CA . ASP A 1 809 ? -0.222 -28.484 -30.781 1 96.69 809 ASP A CA 1
ATOM 6213 C C . ASP A 1 809 ? 0.901 -28.812 -31.75 1 96.69 809 ASP A C 1
ATOM 6215 O O . ASP A 1 809 ? 1.869 -29.484 -31.406 1 96.69 809 ASP A O 1
ATOM 6219 N N . ARG A 1 810 ? 0.837 -28.25 -32.906 1 96.94 810 ARG A N 1
ATOM 6220 C CA . ARG A 1 810 ? 1.825 -28.531 -33.969 1 96.94 810 ARG A CA 1
ATOM 6221 C C . ARG A 1 810 ? 2.182 -27.266 -34.719 1 96.94 810 ARG A C 1
ATOM 6223 O O . ARG A 1 810 ? 1.433 -26.297 -34.719 1 96.94 810 ARG A O 1
ATOM 6230 N N . TRP A 1 811 ? 3.312 -27.359 -35.375 1 96.5 811 TRP A N 1
ATOM 6231 C CA . TRP A 1 811 ? 3.691 -26.297 -36.312 1 96.5 811 TRP A CA 1
ATOM 6232 C C . TRP A 1 811 ? 2.912 -26.406 -37.625 1 96.5 811 TRP A C 1
ATOM 6234 O O . TRP A 1 811 ? 2.664 -27.5 -38.094 1 96.5 811 TRP A O 1
ATOM 6244 N N . LYS A 1 812 ? 2.496 -25.266 -38.156 1 96.44 812 LYS A N 1
ATOM 6245 C CA . LYS A 1 812 ? 1.882 -25.203 -39.5 1 96.44 812 LYS A CA 1
ATOM 6246 C C . LYS A 1 812 ? 2.838 -24.594 -40.5 1 96.44 812 LYS A C 1
ATOM 6248 O O . LYS A 1 812 ? 3.016 -25.141 -41.594 1 96.44 812 LYS A O 1
ATOM 6253 N N . GLU A 1 813 ? 3.434 -23.469 -40.094 1 95.44 813 GLU A N 1
ATOM 6254 C CA . GLU A 1 813 ? 4.453 -22.812 -40.906 1 95.44 813 GLU A CA 1
ATOM 6255 C C . GLU A 1 813 ? 5.629 -22.359 -40.031 1 95.44 813 GLU A C 1
ATOM 6257 O O . GLU A 1 813 ? 5.441 -21.719 -39 1 95.44 813 GLU A O 1
ATOM 6262 N N . ARG A 1 814 ? 6.816 -22.75 -40.5 1 93.44 814 ARG A N 1
ATOM 6263 C CA . ARG A 1 814 ? 8.023 -22.344 -39.781 1 93.44 814 ARG A CA 1
ATOM 6264 C C . ARG A 1 814 ? 8.586 -21.047 -40.344 1 93.44 814 ARG A C 1
ATOM 6266 O O . ARG A 1 814 ? 8.07 -20.531 -41.344 1 93.44 814 ARG A O 1
ATOM 6273 N N . ASP A 1 815 ? 9.555 -20.531 -39.594 1 89.44 815 ASP A N 1
ATOM 6274 C CA . ASP A 1 815 ? 10.32 -19.422 -40.156 1 89.44 815 ASP A CA 1
ATOM 6275 C C . ASP A 1 815 ? 10.922 -19.812 -41.5 1 89.44 815 ASP A C 1
ATOM 6277 O O . ASP A 1 815 ? 11.477 -20.906 -41.656 1 89.44 815 ASP A O 1
ATOM 6281 N N . PRO A 1 816 ? 10.766 -18.891 -42.469 1 86.69 816 PRO A N 1
ATOM 6282 C CA . PRO A 1 816 ? 11.336 -19.203 -43.781 1 86.69 816 PRO A CA 1
ATOM 6283 C C . PRO A 1 816 ? 12.836 -19.453 -43.719 1 86.69 816 PRO A C 1
ATOM 6285 O O . PRO A 1 816 ? 13.375 -20.188 -44.562 1 86.69 816 PRO A O 1
ATOM 6288 N N . ASN A 1 817 ? 13.406 -18.922 -42.75 1 85.44 817 ASN A N 1
ATOM 6289 C CA . ASN A 1 817 ? 14.852 -19.094 -42.625 1 85.44 817 ASN A CA 1
ATOM 6290 C C . ASN A 1 817 ? 15.188 -20.281 -41.719 1 85.44 817 ASN A C 1
ATOM 6292 O O . ASN A 1 817 ? 16.359 -20.516 -41.375 1 85.44 817 ASN A O 1
ATOM 6296 N N . TRP A 1 818 ? 14.133 -20.984 -41.344 1 88 818 TRP A N 1
ATOM 6297 C CA . TRP A 1 818 ? 14.336 -22.156 -40.5 1 88 818 TRP A CA 1
ATOM 6298 C C . TRP A 1 818 ? 15.055 -23.266 -41.281 1 88 818 TRP A C 1
ATOM 6300 O O . TRP A 1 818 ? 14.688 -23.578 -42.406 1 88 818 TRP A O 1
ATOM 6310 N N . LYS A 1 819 ? 16.141 -23.766 -40.75 1 88.62 819 LYS A N 1
ATOM 6311 C CA . LYS A 1 819 ? 16.875 -24.906 -41.281 1 88.62 819 LYS A CA 1
ATOM 6312 C C . LYS A 1 819 ? 16.688 -26.156 -40.438 1 88.62 819 LYS A C 1
ATOM 6314 O O . LYS A 1 819 ? 17.406 -26.344 -39.438 1 88.62 819 LYS A O 1
ATOM 6319 N N . PRO A 1 820 ? 15.789 -26.984 -40.906 1 91 820 PRO A N 1
ATOM 6320 C CA . PRO A 1 820 ? 15.5 -28.172 -40.094 1 91 820 PRO A CA 1
ATOM 6321 C C . PRO A 1 820 ? 16.688 -29.125 -40 1 91 820 PRO A C 1
ATOM 6323 O O . PRO A 1 820 ? 17.406 -29.312 -41 1 91 820 PRO A O 1
ATOM 6326 N N . ALA A 1 821 ? 16.844 -29.672 -38.906 1 92.81 821 ALA A N 1
ATOM 6327 C CA . ALA A 1 821 ? 17.734 -30.812 -38.781 1 92.81 821 ALA A CA 1
ATOM 6328 C C . ALA A 1 821 ? 17.156 -32.062 -39.438 1 92.81 821 ALA A C 1
ATOM 6330 O O . ALA A 1 821 ? 15.977 -32.062 -39.812 1 92.81 821 ALA A O 1
ATOM 6331 N N . ALA A 1 822 ? 18.016 -33.031 -39.562 1 91.62 822 ALA A N 1
ATOM 6332 C CA . ALA A 1 822 ? 17.609 -34.25 -40.25 1 91.62 822 ALA A CA 1
ATOM 6333 C C . ALA A 1 822 ? 16.438 -34.938 -39.562 1 91.62 822 ALA A C 1
ATOM 6335 O O . ALA A 1 822 ? 15.609 -35.562 -40.219 1 91.62 822 ALA A O 1
ATOM 6336 N N . TYR A 1 823 ? 16.359 -34.75 -38.344 1 92.75 823 TYR A N 1
ATOM 6337 C CA . TYR A 1 823 ? 15.344 -35.438 -37.562 1 92.75 823 TYR A CA 1
ATOM 6338 C C . TYR A 1 823 ? 14.102 -34.594 -37.406 1 92.75 823 TYR A C 1
ATOM 6340 O O . TYR A 1 823 ? 13.109 -35 -36.812 1 92.75 823 TYR A O 1
ATOM 6348 N N . GLN A 1 824 ? 14.117 -33.375 -37.844 1 94.69 824 GLN A N 1
ATOM 6349 C CA . GLN A 1 824 ? 13.008 -32.438 -37.656 1 94.69 824 GLN A CA 1
ATOM 6350 C C . GLN A 1 824 ? 12.133 -32.375 -38.906 1 94.69 824 GLN A C 1
ATOM 6352 O O . GLN A 1 824 ? 12.633 -32.469 -40.031 1 94.69 824 GLN A O 1
ATOM 6357 N N . LYS A 1 825 ? 10.859 -32.188 -38.656 1 93.88 825 LYS A N 1
ATOM 6358 C CA . LYS A 1 825 ? 9.898 -31.969 -39.75 1 93.88 825 LYS A CA 1
ATOM 6359 C C . LYS A 1 825 ? 9.164 -30.641 -39.562 1 93.88 825 LYS A C 1
ATOM 6361 O O . LYS A 1 825 ? 9.094 -30.094 -38.469 1 93.88 825 LYS A O 1
ATOM 6366 N N . GLU A 1 826 ? 8.578 -30.203 -40.625 1 92.81 826 GLU A N 1
ATOM 6367 C CA . GLU A 1 826 ? 7.918 -28.906 -40.656 1 92.81 826 GLU A CA 1
ATOM 6368 C C . GLU A 1 826 ? 6.672 -28.891 -39.781 1 92.81 826 GLU A C 1
ATOM 6370 O O . GLU A 1 826 ? 6.312 -27.859 -39.219 1 92.81 826 GLU A O 1
ATOM 6375 N N . ASP A 1 827 ? 6.035 -29.984 -39.656 1 94.38 827 ASP A N 1
ATOM 6376 C CA . ASP A 1 827 ? 4.773 -30.016 -38.906 1 94.38 827 ASP A CA 1
ATOM 6377 C C . ASP A 1 827 ? 4.926 -30.766 -37.594 1 94.38 827 ASP A C 1
ATOM 6379 O O . ASP A 1 827 ? 3.971 -31.359 -37.094 1 94.38 827 ASP A O 1
ATOM 6383 N N . ASP A 1 828 ? 6.059 -30.828 -37.031 1 95.94 828 ASP A N 1
ATOM 6384 C CA . ASP A 1 828 ? 6.305 -31.5 -35.75 1 95.94 828 ASP A CA 1
ATOM 6385 C C . ASP A 1 828 ? 5.504 -30.828 -34.656 1 95.94 828 ASP A C 1
ATOM 6387 O O . ASP A 1 828 ? 4.988 -29.734 -34.812 1 95.94 828 ASP A O 1
ATOM 6391 N N . TRP A 1 829 ? 5.402 -31.594 -33.531 1 95.88 829 TRP A N 1
ATOM 6392 C CA . TRP A 1 829 ? 4.812 -31.031 -32.312 1 95.88 829 TRP A CA 1
ATOM 6393 C C . TRP A 1 829 ? 5.574 -29.781 -31.891 1 95.88 829 TRP A C 1
ATOM 6395 O O . TRP A 1 829 ? 6.785 -29.672 -32.125 1 95.88 829 TRP A O 1
ATOM 6405 N N . ILE A 1 830 ? 4.902 -28.859 -31.25 1 95.12 830 ILE A N 1
ATOM 6406 C CA . ILE A 1 830 ? 5.566 -27.672 -30.719 1 95.12 830 ILE A CA 1
ATOM 6407 C C . ILE A 1 830 ? 6.508 -28.078 -29.578 1 95.12 830 ILE A C 1
ATOM 6409 O O . ILE A 1 830 ? 7.633 -27.578 -29.5 1 95.12 830 ILE A O 1
ATOM 6413 N N . ARG A 1 831 ? 6.07 -29 -28.766 1 95.62 831 ARG A N 1
ATOM 6414 C CA . ARG A 1 831 ? 6.891 -29.531 -27.672 1 95.62 831 ARG A CA 1
ATOM 6415 C C . ARG A 1 831 ? 7.316 -30.969 -27.953 1 95.62 831 ARG A C 1
ATOM 6417 O O . ARG A 1 831 ? 6.941 -31.875 -27.219 1 95.62 831 ARG A O 1
ATOM 6424 N N . SER A 1 832 ? 8.133 -31.094 -28.906 1 95.12 832 SER A N 1
ATOM 6425 C CA . SER A 1 832 ? 8.617 -32.375 -29.375 1 95.12 832 SER A CA 1
ATOM 6426 C C . SER A 1 832 ? 9.852 -32.812 -28.594 1 95.12 832 SER A C 1
ATOM 6428 O O . SER A 1 832 ? 10.578 -31.984 -28.047 1 95.12 832 SER A O 1
ATOM 6430 N N . MET A 1 833 ? 9.992 -34.062 -28.484 1 95.5 833 MET A N 1
ATOM 6431 C CA . MET A 1 833 ? 11.227 -34.656 -27.969 1 95.5 833 MET A CA 1
ATOM 6432 C C . MET A 1 833 ? 11.914 -35.5 -29.016 1 95.5 833 MET A C 1
ATOM 6434 O O . MET A 1 833 ? 11.297 -36.406 -29.594 1 95.5 833 MET A O 1
ATOM 6438 N N . TYR A 1 834 ? 13.172 -35.125 -29.312 1 95.88 834 TYR A N 1
ATOM 6439 C CA . TYR A 1 834 ? 14.016 -35.875 -30.234 1 95.88 834 TYR A CA 1
ATOM 6440 C C . TYR A 1 834 ? 15.164 -36.562 -29.5 1 95.88 834 TYR A C 1
ATOM 6442 O O . TYR A 1 834 ? 15.648 -36.062 -28.484 1 95.88 834 TYR A O 1
ATOM 6450 N N . SER A 1 835 ? 15.508 -37.719 -29.969 1 96 835 SER A N 1
ATOM 6451 C CA . SER A 1 835 ? 16.625 -38.406 -29.328 1 96 835 SER A CA 1
ATOM 6452 C C . SER A 1 835 ? 17.172 -39.531 -30.188 1 96 835 SER A C 1
ATOM 6454 O O . SER A 1 835 ? 16.516 -39.938 -31.141 1 96 835 SER A O 1
ATOM 6456 N N . PHE A 1 836 ? 18.469 -39.906 -29.875 1 96.06 836 PHE A N 1
ATOM 6457 C CA . PHE A 1 836 ? 18.984 -41.156 -30.375 1 96.06 836 PHE A CA 1
ATOM 6458 C C . PHE A 1 836 ? 18.172 -42.344 -29.844 1 96.06 836 PHE A C 1
ATOM 6460 O O . PHE A 1 836 ? 17.578 -42.25 -28.766 1 96.06 836 PHE A O 1
ATOM 6467 N N . VAL A 1 837 ? 18.156 -43.438 -30.625 1 96.19 837 VAL A N 1
ATOM 6468 C CA . VAL A 1 837 ? 17.453 -44.656 -30.188 1 96.19 837 VAL A CA 1
ATOM 6469 C C . VAL A 1 837 ? 18.406 -45.594 -29.5 1 96.19 837 VAL A C 1
ATOM 6471 O O . VAL A 1 837 ? 19.422 -46 -30.078 1 96.19 837 VAL A O 1
ATOM 6474 N N . SER A 1 838 ? 18.109 -45.906 -28.281 1 96.31 838 SER A N 1
ATOM 6475 C CA . SER A 1 838 ? 18.969 -46.812 -27.5 1 96.31 838 SER A CA 1
ATOM 6476 C C . SER A 1 838 ? 18.719 -48.25 -27.859 1 96.31 838 SER A C 1
ATOM 6478 O O . SER A 1 838 ? 17.609 -48.625 -28.297 1 96.31 838 SER A O 1
ATOM 6480 N N . ASP A 1 839 ? 19.688 -49.094 -27.75 1 95 839 ASP A N 1
ATOM 6481 C CA . ASP A 1 839 ? 19.625 -50.5 -28.078 1 95 839 ASP A CA 1
ATOM 6482 C C . ASP A 1 839 ? 20.188 -51.375 -26.938 1 95 839 ASP A C 1
ATOM 6484 O O . ASP A 1 839 ? 21.062 -52.188 -27.156 1 95 839 ASP A O 1
ATOM 6488 N N . GLY A 1 840 ? 19.812 -51.062 -25.672 1 94.38 840 GLY A N 1
ATOM 6489 C CA . GLY A 1 840 ? 20.219 -51.812 -24.516 1 94.38 840 GLY A CA 1
ATOM 6490 C C . GLY A 1 840 ? 21.641 -51.562 -24.078 1 94.38 840 GLY A C 1
ATOM 6491 O O . GLY A 1 840 ? 22.25 -50.562 -24.531 1 94.38 840 GLY A O 1
ATOM 6492 N N . LEU A 1 841 ? 22.188 -52.438 -23.125 1 96.56 841 LEU A N 1
ATOM 6493 C CA . LEU A 1 841 ? 23.547 -52.312 -22.609 1 96.56 841 LEU A CA 1
ATOM 6494 C C . LEU A 1 841 ? 24.484 -53.281 -23.328 1 96.56 841 LEU A C 1
ATOM 6496 O O . LEU A 1 841 ? 24.109 -54.438 -23.594 1 96.56 841 LEU A O 1
ATOM 6500 N N . MET A 1 842 ? 25.609 -52.781 -23.625 1 96.25 842 MET A N 1
ATOM 6501 C CA . MET A 1 842 ? 26.594 -53.656 -24.234 1 96.25 842 MET A CA 1
ATOM 6502 C C . MET A 1 842 ? 27.031 -54.75 -23.266 1 96.25 842 MET A C 1
ATOM 6504 O O . MET A 1 842 ? 27.297 -54.5 -22.094 1 96.25 842 MET A O 1
ATOM 6508 N N . GLN A 1 843 ? 27.031 -55.938 -23.766 1 95.31 843 GLN A N 1
ATOM 6509 C CA . GLN A 1 843 ? 27.422 -57.062 -22.906 1 95.31 843 GLN A CA 1
ATOM 6510 C C . GLN A 1 843 ? 28.844 -57.5 -23.203 1 95.31 843 GLN A C 1
ATOM 6512 O O . GLN A 1 843 ? 29.359 -57.312 -24.312 1 95.31 843 GLN A O 1
ATOM 6517 N N . PRO A 1 844 ? 29.453 -58.125 -22.094 1 95 844 PRO A N 1
ATOM 6518 C CA . PRO A 1 844 ? 30.797 -58.656 -22.344 1 95 844 PRO A CA 1
ATOM 6519 C C . PRO A 1 844 ? 30.828 -59.656 -23.5 1 95 844 PRO A C 1
ATOM 6521 O O . PRO A 1 844 ? 29.938 -60.5 -23.625 1 95 844 PRO A O 1
ATOM 6524 N N . GLY A 1 845 ? 31.797 -59.594 -24.344 1 93 845 GLY A N 1
ATOM 6525 C CA . GLY A 1 845 ? 31.938 -60.469 -25.484 1 93 845 GLY A CA 1
ATOM 6526 C C . GLY A 1 845 ? 31.359 -59.906 -26.766 1 93 845 GLY A C 1
ATOM 6527 O O . GLY A 1 845 ? 31.703 -60.375 -27.859 1 93 845 GLY A O 1
ATOM 6528 N N . GLU A 1 846 ? 30.484 -58.906 -26.609 1 94.44 846 GLU A N 1
ATOM 6529 C CA . GLU A 1 846 ? 29.922 -58.281 -27.797 1 94.44 846 GLU A CA 1
ATOM 6530 C C . GLU A 1 846 ? 30.938 -57.344 -28.453 1 94.44 846 GLU A C 1
ATOM 6532 O O . GLU A 1 846 ? 31.703 -56.656 -27.781 1 94.44 846 GLU A O 1
ATOM 6537 N N . GLU A 1 847 ? 30.922 -57.375 -29.797 1 92.75 847 GLU A N 1
ATOM 6538 C CA . GLU A 1 847 ? 31.797 -56.438 -30.516 1 92.75 847 GLU A CA 1
ATOM 6539 C C . GLU A 1 847 ? 31.266 -55.031 -30.484 1 92.75 847 GLU A C 1
ATOM 6541 O O . GLU A 1 847 ? 30.047 -54.812 -30.594 1 92.75 847 GLU A O 1
ATOM 6546 N N . ARG A 1 848 ? 32.125 -54.094 -30.328 1 93.5 848 ARG A N 1
ATOM 6547 C CA . ARG A 1 848 ? 31.766 -52.656 -30.359 1 93.5 848 ARG A CA 1
ATOM 6548 C C . ARG A 1 848 ? 31.125 -52.312 -31.703 1 93.5 848 ARG A C 1
ATOM 6550 O O . ARG A 1 848 ? 31.641 -52.656 -32.75 1 93.5 848 ARG A O 1
ATOM 6557 N N . PRO A 1 849 ? 30.031 -51.594 -31.562 1 93.69 849 PRO A N 1
ATOM 6558 C CA . PRO A 1 849 ? 29.5 -51.094 -32.844 1 93.69 849 PRO A CA 1
ATOM 6559 C C . PRO A 1 849 ? 30.438 -50.094 -33.5 1 93.69 849 PRO A C 1
ATOM 6561 O O . PRO A 1 849 ? 31.062 -49.281 -32.812 1 93.69 849 PRO A O 1
ATOM 6564 N N . LYS A 1 850 ? 30.531 -50.062 -34.812 1 93.25 850 LYS A N 1
ATOM 6565 C CA . LYS A 1 850 ? 31.406 -49.156 -35.562 1 93.25 850 LYS A CA 1
ATOM 6566 C C . LYS A 1 850 ? 31.109 -47.688 -35.219 1 93.25 850 LYS A C 1
ATOM 6568 O O . LYS A 1 850 ? 32.031 -46.875 -35.188 1 93.25 850 LYS A O 1
ATOM 6573 N N . HIS A 1 851 ? 29.859 -47.406 -35.031 1 94.75 851 HIS A N 1
ATOM 6574 C CA . HIS A 1 851 ? 29.438 -46.031 -34.781 1 94.75 851 HIS A CA 1
ATOM 6575 C C . HIS A 1 851 ? 29.672 -45.656 -33.312 1 94.75 851 HIS A C 1
ATOM 6577 O O . HIS A 1 851 ? 29.484 -44.469 -32.938 1 94.75 851 HIS A O 1
ATOM 6583 N N . GLN A 1 852 ? 30.062 -46.469 -32.438 1 95.88 852 GLN A N 1
ATOM 6584 C CA . GLN A 1 852 ? 30.469 -46.219 -31.047 1 95.88 852 GLN A CA 1
ATOM 6585 C C . GLN A 1 852 ? 31.766 -46.969 -30.719 1 95.88 852 GLN A C 1
ATOM 6587 O O . GLN A 1 852 ? 31.766 -47.875 -29.891 1 95.88 852 GLN A O 1
ATOM 6592 N N . PRO A 1 853 ? 32.875 -46.469 -31.188 1 92 853 PRO A N 1
ATOM 6593 C CA . PRO A 1 853 ? 34.156 -47.219 -31.125 1 92 853 PRO A CA 1
ATOM 6594 C C . PRO A 1 853 ? 34.75 -47.25 -29.719 1 92 853 PRO A C 1
ATOM 6596 O O . PRO A 1 853 ? 35.625 -48.062 -29.438 1 92 853 PRO A O 1
ATOM 6599 N N . THR A 1 854 ? 34.312 -46.469 -28.781 1 92.75 854 THR A N 1
ATOM 6600 C CA . THR A 1 854 ? 34.906 -46.406 -27.453 1 92.75 854 THR A CA 1
ATOM 6601 C C . THR A 1 854 ? 33.969 -47 -26.406 1 92.75 854 THR A C 1
ATOM 6603 O O . THR A 1 854 ? 34.219 -46.844 -25.203 1 92.75 854 THR A O 1
ATOM 6606 N N . LEU A 1 855 ? 32.875 -47.531 -26.828 1 95.19 855 LEU A N 1
ATOM 6607 C CA . LEU A 1 855 ? 31.844 -48.062 -25.938 1 95.19 855 LEU A CA 1
ATOM 6608 C C . LEU A 1 855 ? 32.406 -49.219 -25.109 1 95.19 855 LEU A C 1
ATOM 6610 O O . LEU A 1 855 ? 33.156 -50.062 -25.625 1 95.19 855 LEU A O 1
ATOM 6614 N N . MET A 1 856 ? 32.031 -49.312 -23.812 1 95.12 856 MET A N 1
ATOM 6615 C CA . MET A 1 856 ? 32.469 -50.375 -22.906 1 95.12 856 MET A CA 1
ATOM 6616 C C . MET A 1 856 ? 31.297 -51.219 -22.453 1 95.12 856 MET A C 1
ATOM 6618 O O . MET A 1 856 ? 30.156 -50.781 -22.5 1 95.12 856 MET A O 1
ATOM 6622 N N . PRO A 1 857 ? 31.578 -52.5 -22.062 1 95.88 857 PRO A N 1
ATOM 6623 C CA . PRO A 1 857 ? 30.484 -53.312 -21.531 1 95.88 857 PRO A CA 1
ATOM 6624 C C . PRO A 1 857 ? 29.719 -52.625 -20.406 1 95.88 857 PRO A C 1
ATOM 6626 O O . PRO A 1 857 ? 30.344 -52 -19.531 1 95.88 857 PRO A O 1
ATOM 6629 N N . GLY A 1 858 ? 28.438 -52.688 -20.5 1 96.06 858 GLY A N 1
ATOM 6630 C CA . GLY A 1 858 ? 27.594 -52.062 -19.5 1 96.06 858 GLY A CA 1
ATOM 6631 C C . GLY A 1 858 ? 27.125 -50.688 -19.891 1 96.06 858 GLY A C 1
ATOM 6632 O O . GLY A 1 858 ? 26.25 -50.094 -19.234 1 96.06 858 GLY A O 1
ATOM 6633 N N . GLN A 1 859 ? 27.719 -50.094 -20.875 1 96.12 859 GLN A N 1
ATOM 6634 C CA . GLN A 1 859 ? 27.297 -48.781 -21.344 1 96.12 859 GLN A CA 1
ATOM 6635 C C . GLN A 1 859 ? 26.219 -48.875 -22.406 1 96.12 859 GLN A C 1
ATOM 6637 O O . GLN A 1 859 ? 25.984 -49.938 -22.953 1 96.12 859 GLN A O 1
ATOM 6642 N N . ILE A 1 860 ? 25.594 -47.781 -22.672 1 96.56 860 ILE A N 1
ATOM 6643 C CA . ILE A 1 860 ? 24.375 -47.812 -23.484 1 96.56 860 ILE A CA 1
ATOM 6644 C C . ILE A 1 860 ? 24.734 -47.812 -24.969 1 96.56 860 ILE A C 1
ATOM 6646 O O . ILE A 1 860 ? 25.469 -46.938 -25.438 1 96.56 860 ILE A O 1
ATOM 6650 N N . LYS A 1 861 ? 24.156 -48.75 -25.688 1 96.25 861 LYS A N 1
ATOM 6651 C CA . LYS A 1 861 ? 24.312 -48.812 -27.141 1 96.25 861 LYS A CA 1
ATOM 6652 C C . LYS A 1 861 ? 23.25 -47.969 -27.828 1 96.25 861 LYS A C 1
ATOM 6654 O O . LYS A 1 861 ? 22.109 -47.906 -27.391 1 96.25 861 LYS A O 1
ATOM 6659 N N . MET A 1 862 ? 23.688 -47.312 -28.859 1 96.44 862 MET A N 1
ATOM 6660 C CA . MET A 1 862 ? 22.781 -46.562 -29.703 1 96.44 862 MET A CA 1
ATOM 6661 C C . MET A 1 862 ? 22.641 -47.188 -31.078 1 96.44 862 MET A C 1
ATOM 6663 O O . MET A 1 862 ? 23.562 -47.844 -31.562 1 96.44 862 MET A O 1
ATOM 6667 N N . LYS A 1 863 ? 21.5 -47 -31.672 1 95.75 863 LYS A N 1
ATOM 6668 C CA . LYS A 1 863 ? 21.281 -47.531 -33.031 1 95.75 863 LYS A CA 1
ATOM 6669 C C . LYS A 1 863 ? 21.766 -46.562 -34.094 1 95.75 863 LYS A C 1
ATOM 6671 O O . LYS A 1 863 ? 21.562 -45.344 -33.969 1 95.75 863 LYS A O 1
ATOM 6676 N N . ASP A 1 864 ? 22.484 -47 -34.906 1 95.94 864 ASP A N 1
ATOM 6677 C CA . ASP A 1 864 ? 22.781 -46.281 -36.156 1 95.94 864 ASP A CA 1
ATOM 6678 C C . ASP A 1 864 ? 21.688 -46.531 -37.188 1 95.94 864 ASP A C 1
ATOM 6680 O O . ASP A 1 864 ? 21.688 -47.531 -37.875 1 95.94 864 ASP A O 1
ATOM 6684 N N . LEU A 1 865 ? 20.859 -45.688 -37.406 1 94.44 865 LEU A N 1
ATOM 6685 C CA . LEU A 1 865 ? 19.641 -45.906 -38.188 1 94.44 865 LEU A CA 1
ATOM 6686 C C . LEU A 1 865 ? 19.922 -45.875 -39.688 1 94.44 865 LEU A C 1
ATOM 6688 O O . LEU A 1 865 ? 19.281 -46.562 -40.469 1 94.44 865 LEU A O 1
ATOM 6692 N N . ASP A 1 866 ? 20.875 -45.031 -40.188 1 92.81 866 ASP A N 1
ATOM 6693 C CA . ASP A 1 866 ? 21.141 -44.969 -41.625 1 92.81 866 ASP A CA 1
ATOM 6694 C C . ASP A 1 866 ? 22.312 -45.875 -42 1 92.81 866 ASP A C 1
ATOM 6696 O O . ASP A 1 866 ? 22.719 -45.906 -43.156 1 92.81 866 ASP A O 1
ATOM 6700 N N . LYS A 1 867 ? 23.047 -46.531 -41.094 1 92.94 867 LYS A N 1
ATOM 6701 C CA . LYS A 1 867 ? 24.062 -47.562 -41.281 1 92.94 867 LYS A CA 1
ATOM 6702 C C . LYS A 1 867 ? 25.297 -47 -41.969 1 92.94 867 LYS A C 1
ATOM 6704 O O . LYS A 1 867 ? 25.891 -47.656 -42.812 1 92.94 867 LYS A O 1
ATOM 6709 N N . ASN A 1 868 ? 25.578 -45.781 -41.594 1 93.38 868 ASN A N 1
ATOM 6710 C CA . ASN A 1 868 ? 26.75 -45.156 -42.219 1 93.38 868 ASN A CA 1
ATOM 6711 C C . ASN A 1 868 ? 27.969 -45.25 -41.281 1 93.38 868 ASN A C 1
ATOM 6713 O O . ASN A 1 868 ? 29.031 -44.719 -41.594 1 93.38 868 ASN A O 1
ATOM 6717 N N . GLY A 1 869 ? 27.781 -45.781 -40.094 1 93.06 869 GLY A N 1
ATOM 6718 C CA . GLY A 1 869 ? 28.875 -46.062 -39.188 1 93.06 869 GLY A CA 1
ATOM 6719 C C . GLY A 1 869 ? 29.203 -44.906 -38.281 1 93.06 869 GLY A C 1
ATOM 6720 O O . GLY A 1 869 ? 30.172 -44.938 -37.5 1 93.06 869 GLY A O 1
ATOM 6721 N N . VAL A 1 870 ? 28.359 -43.781 -38.375 1 93.56 870 VAL A N 1
ATOM 6722 C CA . VAL A 1 870 ? 28.578 -42.625 -37.531 1 93.56 870 VAL A CA 1
ATOM 6723 C C . VAL A 1 870 ? 27.266 -42.25 -36.844 1 93.56 870 VAL A C 1
ATOM 6725 O O . VAL A 1 870 ? 26.188 -42.344 -37.438 1 93.56 870 VAL A O 1
ATOM 6728 N N . LEU A 1 871 ? 27.391 -41.844 -35.562 1 93.44 871 LEU A N 1
ATOM 6729 C CA . LEU A 1 871 ? 26.234 -41.312 -34.844 1 93.44 871 LEU A CA 1
ATOM 6730 C C . LEU A 1 871 ? 26.109 -39.812 -35.094 1 93.44 871 LEU A C 1
ATOM 6732 O O . LEU A 1 871 ? 26.953 -39.031 -34.656 1 93.44 871 LEU A O 1
ATOM 6736 N N . ASP A 1 872 ? 25.156 -39.406 -35.781 1 91.94 872 ASP A N 1
ATOM 6737 C CA . ASP A 1 872 ? 24.938 -38 -36.062 1 91.94 872 ASP A CA 1
ATOM 6738 C C . ASP A 1 872 ? 23.438 -37.656 -36.094 1 91.94 872 ASP A C 1
ATOM 6740 O O . ASP A 1 872 ? 22.625 -38.438 -35.562 1 91.94 872 ASP A O 1
ATOM 6744 N N . ASP A 1 873 ? 23.078 -36.594 -36.625 1 92.75 873 ASP A N 1
ATOM 6745 C CA . ASP A 1 873 ? 21.703 -36.062 -36.562 1 92.75 873 ASP A CA 1
ATOM 6746 C C . ASP A 1 873 ? 20.75 -36.969 -37.344 1 92.75 873 ASP A C 1
ATOM 6748 O O . ASP A 1 873 ? 19.547 -37 -37.094 1 92.75 873 ASP A O 1
ATOM 6752 N N . HIS A 1 874 ? 21.328 -37.719 -38.188 1 93.94 874 HIS A N 1
ATOM 6753 C CA . HIS A 1 874 ? 20.5 -38.594 -39 1 93.94 874 HIS A CA 1
ATOM 6754 C C . HIS A 1 874 ? 20.078 -39.844 -38.219 1 93.94 874 HIS A C 1
ATOM 6756 O O . HIS A 1 874 ? 19.203 -40.594 -38.656 1 93.94 874 HIS A O 1
ATOM 6762 N N . ASP A 1 875 ? 20.656 -40 -37.031 1 95 875 ASP A N 1
ATOM 6763 C CA . ASP A 1 875 ? 20.312 -41.125 -36.219 1 95 875 ASP A CA 1
ATOM 6764 C C . ASP A 1 875 ? 19.328 -40.75 -35.125 1 95 875 ASP A C 1
ATOM 6766 O O . ASP A 1 875 ? 18.984 -41.562 -34.25 1 95 875 ASP A O 1
ATOM 6770 N N . LYS A 1 876 ? 18.875 -39.562 -35.094 1 96.38 876 LYS A N 1
ATOM 6771 C CA . LYS A 1 876 ? 17.875 -39.094 -34.125 1 96.38 876 LYS A CA 1
ATOM 6772 C C . LYS A 1 876 ? 16.469 -39.219 -34.688 1 96.38 876 LYS A C 1
ATOM 6774 O O . LYS A 1 876 ? 16.281 -39.125 -35.906 1 96.38 876 LYS A O 1
ATOM 6779 N N . VAL A 1 877 ? 15.562 -39.531 -33.844 1 95.12 877 VAL A N 1
ATOM 6780 C CA . VAL A 1 877 ? 14.18 -39.656 -34.281 1 95.12 877 VAL A CA 1
ATOM 6781 C C . VAL A 1 877 ? 13.266 -38.844 -33.375 1 95.12 877 VAL A C 1
ATOM 6783 O O . VAL A 1 877 ? 13.633 -38.531 -32.25 1 95.12 877 VAL A O 1
ATOM 6786 N N . LEU A 1 878 ? 12.102 -38.5 -33.906 1 95.94 878 LEU A N 1
ATOM 6787 C CA . LEU A 1 878 ? 11.039 -37.906 -33.125 1 95.94 878 LEU A CA 1
ATOM 6788 C C . LEU A 1 878 ? 10.375 -38.969 -32.25 1 95.94 878 LEU A C 1
ATOM 6790 O O . LEU A 1 878 ? 9.766 -39.906 -32.75 1 95.94 878 LEU A O 1
ATOM 6794 N N . LEU A 1 879 ? 10.469 -38.875 -30.891 1 95.44 879 LEU A N 1
ATOM 6795 C CA . LEU A 1 879 ? 9.898 -39.844 -29.969 1 95.44 879 LEU A CA 1
ATOM 6796 C C . LEU A 1 879 ? 8.43 -39.531 -29.703 1 95.44 879 LEU A C 1
ATOM 6798 O O . LEU A 1 879 ? 7.648 -40.438 -29.422 1 95.44 879 LEU A O 1
ATOM 6802 N N . GLY A 1 880 ? 8.078 -38.312 -29.75 1 94.56 880 GLY A N 1
ATOM 6803 C CA . GLY A 1 880 ? 6.723 -37.875 -29.453 1 94.56 880 GLY A CA 1
ATOM 6804 C C . GLY A 1 880 ? 6.668 -36.469 -28.859 1 94.56 880 GLY A C 1
ATOM 6805 O O . GLY A 1 880 ? 7.484 -35.625 -29.219 1 94.56 880 GLY A O 1
ATOM 6806 N N . SER A 1 881 ? 5.594 -36.188 -28.078 1 94.94 881 SER A N 1
ATOM 6807 C CA . SER A 1 881 ? 5.375 -34.875 -27.516 1 94.94 881 SER A CA 1
ATOM 6808 C C . SER A 1 881 ? 5.375 -34.938 -25.984 1 94.94 881 SER A C 1
ATOM 6810 O O . SER A 1 881 ? 4.965 -35.938 -25.391 1 94.94 881 SER A O 1
ATOM 6812 N N . LYS A 1 882 ? 5.82 -33.875 -25.359 1 93.69 882 LYS A N 1
ATOM 6813 C CA . LYS A 1 882 ? 5.746 -33.75 -23.906 1 93.69 882 LYS A CA 1
ATOM 6814 C C . LYS A 1 882 ? 4.316 -33.469 -23.453 1 93.69 882 LYS A C 1
ATOM 6816 O O . LYS A 1 882 ? 4 -33.625 -22.266 1 93.69 882 LYS A O 1
ATOM 6821 N N . ASP A 1 883 ? 3.473 -33.094 -24.406 1 94.44 883 ASP A N 1
ATOM 6822 C CA . ASP A 1 883 ? 2.062 -32.906 -24.078 1 94.44 883 ASP A CA 1
ATOM 6823 C C . ASP A 1 883 ? 1.367 -34.25 -23.844 1 94.44 883 ASP A C 1
ATOM 6825 O O . ASP A 1 883 ? 1.64 -35.25 -24.531 1 94.44 883 ASP A O 1
ATOM 6829 N N . PRO A 1 884 ? 0.471 -34.281 -22.875 1 94.69 884 PRO A N 1
ATOM 6830 C CA . PRO A 1 884 ? -0.241 -35.531 -22.625 1 94.69 884 PRO A CA 1
ATOM 6831 C C . PRO A 1 884 ? -1.206 -35.906 -23.75 1 94.69 884 PRO A C 1
ATOM 6833 O O . PRO A 1 884 ? -1.668 -35 -24.484 1 94.69 884 PRO A O 1
ATOM 6836 N N . ALA A 1 885 ? -1.507 -37.219 -23.828 1 95.56 885 ALA A N 1
ATOM 6837 C CA . ALA A 1 885 ? -2.506 -37.656 -24.797 1 95.56 885 ALA A CA 1
ATOM 6838 C C . ALA A 1 885 ? -3.891 -37.125 -24.438 1 95.56 885 ALA A C 1
ATOM 6840 O O . ALA A 1 885 ? -4.652 -36.719 -25.328 1 95.56 885 ALA A O 1
ATOM 6841 N N . PHE A 1 886 ? -4.195 -37.219 -23.281 1 95.19 886 PHE A N 1
ATOM 6842 C CA . PHE A 1 886 ? -5.426 -36.594 -22.812 1 95.19 886 PHE A CA 1
ATOM 6843 C C . PHE A 1 886 ? -5.379 -36.344 -21.312 1 95.19 886 PHE A C 1
ATOM 6845 O O . PHE A 1 886 ? -4.547 -36.938 -20.609 1 95.19 886 PHE A O 1
ATOM 6852 N N . LEU A 1 887 ? -6.16 -35.469 -20.812 1 95.19 887 LEU A N 1
ATOM 6853 C CA . LEU A 1 887 ? -6.391 -35.156 -19.422 1 95.19 887 LEU A CA 1
ATOM 6854 C C . LEU A 1 887 ? -7.809 -35.5 -19 1 95.19 887 LEU A C 1
ATOM 6856 O O . LEU A 1 887 ? -8.727 -35.5 -19.812 1 95.19 887 LEU A O 1
ATOM 6860 N N . PHE A 1 888 ? -7.965 -35.812 -17.703 1 95.44 888 PHE A N 1
ATOM 6861 C CA . PHE A 1 888 ? -9.32 -36.125 -17.266 1 95.44 888 PHE A CA 1
ATOM 6862 C C . PHE A 1 888 ? -9.5 -35.781 -15.789 1 95.44 888 PHE A C 1
ATOM 6864 O O . PHE A 1 888 ? -8.523 -35.625 -15.055 1 95.44 888 PHE A O 1
ATOM 6871 N N . GLY A 1 889 ? -10.656 -35.594 -15.383 1 94.75 889 GLY A N 1
ATOM 6872 C CA . GLY A 1 889 ? -11.102 -35.406 -14.008 1 94.75 889 GLY A CA 1
ATOM 6873 C C . GLY A 1 889 ? -12.359 -36.188 -13.672 1 94.75 889 GLY A C 1
ATOM 6874 O O . GLY A 1 889 ? -13.242 -36.344 -14.516 1 94.75 889 GLY A O 1
ATOM 6875 N N . PHE A 1 890 ? -12.359 -36.688 -12.461 1 95.25 890 PHE A N 1
ATOM 6876 C CA . PHE A 1 890 ? -13.461 -37.531 -11.992 1 95.25 890 PHE A CA 1
ATOM 6877 C C . PHE A 1 890 ? -13.867 -37.156 -10.578 1 95.25 890 PHE A C 1
ATOM 6879 O O . PHE A 1 890 ? -13.109 -37.375 -9.625 1 95.25 890 PHE A O 1
ATOM 6886 N N . ASN A 1 891 ? -15.031 -36.625 -10.438 1 92.69 891 ASN A N 1
ATOM 6887 C CA . ASN A 1 891 ? -15.539 -36.188 -9.148 1 92.69 891 ASN A CA 1
ATOM 6888 C C . ASN A 1 891 ? -16.797 -36.969 -8.742 1 92.69 891 ASN A C 1
ATOM 6890 O O . ASN A 1 891 ? -17.703 -37.125 -9.547 1 92.69 891 ASN A O 1
ATOM 6894 N N . ASN A 1 892 ? -16.875 -37.438 -7.52 1 94.31 892 ASN A N 1
ATOM 6895 C CA . ASN A 1 892 ? -18.031 -38.125 -6.945 1 94.31 892 ASN A CA 1
ATOM 6896 C C . ASN A 1 892 ? -18.484 -37.469 -5.648 1 94.31 892 ASN A C 1
ATOM 6898 O O . ASN A 1 892 ? -17.672 -37.25 -4.738 1 94.31 892 ASN A O 1
ATOM 6902 N N . THR A 1 893 ? -19.688 -37.156 -5.594 1 92.25 893 THR A N 1
ATOM 6903 C CA . THR A 1 893 ? -20.312 -36.625 -4.387 1 92.25 893 THR A CA 1
ATOM 6904 C C . THR A 1 893 ? -21.469 -37.5 -3.932 1 92.25 893 THR A C 1
ATOM 6906 O O . THR A 1 893 ? -22.438 -37.688 -4.676 1 92.25 893 THR A O 1
ATOM 6909 N N . VAL A 1 894 ? -21.406 -37.969 -2.709 1 95.06 894 VAL A N 1
ATOM 6910 C CA . VAL A 1 894 ? -22.438 -38.812 -2.123 1 95.06 894 VAL A CA 1
ATOM 6911 C C . VAL A 1 894 ? -22.969 -38.188 -0.839 1 95.06 894 VAL A C 1
ATOM 6913 O O . VAL A 1 894 ? -22.188 -37.719 -0.008 1 95.06 894 VAL A O 1
ATOM 6916 N N . ARG A 1 895 ? -24.203 -38.094 -0.833 1 93.62 895 ARG A N 1
ATOM 6917 C CA . ARG A 1 895 ? -24.844 -37.625 0.386 1 93.62 895 ARG A CA 1
ATOM 6918 C C . ARG A 1 895 ? -25.828 -38.656 0.936 1 93.62 895 ARG A C 1
ATOM 6920 O O . ARG A 1 895 ? -26.625 -39.219 0.186 1 93.62 895 ARG A O 1
ATOM 6927 N N . TYR A 1 896 ? -25.75 -38.969 2.174 1 94.69 896 TYR A N 1
ATOM 6928 C CA . TYR A 1 896 ? -26.688 -39.844 2.896 1 94.69 896 TYR A CA 1
ATOM 6929 C C . TYR A 1 896 ? -27.188 -39.125 4.156 1 94.69 896 TYR A C 1
ATOM 6931 O O . TYR A 1 896 ? -26.469 -39.031 5.148 1 94.69 896 TYR A O 1
ATOM 6939 N N . LYS A 1 897 ? -28.344 -38.656 4.188 1 92.44 897 LYS A N 1
ATOM 6940 C CA . LYS A 1 897 ? -28.922 -37.844 5.266 1 92.44 897 LYS A CA 1
ATOM 6941 C C . LYS A 1 897 ? -28.016 -36.688 5.641 1 92.44 897 LYS A C 1
ATOM 6943 O O . LYS A 1 897 ? -27.672 -35.875 4.789 1 92.44 897 LYS A O 1
ATOM 6948 N N . ASN A 1 898 ? -27.438 -36.781 6.891 1 92.25 898 ASN A N 1
ATOM 6949 C CA . ASN A 1 898 ? -26.641 -35.656 7.34 1 92.25 898 ASN A CA 1
ATOM 6950 C C . ASN A 1 898 ? -25.156 -35.844 7.027 1 92.25 898 ASN A C 1
ATOM 6952 O O . ASN A 1 898 ? -24.328 -34.969 7.301 1 92.25 898 ASN A O 1
ATOM 6956 N N . PHE A 1 899 ? -24.812 -36.938 6.355 1 95.25 899 PHE A N 1
ATOM 6957 C CA . PHE A 1 899 ? -23.438 -37.219 5.969 1 95.25 899 PHE A CA 1
ATOM 6958 C C . PHE A 1 899 ? -23.203 -36.844 4.504 1 95.25 899 PHE A C 1
ATOM 6960 O O . PHE A 1 899 ? -24.078 -37.062 3.662 1 95.25 899 PHE A O 1
ATOM 6967 N N . ASP A 1 900 ? -22.141 -36.344 4.227 1 92.44 900 ASP A N 1
ATOM 6968 C CA . ASP A 1 900 ? -21.734 -36.125 2.84 1 92.44 900 ASP A CA 1
ATOM 6969 C C . ASP A 1 900 ? -20.297 -36.594 2.604 1 92.44 900 ASP A C 1
ATOM 6971 O O . ASP A 1 900 ? -19.453 -36.469 3.484 1 92.44 900 ASP A O 1
ATOM 6975 N N . LEU A 1 901 ? -20.016 -37.188 1.474 1 94.31 901 LEU A N 1
ATOM 6976 C CA . LEU A 1 901 ? -18.719 -37.719 1.062 1 94.31 901 LEU A CA 1
ATOM 6977 C C . LEU A 1 901 ? -18.359 -37.219 -0.338 1 94.31 901 LEU A C 1
ATOM 6979 O O . LEU A 1 901 ? -19.172 -37.312 -1.261 1 94.31 901 LEU A O 1
ATOM 6983 N N . ASN A 1 902 ? -17.203 -36.656 -0.441 1 92.69 902 ASN A N 1
ATOM 6984 C CA . ASN A 1 902 ? -16.703 -36.219 -1.741 1 92.69 902 ASN A CA 1
ATOM 6985 C C . ASN A 1 902 ? -15.328 -36.844 -2.035 1 92.69 902 ASN A C 1
ATOM 6987 O O . ASN A 1 902 ? -14.438 -36.781 -1.19 1 92.69 902 ASN A O 1
ATOM 6991 N N . ILE A 1 903 ? -15.164 -37.438 -3.168 1 94.19 903 ILE A N 1
ATOM 6992 C CA . ILE A 1 903 ? -13.898 -37.969 -3.652 1 94.19 903 ILE A CA 1
ATOM 6993 C C . ILE A 1 903 ? -13.578 -37.375 -5.027 1 94.19 903 ILE A C 1
ATOM 6995 O O . ILE A 1 903 ? -14.352 -37.562 -5.973 1 94.19 903 ILE A O 1
ATOM 6999 N N . TYR A 1 904 ? -12.492 -36.781 -5.117 1 92.5 904 TYR A N 1
ATOM 7000 C CA . TYR A 1 904 ? -12.109 -36.156 -6.383 1 92.5 904 TYR A CA 1
ATOM 7001 C C . TYR A 1 904 ? -10.781 -36.719 -6.883 1 92.5 904 TYR A C 1
ATOM 7003 O O . TYR A 1 904 ? -9.773 -36.656 -6.18 1 92.5 904 TYR A O 1
ATOM 7011 N N . LEU A 1 905 ? -10.766 -37.156 -8.156 1 94.94 905 LEU A N 1
ATOM 7012 C CA . LEU A 1 905 ? -9.594 -37.719 -8.828 1 94.94 905 LEU A CA 1
ATOM 7013 C C . LEU A 1 905 ? -9.336 -36.969 -10.141 1 94.94 905 LEU A C 1
ATOM 7015 O O . LEU A 1 905 ? -10.266 -36.5 -10.789 1 94.94 905 LEU A O 1
ATOM 7019 N N . TYR A 1 906 ? -8.078 -36.844 -10.5 1 94.12 906 TYR A N 1
ATOM 7020 C CA . TYR A 1 906 ? -7.727 -36.312 -11.82 1 94.12 906 TYR A CA 1
ATOM 7021 C C . TYR A 1 906 ? -6.402 -36.906 -12.289 1 94.12 906 TYR A C 1
ATOM 7023 O O . TYR A 1 906 ? -5.691 -37.562 -11.523 1 94.12 906 TYR A O 1
ATOM 7031 N N . GLY A 1 907 ? -6.102 -36.781 -13.625 1 93.75 907 GLY A N 1
ATOM 7032 C CA . GLY A 1 907 ? -4.855 -37.344 -14.125 1 93.75 907 GLY A CA 1
ATOM 7033 C C . GLY A 1 907 ? -4.559 -36.938 -15.562 1 93.75 907 GLY A C 1
ATOM 7034 O O . GLY A 1 907 ? -5.301 -36.188 -16.172 1 93.75 907 GLY A O 1
ATOM 7035 N N . GLU A 1 908 ? -3.4 -37.406 -16.016 1 94.69 908 GLU A N 1
ATOM 7036 C CA . GLU A 1 908 ? -2.918 -37.281 -17.391 1 94.69 908 GLU A CA 1
ATOM 7037 C C . GLU A 1 908 ? -2.371 -38.594 -17.922 1 94.69 908 GLU A C 1
ATOM 7039 O O . GLU A 1 908 ? -1.89 -39.438 -17.141 1 94.69 908 GLU A O 1
ATOM 7044 N N . VAL A 1 909 ? -2.465 -38.688 -19.266 1 96.19 909 VAL A N 1
ATOM 7045 C CA . VAL A 1 909 ? -2.07 -39.969 -19.844 1 96.19 909 VAL A CA 1
ATOM 7046 C C . VAL A 1 909 ? -1.019 -39.75 -20.938 1 96.19 909 VAL A C 1
ATOM 7048 O O . VAL A 1 909 ? -1.169 -38.875 -21.781 1 96.19 909 VAL A O 1
ATOM 7051 N N . ASN A 1 910 ? 0.082 -40.469 -20.844 1 95.75 910 ASN A N 1
ATOM 7052 C CA . ASN A 1 910 ? 1.071 -40.688 -21.891 1 95.75 910 ASN A CA 1
ATOM 7053 C C . ASN A 1 910 ? 1.821 -39.406 -22.219 1 95.75 910 ASN A C 1
ATOM 7055 O O . ASN A 1 910 ? 1.997 -39.062 -23.391 1 95.75 910 ASN A O 1
ATOM 7059 N N . ALA A 1 911 ? 2.205 -38.656 -21.281 1 94.19 911 ALA A N 1
ATOM 7060 C CA . ALA A 1 911 ? 3.111 -37.531 -21.5 1 94.19 911 ALA A CA 1
ATOM 7061 C C . ALA A 1 911 ? 4.562 -38 -21.547 1 94.19 911 ALA A C 1
ATOM 7063 O O . ALA A 1 911 ? 4.992 -38.812 -20.703 1 94.19 911 ALA A O 1
ATOM 7064 N N . LEU A 1 912 ? 5.254 -37.594 -22.578 1 95.19 912 LEU A N 1
ATOM 7065 C CA . LEU A 1 912 ? 6.664 -37.969 -22.672 1 95.19 912 LEU A CA 1
ATOM 7066 C C . LEU A 1 912 ? 7.5 -37.156 -21.688 1 95.19 912 LEU A C 1
ATOM 7068 O O . LEU A 1 912 ? 7.395 -35.906 -21.641 1 95.19 912 LEU A O 1
ATOM 7072 N N . LYS A 1 913 ? 8.281 -37.844 -20.844 1 93.06 913 LYS A N 1
ATOM 7073 C CA . LYS A 1 913 ? 9.188 -37.188 -19.891 1 93.06 913 LYS A CA 1
ATOM 7074 C C . LYS A 1 913 ? 10.578 -37.812 -19.953 1 93.06 913 LYS A C 1
ATOM 7076 O O . LYS A 1 913 ? 10.727 -39 -20.25 1 93.06 913 LYS A O 1
ATOM 7081 N N . GLY A 1 914 ? 11.547 -36.938 -19.703 1 91.12 914 GLY A N 1
ATOM 7082 C CA . GLY A 1 914 ? 12.922 -37.406 -19.656 1 91.12 914 GLY A CA 1
ATOM 7083 C C . GLY A 1 914 ? 13.242 -38.156 -18.359 1 91.12 914 GLY A C 1
ATOM 7084 O O . GLY A 1 914 ? 12.344 -38.656 -17.688 1 91.12 914 GLY A O 1
ATOM 7085 N N . ALA A 1 915 ? 14.531 -38.219 -18.047 1 88.62 915 ALA A N 1
ATOM 7086 C CA . ALA A 1 915 ? 15.008 -38.969 -16.875 1 88.62 915 ALA A CA 1
ATOM 7087 C C . ALA A 1 915 ? 14.516 -38.312 -15.594 1 88.62 915 ALA A C 1
ATOM 7089 O O . ALA A 1 915 ? 14.469 -37.062 -15.492 1 88.62 915 ALA A O 1
ATOM 7090 N N . SER A 1 916 ? 14.055 -39.156 -14.703 1 88.38 916 SER A N 1
ATOM 7091 C CA . SER A 1 916 ? 13.75 -38.656 -13.367 1 88.38 916 SER A CA 1
ATOM 7092 C C . SER A 1 916 ? 15.023 -38.375 -12.578 1 88.38 916 SER A C 1
ATOM 7094 O O . SER A 1 916 ? 16.125 -38.719 -13.023 1 88.38 916 SER A O 1
ATOM 7096 N N . TYR A 1 917 ? 14.836 -37.719 -11.391 1 85.25 917 TYR A N 1
ATOM 7097 C CA . TYR A 1 917 ? 16.016 -37.531 -10.547 1 85.25 917 TYR A CA 1
ATOM 7098 C C . TYR A 1 917 ? 16.672 -38.844 -10.211 1 85.25 917 TYR A C 1
ATOM 7100 O O . TYR A 1 917 ? 17.906 -38.969 -10.156 1 85.25 917 TYR A O 1
ATOM 7108 N N . TYR A 1 918 ? 15.883 -39.875 -10 1 88.56 918 TYR A N 1
ATOM 7109 C CA . TYR A 1 918 ? 16.359 -41.188 -9.633 1 88.56 918 TYR A CA 1
ATOM 7110 C C . TYR A 1 918 ? 17.219 -41.812 -10.734 1 88.56 918 TYR A C 1
ATOM 7112 O O . TYR A 1 918 ? 18.281 -42.375 -10.469 1 88.56 918 TYR A O 1
ATOM 7120 N N . ASP A 1 919 ? 16.797 -41.625 -11.93 1 89 919 ASP A N 1
ATOM 7121 C CA . ASP A 1 919 ? 17.547 -42.094 -13.078 1 89 919 ASP A CA 1
ATOM 7122 C C . ASP A 1 919 ? 18.828 -41.281 -13.289 1 89 919 ASP A C 1
ATOM 7124 O O . ASP A 1 919 ? 19.891 -41.844 -13.523 1 89 919 ASP A O 1
ATOM 7128 N N . ASP A 1 920 ? 18.641 -40.062 -13.234 1 86.31 920 ASP A N 1
ATOM 7129 C CA . ASP A 1 920 ? 19.75 -39.125 -13.531 1 86.31 920 ASP A CA 1
ATOM 7130 C C . ASP A 1 920 ? 20.859 -39.25 -12.484 1 86.31 920 ASP A C 1
ATOM 7132 O O . ASP A 1 920 ? 22.031 -39.344 -12.836 1 86.31 920 ASP A O 1
ATOM 7136 N N . TRP A 1 921 ? 20.484 -39.25 -11.227 1 86.12 921 TRP A N 1
ATOM 7137 C CA . TRP A 1 921 ? 21.484 -39.344 -10.172 1 86.12 921 TRP A CA 1
ATOM 7138 C C . TRP A 1 921 ? 22.234 -40.688 -10.227 1 86.12 921 TRP A C 1
ATOM 7140 O O . TRP A 1 921 ? 23.422 -40.75 -9.914 1 86.12 921 TRP A O 1
ATOM 7150 N N . THR A 1 922 ? 21.516 -41.656 -10.609 1 88.06 922 THR A N 1
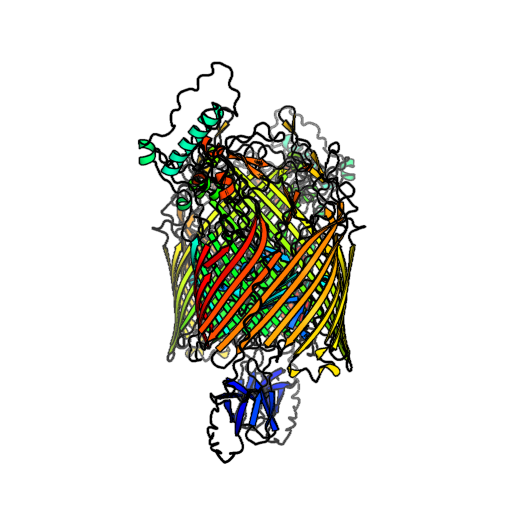ATOM 7151 C CA . THR A 1 922 ? 22.078 -43 -10.648 1 88.06 922 THR A CA 1
ATOM 7152 C C . THR A 1 922 ? 23.156 -43.125 -11.719 1 88.06 922 THR A C 1
ATOM 7154 O O . THR A 1 922 ? 24.094 -43.906 -11.586 1 88.06 922 THR A O 1
ATOM 7157 N N . THR A 1 923 ? 23.078 -42.344 -12.688 1 85.88 923 THR A N 1
ATOM 7158 C CA . THR A 1 923 ? 24 -42.5 -13.812 1 85.88 923 THR A CA 1
ATOM 7159 C C . THR A 1 923 ? 25.125 -41.469 -13.75 1 85.88 923 THR A C 1
ATOM 7161 O O . THR A 1 923 ? 25.953 -41.406 -14.656 1 85.88 923 THR A O 1
ATOM 7164 N N . MET A 1 924 ? 25.047 -40.719 -12.727 1 80.56 924 MET A N 1
ATOM 7165 C CA . MET A 1 924 ? 26.094 -39.719 -12.57 1 80.56 924 MET A CA 1
ATOM 7166 C C . MET A 1 924 ? 27.219 -40.25 -11.688 1 80.56 924 MET A C 1
ATOM 7168 O O . MET A 1 924 ? 27.531 -39.656 -10.648 1 80.56 924 MET A O 1
ATOM 7172 N N . GLY A 1 925 ? 27.922 -41.25 -12.148 1 74 925 GLY A N 1
ATOM 7173 C CA . GLY A 1 925 ? 29 -41.875 -11.391 1 74 925 GLY A CA 1
ATOM 7174 C C . GLY A 1 925 ? 30.109 -40.906 -11.016 1 74 925 GLY A C 1
ATOM 7175 O O . GLY A 1 925 ? 30.672 -41 -9.922 1 74 925 GLY A O 1
ATOM 7176 N N . TYR A 1 926 ? 30.328 -39.906 -11.844 1 77.25 926 TYR A N 1
ATOM 7177 C CA . TYR A 1 926 ? 31.422 -38.969 -11.602 1 77.25 926 TYR A CA 1
ATOM 7178 C C . TYR A 1 926 ? 31.141 -38.125 -10.375 1 77.25 926 TYR A C 1
ATOM 7180 O O . TYR A 1 926 ? 32.062 -37.562 -9.758 1 77.25 926 TYR A O 1
ATOM 7188 N N . GLY A 1 927 ? 29.906 -38.031 -9.969 1 83.75 927 GLY A N 1
ATOM 7189 C CA . GLY A 1 927 ? 29.547 -37.312 -8.773 1 83.75 927 GLY A CA 1
ATOM 7190 C C . GLY A 1 927 ? 30.188 -37.844 -7.512 1 83.75 927 GLY A C 1
ATOM 7191 O O . GLY A 1 927 ? 30.516 -37.094 -6.598 1 83.75 927 GLY A O 1
ATOM 7192 N N . PHE A 1 928 ? 30.516 -39.125 -7.523 1 84.94 928 PHE A N 1
ATOM 7193 C CA . PHE A 1 928 ? 31.156 -39.75 -6.379 1 84.94 928 PHE A CA 1
ATOM 7194 C C . PHE A 1 928 ? 32.562 -39.219 -6.195 1 84.94 928 PHE A C 1
ATOM 7196 O O . PHE A 1 928 ? 33.031 -39 -5.066 1 84.94 928 PHE A O 1
ATOM 7203 N N . THR A 1 929 ? 33.156 -38.969 -7.316 1 84.62 929 THR A N 1
ATOM 7204 C CA . THR A 1 929 ? 34.531 -38.469 -7.23 1 84.62 929 THR A CA 1
ATOM 7205 C C . THR A 1 929 ? 34.562 -37.062 -6.656 1 84.62 929 THR A C 1
ATOM 7207 O O . THR A 1 929 ? 35.625 -36.625 -6.188 1 84.62 929 THR A O 1
ATOM 7210 N N . GLN A 1 930 ? 33.406 -36.5 -6.629 1 88.94 930 GLN A N 1
ATOM 7211 C CA . GLN A 1 930 ? 33.312 -35.156 -6.074 1 88.94 930 GLN A CA 1
ATOM 7212 C C . GLN A 1 930 ? 32.719 -35.188 -4.668 1 88.94 930 GLN A C 1
ATOM 7214 O O . GLN A 1 930 ? 32.375 -34.156 -4.105 1 88.94 930 GLN A O 1
ATOM 7219 N N . GLY A 1 931 ? 32.594 -36.312 -4.172 1 90.12 931 GLY A N 1
ATOM 7220 C CA . GLY A 1 931 ? 32.031 -36.469 -2.834 1 90.12 931 GLY A CA 1
ATOM 7221 C C . GLY A 1 931 ? 30.547 -36.188 -2.775 1 90.12 931 GLY A C 1
ATOM 7222 O O . GLY A 1 931 ? 30.016 -35.875 -1.712 1 90.12 931 GLY A O 1
ATOM 7223 N N . ARG A 1 932 ? 29.875 -36.219 -3.85 1 92.31 932 ARG A N 1
ATOM 7224 C CA . ARG A 1 932 ? 28.422 -36 -3.887 1 92.31 932 ARG A CA 1
ATOM 7225 C C . ARG A 1 932 ? 27.656 -37.281 -3.676 1 92.31 932 ARG A C 1
ATOM 7227 O O . ARG A 1 932 ? 28.141 -38.375 -4.055 1 92.31 932 ARG A O 1
ATOM 7234 N N . ASN A 1 933 ? 26.531 -37.125 -3.09 1 91.88 933 ASN A N 1
ATOM 7235 C CA . ASN A 1 933 ? 25.672 -38.281 -2.893 1 91.88 933 ASN A CA 1
ATOM 7236 C C . ASN A 1 933 ? 24.922 -38.656 -4.172 1 91.88 933 ASN A C 1
ATOM 7238 O O . ASN A 1 933 ? 24.984 -37.906 -5.164 1 91.88 933 ASN A O 1
ATOM 7242 N N . SER A 1 934 ? 24.328 -39.812 -4.164 1 90.88 934 SER A N 1
ATOM 7243 C CA . SER A 1 934 ? 23.547 -40.312 -5.293 1 90.88 934 SER A CA 1
ATOM 7244 C C . SER A 1 934 ? 22.297 -41.031 -4.824 1 90.88 934 SER A C 1
ATOM 7246 O O . SER A 1 934 ? 22 -41.062 -3.627 1 90.88 934 SER A O 1
ATOM 7248 N N . SER A 1 935 ? 21.578 -41.594 -5.855 1 90.56 935 SER A N 1
ATOM 7249 C CA . SER A 1 935 ? 20.312 -42.281 -5.531 1 90.56 935 SER A CA 1
ATOM 7250 C C . SER A 1 935 ? 20.547 -43.75 -5.172 1 90.56 935 SER A C 1
ATOM 7252 O O . SER A 1 935 ? 21.594 -44.281 -5.465 1 90.56 935 SER A O 1
ATOM 7254 N N . GLN A 1 936 ? 19.531 -44.344 -4.617 1 91.81 936 GLN A N 1
ATOM 7255 C CA . GLN A 1 936 ? 19.578 -45.75 -4.277 1 91.81 936 GLN A CA 1
ATOM 7256 C C . GLN A 1 936 ? 19.609 -46.625 -5.531 1 91.81 936 GLN A C 1
ATOM 7258 O O . GLN A 1 936 ? 19.922 -47.812 -5.461 1 91.81 936 GLN A O 1
ATOM 7263 N N . GLY A 1 937 ? 19.406 -46 -6.637 1 91.62 937 GLY A N 1
ATOM 7264 C CA . GLY A 1 937 ? 19.484 -46.719 -7.898 1 91.62 937 GLY A CA 1
ATOM 7265 C C . GLY A 1 937 ? 20.875 -47.25 -8.172 1 91.62 937 GLY A C 1
ATOM 7266 O O . GLY A 1 937 ? 21.031 -48.188 -8.977 1 91.62 937 GLY A O 1
ATOM 7267 N N . PHE A 1 938 ? 21.844 -46.781 -7.535 1 92.12 938 PHE A N 1
ATOM 7268 C CA . PHE A 1 938 ? 23.219 -47.25 -7.711 1 92.12 938 PHE A CA 1
ATOM 7269 C C . PHE A 1 938 ? 23.328 -48.719 -7.398 1 92.12 938 PHE A C 1
ATOM 7271 O O . PHE A 1 938 ? 24.203 -49.406 -7.918 1 92.12 938 PHE A O 1
ATOM 7278 N N . LYS A 1 939 ? 22.484 -49.156 -6.602 1 92.88 939 LYS A N 1
ATOM 7279 C CA . LYS A 1 939 ? 22.469 -50.562 -6.227 1 92.88 939 LYS A CA 1
ATOM 7280 C C . LYS A 1 939 ? 22.141 -51.438 -7.426 1 92.88 939 LYS A C 1
ATOM 7282 O O . LYS A 1 939 ? 22.484 -52.625 -7.445 1 92.88 939 LYS A O 1
ATOM 7287 N N . ASP A 1 940 ? 21.562 -50.812 -8.414 1 94.75 940 ASP A N 1
ATOM 7288 C CA . ASP A 1 940 ? 21.125 -51.562 -9.586 1 94.75 940 ASP A CA 1
ATOM 7289 C C . ASP A 1 940 ? 21.891 -51.125 -10.828 1 94.75 940 ASP A C 1
ATOM 7291 O O . ASP A 1 940 ? 21.344 -51.125 -11.938 1 94.75 940 ASP A O 1
ATOM 7295 N N . THR A 1 941 ? 23.031 -50.75 -10.672 1 95.44 941 THR A N 1
ATOM 7296 C CA . THR A 1 941 ? 23.891 -50.406 -11.797 1 95.44 941 THR A CA 1
ATOM 7297 C C . THR A 1 941 ? 24.656 -51.625 -12.305 1 95.44 941 THR A C 1
ATOM 7299 O O . THR A 1 941 ? 24.922 -52.531 -11.539 1 95.44 941 THR A O 1
ATOM 7302 N N . TRP A 1 942 ? 24.953 -51.531 -13.555 1 96.19 942 TRP A N 1
ATOM 7303 C CA . TRP A 1 942 ? 25.734 -52.562 -14.195 1 96.19 942 TRP A CA 1
ATOM 7304 C C . TRP A 1 942 ? 27.172 -52.562 -13.672 1 96.19 942 TRP A C 1
ATOM 7306 O O . TRP A 1 942 ? 27.781 -51.5 -13.516 1 96.19 942 TRP A O 1
ATOM 7316 N N . ARG A 1 943 ? 27.734 -53.719 -13.328 1 95.75 943 ARG A N 1
ATOM 7317 C CA . ARG A 1 943 ? 29.094 -54 -12.891 1 95.75 943 ARG A CA 1
ATOM 7318 C C . ARG A 1 943 ? 29.562 -55.344 -13.367 1 95.75 943 ARG A C 1
ATOM 7320 O O . ARG A 1 943 ? 28.766 -56.156 -13.859 1 95.75 943 ARG A O 1
ATOM 7327 N N . HIS A 1 944 ? 30.859 -55.625 -13.18 1 95.81 944 HIS A N 1
ATOM 7328 C CA . HIS A 1 944 ? 31.406 -56.906 -13.57 1 95.81 944 HIS A CA 1
ATOM 7329 C C . HIS A 1 944 ? 30.672 -58.062 -12.875 1 95.81 944 HIS A C 1
ATOM 7331 O O . HIS A 1 944 ? 30.609 -59.156 -13.406 1 95.81 944 HIS A O 1
ATOM 7337 N N . ASP A 1 945 ? 30.016 -57.75 -11.719 1 95.31 945 ASP A N 1
ATOM 7338 C CA . ASP A 1 945 ? 29.328 -58.781 -10.961 1 95.31 945 ASP A CA 1
ATOM 7339 C C . ASP A 1 945 ? 27.812 -58.562 -10.977 1 95.31 945 ASP A C 1
ATOM 7341 O O . ASP A 1 945 ? 27.094 -59.125 -10.156 1 95.31 945 ASP A O 1
ATOM 7345 N N . ASN A 1 946 ? 27.344 -57.594 -11.758 1 96.38 946 ASN A N 1
ATOM 7346 C CA . ASN A 1 946 ? 25.922 -57.312 -11.914 1 96.38 946 ASN A CA 1
ATOM 7347 C C . ASN A 1 946 ? 25.578 -56.969 -13.359 1 96.38 946 ASN A C 1
ATOM 7349 O O . ASN A 1 946 ? 25.078 -55.875 -13.641 1 96.38 946 ASN A O 1
ATOM 7353 N N . GLN A 1 947 ? 25.672 -57.906 -14.227 1 94.81 947 GLN A N 1
ATOM 7354 C CA . GLN A 1 947 ? 25.656 -57.656 -15.664 1 94.81 947 GLN A CA 1
ATOM 7355 C C . GLN A 1 947 ? 24.219 -57.594 -16.188 1 94.81 947 GLN A C 1
ATOM 7357 O O . GLN A 1 947 ? 24 -57.25 -17.359 1 94.81 947 GLN A O 1
ATOM 7362 N N . HIS A 1 948 ? 23.188 -57.938 -15.406 1 93.31 948 HIS A N 1
ATOM 7363 C CA . HIS A 1 948 ? 21.797 -57.844 -15.797 1 93.31 948 HIS A CA 1
ATOM 7364 C C . HIS A 1 948 ? 21.094 -56.688 -15.086 1 93.31 948 HIS A C 1
ATOM 7366 O O . HIS A 1 948 ? 19.875 -56.75 -14.844 1 93.31 948 HIS A O 1
ATOM 7372 N N . ALA A 1 949 ? 21.859 -55.656 -14.789 1 94.69 949 ALA A N 1
ATOM 7373 C CA . ALA A 1 949 ? 21.344 -54.5 -14.07 1 94.69 949 ALA A CA 1
ATOM 7374 C C . ALA A 1 949 ? 20.469 -53.656 -14.969 1 94.69 949 ALA A C 1
ATOM 7376 O O . ALA A 1 949 ? 20.562 -53.719 -16.203 1 94.69 949 ALA A O 1
ATOM 7377 N N . LYS A 1 950 ? 19.625 -52.906 -14.289 1 92.75 950 LYS A N 1
ATOM 7378 C CA . LYS A 1 950 ? 18.719 -52 -14.984 1 92.75 950 LYS A CA 1
ATOM 7379 C C . LYS A 1 950 ? 19.469 -50.75 -15.477 1 92.75 950 LYS A C 1
ATOM 7381 O O . LYS A 1 950 ? 19.188 -50.25 -16.578 1 92.75 950 LYS A O 1
ATOM 7386 N N . TYR A 1 951 ? 20.328 -50.25 -14.688 1 95.12 951 TYR A N 1
ATOM 7387 C CA . TYR A 1 951 ? 21.047 -49.031 -15.023 1 95.12 951 TYR A CA 1
ATOM 7388 C C . TYR A 1 951 ? 22.391 -49.344 -15.656 1 95.12 951 TYR A C 1
ATOM 7390 O O . TYR A 1 951 ? 22.922 -50.438 -15.484 1 95.12 951 TYR A O 1
ATOM 7398 N N . ALA A 1 952 ? 22.859 -48.375 -16.391 1 95.25 952 ALA A N 1
ATOM 7399 C CA . ALA A 1 952 ? 24.125 -48.531 -17.125 1 95.25 952 ALA A CA 1
ATOM 7400 C C . ALA A 1 952 ? 25.281 -48.719 -16.156 1 95.25 952 ALA A C 1
ATOM 7402 O O . ALA A 1 952 ? 25.094 -48.781 -14.938 1 95.25 952 ALA A O 1
ATOM 7403 N N . ASN A 1 953 ? 26.469 -48.812 -16.797 1 95.06 953 ASN A N 1
ATOM 7404 C CA . ASN A 1 953 ? 27.688 -49.031 -16.016 1 95.06 953 ASN A CA 1
ATOM 7405 C C . ASN A 1 953 ? 27.812 -48 -14.891 1 95.06 953 ASN A C 1
ATOM 7407 O O . ASN A 1 953 ? 27.5 -46.844 -15.078 1 95.06 953 ASN A O 1
ATOM 7411 N N . ILE A 1 954 ? 28.156 -48.469 -13.719 1 93.44 954 ILE A N 1
ATOM 7412 C CA . ILE A 1 954 ? 28.281 -47.625 -12.539 1 93.44 954 ILE A CA 1
ATOM 7413 C C . ILE A 1 954 ? 29.172 -46.438 -12.844 1 93.44 954 ILE A C 1
ATOM 7415 O O . ILE A 1 954 ? 29.078 -45.375 -12.195 1 93.44 954 ILE A O 1
ATOM 7419 N N . THR A 1 955 ? 30.078 -46.594 -13.852 1 91.44 955 THR A N 1
ATOM 7420 C CA . THR A 1 955 ? 30.984 -45.5 -14.227 1 91.44 955 THR A CA 1
ATOM 7421 C C . THR A 1 955 ? 30.281 -44.5 -15.133 1 91.44 955 THR A C 1
ATOM 7423 O O . THR A 1 955 ? 30.766 -43.375 -15.32 1 91.44 955 THR A O 1
ATOM 7426 N N . GLY A 1 956 ? 29.203 -44.844 -15.727 1 91.31 956 GLY A N 1
ATOM 7427 C CA . GLY A 1 956 ? 28.469 -43.906 -16.562 1 91.31 956 GLY A CA 1
ATOM 7428 C C . GLY A 1 956 ? 27.75 -44.562 -17.719 1 91.31 956 GLY A C 1
ATOM 7429 O O . GLY A 1 956 ? 27.906 -45.781 -17.953 1 91.31 956 GLY A O 1
ATOM 7430 N N . VAL A 1 957 ? 27.078 -43.75 -18.453 1 92.75 957 VAL A N 1
ATOM 7431 C CA . VAL A 1 957 ? 26.203 -44.25 -19.516 1 92.75 957 VAL A CA 1
ATOM 7432 C C . VAL A 1 957 ? 27.016 -44.438 -20.781 1 92.75 957 VAL A C 1
ATOM 7434 O O . VAL A 1 957 ? 26.578 -45.156 -21.688 1 92.75 957 VAL A O 1
ATOM 7437 N N . GLY A 1 958 ? 28.125 -43.844 -20.891 1 89.94 958 GLY A N 1
ATOM 7438 C CA . GLY A 1 958 ? 28.953 -43.906 -22.094 1 89.94 958 GLY A CA 1
ATOM 7439 C C . GLY A 1 958 ? 29.156 -42.531 -22.734 1 89.94 958 GLY A C 1
ATOM 7440 O O . GLY A 1 958 ? 28.484 -41.562 -22.375 1 89.94 958 GLY A O 1
ATOM 7441 N N . PRO A 1 959 ? 30.062 -42.406 -23.656 1 88.44 959 PRO A N 1
ATOM 7442 C CA . PRO A 1 959 ? 30.453 -41.125 -24.219 1 88.44 959 PRO A CA 1
ATOM 7443 C C . PRO A 1 959 ? 29.359 -40.5 -25.078 1 88.44 959 PRO A C 1
ATOM 7445 O O . PRO A 1 959 ? 29.312 -39.281 -25.25 1 88.44 959 PRO A O 1
ATOM 7448 N N . ASP A 1 960 ? 28.469 -41.344 -25.578 1 90.56 960 ASP A N 1
ATOM 7449 C CA . ASP A 1 960 ? 27.469 -40.812 -26.516 1 90.56 960 ASP A CA 1
ATOM 7450 C C . ASP A 1 960 ? 26.172 -40.5 -25.797 1 90.56 960 ASP A C 1
ATOM 7452 O O . ASP A 1 960 ? 25.172 -40.125 -26.438 1 90.56 960 ASP A O 1
ATOM 7456 N N . GLY A 1 961 ? 26.078 -40.562 -24.547 1 91.19 961 GLY A N 1
ATOM 7457 C CA . GLY A 1 961 ? 24.891 -40.219 -23.781 1 91.19 961 GLY A CA 1
ATOM 7458 C C . GLY A 1 961 ? 23.906 -41.375 -23.656 1 91.19 961 GLY A C 1
ATOM 7459 O O . GLY A 1 961 ? 24.234 -42.5 -24 1 91.19 961 GLY A O 1
ATOM 7460 N N . ALA A 1 962 ? 22.719 -41.062 -23.125 1 93.5 962 ALA A N 1
ATOM 7461 C CA . ALA A 1 962 ? 21.75 -42.125 -22.797 1 93.5 962 ALA A CA 1
ATOM 7462 C C . ALA A 1 962 ? 20.719 -42.281 -23.906 1 93.5 962 ALA A C 1
ATOM 7464 O O . ALA A 1 962 ? 20 -43.281 -23.938 1 93.5 962 ALA A O 1
ATOM 7465 N N . GLY A 1 963 ? 20.719 -41.219 -24.797 1 93.88 963 GLY A N 1
ATOM 7466 C CA . GLY A 1 963 ? 19.656 -41.25 -25.797 1 93.88 963 GLY A CA 1
ATOM 7467 C C . GLY A 1 963 ? 18.266 -41.312 -25.188 1 93.88 963 GLY A C 1
ATOM 7468 O O . GLY A 1 963 ? 17.953 -40.562 -24.266 1 93.88 963 GLY A O 1
ATOM 7469 N N . ASP A 1 964 ? 17.391 -42.281 -25.703 1 95.38 964 ASP A N 1
ATOM 7470 C CA . ASP A 1 964 ? 16.016 -42.375 -25.219 1 95.38 964 ASP A CA 1
ATOM 7471 C C . ASP A 1 964 ? 15.891 -43.469 -24.125 1 95.38 964 ASP A C 1
ATOM 7473 O O . ASP A 1 964 ? 14.781 -43.875 -23.781 1 95.38 964 ASP A O 1
ATOM 7477 N N . TYR A 1 965 ? 17.031 -43.938 -23.547 1 95 965 TYR A N 1
ATOM 7478 C CA . TYR A 1 965 ? 17.047 -45.062 -22.609 1 95 965 TYR A CA 1
ATOM 7479 C C . TYR A 1 965 ? 16.156 -44.75 -21.406 1 95 965 TYR A C 1
ATOM 7481 O O . TYR A 1 965 ? 15.508 -45.656 -20.859 1 95 965 TYR A O 1
ATOM 7489 N N . PHE A 1 966 ? 16.078 -43.562 -20.969 1 92.38 966 PHE A N 1
ATOM 7490 C CA . PHE A 1 966 ? 15.344 -43.219 -19.75 1 92.38 966 PHE A CA 1
ATOM 7491 C C . PHE A 1 966 ? 14.086 -42.406 -20.094 1 92.38 966 PHE A C 1
ATOM 7493 O O . PHE A 1 966 ? 13.375 -41.969 -19.203 1 92.38 966 PHE A O 1
ATOM 7500 N N . ILE A 1 967 ? 13.836 -42.125 -21.359 1 94 967 ILE A N 1
ATOM 7501 C CA . ILE A 1 967 ? 12.648 -41.406 -21.781 1 94 967 ILE A CA 1
ATOM 7502 C C . ILE A 1 967 ? 11.453 -42.344 -21.828 1 94 967 ILE A C 1
ATOM 7504 O O . ILE A 1 967 ? 11.539 -43.438 -22.375 1 94 967 ILE A O 1
ATOM 7508 N N . LYS A 1 968 ? 10.367 -41.969 -21.172 1 91.88 968 LYS A N 1
ATOM 7509 C CA . LYS A 1 968 ? 9.203 -42.844 -21.188 1 91.88 968 LYS A CA 1
ATOM 7510 C C . LYS A 1 968 ? 7.91 -42.062 -21.156 1 91.88 968 LYS A C 1
ATOM 7512 O O . LYS A 1 968 ? 7.91 -40.875 -20.781 1 91.88 968 LYS A O 1
ATOM 7517 N N . LYS A 1 969 ? 6.879 -42.625 -21.609 1 95.31 969 LYS A N 1
ATOM 7518 C CA . LYS A 1 969 ? 5.535 -42.031 -21.516 1 95.31 969 LYS A CA 1
ATOM 7519 C C . LYS A 1 969 ? 4.961 -42.25 -20.109 1 95.31 969 LYS A C 1
ATOM 7521 O O . LYS A 1 969 ? 4.855 -43.375 -19.625 1 95.31 969 LYS A O 1
ATOM 7526 N N . ILE A 1 970 ? 4.633 -41.188 -19.5 1 94.38 970 ILE A N 1
ATOM 7527 C CA . ILE A 1 970 ? 4.18 -41.219 -18.109 1 94.38 970 ILE A CA 1
ATOM 7528 C C . ILE A 1 970 ? 2.674 -40.969 -18.047 1 94.38 970 ILE A C 1
ATOM 7530 O O . ILE A 1 970 ? 2.145 -40.156 -18.781 1 94.38 970 ILE A O 1
ATOM 7534 N N . SER A 1 971 ? 2.023 -41.719 -17.188 1 96.5 971 SER A N 1
ATOM 7535 C CA . SER A 1 971 ? 0.62 -41.531 -16.828 1 96.5 971 SER A CA 1
ATOM 7536 C C . SER A 1 971 ? 0.427 -41.531 -15.312 1 96.5 971 SER A C 1
ATOM 7538 O O . SER A 1 971 ? 1.191 -42.156 -14.586 1 96.5 971 SER A O 1
ATOM 7540 N N . TYR A 1 972 ? -0.484 -40.75 -14.844 1 94.31 972 TYR A N 1
ATOM 7541 C CA . TYR A 1 972 ? -0.763 -40.812 -13.414 1 94.31 972 TYR A CA 1
ATOM 7542 C C . TYR A 1 972 ? -2.234 -40.531 -13.133 1 94.31 972 TYR A C 1
ATOM 7544 O O . TYR A 1 972 ? -2.922 -39.906 -13.945 1 94.31 972 TYR A O 1
ATOM 7552 N N . LEU A 1 973 ? -2.75 -41.031 -12.094 1 96.38 973 LEU A N 1
ATOM 7553 C CA . LEU A 1 973 ? -4.031 -40.781 -11.445 1 96.38 973 LEU A CA 1
ATOM 7554 C C . LEU A 1 973 ? -3.828 -40.312 -10.008 1 96.38 973 LEU A C 1
ATOM 7556 O O . LEU A 1 973 ? -3.309 -41.062 -9.18 1 96.38 973 LEU A O 1
ATOM 7560 N N . ARG A 1 974 ? -4.188 -39.094 -9.766 1 94.06 974 ARG A N 1
ATOM 7561 C CA . ARG A 1 974 ? -4.02 -38.531 -8.438 1 94.06 974 ARG A CA 1
ATOM 7562 C C . ARG A 1 974 ? -5.359 -38.375 -7.73 1 94.06 974 ARG A C 1
ATOM 7564 O O . ARG A 1 974 ? -6.34 -37.938 -8.336 1 94.06 974 ARG A O 1
ATOM 7571 N N . CYS A 1 975 ? -5.379 -38.781 -6.512 1 94.44 975 CYS A N 1
ATOM 7572 C CA . CYS A 1 975 ? -6.508 -38.406 -5.66 1 94.44 975 CYS A CA 1
ATOM 7573 C C . CYS A 1 975 ? -6.289 -37.062 -5.004 1 94.44 975 CYS A C 1
ATOM 7575 O O . CYS A 1 975 ? -5.473 -36.938 -4.09 1 94.44 975 CYS A O 1
ATOM 7577 N N . ARG A 1 976 ? -6.988 -36.156 -5.457 1 89.81 976 ARG A N 1
ATOM 7578 C CA . ARG A 1 976 ? -6.801 -34.812 -4.961 1 89.81 976 ARG A CA 1
ATOM 7579 C C . ARG A 1 976 ? -7.309 -34.656 -3.529 1 89.81 976 ARG A C 1
ATOM 7581 O O . ARG A 1 976 ? -6.668 -34.031 -2.695 1 89.81 976 ARG A O 1
ATOM 7588 N N . ASN A 1 977 ? -8.484 -35.156 -3.283 1 90.88 977 ASN A N 1
ATOM 7589 C CA . ASN A 1 977 ? -8.984 -35.062 -1.914 1 90.88 977 ASN A CA 1
ATOM 7590 C C . ASN A 1 977 ? -10.086 -36.094 -1.649 1 90.88 977 ASN A C 1
ATOM 7592 O O . ASN A 1 977 ? -10.711 -36.594 -2.586 1 90.88 977 ASN A O 1
ATOM 7596 N N . ILE A 1 978 ? -10.25 -36.406 -0.436 1 94.88 978 ILE A N 1
ATOM 7597 C CA . ILE A 1 978 ? -11.367 -37.156 0.154 1 94.88 978 ILE A CA 1
ATOM 7598 C C . ILE A 1 978 ? -11.914 -36.375 1.344 1 94.88 978 ILE A C 1
ATOM 7600 O O . ILE A 1 978 ? -11.211 -36.125 2.328 1 94.88 978 ILE A O 1
ATOM 7604 N N . THR A 1 979 ? -13.117 -35.969 1.221 1 93.5 979 THR A N 1
ATOM 7605 C CA . THR A 1 979 ? -13.727 -35.156 2.279 1 93.5 979 THR A CA 1
ATOM 7606 C C . THR A 1 979 ? -14.961 -35.844 2.838 1 93.5 979 THR A C 1
ATOM 7608 O O . THR A 1 979 ? -15.875 -36.219 2.088 1 93.5 979 THR A O 1
ATOM 7611 N N . LEU A 1 980 ? -15.016 -36.031 4.137 1 95.62 980 LEU A N 1
ATOM 7612 C CA . LEU A 1 980 ? -16.172 -36.562 4.852 1 95.62 980 LEU A CA 1
ATOM 7613 C C . LEU A 1 980 ? -16.766 -35.5 5.789 1 95.62 980 LEU A C 1
ATOM 7615 O O . LEU A 1 980 ? -16.062 -34.969 6.648 1 95.62 980 LEU A O 1
ATOM 7619 N N . GLY A 1 981 ? -18 -35.219 5.551 1 94.31 981 GLY A N 1
ATOM 7620 C CA . GLY A 1 981 ? -18.656 -34.219 6.367 1 94.31 981 GLY A CA 1
ATOM 7621 C C . GLY A 1 981 ? -19.906 -34.719 7.059 1 94.31 981 GLY A C 1
ATOM 7622 O O . GLY A 1 981 ? -20.5 -35.688 6.629 1 94.31 981 GLY A O 1
ATOM 7623 N N . TYR A 1 982 ? -20.234 -34.031 8.156 1 95.38 982 TYR A N 1
ATOM 7624 C CA . TYR A 1 982 ? -21.453 -34.281 8.914 1 95.38 982 TYR A CA 1
ATOM 7625 C C . TYR A 1 982 ? -22.109 -32.969 9.32 1 95.38 982 TYR A C 1
ATOM 7627 O O . TYR A 1 982 ? -21.484 -32.125 9.984 1 95.38 982 TYR A O 1
ATOM 7635 N N . THR A 1 983 ? -23.328 -32.812 8.945 1 93 983 THR A N 1
ATOM 7636 C CA . THR A 1 983 ? -24.094 -31.641 9.328 1 93 983 THR A CA 1
ATOM 7637 C C . THR A 1 983 ? -24.875 -31.906 10.609 1 93 983 THR A C 1
ATOM 7639 O O . THR A 1 983 ? -25.828 -32.688 10.602 1 93 983 THR A O 1
ATOM 7642 N N . ILE A 1 984 ? -24.594 -31.203 11.625 1 92.75 984 ILE A N 1
ATOM 7643 C CA . ILE A 1 984 ? -25.25 -31.375 12.922 1 92.75 984 ILE A CA 1
ATOM 7644 C C . ILE A 1 984 ? -26.625 -30.703 12.906 1 92.75 984 ILE A C 1
ATOM 7646 O O . ILE A 1 984 ? -26.734 -29.516 12.617 1 92.75 984 ILE A O 1
ATOM 7650 N N . PRO A 1 985 ? -27.703 -31.422 13.148 1 87.25 985 PRO A N 1
ATOM 7651 C CA . PRO A 1 985 ? -29.016 -30.797 13.227 1 87.25 985 PRO A CA 1
ATOM 7652 C C . PRO A 1 985 ? -29.141 -29.828 14.398 1 87.25 985 PRO A C 1
ATOM 7654 O O . PRO A 1 985 ? -28.797 -30.172 15.531 1 87.25 985 PRO A O 1
ATOM 7657 N N . VAL A 1 986 ? -29.297 -28.562 14.164 1 82.31 986 VAL A N 1
ATOM 7658 C CA . VAL A 1 986 ? -29.391 -27.578 15.234 1 82.31 986 VAL A CA 1
ATOM 7659 C C . VAL A 1 986 ? -30.766 -26.938 15.234 1 82.31 986 VAL A C 1
ATOM 7661 O O . VAL A 1 986 ? -31.453 -26.922 14.211 1 82.31 986 VAL A O 1
ATOM 7664 N N . SER A 1 987 ? -31.375 -26.516 16.531 1 74.94 987 SER A N 1
ATOM 7665 C CA . SER A 1 987 ? -32.625 -25.781 16.672 1 74.94 987 SER A CA 1
ATOM 7666 C C . SER A 1 987 ? -32.406 -24.297 16.391 1 74.94 987 SER A C 1
ATOM 7668 O O . SER A 1 987 ? -31.344 -23.75 16.672 1 74.94 987 SER A O 1
ATOM 7670 N N . ASN A 1 988 ? -33.125 -23.656 15.453 1 66 988 ASN A N 1
ATOM 7671 C CA . ASN A 1 988 ? -33.031 -22.453 14.648 1 66 988 ASN A CA 1
ATOM 7672 C C . ASN A 1 988 ? -32.969 -21.203 15.516 1 66 988 ASN A C 1
ATOM 7674 O O . ASN A 1 988 ? -33.031 -20.078 15.008 1 66 988 ASN A O 1
ATOM 7678 N N . LYS A 1 989 ? -32.75 -21.266 16.781 1 66.56 989 LYS A N 1
ATOM 7679 C CA . LYS A 1 989 ? -32.875 -19.984 17.438 1 66.56 989 LYS A CA 1
ATOM 7680 C C . LYS A 1 989 ? -31.625 -19.125 17.219 1 66.56 989 LYS A C 1
ATOM 7682 O O . LYS A 1 989 ? -31.734 -17.922 16.938 1 66.56 989 LYS A O 1
ATOM 7687 N N . ILE A 1 990 ? -30.484 -19.641 17.266 1 74.88 990 ILE A N 1
ATOM 7688 C CA . ILE A 1 990 ? -29.266 -18.859 17.125 1 74.88 990 ILE A CA 1
ATOM 7689 C C . ILE A 1 990 ? -28.422 -19.422 15.977 1 74.88 990 ILE A C 1
ATOM 7691 O O . ILE A 1 990 ? -27.969 -18.688 15.109 1 74.88 990 ILE A O 1
ATOM 7695 N N . LEU A 1 991 ? -28.359 -20.719 15.922 1 83.75 991 LEU A N 1
ATOM 7696 C CA . LEU A 1 991 ? -27.547 -21.406 14.922 1 83.75 991 LEU A CA 1
ATOM 7697 C C . LEU A 1 991 ? -28.422 -21.984 13.812 1 83.75 991 LEU A C 1
ATOM 7699 O O . LEU A 1 991 ? -29.469 -22.562 14.078 1 83.75 991 LEU A O 1
ATOM 7703 N N . ASN A 1 992 ? -28.047 -21.688 12.609 1 81.5 992 ASN A N 1
ATOM 7704 C CA . ASN A 1 992 ? -28.781 -22.219 11.469 1 81.5 992 ASN A CA 1
ATOM 7705 C C . ASN A 1 992 ? -28.219 -23.562 11.008 1 81.5 992 ASN A C 1
ATOM 7707 O O . ASN A 1 992 ? -28.969 -24.438 10.586 1 81.5 992 ASN A O 1
ATOM 7711 N N . ASN A 1 993 ? -26.953 -23.578 10.914 1 87.19 993 ASN A N 1
ATOM 7712 C CA . ASN A 1 993 ? -26.312 -24.781 10.391 1 87.19 993 ASN A CA 1
ATOM 7713 C C . ASN A 1 993 ? -24.891 -24.953 10.938 1 87.19 993 ASN A C 1
ATOM 7715 O O . ASN A 1 993 ? -24.172 -23.969 11.094 1 87.19 993 ASN A O 1
ATOM 7719 N N . ILE A 1 994 ? -24.547 -26.156 11.359 1 92.31 994 ILE A N 1
ATOM 7720 C CA . ILE A 1 994 ? -23.188 -26.516 11.758 1 92.31 994 ILE A CA 1
ATOM 7721 C C . ILE A 1 994 ? -22.734 -27.75 10.992 1 92.31 994 ILE A C 1
ATOM 7723 O O . ILE A 1 994 ? -23.344 -28.812 11.102 1 92.31 994 ILE A O 1
ATOM 7727 N N . ARG A 1 995 ? -21.734 -27.625 10.258 1 93.06 995 ARG A N 1
ATOM 7728 C CA . ARG A 1 995 ? -21.141 -28.734 9.531 1 93.06 995 ARG A CA 1
ATOM 7729 C C . ARG A 1 995 ? -19.703 -28.969 9.977 1 93.06 995 ARG A C 1
ATOM 7731 O O . ARG A 1 995 ? -18.891 -28.047 9.992 1 93.06 995 ARG A O 1
ATOM 7738 N N . VAL A 1 996 ? -19.406 -30.172 10.406 1 94.62 996 VAL A N 1
ATOM 7739 C CA . VAL A 1 996 ? -18.031 -30.578 10.703 1 94.62 996 VAL A CA 1
ATOM 7740 C C . VAL A 1 996 ? -17.531 -31.547 9.633 1 94.62 996 VAL A C 1
ATOM 7742 O O . VAL A 1 996 ? -18.297 -32.344 9.102 1 94.62 996 VAL A O 1
ATOM 7745 N N . TYR A 1 997 ? -16.25 -31.391 9.312 1 93.5 997 TYR A N 1
ATOM 7746 C CA . TYR A 1 997 ? -15.773 -32.281 8.266 1 93.5 997 TYR A CA 1
ATOM 7747 C C . TYR A 1 997 ? -14.305 -32.625 8.477 1 93.5 997 TYR A C 1
ATOM 7749 O O . TYR A 1 997 ? -13.586 -31.906 9.164 1 93.5 997 TYR A O 1
ATOM 7757 N N . ALA A 1 998 ? -13.898 -33.75 7.902 1 95.25 998 ALA A N 1
ATOM 7758 C CA . ALA A 1 998 ? -12.516 -34.188 7.777 1 95.25 998 ALA A CA 1
ATOM 7759 C C . ALA A 1 998 ? -12.109 -34.344 6.312 1 95.25 998 ALA A C 1
ATOM 7761 O O . ALA A 1 998 ? -12.914 -34.781 5.484 1 95.25 998 ALA A O 1
ATOM 7762 N N . ASP A 1 999 ? -10.922 -33.875 6.02 1 93.56 999 ASP A N 1
ATOM 7763 C CA . ASP A 1 999 ? -10.445 -33.906 4.637 1 93.56 999 ASP A CA 1
ATOM 7764 C C . ASP A 1 999 ? -9.008 -34.406 4.559 1 93.56 999 ASP A C 1
ATOM 7766 O O . ASP A 1 999 ? -8.18 -34.062 5.398 1 93.56 999 ASP A O 1
ATOM 7770 N N . VAL A 1 1000 ? -8.719 -35.281 3.607 1 94.62 1000 VAL A N 1
ATOM 7771 C CA . VAL A 1 1000 ? -7.359 -35.688 3.262 1 94.62 1000 VAL A CA 1
ATOM 7772 C C . VAL A 1 1000 ? -7.031 -35.25 1.839 1 94.62 1000 VAL A C 1
ATOM 7774 O O . VAL A 1 1000 ? -7.699 -35.656 0.884 1 94.62 1000 VAL A O 1
ATOM 7777 N N . ASN A 1 1001 ? -6.059 -34.375 1.752 1 91.25 1001 ASN A N 1
ATOM 7778 C CA . ASN A 1 1001 ? -5.633 -33.875 0.451 1 91.25 1001 ASN A CA 1
ATOM 7779 C C . ASN A 1 1001 ? -4.395 -34.625 -0.054 1 91.25 1001 ASN A C 1
ATOM 7781 O O . ASN A 1 1001 ? -3.412 -34.75 0.677 1 91.25 1001 ASN A O 1
ATOM 7785 N N . ASN A 1 1002 ? -4.43 -35.062 -1.273 1 90.62 1002 ASN A N 1
ATOM 7786 C CA . ASN A 1 1002 ? -3.342 -35.75 -1.944 1 90.62 1002 ASN A CA 1
ATOM 7787 C C . ASN A 1 1002 ? -2.941 -37.031 -1.187 1 90.62 1002 ASN A C 1
ATOM 7789 O O . ASN A 1 1002 ? -1.771 -37.188 -0.847 1 90.62 1002 ASN A O 1
ATOM 7793 N N . PRO A 1 1003 ? -3.875 -37.906 -0.943 1 93 1003 PRO A N 1
ATOM 7794 C CA . PRO A 1 1003 ? -3.566 -39.094 -0.18 1 93 1003 PRO A CA 1
ATOM 7795 C C . PRO A 1 1003 ? -2.699 -40.094 -0.961 1 93 1003 PRO A C 1
ATOM 7797 O O . PRO A 1 1003 ? -1.846 -40.781 -0.378 1 93 1003 PRO A O 1
ATOM 7800 N N . PHE A 1 1004 ? -2.967 -40.125 -2.344 1 93.19 1004 PHE A N 1
ATOM 7801 C CA . PHE A 1 1004 ? -2.133 -41.062 -3.111 1 93.19 1004 PHE A CA 1
ATOM 7802 C C . PHE A 1 1004 ? -2.113 -40.656 -4.586 1 93.19 1004 PHE A C 1
ATOM 7804 O O . PHE A 1 1004 ? -2.975 -39.906 -5.043 1 93.19 1004 PHE A O 1
ATOM 7811 N N . VAL A 1 1005 ? -1.146 -41.156 -5.254 1 93.62 1005 VAL A N 1
ATOM 7812 C CA . VAL A 1 1005 ? -0.989 -41 -6.699 1 93.62 1005 VAL A CA 1
ATOM 7813 C C . VAL A 1 1005 ? -0.583 -42.344 -7.305 1 93.62 1005 VAL A C 1
ATOM 7815 O O . VAL A 1 1005 ? 0.362 -42.969 -6.84 1 93.62 1005 VAL A O 1
ATOM 7818 N N . LEU A 1 1006 ? -1.327 -42.812 -8.273 1 96.31 1006 LEU A N 1
ATOM 7819 C CA . LEU A 1 1006 ? -0.964 -44 -9.055 1 96.31 1006 LEU A CA 1
ATOM 7820 C C . LEU A 1 1006 ? -0.239 -43.594 -10.336 1 96.31 1006 LEU A C 1
ATOM 7822 O O . LEU A 1 1006 ? -0.782 -42.844 -11.156 1 96.31 1006 LEU A O 1
ATOM 7826 N N . THR A 1 1007 ? 0.976 -43.969 -10.484 1 95.12 1007 THR A N 1
ATOM 7827 C CA . THR A 1 1007 ? 1.755 -43.531 -11.641 1 95.12 1007 THR A CA 1
ATOM 7828 C C . THR A 1 1007 ? 2.867 -44.531 -11.945 1 95.12 1007 THR A C 1
ATOM 7830 O O . THR A 1 1007 ? 3.201 -45.375 -11.109 1 95.12 1007 THR A O 1
ATOM 7833 N N . ASN A 1 1008 ? 3.377 -44.562 -13.172 1 93.5 1008 ASN A N 1
ATOM 7834 C CA . ASN A 1 1008 ? 4.566 -45.312 -13.555 1 93.5 1008 ASN A CA 1
ATOM 7835 C C . ASN A 1 1008 ? 5.82 -44.438 -13.516 1 93.5 1008 ASN A C 1
ATOM 7837 O O . ASN A 1 1008 ? 6.891 -44.875 -13.953 1 93.5 1008 ASN A O 1
ATOM 7841 N N . TRP A 1 1009 ? 5.727 -43.25 -12.953 1 90.88 1009 TRP A N 1
ATOM 7842 C CA . TRP A 1 1009 ? 6.859 -42.344 -12.789 1 90.88 1009 TRP A CA 1
ATOM 7843 C C . TRP A 1 1009 ? 7.754 -42.781 -11.641 1 90.88 1009 TRP A C 1
ATOM 7845 O O . TRP A 1 1009 ? 7.258 -43.188 -10.578 1 90.88 1009 TRP A O 1
ATOM 7855 N N . THR A 1 1010 ? 9.047 -42.719 -11.867 1 85.69 1010 THR A N 1
ATOM 7856 C CA . THR A 1 1010 ? 9.984 -43.188 -10.852 1 85.69 1010 THR A CA 1
ATOM 7857 C C . THR A 1 1010 ? 10.562 -42 -10.062 1 85.69 1010 THR A C 1
ATOM 7859 O O . THR A 1 1010 ? 11.328 -42.219 -9.125 1 85.69 1010 THR A O 1
ATOM 7862 N N . GLY A 1 1011 ? 10.211 -40.812 -10.438 1 84.69 1011 GLY A N 1
ATOM 7863 C CA . GLY A 1 1011 ? 10.688 -39.656 -9.703 1 84.69 1011 GLY A CA 1
ATOM 7864 C C . GLY A 1 1011 ? 9.859 -39.375 -8.469 1 84.69 1011 GLY A C 1
ATOM 7865 O O . GLY A 1 1011 ? 9.211 -40.25 -7.914 1 84.69 1011 GLY A O 1
ATOM 7866 N N . LEU A 1 1012 ? 10.031 -38.156 -7.91 1 82.38 1012 LEU A N 1
ATOM 7867 C CA . LEU A 1 1012 ? 9.344 -37.781 -6.688 1 82.38 1012 LEU A CA 1
ATOM 7868 C C . LEU A 1 1012 ? 7.84 -37.656 -6.918 1 82.38 1012 LEU A C 1
ATOM 7870 O O . LEU A 1 1012 ? 7.043 -38.125 -6.094 1 82.38 1012 LEU A O 1
ATOM 7874 N N . ASP A 1 1013 ? 7.484 -36.875 -7.984 1 88 1013 ASP A N 1
ATOM 7875 C CA . ASP A 1 1013 ? 6.086 -36.656 -8.328 1 88 1013 ASP A CA 1
ATOM 7876 C C . ASP A 1 1013 ? 5.926 -36.375 -9.828 1 88 1013 ASP A C 1
ATOM 7878 O O . ASP A 1 1013 ? 6.66 -35.594 -10.406 1 88 1013 ASP A O 1
ATOM 7882 N N . PRO A 1 1014 ? 5.023 -37.062 -10.422 1 87.12 1014 PRO A N 1
ATOM 7883 C CA . PRO A 1 1014 ? 4.891 -36.938 -11.875 1 87.12 1014 PRO A CA 1
ATOM 7884 C C . PRO A 1 1014 ? 4.434 -35.531 -12.312 1 87.12 1014 PRO A C 1
ATOM 7886 O O . PRO A 1 1014 ? 4.664 -35.125 -13.461 1 87.12 1014 PRO A O 1
ATOM 7889 N N . GLU A 1 1015 ? 3.838 -34.781 -11.477 1 82.38 1015 GLU A N 1
ATOM 7890 C CA . GLU A 1 1015 ? 3.297 -33.469 -11.844 1 82.38 1015 GLU A CA 1
ATOM 7891 C C . GLU A 1 1015 ? 4.328 -32.375 -11.625 1 82.38 1015 GLU A C 1
ATOM 7893 O O . GLU A 1 1015 ? 4.441 -31.453 -12.438 1 82.38 1015 GLU A O 1
ATOM 7898 N N . THR A 1 1016 ? 5.059 -32.375 -10.547 1 76.62 1016 THR A N 1
ATOM 7899 C CA . THR A 1 1016 ? 5.871 -31.25 -10.141 1 76.62 1016 THR A CA 1
ATOM 7900 C C . THR A 1 1016 ? 7.344 -31.484 -10.461 1 76.62 1016 THR A C 1
ATOM 7902 O O . THR A 1 1016 ? 8.156 -30.562 -10.422 1 76.62 1016 THR A O 1
ATOM 7905 N N . ASP A 1 1017 ? 7.668 -32.656 -10.766 1 74.19 1017 ASP A N 1
ATOM 7906 C CA . ASP A 1 1017 ? 9.078 -33 -10.953 1 74.19 1017 ASP A CA 1
ATOM 7907 C C . ASP A 1 1017 ? 9.461 -32.938 -12.43 1 74.19 1017 ASP A C 1
ATOM 7909 O O . ASP A 1 1017 ? 8.797 -33.562 -13.266 1 74.19 1017 ASP A O 1
ATOM 7913 N N . ASN A 1 1018 ? 10.297 -31.875 -12.633 1 67.88 1018 ASN A N 1
ATOM 7914 C CA . ASN A 1 1018 ? 10.844 -31.875 -13.984 1 67.88 1018 ASN A CA 1
ATOM 7915 C C . ASN A 1 1018 ? 12.312 -32.281 -14 1 67.88 1018 ASN A C 1
ATOM 7917 O O . ASN A 1 1018 ? 13.195 -31.422 -14.125 1 67.88 1018 ASN A O 1
ATOM 7921 N N . GLY A 1 1019 ? 12.523 -33.625 -13.852 1 63.44 1019 GLY A N 1
ATOM 7922 C CA . GLY A 1 1019 ? 13.891 -34.125 -13.938 1 63.44 1019 GLY A CA 1
ATOM 7923 C C . GLY A 1 1019 ? 14.727 -33.75 -12.727 1 63.44 1019 GLY A C 1
ATOM 7924 O O . GLY A 1 1019 ? 14.328 -34 -11.586 1 63.44 1019 GLY A O 1
ATOM 7925 N N . ASN A 1 1020 ? 15.914 -33.094 -13.023 1 61.28 1020 ASN A N 1
ATOM 7926 C CA . ASN A 1 1020 ? 16.891 -32.75 -12 1 61.28 1020 ASN A CA 1
ATOM 7927 C C . ASN A 1 1020 ? 16.594 -31.406 -11.367 1 61.28 1020 ASN A C 1
ATOM 7929 O O . ASN A 1 1020 ? 17.5 -30.594 -11.18 1 61.28 1020 ASN A O 1
ATOM 7933 N N . SER A 1 1021 ? 15.297 -31.266 -11.023 1 65.88 1021 SER A N 1
ATOM 7934 C CA . SER A 1 1021 ? 14.984 -29.875 -10.68 1 65.88 1021 SER A CA 1
ATOM 7935 C C . SER A 1 1021 ? 14.852 -29.703 -9.164 1 65.88 1021 SER A C 1
ATOM 7937 O O . SER A 1 1021 ? 14.672 -28.578 -8.68 1 65.88 1021 SER A O 1
ATOM 7939 N N . TYR A 1 1022 ? 15.312 -30.641 -8.352 1 80.62 1022 TYR A N 1
ATOM 7940 C CA . TYR A 1 1022 ? 15.258 -30.531 -6.898 1 80.62 1022 TYR A CA 1
ATOM 7941 C C . TYR A 1 1022 ? 13.992 -29.812 -6.457 1 80.62 1022 TYR A C 1
ATOM 7943 O O . TYR A 1 1022 ? 14.055 -28.844 -5.695 1 80.62 1022 TYR A O 1
ATOM 7951 N N . ALA A 1 1023 ? 12.883 -30.328 -6.934 1 79.5 1023 ALA A N 1
ATOM 7952 C CA . ALA A 1 1023 ? 11.586 -29.703 -6.723 1 79.5 1023 ALA A CA 1
ATOM 7953 C C . ALA A 1 1023 ? 11.172 -29.766 -5.258 1 79.5 1023 ALA A C 1
ATOM 7955 O O . ALA A 1 1023 ? 11.562 -30.688 -4.539 1 79.5 1023 ALA A O 1
ATOM 7956 N N . TYR A 1 1024 ? 10.414 -28.844 -4.785 1 87.44 1024 TYR A N 1
ATOM 7957 C CA . TYR A 1 1024 ? 9.773 -28.875 -3.473 1 87.44 1024 TYR A CA 1
ATOM 7958 C C . TYR A 1 1024 ? 8.852 -30.078 -3.346 1 87.44 1024 TYR A C 1
ATOM 7960 O O . TYR A 1 1024 ? 8.039 -30.344 -4.238 1 87.44 1024 TYR A O 1
ATOM 7968 N N . PRO A 1 1025 ? 8.992 -30.859 -2.391 1 83.5 1025 PRO A N 1
ATOM 7969 C CA . PRO A 1 1025 ? 8.195 -32.062 -2.291 1 83.5 1025 PRO A CA 1
ATOM 7970 C C . PRO A 1 1025 ? 6.703 -31.797 -2.109 1 83.5 1025 PRO A C 1
ATOM 7972 O O . PRO A 1 1025 ? 6.328 -30.844 -1.409 1 83.5 1025 PRO A O 1
ATOM 7975 N N . ASN A 1 1026 ? 5.93 -32.625 -2.74 1 87.19 1026 ASN A N 1
ATOM 7976 C CA . ASN A 1 1026 ? 4.492 -32.562 -2.492 1 87.19 1026 ASN A CA 1
ATOM 7977 C C . ASN A 1 1026 ? 4.137 -33.062 -1.099 1 87.19 1026 ASN A C 1
ATOM 7979 O O . ASN A 1 1026 ? 4.906 -33.812 -0.493 1 87.19 1026 ASN A O 1
ATOM 7983 N N . VAL A 1 1027 ? 2.975 -32.688 -0.646 1 89.75 1027 VAL A N 1
ATOM 7984 C CA . VAL A 1 1027 ? 2.623 -33.031 0.726 1 89.75 1027 VAL A CA 1
ATOM 7985 C C . VAL A 1 1027 ? 1.252 -33.719 0.753 1 89.75 1027 VAL A C 1
ATOM 7987 O O . VAL A 1 1027 ? 0.458 -33.562 -0.177 1 89.75 1027 VAL A O 1
ATOM 7990 N N . THR A 1 1028 ? 1.046 -34.531 1.696 1 92.88 1028 THR A N 1
ATOM 7991 C CA . THR A 1 1028 ? -0.28 -34.969 2.102 1 92.88 1028 THR A CA 1
ATOM 7992 C C . THR A 1 1028 ? -0.779 -34.156 3.303 1 92.88 1028 THR A C 1
ATOM 7994 O O . THR A 1 1028 ? -0.071 -34.031 4.301 1 92.88 1028 THR A O 1
ATOM 7997 N N . SER A 1 1029 ? -1.955 -33.688 3.145 1 92.69 1029 SER A N 1
ATOM 7998 C CA . SER A 1 1029 ? -2.498 -32.844 4.211 1 92.69 1029 SER A CA 1
ATOM 7999 C C . SER A 1 1029 ? -3.711 -33.5 4.863 1 92.69 1029 SER A C 1
ATOM 8001 O O . SER A 1 1029 ? -4.621 -33.969 4.168 1 92.69 1029 SER A O 1
ATOM 8003 N N . PHE A 1 1030 ? -3.74 -33.531 6.184 1 95.62 1030 PHE A N 1
ATOM 8004 C CA . PHE A 1 1030 ? -4.883 -33.969 6.984 1 95.62 1030 PHE A CA 1
ATOM 8005 C C . PHE A 1 1030 ? -5.539 -32.75 7.664 1 95.62 1030 PHE A C 1
ATOM 8007 O O . PHE A 1 1030 ? -4.895 -32.031 8.422 1 95.62 1030 PHE A O 1
ATOM 8014 N N . SER A 1 1031 ? -6.805 -32.656 7.359 1 95 1031 SER A N 1
ATOM 8015 C CA . SER A 1 1031 ? -7.449 -31.453 7.832 1 95 1031 SER A CA 1
ATOM 8016 C C . SER A 1 1031 ? -8.719 -31.766 8.617 1 95 1031 SER A C 1
ATOM 8018 O O . SER A 1 1031 ? -9.406 -32.75 8.328 1 95 1031 SER A O 1
ATOM 8020 N N . LEU A 1 1032 ? -9.008 -30.922 9.641 1 96 1032 LEU A N 1
ATOM 8021 C CA . LEU A 1 1032 ? -10.281 -30.844 10.344 1 96 1032 LEU A CA 1
ATOM 8022 C C . LEU A 1 1032 ? -10.867 -29.438 10.242 1 96 1032 LEU A C 1
ATOM 8024 O O . LEU A 1 1032 ? -10.148 -28.438 10.359 1 96 1032 LEU A O 1
ATOM 8028 N N . GLY A 1 1033 ? -12.141 -29.469 9.844 1 94.38 1033 GLY A N 1
ATOM 8029 C CA . GLY A 1 1033 ? -12.75 -28.156 9.664 1 94.38 1033 GLY A CA 1
ATOM 8030 C C . GLY A 1 1033 ? -14.156 -28.078 10.219 1 94.38 1033 GLY A C 1
ATOM 8031 O O . GLY A 1 1033 ? -14.766 -29.109 10.539 1 94.38 1033 GLY A O 1
ATOM 8032 N N . VAL A 1 1034 ? -14.656 -26.859 10.383 1 94.38 1034 VAL A N 1
ATOM 8033 C CA . VAL A 1 1034 ? -16 -26.578 10.867 1 94.38 1034 VAL A CA 1
ATOM 8034 C C . VAL A 1 1034 ? -16.594 -25.391 10.109 1 94.38 1034 VAL A C 1
ATOM 8036 O O . VAL A 1 1034 ? -15.883 -24.422 9.805 1 94.38 1034 VAL A O 1
ATOM 8039 N N . ASP A 1 1035 ? -17.844 -25.5 9.734 1 92.31 1035 ASP A N 1
ATOM 8040 C CA . ASP A 1 1035 ? -18.641 -24.406 9.164 1 92.31 1035 ASP A CA 1
ATOM 8041 C C . ASP A 1 1035 ? -19.875 -24.125 10.023 1 92.31 1035 ASP A C 1
ATOM 8043 O O . ASP A 1 1035 ? -20.719 -24.984 10.219 1 92.31 1035 ASP A O 1
ATOM 8047 N N . ILE A 1 1036 ? -19.953 -22.906 10.445 1 93.25 1036 ILE A N 1
ATOM 8048 C CA . ILE A 1 1036 ? -21.062 -22.516 11.297 1 93.25 1036 ILE A CA 1
ATOM 8049 C C . ILE A 1 1036 ? -21.812 -21.344 10.656 1 93.25 1036 ILE A C 1
ATOM 8051 O O . ILE A 1 1036 ? -21.203 -20.359 10.234 1 93.25 1036 ILE A O 1
ATOM 8055 N N . THR A 1 1037 ? -23.062 -21.469 10.57 1 89.62 1037 THR A N 1
ATOM 8056 C CA . THR A 1 1037 ? -23.922 -20.391 10.078 1 89.62 1037 THR A CA 1
ATOM 8057 C C . THR A 1 1037 ? -24.891 -19.938 11.156 1 89.62 1037 THR A C 1
ATOM 8059 O O . THR A 1 1037 ? -25.531 -20.75 11.812 1 89.62 1037 THR A O 1
ATOM 8062 N N . PHE A 1 1038 ? -25.031 -18.734 11.258 1 89 1038 PHE A N 1
ATOM 8063 C CA . PHE A 1 1038 ? -25.938 -18.125 12.234 1 89 1038 PHE A CA 1
ATOM 8064 C C . PHE A 1 1038 ? -27.031 -17.344 11.547 1 89 1038 PHE A C 1
ATOM 8066 O O . PHE A 1 1038 ? -26.812 -16.766 10.477 1 89 1038 PHE A O 1
ATOM 8073 N N . MET B 1 1 ? 15.211 52.844 32.281 1 14.34 1 MET B N 1
ATOM 8074 C CA . MET B 1 1 ? 14.125 53.812 32.281 1 14.34 1 MET B CA 1
ATOM 8075 C C . MET B 1 1 ? 12.867 53.219 31.656 1 14.34 1 MET B C 1
ATOM 8077 O O . MET B 1 1 ? 12.898 52.75 30.516 1 14.34 1 MET B O 1
ATOM 8081 N N . LYS B 1 2 ? 11.961 52.719 32.531 1 16.8 2 LYS B N 1
ATOM 8082 C CA . LYS B 1 2 ? 11.086 51.656 33.031 1 16.8 2 LYS B CA 1
ATOM 8083 C C . LYS B 1 2 ? 9.656 51.844 32.562 1 16.8 2 LYS B C 1
ATOM 8085 O O . LYS B 1 2 ? 8.734 51.219 33.062 1 16.8 2 LYS B O 1
ATOM 8090 N N . LYS B 1 3 ? 9.516 52.875 31.438 1 16.48 3 LYS B N 1
ATOM 8091 C CA . LYS B 1 3 ? 8.305 53.656 31.25 1 16.48 3 LYS B CA 1
ATOM 8092 C C . LYS B 1 3 ? 7.129 52.781 30.844 1 16.48 3 LYS B C 1
ATOM 8094 O O . LYS B 1 3 ? 7.23 52 29.891 1 16.48 3 LYS B O 1
ATOM 8099 N N . ASN B 1 4 ? 5.965 52.656 31.641 1 17.08 4 ASN B N 1
ATOM 8100 C CA . ASN B 1 4 ? 4.832 51.875 32.125 1 17.08 4 ASN B CA 1
ATOM 8101 C C . ASN B 1 4 ? 3.578 52.125 31.297 1 17.08 4 ASN B C 1
ATOM 8103 O O . ASN B 1 4 ? 2.475 51.75 31.703 1 17.08 4 ASN B O 1
ATOM 8107 N N . ARG B 1 5 ? 3.52 52.781 30.109 1 20.88 5 ARG B N 1
ATOM 8108 C CA . ARG B 1 5 ? 2.283 53.469 29.75 1 20.88 5 ARG B CA 1
ATOM 8109 C C . ARG B 1 5 ? 1.184 52.469 29.406 1 20.88 5 ARG B C 1
ATOM 8111 O O . ARG B 1 5 ? 1.356 51.625 28.516 1 20.88 5 ARG B O 1
ATOM 8118 N N . LEU B 1 6 ? 0.121 52.219 30.344 1 18.91 6 LEU B N 1
ATOM 8119 C CA . LEU B 1 6 ? -1.029 51.406 30.703 1 18.91 6 LEU B CA 1
ATOM 8120 C C . LEU B 1 6 ? -2.232 51.719 29.828 1 18.91 6 LEU B C 1
ATOM 8122 O O . LEU B 1 6 ? -3.273 51.062 29.922 1 18.91 6 LEU B O 1
ATOM 8126 N N . ASN B 1 7 ? -2.322 52.719 28.891 1 17.5 7 ASN B N 1
ATOM 8127 C CA . ASN B 1 7 ? -3.57 53.469 28.781 1 17.5 7 ASN B CA 1
ATOM 8128 C C . ASN B 1 7 ? -4.656 52.656 28.078 1 17.5 7 ASN B C 1
ATOM 8130 O O . ASN B 1 7 ? -5.762 53.125 27.859 1 17.5 7 ASN B O 1
ATOM 8134 N N . LEU B 1 8 ? -4.566 51.531 27.375 1 17.84 8 LEU B N 1
ATOM 8135 C CA . LEU B 1 8 ? -5.375 51.344 26.172 1 17.84 8 LEU B CA 1
ATOM 8136 C C . LEU B 1 8 ? -6.789 50.906 26.531 1 17.84 8 LEU B C 1
ATOM 8138 O O . LEU B 1 8 ? -7.527 50.438 25.672 1 17.84 8 LEU B O 1
ATOM 8142 N N . VAL B 1 9 ? -7.512 51.125 27.781 1 18.23 9 VAL B N 1
ATOM 8143 C CA . VAL B 1 9 ? -8.57 50.25 28.25 1 18.23 9 VAL B CA 1
ATOM 8144 C C . VAL B 1 9 ? -9.875 50.562 27.531 1 18.23 9 VAL B C 1
ATOM 8146 O O . VAL B 1 9 ? -10.781 49.719 27.453 1 18.23 9 VAL B O 1
ATOM 8149 N N . SER B 1 10 ? -10.258 51.719 26.875 1 17.44 10 SER B N 1
ATOM 8150 C CA . SER B 1 10 ? -11.539 52.375 27.141 1 17.44 10 SER B CA 1
ATOM 8151 C C . SER B 1 10 ? -12.672 51.719 26.344 1 17.44 10 SER B C 1
ATOM 8153 O O . SER B 1 10 ? -13.828 52.125 26.469 1 17.44 10 SER B O 1
ATOM 8155 N N . ALA B 1 11 ? -12.594 51 25.25 1 19.38 11 ALA B N 1
ATOM 8156 C CA . ALA B 1 11 ? -13.57 51.125 24.172 1 19.38 11 ALA B CA 1
ATOM 8157 C C . ALA B 1 11 ? -14.859 50.375 24.516 1 19.38 11 ALA B C 1
ATOM 8159 O O . ALA B 1 11 ? -15.148 49.344 23.953 1 19.38 11 ALA B O 1
ATOM 8160 N N . MET B 1 12 ? -15.336 50.375 25.875 1 17.36 12 MET B N 1
ATOM 8161 C CA . MET B 1 12 ? -16.328 49.375 26.266 1 17.36 12 MET B CA 1
ATOM 8162 C C . MET B 1 12 ? -17.656 49.625 25.578 1 17.36 12 MET B C 1
ATOM 8164 O O . MET B 1 12 ? -18.234 48.719 24.984 1 17.36 12 MET B O 1
ATOM 8168 N N . LEU B 1 13 ? -18.609 50.594 26.031 1 17.31 13 LEU B N 1
ATOM 8169 C CA . LEU B 1 13 ? -19.875 50.344 26.719 1 17.31 13 LEU B CA 1
ATOM 8170 C C . LEU B 1 13 ? -21.062 50.562 25.781 1 17.31 13 LEU B C 1
ATOM 8172 O O . LEU B 1 13 ? -22.172 50.125 26.078 1 17.31 13 LEU B O 1
ATOM 8176 N N . LEU B 1 14 ? -21.062 51.25 24.688 1 17.89 14 LEU B N 1
ATOM 8177 C CA . LEU B 1 14 ? -22.156 52.219 24.625 1 17.89 14 LEU B CA 1
ATOM 8178 C C . LEU B 1 14 ? -23.453 51.531 24.188 1 17.89 14 LEU B C 1
ATOM 8180 O O . LEU B 1 14 ? -24.453 52.219 23.938 1 17.89 14 LEU B O 1
ATOM 8184 N N . LEU B 1 15 ? -23.641 50.281 23.906 1 18.56 15 LEU B N 1
ATOM 8185 C CA . LEU B 1 15 ? -24.703 50.062 22.906 1 18.56 15 LEU B CA 1
ATOM 8186 C C . LEU B 1 15 ? -26.078 50.25 23.531 1 18.56 15 LEU B C 1
ATOM 8188 O O . LEU B 1 15 ? -26.844 49.312 23.672 1 18.56 15 LEU B O 1
ATOM 8192 N N . SER B 1 16 ? -26.375 51.094 24.484 1 17.66 16 SER B N 1
ATOM 8193 C CA . SER B 1 16 ? -27.562 50.75 25.281 1 17.66 16 SER B CA 1
ATOM 8194 C C . SER B 1 16 ? -28.844 51.094 24.516 1 17.66 16 SER B C 1
ATOM 8196 O O . SER B 1 16 ? -29.938 50.75 24.969 1 17.66 16 SER B O 1
ATOM 8198 N N . GLY B 1 17 ? -28.922 51.844 23.406 1 18.59 17 GLY B N 1
ATOM 8199 C CA . GLY B 1 17 ? -30.141 52.625 23.422 1 18.59 17 GLY B CA 1
ATOM 8200 C C . GLY B 1 17 ? -31.406 51.812 23.281 1 18.59 17 GLY B C 1
ATOM 8201 O O . GLY B 1 17 ? -31.484 50.938 22.422 1 18.59 17 GLY B O 1
ATOM 8202 N N . LEU B 1 18 ? -32.406 51.719 24.219 1 18.72 18 LEU B N 1
ATOM 8203 C CA . LEU B 1 18 ? -33.625 51.031 24.703 1 18.72 18 LEU B CA 1
ATOM 8204 C C . LEU B 1 18 ? -34.812 51.438 23.859 1 18.72 18 LEU B C 1
ATOM 8206 O O . LEU B 1 18 ? -35.938 50.906 24.062 1 18.72 18 LEU B O 1
ATOM 8210 N N . SER B 1 19 ? -34.844 52.188 22.766 1 18.81 19 SER B N 1
ATOM 8211 C CA . SER B 1 19 ? -36.094 52.875 22.703 1 18.81 19 SER B CA 1
ATOM 8212 C C . SER B 1 19 ? -37.25 51.906 22.453 1 18.81 19 SER B C 1
ATOM 8214 O O . SER B 1 19 ? -37.094 50.906 21.797 1 18.81 19 SER B O 1
ATOM 8216 N N . THR B 1 20 ? -38.594 52.094 23.062 1 19.2 20 THR B N 1
ATOM 8217 C CA . THR B 1 20 ? -39.812 51.5 23.578 1 19.2 20 THR B CA 1
ATOM 8218 C C . THR B 1 20 ? -40.875 51.375 22.484 1 19.2 20 THR B C 1
ATOM 8220 O O . THR B 1 20 ? -41.844 50.625 22.625 1 19.2 20 THR B O 1
ATOM 8223 N N . GLY B 1 21 ? -40.875 51.969 21.266 1 19.59 21 GLY B N 1
ATOM 8224 C CA . GLY B 1 21 ? -42.188 52.375 20.859 1 19.59 21 GLY B CA 1
ATOM 8225 C C . GLY B 1 21 ? -43.125 51.219 20.5 1 19.59 21 GLY B C 1
ATOM 8226 O O . GLY B 1 21 ? -42.656 50.188 20.031 1 19.59 21 GLY B O 1
ATOM 8227 N N . TYR B 1 22 ? -44.469 51.219 21.016 1 20.25 22 TYR B N 1
ATOM 8228 C CA . TYR B 1 22 ? -45.656 50.406 21.297 1 20.25 22 TYR B CA 1
ATOM 8229 C C . TYR B 1 22 ? -46.438 50.125 20.016 1 20.25 22 TYR B C 1
ATOM 8231 O O . TYR B 1 22 ? -47.469 49.469 20.047 1 20.25 22 TYR B O 1
ATOM 8239 N N . LEU B 1 23 ? -45.875 50 18.812 1 19.73 23 LEU B N 1
ATOM 8240 C CA . LEU B 1 23 ? -46.906 50.188 17.797 1 19.73 23 LEU B CA 1
ATOM 8241 C C . LEU B 1 23 ? -47.938 49.062 17.859 1 19.73 23 LEU B C 1
ATOM 8243 O O . LEU B 1 23 ? -47.594 47.906 18.078 1 19.73 23 LEU B O 1
ATOM 8247 N N . GLN B 1 24 ? -49.312 49.438 17.969 1 21.14 24 GLN B N 1
ATOM 8248 C CA . GLN B 1 24 ? -50.625 48.906 18.188 1 21.14 24 GLN B CA 1
ATOM 8249 C C . GLN B 1 24 ? -51.062 47.969 17.062 1 21.14 24 GLN B C 1
ATOM 8251 O O . GLN B 1 24 ? -51.344 48.438 15.945 1 21.14 24 GLN B O 1
ATOM 8256 N N . ALA B 1 25 ? -50.344 47.031 16.688 1 21.77 25 ALA B N 1
ATOM 8257 C CA . ALA B 1 25 ? -50.844 46.344 15.508 1 21.77 25 ALA B CA 1
ATOM 8258 C C . ALA B 1 25 ? -52.219 45.688 15.789 1 21.77 25 ALA B C 1
ATOM 8260 O O . ALA B 1 25 ? -52.406 45.125 16.859 1 21.77 25 ALA B O 1
ATOM 8261 N N . ALA B 1 26 ? -53.25 46.188 15.094 1 24.55 26 ALA B N 1
ATOM 8262 C CA . ALA B 1 26 ? -54.688 45.906 15.125 1 24.55 26 ALA B CA 1
ATOM 8263 C C . ALA B 1 26 ? -54.969 44.438 14.883 1 24.55 26 ALA B C 1
ATOM 8265 O O . ALA B 1 26 ? -54.156 43.75 14.227 1 24.55 26 ALA B O 1
ATOM 8266 N N . PRO B 1 27 ? -56.031 43.875 15.516 1 23.17 27 PRO B N 1
ATOM 8267 C CA . PRO B 1 27 ? -56.531 42.531 15.766 1 23.17 27 PRO B CA 1
ATOM 8268 C C . PRO B 1 27 ? -57.031 41.844 14.492 1 23.17 27 PRO B C 1
ATOM 8270 O O . PRO B 1 27 ? -57.969 42.344 13.859 1 23.17 27 PRO B O 1
ATOM 8273 N N . HIS B 1 28 ? -56.25 41.688 13.445 1 21.53 28 HIS B N 1
ATOM 8274 C CA . HIS B 1 28 ? -57.031 41.188 12.32 1 21.53 28 HIS B CA 1
ATOM 8275 C C . HIS B 1 28 ? -57.75 39.875 12.672 1 21.53 28 HIS B C 1
ATOM 8277 O O . HIS B 1 28 ? -57.188 39.031 13.352 1 21.53 28 HIS B O 1
ATOM 8283 N N . LYS B 1 29 ? -59.125 39.938 12.453 1 23.7 29 LYS B N 1
ATOM 8284 C CA . LYS B 1 29 ? -60.188 38.969 12.695 1 23.7 29 LYS B CA 1
ATOM 8285 C C . LYS B 1 29 ? -59.969 37.688 11.875 1 23.7 29 LYS B C 1
ATOM 8287 O O . LYS B 1 29 ? -59.938 37.75 10.648 1 23.7 29 LYS B O 1
ATOM 8292 N N . VAL B 1 30 ? -59.094 36.844 12.328 1 23 30 VAL B N 1
ATOM 8293 C CA . VAL B 1 30 ? -58.969 35.562 11.656 1 23 30 VAL B CA 1
ATOM 8294 C C . VAL B 1 30 ? -60.312 34.844 11.633 1 23 30 VAL B C 1
ATOM 8296 O O . VAL B 1 30 ? -60.906 34.594 12.688 1 23 30 VAL B O 1
ATOM 8299 N N . VAL B 1 31 ? -61.094 35.156 10.633 1 24.48 31 VAL B N 1
ATOM 8300 C CA . VAL B 1 31 ? -62.375 34.438 10.438 1 24.48 31 VAL B CA 1
ATOM 8301 C C . VAL B 1 31 ? -62.125 32.938 10.312 1 24.48 31 VAL B C 1
ATOM 8303 O O . VAL B 1 31 ? -61.312 32.531 9.469 1 24.48 31 VAL B O 1
ATOM 8306 N N . THR B 1 32 ? -62.188 32.25 11.391 1 22.83 32 THR B N 1
ATOM 8307 C CA . THR B 1 32 ? -62.156 30.812 11.562 1 22.83 32 THR B CA 1
ATOM 8308 C C . THR B 1 32 ? -63.25 30.156 10.742 1 22.83 32 THR B C 1
ATOM 8310 O O . THR B 1 32 ? -64.438 30.359 11.023 1 22.83 32 THR B O 1
ATOM 8313 N N . LYS B 1 33 ? -63.125 30.234 9.406 1 27.33 33 LYS B N 1
ATOM 8314 C CA . LYS B 1 33 ? -64.188 29.422 8.773 1 27.33 33 LYS B CA 1
ATOM 8315 C C . LYS B 1 33 ? -64.188 28.016 9.352 1 27.33 33 LYS B C 1
ATOM 8317 O O . LYS B 1 33 ? -63.188 27.312 9.328 1 27.33 33 LYS B O 1
ATOM 8322 N N . MET B 1 34 ? -65.125 27.734 10.289 1 24.41 34 MET B N 1
ATOM 8323 C CA . MET B 1 34 ? -65.5 26.453 10.898 1 24.41 34 MET B CA 1
ATOM 8324 C C . MET B 1 34 ? -65.875 25.422 9.828 1 24.41 34 MET B C 1
ATOM 8326 O O . MET B 1 34 ? -66.875 25.578 9.156 1 24.41 34 MET B O 1
ATOM 8330 N N . TYR B 1 35 ? -64.938 25.062 8.961 1 28.81 35 TYR B N 1
ATOM 8331 C CA . TYR B 1 35 ? -65.438 23.969 8.117 1 28.81 35 TYR B CA 1
ATOM 8332 C C . TYR B 1 35 ? -65.938 22.797 8.953 1 28.81 35 TYR B C 1
ATOM 8334 O O . TYR B 1 35 ? -65.375 22.484 10 1 28.81 35 TYR B O 1
ATOM 8342 N N . SER B 1 36 ? -67.25 22.578 8.789 1 27.3 36 SER B N 1
ATOM 8343 C CA . SER B 1 36 ? -68.125 21.625 9.406 1 27.3 36 SER B CA 1
ATOM 8344 C C . SER B 1 36 ? -67.562 20.219 9.398 1 27.3 36 SER B C 1
ATOM 8346 O O . SER B 1 36 ? -66.562 19.969 8.742 1 27.3 36 SER B O 1
ATOM 8348 N N . THR B 1 37 ? -68.5 19.219 9.016 1 30.91 37 THR B N 1
ATOM 8349 C CA . THR B 1 37 ? -68.875 17.906 9.516 1 30.91 37 THR B CA 1
ATOM 8350 C C . THR B 1 37 ? -67.938 16.828 9.023 1 30.91 37 THR B C 1
ATOM 8352 O O . THR B 1 37 ? -67.562 16.812 7.855 1 30.91 37 THR B O 1
ATOM 8355 N N . GLN B 1 38 ? -67.375 16.094 10.055 1 33.94 38 GLN B N 1
ATOM 8356 C CA . GLN B 1 38 ? -66.438 15.008 10.328 1 33.94 38 GLN B CA 1
ATOM 8357 C C . GLN B 1 38 ? -66.812 13.742 9.586 1 33.94 38 GLN B C 1
ATOM 8359 O O . GLN B 1 38 ? -67.875 13.133 9.883 1 33.94 38 GLN B O 1
ATOM 8364 N N . GLN B 1 39 ? -66.75 13.719 8.242 1 38.19 39 GLN B N 1
ATOM 8365 C CA . GLN B 1 39 ? -66.812 12.328 7.801 1 38.19 39 GLN B CA 1
ATOM 8366 C C . GLN B 1 39 ? -65.688 11.5 8.5 1 38.19 39 GLN B C 1
ATOM 8368 O O . GLN B 1 39 ? -64.625 11.984 8.742 1 38.19 39 GLN B O 1
ATOM 8373 N N . ASP B 1 40 ? -66.062 10.211 9.086 1 49.53 40 ASP B N 1
ATOM 8374 C CA . ASP B 1 40 ? -65.625 9.289 10.141 1 49.53 40 ASP B CA 1
ATOM 8375 C C . ASP B 1 40 ? -64.188 8.844 9.953 1 49.53 40 ASP B C 1
ATOM 8377 O O . ASP B 1 40 ? -63.562 8.406 10.898 1 49.53 40 ASP B O 1
ATOM 8381 N N . ASN B 1 41 ? -63.562 9.055 8.883 1 67 41 ASN B N 1
ATOM 8382 C CA . ASN B 1 41 ? -62.312 8.32 8.75 1 67 41 ASN B CA 1
ATOM 8383 C C . ASN B 1 41 ? -61.156 9.234 8.352 1 67 41 ASN B C 1
ATOM 8385 O O . ASN B 1 41 ? -60.188 8.789 7.73 1 67 41 ASN B O 1
ATOM 8389 N N . THR B 1 42 ? -61.312 10.469 8.617 1 77.06 42 THR B N 1
ATOM 8390 C CA . THR B 1 42 ? -60.219 11.398 8.258 1 77.06 42 THR B CA 1
ATOM 8391 C C . THR B 1 42 ? -59.812 12.242 9.453 1 77.06 42 THR B C 1
ATOM 8393 O O . THR B 1 42 ? -60.688 12.844 10.117 1 77.06 42 THR B O 1
ATOM 8396 N N . CYS B 1 43 ? -58.625 12.18 9.898 1 81.81 43 CYS B N 1
ATOM 8397 C CA . CYS B 1 43 ? -58.062 13.047 10.922 1 81.81 43 CYS B CA 1
ATOM 8398 C C . CYS B 1 43 ? -57.531 14.344 10.312 1 81.81 43 CYS B C 1
ATOM 8400 O O . CYS B 1 43 ? -56.688 14.328 9.43 1 81.81 43 CYS B O 1
ATOM 8402 N N . VAL B 1 44 ? -58.188 15.391 10.648 1 83.12 44 VAL B N 1
ATOM 8403 C CA . VAL B 1 44 ? -57.75 16.719 10.219 1 83.12 44 VAL B CA 1
ATOM 8404 C C . VAL B 1 44 ? -57.156 17.469 11.398 1 83.12 44 VAL B C 1
ATOM 8406 O O . VAL B 1 44 ? -57.594 17.312 12.539 1 83.12 44 VAL B O 1
ATOM 8409 N N . GLY B 1 45 ? -56.062 18.094 11.211 1 84.69 45 GLY B N 1
ATOM 8410 C CA . GLY B 1 45 ? -55.438 18.875 12.273 1 84.69 45 GLY B CA 1
ATOM 8411 C C . GLY B 1 45 ? -54.5 19.938 11.742 1 84.69 45 GLY B C 1
ATOM 8412 O O . GLY B 1 45 ? -54.344 20.094 10.531 1 84.69 45 GLY B O 1
ATOM 8413 N N . GLN B 1 46 ? -54.031 20.797 12.641 1 83.25 46 GLN B N 1
ATOM 8414 C CA . GLN B 1 46 ? -53.031 21.828 12.406 1 83.25 46 GLN B CA 1
ATOM 8415 C C . GLN B 1 46 ? -51.844 21.672 13.352 1 83.25 46 GLN B C 1
ATOM 8417 O O . GLN B 1 46 ? -52 21.406 14.539 1 83.25 46 GLN B O 1
ATOM 8422 N N . VAL B 1 47 ? -50.719 21.719 12.812 1 83.88 47 VAL B N 1
ATOM 8423 C CA . VAL B 1 47 ? -49.5 21.688 13.586 1 83.88 47 VAL B CA 1
ATOM 8424 C C . VAL B 1 47 ? -48.906 23.094 13.672 1 83.88 47 VAL B C 1
ATOM 8426 O O . VAL B 1 47 ? -48.656 23.734 12.648 1 83.88 47 VAL B O 1
ATOM 8429 N N . VAL B 1 48 ? -48.75 23.562 14.828 1 79.81 48 VAL B N 1
ATOM 8430 C CA . VAL B 1 48 ? -48.156 24.859 15.094 1 79.81 48 VAL B CA 1
ATOM 8431 C C . VAL B 1 48 ? -46.969 24.688 16.062 1 79.81 48 VAL B C 1
ATOM 8433 O O . VAL B 1 48 ? -46.844 23.672 16.734 1 79.81 48 VAL B O 1
ATOM 8436 N N . ASP B 1 49 ? -46.062 25.641 15.984 1 72.62 49 ASP B N 1
ATOM 8437 C CA . ASP B 1 49 ? -45 25.641 16.984 1 72.62 49 ASP B CA 1
ATOM 8438 C C . ASP B 1 49 ? -45.438 26.406 18.25 1 72.62 49 ASP B C 1
ATOM 8440 O O . ASP B 1 49 ? -46.562 26.859 18.344 1 72.62 49 ASP B O 1
ATOM 8444 N N . GLN B 1 50 ? -44.562 26.422 19.297 1 68.12 50 GLN B N 1
ATOM 8445 C CA . GLN B 1 50 ? -44.906 27.031 20.594 1 68.12 50 GLN B CA 1
ATOM 8446 C C . GLN B 1 50 ? -45.25 28.5 20.422 1 68.12 50 GLN B C 1
ATOM 8448 O O . GLN B 1 50 ? -45.906 29.094 21.281 1 68.12 50 GLN B O 1
ATOM 8453 N N . LYS B 1 51 ? -44.906 29.109 19.391 1 65.06 51 LYS B N 1
ATOM 8454 C CA . LYS B 1 51 ? -45.219 30.516 19.125 1 65.06 51 LYS B CA 1
ATOM 8455 C C . LYS B 1 51 ? -46.5 30.672 18.344 1 65.06 51 LYS B C 1
ATOM 8457 O O . LYS B 1 51 ? -46.875 31.781 17.969 1 65.06 51 LYS B O 1
ATOM 8462 N N . GLY B 1 52 ? -47.031 29.672 18.047 1 69.88 52 GLY B N 1
ATOM 8463 C CA . GLY B 1 52 ? -48.312 29.703 17.344 1 69.88 52 GLY B CA 1
ATOM 8464 C C . GLY B 1 52 ? -48.156 29.734 15.828 1 69.88 52 GLY B C 1
ATOM 8465 O O . GLY B 1 52 ? -49.125 29.922 15.109 1 69.88 52 GLY B O 1
ATOM 8466 N N . GLU B 1 53 ? -46.969 29.641 15.453 1 72.88 53 GLU B N 1
ATOM 8467 C CA . GLU B 1 53 ? -46.719 29.641 14.008 1 72.88 53 GLU B CA 1
ATOM 8468 C C . GLU B 1 53 ? -46.938 28.25 13.414 1 72.88 53 GLU B C 1
ATOM 8470 O O . GLU B 1 53 ? -46.625 27.234 14.039 1 72.88 53 GLU B O 1
ATOM 8475 N N . THR B 1 54 ? -47.406 28.266 12.195 1 76.94 54 THR B N 1
ATOM 8476 C CA . THR B 1 54 ? -47.719 27 11.539 1 76.94 54 THR B CA 1
ATOM 8477 C C . THR B 1 54 ? -46.469 26.281 11.125 1 76.94 54 THR B C 1
ATOM 8479 O O . THR B 1 54 ? -45.469 26.922 10.719 1 76.94 54 THR B O 1
ATOM 8482 N N . VAL B 1 55 ? -46.312 25.062 11.406 1 76.75 55 VAL B N 1
ATOM 8483 C CA . VAL B 1 55 ? -45.188 24.219 11.016 1 76.75 55 VAL B CA 1
ATOM 8484 C C . VAL B 1 55 ? -45.469 23.547 9.68 1 76.75 55 VAL B C 1
ATOM 8486 O O . VAL B 1 55 ? -46.344 22.672 9.594 1 76.75 55 VAL B O 1
ATOM 8489 N N . ILE B 1 56 ? -44.719 24.094 8.703 1 73.12 56 ILE B N 1
ATOM 8490 C CA . ILE B 1 56 ? -44.906 23.594 7.344 1 73.12 56 ILE B CA 1
ATOM 8491 C C . ILE B 1 56 ? -44.031 22.344 7.129 1 73.12 56 ILE B C 1
ATOM 8493 O O . ILE B 1 56 ? -42.844 22.344 7.477 1 73.12 56 ILE B O 1
ATOM 8497 N N . GLY B 1 57 ? -44.531 21.266 6.559 1 73.31 57 GLY B N 1
ATOM 8498 C CA . GLY B 1 57 ? -43.781 20.094 6.141 1 73.31 57 GLY B CA 1
ATOM 8499 C C . GLY B 1 57 ? -43.531 19.109 7.266 1 73.31 57 GLY B C 1
ATOM 8500 O O . GLY B 1 57 ? -42.656 18.234 7.152 1 73.31 57 GLY B O 1
ATOM 8501 N N . ALA B 1 58 ? -44.156 19.312 8.391 1 76.69 58 ALA B N 1
ATOM 8502 C CA . ALA B 1 58 ? -44.031 18.328 9.469 1 76.69 58 ALA B CA 1
ATOM 8503 C C . ALA B 1 58 ? -44.594 16.969 9.047 1 76.69 58 ALA B C 1
ATOM 8505 O O . ALA B 1 58 ? -45.688 16.922 8.43 1 76.69 58 ALA B O 1
ATOM 8506 N N . SER B 1 59 ? -43.906 15.984 9.367 1 80.62 59 SER B N 1
ATOM 8507 C CA . SER B 1 59 ? -44.375 14.633 9.102 1 80.62 59 SER B CA 1
ATOM 8508 C C . SER B 1 59 ? -45.438 14.219 10.117 1 80.62 59 SER B C 1
ATOM 8510 O O . SER B 1 59 ? -45.219 14.32 11.328 1 80.62 59 SER B O 1
ATOM 8512 N N . VAL B 1 60 ? -46.656 13.891 9.617 1 83.06 60 VAL B N 1
ATOM 8513 C CA . VAL B 1 60 ? -47.75 13.375 10.414 1 83.06 60 VAL B CA 1
ATOM 8514 C C . VAL B 1 60 ? -48.094 11.945 10 1 83.06 60 VAL B C 1
ATOM 8516 O O . VAL B 1 60 ? -48.594 11.703 8.898 1 83.06 60 VAL B O 1
ATOM 8519 N N . ILE B 1 61 ? -47.688 11.031 10.844 1 81.81 61 ILE B N 1
ATOM 8520 C CA . ILE B 1 61 ? -47.812 9.617 10.492 1 81.81 61 ILE B CA 1
ATOM 8521 C C . ILE B 1 61 ? -48.531 8.875 11.609 1 81.81 61 ILE B C 1
ATOM 8523 O O . ILE B 1 61 ? -48.406 9.234 12.781 1 81.81 61 ILE B O 1
ATOM 8527 N N . ILE B 1 62 ? -49.469 7.895 11.242 1 80.06 62 ILE B N 1
ATOM 8528 C CA . ILE B 1 62 ? -49.969 6.957 12.242 1 80.06 62 ILE B CA 1
ATOM 8529 C C . ILE B 1 62 ? -48.844 6.086 12.742 1 80.06 62 ILE B C 1
ATOM 8531 O O . ILE B 1 62 ? -48.188 5.367 11.961 1 80.06 62 ILE B O 1
ATOM 8535 N N . LYS B 1 63 ? -48.469 6.289 14.07 1 76.06 63 LYS B N 1
ATOM 8536 C CA . LYS B 1 63 ? -47.312 5.609 14.672 1 76.06 63 LYS B CA 1
ATOM 8537 C C . LYS B 1 63 ? -47.344 4.113 14.367 1 76.06 63 LYS B C 1
ATOM 8539 O O . LYS B 1 63 ? -48.375 3.451 14.578 1 76.06 63 LYS B O 1
ATOM 8544 N N . GLY B 1 64 ? -46.25 3.549 13.766 1 66.25 64 GLY B N 1
ATOM 8545 C CA . GLY B 1 64 ? -46.125 2.131 13.477 1 66.25 64 GLY B CA 1
ATOM 8546 C C . GLY B 1 64 ? -46.594 1.76 12.078 1 66.25 64 GLY B C 1
ATOM 8547 O O . GLY B 1 64 ? -46.562 0.586 11.703 1 66.25 64 GLY B O 1
ATOM 8548 N N . THR B 1 65 ? -47.219 2.707 11.352 1 68.31 65 THR B N 1
ATOM 8549 C CA . THR B 1 65 ? -47.688 2.445 9.992 1 68.31 65 THR B CA 1
ATOM 8550 C C . THR B 1 65 ? -46.969 3.355 8.992 1 68.31 65 THR B C 1
ATOM 8552 O O . THR B 1 65 ? -46.25 4.266 9.391 1 68.31 65 THR B O 1
ATOM 8555 N N . SER B 1 66 ? -47.156 3.01 7.699 1 68.19 66 SER B N 1
ATOM 8556 C CA . SER B 1 66 ? -46.594 3.861 6.648 1 68.19 66 SER B CA 1
ATOM 8557 C C . SER B 1 66 ? -47.625 4.895 6.188 1 68.19 66 SER B C 1
ATOM 8559 O O . SER B 1 66 ? -47.375 5.668 5.266 1 68.19 66 SER B O 1
ATOM 8561 N N . ASN B 1 67 ? -48.719 4.98 6.789 1 74.5 67 ASN B N 1
ATOM 8562 C CA . ASN B 1 67 ? -49.75 5.961 6.461 1 74.5 67 ASN B CA 1
ATOM 8563 C C . ASN B 1 67 ? -49.469 7.32 7.082 1 74.5 67 ASN B C 1
ATOM 8565 O O . ASN B 1 67 ? -49.5 7.477 8.305 1 74.5 67 ASN B O 1
ATOM 8569 N N . GLY B 1 68 ? -48.906 8.133 6.371 1 76.12 68 GLY B N 1
ATOM 8570 C CA . GLY B 1 68 ? -48.562 9.453 6.852 1 76.12 68 GLY B CA 1
ATOM 8571 C C . GLY B 1 68 ? -48.781 10.547 5.828 1 76.12 68 GLY B C 1
ATOM 8572 O O . GLY B 1 68 ? -49.094 10.266 4.668 1 76.12 68 GLY B O 1
ATOM 8573 N N . THR B 1 69 ? -48.938 11.773 6.344 1 79.19 69 THR B N 1
ATOM 8574 C CA . THR B 1 69 ? -49.031 12.992 5.551 1 79.19 69 THR B CA 1
ATOM 8575 C C . THR B 1 69 ? -48.062 14.055 6.082 1 79.19 69 THR B C 1
ATOM 8577 O O . THR B 1 69 ? -47.406 13.836 7.094 1 79.19 69 THR B O 1
ATOM 8580 N N . ILE B 1 70 ? -47.875 15.117 5.348 1 78.88 70 ILE B N 1
ATOM 8581 C CA . ILE B 1 70 ? -47.094 16.266 5.805 1 78.88 70 ILE B CA 1
ATOM 8582 C C . ILE B 1 70 ? -48 17.484 5.91 1 78.88 70 ILE B C 1
ATOM 8584 O O . ILE B 1 70 ? -49 17.594 5.207 1 78.88 70 ILE B O 1
ATOM 8588 N N . THR B 1 71 ? -47.656 18.391 6.82 1 80 71 THR B N 1
ATOM 8589 C CA . THR B 1 71 ? -48.438 19.609 6.992 1 80 71 THR B CA 1
ATOM 8590 C C . THR B 1 71 ? -48.281 20.531 5.789 1 80 71 THR B C 1
ATOM 8592 O O . THR B 1 71 ? -47.219 20.547 5.156 1 80 71 THR B O 1
ATOM 8595 N N . ASP B 1 72 ? -49.406 21.219 5.469 1 76.56 72 ASP B N 1
ATOM 8596 C CA . ASP B 1 72 ? -49.375 22.172 4.359 1 76.56 72 ASP B CA 1
ATOM 8597 C C . ASP B 1 72 ? -48.844 23.531 4.809 1 76.56 72 ASP B C 1
ATOM 8599 O O . ASP B 1 72 ? -48.312 23.656 5.922 1 76.56 72 ASP B O 1
ATOM 8603 N N . PHE B 1 73 ? -48.906 24.594 3.973 1 72.56 73 PHE B N 1
ATOM 8604 C CA . PHE B 1 73 ? -48.312 25.922 4.195 1 72.56 73 PHE B CA 1
ATOM 8605 C C . PHE B 1 73 ? -48.969 26.594 5.414 1 72.56 73 PHE B C 1
ATOM 8607 O O . PHE B 1 73 ? -48.344 27.453 6.039 1 72.56 73 PHE B O 1
ATOM 8614 N N . ASP B 1 74 ? -50.125 26.281 5.715 1 75.62 74 ASP B N 1
ATOM 8615 C CA . ASP B 1 74 ? -50.812 26.859 6.867 1 75.62 74 ASP B CA 1
ATOM 8616 C C . ASP B 1 74 ? -50.719 25.922 8.07 1 75.62 74 ASP B C 1
ATOM 8618 O O . ASP B 1 74 ? -51.438 26.109 9.055 1 75.62 74 ASP B O 1
ATOM 8622 N N . GLY B 1 75 ? -49.844 24.875 7.984 1 77.56 75 GLY B N 1
ATOM 8623 C CA . GLY B 1 75 ? -49.656 23.906 9.055 1 77.56 75 GLY B CA 1
ATOM 8624 C C . GLY B 1 75 ? -50.781 22.891 9.148 1 77.56 75 GLY B C 1
ATOM 8625 O O . GLY B 1 75 ? -50.844 22.125 10.102 1 77.56 75 GLY B O 1
ATOM 8626 N N . ASN B 1 76 ? -51.656 22.922 8.195 1 80.69 76 ASN B N 1
ATOM 8627 C CA . ASN B 1 76 ? -52.812 22 8.234 1 80.69 76 ASN B CA 1
ATOM 8628 C C . ASN B 1 76 ? -52.438 20.641 7.656 1 80.69 76 ASN B C 1
ATOM 8630 O O . ASN B 1 76 ? -51.562 20.547 6.785 1 80.69 76 ASN B O 1
ATOM 8634 N N . PHE B 1 77 ? -52.938 19.594 8.25 1 82.12 77 PHE B N 1
ATOM 8635 C CA . PHE B 1 77 ? -52.781 18.25 7.68 1 82.12 77 PHE B CA 1
ATOM 8636 C C . PHE B 1 77 ? -54.125 17.516 7.637 1 82.12 77 PHE B C 1
ATOM 8638 O O . PHE B 1 77 ? -55.031 17.828 8.414 1 82.12 77 PHE B O 1
ATOM 8645 N N . THR B 1 78 ? -54.312 16.719 6.602 1 81.62 78 THR B N 1
ATOM 8646 C CA . THR B 1 78 ? -55.375 15.758 6.48 1 81.62 78 THR B CA 1
ATOM 8647 C C . THR B 1 78 ? -54.844 14.336 6.344 1 81.62 78 THR B C 1
ATOM 8649 O O . THR B 1 78 ? -54.094 14.039 5.402 1 81.62 78 THR B O 1
ATOM 8652 N N . LEU B 1 79 ? -54.969 13.484 7.32 1 81 79 LEU B N 1
ATOM 8653 C CA . LEU B 1 79 ? -54.531 12.086 7.355 1 81 79 LEU B CA 1
ATOM 8654 C C . LEU B 1 79 ? -55.75 11.148 7.207 1 81 79 LEU B C 1
ATOM 8656 O O . LEU B 1 79 ? -56.656 11.164 8.039 1 81 79 LEU B O 1
ATOM 8660 N N . ASN B 1 80 ? -55.719 10.469 6.141 1 79 80 ASN B N 1
ATOM 8661 C CA . ASN B 1 80 ? -56.844 9.578 5.836 1 79 80 ASN B CA 1
ATOM 8662 C C . ASN B 1 80 ? -56.656 8.211 6.48 1 79 80 ASN B C 1
ATOM 8664 O O . ASN B 1 80 ? -55.562 7.836 6.859 1 79 80 ASN B O 1
ATOM 8668 N N . GLU B 1 81 ? -57.812 7.469 6.691 1 76.44 81 GLU B N 1
ATOM 8669 C CA . GLU B 1 81 ? -57.875 6.117 7.238 1 76.44 81 GLU B CA 1
ATOM 8670 C C . GLU B 1 81 ? -57.312 6.074 8.664 1 76.44 81 GLU B C 1
ATOM 8672 O O . GLU B 1 81 ? -56.5 5.207 8.992 1 76.44 81 GLU B O 1
ATOM 8677 N N . VAL B 1 82 ? -57.719 7.094 9.406 1 77.62 82 VAL B N 1
ATOM 8678 C CA . VAL B 1 82 ? -57.375 7.164 10.82 1 77.62 82 VAL B CA 1
ATOM 8679 C C . VAL B 1 82 ? -58.562 6.781 11.672 1 77.62 82 VAL B C 1
ATOM 8681 O O . VAL B 1 82 ? -59.688 7.238 11.422 1 77.62 82 VAL B O 1
ATOM 8684 N N . LYS B 1 83 ? -58.406 5.941 12.562 1 77.5 83 LYS B N 1
ATOM 8685 C CA . LYS B 1 83 ? -59.438 5.555 13.523 1 77.5 83 LYS B CA 1
ATOM 8686 C C . LYS B 1 83 ? -59.25 6.285 14.852 1 77.5 83 LYS B C 1
ATOM 8688 O O . LYS B 1 83 ? -58.156 6.641 15.219 1 77.5 83 LYS B O 1
ATOM 8693 N N . THR B 1 84 ? -60.375 6.473 15.484 1 77.88 84 THR B N 1
ATOM 8694 C CA . THR B 1 84 ? -60.281 7.031 16.828 1 77.88 84 THR B CA 1
ATOM 8695 C C . THR B 1 84 ? -59.469 6.121 17.75 1 77.88 84 THR B C 1
ATOM 8697 O O . THR B 1 84 ? -59.688 4.906 17.781 1 77.88 84 THR B O 1
ATOM 8700 N N . GLY B 1 85 ? -58.406 6.645 18.422 1 79.88 85 GLY B N 1
ATOM 8701 C CA . GLY B 1 85 ? -57.469 5.879 19.25 1 79.88 85 GLY B CA 1
ATOM 8702 C C . GLY B 1 85 ? -56.125 5.707 18.609 1 79.88 85 GLY B C 1
ATOM 8703 O O . GLY B 1 85 ? -55.156 5.297 19.281 1 79.88 85 GLY B O 1
ATOM 8704 N N . ASP B 1 86 ? -56.062 5.973 17.422 1 79.25 86 ASP B N 1
ATOM 8705 C CA . ASP B 1 86 ? -54.75 5.855 16.75 1 79.25 86 ASP B CA 1
ATOM 8706 C C . ASP B 1 86 ? -53.75 6.863 17.328 1 79.25 86 ASP B C 1
ATOM 8708 O O . ASP B 1 86 ? -54.156 7.977 17.703 1 79.25 86 ASP B O 1
ATOM 8712 N N . MET B 1 87 ? -52.531 6.387 17.406 1 80.56 87 MET B N 1
ATOM 8713 C CA . MET B 1 87 ? -51.438 7.285 17.812 1 80.56 87 MET B CA 1
ATOM 8714 C C . MET B 1 87 ? -50.812 7.949 16.594 1 80.56 87 MET B C 1
ATOM 8716 O O . MET B 1 87 ? -50.281 7.27 15.703 1 80.56 87 MET B O 1
ATOM 8720 N N . ILE B 1 88 ? -50.938 9.266 16.594 1 82.25 88 ILE B N 1
ATOM 8721 C CA . ILE B 1 88 ? -50.375 10.055 15.508 1 82.25 88 ILE B CA 1
ATOM 8722 C C . ILE B 1 88 ? -49.031 10.648 15.93 1 82.25 88 ILE B C 1
ATOM 8724 O O . ILE B 1 88 ? -48.938 11.344 16.938 1 82.25 88 ILE B O 1
ATOM 8728 N N . GLU B 1 89 ? -48.062 10.312 15.25 1 80.94 89 GLU B N 1
ATOM 8729 C CA . GLU B 1 89 ? -46.719 10.836 15.453 1 80.94 89 GLU B CA 1
ATOM 8730 C C . GLU B 1 89 ? -46.406 11.992 14.508 1 80.94 89 GLU B C 1
ATOM 8732 O O . GLU B 1 89 ? -46.562 11.859 13.289 1 80.94 89 GLU B O 1
ATOM 8737 N N . ILE B 1 90 ? -46.062 13.133 15.078 1 79.94 90 ILE B N 1
ATOM 8738 C CA . ILE B 1 90 ? -45.688 14.344 14.344 1 79.94 90 ILE B CA 1
ATOM 8739 C C . ILE B 1 90 ? -44.219 14.664 14.562 1 79.94 90 ILE B C 1
ATOM 8741 O O . ILE B 1 90 ? -43.75 14.766 15.703 1 79.94 90 ILE B O 1
ATOM 8745 N N . SER B 1 91 ? -43.469 14.641 13.508 1 75.94 91 SER B N 1
ATOM 8746 C CA . SER B 1 91 ? -42.062 14.93 13.609 1 75.94 91 SER B CA 1
ATOM 8747 C C . SER B 1 91 ? -41.625 15.961 12.57 1 75.94 91 SER B C 1
ATOM 8749 O O . SER B 1 91 ? -42.219 16.031 11.484 1 75.94 91 SER B O 1
ATOM 8751 N N . TYR B 1 92 ? -40.875 16.922 13.031 1 69.94 92 TYR B N 1
ATOM 8752 C CA . TYR B 1 92 ? -40.25 17.938 12.172 1 69.94 92 TYR B CA 1
ATOM 8753 C C . TYR B 1 92 ? -38.844 18.281 12.68 1 69.94 92 TYR B C 1
ATOM 8755 O O . TYR B 1 92 ? -38.625 18.344 13.891 1 69.94 92 TYR B O 1
ATOM 8763 N N . VAL B 1 93 ? -37.938 18.422 11.695 1 59.47 93 VAL B N 1
ATOM 8764 C CA . VAL B 1 93 ? -36.562 18.766 12.047 1 59.47 93 VAL B CA 1
ATOM 8765 C C . VAL B 1 93 ? -36.562 20.016 12.93 1 59.47 93 VAL B C 1
ATOM 8767 O O . VAL B 1 93 ? -37.219 21.016 12.602 1 59.47 93 VAL B O 1
ATOM 8770 N N . GLY B 1 94 ? -35.938 20.016 14.047 1 56.44 94 GLY B N 1
ATOM 8771 C CA . GLY B 1 94 ? -35.844 21.125 14.984 1 56.44 94 GLY B CA 1
ATOM 8772 C C . GLY B 1 94 ? -36.875 21.062 16.078 1 56.44 94 GLY B C 1
ATOM 8773 O O . GLY B 1 94 ? -36.875 21.891 17 1 56.44 94 GLY B O 1
ATOM 8774 N N . TYR B 1 95 ? -37.906 20.219 15.922 1 63.81 95 TYR B N 1
ATOM 8775 C CA . TYR B 1 95 ? -38.938 20.109 16.922 1 63.81 95 TYR B CA 1
ATOM 8776 C C . TYR B 1 95 ? -38.938 18.719 17.547 1 63.81 95 TYR B C 1
ATOM 8778 O O . TYR B 1 95 ? -38.5 17.75 16.938 1 63.81 95 TYR B O 1
ATOM 8786 N N . GLN B 1 96 ? -39.188 18.594 18.812 1 65.69 96 GLN B N 1
ATOM 8787 C CA . GLN B 1 96 ? -39.375 17.312 19.484 1 65.69 96 GLN B CA 1
ATOM 8788 C C . GLN B 1 96 ? -40.531 16.531 18.859 1 65.69 96 GLN B C 1
ATOM 8790 O O . GLN B 1 96 ? -41.594 17.094 18.594 1 65.69 96 GLN B O 1
ATOM 8795 N N . THR B 1 97 ? -40.188 15.305 18.516 1 71 97 THR B N 1
ATOM 8796 C CA . THR B 1 97 ? -41.281 14.469 18 1 71 97 THR B CA 1
ATOM 8797 C C . THR B 1 97 ? -42.406 14.344 19 1 71 97 THR B C 1
ATOM 8799 O O . THR B 1 97 ? -42.156 14.133 20.188 1 71 97 THR B O 1
ATOM 8802 N N . GLN B 1 98 ? -43.656 14.664 18.609 1 73.81 98 GLN B N 1
ATOM 8803 C CA . GLN B 1 98 ? -44.844 14.547 19.453 1 73.81 98 GLN B CA 1
ATOM 8804 C C . GLN B 1 98 ? -45.75 13.438 18.969 1 73.81 98 GLN B C 1
ATOM 8806 O O . GLN B 1 98 ? -45.969 13.289 17.766 1 73.81 98 GLN B O 1
ATOM 8811 N N . VAL B 1 99 ? -46.156 12.492 19.906 1 79.44 99 VAL B N 1
ATOM 8812 C CA . VAL B 1 99 ? -47.156 11.461 19.609 1 79.44 99 VAL B CA 1
ATOM 8813 C C . VAL B 1 99 ? -48.469 11.812 20.281 1 79.44 99 VAL B C 1
ATOM 8815 O O . VAL B 1 99 ? -48.531 12 21.5 1 79.44 99 VAL B O 1
ATOM 8818 N N . VAL B 1 100 ? -49.562 11.977 19.5 1 80.44 100 VAL B N 1
ATOM 8819 C CA . VAL B 1 100 ? -50.875 12.344 20.016 1 80.44 100 VAL B CA 1
ATOM 8820 C C . VAL B 1 100 ? -51.906 11.273 19.641 1 80.44 100 VAL B C 1
ATOM 8822 O O . VAL B 1 100 ? -51.844 10.711 18.547 1 80.44 100 VAL B O 1
ATOM 8825 N N . GLN B 1 101 ? -52.688 10.867 20.578 1 79.31 101 GLN B N 1
ATOM 8826 C CA . GLN B 1 101 ? -53.781 9.953 20.312 1 79.31 101 GLN B CA 1
ATOM 8827 C C . GLN B 1 101 ? -54.938 10.664 19.609 1 79.31 101 GLN B C 1
ATOM 8829 O O . GLN B 1 101 ? -55.406 11.703 20.062 1 79.31 101 GLN B O 1
ATOM 8834 N N . TYR B 1 102 ? -55.438 10.109 18.578 1 82.88 102 TYR B N 1
ATOM 8835 C CA . TYR B 1 102 ? -56.531 10.695 17.828 1 82.88 102 TYR B CA 1
ATOM 8836 C C . TYR B 1 102 ? -57.875 10.422 18.516 1 82.88 102 TYR B C 1
ATOM 8838 O O . TYR B 1 102 ? -58.219 9.266 18.766 1 82.88 102 TYR B O 1
ATOM 8846 N N . ASP B 1 103 ? -58.5 11.438 18.938 1 77.31 103 ASP B N 1
ATOM 8847 C CA . ASP B 1 103 ? -59.75 11.297 19.688 1 77.31 103 ASP B CA 1
ATOM 8848 C C . ASP B 1 103 ? -60.969 11.617 18.828 1 77.31 103 ASP B C 1
ATOM 8850 O O . ASP B 1 103 ? -62.062 11.82 19.344 1 77.31 103 ASP B O 1
ATOM 8854 N N . GLY B 1 104 ? -60.844 11.641 17.469 1 74.25 104 GLY B N 1
ATOM 8855 C CA . GLY B 1 104 ? -61.969 11.859 16.562 1 74.25 104 GLY B CA 1
ATOM 8856 C C . GLY B 1 104 ? -62.219 13.32 16.266 1 74.25 104 GLY B C 1
ATOM 8857 O O . GLY B 1 104 ? -63.125 13.664 15.516 1 74.25 104 GLY B O 1
ATOM 8858 N N . LYS B 1 105 ? -61.531 14.172 16.922 1 77.75 105 LYS B N 1
ATOM 8859 C CA . LYS B 1 105 ? -61.688 15.609 16.703 1 77.75 105 LYS B CA 1
ATOM 8860 C C . LYS B 1 105 ? -60.5 16.188 15.945 1 77.75 105 LYS B C 1
ATOM 8862 O O . LYS B 1 105 ? -59.469 15.5 15.766 1 77.75 105 LYS B O 1
ATOM 8867 N N . THR B 1 106 ? -60.688 17.406 15.469 1 78.94 106 THR B N 1
ATOM 8868 C CA . THR B 1 106 ? -59.625 18.125 14.797 1 78.94 106 THR B CA 1
ATOM 8869 C C . THR B 1 106 ? -58.438 18.312 15.734 1 78.94 106 THR B C 1
ATOM 8871 O O . THR B 1 106 ? -58.594 18.75 16.875 1 78.94 106 THR B O 1
ATOM 8874 N N . LEU B 1 107 ? -57.188 17.906 15.344 1 79.94 107 LEU B N 1
ATOM 8875 C CA . LEU B 1 107 ? -56 17.969 16.188 1 79.94 107 LEU B CA 1
ATOM 8876 C C . LEU B 1 107 ? -55.281 19.297 16.016 1 79.94 107 LEU B C 1
ATOM 8878 O O . LEU B 1 107 ? -55.062 19.75 14.891 1 79.94 107 LEU B O 1
ATOM 8882 N N . LYS B 1 108 ? -55.156 20.109 17.062 1 79.12 108 LYS B N 1
ATOM 8883 C CA . LYS B 1 108 ? -54.188 21.203 17.094 1 79.12 108 LYS B CA 1
ATOM 8884 C C . LYS B 1 108 ? -52.938 20.812 17.875 1 79.12 108 LYS B C 1
ATOM 8886 O O . LYS B 1 108 ? -52.969 20.641 19.094 1 79.12 108 LYS B O 1
ATOM 8891 N N . ILE B 1 109 ? -51.906 20.562 17.172 1 79.19 109 ILE B N 1
ATOM 8892 C CA . ILE B 1 109 ? -50.656 20.078 17.766 1 79.19 109 ILE B CA 1
ATOM 8893 C C . ILE B 1 109 ? -49.656 21.219 17.812 1 79.19 109 ILE B C 1
ATOM 8895 O O . ILE B 1 109 ? -49.406 21.891 16.812 1 79.19 109 ILE B O 1
ATOM 8899 N N . THR B 1 110 ? -49.125 21.547 18.922 1 76.31 110 THR B N 1
ATOM 8900 C CA . THR B 1 110 ? -48 22.469 19.109 1 76.31 110 THR B CA 1
ATOM 8901 C C . THR B 1 110 ? -46.688 21.703 19.266 1 76.31 110 THR B C 1
ATOM 8903 O O . THR B 1 110 ? -46.5 20.969 20.234 1 76.31 110 THR B O 1
ATOM 8906 N N . LEU B 1 111 ? -45.906 21.766 18.219 1 71.88 111 LEU B N 1
ATOM 8907 C CA . LEU B 1 111 ? -44.594 21.141 18.312 1 71.88 111 LEU B CA 1
ATOM 8908 C C . LEU B 1 111 ? -43.625 21.984 19.141 1 71.88 111 LEU B C 1
ATOM 8910 O O . LEU B 1 111 ? -43.625 23.219 19.047 1 71.88 111 LEU B O 1
ATOM 8914 N N . LYS B 1 112 ? -43.062 21.375 20.094 1 63.69 112 LYS B N 1
ATOM 8915 C CA . LYS B 1 112 ? -42 22.031 20.859 1 63.69 112 LYS B CA 1
ATOM 8916 C C . LYS B 1 112 ? -40.656 21.969 20.141 1 63.69 112 LYS B C 1
ATOM 8918 O O . LYS B 1 112 ? -40.281 20.938 19.594 1 63.69 112 LYS B O 1
ATOM 8923 N N . GLU B 1 113 ? -40.125 23.125 19.875 1 53.38 113 GLU B N 1
ATOM 8924 C CA . GLU B 1 113 ? -38.781 23.156 19.281 1 53.38 113 GLU B CA 1
ATOM 8925 C C . GLU B 1 113 ? -37.812 22.234 20.016 1 53.38 113 GLU B C 1
ATOM 8927 O O . GLU B 1 113 ? -37.875 22.109 21.234 1 53.38 113 GLU B O 1
ATOM 8932 N N . ASN B 1 114 ? -37.344 21.312 19.281 1 46.75 114 ASN B N 1
ATOM 8933 C CA . ASN B 1 114 ? -36.25 20.5 19.844 1 46.75 114 ASN B CA 1
ATOM 8934 C C . ASN B 1 114 ? -35.062 21.344 20.25 1 46.75 114 ASN B C 1
ATOM 8936 O O . ASN B 1 114 ? -34.125 21.547 19.453 1 46.75 114 ASN B O 1
ATOM 8940 N N . THR B 1 115 ? -35.25 22.375 20.797 1 41.88 115 THR B N 1
ATOM 8941 C CA . THR B 1 115 ? -34.156 23.203 21.266 1 41.88 115 THR B CA 1
ATOM 8942 C C . THR B 1 115 ? -33.156 22.375 22.047 1 41.88 115 THR B C 1
ATOM 8944 O O . THR B 1 115 ? -32.188 22.922 22.594 1 41.88 115 THR B O 1
ATOM 8947 N N . GLU B 1 116 ? -33.406 21.266 22.547 1 42.75 116 GLU B N 1
ATOM 8948 C CA . GLU B 1 116 ? -32.438 20.859 23.562 1 42.75 116 GLU B CA 1
ATOM 8949 C C . GLU B 1 116 ? -31.109 20.469 22.922 1 42.75 116 GLU B C 1
ATOM 8951 O O . GLU B 1 116 ? -30.953 19.328 22.469 1 42.75 116 GLU B O 1
ATOM 8956 N N . LEU B 1 117 ? -30.469 21.391 22.359 1 47.56 117 LEU B N 1
ATOM 8957 C CA . LEU B 1 117 ? -29.031 21.359 22.156 1 47.56 117 LEU B CA 1
ATOM 8958 C C . LEU B 1 117 ? -28.359 20.484 23.219 1 47.56 117 LEU B C 1
ATOM 8960 O O . LEU B 1 117 ? -27.344 19.828 22.953 1 47.56 117 LEU B O 1
ATOM 8964 N N . LEU B 1 118 ? -28.953 20.5 24.391 1 48.03 118 LEU B N 1
ATOM 8965 C CA . LEU B 1 118 ? -28.328 19.797 25.516 1 48.03 118 LEU B CA 1
ATOM 8966 C C . LEU B 1 118 ? -28.422 18.281 25.328 1 48.03 118 LEU B C 1
ATOM 8968 O O . LEU B 1 118 ? -27.688 17.531 25.969 1 48.03 118 LEU B O 1
ATOM 8972 N N . ASP B 1 119 ? -29.156 17.828 24.297 1 58.53 119 ASP B N 1
ATOM 8973 C CA . ASP B 1 119 ? -29.297 16.391 24.078 1 58.53 119 ASP B CA 1
ATOM 8974 C C . ASP B 1 119 ? -28.375 15.93 22.938 1 58.53 119 ASP B C 1
ATOM 8976 O O . ASP B 1 119 ? -28.422 14.766 22.531 1 58.53 119 ASP B O 1
ATOM 8980 N N . GLU B 1 120 ? -27.562 16.922 22.641 1 72.62 120 GLU B N 1
ATOM 8981 C CA . GLU B 1 120 ? -26.562 16.547 21.641 1 72.62 120 GLU B CA 1
ATOM 8982 C C . GLU B 1 120 ? -25.547 15.555 22.219 1 72.62 120 GLU B C 1
ATOM 8984 O O . GLU B 1 120 ? -25.141 15.68 23.375 1 72.62 120 GLU B O 1
ATOM 8989 N N . VAL B 1 121 ? -25.344 14.594 21.5 1 73 121 VAL B N 1
ATOM 8990 C CA . VAL B 1 121 ? -24.422 13.555 21.938 1 73 121 VAL B CA 1
ATOM 8991 C C . VAL B 1 121 ? -23 13.875 21.453 1 73 121 VAL B C 1
ATOM 8993 O O . VAL B 1 121 ? -22.828 14.312 20.312 1 73 121 VAL B O 1
ATOM 8996 N N . VAL B 1 122 ? -22.125 13.828 22.344 1 77.94 122 VAL B N 1
ATOM 8997 C CA . VAL B 1 122 ? -20.719 14.062 22.031 1 77.94 122 VAL B CA 1
ATOM 8998 C C . VAL B 1 122 ? -19.906 12.789 22.266 1 77.94 122 VAL B C 1
ATOM 9000 O O . VAL B 1 122 ? -20.219 12.016 23.188 1 77.94 122 VAL B O 1
ATOM 9003 N N . VAL B 1 123 ? -18.984 12.609 21.422 1 78.06 123 VAL B N 1
ATOM 9004 C CA . VAL B 1 123 ? -18.125 11.438 21.578 1 78.06 123 VAL B CA 1
ATOM 9005 C C . VAL B 1 123 ? -17.062 11.703 22.625 1 78.06 123 VAL B C 1
ATOM 9007 O O . VAL B 1 123 ? -16.375 12.727 22.578 1 78.06 123 VAL B O 1
ATOM 9010 N N . VAL B 1 124 ? -17.094 10.859 23.531 1 76.12 124 VAL B N 1
ATOM 9011 C CA . VAL B 1 124 ? -16.094 10.969 24.578 1 76.12 124 VAL B CA 1
ATOM 9012 C C . VAL B 1 124 ? -15.398 9.625 24.781 1 76.12 124 VAL B C 1
ATOM 9014 O O . VAL B 1 124 ? -16.016 8.68 25.297 1 76.12 124 VAL B O 1
ATOM 9017 N N . GLY B 1 125 ? -14.227 9.5 24.312 1 74.81 125 GLY B N 1
ATOM 9018 C CA . GLY B 1 125 ? -13.484 8.266 24.547 1 74.81 125 GLY B CA 1
ATOM 9019 C C . GLY B 1 125 ? -14.117 7.062 23.875 1 74.81 125 GLY B C 1
ATOM 9020 O O . GLY B 1 125 ? -14.312 7.043 22.656 1 74.81 125 GLY B O 1
ATOM 9021 N N . TYR B 1 126 ? -14.422 6.113 24.688 1 78.5 126 TYR B N 1
ATOM 9022 C CA . TYR B 1 126 ? -14.961 4.844 24.219 1 78.5 126 TYR B CA 1
ATOM 9023 C C . TYR B 1 126 ? -16.484 4.812 24.359 1 78.5 126 TYR B C 1
ATOM 9025 O O . TYR B 1 126 ? -17.062 3.773 24.672 1 78.5 126 TYR B O 1
ATOM 9033 N N . GLY B 1 127 ? -17.031 6.137 24.156 1 76.75 127 GLY B N 1
ATOM 9034 C CA . GLY B 1 127 ? -18.484 6.227 24.219 1 76.75 127 GLY B CA 1
ATOM 9035 C C . GLY B 1 127 ? -19.016 7.598 23.859 1 76.75 127 GLY B C 1
ATOM 9036 O O . GLY B 1 127 ? -18.297 8.414 23.266 1 76.75 127 GLY B O 1
ATOM 9037 N N . VAL B 1 128 ? -20.328 7.648 24 1 75.56 128 VAL B N 1
ATOM 9038 C CA . VAL B 1 128 ? -21 8.922 23.734 1 75.56 128 VAL B CA 1
ATOM 9039 C C . VAL B 1 128 ? -21.688 9.406 25.016 1 75.56 128 VAL B C 1
ATOM 9041 O O . VAL B 1 128 ? -22.031 8.602 25.875 1 75.56 128 VAL B O 1
ATOM 9044 N N . GLN B 1 129 ? -21.688 10.68 25.141 1 80.69 129 GLN B N 1
ATOM 9045 C CA . GLN B 1 129 ? -22.391 11.312 26.25 1 80.69 129 GLN B CA 1
ATOM 9046 C C . GLN B 1 129 ? -23.188 12.516 25.781 1 80.69 129 GLN B C 1
ATOM 9048 O O . GLN B 1 129 ? -22.844 13.148 24.781 1 80.69 129 GLN B O 1
ATOM 9053 N N . LYS B 1 130 ? -24.188 12.719 26.5 1 80.5 130 LYS B N 1
ATOM 9054 C CA . LYS B 1 130 ? -24.922 13.945 26.25 1 80.5 130 LYS B CA 1
ATOM 9055 C C . LYS B 1 130 ? -24.172 15.164 26.781 1 80.5 130 LYS B C 1
ATOM 9057 O O . LYS B 1 130 ? -23.531 15.086 27.844 1 80.5 130 LYS B O 1
ATOM 9062 N N . LYS B 1 131 ? -24.344 16.156 26.109 1 82.5 131 LYS B N 1
ATOM 9063 C CA . LYS B 1 131 ? -23.656 17.375 26.484 1 82.5 131 LYS B CA 1
ATOM 9064 C C . LYS B 1 131 ? -24.047 17.812 27.891 1 82.5 131 LYS B C 1
ATOM 9066 O O . LYS B 1 131 ? -23.219 18.359 28.641 1 82.5 131 LYS B O 1
ATOM 9071 N N . ARG B 1 132 ? -25.297 17.641 28.25 1 83.5 132 ARG B N 1
ATOM 9072 C CA . ARG B 1 132 ? -25.797 18.047 29.562 1 83.5 132 ARG B CA 1
ATOM 9073 C C . ARG B 1 132 ? -25.125 17.266 30.688 1 83.5 132 ARG B C 1
ATOM 9075 O O . ARG B 1 132 ? -24.984 17.75 31.797 1 83.5 132 ARG B O 1
ATOM 9082 N N . ASP B 1 133 ? -24.641 16.109 30.375 1 83.94 133 ASP B N 1
ATOM 9083 C CA . ASP B 1 133 ? -24.094 15.219 31.406 1 83.94 133 ASP B CA 1
ATOM 9084 C C . ASP B 1 133 ? -22.562 15.266 31.422 1 83.94 133 ASP B C 1
ATOM 9086 O O . ASP B 1 133 ? -21.922 14.562 32.219 1 83.94 133 ASP B O 1
ATOM 9090 N N . LEU B 1 134 ? -22.062 16.062 30.641 1 87.56 134 LEU B N 1
ATOM 9091 C CA . LEU B 1 134 ? -20.609 16.141 30.547 1 87.56 134 LEU B CA 1
ATOM 9092 C C . LEU B 1 134 ? -20.016 16.844 31.766 1 87.56 134 LEU B C 1
ATOM 9094 O O . LEU B 1 134 ? -20.531 17.891 32.188 1 87.56 134 LEU B O 1
ATOM 9098 N N . THR B 1 135 ? -18.969 16.328 32.281 1 90.88 135 THR B N 1
ATOM 9099 C CA . THR B 1 135 ? -18.297 16.953 33.406 1 90.88 135 THR B CA 1
ATOM 9100 C C . THR B 1 135 ? -16.922 17.5 32.969 1 90.88 135 THR B C 1
ATOM 9102 O O . THR B 1 135 ? -16.328 18.328 33.688 1 90.88 135 THR B O 1
ATOM 9105 N N . GLY B 1 136 ? -16.422 17.031 31.875 1 90.25 136 GLY B N 1
ATOM 9106 C CA . GLY B 1 136 ? -15.125 17.469 31.375 1 90.25 136 GLY B CA 1
ATOM 9107 C C . GLY B 1 136 ? -15.227 18.625 30.406 1 90.25 136 GLY B C 1
ATOM 9108 O O . GLY B 1 136 ? -16.328 19.031 30.031 1 90.25 136 GLY B O 1
ATOM 9109 N N . ALA B 1 137 ? -14.047 19.172 30.047 1 92.56 137 ALA B N 1
ATOM 9110 C CA . ALA B 1 137 ? -13.984 20.266 29.094 1 92.56 137 ALA B CA 1
ATOM 9111 C C . ALA B 1 137 ? -13.852 19.75 27.672 1 92.56 137 ALA B C 1
ATOM 9113 O O . ALA B 1 137 ? -12.766 19.344 27.234 1 92.56 137 ALA B O 1
ATOM 9114 N N . ILE B 1 138 ? -14.875 19.859 26.922 1 90.88 138 ILE B N 1
ATOM 9115 C CA . ILE B 1 138 ? -14.906 19.359 25.547 1 90.88 138 ILE B CA 1
ATOM 9116 C C . ILE B 1 138 ? -15.523 20.406 24.625 1 90.88 138 ILE B C 1
ATOM 9118 O O . ILE B 1 138 ? -16.547 21 24.953 1 90.88 138 ILE B O 1
ATOM 9122 N N . SER B 1 139 ? -14.836 20.672 23.562 1 90.44 139 SER B N 1
ATOM 9123 C CA . SER B 1 139 ? -15.391 21.5 22.5 1 90.44 139 SER B CA 1
ATOM 9124 C C . SER B 1 139 ? -15.766 20.656 21.281 1 90.44 139 SER B C 1
ATOM 9126 O O . SER B 1 139 ? -15.047 19.719 20.922 1 90.44 139 SER B O 1
ATOM 9128 N N . SER B 1 140 ? -16.891 20.922 20.688 1 88.25 140 SER B N 1
ATOM 9129 C CA . SER B 1 140 ? -17.359 20.172 19.531 1 88.25 140 SER B CA 1
ATOM 9130 C C . SER B 1 140 ? -17.562 21.094 18.328 1 88.25 140 SER B C 1
ATOM 9132 O O . SER B 1 140 ? -18.141 22.172 18.469 1 88.25 140 SER B O 1
ATOM 9134 N N . VAL B 1 141 ? -17.078 20.688 17.203 1 86.38 141 VAL B N 1
ATOM 9135 C CA . VAL B 1 141 ? -17.266 21.406 15.945 1 86.38 141 VAL B CA 1
ATOM 9136 C C . VAL B 1 141 ? -18.016 20.516 14.945 1 86.38 141 VAL B C 1
ATOM 9138 O O . VAL B 1 141 ? -17.5 19.469 14.539 1 86.38 141 VAL B O 1
ATOM 9141 N N . LYS B 1 142 ? -19.156 20.969 14.539 1 83.31 142 LYS B N 1
ATOM 9142 C CA . LYS B 1 142 ? -19.906 20.25 13.516 1 83.31 142 LYS B CA 1
ATOM 9143 C C . LYS B 1 142 ? -19.516 20.719 12.117 1 83.31 142 LYS B C 1
ATOM 9145 O O . LYS B 1 142 ? -19.422 21.922 11.867 1 83.31 142 LYS B O 1
ATOM 9150 N N . MET B 1 143 ? -19.312 19.828 11.234 1 78.62 143 MET B N 1
ATOM 9151 C CA . MET B 1 143 ? -18.766 20.172 9.93 1 78.62 143 MET B CA 1
ATOM 9152 C C . MET B 1 143 ? -19.875 20.391 8.906 1 78.62 143 MET B C 1
ATOM 9154 O O . MET B 1 143 ? -19.625 20.938 7.832 1 78.62 143 MET B O 1
ATOM 9158 N N . ASP B 1 144 ? -21.031 20.031 9.188 1 65.94 144 ASP B N 1
ATOM 9159 C CA . ASP B 1 144 ? -22.125 20.25 8.242 1 65.94 144 ASP B CA 1
ATOM 9160 C C . ASP B 1 144 ? -22.375 21.75 8.023 1 65.94 144 ASP B C 1
ATOM 9162 O O . ASP B 1 144 ? -22.875 22.156 6.973 1 65.94 144 ASP B O 1
ATOM 9166 N N . GLU B 1 145 ? -22.016 22.562 8.898 1 56.84 145 GLU B N 1
ATOM 9167 C CA . GLU B 1 145 ? -22.312 23.984 8.836 1 56.84 145 GLU B CA 1
ATOM 9168 C C . GLU B 1 145 ? -21.156 24.75 8.188 1 56.84 145 GLU B C 1
ATOM 9170 O O . GLU B 1 145 ? -21.25 25.969 7.977 1 56.84 145 GLU B O 1
ATOM 9175 N N . THR B 1 146 ? -20.094 24.078 7.809 1 59.81 146 THR B N 1
ATOM 9176 C CA . THR B 1 146 ? -18.906 24.719 7.297 1 59.81 146 THR B CA 1
ATOM 9177 C C . THR B 1 146 ? -18.688 24.406 5.82 1 59.81 146 THR B C 1
ATOM 9179 O O . THR B 1 146 ? -18.875 23.25 5.398 1 59.81 146 THR B O 1
ATOM 9182 N N . PRO B 1 147 ? -18.5 25.484 5.047 1 64.56 147 PRO B N 1
ATOM 9183 C CA . PRO B 1 147 ? -18.109 25.156 3.67 1 64.56 147 PRO B CA 1
ATOM 9184 C C . PRO B 1 147 ? -16.766 24.438 3.584 1 64.56 147 PRO B C 1
ATOM 9186 O O . PRO B 1 147 ? -15.758 25.062 3.268 1 64.56 147 PRO B O 1
ATOM 9189 N N . VAL B 1 148 ? -16.734 23.266 3.713 1 66.38 148 VAL B N 1
ATOM 9190 C CA . VAL B 1 148 ? -15.516 22.469 3.908 1 66.38 148 VAL B CA 1
ATOM 9191 C C . VAL B 1 148 ? -14.828 22.25 2.564 1 66.38 148 VAL B C 1
ATOM 9193 O O . VAL B 1 148 ? -13.617 22 2.516 1 66.38 148 VAL B O 1
ATOM 9196 N N . ASN B 1 149 ? -15.484 22.5 1.484 1 65.19 149 ASN B N 1
ATOM 9197 C CA . ASN B 1 149 ? -14.938 22.156 0.175 1 65.19 149 ASN B CA 1
ATOM 9198 C C . ASN B 1 149 ? -13.945 23.219 -0.312 1 65.19 149 ASN B C 1
ATOM 9200 O O . ASN B 1 149 ? -13.25 23 -1.31 1 65.19 149 ASN B O 1
ATOM 9204 N N . THR B 1 150 ? -13.867 24.219 0.399 1 70.06 150 THR B N 1
ATOM 9205 C CA . THR B 1 150 ? -12.984 25.281 -0.07 1 70.06 150 THR B CA 1
ATOM 9206 C C . THR B 1 150 ? -11.586 25.109 0.507 1 70.06 150 THR B C 1
ATOM 9208 O O . THR B 1 150 ? -10.656 25.812 0.11 1 70.06 150 THR B O 1
ATOM 9211 N N . TYR B 1 151 ? -11.461 24.062 1.351 1 71.25 151 TYR B N 1
ATOM 9212 C CA . TYR B 1 151 ? -10.156 23.812 1.959 1 71.25 151 TYR B CA 1
ATOM 9213 C C . TYR B 1 151 ? -9.547 22.516 1.426 1 71.25 151 TYR B C 1
ATOM 9215 O O . TYR B 1 151 ? -10.266 21.562 1.12 1 71.25 151 TYR B O 1
ATOM 9223 N N . SER B 1 152 ? -8.211 22.609 1.366 1 69.5 152 SER B N 1
ATOM 9224 C CA . SER B 1 152 ? -7.523 21.391 0.953 1 69.5 152 SER B CA 1
ATOM 9225 C C . SER B 1 152 ? -7.488 20.359 2.08 1 69.5 152 SER B C 1
ATOM 9227 O O . SER B 1 152 ? -7.387 19.156 1.83 1 69.5 152 SER B O 1
ATOM 9229 N N . THR B 1 153 ? -7.473 20.859 3.277 1 77.81 153 THR B N 1
ATOM 9230 C CA . THR B 1 153 ? -7.469 20 4.453 1 77.81 153 THR B CA 1
ATOM 9231 C C . THR B 1 153 ? -8.367 20.562 5.547 1 77.81 153 THR B C 1
ATOM 9233 O O . THR B 1 153 ? -8.547 21.781 5.633 1 77.81 153 THR B O 1
ATOM 9236 N N . VAL B 1 154 ? -8.867 19.688 6.34 1 79.75 154 VAL B N 1
ATOM 9237 C CA . VAL B 1 154 ? -9.789 20.094 7.395 1 79.75 154 VAL B CA 1
ATOM 9238 C C . VAL B 1 154 ? -9.031 20.859 8.484 1 79.75 154 VAL B C 1
ATOM 9240 O O . VAL B 1 154 ? -9.617 21.672 9.195 1 79.75 154 VAL B O 1
ATOM 9243 N N . SER B 1 155 ? -7.785 20.641 8.547 1 78.56 155 SER B N 1
ATOM 9244 C CA . SER B 1 155 ? -6.977 21.312 9.555 1 78.56 155 SER B CA 1
ATOM 9245 C C . SER B 1 155 ? -7.121 22.828 9.445 1 78.56 155 SER B C 1
ATOM 9247 O O . SER B 1 155 ? -7.199 23.531 10.461 1 78.56 155 SER B O 1
ATOM 9249 N N . HIS B 1 156 ? -7.273 23.281 8.305 1 73.44 156 HIS B N 1
ATOM 9250 C CA . HIS B 1 156 ? -7.355 24.719 8.078 1 73.44 156 HIS B CA 1
ATOM 9251 C C . HIS B 1 156 ? -8.719 25.266 8.492 1 73.44 156 HIS B C 1
ATOM 9253 O O . HIS B 1 156 ? -8.844 26.438 8.844 1 73.44 156 HIS B O 1
ATOM 9259 N N . ALA B 1 157 ? -9.641 24.375 8.555 1 74.06 157 ALA B N 1
ATOM 9260 C CA . ALA B 1 157 ? -11 24.797 8.898 1 74.06 157 ALA B CA 1
ATOM 9261 C C . ALA B 1 157 ? -11.172 24.906 10.414 1 74.06 157 ALA B C 1
ATOM 9263 O O . ALA B 1 157 ? -12.109 25.547 10.898 1 74.06 157 ALA B O 1
ATOM 9264 N N . LEU B 1 158 ? -10.242 24.406 11.109 1 80.38 158 LEU B N 1
ATOM 9265 C CA . LEU B 1 158 ? -10.398 24.312 12.562 1 80.38 158 LEU B CA 1
ATOM 9266 C C . LEU B 1 158 ? -9.805 25.531 13.25 1 80.38 158 LEU B C 1
ATOM 9268 O O . LEU B 1 158 ? -10.062 25.781 14.43 1 80.38 158 LEU B O 1
ATOM 9272 N N . ALA B 1 159 ? -9.102 26.312 12.562 1 80.88 159 ALA B N 1
ATOM 9273 C CA . ALA B 1 159 ? -8.438 27.453 13.195 1 80.88 159 ALA B CA 1
ATOM 9274 C C . ALA B 1 159 ? -9.453 28.406 13.805 1 80.88 159 ALA B C 1
ATOM 9276 O O . ALA B 1 159 ? -10.328 28.922 13.109 1 80.88 159 ALA B O 1
ATOM 9277 N N . GLY B 1 160 ? -9.445 28.609 15.117 1 81.31 160 GLY B N 1
ATOM 9278 C CA . GLY B 1 160 ? -10.273 29.578 15.828 1 81.31 160 GLY B CA 1
ATOM 9279 C C . GLY B 1 160 ? -11.672 29.062 16.109 1 81.31 160 GLY B C 1
ATOM 9280 O O . GLY B 1 160 ? -12.508 29.797 16.656 1 81.31 160 GLY B O 1
ATOM 9281 N N . LYS B 1 161 ? -11.883 27.875 15.82 1 86.88 161 LYS B N 1
ATOM 9282 C CA . LYS B 1 161 ? -13.258 27.375 15.938 1 86.88 161 LYS B CA 1
ATOM 9283 C C . LYS B 1 161 ? -13.5 26.766 17.312 1 86.88 161 LYS B C 1
ATOM 9285 O O . LYS B 1 161 ? -14.648 26.672 17.766 1 86.88 161 LYS B O 1
ATOM 9290 N N . ALA B 1 162 ? -12.484 26.375 17.906 1 90.19 162 ALA B N 1
ATOM 9291 C CA . ALA B 1 162 ? -12.594 25.797 19.25 1 90.19 162 ALA B CA 1
ATOM 9292 C C . ALA B 1 162 ? -11.664 26.516 20.219 1 90.19 162 ALA B C 1
ATOM 9294 O O . ALA B 1 162 ? -10.453 26.609 19.984 1 90.19 162 ALA B O 1
ATOM 9295 N N . ALA B 1 163 ? -12.281 26.938 21.312 1 91.94 163 ALA B N 1
ATOM 9296 C CA . ALA B 1 163 ? -11.445 27.578 22.328 1 91.94 163 ALA B CA 1
ATOM 9297 C C . ALA B 1 163 ? -10.414 26.609 22.891 1 91.94 163 ALA B C 1
ATOM 9299 O O . ALA B 1 163 ? -10.727 25.438 23.125 1 91.94 163 ALA B O 1
ATOM 9300 N N . GLY B 1 164 ? -9.25 27.078 22.953 1 91.88 164 GLY B N 1
ATOM 9301 C CA . GLY B 1 164 ? -8.172 26.25 23.516 1 91.88 164 GLY B CA 1
ATOM 9302 C C . GLY B 1 164 ? -7.391 25.5 22.453 1 91.88 164 GLY B C 1
ATOM 9303 O O . GLY B 1 164 ? -6.32 24.969 22.719 1 91.88 164 GLY B O 1
ATOM 9304 N N . LEU B 1 165 ? -7.914 25.484 21.312 1 92.88 165 LEU B N 1
ATOM 9305 C CA . LEU B 1 165 ? -7.227 24.828 20.203 1 92.88 165 LEU B CA 1
ATOM 9306 C C . LEU B 1 165 ? -6.582 25.859 19.281 1 92.88 165 LEU B C 1
ATOM 9308 O O . LEU B 1 165 ? -7.254 26.781 18.797 1 92.88 165 LEU B O 1
ATOM 9312 N N . GLN B 1 166 ? -5.355 25.656 19.172 1 92.12 166 GLN B N 1
ATOM 9313 C CA . GLN B 1 166 ? -4.621 26.469 18.203 1 92.12 166 GLN B CA 1
ATOM 9314 C C . GLN B 1 166 ? -4.141 25.625 17.031 1 92.12 166 GLN B C 1
ATOM 9316 O O . GLN B 1 166 ? -3.43 24.641 17.203 1 92.12 166 GLN B O 1
ATOM 9321 N N . VAL B 1 167 ? -4.578 26.031 15.844 1 89.19 167 VAL B N 1
ATOM 9322 C CA . VAL B 1 167 ? -4.117 25.391 14.617 1 89.19 167 VAL B CA 1
ATOM 9323 C C . VAL B 1 167 ? -3.254 26.359 13.82 1 89.19 167 VAL B C 1
ATOM 9325 O O . VAL B 1 167 ? -3.691 27.469 13.492 1 89.19 167 VAL B O 1
ATOM 9328 N N . THR B 1 168 ? -2.068 25.938 13.594 1 82.25 168 THR B N 1
ATOM 9329 C CA . THR B 1 168 ? -1.162 26.797 12.844 1 82.25 168 THR B CA 1
ATOM 9330 C C . THR B 1 168 ? -0.728 26.125 11.547 1 82.25 168 THR B C 1
ATOM 9332 O O . THR B 1 168 ? -0.362 24.953 11.547 1 82.25 168 THR B O 1
ATOM 9335 N N . GLN B 1 169 ? -0.9 26.859 10.516 1 78 169 GLN B N 1
ATOM 9336 C CA . GLN B 1 169 ? -0.363 26.391 9.25 1 78 169 GLN B CA 1
ATOM 9337 C C . GLN B 1 169 ? 1.147 26.594 9.18 1 78 169 GLN B C 1
ATOM 9339 O O . GLN B 1 169 ? 1.627 27.734 9.25 1 78 169 GLN B O 1
ATOM 9344 N N . SER B 1 170 ? 1.896 25.547 9.047 1 72.69 170 SER B N 1
ATOM 9345 C CA . SER B 1 170 ? 3.354 25.641 9.023 1 72.69 170 SER B CA 1
ATOM 9346 C C . SER B 1 170 ? 3.848 26.203 7.691 1 72.69 170 SER B C 1
ATOM 9348 O O . SER B 1 170 ? 4.898 26.844 7.633 1 72.69 170 SER B O 1
ATOM 9350 N N . SER B 1 171 ? 3.15 25.844 6.652 1 78.75 171 SER B N 1
ATOM 9351 C CA . SER B 1 171 ? 3.469 26.328 5.316 1 78.75 171 SER B CA 1
ATOM 9352 C C . SER B 1 171 ? 2.213 26.453 4.457 1 78.75 171 SER B C 1
ATOM 9354 O O . SER B 1 171 ? 1.306 25.625 4.559 1 78.75 171 SER B O 1
ATOM 9356 N N . ALA B 1 172 ? 2.242 27.5 3.666 1 79.44 172 ALA B N 1
ATOM 9357 C CA . ALA B 1 172 ? 1.104 27.688 2.768 1 79.44 172 ALA B CA 1
ATOM 9358 C C . ALA B 1 172 ? 1.287 26.875 1.48 1 79.44 172 ALA B C 1
ATOM 9360 O O . ALA B 1 172 ? 0.461 26.969 0.569 1 79.44 172 ALA B O 1
ATOM 9361 N N . GLN B 1 173 ? 2.328 26.062 1.437 1 85.94 173 GLN B N 1
ATOM 9362 C CA . GLN B 1 173 ? 2.586 25.297 0.228 1 85.94 173 GLN B CA 1
ATOM 9363 C C . GLN B 1 173 ? 1.473 24.281 -0.026 1 85.94 173 GLN B C 1
ATOM 9365 O O . GLN B 1 173 ? 0.673 24 0.867 1 85.94 173 GLN B O 1
ATOM 9370 N N . VAL B 1 174 ? 1.451 23.828 -1.243 1 83.56 174 VAL B N 1
ATOM 9371 C CA . VAL B 1 174 ? 0.509 22.766 -1.593 1 83.56 174 VAL B CA 1
ATOM 9372 C C . VAL B 1 174 ? 0.737 21.562 -0.694 1 83.56 174 VAL B C 1
ATOM 9374 O O . VAL B 1 174 ? 1.861 21.062 -0.585 1 83.56 174 VAL B O 1
ATOM 9377 N N . GLY B 1 175 ? -0.245 21.188 -0.032 1 79.19 175 GLY B N 1
ATOM 9378 C CA . GLY B 1 175 ? -0.123 20.047 0.862 1 79.19 175 GLY B CA 1
ATOM 9379 C C . GLY B 1 175 ? 0.57 20.391 2.168 1 79.19 175 GLY B C 1
ATOM 9380 O O . GLY B 1 175 ? 1.021 19.5 2.887 1 79.19 175 GLY B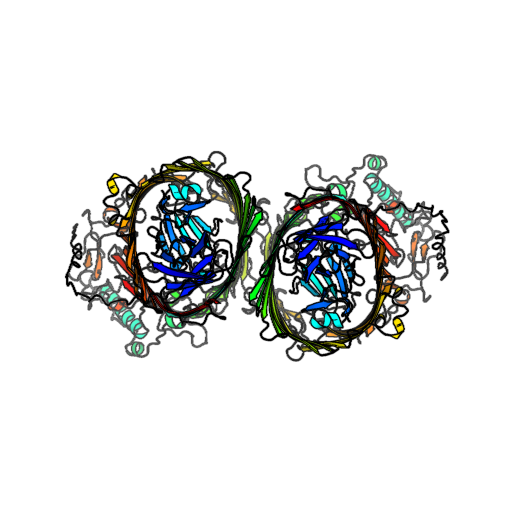 O 1
ATOM 9381 N N . GLY B 1 176 ? 0.709 21.578 2.473 1 80.38 176 GLY B N 1
ATOM 9382 C CA . GLY B 1 176 ? 1.445 22.031 3.643 1 80.38 176 GLY B CA 1
ATOM 9383 C C . GLY B 1 176 ? 0.922 21.453 4.941 1 80.38 176 GLY B C 1
ATOM 9384 O O . GLY B 1 176 ? -0.283 21.234 5.09 1 80.38 176 GLY B O 1
ATOM 9385 N N . GLY B 1 177 ? 1.823 21.297 5.824 1 77.5 177 GLY B N 1
ATOM 9386 C CA . GLY B 1 177 ? 1.509 20.688 7.105 1 77.5 177 GLY B CA 1
ATOM 9387 C C . GLY B 1 177 ? 0.85 21.641 8.078 1 77.5 177 GLY B C 1
ATOM 9388 O O . GLY B 1 177 ? 0.814 22.859 7.84 1 77.5 177 GLY B O 1
ATOM 9389 N N . SER B 1 178 ? 0.151 21.062 9.078 1 81.81 178 SER B N 1
ATOM 9390 C CA . SER B 1 178 ? -0.454 21.828 10.164 1 81.81 178 SER B CA 1
ATOM 9391 C C . SER B 1 178 ? -0.02 21.297 11.531 1 81.81 178 SER B C 1
ATOM 9393 O O . SER B 1 178 ? 0.245 20.094 11.672 1 81.81 178 SER B O 1
ATOM 9395 N N . THR B 1 179 ? 0.062 22.203 12.406 1 85.38 179 THR B N 1
ATOM 9396 C CA . THR B 1 179 ? 0.358 21.844 13.789 1 85.38 179 THR B CA 1
ATOM 9397 C C . THR B 1 179 ? -0.83 22.141 14.695 1 85.38 179 THR B C 1
ATOM 9399 O O . THR B 1 179 ? -1.516 23.156 14.508 1 85.38 179 THR B O 1
ATOM 9402 N N . PHE B 1 180 ? -1.023 21.281 15.68 1 90.38 180 PHE B N 1
ATOM 9403 C CA . PHE B 1 180 ? -2.109 21.422 16.641 1 90.38 180 PHE B CA 1
ATOM 9404 C C . PHE B 1 180 ? -1.564 21.578 18.047 1 90.38 180 PHE B C 1
ATOM 9406 O O . PHE B 1 180 ? -0.661 20.859 18.469 1 90.38 180 PHE B O 1
ATOM 9413 N N . ARG B 1 181 ? -2.078 22.594 18.75 1 93.62 181 ARG B N 1
ATOM 9414 C CA . ARG B 1 181 ? -1.767 22.781 20.156 1 93.62 181 ARG B CA 1
ATOM 9415 C C . ARG B 1 181 ? -3.035 23.016 20.969 1 93.62 181 ARG B C 1
ATOM 9417 O O . ARG B 1 181 ? -3.918 23.766 20.562 1 93.62 181 ARG B O 1
ATOM 9424 N N . ILE B 1 182 ? -3.117 22.312 21.969 1 94.75 182 ILE B N 1
ATOM 9425 C CA . ILE B 1 182 ? -4.215 22.516 22.906 1 94.75 182 ILE B CA 1
ATOM 9426 C C . ILE B 1 182 ? -3.678 23.062 24.234 1 94.75 182 ILE B C 1
ATOM 9428 O O . ILE B 1 182 ? -2.877 22.422 24.906 1 94.75 182 ILE B O 1
ATOM 9432 N N . ARG B 1 183 ? -4.148 24.234 24.594 1 94.44 183 ARG B N 1
ATOM 9433 C CA . ARG B 1 183 ? -3.805 24.891 25.859 1 94.44 183 ARG B CA 1
ATOM 9434 C C . ARG B 1 183 ? -2.295 25.078 25.984 1 94.44 183 ARG B C 1
ATOM 9436 O O . ARG B 1 183 ? -1.711 24.766 27.016 1 94.44 183 ARG B O 1
ATOM 9443 N N . GLY B 1 184 ? -1.672 25.422 24.859 1 91.62 184 GLY B N 1
ATOM 9444 C CA . GLY B 1 184 ? -0.263 25.781 24.875 1 91.62 184 GLY B CA 1
ATOM 9445 C C . GLY B 1 184 ? 0.656 24.609 24.594 1 91.62 184 GLY B C 1
ATOM 9446 O O . GLY B 1 184 ? 0.233 23.609 24.016 1 91.62 184 GLY B O 1
ATOM 9447 N N . ALA B 1 185 ? 2.012 24.781 24.875 1 92.88 185 ALA B N 1
ATOM 9448 C CA . ALA B 1 185 ? 3.064 23.781 24.656 1 92.88 185 ALA B CA 1
ATOM 9449 C C . ALA B 1 185 ? 4.066 23.781 25.812 1 92.88 185 ALA B C 1
ATOM 9451 O O . ALA B 1 185 ? 5.188 24.281 25.656 1 92.88 185 ALA B O 1
ATOM 9452 N N . ALA B 1 186 ? 3.75 23.062 26.75 1 92.25 186 ALA B N 1
ATOM 9453 C CA . ALA B 1 186 ? 4.535 23.203 27.969 1 92.25 186 ALA B CA 1
ATOM 9454 C C . ALA B 1 186 ? 5.527 22.047 28.109 1 92.25 186 ALA B C 1
ATOM 9456 O O . ALA B 1 186 ? 6.391 22.078 29 1 92.25 186 ALA B O 1
ATOM 9457 N N . SER B 1 187 ? 5.387 21.047 27.281 1 92.19 187 SER B N 1
ATOM 9458 C CA . SER B 1 187 ? 6.426 20.031 27.25 1 92.19 187 SER B CA 1
ATOM 9459 C C . SER B 1 187 ? 7.633 20.484 26.438 1 92.19 187 SER B C 1
ATOM 9461 O O . SER B 1 187 ? 7.48 20.953 25.297 1 92.19 187 SER B O 1
ATOM 9463 N N . THR B 1 188 ? 8.727 20.312 26.906 1 89.44 188 THR B N 1
ATOM 9464 C CA . THR B 1 188 ? 9.898 20.891 26.25 1 89.44 188 THR B CA 1
ATOM 9465 C C . THR B 1 188 ? 10.688 19.828 25.5 1 89.44 188 THR B C 1
ATOM 9467 O O . THR B 1 188 ? 11.516 20.141 24.641 1 89.44 188 THR B O 1
ATOM 9470 N N . GLY B 1 189 ? 10.469 18.641 25.766 1 87.81 189 GLY B N 1
ATOM 9471 C CA . GLY B 1 189 ? 11.336 17.641 25.156 1 87.81 189 GLY B CA 1
ATOM 9472 C C . GLY B 1 189 ? 10.57 16.469 24.562 1 87.81 189 GLY B C 1
ATOM 9473 O O . GLY B 1 189 ? 11.094 15.734 23.719 1 87.81 189 GLY B O 1
ATOM 9474 N N . ALA B 1 190 ? 9.43 16.266 24.984 1 89.75 190 ALA B N 1
ATOM 9475 C CA . ALA B 1 190 ? 8.703 15.062 24.594 1 89.75 190 ALA B CA 1
ATOM 9476 C C . ALA B 1 190 ? 7.594 15.375 23.609 1 89.75 190 ALA B C 1
ATOM 9478 O O . ALA B 1 190 ? 6.797 14.5 23.25 1 89.75 190 ALA B O 1
ATOM 9479 N N . GLY B 1 191 ? 7.535 16.594 23.172 1 88.25 191 GLY B N 1
ATOM 9480 C CA . GLY B 1 191 ? 6.539 16.969 22.188 1 88.25 191 GLY B CA 1
ATOM 9481 C C . GLY B 1 191 ? 5.242 17.453 22.797 1 88.25 191 GLY B C 1
ATOM 9482 O O . GLY B 1 191 ? 4.949 17.156 23.953 1 88.25 191 GLY B O 1
ATOM 9483 N N . ASN B 1 192 ? 4.414 18.219 21.984 1 92.88 192 ASN B N 1
ATOM 9484 C CA . ASN B 1 192 ? 3.174 18.812 22.469 1 92.88 192 ASN B CA 1
ATOM 9485 C C . ASN B 1 192 ? 2.006 18.516 21.531 1 92.88 192 ASN B C 1
ATOM 9487 O O . ASN B 1 192 ? 0.958 19.156 21.625 1 92.88 192 ASN B O 1
ATOM 9491 N N . ASP B 1 193 ? 2.125 17.562 20.641 1 90.25 193 ASP B N 1
ATOM 9492 C CA . ASP B 1 193 ? 1.044 17.234 19.719 1 90.25 193 ASP B CA 1
ATOM 9493 C C . ASP B 1 193 ? -0.088 16.5 20.438 1 90.25 193 ASP B C 1
ATOM 9495 O O . ASP B 1 193 ? 0.162 15.625 21.25 1 90.25 193 ASP B O 1
ATOM 9499 N N . PRO B 1 194 ? -1.318 16.859 20.109 1 92.94 194 PRO B N 1
ATOM 9500 C CA . PRO B 1 194 ? -2.424 16.078 20.672 1 92.94 194 PRO B CA 1
ATOM 9501 C C . PRO B 1 194 ? -2.57 14.703 20 1 92.94 194 PRO B C 1
ATOM 9503 O O . PRO B 1 194 ? -2.043 14.492 18.922 1 92.94 194 PRO B O 1
ATOM 9506 N N . LEU B 1 195 ? -3.225 13.844 20.781 1 93.06 195 LEU B N 1
ATOM 9507 C CA . LEU B 1 195 ? -3.623 12.578 20.172 1 93.06 195 LEU B CA 1
ATOM 9508 C C . LEU B 1 195 ? -4.758 12.789 19.172 1 93.06 195 LEU B C 1
ATOM 9510 O O . LEU B 1 195 ? -5.746 13.461 19.484 1 93.06 195 LEU B O 1
ATOM 9514 N N . ILE B 1 196 ? -4.621 12.312 18.031 1 93.12 196 ILE B N 1
ATOM 9515 C CA . ILE B 1 196 ? -5.688 12.398 17.047 1 93.12 196 ILE B CA 1
ATOM 9516 C C . ILE B 1 196 ? -6.301 11.016 16.828 1 93.12 196 ILE B C 1
ATOM 9518 O O . ILE B 1 196 ? -5.586 10.039 16.578 1 93.12 196 ILE B O 1
ATOM 9522 N N . ILE B 1 197 ? -7.547 10.961 16.922 1 94.44 197 ILE B N 1
ATOM 9523 C CA . ILE B 1 197 ? -8.297 9.727 16.734 1 94.44 197 ILE B CA 1
ATOM 9524 C C . ILE B 1 197 ? -9.289 9.906 15.578 1 94.44 197 ILE B C 1
ATOM 9526 O O . ILE B 1 197 ? -10.086 10.844 15.578 1 94.44 197 ILE B O 1
ATOM 9530 N N . ILE B 1 198 ? -9.266 9.055 14.633 1 94.38 198 ILE B N 1
ATOM 9531 C CA . ILE B 1 198 ? -10.219 9.062 13.523 1 94.38 198 ILE B CA 1
ATOM 9532 C C . ILE B 1 198 ? -11.055 7.789 13.562 1 94.38 198 ILE B C 1
ATOM 9534 O O . ILE B 1 198 ? -10.531 6.688 13.375 1 94.38 198 ILE B O 1
ATOM 9538 N N . ASP B 1 199 ? -12.273 7.938 13.797 1 92.81 199 ASP B N 1
ATOM 9539 C CA . ASP B 1 199 ? -13.211 6.82 13.867 1 92.81 199 ASP B CA 1
ATOM 9540 C C . ASP B 1 199 ? -12.695 5.73 14.805 1 92.81 199 ASP B C 1
ATOM 9542 O O . ASP B 1 199 ? -12.664 4.555 14.438 1 92.81 199 ASP B O 1
ATOM 9546 N N . GLY B 1 200 ? -12.18 6.188 15.898 1 90.69 200 GLY B N 1
ATOM 9547 C CA . GLY B 1 200 ? -11.805 5.262 16.953 1 90.69 200 GLY B CA 1
ATOM 9548 C C . GLY B 1 200 ? -10.367 4.777 16.844 1 90.69 200 GLY B C 1
ATOM 9549 O O . GLY B 1 200 ? -9.891 4.023 17.688 1 90.69 200 GLY B O 1
ATOM 9550 N N . ILE B 1 201 ? -9.641 5.25 15.883 1 92.31 201 ILE B N 1
ATOM 9551 C CA . ILE B 1 201 ? -8.25 4.824 15.719 1 92.31 201 ILE B CA 1
ATOM 9552 C C . ILE B 1 201 ? -7.316 6 15.992 1 92.31 201 ILE B C 1
ATOM 9554 O O . ILE B 1 201 ? -7.352 7.008 15.273 1 92.31 201 ILE B O 1
ATOM 9558 N N . PRO B 1 202 ? -6.461 5.82 16.953 1 92.69 202 PRO B N 1
ATOM 9559 C CA . PRO B 1 202 ? -5.387 6.812 17.078 1 92.69 202 PRO B CA 1
ATOM 9560 C C . PRO B 1 202 ? -4.426 6.793 15.898 1 92.69 202 PRO B C 1
ATOM 9562 O O . PRO B 1 202 ? -3.932 5.73 15.516 1 92.69 202 PRO B O 1
ATOM 9565 N N . VAL B 1 203 ? -4.18 7.93 15.406 1 90.62 203 VAL B N 1
ATOM 9566 C CA . VAL B 1 203 ? -3.371 7.961 14.195 1 90.62 203 VAL B CA 1
ATOM 9567 C C . VAL B 1 203 ? -2.086 8.742 14.453 1 90.62 203 VAL B C 1
ATOM 9569 O O . VAL B 1 203 ? -2.031 9.586 15.352 1 90.62 203 VAL B O 1
ATOM 9572 N N . SER B 1 204 ? -1.086 8.383 13.672 1 81.88 204 SER B N 1
ATOM 9573 C CA . SER B 1 204 ? 0.213 9.039 13.742 1 81.88 204 SER B CA 1
ATOM 9574 C C . SER B 1 204 ? 0.478 9.875 12.492 1 81.88 204 SER B C 1
ATOM 9576 O O . SER B 1 204 ? -0.156 9.672 11.461 1 81.88 204 SER B O 1
ATOM 9578 N N . SER B 1 205 ? 1.283 10.859 12.727 1 76.5 205 SER B N 1
ATOM 9579 C CA . SER B 1 205 ? 1.686 11.648 11.57 1 76.5 205 SER B CA 1
ATOM 9580 C C . SER B 1 205 ? 2.584 10.844 10.641 1 76.5 205 SER B C 1
ATOM 9582 O O . SER B 1 205 ? 3.217 9.875 11.062 1 76.5 205 SER B O 1
ATOM 9584 N N . GLY B 1 206 ? 2.342 11.18 9.406 1 67.75 206 GLY B N 1
ATOM 9585 C CA . GLY B 1 206 ? 3.203 10.523 8.43 1 67.75 206 GLY B CA 1
ATOM 9586 C C . GLY B 1 206 ? 4.621 11.07 8.43 1 67.75 206 GLY B C 1
ATOM 9587 O O . GLY B 1 206 ? 4.992 11.852 9.312 1 67.75 206 GLY B O 1
ATOM 9588 N N . SER B 1 207 ? 5.523 10.453 7.602 1 66.81 207 SER B N 1
ATOM 9589 C CA . SER B 1 207 ? 6.93 10.805 7.426 1 66.81 207 SER B CA 1
ATOM 9590 C C . SER B 1 207 ? 7.113 11.742 6.234 1 66.81 207 SER B C 1
ATOM 9592 O O . SER B 1 207 ? 6.195 11.922 5.434 1 66.81 207 SER B O 1
ATOM 9594 N N . SER B 1 208 ? 8.008 12.719 6.391 1 75.12 208 SER B N 1
ATOM 9595 C CA . SER B 1 208 ? 8.516 13.391 5.199 1 75.12 208 SER B CA 1
ATOM 9596 C C . SER B 1 208 ? 9.898 12.867 4.816 1 75.12 208 SER B C 1
ATOM 9598 O O . SER B 1 208 ? 10.852 13.008 5.578 1 75.12 208 SER B O 1
ATOM 9600 N N . LEU B 1 209 ? 9.922 12.266 3.717 1 84.31 209 LEU B N 1
ATOM 9601 C CA . LEU B 1 209 ? 11.172 11.672 3.266 1 84.31 209 LEU B CA 1
ATOM 9602 C C . LEU B 1 209 ? 12.117 12.742 2.723 1 84.31 209 LEU B C 1
ATOM 9604 O O . LEU B 1 209 ? 11.672 13.75 2.172 1 84.31 209 LEU B O 1
ATOM 9608 N N . GLY B 1 210 ? 13.367 12.492 2.969 1 81.69 210 GLY B N 1
ATOM 9609 C CA . GLY B 1 210 ? 14.391 13.375 2.424 1 81.69 210 GLY B CA 1
ATOM 9610 C C . GLY B 1 210 ? 14.547 13.25 0.92 1 81.69 210 GLY B C 1
ATOM 9611 O O . GLY B 1 210 ? 14.055 12.297 0.316 1 81.69 210 GLY B O 1
ATOM 9612 N N . SER B 1 211 ? 15.195 14.281 0.395 1 80.44 211 SER B N 1
ATOM 9613 C CA . SER B 1 211 ? 15.398 14.328 -1.05 1 80.44 211 SER B CA 1
ATOM 9614 C C . SER B 1 211 ? 16.641 13.539 -1.461 1 80.44 211 SER B C 1
ATOM 9616 O O . SER B 1 211 ? 16.812 13.211 -2.637 1 80.44 211 SER B O 1
ATOM 9618 N N . GLY B 1 212 ? 17.5 13.266 -0.52 1 83 212 GLY B N 1
ATOM 9619 C CA . GLY B 1 212 ? 18.766 12.648 -0.836 1 83 212 GLY B CA 1
ATOM 9620 C C . GLY B 1 212 ? 19.844 13.648 -1.22 1 83 212 GLY B C 1
ATOM 9621 O O . GLY B 1 212 ? 20.984 13.266 -1.512 1 83 212 GLY B O 1
ATOM 9622 N N . ASN B 1 213 ? 19.469 14.875 -1.307 1 89.38 213 ASN B N 1
ATOM 9623 C CA . ASN B 1 213 ? 20.406 15.961 -1.582 1 89.38 213 ASN B CA 1
ATOM 9624 C C . ASN B 1 213 ? 20.094 17.203 -0.756 1 89.38 213 ASN B C 1
ATOM 9626 O O . ASN B 1 213 ? 19.516 17.109 0.327 1 89.38 213 ASN B O 1
ATOM 9630 N N . ARG B 1 214 ? 20.547 18.312 -1.188 1 89.06 214 ARG B N 1
ATOM 9631 C CA . ARG B 1 214 ? 20.531 19.516 -0.363 1 89.06 214 ARG B CA 1
ATOM 9632 C C . ARG B 1 214 ? 19.156 20.203 -0.44 1 89.06 214 ARG B C 1
ATOM 9634 O O . ARG B 1 214 ? 18.844 21.062 0.379 1 89.06 214 ARG B O 1
ATOM 9641 N N . TYR B 1 215 ? 18.312 19.797 -1.323 1 90.5 215 TYR B N 1
ATOM 9642 C CA . TYR B 1 215 ? 17.078 20.516 -1.572 1 90.5 215 TYR B CA 1
ATOM 9643 C C . TYR B 1 215 ? 15.914 19.875 -0.845 1 90.5 215 TYR B C 1
ATOM 9645 O O . TYR B 1 215 ? 15.562 18.734 -1.12 1 90.5 215 TYR B O 1
ATOM 9653 N N . ASN B 1 216 ? 15.312 20.594 -0.013 1 87.69 216 ASN B N 1
ATOM 9654 C CA . ASN B 1 216 ? 14.141 20.156 0.738 1 87.69 216 ASN B CA 1
ATOM 9655 C C . ASN B 1 216 ? 12.852 20.656 0.102 1 87.69 216 ASN B C 1
ATOM 9657 O O . ASN B 1 216 ? 12.812 21.75 -0.45 1 87.69 216 ASN B O 1
ATOM 9661 N N . ALA B 1 217 ? 11.812 19.906 0.166 1 87.56 217 ALA B N 1
ATOM 9662 C CA . ALA B 1 217 ? 10.539 20.234 -0.474 1 87.56 217 ALA B CA 1
ATOM 9663 C C . ALA B 1 217 ? 9.594 20.906 0.51 1 87.56 217 ALA B C 1
ATOM 9665 O O . ALA B 1 217 ? 8.422 21.141 0.197 1 87.56 217 ALA B O 1
ATOM 9666 N N . GLY B 1 218 ? 10.023 21.203 1.606 1 80.75 218 GLY B N 1
ATOM 9667 C CA . GLY B 1 218 ? 9.125 21.734 2.617 1 80.75 218 GLY B CA 1
ATOM 9668 C C . GLY B 1 218 ? 8.516 20.672 3.502 1 80.75 218 GLY B C 1
ATOM 9669 O O . GLY B 1 218 ? 9.094 19.594 3.658 1 80.75 218 GLY B O 1
ATOM 9670 N N . THR B 1 219 ? 7.488 21.016 4.242 1 75.5 219 THR B N 1
ATOM 9671 C CA . THR B 1 219 ? 6.848 20.094 5.168 1 75.5 219 THR B CA 1
ATOM 9672 C C . THR B 1 219 ? 5.449 19.719 4.684 1 75.5 219 THR B C 1
ATOM 9674 O O . THR B 1 219 ? 4.586 20.594 4.543 1 75.5 219 THR B O 1
ATOM 9677 N N . THR B 1 220 ? 5.211 18.5 4.383 1 71.06 220 THR B N 1
ATOM 9678 C CA . THR B 1 220 ? 3.908 18.062 3.893 1 71.06 220 THR B CA 1
ATOM 9679 C C . THR B 1 220 ? 3.287 17.047 4.844 1 71.06 220 THR B C 1
ATOM 9681 O O . THR B 1 220 ? 2.377 16.312 4.457 1 71.06 220 THR B O 1
ATOM 9684 N N . ASP B 1 221 ? 3.803 17.016 6.023 1 71.5 221 ASP B N 1
ATOM 9685 C CA . ASP B 1 221 ? 3.234 16.094 6.992 1 71.5 221 ASP B CA 1
ATOM 9686 C C . ASP B 1 221 ? 1.934 16.641 7.578 1 71.5 221 ASP B C 1
ATOM 9688 O O . ASP B 1 221 ? 1.938 17.656 8.273 1 71.5 221 ASP B O 1
ATOM 9692 N N . ASN B 1 222 ? 0.859 16.156 7.195 1 75.62 222 ASN B N 1
ATOM 9693 C CA . ASN B 1 222 ? -0.473 16.484 7.684 1 75.62 222 ASN B CA 1
ATOM 9694 C C . ASN B 1 222 ? -1.312 15.242 7.938 1 75.62 222 ASN B C 1
ATOM 9696 O O . ASN B 1 222 ? -1.755 14.586 6.996 1 75.62 222 ASN B O 1
ATOM 9700 N N . VAL B 1 223 ? -1.51 15.039 9.172 1 77.75 223 VAL B N 1
ATOM 9701 C CA . VAL B 1 223 ? -2.164 13.805 9.602 1 77.75 223 VAL B CA 1
ATOM 9702 C C . VAL B 1 223 ? -3.57 13.734 9.008 1 77.75 223 VAL B C 1
ATOM 9704 O O . VAL B 1 223 ? -4.07 12.656 8.703 1 77.75 223 VAL B O 1
ATOM 9707 N N . LEU B 1 224 ? -4.184 14.867 8.789 1 85.12 224 LEU B N 1
ATOM 9708 C CA . LEU B 1 224 ? -5.582 14.875 8.367 1 85.12 224 LEU B CA 1
ATOM 9709 C C . LEU B 1 224 ? -5.691 15.07 6.855 1 85.12 224 LEU B C 1
ATOM 9711 O O . LEU B 1 224 ? -6.797 15.133 6.312 1 85.12 224 LEU B O 1
ATOM 9715 N N . SER B 1 225 ? -4.578 15.148 6.211 1 83 225 SER B N 1
ATOM 9716 C CA . SER B 1 225 ? -4.586 15.383 4.77 1 83 225 SER B CA 1
ATOM 9717 C C . SER B 1 225 ? -5.133 14.18 4.016 1 83 225 SER B C 1
ATOM 9719 O O . SER B 1 225 ? -5.48 14.281 2.838 1 83 225 SER B O 1
ATOM 9721 N N . SER B 1 226 ? -5.32 13.094 4.676 1 86.69 226 SER B N 1
ATOM 9722 C CA . SER B 1 226 ? -5.762 11.875 4.004 1 86.69 226 SER B CA 1
ATOM 9723 C C . SER B 1 226 ? -7.281 11.734 4.066 1 86.69 226 SER B C 1
ATOM 9725 O O . SER B 1 226 ? -7.844 10.797 3.496 1 86.69 226 SER B O 1
ATOM 9727 N N . ILE B 1 227 ? -7.926 12.695 4.695 1 88.69 227 ILE B N 1
ATOM 9728 C CA . ILE B 1 227 ? -9.375 12.586 4.832 1 88.69 227 ILE B CA 1
ATOM 9729 C C . ILE B 1 227 ? -10.055 13.688 4.023 1 88.69 227 ILE B C 1
ATOM 9731 O O . ILE B 1 227 ? -9.602 14.836 4.012 1 88.69 227 ILE B O 1
ATOM 9735 N N . ASN B 1 228 ? -11.078 13.289 3.42 1 90.12 228 ASN B N 1
ATOM 9736 C CA . ASN B 1 228 ? -11.922 14.273 2.756 1 90.12 228 ASN B CA 1
ATOM 9737 C C . ASN B 1 228 ? -12.75 15.07 3.76 1 90.12 228 ASN B C 1
ATOM 9739 O O . ASN B 1 228 ? -13.555 14.5 4.504 1 90.12 228 ASN B O 1
ATOM 9743 N N . PRO B 1 229 ? -12.578 16.312 3.725 1 87.25 229 PRO B N 1
ATOM 9744 C CA . PRO B 1 229 ? -13.336 17.125 4.676 1 87.25 229 PRO B CA 1
ATOM 9745 C C . PRO B 1 229 ? -14.844 16.922 4.566 1 87.25 229 PRO B C 1
ATOM 9747 O O . PRO B 1 229 ? -15.562 17.016 5.566 1 87.25 229 PRO B O 1
ATOM 9750 N N . ASN B 1 230 ? -15.352 16.578 3.414 1 87.88 230 ASN B N 1
ATOM 9751 C CA . ASN B 1 230 ? -16.781 16.375 3.195 1 87.88 230 ASN B CA 1
ATOM 9752 C C . ASN B 1 230 ? -17.297 15.156 3.951 1 87.88 230 ASN B C 1
ATOM 9754 O O . ASN B 1 230 ? -18.5 15.016 4.164 1 87.88 230 ASN B O 1
ATOM 9758 N N . ASP B 1 231 ? -16.438 14.367 4.367 1 91.44 231 ASP B N 1
ATOM 9759 C CA . ASP B 1 231 ? -16.859 13.117 5.004 1 91.44 231 ASP B CA 1
ATOM 9760 C C . ASP B 1 231 ? -16.891 13.258 6.523 1 91.44 231 ASP B C 1
ATOM 9762 O O . ASP B 1 231 ? -17.359 12.359 7.223 1 91.44 231 ASP B O 1
ATOM 9766 N N . ILE B 1 232 ? -16.5 14.32 7 1 91.75 232 ILE B N 1
ATOM 9767 C CA . ILE B 1 232 ? -16.406 14.5 8.445 1 91.75 232 ILE B CA 1
ATOM 9768 C C . ILE B 1 232 ? -17.75 14.984 8.984 1 91.75 232 ILE B C 1
ATOM 9770 O O . ILE B 1 232 ? -18.344 15.914 8.445 1 91.75 232 ILE B O 1
ATOM 9774 N N . GLU B 1 233 ? -18.203 14.344 10.008 1 90.44 233 GLU B N 1
ATOM 9775 C CA . GLU B 1 233 ? -19.422 14.734 10.695 1 90.44 233 GLU B CA 1
ATOM 9776 C C . GLU B 1 233 ? -19.141 15.758 11.789 1 90.44 233 GLU B C 1
ATOM 9778 O O . GLU B 1 233 ? -19.828 16.781 11.867 1 90.44 233 GLU B O 1
ATOM 9783 N N . SER B 1 234 ? -18.219 15.445 12.633 1 89.69 234 SER B N 1
ATOM 9784 C CA . SER B 1 234 ? -17.906 16.328 13.758 1 89.69 234 SER B CA 1
ATOM 9785 C C . SER B 1 234 ? -16.469 16.141 14.227 1 89.69 234 SER B C 1
ATOM 9787 O O . SER B 1 234 ? -15.836 15.117 13.93 1 89.69 234 SER B O 1
ATOM 9789 N N . ILE B 1 235 ? -15.969 17.078 14.875 1 90.94 235 ILE B N 1
ATOM 9790 C CA . ILE B 1 235 ? -14.656 17.062 15.523 1 90.94 235 ILE B CA 1
ATOM 9791 C C . ILE B 1 235 ? -14.797 17.469 16.984 1 90.94 235 ILE B C 1
ATOM 9793 O O . ILE B 1 235 ? -15.336 18.531 17.297 1 90.94 235 ILE B O 1
ATOM 9797 N N . GLU B 1 236 ? -14.391 16.625 17.953 1 92.75 236 GLU B N 1
ATOM 9798 C CA . GLU B 1 236 ? -14.375 16.922 19.375 1 92.75 236 GLU B CA 1
ATOM 9799 C C . GLU B 1 236 ? -12.953 17.172 19.875 1 92.75 236 GLU B C 1
ATOM 9801 O O . GLU B 1 236 ? -12.031 16.406 19.547 1 92.75 236 GLU B O 1
ATOM 9806 N N . VAL B 1 237 ? -12.789 18.156 20.578 1 93.5 237 VAL B N 1
ATOM 9807 C CA . VAL B 1 237 ? -11.516 18.484 21.203 1 93.5 237 VAL B CA 1
ATOM 9808 C C . VAL B 1 237 ? -11.617 18.312 22.719 1 93.5 237 VAL B C 1
ATOM 9810 O O . VAL B 1 237 ? -12.352 19.047 23.391 1 93.5 237 VAL B O 1
ATOM 9813 N N . LEU B 1 238 ? -10.93 17.359 23.188 1 94 238 LEU B N 1
ATOM 9814 C CA . LEU B 1 238 ? -10.859 17.125 24.625 1 94 238 LEU B CA 1
ATOM 9815 C C . LEU B 1 238 ? -9.664 17.844 25.234 1 94 238 LEU B C 1
ATOM 9817 O O . LEU B 1 238 ? -8.523 17.625 24.812 1 94 238 LEU B O 1
ATOM 9821 N N . LYS B 1 239 ? -9.906 18.516 26.359 1 93.25 239 LYS B N 1
ATOM 9822 C CA . LYS B 1 239 ? -8.859 19.438 26.781 1 93.25 239 LYS B CA 1
ATOM 9823 C C . LYS B 1 239 ? -8.391 19.141 28.203 1 93.25 239 LYS B C 1
ATOM 9825 O O . LYS B 1 239 ? -7.211 19.297 28.516 1 93.25 239 LYS B O 1
ATOM 9830 N N . ASP B 1 240 ? -9.266 18.75 29.062 1 90.5 240 ASP B N 1
ATOM 9831 C CA . ASP B 1 240 ? -8.859 18.578 30.453 1 90.5 240 ASP B CA 1
ATOM 9832 C C . ASP B 1 240 ? -8.531 17.109 30.75 1 90.5 240 ASP B C 1
ATOM 9834 O O . ASP B 1 240 ? -8.797 16.234 29.922 1 90.5 240 ASP B O 1
ATOM 9838 N N . ALA B 1 241 ? -8.008 16.859 31.891 1 86.38 241 ALA B N 1
ATOM 9839 C CA . ALA B 1 241 ? -7.535 15.531 32.25 1 86.38 241 ALA B CA 1
ATOM 9840 C C . ALA B 1 241 ? -8.695 14.555 32.375 1 86.38 241 ALA B C 1
ATOM 9842 O O . ALA B 1 241 ? -8.547 13.367 32.062 1 86.38 241 ALA B O 1
ATOM 9843 N N . SER B 1 242 ? -9.727 15.008 32.781 1 84.81 242 SER B N 1
ATOM 9844 C CA . SER B 1 242 ? -10.859 14.102 32.938 1 84.81 242 SER B CA 1
ATOM 9845 C C . SER B 1 242 ? -11.328 13.547 31.594 1 84.81 242 SER B C 1
ATOM 9847 O O . SER B 1 242 ? -11.727 12.383 31.5 1 84.81 242 SER B O 1
ATOM 9849 N N . SER B 1 243 ? -11.297 14.305 30.672 1 83.19 243 SER B N 1
ATOM 9850 C CA . SER B 1 243 ? -11.75 13.875 29.359 1 83.19 243 SER B CA 1
ATOM 9851 C C . SER B 1 243 ? -10.68 13.07 28.641 1 83.19 243 SER B C 1
ATOM 9853 O O . SER B 1 243 ? -10.992 12.227 27.797 1 83.19 243 SER B O 1
ATOM 9855 N N . THR B 1 244 ? -9.461 13.344 28.859 1 84.81 244 THR B N 1
ATOM 9856 C CA . THR B 1 244 ? -8.367 12.766 28.078 1 84.81 244 THR B CA 1
ATOM 9857 C C . THR B 1 244 ? -7.785 11.547 28.781 1 84.81 244 THR B C 1
ATOM 9859 O O . THR B 1 244 ? -7.129 10.711 28.156 1 84.81 244 THR B O 1
ATOM 9862 N N . ALA B 1 245 ? -8.055 11.43 30 1 81.56 245 ALA B N 1
ATOM 9863 C CA . ALA B 1 245 ? -7.391 10.406 30.812 1 81.56 245 ALA B CA 1
ATOM 9864 C C . ALA B 1 245 ? -7.711 9.008 30.297 1 81.56 245 ALA B C 1
ATOM 9866 O O . ALA B 1 245 ? -6.902 8.086 30.438 1 81.56 245 ALA B O 1
ATOM 9867 N N . ILE B 1 246 ? -8.773 8.938 29.734 1 86.25 246 ILE B N 1
ATOM 9868 C CA . ILE B 1 246 ? -9.195 7.625 29.25 1 86.25 246 ILE B CA 1
ATOM 9869 C C . ILE B 1 246 ? -8.258 7.172 28.125 1 86.25 246 ILE B C 1
ATOM 9871 O O . ILE B 1 246 ? -8.172 5.98 27.828 1 86.25 246 ILE B O 1
ATOM 9875 N N . TYR B 1 247 ? -7.547 8.109 27.625 1 87.19 247 TYR B N 1
ATOM 9876 C CA . TYR B 1 247 ? -6.602 7.789 26.562 1 87.19 247 TYR B CA 1
ATOM 9877 C C . TYR B 1 247 ? -5.176 7.738 27.094 1 87.19 247 TYR B C 1
ATOM 9879 O O . TYR B 1 247 ? -4.25 7.359 26.375 1 87.19 247 TYR B O 1
ATOM 9887 N N . GLY B 1 248 ? -4.98 8.195 28.25 1 85.38 248 GLY B N 1
ATOM 9888 C CA . GLY B 1 248 ? -3.746 7.973 28.984 1 85.38 248 GLY B CA 1
ATOM 9889 C C . GLY B 1 248 ? -2.594 8.828 28.5 1 85.38 248 GLY B C 1
ATOM 9890 O O . GLY B 1 248 ? -2.729 10.047 28.375 1 85.38 248 GLY B O 1
ATOM 9891 N N . SER B 1 249 ? -1.438 8.125 28.234 1 83.88 249 SER B N 1
ATOM 9892 C CA . SER B 1 249 ? -0.134 8.75 28.031 1 83.88 249 SER B CA 1
ATOM 9893 C C . SER B 1 249 ? -0.071 9.5 26.719 1 83.88 249 SER B C 1
ATOM 9895 O O . SER B 1 249 ? 0.765 10.391 26.531 1 83.88 249 SER B O 1
ATOM 9897 N N . ARG B 1 250 ? -0.841 9.305 25.844 1 82.44 250 ARG B N 1
ATOM 9898 C CA . ARG B 1 250 ? -0.771 9.984 24.562 1 82.44 250 ARG B CA 1
ATOM 9899 C C . ARG B 1 250 ? -1.646 11.234 24.562 1 82.44 250 ARG B C 1
ATOM 9901 O O . ARG B 1 250 ? -1.59 12.039 23.625 1 82.44 250 ARG B O 1
ATOM 9908 N N . ALA B 1 251 ? -2.32 11.43 25.594 1 86.88 251 ALA B N 1
ATOM 9909 C CA . ALA B 1 251 ? -3.324 12.492 25.609 1 86.88 251 ALA B CA 1
ATOM 9910 C C . ALA B 1 251 ? -2.904 13.633 26.531 1 86.88 251 ALA B C 1
ATOM 9912 O O . ALA B 1 251 ? -3.734 14.445 26.953 1 86.88 251 ALA B O 1
ATOM 9913 N N . GLY B 1 252 ? -1.694 13.664 26.875 1 84.94 252 GLY B N 1
ATOM 9914 C CA . GLY B 1 252 ? -1.226 14.695 27.781 1 84.94 252 GLY B CA 1
ATOM 9915 C C . GLY B 1 252 ? -1.43 16.094 27.234 1 84.94 252 GLY B C 1
ATOM 9916 O O . GLY B 1 252 ? -1.542 17.062 28 1 84.94 252 GLY B O 1
ATOM 9917 N N . HIS B 1 253 ? -1.544 16.172 26.016 1 90.56 253 HIS B N 1
ATOM 9918 C CA . HIS B 1 253 ? -1.703 17.469 25.375 1 90.56 253 HIS B CA 1
ATOM 9919 C C . HIS B 1 253 ? -3.029 17.562 24.625 1 90.56 253 HIS B C 1
ATOM 9921 O O . HIS B 1 253 ? -3.119 18.219 23.578 1 90.56 253 HIS B O 1
ATOM 9927 N N . GLY B 1 254 ? -3.971 16.797 25.094 1 92.75 254 GLY B N 1
ATOM 9928 C CA . GLY B 1 254 ? -5.312 16.859 24.547 1 92.75 254 GLY B CA 1
ATOM 9929 C C . GLY B 1 254 ? -5.566 15.797 23.5 1 92.75 254 GLY B C 1
ATOM 9930 O O . GLY B 1 254 ? -4.656 15.055 23.125 1 92.75 254 GLY B O 1
ATOM 9931 N N . VAL B 1 255 ? -6.836 15.688 23.156 1 93.88 255 VAL B N 1
ATOM 9932 C CA . VAL B 1 255 ? -7.25 14.711 22.141 1 93.88 255 VAL B CA 1
ATOM 9933 C C . VAL B 1 255 ? -8.164 15.383 21.125 1 93.88 255 VAL B C 1
ATOM 9935 O O . VAL B 1 255 ? -9.008 16.203 21.484 1 93.88 255 VAL B O 1
ATOM 9938 N N . ILE B 1 256 ? -7.938 15.094 19.891 1 93.5 256 ILE B N 1
ATOM 9939 C CA . ILE B 1 256 ? -8.836 15.484 18.812 1 93.5 256 ILE B CA 1
ATOM 9940 C C . ILE B 1 256 ? -9.492 14.234 18.219 1 93.5 256 ILE B C 1
ATOM 9942 O O . ILE B 1 256 ? -8.805 13.352 17.703 1 93.5 256 ILE B O 1
ATOM 9946 N N . ILE B 1 257 ? -10.75 14.211 18.297 1 94 257 ILE B N 1
ATOM 9947 C CA . ILE B 1 257 ? -11.484 13.07 17.766 1 94 257 ILE B CA 1
ATOM 9948 C C . ILE B 1 257 ? -12.219 13.492 16.484 1 94 257 ILE B C 1
ATOM 9950 O O . ILE B 1 257 ? -13.016 14.43 16.5 1 94 257 ILE B O 1
ATOM 9954 N N . VAL B 1 258 ? -11.984 12.82 15.469 1 93 258 VAL B N 1
ATOM 9955 C CA . VAL B 1 258 ? -12.672 13.047 14.195 1 93 258 VAL B CA 1
ATOM 9956 C C . VAL B 1 258 ? -13.656 11.906 13.93 1 93 258 VAL B C 1
ATOM 9958 O O . VAL B 1 258 ? -13.266 10.742 13.875 1 93 258 VAL B O 1
ATOM 9961 N N . THR B 1 259 ? -14.844 12.289 13.812 1 92.69 259 THR B N 1
ATOM 9962 C CA . THR B 1 259 ? -15.891 11.328 13.492 1 92.69 259 THR B CA 1
ATOM 9963 C C . THR B 1 259 ? -16.422 11.562 12.078 1 92.69 259 THR B C 1
ATOM 9965 O O . THR B 1 259 ? -16.812 12.68 11.734 1 92.69 259 THR B O 1
ATOM 9968 N N . THR B 1 260 ? -16.453 10.586 11.312 1 93.38 260 THR B N 1
ATOM 9969 C CA . THR B 1 260 ? -16.938 10.719 9.938 1 93.38 260 THR B CA 1
ATOM 9970 C C . THR B 1 260 ? -18.406 10.336 9.844 1 93.38 260 THR B C 1
ATOM 9972 O O . THR B 1 260 ? -18.953 9.703 10.75 1 93.38 260 THR B O 1
ATOM 9975 N N . LYS B 1 261 ? -19 10.797 8.82 1 92.25 261 LYS B N 1
ATOM 9976 C CA . LYS B 1 261 ? -20.406 10.539 8.594 1 92.25 261 LYS B CA 1
ATOM 9977 C C . LYS B 1 261 ? -20.672 9.047 8.422 1 92.25 261 LYS B C 1
ATOM 9979 O O . LYS B 1 261 ? -19.891 8.336 7.797 1 92.25 261 LYS B O 1
ATOM 9984 N N . ARG B 1 262 ? -21.734 8.664 9.094 1 91.38 262 ARG B N 1
ATOM 9985 C CA . ARG B 1 262 ? -22.172 7.281 8.969 1 91.38 262 ARG B CA 1
ATOM 9986 C C . ARG B 1 262 ? -23.609 7.211 8.445 1 91.38 262 ARG B C 1
ATOM 9988 O O . ARG B 1 262 ? -24.297 8.234 8.359 1 91.38 262 ARG B O 1
ATOM 9995 N N . GLY B 1 263 ? -24.031 5.953 8.109 1 88.19 263 GLY B N 1
ATOM 9996 C CA . GLY B 1 263 ? -25.375 5.777 7.586 1 88.19 263 GLY B CA 1
ATOM 9997 C C . GLY B 1 263 ? -26.453 6.035 8.625 1 88.19 263 GLY B C 1
ATOM 9998 O O . GLY B 1 263 ? -26.219 5.914 9.828 1 88.19 263 GLY B O 1
ATOM 9999 N N . LYS B 1 264 ? -27.562 6.465 8.07 1 84.69 264 LYS B N 1
ATOM 10000 C CA . LYS B 1 264 ? -28.75 6.664 8.898 1 84.69 264 LYS B CA 1
ATOM 10001 C C . LYS B 1 264 ? -29.953 5.918 8.32 1 84.69 264 LYS B C 1
ATOM 10003 O O . LYS B 1 264 ? -29.953 5.555 7.145 1 84.69 264 LYS B O 1
ATOM 10008 N N . GLU B 1 265 ? -30.844 5.633 9.242 1 84.62 265 GLU B N 1
ATOM 10009 C CA . GLU B 1 265 ? -32.094 5.031 8.75 1 84.62 265 GLU B CA 1
ATOM 10010 C C . GLU B 1 265 ? -32.875 6.023 7.91 1 84.62 265 GLU B C 1
ATOM 10012 O O . GLU B 1 265 ? -33.719 6.766 8.438 1 84.62 265 GLU B O 1
ATOM 10017 N N . GLN B 1 266 ? -32.562 6.031 6.656 1 81.81 266 GLN B N 1
ATOM 10018 C CA . GLN B 1 266 ? -33.219 6.934 5.715 1 81.81 266 GLN B CA 1
ATOM 10019 C C . GLN B 1 266 ? -33.125 6.41 4.285 1 81.81 266 GLN B C 1
ATOM 10021 O O . GLN B 1 266 ? -32.406 5.434 4.027 1 81.81 266 GLN B O 1
ATOM 10026 N N . LYS B 1 267 ? -33.906 7.125 3.484 1 80.94 267 LYS B N 1
ATOM 10027 C CA . LYS B 1 267 ? -33.812 6.809 2.062 1 80.94 267 LYS B CA 1
ATOM 10028 C C . LYS B 1 267 ? -32.438 7.164 1.508 1 80.94 267 LYS B C 1
ATOM 10030 O O . LYS B 1 267 ? -31.797 8.094 1.99 1 80.94 267 LYS B O 1
ATOM 10035 N N . THR B 1 268 ? -32.094 6.496 0.54 1 86.88 268 THR B N 1
ATOM 10036 C CA . THR B 1 268 ? -30.781 6.715 -0.068 1 86.88 268 THR B CA 1
ATOM 10037 C C . THR B 1 268 ? -30.672 8.141 -0.603 1 86.88 268 THR B C 1
ATOM 10039 O O . THR B 1 268 ? -31.547 8.609 -1.333 1 86.88 268 THR B O 1
ATOM 10042 N N . GLN B 1 269 ? -29.688 8.766 -0.222 1 89.06 269 GLN B N 1
ATOM 10043 C CA . GLN B 1 269 ? -29.406 10.125 -0.668 1 89.06 269 GLN B CA 1
ATOM 10044 C C . GLN B 1 269 ? -28.047 10.211 -1.35 1 89.06 269 GLN B C 1
ATOM 10046 O O . GLN B 1 269 ? -27.047 9.734 -0.807 1 89.06 269 GLN B O 1
ATOM 10051 N N . VAL B 1 270 ? -28.062 10.797 -2.516 1 91.25 270 VAL B N 1
ATOM 10052 C CA . VAL B 1 270 ? -26.828 11.039 -3.24 1 91.25 270 VAL B CA 1
ATOM 10053 C C . VAL B 1 270 ? -26.5 12.523 -3.213 1 91.25 270 VAL B C 1
ATOM 10055 O O . VAL B 1 270 ? -27.328 13.359 -3.559 1 91.25 270 VAL B O 1
ATOM 10058 N N . ARG B 1 271 ? -25.344 12.789 -2.828 1 92.5 271 ARG B N 1
ATOM 10059 C CA . ARG B 1 271 ? -24.906 14.18 -2.771 1 92.5 271 ARG B CA 1
ATOM 10060 C C . ARG B 1 271 ? -23.672 14.406 -3.633 1 92.5 271 ARG B C 1
ATOM 10062 O O . ARG B 1 271 ? -22.719 13.625 -3.57 1 92.5 271 ARG B O 1
ATOM 10069 N N . TYR B 1 272 ? -23.734 15.375 -4.449 1 93.19 272 TYR B N 1
ATOM 10070 C CA . TYR B 1 272 ? -22.562 15.828 -5.203 1 93.19 272 TYR B CA 1
ATOM 10071 C C . TYR B 1 272 ? -22.125 17.219 -4.75 1 93.19 272 TYR B C 1
ATOM 10073 O O . TYR B 1 272 ? -22.938 18.141 -4.664 1 93.19 272 TYR B O 1
ATOM 10081 N N . SER B 1 273 ? -20.844 17.328 -4.508 1 93.69 273 SER B N 1
ATOM 10082 C CA . SER B 1 273 ? -20.234 18.609 -4.164 1 93.69 273 SER B CA 1
ATOM 10083 C C . SER B 1 273 ? -19.062 18.922 -5.086 1 93.69 273 SER B C 1
ATOM 10085 O O . SER B 1 273 ? -18.078 18.188 -5.137 1 93.69 273 SER B O 1
ATOM 10087 N N . GLY B 1 274 ? -19.141 20 -5.809 1 94.19 274 GLY B N 1
ATOM 10088 C CA . GLY B 1 274 ? -18.078 20.469 -6.695 1 94.19 274 GLY B CA 1
ATOM 10089 C C . GLY B 1 274 ? -17.656 21.891 -6.426 1 94.19 274 GLY B C 1
ATOM 10090 O O . GLY B 1 274 ? -18.484 22.734 -6.074 1 94.19 274 GLY B O 1
ATOM 10091 N N . ASN B 1 275 ? -16.359 22.109 -6.562 1 93.81 275 ASN B N 1
ATOM 10092 C CA . ASN B 1 275 ? -15.812 23.453 -6.336 1 93.81 275 ASN B CA 1
ATOM 10093 C C . ASN B 1 275 ? -14.602 23.719 -7.219 1 93.81 275 ASN B C 1
ATOM 10095 O O . ASN B 1 275 ? -13.789 22.828 -7.453 1 93.81 275 ASN B O 1
ATOM 10099 N N . VAL B 1 276 ? -14.477 24.922 -7.773 1 95.81 276 VAL B N 1
ATOM 10100 C CA . VAL B 1 276 ? -13.32 25.391 -8.516 1 95.81 276 VAL B CA 1
ATOM 10101 C C . VAL B 1 276 ? -12.812 26.703 -7.926 1 95.81 276 VAL B C 1
ATOM 10103 O O . VAL B 1 276 ? -13.617 27.578 -7.57 1 95.81 276 VAL B O 1
ATOM 10106 N N . SER B 1 277 ? -11.5 26.781 -7.773 1 95.12 277 SER B N 1
ATOM 10107 C CA . SER B 1 277 ? -10.914 27.969 -7.148 1 95.12 277 SER B CA 1
ATOM 10108 C C . SER B 1 277 ? -9.727 28.484 -7.953 1 95.12 277 SER B C 1
ATOM 10110 O O . SER B 1 277 ? -8.945 27.703 -8.492 1 95.12 277 SER B O 1
ATOM 10112 N N . VAL B 1 278 ? -9.609 29.75 -8.023 1 96.31 278 VAL B N 1
ATOM 10113 C CA . VAL B 1 278 ? -8.43 30.453 -8.523 1 96.31 278 VAL B CA 1
ATOM 10114 C C . VAL B 1 278 ? -7.695 31.125 -7.371 1 96.31 278 VAL B C 1
ATOM 10116 O O . VAL B 1 278 ? -8.32 31.766 -6.516 1 96.31 278 VAL B O 1
ATOM 10119 N N . GLN B 1 279 ? -6.344 30.953 -7.359 1 93.25 279 GLN B N 1
ATOM 10120 C CA . GLN B 1 279 ? -5.562 31.453 -6.23 1 93.25 279 GLN B CA 1
ATOM 10121 C C . GLN B 1 279 ? -4.488 32.438 -6.695 1 93.25 279 GLN B C 1
ATOM 10123 O O . GLN B 1 279 ? -3.801 32.188 -7.688 1 93.25 279 GLN B O 1
ATOM 10128 N N . THR B 1 280 ? -4.414 33.469 -5.996 1 91.69 280 THR B N 1
ATOM 10129 C CA . THR B 1 280 ? -3.4 34.5 -6.297 1 91.69 280 THR B CA 1
ATOM 10130 C C . THR B 1 280 ? -2.553 34.781 -5.062 1 91.69 280 THR B C 1
ATOM 10132 O O . THR B 1 280 ? -3.051 34.75 -3.936 1 91.69 280 THR B O 1
ATOM 10135 N N . MET B 1 281 ? -1.313 35.031 -5.379 1 86.56 281 MET B N 1
ATOM 10136 C CA . MET B 1 281 ? -0.42 35.406 -4.277 1 86.56 281 MET B CA 1
ATOM 10137 C C . MET B 1 281 ? -0.816 36.75 -3.668 1 86.56 281 MET B C 1
ATOM 10139 O O . MET B 1 281 ? -1.104 37.688 -4.391 1 86.56 281 MET B O 1
ATOM 10143 N N . LYS B 1 282 ? -1.007 36.75 -2.443 1 75.88 282 LYS B N 1
ATOM 10144 C CA . LYS B 1 282 ? -1.46 37.969 -1.779 1 75.88 282 LYS B CA 1
ATOM 10145 C C . LYS B 1 282 ? -0.351 39.031 -1.736 1 75.88 282 LYS B C 1
ATOM 10147 O O . LYS B 1 282 ? -0.545 40.156 -2.172 1 75.88 282 LYS B O 1
ATOM 10152 N N . ASN B 1 283 ? 0.659 38.656 -0.843 1 70.69 283 ASN B N 1
ATOM 10153 C CA . ASN B 1 283 ? 1.771 39.594 -0.688 1 70.69 283 ASN B CA 1
ATOM 10154 C C . ASN B 1 283 ? 3.086 38.969 -1.158 1 70.69 283 ASN B C 1
ATOM 10156 O O . ASN B 1 283 ? 3.387 37.812 -0.842 1 70.69 283 ASN B O 1
ATOM 10160 N N . GLY B 1 284 ? 3.617 39.719 -2.189 1 75.81 284 GLY B N 1
ATOM 10161 C CA . GLY B 1 284 ? 4.945 39.25 -2.57 1 75.81 284 GLY B CA 1
ATOM 10162 C C . GLY B 1 284 ? 6.055 39.969 -1.824 1 75.81 284 GLY B C 1
ATOM 10163 O O . GLY B 1 284 ? 5.797 40.875 -1.034 1 75.81 284 GLY B O 1
ATOM 10164 N N . TYR B 1 285 ? 7.219 39.469 -1.891 1 83.62 285 TYR B N 1
ATOM 10165 C CA . TYR B 1 285 ? 8.391 40.125 -1.33 1 83.62 285 TYR B CA 1
ATOM 10166 C C . TYR B 1 285 ? 8.656 41.438 -2.023 1 83.62 285 TYR B C 1
ATOM 10168 O O . TYR B 1 285 ? 8.625 41.531 -3.254 1 83.62 285 TYR B O 1
ATOM 10176 N N . LYS B 1 286 ? 8.812 42.469 -1.28 1 87.94 286 LYS B N 1
ATOM 10177 C CA . LYS B 1 286 ? 9.148 43.75 -1.832 1 87.94 286 LYS B CA 1
ATOM 10178 C C . LYS B 1 286 ? 10.656 43.938 -1.968 1 87.94 286 LYS B C 1
ATOM 10180 O O . LYS B 1 286 ? 11.328 44.344 -1.023 1 87.94 286 LYS B O 1
ATOM 10185 N N . ALA B 1 287 ? 11.086 43.688 -3.152 1 90.81 287 ALA B N 1
ATOM 10186 C CA . ALA B 1 287 ? 12.516 43.75 -3.422 1 90.81 287 ALA B CA 1
ATOM 10187 C C . ALA B 1 287 ? 12.859 44.938 -4.316 1 90.81 287 ALA B C 1
ATOM 10189 O O . ALA B 1 287 ? 11.977 45.531 -4.953 1 90.81 287 ALA B O 1
ATOM 10190 N N . LEU B 1 288 ? 14.172 45.281 -4.312 1 94.38 288 LEU B N 1
ATOM 10191 C CA . LEU B 1 288 ? 14.633 46.344 -5.203 1 94.38 288 LEU B CA 1
ATOM 10192 C C . LEU B 1 288 ? 14.625 45.875 -6.656 1 94.38 288 LEU B C 1
ATOM 10194 O O . LEU B 1 288 ? 14.93 44.719 -6.941 1 94.38 288 LEU B O 1
ATOM 10198 N N . ASN B 1 289 ? 14.18 46.781 -7.543 1 94.44 289 ASN B N 1
ATOM 10199 C CA . ASN B 1 289 ? 14.32 46.469 -8.961 1 94.44 289 ASN B CA 1
ATOM 10200 C C . ASN B 1 289 ? 15.719 46.781 -9.469 1 94.44 289 ASN B C 1
ATOM 10202 O O . ASN B 1 289 ? 16.562 47.25 -8.711 1 94.44 289 ASN B O 1
ATOM 10206 N N . GLY B 1 290 ? 15.984 46.5 -10.695 1 95.5 290 GLY B N 1
ATOM 10207 C CA . GLY B 1 290 ? 17.312 46.656 -11.266 1 95.5 290 GLY B CA 1
ATOM 10208 C C . GLY B 1 290 ? 17.906 48.031 -11.07 1 95.5 290 GLY B C 1
ATOM 10209 O O . GLY B 1 290 ? 18.953 48.188 -10.453 1 95.5 290 GLY B O 1
ATOM 10210 N N . PRO B 1 291 ? 17.25 49.062 -11.562 1 96.44 291 PRO B N 1
ATOM 10211 C CA . PRO B 1 291 ? 17.766 50.406 -11.398 1 96.44 291 PRO B CA 1
ATOM 10212 C C . PRO B 1 291 ? 17.906 50.812 -9.93 1 96.44 291 PRO B C 1
ATOM 10214 O O . PRO B 1 291 ? 18.906 51.438 -9.547 1 96.44 291 PRO B O 1
ATOM 10217 N N . GLU B 1 292 ? 16.938 50.5 -9.172 1 95.56 292 GLU B N 1
ATOM 10218 C CA . GLU B 1 292 ? 17.016 50.812 -7.75 1 95.56 292 GLU B CA 1
ATOM 10219 C C . GLU B 1 292 ? 18.203 50.125 -7.098 1 95.56 292 GLU B C 1
ATOM 10221 O O . GLU B 1 292 ? 18.891 50.719 -6.258 1 95.56 292 GLU B O 1
ATOM 10226 N N . TYR B 1 293 ? 18.375 48.906 -7.492 1 95.44 293 TYR B N 1
ATOM 10227 C CA . TYR B 1 293 ? 19.5 48.156 -6.965 1 95.44 293 TYR B CA 1
ATOM 10228 C C . TYR B 1 293 ? 20.812 48.875 -7.25 1 95.44 293 TYR B C 1
ATOM 10230 O O . TYR B 1 293 ? 21.641 49.031 -6.352 1 95.44 293 TYR B O 1
ATOM 10238 N N . MET B 1 294 ? 21.078 49.281 -8.438 1 96 294 MET B N 1
ATOM 10239 C CA . MET B 1 294 ? 22.297 49.938 -8.836 1 96 294 MET B CA 1
ATOM 10240 C C . MET B 1 294 ? 22.453 51.281 -8.109 1 96 294 MET B C 1
ATOM 10242 O O . MET B 1 294 ? 23.547 51.625 -7.676 1 96 294 MET B O 1
ATOM 10246 N N . GLU B 1 295 ? 21.359 51.906 -8.016 1 95.75 295 GLU B N 1
ATOM 10247 C CA . GLU B 1 295 ? 21.375 53.188 -7.336 1 95.75 295 GLU B CA 1
ATOM 10248 C C . GLU B 1 295 ? 21.781 53.062 -5.871 1 95.75 295 GLU B C 1
ATOM 10250 O O . GLU B 1 295 ? 22.656 53.75 -5.387 1 95.75 295 GLU B O 1
ATOM 10255 N N . TYR B 1 296 ? 21.188 52.188 -5.25 1 94.5 296 TYR B N 1
ATOM 10256 C CA . TYR B 1 296 ? 21.422 52.062 -3.816 1 94.5 296 TYR B CA 1
ATOM 10257 C C . TYR B 1 296 ? 22.734 51.312 -3.543 1 94.5 296 TYR B C 1
ATOM 10259 O O . TYR B 1 296 ? 23.328 51.469 -2.471 1 94.5 296 TYR B O 1
ATOM 10267 N N . TYR B 1 297 ? 23.188 50.562 -4.508 1 93.88 297 TYR B N 1
ATOM 10268 C CA . TYR B 1 297 ? 24.547 50.031 -4.395 1 93.88 297 TYR B CA 1
ATOM 10269 C C . TYR B 1 297 ? 25.547 51.188 -4.355 1 93.88 297 TYR B C 1
ATOM 10271 O O . TYR B 1 297 ? 26.484 51.188 -3.535 1 93.88 297 TYR B O 1
ATOM 10279 N N . ASN B 1 298 ? 25.375 52.156 -5.223 1 95.5 298 ASN B N 1
ATOM 10280 C CA . ASN B 1 298 ? 26.234 53.312 -5.234 1 95.5 298 ASN B CA 1
ATOM 10281 C C . ASN B 1 298 ? 26.141 54.094 -3.926 1 95.5 298 ASN B C 1
ATOM 10283 O O . ASN B 1 298 ? 27.156 54.562 -3.406 1 95.5 298 ASN B O 1
ATOM 10287 N N . ARG B 1 299 ? 24.938 54.188 -3.428 1 94.38 299 ARG B N 1
ATOM 10288 C CA . ARG B 1 299 ? 24.766 54.938 -2.174 1 94.38 299 ARG B CA 1
ATOM 10289 C C . ARG B 1 299 ? 25.438 54.188 -1.019 1 94.38 299 ARG B C 1
ATOM 10291 O O . ARG B 1 299 ? 26 54.844 -0.119 1 94.38 299 ARG B O 1
ATOM 10298 N N . PHE B 1 300 ? 25.359 52.938 -1.016 1 94.31 300 PHE B N 1
ATOM 10299 C CA . PHE B 1 300 ? 26.016 52.094 -0.006 1 94.31 300 PHE B CA 1
ATOM 10300 C C . PHE B 1 300 ? 27.516 52.281 -0.046 1 94.31 300 PHE B C 1
ATOM 10302 O O . PHE B 1 300 ? 28.156 52.531 0.988 1 94.31 300 PHE B O 1
ATOM 10309 N N . THR B 1 301 ? 28.109 52.281 -1.285 1 94 301 THR B N 1
ATOM 10310 C CA . THR B 1 301 ? 29.547 52.406 -1.417 1 94 301 THR B CA 1
ATOM 10311 C C . THR B 1 301 ? 30.031 53.812 -1.076 1 94 301 THR B C 1
ATOM 10313 O O . THR B 1 301 ? 31.125 53.969 -0.541 1 94 301 THR B O 1
ATOM 10316 N N . TYR B 1 302 ? 29.219 54.719 -1.373 1 95.56 302 TYR B N 1
ATOM 10317 C CA . TYR B 1 302 ? 29.578 56.094 -1.045 1 95.56 302 TYR B CA 1
ATOM 10318 C C . TYR B 1 302 ? 29.594 56.312 0.463 1 95.56 302 TYR B C 1
ATOM 10320 O O . TYR B 1 302 ? 30.5 56.938 1.002 1 95.56 302 TYR B O 1
ATOM 10328 N N . GLU B 1 303 ? 28.578 55.844 1.065 1 95.12 303 GLU B N 1
ATOM 10329 C CA . GLU B 1 303 ? 28.516 55.969 2.52 1 95.12 303 GLU B CA 1
ATOM 10330 C C . GLU B 1 303 ? 29.688 55.25 3.182 1 95.12 303 GLU B C 1
ATOM 10332 O O . GLU B 1 303 ? 30.266 55.75 4.152 1 95.12 303 GLU B O 1
ATOM 10337 N N . ASP B 1 304 ? 29.969 54.094 2.713 1 93.5 304 ASP B N 1
ATOM 10338 C CA . ASP B 1 304 ? 31.094 53.344 3.215 1 93.5 304 ASP B CA 1
ATOM 10339 C C . ASP B 1 304 ? 32.406 54.094 3.027 1 93.5 304 ASP B C 1
ATOM 10341 O O . ASP B 1 304 ? 33.281 54.062 3.898 1 93.5 304 ASP B O 1
ATOM 10345 N N . TYR B 1 305 ? 32.531 54.844 1.872 1 93.88 305 TYR B N 1
ATOM 10346 C CA . TYR B 1 305 ? 33.688 55.688 1.562 1 93.88 305 TYR B CA 1
ATOM 10347 C C . TYR B 1 305 ? 33.812 56.812 2.566 1 93.88 305 TYR B C 1
ATOM 10349 O O . TYR B 1 305 ? 34.906 57.062 3.088 1 93.88 305 TYR B O 1
ATOM 10357 N N . LEU B 1 306 ? 32.688 57.438 2.885 1 95.06 306 LEU B N 1
ATOM 10358 C CA . LEU B 1 306 ? 32.688 58.531 3.846 1 95.06 306 LEU B CA 1
ATOM 10359 C C . LEU B 1 306 ? 33.094 58.031 5.234 1 95.06 306 LEU B C 1
ATOM 10361 O O . LEU B 1 306 ? 33.906 58.656 5.922 1 95.06 306 LEU B O 1
ATOM 10365 N N . MET B 1 307 ? 32.531 56.969 5.578 1 93.38 307 MET B N 1
ATOM 10366 C CA . MET B 1 307 ? 32.75 56.406 6.91 1 93.38 307 MET B CA 1
ATOM 10367 C C . MET B 1 307 ? 34.188 55.906 7.078 1 93.38 307 MET B C 1
ATOM 10369 O O . MET B 1 307 ? 34.812 56.188 8.102 1 93.38 307 MET B O 1
ATOM 10373 N N . THR B 1 308 ? 34.75 55.25 6.098 1 91.81 308 THR B N 1
ATOM 10374 C CA . THR B 1 308 ? 36.062 54.656 6.176 1 91.81 308 THR B CA 1
ATOM 10375 C C . THR B 1 308 ? 37.156 55.75 6.164 1 91.81 308 THR B C 1
ATOM 10377 O O . THR B 1 308 ? 38.188 55.594 6.805 1 91.81 308 THR B O 1
ATOM 10380 N N . ASN B 1 309 ? 36.812 56.906 5.504 1 92.12 309 ASN B N 1
ATOM 10381 C CA . ASN B 1 309 ? 37.812 57.969 5.355 1 92.12 309 ASN B CA 1
ATOM 10382 C C . ASN B 1 309 ? 37.562 59.125 6.301 1 92.12 309 ASN B C 1
ATOM 10384 O O . ASN B 1 309 ? 38.219 60.156 6.234 1 92.12 309 ASN B O 1
ATOM 10388 N N . GLY B 1 310 ? 36.562 58.969 7.188 1 91.81 310 GLY B N 1
ATOM 10389 C CA . GLY B 1 310 ? 36.25 60 8.172 1 91.81 310 GLY B CA 1
ATOM 10390 C C . GLY B 1 310 ? 35.906 61.344 7.551 1 91.81 310 GLY B C 1
ATOM 10391 O O . GLY B 1 310 ? 36.469 62.375 7.949 1 91.81 310 GLY B O 1
ATOM 10392 N N . LEU B 1 311 ? 35.094 61.344 6.57 1 92.94 311 LEU B N 1
ATOM 10393 C CA . LEU B 1 311 ? 34.75 62.562 5.855 1 92.94 311 LEU B CA 1
ATOM 10394 C C . LEU B 1 311 ? 33.375 63.062 6.266 1 92.94 311 LEU B C 1
ATOM 10396 O O . LEU B 1 311 ? 32.5 62.25 6.621 1 92.94 311 LEU B O 1
ATOM 10400 N N . GLY B 1 312 ? 33.219 64.312 6.289 1 91.44 312 GLY B N 1
ATOM 10401 C CA . GLY B 1 312 ? 31.938 64.938 6.59 1 91.44 312 GLY B CA 1
ATOM 10402 C C . GLY B 1 312 ? 31.469 64.688 8.016 1 91.44 312 GLY B C 1
ATOM 10403 O O . GLY B 1 312 ? 32.188 65 8.969 1 91.44 312 GLY B O 1
ATOM 10404 N N . ILE B 1 313 ? 30.359 64 8.125 1 94 313 ILE B N 1
ATOM 10405 C CA . ILE B 1 313 ? 29.734 63.781 9.43 1 94 313 ILE B CA 1
ATOM 10406 C C . ILE B 1 313 ? 30.484 62.719 10.219 1 94 313 ILE B C 1
ATOM 10408 O O . ILE B 1 313 ? 30.281 62.594 11.43 1 94 313 ILE B O 1
ATOM 10412 N N . TYR B 1 314 ? 31.484 62.062 9.617 1 94.5 314 TYR B N 1
ATOM 10413 C CA . TYR B 1 314 ? 32.219 61 10.25 1 94.5 314 TYR B CA 1
ATOM 10414 C C . TYR B 1 314 ? 33.594 61.469 10.703 1 94.5 314 TYR B C 1
ATOM 10416 O O . TYR B 1 314 ? 34.406 60.688 11.227 1 94.5 314 TYR B O 1
ATOM 10424 N N . GLU B 1 315 ? 33.938 62.719 10.516 1 89.44 315 GLU B N 1
ATOM 10425 C CA . GLU B 1 315 ? 35.281 63.281 10.742 1 89.44 315 GLU B CA 1
ATOM 10426 C C . GLU B 1 315 ? 35.75 63.031 12.18 1 89.44 315 GLU B C 1
ATOM 10428 O O . GLU B 1 315 ? 36.906 62.656 12.414 1 89.44 315 GLU B O 1
ATOM 10433 N N . ASN B 1 316 ? 34.844 63.219 13.133 1 88.5 316 ASN B N 1
ATOM 10434 C CA . ASN B 1 316 ? 35.219 63.156 14.547 1 88.5 316 ASN B CA 1
ATOM 10435 C C . ASN B 1 316 ? 35.188 61.719 15.055 1 88.5 316 ASN B C 1
ATOM 10437 O O . ASN B 1 316 ? 35.469 61.469 16.234 1 88.5 316 ASN B O 1
ATOM 10441 N N . TYR B 1 317 ? 34.969 60.719 14.188 1 93.19 317 TYR B N 1
ATOM 10442 C CA . TYR B 1 317 ? 34.781 59.344 14.656 1 93.19 317 TYR B CA 1
ATOM 10443 C C . TYR B 1 317 ? 35.844 58.406 14.109 1 93.19 317 TYR B C 1
ATOM 10445 O O . TYR B 1 317 ? 35.875 57.219 14.469 1 93.19 317 TYR B O 1
ATOM 10453 N N . VAL B 1 318 ? 36.562 58.844 13.195 1 89.88 318 VAL B N 1
ATOM 10454 C CA . VAL B 1 318 ? 37.625 58.031 12.594 1 89.88 318 VAL B CA 1
ATOM 10455 C C . VAL B 1 318 ? 38.969 58.719 12.805 1 89.88 318 VAL B C 1
ATOM 10457 O O . VAL B 1 318 ? 39.125 59.906 12.539 1 89.88 318 VAL B O 1
ATOM 10460 N N . ASP B 1 319 ? 39.906 58 13.453 1 83.25 319 ASP B N 1
ATOM 10461 C CA . ASP B 1 319 ? 41.281 58.531 13.641 1 83.25 319 ASP B CA 1
ATOM 10462 C C . ASP B 1 319 ? 42.156 58.156 12.461 1 83.25 319 ASP B C 1
ATOM 10464 O O . ASP B 1 319 ? 42.562 57 12.312 1 83.25 319 ASP B O 1
ATOM 10468 N N . LEU B 1 320 ? 42.156 59.156 11.633 1 78.94 320 LEU B N 1
ATOM 10469 C CA . LEU B 1 320 ? 43.062 58.938 10.516 1 78.94 320 LEU B CA 1
ATOM 10470 C C . LEU B 1 320 ? 44.406 59.625 10.742 1 78.94 320 LEU B C 1
ATOM 10472 O O . LEU B 1 320 ? 44.469 60.656 11.414 1 78.94 320 LEU B O 1
ATOM 10476 N N . GLY B 1 321 ? 45.531 58.906 10.711 1 74.12 321 GLY B N 1
ATOM 10477 C CA . GLY B 1 321 ? 46.875 59.469 10.898 1 74.12 321 GLY B CA 1
ATOM 10478 C C . GLY B 1 321 ? 47.062 60.812 10.195 1 74.12 321 GLY B C 1
ATOM 10479 O O . GLY B 1 321 ? 46.344 61.125 9.25 1 74.12 321 GLY B O 1
ATOM 10480 N N . ALA B 1 322 ? 47.844 61.719 10.781 1 74.25 322 ALA B N 1
ATOM 10481 C CA . ALA B 1 322 ? 48.219 63 10.18 1 74.25 322 ALA B CA 1
ATOM 10482 C C . ALA B 1 322 ? 48.688 62.812 8.742 1 74.25 322 ALA B C 1
ATOM 10484 O O . ALA B 1 322 ? 49.469 61.906 8.453 1 74.25 322 ALA B O 1
ATOM 10485 N N . GLY B 1 323 ? 48.062 63.375 7.699 1 73.94 323 GLY B N 1
ATOM 10486 C CA . GLY B 1 323 ? 48.469 63.375 6.312 1 73.94 323 GLY B CA 1
ATOM 10487 C C . GLY B 1 323 ? 47.656 62.438 5.445 1 73.94 323 GLY B C 1
ATOM 10488 O O . GLY B 1 323 ? 47.969 62.281 4.258 1 73.94 323 GLY B O 1
ATOM 10489 N N . HIS B 1 324 ? 46.625 61.75 6.066 1 78.5 324 HIS B N 1
ATOM 10490 C CA . HIS B 1 324 ? 45.875 60.812 5.238 1 78.5 324 HIS B CA 1
ATOM 10491 C C . HIS B 1 324 ? 45 61.562 4.223 1 78.5 324 HIS B C 1
ATOM 10493 O O . HIS B 1 324 ? 44.25 62.469 4.59 1 78.5 324 HIS B O 1
ATOM 10499 N N . GLU B 1 325 ? 45.281 61.406 2.891 1 82.94 325 GLU B N 1
ATOM 10500 C CA . GLU B 1 325 ? 44.438 61.938 1.832 1 82.94 325 GLU B CA 1
ATOM 10501 C C . GLU B 1 325 ? 43.438 60.875 1.32 1 82.94 325 GLU B C 1
ATOM 10503 O O . GLU B 1 325 ? 43.875 59.812 0.868 1 82.94 325 GLU B O 1
ATOM 10508 N N . ALA B 1 326 ? 42.094 61.094 1.537 1 85.88 326 ALA B N 1
ATOM 10509 C CA . ALA B 1 326 ? 41.062 60.188 1.024 1 85.88 326 ALA B CA 1
ATOM 10510 C C . ALA B 1 326 ? 41.125 60.125 -0.499 1 85.88 326 ALA B C 1
ATOM 10512 O O . ALA B 1 326 ? 41.219 61.156 -1.176 1 85.88 326 ALA B O 1
ATOM 10513 N N . PRO B 1 327 ? 41.156 58.875 -1.073 1 90.25 327 PRO B N 1
ATOM 10514 C CA . PRO B 1 327 ? 41.094 58.781 -2.531 1 90.25 327 PRO B CA 1
ATOM 10515 C C . PRO B 1 327 ? 39.781 59.312 -3.105 1 90.25 327 PRO B C 1
ATOM 10517 O O . PRO B 1 327 ? 38.781 59.406 -2.389 1 90.25 327 PRO B O 1
ATOM 10520 N N . GLU B 1 328 ? 39.844 59.688 -4.371 1 93 328 GLU B N 1
ATOM 10521 C CA . GLU B 1 328 ? 38.625 60.156 -5.031 1 93 328 GLU B CA 1
ATOM 10522 C C . GLU B 1 328 ? 37.594 59.031 -5.145 1 93 328 GLU B C 1
ATOM 10524 O O . GLU B 1 328 ? 37.969 57.875 -5.445 1 93 328 GLU B O 1
ATOM 10529 N N . TYR B 1 329 ? 36.375 59.281 -4.797 1 94.62 329 TYR B N 1
ATOM 10530 C CA . TYR B 1 329 ? 35.281 58.312 -4.895 1 94.62 329 TYR B CA 1
ATOM 10531 C C . TYR B 1 329 ? 34.844 58.156 -6.336 1 94.62 329 TYR B C 1
ATOM 10533 O O . TYR B 1 329 ? 34.562 59.125 -7.031 1 94.62 329 TYR B O 1
ATOM 10541 N N . HIS B 1 330 ? 34.75 56.875 -6.836 1 94.38 330 HIS B N 1
ATOM 10542 C CA . HIS B 1 330 ? 34.188 56.531 -8.133 1 94.38 330 HIS B CA 1
ATOM 10543 C C . HIS B 1 330 ? 32.969 55.594 -7.973 1 94.38 330 HIS B C 1
ATOM 10545 O O . HIS B 1 330 ? 33.094 54.469 -7.516 1 94.38 330 HIS B O 1
ATOM 10551 N N . PRO B 1 331 ? 31.781 56.094 -8.391 1 95 331 PRO B N 1
ATOM 10552 C CA . PRO B 1 331 ? 30.609 55.219 -8.312 1 95 331 PRO B CA 1
ATOM 10553 C C . PRO B 1 331 ? 30.766 53.969 -9.164 1 95 331 PRO B C 1
ATOM 10555 O O . PRO B 1 331 ? 31.328 54.031 -10.258 1 95 331 PRO B O 1
ATOM 10558 N N . THR B 1 332 ? 30.266 52.812 -8.672 1 94.12 332 THR B N 1
ATOM 10559 C CA . THR B 1 332 ? 30.359 51.531 -9.383 1 94.12 332 THR B CA 1
ATOM 10560 C C . THR B 1 332 ? 29.531 51.562 -10.664 1 94.12 332 THR B C 1
ATOM 10562 O O . THR B 1 332 ? 29.953 51.094 -11.703 1 94.12 332 THR B O 1
ATOM 10565 N N . TYR B 1 333 ? 28.312 52.219 -10.547 1 95.62 333 TYR B N 1
ATOM 10566 C CA . TYR B 1 333 ? 27.406 52.281 -11.68 1 95.62 333 TYR B CA 1
ATOM 10567 C C . TYR B 1 333 ? 27.219 53.719 -12.133 1 95.62 333 TYR B C 1
ATOM 10569 O O . TYR B 1 333 ? 26.984 54.625 -11.305 1 95.62 333 TYR B O 1
ATOM 10577 N N . SER B 1 334 ? 27.203 53.906 -13.453 1 96.38 334 SER B N 1
ATOM 10578 C CA . SER B 1 334 ? 26.984 55.25 -14.031 1 96.38 334 SER B CA 1
ATOM 10579 C C . SER B 1 334 ? 25.484 55.531 -14.188 1 96.38 334 SER B C 1
ATOM 10581 O O . SER B 1 334 ? 24.672 54.594 -14.18 1 96.38 334 SER B O 1
ATOM 10583 N N . PRO B 1 335 ? 25.172 56.812 -14.227 1 95.06 335 PRO B N 1
ATOM 10584 C CA . PRO B 1 335 ? 23.766 57.125 -14.469 1 95.06 335 PRO B CA 1
ATOM 10585 C C . PRO B 1 335 ? 23.203 56.469 -15.711 1 95.06 335 PRO B C 1
ATOM 10587 O O . PRO B 1 335 ? 22.031 56.062 -15.734 1 95.06 335 PRO B O 1
ATOM 10590 N N . ASN B 1 336 ? 24.047 56.312 -16.688 1 95.69 336 ASN B N 1
ATOM 10591 C CA . ASN B 1 336 ? 23.609 55.625 -17.906 1 95.69 336 ASN B CA 1
ATOM 10592 C C . ASN B 1 336 ? 23.359 54.156 -17.672 1 95.69 336 ASN B C 1
ATOM 10594 O O . ASN B 1 336 ? 22.406 53.594 -18.219 1 95.69 336 ASN B O 1
ATOM 10598 N N . GLN B 1 337 ? 24.141 53.531 -16.922 1 95.25 337 GLN B N 1
ATOM 10599 C CA . GLN B 1 337 ? 23.953 52.125 -16.594 1 95.25 337 GLN B CA 1
ATOM 10600 C C . GLN B 1 337 ? 22.688 51.906 -15.766 1 95.25 337 GLN B C 1
ATOM 10602 O O . GLN B 1 337 ? 21.969 50.938 -15.961 1 95.25 337 GLN B O 1
ATOM 10607 N N . ILE B 1 338 ? 22.438 52.812 -14.883 1 96.94 338 ILE B N 1
ATOM 10608 C CA . ILE B 1 338 ? 21.266 52.75 -14.023 1 96.94 338 ILE B CA 1
ATOM 10609 C C . ILE B 1 338 ? 20 52.938 -14.867 1 96.94 338 ILE B C 1
ATOM 10611 O O . ILE B 1 338 ? 19.016 52.219 -14.688 1 96.94 338 ILE B O 1
ATOM 10615 N N . ALA B 1 339 ? 20.062 53.812 -15.852 1 94.75 339 ALA B N 1
ATOM 10616 C CA . ALA B 1 339 ? 18.906 54.094 -16.703 1 94.75 339 ALA B CA 1
ATOM 10617 C C . ALA B 1 339 ? 18.594 52.938 -17.625 1 94.75 339 ALA B C 1
ATOM 10619 O O . ALA B 1 339 ? 17.438 52.688 -17.969 1 94.75 339 ALA B O 1
ATOM 10620 N N . ASN B 1 340 ? 19.578 52.125 -17.984 1 94.5 340 ASN B N 1
ATOM 10621 C CA . ASN B 1 340 ? 19.406 51 -18.922 1 94.5 340 ASN B CA 1
ATOM 10622 C C . ASN B 1 340 ? 19.594 49.656 -18.219 1 94.5 340 ASN B C 1
ATOM 10624 O O . ASN B 1 340 ? 19.938 48.656 -18.859 1 94.5 340 ASN B O 1
ATOM 10628 N N . ALA B 1 341 ? 19.391 49.719 -16.938 1 93.44 341 ALA B N 1
ATOM 10629 C CA . ALA B 1 341 ? 19.641 48.531 -16.156 1 93.44 341 ALA B CA 1
ATOM 10630 C C . ALA B 1 341 ? 18.656 47.406 -16.531 1 93.44 341 ALA B C 1
ATOM 10632 O O . ALA B 1 341 ? 17.484 47.656 -16.766 1 93.44 341 ALA B O 1
ATOM 10633 N N . GLN B 1 342 ? 19.219 46.156 -16.672 1 91.19 342 GLN B N 1
ATOM 10634 C CA . GLN B 1 342 ? 18.359 45 -16.734 1 91.19 342 GLN B CA 1
ATOM 10635 C C . GLN B 1 342 ? 17.5 44.844 -15.477 1 91.19 342 GLN B C 1
ATOM 10637 O O . GLN B 1 342 ? 17.953 45.188 -14.375 1 91.19 342 GLN B O 1
ATOM 10642 N N . ASN B 1 343 ? 16.203 44.5 -15.656 1 94.38 343 ASN B N 1
ATOM 10643 C CA . ASN B 1 343 ? 15.312 44.312 -14.516 1 94.38 343 ASN B CA 1
ATOM 10644 C C . ASN B 1 343 ? 14.578 42.969 -14.586 1 94.38 343 ASN B C 1
ATOM 10646 O O . ASN B 1 343 ? 13.648 42.812 -15.383 1 94.38 343 ASN B O 1
ATOM 10650 N N . THR B 1 344 ? 15.023 42.125 -13.82 1 95.56 344 THR B N 1
ATOM 10651 C CA . THR B 1 344 ? 14.367 40.812 -13.727 1 95.56 344 THR B CA 1
ATOM 10652 C C . THR B 1 344 ? 13.641 40.688 -12.391 1 95.56 344 THR B C 1
ATOM 10654 O O . THR B 1 344 ? 14.258 40.75 -11.328 1 95.56 344 THR B O 1
ATOM 10657 N N . ASP B 1 345 ? 12.32 40.469 -12.398 1 94.31 345 ASP B N 1
ATOM 10658 C CA . ASP B 1 345 ? 11.57 40.094 -11.203 1 94.31 345 ASP B CA 1
ATOM 10659 C C . ASP B 1 345 ? 11.594 38.594 -10.977 1 94.31 345 ASP B C 1
ATOM 10661 O O . ASP B 1 345 ? 10.727 37.875 -11.477 1 94.31 345 ASP B O 1
ATOM 10665 N N . TRP B 1 346 ? 12.453 38.25 -10.188 1 94.62 346 TRP B N 1
ATOM 10666 C CA . TRP B 1 346 ? 12.719 36.812 -10.008 1 94.62 346 TRP B CA 1
ATOM 10667 C C . TRP B 1 346 ? 11.516 36.125 -9.383 1 94.62 346 TRP B C 1
ATOM 10669 O O . TRP B 1 346 ? 11.289 34.938 -9.625 1 94.62 346 TRP B O 1
ATOM 10679 N N . PHE B 1 347 ? 10.734 36.781 -8.539 1 92.12 347 PHE B N 1
ATOM 10680 C CA . PHE B 1 347 ? 9.555 36.156 -7.953 1 92.12 347 PHE B CA 1
ATOM 10681 C C . PHE B 1 347 ? 8.492 35.906 -9.016 1 92.12 347 PHE B C 1
ATOM 10683 O O . PHE B 1 347 ? 7.812 34.875 -8.984 1 92.12 347 PHE B O 1
ATOM 10690 N N . ASP B 1 348 ? 8.336 36.75 -9.836 1 93.12 348 ASP B N 1
ATOM 10691 C CA . ASP B 1 348 ? 7.379 36.594 -10.922 1 93.12 348 ASP B CA 1
ATOM 10692 C C . ASP B 1 348 ? 7.789 35.438 -11.844 1 93.12 348 ASP B C 1
ATOM 10694 O O . ASP B 1 348 ? 6.938 34.75 -12.422 1 93.12 348 ASP B O 1
ATOM 10698 N N . GLU B 1 349 ? 9.086 35.312 -12.031 1 95.56 349 GLU B N 1
ATOM 10699 C CA . GLU B 1 349 ? 9.602 34.25 -12.922 1 95.56 349 GLU B CA 1
ATOM 10700 C C . GLU B 1 349 ? 9.305 32.875 -12.383 1 95.56 349 GLU B C 1
ATOM 10702 O O . GLU B 1 349 ? 9.18 31.906 -13.141 1 95.56 349 GLU B O 1
ATOM 10707 N N . VAL B 1 350 ? 9.164 32.781 -11.109 1 95.94 350 VAL B N 1
ATOM 10708 C CA . VAL B 1 350 ? 9.023 31.453 -10.531 1 95.94 350 VAL B CA 1
ATOM 10709 C C . VAL B 1 350 ? 7.59 31.234 -10.062 1 95.94 350 VAL B C 1
ATOM 10711 O O . VAL B 1 350 ? 7.254 30.172 -9.555 1 95.94 350 VAL B O 1
ATOM 10714 N N . SER B 1 351 ? 6.73 32.156 -10.188 1 94.5 351 SER B N 1
ATOM 10715 C CA . SER B 1 351 ? 5.367 32.062 -9.672 1 94.5 351 SER B CA 1
ATOM 10716 C C . SER B 1 351 ? 4.352 31.984 -10.812 1 94.5 351 SER B C 1
ATOM 10718 O O . SER B 1 351 ? 4.699 32.219 -11.969 1 94.5 351 SER B O 1
ATOM 10720 N N . ARG B 1 352 ? 3.125 31.609 -10.469 1 95.5 352 ARG B N 1
ATOM 10721 C CA . ARG B 1 352 ? 1.987 31.531 -11.383 1 95.5 352 ARG B CA 1
ATOM 10722 C C . ARG B 1 352 ? 0.671 31.688 -10.633 1 95.5 352 ARG B C 1
ATOM 10724 O O . ARG B 1 352 ? 0.659 31.781 -9.406 1 95.5 352 ARG B O 1
ATOM 10731 N N . THR B 1 353 ? -0.343 31.797 -11.453 1 95.12 353 THR B N 1
ATOM 10732 C CA . THR B 1 353 ? -1.669 31.734 -10.852 1 95.12 353 THR B CA 1
ATOM 10733 C C . THR B 1 353 ? -2.008 30.297 -10.453 1 95.12 353 THR B C 1
ATOM 10735 O O . THR B 1 353 ? -1.855 29.375 -11.258 1 95.12 353 THR B O 1
ATOM 10738 N N . GLY B 1 354 ? -2.4 30.156 -9.203 1 94.88 354 GLY B N 1
ATOM 10739 C CA . GLY B 1 354 ? -2.77 28.828 -8.742 1 94.88 354 GLY B CA 1
ATOM 10740 C C . GLY B 1 354 ? -4.195 28.453 -9.094 1 94.88 354 GLY B C 1
ATOM 10741 O O . GLY B 1 354 ? -5.023 29.328 -9.375 1 94.88 354 GLY B O 1
ATOM 10742 N N . MET B 1 355 ? -4.426 27.156 -9.078 1 95.44 355 MET B N 1
ATOM 10743 C CA . MET B 1 355 ? -5.762 26.625 -9.336 1 95.44 355 MET B CA 1
ATOM 10744 C C . MET B 1 355 ? -6.035 25.391 -8.484 1 95.44 355 MET B C 1
ATOM 10746 O O . MET B 1 355 ? -5.121 24.609 -8.203 1 95.44 355 MET B O 1
ATOM 10750 N N . MET B 1 356 ? -7.27 25.25 -8.039 1 94.06 356 MET B N 1
ATOM 10751 C CA . MET B 1 356 ? -7.699 24.094 -7.273 1 94.06 356 MET B CA 1
ATOM 10752 C C . MET B 1 356 ? -9.117 23.688 -7.656 1 94.06 356 MET B C 1
ATOM 10754 O O . MET B 1 356 ? -9.969 24.531 -7.906 1 94.06 356 MET B O 1
ATOM 10758 N N . HIS B 1 357 ? -9.414 22.469 -7.777 1 94.56 357 HIS B N 1
ATOM 10759 C CA . HIS B 1 357 ? -10.773 21.969 -7.965 1 94.56 357 HIS B CA 1
ATOM 10760 C C . HIS B 1 357 ? -11 20.688 -7.18 1 94.56 357 HIS B C 1
ATOM 10762 O O . HIS B 1 357 ? -10.07 19.906 -6.977 1 94.56 357 HIS B O 1
ATOM 10768 N N . SER B 1 358 ? -12.156 20.5 -6.691 1 93.56 358 SER B N 1
ATOM 10769 C CA . SER B 1 358 ? -12.523 19.344 -5.891 1 93.56 358 SER B CA 1
ATOM 10770 C C . SER B 1 358 ? -13.883 18.797 -6.301 1 93.56 358 SER B C 1
ATOM 10772 O O . SER B 1 358 ? -14.797 19.562 -6.621 1 93.56 358 SER B O 1
ATOM 10774 N N . HIS B 1 359 ? -14.047 17.516 -6.367 1 94.56 359 HIS B N 1
ATOM 10775 C CA . HIS B 1 359 ? -15.266 16.781 -6.672 1 94.56 359 HIS B CA 1
ATOM 10776 C C . HIS B 1 359 ? -15.5 15.648 -5.68 1 94.56 359 HIS B C 1
ATOM 10778 O O . HIS B 1 359 ? -14.602 14.836 -5.441 1 94.56 359 HIS B O 1
ATOM 10784 N N . ASN B 1 360 ? -16.672 15.641 -5.094 1 94.12 360 ASN B N 1
ATOM 10785 C CA . ASN B 1 360 ? -17.016 14.602 -4.133 1 94.12 360 ASN B CA 1
ATOM 10786 C C . ASN B 1 360 ? -18.422 14.055 -4.387 1 94.12 360 ASN B C 1
ATOM 10788 O O . ASN B 1 360 ? -19.359 14.812 -4.617 1 94.12 360 ASN B O 1
ATOM 10792 N N . VAL B 1 361 ? -18.562 12.812 -4.379 1 93.31 361 VAL B N 1
ATOM 10793 C CA . VAL B 1 361 ? -19.859 12.148 -4.445 1 93.31 361 VAL B CA 1
ATOM 10794 C C . VAL B 1 361 ? -20.031 11.227 -3.238 1 93.31 361 VAL B C 1
ATOM 10796 O O . VAL B 1 361 ? -19.125 10.445 -2.914 1 93.31 361 VAL B O 1
ATOM 10799 N N . SER B 1 362 ? -21.109 11.359 -2.592 1 93.31 362 SER B N 1
ATOM 10800 C CA . SER B 1 362 ? -21.391 10.508 -1.44 1 93.31 362 SER B CA 1
ATOM 10801 C C . SER B 1 362 ? -22.797 9.922 -1.509 1 93.31 362 SER B C 1
ATOM 10803 O O . SER B 1 362 ? -23.719 10.57 -2.012 1 93.31 362 SER B O 1
ATOM 10805 N N . VAL B 1 363 ? -22.953 8.781 -1.04 1 91.81 363 VAL B N 1
ATOM 10806 C CA . VAL B 1 363 ? -24.234 8.078 -0.93 1 91.81 363 VAL B CA 1
ATOM 10807 C C . VAL B 1 363 ? -24.453 7.648 0.518 1 91.81 363 VAL B C 1
ATOM 10809 O O . VAL B 1 363 ? -23.609 6.996 1.12 1 91.81 363 VAL B O 1
ATOM 10812 N N . ASN B 1 364 ? -25.516 8.055 1.006 1 90.88 364 ASN B N 1
ATOM 10813 C CA . ASN B 1 364 ? -25.859 7.762 2.393 1 90.88 364 ASN B CA 1
ATOM 10814 C C . ASN B 1 364 ? -27.266 7.203 2.516 1 90.88 364 ASN B C 1
ATOM 10816 O O . ASN B 1 364 ? -28.188 7.664 1.83 1 90.88 364 ASN B O 1
ATOM 10820 N N . GLY B 1 365 ? -27.406 6.168 3.262 1 87 365 GLY B N 1
ATOM 10821 C CA . GLY B 1 365 ? -28.719 5.57 3.484 1 87 365 GLY B CA 1
ATOM 10822 C C . GLY B 1 365 ? -28.656 4.305 4.32 1 87 365 GLY B C 1
ATOM 10823 O O . GLY B 1 365 ? -27.594 3.945 4.84 1 87 365 GLY B O 1
ATOM 10824 N N . GLY B 1 366 ? -29.859 3.818 4.562 1 85 366 GLY B N 1
ATOM 10825 C CA . GLY B 1 366 ? -29.875 2.553 5.277 1 85 366 GLY B CA 1
ATOM 10826 C C . GLY B 1 366 ? -31.234 2.227 5.879 1 85 366 GLY B C 1
ATOM 10827 O O . GLY B 1 366 ? -32.156 3.049 5.836 1 85 366 GLY B O 1
ATOM 10828 N N . SER B 1 367 ? -31.344 0.985 6.328 1 83.5 367 SER B N 1
ATOM 10829 C CA . SER B 1 367 ? -32.5 0.467 7.066 1 83.5 367 SER B CA 1
ATOM 10830 C C . SER B 1 367 ? -32.188 0.367 8.562 1 83.5 367 SER B C 1
ATOM 10832 O O . SER B 1 367 ? -31.156 0.866 9.023 1 83.5 367 SER B O 1
ATOM 10834 N N . LYS B 1 368 ? -33.125 -0.175 9.203 1 80.88 368 LYS B N 1
ATOM 10835 C CA . LYS B 1 368 ? -32.938 -0.34 10.641 1 80.88 368 LYS B CA 1
ATOM 10836 C C . LYS B 1 368 ? -31.781 -1.294 10.938 1 80.88 368 LYS B C 1
ATOM 10838 O O . LYS B 1 368 ? -31.094 -1.147 11.953 1 80.88 368 LYS B O 1
ATOM 10843 N N . THR B 1 369 ? -31.562 -2.195 10.117 1 83.06 369 THR B N 1
ATOM 10844 C CA . THR B 1 369 ? -30.562 -3.223 10.391 1 83.06 369 THR B CA 1
ATOM 10845 C C . THR B 1 369 ? -29.25 -2.902 9.688 1 83.06 369 THR B C 1
ATOM 10847 O O . THR B 1 369 ? -28.188 -3.377 10.102 1 83.06 369 THR B O 1
ATOM 10850 N N . THR B 1 370 ? -29.406 -2.186 8.562 1 87.5 370 THR B N 1
ATOM 10851 C CA . THR B 1 370 ? -28.203 -1.9 7.781 1 87.5 370 THR B CA 1
ATOM 10852 C C . THR B 1 370 ? -28.109 -0.41 7.469 1 87.5 370 THR B C 1
ATOM 10854 O O . THR B 1 370 ? -29.031 0.172 6.891 1 87.5 370 THR B O 1
ATOM 10857 N N . GLN B 1 371 ? -27.109 0.136 7.863 1 90.94 371 GLN B N 1
ATOM 10858 C CA . GLN B 1 371 ? -26.812 1.532 7.551 1 90.94 371 GLN B CA 1
ATOM 10859 C C . GLN B 1 371 ? -25.453 1.673 6.875 1 90.94 371 GLN B C 1
ATOM 10861 O O . GLN B 1 371 ? -24.484 1.003 7.258 1 90.94 371 GLN B O 1
ATOM 10866 N N . TYR B 1 372 ? -25.375 2.549 5.84 1 89.81 372 TYR B N 1
ATOM 10867 C CA . TYR B 1 372 ? -24.125 2.641 5.094 1 89.81 372 TYR B CA 1
ATOM 10868 C C . TYR B 1 372 ? -23.875 4.07 4.629 1 89.81 372 TYR B C 1
ATOM 10870 O O . TYR B 1 372 ? -24.812 4.859 4.484 1 89.81 372 TYR B O 1
ATOM 10878 N N . MET B 1 373 ? -22.672 4.383 4.441 1 93.94 373 MET B N 1
ATOM 10879 C CA . MET B 1 373 ? -22.172 5.609 3.816 1 93.94 373 MET B CA 1
ATOM 10880 C C . MET B 1 373 ? -20.953 5.324 2.949 1 93.94 373 MET B C 1
ATOM 10882 O O . MET B 1 373 ? -20.016 4.668 3.395 1 93.94 373 MET B O 1
ATOM 10886 N N . ALA B 1 374 ? -21.031 5.73 1.713 1 92.38 374 ALA B N 1
ATOM 10887 C CA . ALA B 1 374 ? -19.906 5.613 0.789 1 92.38 374 ALA B CA 1
ATOM 10888 C C . ALA B 1 374 ? -19.594 6.949 0.12 1 92.38 374 ALA B C 1
ATOM 10890 O O . ALA B 1 374 ? -20.516 7.711 -0.2 1 92.38 374 ALA B O 1
ATOM 10891 N N . SER B 1 375 ? -18.328 7.176 -0.096 1 94.94 375 SER B N 1
ATOM 10892 C CA . SER B 1 375 ? -17.938 8.445 -0.692 1 94.94 375 SER B CA 1
ATOM 10893 C C . SER B 1 375 ? -16.703 8.297 -1.562 1 94.94 375 SER B C 1
ATOM 10895 O O . SER B 1 375 ? -15.82 7.492 -1.26 1 94.94 375 SER B O 1
ATOM 10897 N N . LEU B 1 376 ? -16.672 8.992 -2.66 1 92.69 376 LEU B N 1
ATOM 10898 C CA . LEU B 1 376 ? -15.531 9.133 -3.555 1 92.69 376 LEU B CA 1
ATOM 10899 C C . LEU B 1 376 ? -15.195 10.602 -3.779 1 92.69 376 LEU B C 1
ATOM 10901 O O . LEU B 1 376 ? -16.078 11.398 -4.133 1 92.69 376 LEU B O 1
ATOM 10905 N N . GLY B 1 377 ? -13.898 10.898 -3.553 1 93.31 377 GLY B N 1
ATOM 10906 C CA . GLY B 1 377 ? -13.477 12.281 -3.691 1 93.31 377 GLY B CA 1
ATOM 10907 C C . GLY B 1 377 ? -12.203 12.438 -4.504 1 93.31 377 GLY B C 1
ATOM 10908 O O . GLY B 1 377 ? -11.32 11.578 -4.461 1 93.31 377 GLY B O 1
ATOM 10909 N N . TYR B 1 378 ? -12.148 13.562 -5.254 1 94.44 378 TYR B N 1
ATOM 10910 C CA . TYR B 1 378 ? -10.945 13.969 -5.98 1 94.44 378 TYR B CA 1
ATOM 10911 C C . TYR B 1 378 ? -10.648 15.445 -5.762 1 94.44 378 TYR B C 1
ATOM 10913 O O . TYR B 1 378 ? -11.562 16.281 -5.789 1 94.44 378 TYR B O 1
ATOM 10921 N N . MET B 1 379 ? -9.375 15.727 -5.508 1 94.06 379 MET B N 1
ATOM 10922 C CA . MET B 1 379 ? -8.93 17.109 -5.383 1 94.06 379 MET B CA 1
ATOM 10923 C C . MET B 1 379 ? -7.621 17.328 -6.141 1 94.06 379 MET B C 1
ATOM 10925 O O . MET B 1 379 ? -6.668 16.562 -5.973 1 94.06 379 MET B O 1
ATOM 10929 N N . GLY B 1 380 ? -7.562 18.312 -7.008 1 95.12 380 GLY B N 1
ATOM 10930 C CA . GLY B 1 380 ? -6.359 18.75 -7.695 1 95.12 380 GLY B CA 1
ATOM 10931 C C . GLY B 1 380 ? -6 20.188 -7.414 1 95.12 380 GLY B C 1
ATOM 10932 O O . GLY B 1 380 ? -6.871 21.062 -7.43 1 95.12 380 GLY B O 1
ATOM 10933 N N . GLN B 1 381 ? -4.68 20.375 -7.109 1 94.12 381 GLN B N 1
ATOM 10934 C CA . GLN B 1 381 ? -4.23 21.719 -6.797 1 94.12 381 GLN B CA 1
ATOM 10935 C C . GLN B 1 381 ? -2.9 22.031 -7.48 1 94.12 381 GLN B C 1
ATOM 10937 O O . GLN B 1 381 ? -1.942 21.266 -7.355 1 94.12 381 GLN B O 1
ATOM 10942 N N . SER B 1 382 ? -2.941 23.109 -8.227 1 96 382 SER B N 1
ATOM 10943 C CA . SER B 1 382 ? -1.714 23.734 -8.719 1 96 382 SER B CA 1
ATOM 10944 C C . SER B 1 382 ? -1.357 24.969 -7.902 1 96 382 SER B C 1
ATOM 10946 O O . SER B 1 382 ? -2.105 25.953 -7.891 1 96 382 SER B O 1
ATOM 10948 N N . GLY B 1 383 ? -0.179 24.891 -7.273 1 94.06 383 GLY B N 1
ATOM 10949 C CA . GLY B 1 383 ? 0.211 25.969 -6.387 1 94.06 383 GLY B CA 1
ATOM 10950 C C . GLY B 1 383 ? 0.663 27.219 -7.129 1 94.06 383 GLY B C 1
ATOM 10951 O O . GLY B 1 383 ? 0.671 27.25 -8.359 1 94.06 383 GLY B O 1
ATOM 10952 N N . VAL B 1 384 ? 0.985 28.234 -6.402 1 94.19 384 VAL B N 1
ATOM 10953 C CA . VAL B 1 384 ? 1.356 29.516 -6.984 1 94.19 384 VAL B CA 1
ATOM 10954 C C . VAL B 1 384 ? 2.824 29.484 -7.406 1 94.19 384 VAL B C 1
ATOM 10956 O O . VAL B 1 384 ? 3.264 30.328 -8.203 1 94.19 384 VAL B O 1
ATOM 10959 N N . VAL B 1 385 ? 3.59 28.625 -6.773 1 94.94 385 VAL B N 1
ATOM 10960 C CA . VAL B 1 385 ? 4.93 28.391 -7.293 1 94.94 385 VAL B CA 1
ATOM 10961 C C . VAL B 1 385 ? 4.871 27.359 -8.43 1 94.94 385 VAL B C 1
ATOM 10963 O O . VAL B 1 385 ? 4.273 26.297 -8.273 1 94.94 385 VAL B O 1
ATOM 10966 N N . LYS B 1 386 ? 5.512 27.719 -9.484 1 96.62 386 LYS B N 1
ATOM 10967 C CA . LYS B 1 386 ? 5.457 26.859 -10.656 1 96.62 386 LYS B CA 1
ATOM 10968 C C . LYS B 1 386 ? 5.938 25.453 -10.328 1 96.62 386 LYS B C 1
ATOM 10970 O O . LYS B 1 386 ? 6.879 25.281 -9.555 1 96.62 386 LYS B O 1
ATOM 10975 N N . ASN B 1 387 ? 5.23 24.406 -10.891 1 96.81 387 ASN B N 1
ATOM 10976 C CA . ASN B 1 387 ? 5.551 22.984 -10.836 1 96.81 387 ASN B CA 1
ATOM 10977 C C . ASN B 1 387 ? 5.234 22.391 -9.469 1 96.81 387 ASN B C 1
ATOM 10979 O O . ASN B 1 387 ? 5.418 21.188 -9.258 1 96.81 387 ASN B O 1
ATOM 10983 N N . ASN B 1 388 ? 4.816 23.188 -8.523 1 95.81 388 ASN B N 1
ATOM 10984 C CA . ASN B 1 388 ? 4.328 22.688 -7.242 1 95.81 388 ASN B CA 1
ATOM 10985 C C . ASN B 1 388 ? 2.854 22.297 -7.316 1 95.81 388 ASN B C 1
ATOM 10987 O O . ASN B 1 388 ? 1.98 23.172 -7.277 1 95.81 388 ASN B O 1
ATOM 10991 N N . ASN B 1 389 ? 2.58 21.031 -7.359 1 96.25 389 ASN B N 1
ATOM 10992 C CA . ASN B 1 389 ? 1.22 20.547 -7.547 1 96.25 389 ASN B CA 1
ATOM 10993 C C . ASN B 1 389 ? 0.907 19.375 -6.605 1 96.25 389 ASN B C 1
ATOM 10995 O O . ASN B 1 389 ? 1.816 18.781 -6.023 1 96.25 389 ASN B O 1
ATOM 10999 N N . MET B 1 390 ? -0.402 19.125 -6.422 1 93.88 390 MET B N 1
ATOM 11000 C CA . MET B 1 390 ? -0.849 17.969 -5.645 1 93.88 390 MET B CA 1
ATOM 11001 C C . MET B 1 390 ? -2.18 17.438 -6.172 1 93.88 390 MET B C 1
ATOM 11003 O O . MET B 1 390 ? -3.053 18.219 -6.555 1 93.88 390 MET B O 1
ATOM 11007 N N . ASP B 1 391 ? -2.355 16.156 -6.195 1 94 391 ASP B N 1
ATOM 11008 C CA . ASP B 1 391 ? -3.627 15.484 -6.441 1 94 391 ASP B CA 1
ATOM 11009 C C . ASP B 1 391 ? -3.936 14.484 -5.332 1 94 391 ASP B C 1
ATOM 11011 O O . ASP B 1 391 ? -3.033 13.812 -4.828 1 94 391 ASP B O 1
ATOM 11015 N N . ARG B 1 392 ? -5.195 14.391 -4.953 1 93.56 392 ARG B N 1
ATOM 11016 C CA . ARG B 1 392 ? -5.625 13.445 -3.93 1 93.56 392 ARG B CA 1
ATOM 11017 C C . ARG B 1 392 ? -6.879 12.695 -4.363 1 93.56 392 ARG B C 1
ATOM 11019 O O . ARG B 1 392 ? -7.84 13.312 -4.84 1 93.56 392 ARG B O 1
ATOM 11026 N N . VAL B 1 393 ? -6.895 11.492 -4.273 1 93.56 393 VAL B N 1
ATOM 11027 C CA . VAL B 1 393 ? -8.078 10.648 -4.414 1 93.56 393 VAL B CA 1
ATOM 11028 C C . VAL B 1 393 ? -8.406 9.992 -3.078 1 93.56 393 VAL B C 1
ATOM 11030 O O . VAL B 1 393 ? -7.516 9.492 -2.389 1 93.56 393 VAL B O 1
ATOM 11033 N N . THR B 1 394 ? -9.664 10.016 -2.684 1 93.62 394 THR B N 1
ATOM 11034 C CA . THR B 1 394 ? -10.102 9.414 -1.427 1 93.62 394 THR B CA 1
ATOM 11035 C C . THR B 1 394 ? -11.344 8.547 -1.64 1 93.62 394 THR B C 1
ATOM 11037 O O . THR B 1 394 ? -12.242 8.922 -2.398 1 93.62 394 THR B O 1
ATOM 11040 N N . ALA B 1 395 ? -11.383 7.488 -1.003 1 92.62 395 ALA B N 1
ATOM 11041 C CA . ALA B 1 395 ? -12.539 6.598 -0.94 1 92.62 395 ALA B CA 1
ATOM 11042 C C . ALA B 1 395 ? -12.859 6.219 0.502 1 92.62 395 ALA B C 1
ATOM 11044 O O . ALA B 1 395 ? -11.961 5.879 1.277 1 92.62 395 ALA B O 1
ATOM 11045 N N . LYS B 1 396 ? -14.094 6.312 0.839 1 94.81 396 LYS B N 1
ATOM 11046 C CA . LYS B 1 396 ? -14.523 6.012 2.203 1 94.81 396 LYS B CA 1
ATOM 11047 C C . LYS B 1 396 ? -15.758 5.113 2.205 1 94.81 396 LYS B C 1
ATOM 11049 O O . LYS B 1 396 ? -16.672 5.293 1.389 1 94.81 396 LYS B O 1
ATOM 11054 N N . ILE B 1 397 ? -15.805 4.203 3.133 1 93.44 397 ILE B N 1
ATOM 11055 C CA . ILE B 1 397 ? -16.969 3.348 3.354 1 93.44 397 ILE B CA 1
ATOM 11056 C C . ILE B 1 397 ? -17.172 3.145 4.852 1 93.44 397 ILE B C 1
ATOM 11058 O O . ILE B 1 397 ? -16.25 2.771 5.574 1 93.44 397 ILE B O 1
ATOM 11062 N N . ASN B 1 398 ? -18.312 3.41 5.281 1 94.31 398 ASN B N 1
ATOM 11063 C CA . ASN B 1 398 ? -18.797 3.049 6.609 1 94.31 398 ASN B CA 1
ATOM 11064 C C . ASN B 1 398 ? -20.016 2.139 6.531 1 94.31 398 ASN B C 1
ATOM 11066 O O . ASN B 1 398 ? -21 2.461 5.859 1 94.31 398 ASN B O 1
ATOM 11070 N N . LEU B 1 399 ? -19.953 1.032 7.207 1 91.75 399 LEU B N 1
ATOM 11071 C CA . LEU B 1 399 ? -21.031 0.06 7.223 1 91.75 399 LEU B CA 1
ATOM 11072 C C . LEU B 1 399 ? -21.328 -0.404 8.641 1 91.75 399 LEU B C 1
ATOM 11074 O O . LEU B 1 399 ? -20.422 -0.811 9.367 1 91.75 399 LEU B O 1
ATOM 11078 N N . ASP B 1 400 ? -22.578 -0.296 9.023 1 92.31 400 ASP B N 1
ATOM 11079 C CA . ASP B 1 400 ? -23.062 -0.811 10.305 1 92.31 400 ASP B CA 1
ATOM 11080 C C . ASP B 1 400 ? -24.172 -1.845 10.094 1 92.31 400 ASP B C 1
ATOM 11082 O O . ASP B 1 400 ? -25.125 -1.6 9.352 1 92.31 400 ASP B O 1
ATOM 11086 N N . GLN B 1 401 ? -24.031 -2.955 10.82 1 89.5 401 GLN B N 1
ATOM 11087 C CA . GLN B 1 401 ? -24.984 -4.051 10.641 1 89.5 401 GLN B CA 1
ATOM 11088 C C . GLN B 1 401 ? -25.438 -4.613 11.984 1 89.5 401 GLN B C 1
ATOM 11090 O O . GLN B 1 401 ? -24.609 -5 12.812 1 89.5 401 GLN B O 1
ATOM 11095 N N . THR B 1 402 ? -26.734 -4.578 12.156 1 89.88 402 THR B N 1
ATOM 11096 C CA . THR B 1 402 ? -27.297 -5.32 13.281 1 89.88 402 THR B CA 1
ATOM 11097 C C . THR B 1 402 ? -27.438 -6.801 12.93 1 89.88 402 THR B C 1
ATOM 11099 O O . THR B 1 402 ? -28.281 -7.172 12.109 1 89.88 402 THR B O 1
ATOM 11102 N N . LEU B 1 403 ? -26.656 -7.59 13.562 1 87.56 403 LEU B N 1
ATOM 11103 C CA . LEU B 1 403 ? -26.625 -9.008 13.234 1 87.56 403 LEU B CA 1
ATOM 11104 C C . LEU B 1 403 ? -27.766 -9.758 13.914 1 87.56 403 LEU B C 1
ATOM 11106 O O . LEU B 1 403 ? -28.281 -10.734 13.367 1 87.56 403 LEU B O 1
ATOM 11110 N N . SER B 1 404 ? -28.047 -9.422 15.117 1 85.94 404 SER B N 1
ATOM 11111 C CA . SER B 1 404 ? -29.125 -9.938 15.945 1 85.94 404 SER B CA 1
ATOM 11112 C C . SER B 1 404 ? -29.516 -8.945 17.031 1 85.94 404 SER B C 1
ATOM 11114 O O . SER B 1 404 ? -28.969 -7.844 17.094 1 85.94 404 SER B O 1
ATOM 11116 N N . LYS B 1 405 ? -30.484 -9.328 17.75 1 85.38 405 LYS B N 1
ATOM 11117 C CA . LYS B 1 405 ? -30.875 -8.461 18.859 1 85.38 405 LYS B CA 1
ATOM 11118 C C . LYS B 1 405 ? -29.75 -8.344 19.891 1 85.38 405 LYS B C 1
ATOM 11120 O O . LYS B 1 405 ? -29.734 -7.41 20.688 1 85.38 405 LYS B O 1
ATOM 11125 N N . TYR B 1 406 ? -28.734 -9.266 19.781 1 88.62 406 TYR B N 1
ATOM 11126 C CA . TYR B 1 406 ? -27.672 -9.297 20.781 1 88.62 406 TYR B CA 1
ATOM 11127 C C . TYR B 1 406 ? -26.359 -8.773 20.203 1 88.62 406 TYR B C 1
ATOM 11129 O O . TYR B 1 406 ? -25.438 -8.453 20.953 1 88.62 406 TYR B O 1
ATOM 11137 N N . ALA B 1 407 ? -26.344 -8.688 18.859 1 91.88 407 ALA B N 1
ATOM 11138 C CA . ALA B 1 407 ? -25.016 -8.422 18.312 1 91.88 407 ALA B CA 1
ATOM 11139 C C . ALA B 1 407 ? -25.078 -7.391 17.188 1 91.88 407 ALA B C 1
ATOM 11141 O O . ALA B 1 407 ? -26.016 -7.398 16.391 1 91.88 407 ALA B O 1
ATOM 11142 N N . LYS B 1 408 ? -24.125 -6.477 17.188 1 92.88 408 LYS B N 1
ATOM 11143 C CA . LYS B 1 408 ? -23.922 -5.465 16.156 1 92.88 408 LYS B CA 1
ATOM 11144 C C . LYS B 1 408 ? -22.469 -5.41 15.711 1 92.88 408 LYS B C 1
ATOM 11146 O O . LYS B 1 408 ? -21.562 -5.613 16.516 1 92.88 408 LYS B O 1
ATOM 11151 N N . ALA B 1 409 ? -22.281 -5.191 14.445 1 92.94 409 ALA B N 1
ATOM 11152 C CA . ALA B 1 409 ? -20.938 -5.07 13.914 1 92.94 409 ALA B CA 1
ATOM 11153 C C . ALA B 1 409 ? -20.828 -3.902 12.938 1 92.94 409 ALA B C 1
ATOM 11155 O O . ALA B 1 409 ? -21.844 -3.436 12.414 1 92.94 409 ALA B O 1
ATOM 11156 N N . GLY B 1 410 ? -19.641 -3.447 12.734 1 92.81 410 GLY B N 1
ATOM 11157 C CA . GLY B 1 410 ? -19.438 -2.359 11.789 1 92.81 410 GLY B CA 1
ATOM 11158 C C . GLY B 1 410 ? -18.016 -2.271 11.273 1 92.81 410 GLY B C 1
ATOM 11159 O O . GLY B 1 410 ? -17.109 -2.861 11.859 1 92.81 410 GLY B O 1
ATOM 11160 N N . ILE B 1 411 ? -17.906 -1.549 10.125 1 92.56 411 ILE B N 1
ATOM 11161 C CA . ILE B 1 411 ? -16.609 -1.315 9.508 1 92.56 411 ILE B CA 1
ATOM 11162 C C . ILE B 1 411 ? -16.5 0.143 9.07 1 92.56 411 ILE B C 1
ATOM 11164 O O . ILE B 1 411 ? -17.484 0.739 8.625 1 92.56 411 ILE B O 1
ATOM 11168 N N . SER B 1 412 ? -15.32 0.743 9.258 1 95.12 412 SER B N 1
ATOM 11169 C CA . SER B 1 412 ? -14.93 2.037 8.703 1 95.12 412 SER B CA 1
ATOM 11170 C C . SER B 1 412 ? -13.641 1.932 7.902 1 95.12 412 SER B C 1
ATOM 11172 O O . SER B 1 412 ? -12.594 1.557 8.438 1 95.12 412 SER B O 1
ATOM 11174 N N . LEU B 1 413 ? -13.773 2.273 6.688 1 94.12 413 LEU B N 1
ATOM 11175 C CA . LEU B 1 413 ? -12.625 2.164 5.797 1 94.12 413 LEU B CA 1
ATOM 11176 C C . LEU B 1 413 ? -12.375 3.477 5.062 1 94.12 413 LEU B C 1
ATOM 11178 O O . LEU B 1 413 ? -13.297 4.047 4.477 1 94.12 413 LEU B O 1
ATOM 11182 N N . ASN B 1 414 ? -11.172 3.963 5.109 1 95 414 ASN B N 1
ATOM 11183 C CA . ASN B 1 414 ? -10.719 5.137 4.371 1 95 414 ASN B CA 1
ATOM 11184 C C . ASN B 1 414 ? -9.438 4.852 3.6 1 95 414 ASN B C 1
ATOM 11186 O O . ASN B 1 414 ? -8.422 4.48 4.191 1 95 414 ASN B O 1
ATOM 11190 N N . ILE B 1 415 ? -9.5 5 2.344 1 93.75 415 ILE B N 1
ATOM 11191 C CA . ILE B 1 415 ? -8.344 4.832 1.471 1 93.75 415 ILE B CA 1
ATOM 11192 C C . ILE B 1 415 ? -8.047 6.145 0.752 1 93.75 415 ILE B C 1
ATOM 11194 O O . ILE B 1 415 ? -8.953 6.793 0.226 1 93.75 415 ILE B O 1
ATOM 11198 N N . SER B 1 416 ? -6.777 6.5 0.748 1 94.12 416 SER B N 1
ATOM 11199 C CA . SER B 1 416 ? -6.422 7.738 0.068 1 94.12 416 SER B CA 1
ATOM 11200 C C . SER B 1 416 ? -5.055 7.633 -0.601 1 94.12 416 SER B C 1
ATOM 11202 O O . SER B 1 416 ? -4.188 6.887 -0.138 1 94.12 416 SER B O 1
ATOM 11204 N N . ARG B 1 417 ? -4.836 8.367 -1.683 1 94.25 417 ARG B N 1
ATOM 11205 C CA . ARG B 1 417 ? -3.551 8.578 -2.338 1 94.25 417 ARG B CA 1
ATOM 11206 C C . ARG B 1 417 ? -3.32 10.062 -2.615 1 94.25 417 ARG B C 1
ATOM 11208 O O . ARG B 1 417 ? -4.141 10.711 -3.27 1 94.25 417 ARG B O 1
ATOM 11215 N N . ASN B 1 418 ? -2.211 10.539 -2.133 1 92.88 418 ASN B N 1
ATOM 11216 C CA . ASN B 1 418 ? -1.723 11.875 -2.451 1 92.88 418 ASN B CA 1
ATOM 11217 C C . ASN B 1 418 ? -0.496 11.82 -3.357 1 92.88 418 ASN B C 1
ATOM 11219 O O . ASN B 1 418 ? 0.477 11.125 -3.055 1 92.88 418 ASN B O 1
ATOM 11223 N N . SER B 1 419 ? -0.607 12.492 -4.445 1 94.88 419 SER B N 1
ATOM 11224 C CA . SER B 1 419 ? 0.529 12.648 -5.348 1 94.88 419 SER B CA 1
ATOM 11225 C C . SER B 1 419 ? 1.009 14.094 -5.387 1 94.88 419 SER B C 1
ATOM 11227 O O . SER B 1 419 ? 0.238 15 -5.711 1 94.88 419 SER B O 1
ATOM 11229 N N . LEU B 1 420 ? 2.283 14.273 -5.086 1 94.69 420 LEU B N 1
ATOM 11230 C CA . LEU B 1 420 ? 2.832 15.625 -4.996 1 94.69 420 LEU B CA 1
ATOM 11231 C C . LEU B 1 420 ? 3.941 15.828 -6.023 1 94.69 420 LEU B C 1
ATOM 11233 O O . LEU B 1 420 ? 4.793 14.953 -6.203 1 94.69 420 LEU B O 1
ATOM 11237 N N . ASP B 1 421 ? 3.85 16.922 -6.742 1 96.69 421 ASP B N 1
ATOM 11238 C CA . ASP B 1 421 ? 4.984 17.484 -7.469 1 96.69 421 ASP B CA 1
ATOM 11239 C C . ASP B 1 421 ? 5.703 18.547 -6.637 1 96.69 421 ASP B C 1
ATOM 11241 O O . ASP B 1 421 ? 5.223 19.672 -6.516 1 96.69 421 ASP B O 1
ATOM 11245 N N . ASN B 1 422 ? 6.895 18.141 -6.238 1 95.44 422 ASN B N 1
ATOM 11246 C CA . ASN B 1 422 ? 7.613 19 -5.305 1 95.44 422 ASN B CA 1
ATOM 11247 C C . ASN B 1 422 ? 8.586 19.922 -6.031 1 95.44 422 ASN B C 1
ATOM 11249 O O . ASN B 1 422 ? 8.992 19.641 -7.16 1 95.44 422 ASN B O 1
ATOM 11253 N N . VAL B 1 423 ? 8.914 21.031 -5.363 1 95.19 423 VAL B N 1
ATOM 11254 C CA . VAL B 1 423 ? 9.992 21.938 -5.734 1 95.19 423 VAL B CA 1
ATOM 11255 C C . VAL B 1 423 ? 10.828 22.281 -4.504 1 95.19 423 VAL B C 1
ATOM 11257 O O . VAL B 1 423 ? 10.398 22.047 -3.369 1 95.19 423 VAL B O 1
ATOM 11260 N N . PRO B 1 424 ? 12.055 22.688 -4.707 1 94.81 424 PRO B N 1
ATOM 11261 C CA . PRO B 1 424 ? 12.875 23.031 -3.541 1 94.81 424 PRO B CA 1
ATOM 11262 C C . PRO B 1 424 ? 12.344 24.25 -2.783 1 94.81 424 PRO B C 1
ATOM 11264 O O . PRO B 1 424 ? 12.555 25.391 -3.211 1 94.81 424 PRO B O 1
ATOM 11267 N N . LEU B 1 425 ? 11.789 23.969 -1.66 1 90.56 425 LEU B N 1
ATOM 11268 C CA . LEU B 1 425 ? 11.188 25.047 -0.866 1 90.56 425 LEU B CA 1
ATOM 11269 C C . LEU B 1 425 ? 11.914 25.203 0.463 1 90.56 425 LEU B C 1
ATOM 11271 O O . LEU B 1 425 ? 11.422 25.875 1.372 1 90.56 425 LEU B O 1
ATOM 11275 N N . GLY B 1 426 ? 13.016 24.547 0.598 1 83.69 426 GLY B N 1
ATOM 11276 C CA . GLY B 1 426 ? 13.797 24.703 1.813 1 83.69 426 GLY B CA 1
ATOM 11277 C C . GLY B 1 426 ? 14.188 26.141 2.09 1 83.69 426 GLY B C 1
ATOM 11278 O O . GLY B 1 426 ? 14.242 26.969 1.172 1 83.69 426 GLY B O 1
ATOM 11279 N N . THR B 1 427 ? 14.539 26.422 3.326 1 78.5 427 THR B N 1
ATOM 11280 C CA . THR B 1 427 ? 14.844 27.781 3.725 1 78.5 427 THR B CA 1
ATOM 11281 C C . THR B 1 427 ? 16.344 28 3.822 1 78.5 427 THR B C 1
ATOM 11283 O O . THR B 1 427 ? 16.812 28.984 4.41 1 78.5 427 THR B O 1
ATOM 11286 N N . GLY B 1 428 ? 17.016 27.078 3.24 1 79.94 428 GLY B N 1
ATOM 11287 C CA . GLY B 1 428 ? 18.453 27.234 3.234 1 79.94 428 GLY B CA 1
ATOM 11288 C C . GLY B 1 428 ? 18.906 28.469 2.475 1 79.94 428 GLY B C 1
ATOM 11289 O O . GLY B 1 428 ? 18.125 29.109 1.779 1 79.94 428 GLY B O 1
ATOM 11290 N N . THR B 1 429 ? 20.203 28.859 2.787 1 83.38 429 THR B N 1
ATOM 11291 C CA . THR B 1 429 ? 20.781 30.016 2.125 1 83.38 429 THR B CA 1
ATOM 11292 C C . THR B 1 429 ? 21.984 29.625 1.266 1 83.38 429 THR B C 1
ATOM 11294 O O . THR B 1 429 ? 22.5 28.516 1.389 1 83.38 429 THR B O 1
ATOM 11297 N N . PHE B 1 430 ? 22.203 30.453 0.335 1 88.19 430 PHE B N 1
ATOM 11298 C CA . PHE B 1 430 ? 23.375 30.328 -0.522 1 88.19 430 PHE B CA 1
ATOM 11299 C C . PHE B 1 430 ? 23.344 29.016 -1.303 1 88.19 430 PHE B C 1
ATOM 11301 O O . PHE B 1 430 ? 22.359 28.734 -2.002 1 88.19 430 PHE B O 1
ATOM 11308 N N . GLU B 1 431 ? 24.25 28.094 -1.022 1 88.44 431 GLU B N 1
ATOM 11309 C CA . GLU B 1 431 ? 24.312 26.859 -1.804 1 88.44 431 GLU B CA 1
ATOM 11310 C C . GLU B 1 431 ? 23.109 25.969 -1.5 1 88.44 431 GLU B C 1
ATOM 11312 O O . GLU B 1 431 ? 22.781 25.078 -2.289 1 88.44 431 GLU B O 1
ATOM 11317 N N . ASN B 1 432 ? 22.422 26.188 -0.427 1 90.38 432 ASN B N 1
ATOM 11318 C CA . ASN B 1 432 ? 21.297 25.375 -0.004 1 90.38 432 ASN B CA 1
ATOM 11319 C C . ASN B 1 432 ? 19.969 26.109 -0.202 1 90.38 432 ASN B C 1
ATOM 11321 O O . ASN B 1 432 ? 18.938 25.703 0.33 1 90.38 432 ASN B O 1
ATOM 11325 N N . ALA B 1 433 ? 20.047 27.234 -0.958 1 91.38 433 ALA B N 1
ATOM 11326 C CA . ALA B 1 433 ? 18.859 28.078 -1.141 1 91.38 433 ALA B CA 1
ATOM 11327 C C . ALA B 1 433 ? 17.797 27.344 -1.961 1 91.38 433 ALA B C 1
ATOM 11329 O O . ALA B 1 433 ? 18.094 26.766 -3.002 1 91.38 433 ALA B O 1
ATOM 11330 N N . GLY B 1 434 ? 16.609 27.422 -1.468 1 92.62 434 GLY B N 1
ATOM 11331 C CA . GLY B 1 434 ? 15.477 26.984 -2.264 1 92.62 434 GLY B CA 1
ATOM 11332 C C . GLY B 1 434 ? 15.016 28.016 -3.279 1 92.62 434 GLY B C 1
ATOM 11333 O O . GLY B 1 434 ? 15.656 29.047 -3.447 1 92.62 434 GLY B O 1
ATOM 11334 N N . ILE B 1 435 ? 13.977 27.75 -3.924 1 94.56 435 ILE B N 1
ATOM 11335 C CA . ILE B 1 435 ? 13.492 28.578 -5.023 1 94.56 435 ILE B CA 1
ATOM 11336 C C . ILE B 1 435 ? 13.172 29.984 -4.512 1 94.56 435 ILE B C 1
ATOM 11338 O O . ILE B 1 435 ? 13.555 30.984 -5.129 1 94.56 435 ILE B O 1
ATOM 11342 N N . LEU B 1 436 ? 12.531 30.078 -3.432 1 90.88 436 LEU B N 1
ATOM 11343 C CA . LEU B 1 436 ? 12.094 31.375 -2.934 1 90.88 436 LEU B CA 1
ATOM 11344 C C . LEU B 1 436 ? 13.258 32.156 -2.309 1 90.88 436 LEU B C 1
ATOM 11346 O O . LEU B 1 436 ? 13.352 33.375 -2.447 1 90.88 436 LEU B O 1
ATOM 11350 N N . SER B 1 437 ? 14.086 31.422 -1.623 1 90.94 437 SER B N 1
ATOM 11351 C CA . SER B 1 437 ? 15.289 32.062 -1.089 1 90.94 437 SER B CA 1
ATOM 11352 C C . SER B 1 437 ? 16.188 32.562 -2.209 1 90.94 437 SER B C 1
ATOM 11354 O O . SER B 1 437 ? 16.703 33.688 -2.131 1 90.94 437 SER B O 1
ATOM 11356 N N . SER B 1 438 ? 16.328 31.797 -3.191 1 94.12 438 SER B N 1
ATOM 11357 C CA . SER B 1 438 ? 17.141 32.219 -4.336 1 94.12 438 SER B CA 1
ATOM 11358 C C . SER B 1 438 ? 16.484 33.375 -5.059 1 94.12 438 SER B C 1
ATOM 11360 O O . SER B 1 438 ? 17.188 34.312 -5.492 1 94.12 438 SER B O 1
ATOM 11362 N N . ALA B 1 439 ? 15.266 33.344 -5.215 1 93.38 439 ALA B N 1
ATOM 11363 C CA . ALA B 1 439 ? 14.562 34.438 -5.895 1 93.38 439 ALA B CA 1
ATOM 11364 C C . ALA B 1 439 ? 14.703 35.75 -5.129 1 93.38 439 ALA B C 1
ATOM 11366 O O . ALA B 1 439 ? 14.781 36.812 -5.73 1 93.38 439 ALA B O 1
ATOM 11367 N N . ALA B 1 440 ? 14.727 35.625 -3.881 1 89.62 440 ALA B N 1
ATOM 11368 C CA . ALA B 1 440 ? 14.828 36.812 -3.031 1 89.62 440 ALA B CA 1
ATOM 11369 C C . ALA B 1 440 ? 16.219 37.438 -3.113 1 89.62 440 ALA B C 1
ATOM 11371 O O . ALA B 1 440 ? 16.375 38.656 -3.068 1 89.62 440 ALA B O 1
ATOM 11372 N N . MET B 1 441 ? 17.203 36.594 -3.26 1 91.44 441 MET B N 1
ATOM 11373 C CA . MET B 1 441 ? 18.578 37.062 -3.127 1 91.44 441 MET B CA 1
ATOM 11374 C C . MET B 1 441 ? 19.203 37.344 -4.496 1 91.44 441 MET B C 1
ATOM 11376 O O . MET B 1 441 ? 20.172 38.094 -4.605 1 91.44 441 MET B O 1
ATOM 11380 N N . PHE B 1 442 ? 18.656 36.781 -5.484 1 94.75 442 PHE B N 1
ATOM 11381 C CA . PHE B 1 442 ? 19.328 36.844 -6.781 1 94.75 442 PHE B CA 1
ATOM 11382 C C . PHE B 1 442 ? 19.328 38.25 -7.332 1 94.75 442 PHE B C 1
ATOM 11384 O O . PHE B 1 442 ? 18.359 39 -7.18 1 94.75 442 PHE B O 1
ATOM 11391 N N . ASN B 1 443 ? 20.406 38.625 -7.988 1 95.44 443 ASN B N 1
ATOM 11392 C CA . ASN B 1 443 ? 20.625 39.969 -8.508 1 95.44 443 ASN B CA 1
ATOM 11393 C C . ASN B 1 443 ? 19.609 40.312 -9.594 1 95.44 443 ASN B C 1
ATOM 11395 O O . ASN B 1 443 ? 19.547 39.656 -10.625 1 95.44 443 ASN B O 1
ATOM 11399 N N . PRO B 1 444 ? 18.828 41.438 -9.383 1 96.06 444 PRO B N 1
ATOM 11400 C CA . PRO B 1 444 ? 17.766 41.781 -10.336 1 96.06 444 PRO B CA 1
ATOM 11401 C C . PRO B 1 444 ? 18.312 42.375 -11.633 1 96.06 444 PRO B C 1
ATOM 11403 O O . PRO B 1 444 ? 17.562 42.531 -12.609 1 96.06 444 PRO B O 1
ATOM 11406 N N . THR B 1 445 ? 19.641 42.594 -11.68 1 95.62 445 THR B N 1
ATOM 11407 C CA . THR B 1 445 ? 20.234 43.188 -12.875 1 95.62 445 THR B CA 1
ATOM 11408 C C . THR B 1 445 ? 20.672 42.094 -13.852 1 95.62 445 THR B C 1
ATOM 11410 O O . THR B 1 445 ? 21.188 42.375 -14.93 1 95.62 445 THR B O 1
ATOM 11413 N N . LEU B 1 446 ? 20.469 40.875 -13.523 1 95.69 446 LEU B N 1
ATOM 11414 C CA . LEU B 1 446 ? 20.828 39.75 -14.375 1 95.69 446 LEU B CA 1
ATOM 11415 C C . LEU B 1 446 ? 19.609 39.188 -15.086 1 95.69 446 LEU B C 1
ATOM 11417 O O . LEU B 1 446 ? 18.516 39.125 -14.5 1 95.69 446 LEU B O 1
ATOM 11421 N N . PRO B 1 447 ? 19.812 38.75 -16.328 1 95.94 447 PRO B N 1
ATOM 11422 C CA . PRO B 1 447 ? 18.703 38.062 -17.016 1 95.94 447 PRO B CA 1
ATOM 11423 C C . PRO B 1 447 ? 18.562 36.594 -16.562 1 95.94 447 PRO B C 1
ATOM 11425 O O . PRO B 1 447 ? 19.438 36.062 -15.875 1 95.94 447 PRO B O 1
ATOM 11428 N N . VAL B 1 448 ? 17.484 36.031 -16.938 1 97.38 448 VAL B N 1
ATOM 11429 C CA . VAL B 1 448 ? 17.25 34.656 -16.562 1 97.38 448 VAL B CA 1
ATOM 11430 C C . VAL B 1 448 ? 18.281 33.75 -17.25 1 97.38 448 VAL B C 1
ATOM 11432 O O . VAL B 1 448 ? 18.859 32.875 -16.609 1 97.38 448 VAL B O 1
ATOM 11435 N N . TYR B 1 449 ? 18.547 34.031 -18.531 1 96.81 449 TYR B N 1
ATOM 11436 C CA . TYR B 1 449 ? 19.5 33.281 -19.328 1 96.81 449 TYR B CA 1
ATOM 11437 C C . TYR B 1 449 ? 20.656 34.156 -19.781 1 96.81 449 TYR B C 1
ATOM 11439 O O . TYR B 1 449 ? 20.469 35.344 -20.078 1 96.81 449 TYR B O 1
ATOM 11447 N N . ASP B 1 450 ? 21.797 33.469 -19.844 1 94.38 450 ASP B N 1
ATOM 11448 C CA . ASP B 1 450 ? 22.953 34.219 -20.359 1 94.38 450 ASP B CA 1
ATOM 11449 C C . ASP B 1 450 ? 22.984 34.188 -21.875 1 94.38 450 ASP B C 1
ATOM 11451 O O . ASP B 1 450 ? 22.016 33.75 -22.516 1 94.38 450 ASP B O 1
ATOM 11455 N N . GLU B 1 451 ? 24.016 34.719 -22.406 1 92.31 451 GLU B N 1
ATOM 11456 C CA . GLU B 1 451 ? 24.125 34.875 -23.859 1 92.31 451 GLU B CA 1
ATOM 11457 C C . GLU B 1 451 ? 24.234 33.531 -24.562 1 92.31 451 GLU B C 1
ATOM 11459 O O . GLU B 1 451 ? 23.859 33.375 -25.719 1 92.31 451 GLU B O 1
ATOM 11464 N N . ASN B 1 452 ? 24.594 32.469 -23.875 1 93.38 452 ASN B N 1
ATOM 11465 C CA . ASN B 1 452 ? 24.766 31.141 -24.438 1 93.38 452 ASN B CA 1
ATOM 11466 C C . ASN B 1 452 ? 23.531 30.266 -24.219 1 93.38 452 ASN B C 1
ATOM 11468 O O . ASN B 1 452 ? 23.516 29.094 -24.547 1 93.38 452 ASN B O 1
ATOM 11472 N N . GLY B 1 453 ? 22.516 30.859 -23.547 1 93.19 453 GLY B N 1
ATOM 11473 C CA . GLY B 1 453 ? 21.281 30.125 -23.344 1 93.19 453 GLY B CA 1
ATOM 11474 C C . GLY B 1 453 ? 21.266 29.312 -22.062 1 93.19 453 GLY B C 1
ATOM 11475 O O . GLY B 1 453 ? 20.375 28.5 -21.828 1 93.19 453 GLY B O 1
ATOM 11476 N N . LYS B 1 454 ? 22.312 29.484 -21.297 1 94.44 454 LYS B N 1
ATOM 11477 C CA . LYS B 1 454 ? 22.375 28.844 -19.984 1 94.44 454 LYS B CA 1
ATOM 11478 C C . LYS B 1 454 ? 21.812 29.75 -18.906 1 94.44 454 LYS B C 1
ATOM 11480 O O . LYS B 1 454 ? 21.703 30.969 -19.109 1 94.44 454 LYS B O 1
ATOM 11485 N N . TYR B 1 455 ? 21.484 29.156 -17.891 1 97.25 455 TYR B N 1
ATOM 11486 C CA . TYR B 1 455 ? 20.984 29.969 -16.781 1 97.25 455 TYR B CA 1
ATOM 11487 C C . TYR B 1 455 ? 22.094 30.891 -16.25 1 97.25 455 TYR B C 1
ATOM 11489 O O . TYR B 1 455 ? 23.234 30.453 -16.062 1 97.25 455 TYR B O 1
ATOM 11497 N N . SER B 1 456 ? 21.703 32.125 -15.93 1 96.12 456 SER B N 1
ATOM 11498 C CA . SER B 1 456 ? 22.688 33.125 -15.5 1 96.12 456 SER B CA 1
ATOM 11499 C C . SER B 1 456 ? 23.234 32.781 -14.117 1 96.12 456 SER B C 1
ATOM 11501 O O . SER B 1 456 ? 22.516 32.25 -13.273 1 96.12 456 SER B O 1
ATOM 11503 N N . VAL B 1 457 ? 24.484 33.062 -13.938 1 94.88 457 VAL B N 1
ATOM 11504 C CA . VAL B 1 457 ? 25.156 32.906 -12.656 1 94.88 457 VAL B CA 1
ATOM 11505 C C . VAL B 1 457 ? 25.547 34.281 -12.117 1 94.88 457 VAL B C 1
ATOM 11507 O O . VAL B 1 457 ? 26.031 35.156 -12.875 1 94.88 457 VAL B O 1
ATOM 11510 N N . ASN B 1 458 ? 25.188 34.469 -10.875 1 93.25 458 ASN B N 1
ATOM 11511 C CA . ASN B 1 458 ? 25.672 35.688 -10.258 1 93.25 458 ASN B CA 1
ATOM 11512 C C . ASN B 1 458 ? 27.188 35.688 -10.102 1 93.25 458 ASN B C 1
ATOM 11514 O O . ASN B 1 458 ? 27.734 34.906 -9.32 1 93.25 458 ASN B O 1
ATOM 11518 N N . PRO B 1 459 ? 27.891 36.531 -10.758 1 91.56 459 PRO B N 1
ATOM 11519 C CA . PRO B 1 459 ? 29.359 36.5 -10.734 1 91.56 459 PRO B CA 1
ATOM 11520 C C . PRO B 1 459 ? 29.938 36.875 -9.383 1 91.56 459 PRO B C 1
ATOM 11522 O O . PRO B 1 459 ? 31.094 36.531 -9.078 1 91.56 459 PRO B O 1
ATOM 11525 N N . TYR B 1 460 ? 29.188 37.562 -8.586 1 89.25 460 TYR B N 1
ATOM 11526 C CA . TYR B 1 460 ? 29.688 38.031 -7.297 1 89.25 460 TYR B CA 1
ATOM 11527 C C . TYR B 1 460 ? 29.375 37.031 -6.199 1 89.25 460 TYR B C 1
ATOM 11529 O O . TYR B 1 460 ? 29.891 37.125 -5.086 1 89.25 460 TYR B O 1
ATOM 11537 N N . PHE B 1 461 ? 28.5 36.156 -6.5 1 91.19 461 PHE B N 1
ATOM 11538 C CA . PHE B 1 461 ? 28.078 35.125 -5.539 1 91.19 461 PHE B CA 1
ATOM 11539 C C . PHE B 1 461 ? 27.703 33.844 -6.25 1 91.19 461 PHE B C 1
ATOM 11541 O O . PHE B 1 461 ? 26.531 33.438 -6.273 1 91.19 461 PHE B O 1
ATOM 11548 N N . THR B 1 462 ? 28.656 33.125 -6.664 1 92 462 THR B N 1
ATOM 11549 C CA . THR B 1 462 ? 28.484 32.062 -7.621 1 92 462 THR B CA 1
ATOM 11550 C C . THR B 1 462 ? 27.844 30.844 -6.957 1 92 462 THR B C 1
ATOM 11552 O O . THR B 1 462 ? 27.375 29.922 -7.641 1 92 462 THR B O 1
ATOM 11555 N N . GLN B 1 463 ? 27.703 30.781 -5.648 1 92.31 463 GLN B N 1
ATOM 11556 C CA . GLN B 1 463 ? 27.141 29.625 -4.969 1 92.31 463 GLN B CA 1
ATOM 11557 C C . GLN B 1 463 ? 25.625 29.688 -4.922 1 92.31 463 GLN B C 1
ATOM 11559 O O . GLN B 1 463 ? 24.969 28.688 -4.621 1 92.31 463 GLN B O 1
ATOM 11564 N N . LEU B 1 464 ? 25.047 30.812 -5.23 1 94.12 464 LEU B N 1
ATOM 11565 C CA . LEU B 1 464 ? 23.594 30.969 -5.25 1 94.12 464 LEU B CA 1
ATOM 11566 C C . LEU B 1 464 ? 23.016 30.5 -6.582 1 94.12 464 LEU B C 1
ATOM 11568 O O . LEU B 1 464 ? 23.344 31.062 -7.637 1 94.12 464 LEU B O 1
ATOM 11572 N N . PRO B 1 465 ? 22.156 29.578 -6.496 1 95.56 465 PRO B N 1
ATOM 11573 C CA . PRO B 1 465 ? 21.609 29.062 -7.762 1 95.56 465 PRO B CA 1
ATOM 11574 C C . PRO B 1 465 ? 20.594 30.016 -8.383 1 95.56 465 PRO B C 1
ATOM 11576 O O . PRO B 1 465 ? 19.922 30.766 -7.672 1 95.56 465 PRO B O 1
ATOM 11579 N N . ASN B 1 466 ? 20.531 29.953 -9.766 1 96.56 466 ASN B N 1
ATOM 11580 C CA . ASN B 1 466 ? 19.438 30.625 -10.477 1 96.56 466 ASN B CA 1
ATOM 11581 C C . ASN B 1 466 ? 18.078 30.062 -10.07 1 96.56 466 ASN B C 1
ATOM 11583 O O . ASN B 1 466 ? 17.828 28.859 -10.219 1 96.56 466 ASN B O 1
ATOM 11587 N N . PRO B 1 467 ? 17.172 30.906 -9.578 1 96.38 467 PRO B N 1
ATOM 11588 C CA . PRO B 1 467 ? 15.914 30.375 -9.07 1 96.38 467 PRO B CA 1
ATOM 11589 C C . PRO B 1 467 ? 15.094 29.656 -10.141 1 96.38 467 PRO B C 1
ATOM 11591 O O . PRO B 1 467 ? 14.414 28.672 -9.844 1 96.38 467 PRO B O 1
ATOM 11594 N N . VAL B 1 468 ? 15.07 30.062 -11.352 1 97.94 468 VAL B N 1
ATOM 11595 C CA . VAL B 1 468 ? 14.289 29.484 -12.43 1 97.94 468 VAL B CA 1
ATOM 11596 C C . VAL B 1 468 ? 14.836 28.094 -12.773 1 97.94 468 VAL B C 1
ATOM 11598 O O . VAL B 1 468 ? 14.086 27.188 -13.117 1 97.94 468 VAL B O 1
ATOM 11601 N N . SER B 1 469 ? 16.141 27.938 -12.656 1 97.62 469 SER B N 1
ATOM 11602 C CA . SER B 1 469 ? 16.766 26.641 -12.945 1 97.62 469 SER B CA 1
ATOM 11603 C C . SER B 1 469 ? 16.25 25.562 -12 1 97.62 469 SER B C 1
ATOM 11605 O O . SER B 1 469 ? 16.188 24.391 -12.359 1 97.62 469 SER B O 1
ATOM 11607 N N . LEU B 1 470 ? 15.914 25.922 -10.836 1 97.25 470 LEU B N 1
ATOM 11608 C CA . LEU B 1 470 ? 15.477 24.969 -9.82 1 97.25 470 LEU B CA 1
ATOM 11609 C C . LEU B 1 470 ? 14.133 24.359 -10.195 1 97.25 470 LEU B C 1
ATOM 11611 O O . LEU B 1 470 ? 13.758 23.312 -9.672 1 97.25 470 LEU B O 1
ATOM 11615 N N . LEU B 1 471 ? 13.375 25 -11.125 1 97.56 471 LEU B N 1
ATOM 11616 C CA . LEU B 1 471 ? 12.102 24.469 -11.594 1 97.56 471 LEU B CA 1
ATOM 11617 C C . LEU B 1 471 ? 12.312 23.234 -12.453 1 97.56 471 LEU B C 1
ATOM 11619 O O . LEU B 1 471 ? 11.367 22.484 -12.711 1 97.56 471 LEU B O 1
ATOM 11623 N N . GLU B 1 472 ? 13.539 22.984 -12.844 1 97.25 472 GLU B N 1
ATOM 11624 C CA . GLU B 1 472 ? 13.828 21.859 -13.711 1 97.25 472 GLU B CA 1
ATOM 11625 C C . GLU B 1 472 ? 14.016 20.578 -12.906 1 97.25 472 GLU B C 1
ATOM 11627 O O . GLU B 1 472 ? 14 19.484 -13.469 1 97.25 472 GLU B O 1
ATOM 11632 N N . ILE B 1 473 ? 14.156 20.672 -11.625 1 97.56 473 ILE B N 1
ATOM 11633 C CA . ILE B 1 473 ? 14.305 19.5 -10.773 1 97.56 473 ILE B CA 1
ATOM 11634 C C . ILE B 1 473 ? 13.023 18.688 -10.789 1 97.56 473 ILE B C 1
ATOM 11636 O O . ILE B 1 473 ? 11.93 19.234 -10.609 1 97.56 473 ILE B O 1
ATOM 11640 N N . THR B 1 474 ? 13.141 17.391 -11.102 1 97.38 474 THR B N 1
ATOM 11641 C CA . THR B 1 474 ? 11.992 16.5 -10.992 1 97.38 474 THR B CA 1
ATOM 11642 C C . THR B 1 474 ? 11.938 15.859 -9.602 1 97.38 474 THR B C 1
ATOM 11644 O O . THR B 1 474 ? 12.875 15.172 -9.195 1 97.38 474 THR B O 1
ATOM 11647 N N . ASP B 1 475 ? 10.898 16.094 -8.883 1 97.19 475 ASP B N 1
ATOM 11648 C CA . ASP B 1 475 ? 10.695 15.641 -7.508 1 97.19 475 ASP B CA 1
ATOM 11649 C C . ASP B 1 475 ? 9.242 15.242 -7.27 1 97.19 475 ASP B C 1
ATOM 11651 O O . ASP B 1 475 ? 8.359 16.109 -7.23 1 97.19 475 ASP B O 1
ATOM 11655 N N . LYS B 1 476 ? 9.07 13.969 -7.156 1 96.56 476 LYS B N 1
ATOM 11656 C CA . LYS B 1 476 ? 7.711 13.453 -7.004 1 96.56 476 LYS B CA 1
ATOM 11657 C C . LYS B 1 476 ? 7.57 12.641 -5.723 1 96.56 476 LYS B C 1
ATOM 11659 O O . LYS B 1 476 ? 8.469 11.867 -5.367 1 96.56 476 LYS B O 1
ATOM 11664 N N . THR B 1 477 ? 6.457 12.875 -4.965 1 95.19 477 THR B N 1
ATOM 11665 C CA . THR B 1 477 ? 6.133 12.094 -3.775 1 95.19 477 THR B CA 1
ATOM 11666 C C . THR B 1 477 ? 4.75 11.461 -3.902 1 95.19 477 THR B C 1
ATOM 11668 O O . THR B 1 477 ? 3.805 12.109 -4.359 1 95.19 477 THR B O 1
ATOM 11671 N N . THR B 1 478 ? 4.641 10.211 -3.604 1 94.06 478 THR B N 1
ATOM 11672 C CA . THR B 1 478 ? 3.361 9.516 -3.49 1 94.06 478 THR B CA 1
ATOM 11673 C C . THR B 1 478 ? 3.125 9.055 -2.057 1 94.06 478 THR B C 1
ATOM 11675 O O . THR B 1 478 ? 4 8.43 -1.449 1 94.06 478 THR B O 1
ATOM 11678 N N . LYS B 1 479 ? 1.945 9.352 -1.495 1 93.44 479 LYS B N 1
ATOM 11679 C CA . LYS B 1 479 ? 1.544 8.914 -0.161 1 93.44 479 LYS B CA 1
ATOM 11680 C C . LYS B 1 479 ? 0.243 8.125 -0.211 1 93.44 479 LYS B C 1
ATOM 11682 O O . LYS B 1 479 ? -0.794 8.641 -0.626 1 93.44 479 LYS B O 1
ATOM 11687 N N . ASP B 1 480 ? 0.309 6.891 0.115 1 93.25 480 ASP B N 1
ATOM 11688 C CA . ASP B 1 480 ? -0.871 6.047 0.271 1 93.25 480 ASP B CA 1
ATOM 11689 C C . ASP B 1 480 ? -1.203 5.832 1.746 1 93.25 480 ASP B C 1
ATOM 11691 O O . ASP B 1 480 ? -0.303 5.672 2.574 1 93.25 480 ASP B O 1
ATOM 11695 N N . ARG B 1 481 ? -2.5 5.828 2.039 1 93.69 481 ARG B N 1
ATOM 11696 C CA . ARG B 1 481 ? -2.9 5.527 3.41 1 93.69 481 ARG B CA 1
ATOM 11697 C C . ARG B 1 481 ? -4.168 4.684 3.438 1 93.69 481 ARG B C 1
ATOM 11699 O O . ARG B 1 481 ? -5.094 4.918 2.656 1 93.69 481 ARG B O 1
ATOM 11706 N N . ILE B 1 482 ? -4.16 3.721 4.203 1 93.88 482 ILE B N 1
ATOM 11707 C CA . ILE B 1 482 ? -5.332 2.91 4.52 1 93.88 482 ILE B CA 1
ATOM 11708 C C . ILE B 1 482 ? -5.637 3.002 6.012 1 93.88 482 ILE B C 1
ATOM 11710 O O . ILE B 1 482 ? -4.809 2.627 6.844 1 93.88 482 ILE B O 1
ATOM 11714 N N . LEU B 1 483 ? -6.715 3.523 6.273 1 94.94 483 LEU B N 1
ATOM 11715 C CA . LEU B 1 483 ? -7.238 3.549 7.633 1 94.94 483 LEU B CA 1
ATOM 11716 C C . LEU B 1 483 ? -8.492 2.693 7.75 1 94.94 483 LEU B C 1
ATOM 11718 O O . LEU B 1 483 ? -9.523 3.016 7.156 1 94.94 483 LEU B O 1
ATOM 11722 N N . ALA B 1 484 ? -8.422 1.632 8.539 1 93.5 484 ALA B N 1
ATOM 11723 C CA . ALA B 1 484 ? -9.539 0.701 8.641 1 93.5 484 ALA B CA 1
ATOM 11724 C C . ALA B 1 484 ? -9.797 0.309 10.094 1 93.5 484 ALA B C 1
ATOM 11726 O O . ALA B 1 484 ? -8.859 0.118 10.867 1 93.5 484 ALA B O 1
ATOM 11727 N N . SER B 1 485 ? -11.008 0.274 10.438 1 94.25 485 SER B N 1
ATOM 11728 C CA . SER B 1 485 ? -11.422 -0.221 11.742 1 94.25 485 SER B CA 1
ATOM 11729 C C . SER B 1 485 ? -12.656 -1.103 11.641 1 94.25 485 SER B C 1
ATOM 11731 O O . SER B 1 485 ? -13.531 -0.861 10.805 1 94.25 485 SER B O 1
ATOM 11733 N N . ALA B 1 486 ? -12.711 -2.129 12.406 1 93 486 ALA B N 1
ATOM 11734 C CA . ALA B 1 486 ? -13.859 -3.027 12.531 1 93 486 ALA B CA 1
ATOM 11735 C C . ALA B 1 486 ? -14.211 -3.26 14 1 93 486 ALA B C 1
ATOM 11737 O O . ALA B 1 486 ? -13.32 -3.379 14.844 1 93 486 ALA B O 1
ATOM 11738 N N . TYR B 1 487 ? -15.523 -3.287 14.281 1 94.44 487 TYR B N 1
ATOM 11739 C CA . TYR B 1 487 ? -15.906 -3.559 15.664 1 94.44 487 TYR B CA 1
ATOM 11740 C C . TYR B 1 487 ? -17 -4.625 15.727 1 94.44 487 TYR B C 1
ATOM 11742 O O . TYR B 1 487 ? -17.734 -4.832 14.75 1 94.44 487 TYR B O 1
ATOM 11750 N N . LEU B 1 488 ? -17.031 -5.332 16.797 1 94.25 488 LEU B N 1
ATOM 11751 C CA . LEU B 1 488 ? -18.078 -6.266 17.203 1 94.25 488 LEU B CA 1
ATOM 11752 C C . LEU B 1 488 ? -18.594 -5.93 18.594 1 94.25 488 LEU B C 1
ATOM 11754 O O . LEU B 1 488 ? -17.812 -5.793 19.547 1 94.25 488 LEU B O 1
ATOM 11758 N N . GLN B 1 489 ? -19.844 -5.715 18.656 1 96.12 489 GLN B N 1
ATOM 11759 C CA . GLN B 1 489 ? -20.516 -5.406 19.922 1 96.12 489 GLN B CA 1
ATOM 11760 C C . GLN B 1 489 ? -21.531 -6.484 20.266 1 96.12 489 GLN B C 1
ATOM 11762 O O . GLN B 1 489 ? -22.359 -6.875 19.438 1 96.12 489 GLN B O 1
ATOM 11767 N N . ILE B 1 490 ? -21.469 -6.938 21.516 1 95.62 490 ILE B N 1
ATOM 11768 C CA . ILE B 1 490 ? -22.391 -7.961 22 1 95.62 490 ILE B CA 1
ATOM 11769 C C . ILE B 1 490 ? -23.047 -7.477 23.297 1 95.62 490 ILE B C 1
ATOM 11771 O O . ILE B 1 490 ? -22.391 -6.93 24.172 1 95.62 490 ILE B O 1
ATOM 11775 N N . GLU B 1 491 ? -24.312 -7.664 23.312 1 95.12 491 GLU B N 1
ATOM 11776 C CA . GLU B 1 491 ? -25.094 -7.402 24.516 1 95.12 491 GLU B CA 1
ATOM 11777 C C . GLU B 1 491 ? -25.75 -8.68 25.031 1 95.12 491 GLU B C 1
ATOM 11779 O O . GLU B 1 491 ? -26.953 -8.883 24.859 1 95.12 491 GLU B O 1
ATOM 11784 N N . PRO B 1 492 ? -25.031 -9.422 25.812 1 92.88 492 PRO B N 1
ATOM 11785 C CA . PRO B 1 492 ? -25.562 -10.695 26.297 1 92.88 492 PRO B CA 1
ATOM 11786 C C . PRO B 1 492 ? -26.719 -10.523 27.281 1 92.88 492 PRO B C 1
ATOM 11788 O O . PRO B 1 492 ? -27.641 -11.344 27.312 1 92.88 492 PRO B O 1
ATOM 11791 N N . VAL B 1 493 ? -26.625 -9.516 28.125 1 93.25 493 VAL B N 1
ATOM 11792 C CA . VAL B 1 493 ? -27.703 -9.125 29.047 1 93.25 493 VAL B CA 1
ATOM 11793 C C . VAL B 1 493 ? -28 -7.637 28.891 1 93.25 493 VAL B C 1
ATOM 11795 O O . VAL B 1 493 ? -27.141 -6.871 28.422 1 93.25 493 VAL B O 1
ATOM 11798 N N . LYS B 1 494 ? -29.172 -7.328 29.172 1 90.62 494 LYS B N 1
ATOM 11799 C CA . LYS B 1 494 ? -29.578 -5.938 28.984 1 90.62 494 LYS B CA 1
ATOM 11800 C C . LYS B 1 494 ? -28.672 -4.996 29.766 1 90.62 494 LYS B C 1
ATOM 11802 O O . LYS B 1 494 ? -28.453 -5.195 30.969 1 90.62 494 LYS B O 1
ATOM 11807 N N . GLY B 1 495 ? -28.109 -4.129 29.094 1 92.25 495 GLY B N 1
ATOM 11808 C CA . GLY B 1 495 ? -27.312 -3.09 29.719 1 92.25 495 GLY B CA 1
ATOM 11809 C C . GLY B 1 495 ? -25.828 -3.375 29.672 1 92.25 495 GLY B C 1
ATOM 11810 O O . GLY B 1 495 ? -25.016 -2.48 29.906 1 92.25 495 GLY B O 1
ATOM 11811 N N . LEU B 1 496 ? -25.453 -4.57 29.469 1 96.19 496 LEU B N 1
ATOM 11812 C CA . LEU B 1 496 ? -24.047 -4.91 29.375 1 96.19 496 LEU B CA 1
ATOM 11813 C C . LEU B 1 496 ? -23.594 -4.953 27.922 1 96.19 496 LEU B C 1
ATOM 11815 O O . LEU B 1 496 ? -24.016 -5.824 27.156 1 96.19 496 LEU B O 1
ATOM 11819 N N . ILE B 1 497 ? -22.734 -4.145 27.578 1 96.06 497 ILE B N 1
ATOM 11820 C CA . ILE B 1 497 ? -22.234 -4.074 26.203 1 96.06 497 ILE B CA 1
ATOM 11821 C C . ILE B 1 497 ? -20.75 -4.473 26.172 1 96.06 497 ILE B C 1
ATOM 11823 O O . ILE B 1 497 ? -19.906 -3.803 26.766 1 96.06 497 ILE B O 1
ATOM 11827 N N . LEU B 1 498 ? -20.469 -5.574 25.531 1 97.38 498 LEU B N 1
ATOM 11828 C CA . LEU B 1 498 ? -19.109 -5.98 25.234 1 97.38 498 LEU B CA 1
ATOM 11829 C C . LEU B 1 498 ? -18.703 -5.555 23.828 1 97.38 498 LEU B C 1
ATOM 11831 O O . LEU B 1 498 ? -19.375 -5.902 22.859 1 97.38 498 LEU B O 1
ATOM 11835 N N . LYS B 1 499 ? -17.625 -4.809 23.688 1 96.19 499 LYS B N 1
ATOM 11836 C CA . LYS B 1 499 ? -17.219 -4.309 22.375 1 96.19 499 LYS B CA 1
ATOM 11837 C C . LYS B 1 499 ? -15.758 -4.609 22.094 1 96.19 499 LYS B C 1
ATOM 11839 O O . LYS B 1 499 ? -14.891 -4.383 22.953 1 96.19 499 LYS B O 1
ATOM 11844 N N . ALA B 1 500 ? -15.5 -5.184 21 1 96.31 500 ALA B N 1
ATOM 11845 C CA . ALA B 1 500 ? -14.148 -5.391 20.484 1 96.31 500 ALA B CA 1
ATOM 11846 C C . ALA B 1 500 ? -13.906 -4.535 19.234 1 96.31 500 ALA B C 1
ATOM 11848 O O . ALA B 1 500 ? -14.672 -4.598 18.281 1 96.31 500 ALA B O 1
ATOM 11849 N N . ASN B 1 501 ? -12.852 -3.701 19.266 1 95.44 501 ASN B N 1
ATOM 11850 C CA . ASN B 1 501 ? -12.492 -2.836 18.156 1 95.44 501 ASN B CA 1
ATOM 11851 C C . ASN B 1 501 ? -11.078 -3.127 17.656 1 95.44 501 ASN B C 1
ATOM 11853 O O . ASN B 1 501 ? -10.125 -3.104 18.438 1 95.44 501 ASN B O 1
ATOM 11857 N N . PHE B 1 502 ? -10.961 -3.389 16.406 1 95.25 502 PHE B N 1
ATOM 11858 C CA . PHE B 1 502 ? -9.68 -3.635 15.758 1 95.25 502 PHE B CA 1
ATOM 11859 C C . PHE B 1 502 ? -9.398 -2.574 14.695 1 95.25 502 PHE B C 1
ATOM 11861 O O . PHE B 1 502 ? -10.281 -2.201 13.93 1 95.25 502 PHE B O 1
ATOM 11868 N N . GLY B 1 503 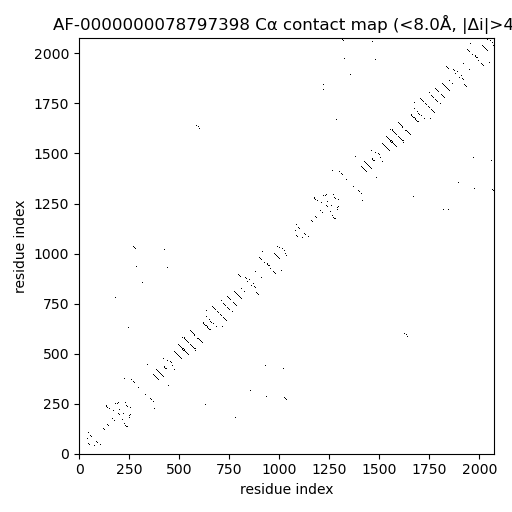? -8.141 -2.023 14.727 1 95.06 503 GLY B N 1
ATOM 11869 C CA . GLY B 1 503 ? -7.797 -0.968 13.789 1 95.06 503 GLY B CA 1
ATOM 11870 C C . GLY B 1 503 ? -6.449 -1.177 13.125 1 95.06 503 GLY B C 1
ATOM 11871 O O . GLY B 1 503 ? -5.539 -1.758 13.719 1 95.06 503 GLY B O 1
ATOM 11872 N N . ILE B 1 504 ? -6.34 -0.699 11.875 1 94.56 504 ILE B N 1
ATOM 11873 C CA . ILE B 1 504 ? -5.086 -0.681 11.133 1 94.56 504 ILE B CA 1
ATOM 11874 C C . ILE B 1 504 ? -4.875 0.697 10.508 1 94.56 504 ILE B C 1
ATOM 11876 O O . ILE B 1 504 ? -5.816 1.288 9.969 1 94.56 504 ILE B O 1
ATOM 11880 N N . ASP B 1 505 ? -3.689 1.264 10.617 1 95.44 505 ASP B N 1
ATOM 11881 C CA . ASP B 1 505 ? -3.215 2.459 9.93 1 95.44 505 ASP B CA 1
ATOM 11882 C C . ASP B 1 505 ? -1.941 2.168 9.141 1 95.44 505 ASP B C 1
ATOM 11884 O O . ASP B 1 505 ? -0.848 2.125 9.703 1 95.44 505 ASP B O 1
ATOM 11888 N N . ARG B 1 506 ? -2.145 2.002 7.855 1 94.69 506 ARG B N 1
ATOM 11889 C CA . ARG B 1 506 ? -1.01 1.744 6.977 1 94.69 506 ARG B CA 1
ATOM 11890 C C . ARG B 1 506 ? -0.665 2.98 6.152 1 94.69 506 ARG B C 1
ATOM 11892 O O . ARG B 1 506 ? -1.513 3.512 5.434 1 94.69 506 ARG B O 1
ATOM 11899 N N . GLN B 1 507 ? 0.565 3.389 6.25 1 94.44 507 GLN B N 1
ATOM 11900 C CA . GLN B 1 507 ? 1.059 4.539 5.504 1 94.44 507 GLN B CA 1
ATOM 11901 C C . GLN B 1 507 ? 2.264 4.164 4.645 1 94.44 507 GLN B C 1
ATOM 11903 O O . GLN B 1 507 ? 3.246 3.617 5.152 1 94.44 507 GLN B O 1
ATOM 11908 N N . TYR B 1 508 ? 2.1 4.414 3.412 1 94 508 TYR B N 1
ATOM 11909 C CA . TYR B 1 508 ? 3.188 4.23 2.457 1 94 508 TYR B CA 1
ATOM 11910 C C . TYR B 1 508 ? 3.572 5.555 1.807 1 94 508 TYR B C 1
ATOM 11912 O O . TYR B 1 508 ? 2.705 6.328 1.401 1 94 508 TYR B O 1
ATOM 11920 N N . GLU B 1 509 ? 4.895 5.836 1.773 1 94.25 509 GLU B N 1
ATOM 11921 C CA . GLU B 1 509 ? 5.395 7.027 1.098 1 94.25 509 GLU B CA 1
ATOM 11922 C C . GLU B 1 509 ? 6.59 6.699 0.209 1 94.25 509 GLU B C 1
ATOM 11924 O O . GLU B 1 509 ? 7.461 5.918 0.597 1 94.25 509 GLU B O 1
ATOM 11929 N N . LYS B 1 510 ? 6.586 7.211 -0.944 1 95.56 510 LYS B N 1
ATOM 11930 C CA . LYS B 1 510 ? 7.711 7.102 -1.87 1 95.56 510 LYS B CA 1
ATOM 11931 C C . LYS B 1 510 ? 8.07 8.461 -2.465 1 95.56 510 LYS B C 1
ATOM 11933 O O . LYS B 1 510 ? 7.195 9.172 -2.973 1 95.56 510 LYS B O 1
ATOM 11938 N N . ARG B 1 511 ? 9.305 8.812 -2.379 1 96.06 511 ARG B N 1
ATOM 11939 C CA . ARG B 1 511 ? 9.812 10.047 -2.969 1 96.06 511 ARG B CA 1
ATOM 11940 C C . ARG B 1 511 ? 10.914 9.758 -3.98 1 96.06 511 ARG B C 1
ATOM 11942 O O . ARG B 1 511 ? 11.844 9 -3.689 1 96.06 511 ARG B O 1
ATOM 11949 N N . LYS B 1 512 ? 10.805 10.336 -5.176 1 97.12 512 LYS B N 1
ATOM 11950 C CA . LYS B 1 512 ? 11.766 10.203 -6.266 1 97.12 512 LYS B CA 1
ATOM 11951 C C . LYS B 1 512 ? 12.234 11.578 -6.746 1 97.12 512 LYS B C 1
ATOM 11953 O O . LYS B 1 512 ? 11.422 12.445 -7.062 1 97.12 512 LYS B O 1
ATOM 11958 N N . GLN B 1 513 ? 13.562 11.719 -6.809 1 97.5 513 GLN B N 1
ATOM 11959 C CA . GLN B 1 513 ? 14.086 13.023 -7.211 1 97.5 513 GLN B CA 1
ATOM 11960 C C . GLN B 1 513 ? 15.242 12.867 -8.195 1 97.5 513 GLN B C 1
ATOM 11962 O O . GLN B 1 513 ? 16.047 11.938 -8.078 1 97.5 513 GLN B O 1
ATOM 11967 N N . TYR B 1 514 ? 15.305 13.781 -9.18 1 97.81 514 TYR B N 1
ATOM 11968 C CA . TYR B 1 514 ? 16.422 13.883 -10.109 1 97.81 514 TYR B CA 1
ATOM 11969 C C . TYR B 1 514 ? 16.891 15.328 -10.242 1 97.81 514 TYR B C 1
ATOM 11971 O O . TYR B 1 514 ? 16.094 16.219 -10.547 1 97.81 514 TYR B O 1
ATOM 11979 N N . LEU B 1 515 ? 18.156 15.555 -9.953 1 97.69 515 LEU B N 1
ATOM 11980 C CA . LEU B 1 515 ? 18.828 16.828 -10.148 1 97.69 515 LEU B CA 1
ATOM 11981 C C . LEU B 1 515 ? 19.516 16.875 -11.508 1 97.69 515 LEU B C 1
ATOM 11983 O O . LEU B 1 515 ? 20.625 16.344 -11.664 1 97.69 515 LEU B O 1
ATOM 11987 N N . PRO B 1 516 ? 18.953 17.656 -12.438 1 97.56 516 PRO B N 1
ATOM 11988 C CA . PRO B 1 516 ? 19.5 17.641 -13.805 1 97.56 516 PRO B CA 1
ATOM 11989 C C . PRO B 1 516 ? 20.766 18.484 -13.938 1 97.56 516 PRO B C 1
ATOM 11991 O O . PRO B 1 516 ? 21.047 19.328 -13.086 1 97.56 516 PRO B O 1
ATOM 11994 N N . LYS B 1 517 ? 21.484 18.359 -15.008 1 96.94 517 LYS B N 1
ATOM 11995 C CA . LYS B 1 517 ? 22.75 19.031 -15.297 1 96.94 517 LYS B CA 1
ATOM 11996 C C . LYS B 1 517 ? 22.516 20.5 -15.633 1 96.94 517 LYS B C 1
ATOM 11998 O O . LYS B 1 517 ? 23.453 21.297 -15.641 1 96.94 517 LYS B O 1
ATOM 12003 N N . THR B 1 518 ? 21.25 20.828 -15.812 1 95.81 518 THR B N 1
ATOM 12004 C CA . THR B 1 518 ? 20.906 22.219 -16.125 1 95.81 518 THR B CA 1
ATOM 12005 C C . THR B 1 518 ? 20.953 23.078 -14.867 1 95.81 518 THR B C 1
ATOM 12007 O O . THR B 1 518 ? 20.938 24.312 -14.953 1 95.81 518 THR B O 1
ATOM 12010 N N . THR B 1 519 ? 20.969 22.438 -13.711 1 95.5 519 THR B N 1
ATOM 12011 C CA . THR B 1 519 ? 21.109 23.172 -12.445 1 95.5 519 THR B CA 1
ATOM 12012 C C . THR B 1 519 ? 22.578 23.219 -12.016 1 95.5 519 THR B C 1
ATOM 12014 O O . THR B 1 519 ? 23.375 22.375 -12.414 1 95.5 519 THR B O 1
ATOM 12017 N N . MET B 1 520 ? 22.859 24.125 -11.219 1 94.19 520 MET B N 1
ATOM 12018 C CA . MET B 1 520 ? 24.234 24.344 -10.789 1 94.19 520 MET B CA 1
ATOM 12019 C C . MET B 1 520 ? 24.797 23.109 -10.109 1 94.19 520 MET B C 1
ATOM 12021 O O . MET B 1 520 ? 25.859 22.609 -10.484 1 94.19 520 MET B O 1
ATOM 12025 N N . TYR B 1 521 ? 24.109 22.625 -9.219 1 94 521 TYR B N 1
ATOM 12026 C CA . TYR B 1 521 ? 24.656 21.516 -8.445 1 94 521 TYR B CA 1
ATOM 12027 C C . TYR B 1 521 ? 24.391 20.188 -9.156 1 94 521 TYR B C 1
ATOM 12029 O O . TYR B 1 521 ? 25.078 19.203 -8.906 1 94 521 TYR B O 1
ATOM 12037 N N . GLY B 1 522 ? 23.422 20.156 -9.984 1 96.06 522 GLY B N 1
ATOM 12038 C CA . GLY B 1 522 ? 23.266 19.016 -10.867 1 96.06 522 GLY B CA 1
ATOM 12039 C C . GLY B 1 522 ? 24.406 18.859 -11.852 1 96.06 522 GLY B C 1
ATOM 12040 O O . GLY B 1 522 ? 24.797 17.75 -12.188 1 96.06 522 GLY B O 1
ATOM 12041 N N . GLU B 1 523 ? 24.8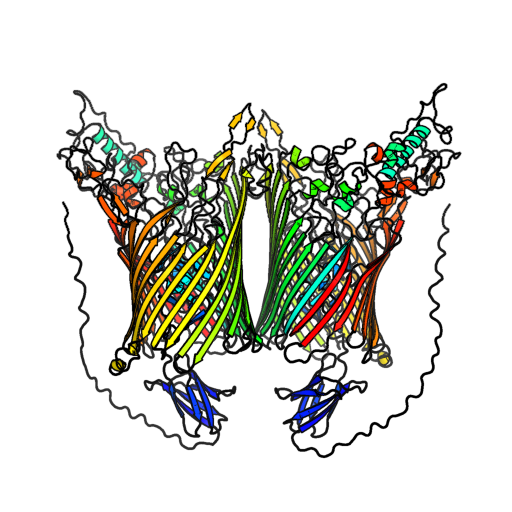91 19.984 -12.266 1 95.5 523 GLU B N 1
ATOM 12042 C CA . GLU B 1 523 ? 26.047 19.969 -13.164 1 95.5 523 GLU B CA 1
ATOM 12043 C C . GLU B 1 523 ? 27.297 19.453 -12.445 1 95.5 523 GLU B C 1
ATOM 12045 O O . GLU B 1 523 ? 28.047 18.656 -13.008 1 95.5 523 GLU B O 1
ATOM 12050 N N . GLN B 1 524 ? 27.438 19.922 -11.25 1 94.38 524 GLN B N 1
ATOM 12051 C CA . GLN B 1 524 ? 28.594 19.484 -10.477 1 94.38 524 GLN B CA 1
ATOM 12052 C C . GLN B 1 524 ? 28.562 17.984 -10.25 1 94.38 524 GLN B C 1
ATOM 12054 O O . GLN B 1 524 ? 29.609 17.328 -10.266 1 94.38 524 GLN B O 1
ATOM 12059 N N . ALA B 1 525 ? 27.422 17.438 -10.039 1 95.69 525 ALA B N 1
ATOM 12060 C CA . ALA B 1 525 ? 27.266 16 -9.805 1 95.69 525 ALA B CA 1
ATOM 12061 C C . ALA B 1 525 ? 27.156 15.242 -11.125 1 95.69 525 ALA B C 1
ATOM 12063 O O . ALA B 1 525 ? 27.156 14.008 -11.133 1 95.69 525 ALA B O 1
ATOM 12064 N N . ASN B 1 526 ? 27.062 15.898 -12.227 1 95.75 526 ASN B N 1
ATOM 12065 C CA . ASN B 1 526 ? 26.781 15.328 -13.539 1 95.75 526 ASN B CA 1
ATOM 12066 C C . ASN B 1 526 ? 25.484 14.516 -13.531 1 95.75 526 ASN B C 1
ATOM 12068 O O . ASN B 1 526 ? 25.453 13.375 -14 1 95.75 526 ASN B O 1
ATOM 12072 N N . GLY B 1 527 ? 24.5 15.078 -12.898 1 96.62 527 GLY B N 1
ATOM 12073 C CA . GLY B 1 527 ? 23.219 14.422 -12.68 1 96.62 527 GLY B CA 1
ATOM 12074 C C . GLY B 1 527 ? 23.188 13.617 -11.398 1 96.62 527 GLY B C 1
ATOM 12075 O O . GLY B 1 527 ? 24.172 12.977 -11.023 1 96.62 527 GLY B O 1
ATOM 12076 N N . GLN B 1 528 ? 22.062 13.688 -10.672 1 97.62 528 GLN B N 1
ATOM 12077 C CA . GLN B 1 528 ? 21.922 12.945 -9.43 1 97.62 528 GLN B CA 1
ATOM 12078 C C . GLN B 1 528 ? 20.484 12.453 -9.242 1 97.62 528 GLN B C 1
ATOM 12080 O O . GLN B 1 528 ? 19.531 13.203 -9.477 1 97.62 528 GLN B O 1
ATOM 12085 N N . ALA B 1 529 ? 20.391 11.195 -8.922 1 97.81 529 ALA B N 1
ATOM 12086 C CA . ALA B 1 529 ? 19.078 10.586 -8.703 1 97.81 529 ALA B CA 1
ATOM 12087 C C . ALA B 1 529 ? 18.984 9.969 -7.312 1 97.81 529 ALA B C 1
ATOM 12089 O O . ALA B 1 529 ? 19.969 9.445 -6.789 1 97.81 529 ALA B O 1
ATOM 12090 N N . SER B 1 530 ? 17.781 10.062 -6.758 1 97.69 530 SER B N 1
ATOM 12091 C CA . SER B 1 530 ? 17.531 9.445 -5.457 1 97.69 530 SER B CA 1
ATOM 12092 C C . SER B 1 530 ? 16.094 8.945 -5.348 1 97.69 530 SER B C 1
ATOM 12094 O O . SER B 1 530 ? 15.164 9.602 -5.828 1 97.69 530 SER B O 1
ATOM 12096 N N . ILE B 1 531 ? 15.922 7.766 -4.793 1 97.62 531 ILE B N 1
ATOM 12097 C CA . ILE B 1 531 ? 14.617 7.191 -4.473 1 97.62 531 ILE B CA 1
ATOM 12098 C C . ILE B 1 531 ? 14.578 6.781 -3.004 1 97.62 531 ILE B C 1
ATOM 12100 O O . ILE B 1 531 ? 15.492 6.098 -2.521 1 97.62 531 ILE B O 1
ATOM 12104 N N . SER B 1 532 ? 13.594 7.254 -2.281 1 96.5 532 SER B N 1
ATOM 12105 C CA . SER B 1 532 ? 13.375 6.875 -0.89 1 96.5 532 SER B CA 1
ATOM 12106 C C . SER B 1 532 ? 11.945 6.379 -0.669 1 96.5 532 SER B C 1
ATOM 12108 O O . SER B 1 532 ? 11.008 6.891 -1.276 1 96.5 532 SER B O 1
ATOM 12110 N N . GLN B 1 533 ? 11.867 5.41 0.158 1 94.94 533 GLN B N 1
ATOM 12111 C CA . GLN B 1 533 ? 10.562 4.844 0.486 1 94.94 533 GLN B CA 1
ATOM 12112 C C . GLN B 1 533 ? 10.438 4.59 1.985 1 94.94 533 GLN B C 1
ATOM 12114 O O . GLN B 1 533 ? 11.406 4.199 2.641 1 94.94 533 GLN B O 1
ATOM 12119 N N . SER B 1 534 ? 9.203 4.797 2.512 1 94.5 534 SER B N 1
ATOM 12120 C CA . SER B 1 534 ? 8.906 4.492 3.906 1 94.5 534 SER B CA 1
ATOM 12121 C C . SER B 1 534 ? 7.578 3.748 4.035 1 94.5 534 SER B C 1
ATOM 12123 O O . SER B 1 534 ? 6.637 4.012 3.285 1 94.5 534 SER B O 1
ATOM 12125 N N . ASP B 1 535 ? 7.531 2.771 4.953 1 93.19 535 ASP B N 1
ATOM 12126 C CA . ASP B 1 535 ? 6.348 1.997 5.312 1 93.19 535 ASP B CA 1
ATOM 12127 C C . ASP B 1 535 ? 6.09 2.059 6.816 1 93.19 535 ASP B C 1
ATOM 12129 O O . ASP B 1 535 ? 6.926 1.635 7.613 1 93.19 535 ASP B O 1
ATOM 12133 N N . ASN B 1 536 ? 4.941 2.557 7.148 1 94.19 536 ASN B N 1
ATOM 12134 C CA . ASN B 1 536 ? 4.504 2.57 8.539 1 94.19 536 ASN B CA 1
ATOM 12135 C C . ASN B 1 536 ? 3.209 1.783 8.727 1 94.19 536 ASN B C 1
ATOM 12137 O O . ASN B 1 536 ? 2.227 2.021 8.023 1 94.19 536 ASN B O 1
ATOM 12141 N N . ASN B 1 537 ? 3.217 0.853 9.664 1 93.94 537 ASN B N 1
ATOM 12142 C CA . ASN B 1 537 ? 2.053 0.033 9.984 1 93.94 537 ASN B CA 1
ATOM 12143 C C . ASN B 1 537 ? 1.729 0.081 11.477 1 93.94 537 ASN B C 1
ATOM 12145 O O . ASN B 1 537 ? 2.512 -0.394 12.305 1 93.94 537 ASN B O 1
ATOM 12149 N N . ASP B 1 538 ? 0.566 0.583 11.781 1 95.31 538 ASP B N 1
ATOM 12150 C CA . ASP B 1 538 ? 0.087 0.606 13.156 1 95.31 538 ASP B CA 1
ATOM 12151 C C . ASP B 1 538 ? -1.106 -0.329 13.344 1 95.31 538 ASP B C 1
ATOM 12153 O O . ASP B 1 538 ? -2.008 -0.366 12.5 1 95.31 538 ASP B O 1
ATOM 12157 N N . TYR B 1 539 ? -1.093 -1.096 14.43 1 95.44 539 TYR B N 1
ATOM 12158 C CA . TYR B 1 539 ? -2.174 -2.021 14.75 1 95.44 539 TYR B CA 1
ATOM 12159 C C . TYR B 1 539 ? -2.787 -1.692 16.109 1 95.44 539 TYR B C 1
ATOM 12161 O O . TYR B 1 539 ? -2.072 -1.355 17.062 1 95.44 539 TYR B O 1
ATOM 12169 N N . LEU B 1 540 ? -4.152 -1.778 16.156 1 96.62 540 LEU B N 1
ATOM 12170 C CA . LEU B 1 540 ? -4.871 -1.467 17.391 1 96.62 540 LEU B CA 1
ATOM 12171 C C . LEU B 1 540 ? -5.848 -2.58 17.75 1 96.62 540 LEU B C 1
ATOM 12173 O O . LEU B 1 540 ? -6.527 -3.121 16.875 1 96.62 540 LEU B O 1
ATOM 12177 N N . MET B 1 541 ? -5.91 -2.926 19.047 1 96.69 541 MET B N 1
ATOM 12178 C CA . MET B 1 541 ? -6.945 -3.773 19.641 1 96.69 541 MET B CA 1
ATOM 12179 C C . MET B 1 541 ? -7.508 -3.146 20.906 1 96.69 541 MET B C 1
ATOM 12181 O O . MET B 1 541 ? -6.777 -2.936 21.875 1 96.69 541 MET B O 1
ATOM 12185 N N . ASP B 1 542 ? -8.766 -2.863 20.891 1 96.62 542 ASP B N 1
ATOM 12186 C CA . ASP B 1 542 ? -9.484 -2.365 22.062 1 96.62 542 ASP B CA 1
ATOM 12187 C C . ASP B 1 542 ? -10.594 -3.33 22.469 1 96.62 542 ASP B C 1
ATOM 12189 O O . ASP B 1 542 ? -11.453 -3.684 21.672 1 96.62 542 ASP B O 1
ATOM 12193 N N . LEU B 1 543 ? -10.609 -3.734 23.719 1 97.38 543 LEU B N 1
ATOM 12194 C CA . LEU B 1 543 ? -11.664 -4.531 24.344 1 97.38 543 LEU B CA 1
ATOM 12195 C C . LEU B 1 543 ? -12.312 -3.775 25.484 1 97.38 543 LEU B C 1
ATOM 12197 O O . LEU B 1 543 ? -11.633 -3.385 26.438 1 97.38 543 LEU B O 1
ATOM 12201 N N . THR B 1 544 ? -13.617 -3.596 25.359 1 96.62 544 THR B N 1
ATOM 12202 C CA . THR B 1 544 ? -14.281 -2.85 26.422 1 96.62 544 THR B CA 1
ATOM 12203 C C . THR B 1 544 ? -15.539 -3.58 26.891 1 96.62 544 THR B C 1
ATOM 12205 O O . THR B 1 544 ? -16.172 -4.297 26.109 1 96.62 544 THR B O 1
ATOM 12208 N N . ALA B 1 545 ? -15.875 -3.408 28.141 1 97.5 545 ALA B N 1
ATOM 12209 C CA . ALA B 1 545 ? -17.125 -3.838 28.781 1 97.5 545 ALA B CA 1
ATOM 12210 C C . ALA B 1 545 ? -17.797 -2.674 29.484 1 97.5 545 ALA B C 1
ATOM 12212 O O . ALA B 1 545 ? -17.219 -2.059 30.391 1 97.5 545 ALA B O 1
ATOM 12213 N N . THR B 1 546 ? -18.969 -2.371 29.078 1 96.19 546 THR B N 1
ATOM 12214 C CA . THR B 1 546 ? -19.719 -1.271 29.656 1 96.19 546 THR B CA 1
ATOM 12215 C C . THR B 1 546 ? -21.031 -1.774 30.266 1 96.19 546 THR B C 1
ATOM 12217 O O . THR B 1 546 ? -21.828 -2.434 29.578 1 96.19 546 THR B O 1
ATOM 12220 N N . TYR B 1 547 ? -21.281 -1.479 31.469 1 95.88 547 TYR B N 1
ATOM 12221 C CA . TYR B 1 547 ? -22.531 -1.813 32.156 1 95.88 547 TYR B CA 1
ATOM 12222 C C . TYR B 1 547 ? -23.297 -0.554 32.5 1 95.88 547 TYR B C 1
ATOM 12224 O O . TYR B 1 547 ? -22.781 0.313 33.219 1 95.88 547 TYR B O 1
ATOM 12232 N N . MET B 1 548 ? -24.453 -0.435 32.031 1 94.38 548 MET B N 1
ATOM 12233 C CA . MET B 1 548 ? -25.328 0.702 32.281 1 94.38 548 MET B CA 1
ATOM 12234 C C . MET B 1 548 ? -26.578 0.26 33.062 1 94.38 548 MET B C 1
ATOM 12236 O O . MET B 1 548 ? -27.281 -0.655 32.625 1 94.38 548 MET B O 1
ATOM 12240 N N . LYS B 1 549 ? -26.922 1.005 34.094 1 93.69 549 LYS B N 1
ATOM 12241 C CA . LYS B 1 549 ? -28.094 0.667 34.875 1 93.69 549 LYS B CA 1
ATOM 12242 C C . LYS B 1 549 ? -28.719 1.916 35.5 1 93.69 549 LYS B C 1
ATOM 12244 O O . LYS B 1 549 ? -28.016 2.744 36.094 1 93.69 549 LYS B O 1
ATOM 12249 N N . ASP B 1 550 ? -29.922 2.053 35.312 1 91.81 550 ASP B N 1
ATOM 12250 C CA . ASP B 1 550 ? -30.719 3.072 36 1 91.81 550 ASP B CA 1
ATOM 12251 C C . ASP B 1 550 ? -31.531 2.461 37.125 1 91.81 550 ASP B C 1
ATOM 12253 O O . ASP B 1 550 ? -32.156 1.415 36.969 1 91.81 550 ASP B O 1
ATOM 12257 N N . PHE B 1 551 ? -31.516 3.01 38.312 1 91.81 551 PHE B N 1
ATOM 12258 C CA . PHE B 1 551 ? -32.312 2.537 39.438 1 91.81 551 PHE B CA 1
ATOM 12259 C C . PHE B 1 551 ? -32.812 3.705 40.281 1 91.81 551 PHE B C 1
ATOM 12261 O O . PHE B 1 551 ? -32 4.371 40.938 1 91.81 551 PHE B O 1
ATOM 12268 N N . GLY B 1 552 ? -34.062 3.912 40.281 1 91.5 552 GLY B N 1
ATOM 12269 C CA . GLY B 1 552 ? -34.656 5.094 40.906 1 91.5 552 GLY B CA 1
ATOM 12270 C C . GLY B 1 552 ? -34.188 6.391 40.281 1 91.5 552 GLY B C 1
ATOM 12271 O O . GLY B 1 552 ? -34.375 6.578 39.062 1 91.5 552 GLY B O 1
ATOM 12272 N N . ASN B 1 553 ? -33.562 7.191 41.156 1 92.12 553 ASN B N 1
ATOM 12273 C CA . ASN B 1 553 ? -33.062 8.469 40.656 1 92.12 553 ASN B CA 1
ATOM 12274 C C . ASN B 1 553 ? -31.578 8.398 40.375 1 92.12 553 ASN B C 1
ATOM 12276 O O . ASN B 1 553 ? -30.922 9.438 40.219 1 92.12 553 ASN B O 1
ATOM 12280 N N . HIS B 1 554 ? -31.094 7.172 40.344 1 94.75 554 HIS B N 1
ATOM 12281 C CA . HIS B 1 554 ? -29.656 6.957 40.125 1 94.75 554 HIS B CA 1
ATOM 12282 C C . HIS B 1 554 ? -29.391 6.363 38.75 1 94.75 554 HIS B C 1
ATOM 12284 O O . HIS B 1 554 ? -30.156 5.531 38.281 1 94.75 554 HIS B O 1
ATOM 12290 N N . SER B 1 555 ? -28.375 6.871 38.125 1 94.31 555 SER B N 1
ATOM 12291 C CA . SER B 1 555 ? -27.875 6.305 36.875 1 94.31 555 SER B CA 1
ATOM 12292 C C . SER B 1 555 ? -26.391 5.965 37 1 94.31 555 SER B C 1
ATOM 12294 O O . SER B 1 555 ? -25.594 6.781 37.469 1 94.31 555 SER B O 1
ATOM 12296 N N . LEU B 1 556 ? -26.047 4.711 36.625 1 95.12 556 LEU B N 1
ATOM 12297 C CA . LEU B 1 556 ? -24.672 4.234 36.781 1 95.12 556 LEU B CA 1
ATOM 12298 C C . LEU B 1 556 ? -24.172 3.631 35.469 1 95.12 556 LEU B C 1
ATOM 12300 O O . LEU B 1 556 ? -24.875 2.822 34.844 1 95.12 556 LEU B O 1
ATOM 12304 N N . THR B 1 557 ? -23.031 4.094 35 1 94.19 557 THR B N 1
ATOM 12305 C CA . THR B 1 557 ? -22.344 3.492 33.875 1 94.19 557 THR B CA 1
ATOM 12306 C C . THR B 1 557 ? -20.906 3.113 34.25 1 94.19 557 THR B C 1
ATOM 12308 O O . THR B 1 557 ? -20.125 3.965 34.688 1 94.19 557 THR B O 1
ATOM 12311 N N . VAL B 1 558 ? -20.531 1.874 34.156 1 96.19 558 VAL B N 1
ATOM 12312 C CA . VAL B 1 558 ? -19.203 1.374 34.469 1 96.19 558 VAL B CA 1
ATOM 12313 C C . VAL B 1 558 ? -18.547 0.812 33.219 1 96.19 558 VAL B C 1
ATOM 12315 O O . VAL B 1 558 ? -19.141 -0.025 32.531 1 96.19 558 VAL B O 1
ATOM 12318 N N . LEU B 1 559 ? -17.344 1.303 32.906 1 96.12 559 LEU B N 1
ATOM 12319 C CA . LEU B 1 559 ? -16.594 0.844 31.75 1 96.12 559 LEU B CA 1
ATOM 12320 C C . LEU B 1 559 ? -15.234 0.281 32.188 1 96.12 559 LEU B C 1
ATOM 12322 O O . LEU B 1 559 ? -14.523 0.893 32.969 1 96.12 559 LEU B O 1
ATOM 12326 N N . ALA B 1 560 ? -14.922 -0.901 31.781 1 96.94 560 ALA B N 1
ATOM 12327 C CA . ALA B 1 560 ? -13.602 -1.509 31.875 1 96.94 560 ALA B CA 1
ATOM 12328 C C . ALA B 1 560 ? -13.047 -1.859 30.5 1 96.94 560 ALA B C 1
ATOM 12330 O O . ALA B 1 560 ? -13.789 -2.309 29.625 1 96.94 560 ALA B O 1
ATOM 12331 N N . GLY B 1 561 ? -11.734 -1.603 30.344 1 96.62 561 GLY B N 1
ATOM 12332 C CA . GLY B 1 561 ? -11.219 -1.865 29.016 1 96.62 561 GLY B CA 1
ATOM 12333 C C . GLY B 1 561 ? -9.75 -2.23 29 1 96.62 561 GLY B C 1
ATOM 12334 O O . GLY B 1 561 ? -9.047 -2.014 29.984 1 96.62 561 GLY B O 1
ATOM 12335 N N . TYR B 1 562 ? -9.328 -2.863 27.953 1 97.25 562 TYR B N 1
ATOM 12336 C CA . TYR B 1 562 ? -7.949 -3.188 27.594 1 97.25 562 TYR B CA 1
ATOM 12337 C C . TYR B 1 562 ? -7.621 -2.686 26.188 1 97.25 562 TYR B C 1
ATOM 12339 O O . TYR B 1 562 ? -8.43 -2.83 25.266 1 97.25 562 TYR B O 1
ATOM 12347 N N . SER B 1 563 ? -6.469 -2.014 26.062 1 96.25 563 SER B N 1
ATOM 12348 C CA . SER B 1 563 ? -6.027 -1.504 24.781 1 96.25 563 SER B CA 1
ATOM 12349 C C . SER B 1 563 ? -4.594 -1.925 24.469 1 96.25 563 SER B C 1
ATOM 12351 O O . SER B 1 563 ? -3.74 -1.922 25.359 1 96.25 563 SER B O 1
ATOM 12353 N N . PHE B 1 564 ? -4.316 -2.42 23.312 1 96.69 564 PHE B N 1
ATOM 12354 C CA . PHE B 1 564 ? -2.98 -2.75 22.828 1 96.69 564 PHE B CA 1
ATOM 12355 C C . PHE B 1 564 ? -2.734 -2.135 21.453 1 96.69 564 PHE B C 1
ATOM 12357 O O . PHE B 1 564 ? -3.518 -2.344 20.531 1 96.69 564 PHE B O 1
ATOM 12364 N N . GLN B 1 565 ? -1.65 -1.393 21.312 1 95.62 565 GLN B N 1
ATOM 12365 C CA . GLN B 1 565 ? -1.285 -0.772 20.031 1 95.62 565 GLN B CA 1
ATOM 12366 C C . GLN B 1 565 ? 0.182 -1.024 19.703 1 95.62 565 GLN B C 1
ATOM 12368 O O . GLN B 1 565 ? 1.046 -0.94 20.578 1 95.62 565 GLN B O 1
ATOM 12373 N N . GLN B 1 566 ? 0.483 -1.334 18.484 1 96.5 566 GLN B N 1
ATOM 12374 C CA . GLN B 1 566 ? 1.838 -1.581 18 1 96.5 566 GLN B CA 1
ATOM 12375 C C . GLN B 1 566 ? 2.178 -0.668 16.828 1 96.5 566 GLN B C 1
ATOM 12377 O O . GLN B 1 566 ? 1.349 -0.452 15.945 1 96.5 566 GLN B O 1
ATOM 12382 N N . PHE B 1 567 ? 3.406 -0.108 16.891 1 94.56 567 PHE B N 1
ATOM 12383 C CA . PHE B 1 567 ? 3.895 0.792 15.852 1 94.56 567 PHE B CA 1
ATOM 12384 C C . PHE B 1 567 ? 5.102 0.193 15.141 1 94.56 567 PHE B C 1
ATOM 12386 O O . PHE B 1 567 ? 6.109 -0.128 15.773 1 94.56 567 PHE B O 1
ATOM 12393 N N . ASN B 1 568 ? 4.98 0.005 13.844 1 94.75 568 ASN B N 1
ATOM 12394 C CA . ASN B 1 568 ? 6.074 -0.488 13.016 1 94.75 568 ASN B CA 1
ATOM 12395 C C . ASN B 1 568 ? 6.453 0.516 11.93 1 94.75 568 ASN B C 1
ATOM 12397 O O . ASN B 1 568 ? 5.578 1.062 11.25 1 94.75 568 ASN B O 1
ATOM 12401 N N . SER B 1 569 ? 7.77 0.789 11.82 1 94.12 569 SER B N 1
ATOM 12402 C CA . SER B 1 569 ? 8.258 1.695 10.781 1 94.12 569 SER B CA 1
ATOM 12403 C C . SER B 1 569 ? 9.484 1.119 10.078 1 94.12 569 SER B C 1
ATOM 12405 O O . SER B 1 569 ? 10.336 0.493 10.711 1 94.12 569 SER B O 1
ATOM 12407 N N . GLU B 1 570 ? 9.555 1.244 8.773 1 95.12 570 GLU B N 1
ATOM 12408 C CA . GLU B 1 570 ? 10.711 0.859 7.969 1 95.12 570 GLU B CA 1
ATOM 12409 C C . GLU B 1 570 ? 10.945 1.847 6.828 1 95.12 570 GLU B C 1
ATOM 12411 O O . GLU B 1 570 ? 10 2.486 6.352 1 95.12 570 GLU B O 1
ATOM 12416 N N . TRP B 1 571 ? 12.219 2.018 6.43 1 95.12 571 TRP B N 1
ATOM 12417 C CA . TRP B 1 571 ? 12.531 2.871 5.289 1 95.12 571 TRP B CA 1
ATOM 12418 C C . TRP B 1 571 ? 13.734 2.338 4.523 1 95.12 571 TRP B C 1
ATOM 12420 O O . TRP B 1 571 ? 14.539 1.577 5.07 1 95.12 571 TRP B O 1
ATOM 12430 N N . VAL B 1 572 ? 13.836 2.633 3.289 1 96.5 572 VAL B N 1
ATOM 12431 C CA . VAL B 1 572 ? 14.961 2.303 2.414 1 96.5 572 VAL B CA 1
ATOM 12432 C C . VAL B 1 572 ? 15.227 3.461 1.458 1 96.5 572 VAL B C 1
ATOM 12434 O O . VAL B 1 572 ? 14.305 4.191 1.085 1 96.5 572 VAL B O 1
ATOM 12437 N N . SER B 1 573 ? 16.438 3.697 1.143 1 97 573 SER B N 1
ATOM 12438 C CA . SER B 1 573 ? 16.828 4.727 0.183 1 97 573 SER B CA 1
ATOM 12439 C C . SER B 1 573 ? 17.953 4.238 -0.731 1 97 573 SER B C 1
ATOM 12441 O O . SER B 1 573 ? 18.781 3.428 -0.322 1 97 573 SER B O 1
ATOM 12443 N N . ALA B 1 574 ? 17.938 4.707 -1.926 1 97.75 574 ALA B N 1
ATOM 12444 C CA . ALA B 1 574 ? 18.953 4.43 -2.941 1 97.75 574 ALA B CA 1
ATOM 12445 C C . ALA B 1 574 ? 19.188 5.648 -3.826 1 97.75 574 ALA B C 1
ATOM 12447 O O . ALA B 1 574 ? 18.25 6.371 -4.164 1 97.75 574 ALA B O 1
ATOM 12448 N N . GLY B 1 575 ? 20.453 5.891 -4.121 1 97.56 575 GLY B N 1
ATOM 12449 C CA . GLY B 1 575 ? 20.812 7.008 -4.984 1 97.56 575 GLY B CA 1
ATOM 12450 C C . GLY B 1 575 ? 22.078 6.777 -5.766 1 97.56 575 GLY B C 1
ATOM 12451 O O . GLY B 1 575 ? 22.875 5.891 -5.434 1 97.56 575 GLY B O 1
ATOM 12452 N N . ASN B 1 576 ? 22.203 7.508 -6.832 1 96.31 576 ASN B N 1
ATOM 12453 C CA . ASN B 1 576 ? 23.391 7.469 -7.676 1 96.31 576 ASN B CA 1
ATOM 12454 C C . ASN B 1 576 ? 23.609 8.797 -8.398 1 96.31 576 ASN B C 1
ATOM 12456 O O . ASN B 1 576 ? 22.781 9.703 -8.305 1 96.31 576 ASN B O 1
ATOM 12460 N N . GLN B 1 577 ? 24.828 8.969 -8.977 1 95.62 577 GLN B N 1
ATOM 12461 C CA . GLN B 1 577 ? 25.172 10.164 -9.758 1 95.62 577 GLN B CA 1
ATOM 12462 C C . GLN B 1 577 ? 26.062 9.812 -10.938 1 95.62 577 GLN B C 1
ATOM 12464 O O . GLN B 1 577 ? 26.281 8.633 -11.242 1 95.62 577 GLN B O 1
ATOM 12469 N N . ASP B 1 578 ? 26.422 10.906 -11.688 1 92.62 578 ASP B N 1
ATOM 12470 C CA . ASP B 1 578 ? 27.312 10.758 -12.836 1 92.62 578 ASP B CA 1
ATOM 12471 C C . ASP B 1 578 ? 26.625 9.977 -13.961 1 92.62 578 ASP B C 1
ATOM 12473 O O . ASP B 1 578 ? 27.156 8.953 -14.406 1 92.62 578 ASP B O 1
ATOM 12477 N N . PHE B 1 579 ? 25.594 10.477 -14.359 1 93.44 579 PHE B N 1
ATOM 12478 C CA . PHE B 1 579 ? 24.812 9.859 -15.422 1 93.44 579 PHE B CA 1
ATOM 12479 C C . PHE B 1 579 ? 25.234 10.406 -16.781 1 93.44 579 PHE B C 1
ATOM 12481 O O . PHE B 1 579 ? 25.547 11.594 -16.922 1 93.44 579 PHE B O 1
ATOM 12488 N N . ILE B 1 580 ? 25.156 9.703 -17.781 1 90.56 580 ILE B N 1
ATOM 12489 C CA . ILE B 1 580 ? 25.547 10.109 -19.125 1 90.56 580 ILE B CA 1
ATOM 12490 C C . ILE B 1 580 ? 24.469 11.023 -19.719 1 90.56 580 ILE B C 1
ATOM 12492 O O . ILE B 1 580 ? 24.75 11.812 -20.625 1 90.56 580 ILE B O 1
ATOM 12496 N N . THR B 1 581 ? 23.219 10.859 -19.234 1 93.06 581 THR B N 1
ATOM 12497 C CA . THR B 1 581 ? 22.109 11.656 -19.75 1 93.06 581 THR B CA 1
ATOM 12498 C C . THR B 1 581 ? 21.109 11.969 -18.625 1 93.06 581 THR B C 1
ATOM 12500 O O . THR B 1 581 ? 21 11.219 -17.656 1 93.06 581 THR B O 1
ATOM 12503 N N . ASP B 1 582 ? 20.391 13.094 -18.781 1 96.31 582 ASP B N 1
ATOM 12504 C CA . ASP B 1 582 ? 19.312 13.438 -17.859 1 96.31 582 ASP B CA 1
ATOM 12505 C C . ASP B 1 582 ? 18.031 12.68 -18.219 1 96.31 582 ASP B C 1
ATOM 12507 O O . ASP B 1 582 ? 17.094 12.648 -17.422 1 96.31 582 ASP B O 1
ATOM 12511 N N . GLY B 1 583 ? 18.031 12 -19.312 1 94.19 583 GLY B N 1
ATOM 12512 C CA . GLY B 1 583 ? 16.812 11.414 -19.844 1 94.19 583 GLY B CA 1
ATOM 12513 C C . GLY B 1 583 ? 16.281 10.266 -19.016 1 94.19 583 GLY B C 1
ATOM 12514 O O . GLY B 1 583 ? 15.086 9.977 -19.031 1 94.19 583 GLY B O 1
ATOM 12515 N N . PHE B 1 584 ? 17.125 9.625 -18.188 1 93.38 584 PHE B N 1
ATOM 12516 C CA . PHE B 1 584 ? 16.703 8.5 -17.359 1 93.38 584 PHE B CA 1
ATOM 12517 C C . PHE B 1 584 ? 15.898 8.984 -16.156 1 93.38 584 PHE B C 1
ATOM 12519 O O . PHE B 1 584 ? 15.078 8.242 -15.609 1 93.38 584 PHE B O 1
ATOM 12526 N N . LEU B 1 585 ? 16.297 10.195 -15.75 1 96.69 585 LEU B N 1
ATOM 12527 C CA . LEU B 1 585 ? 15.797 10.688 -14.469 1 96.69 585 LEU B CA 1
ATOM 12528 C C . LEU B 1 585 ? 16.141 9.727 -13.344 1 96.69 585 LEU B C 1
ATOM 12530 O O . LEU B 1 585 ? 17.297 9.328 -13.195 1 96.69 585 LEU B O 1
ATOM 12534 N N . TYR B 1 586 ? 15.227 9.375 -12.547 1 97.75 586 TYR B N 1
ATOM 12535 C CA . TYR B 1 586 ? 15.477 8.438 -11.453 1 97.75 586 TYR B CA 1
ATOM 12536 C C . TYR B 1 586 ? 15.078 7.023 -11.836 1 97.75 586 TYR B C 1
ATOM 12538 O O . TYR B 1 586 ? 15.023 6.133 -10.992 1 97.75 586 TYR B O 1
ATOM 12546 N N . ASN B 1 587 ? 14.812 6.723 -13.055 1 96.88 587 ASN B N 1
ATOM 12547 C CA . ASN B 1 587 ? 14.258 5.438 -13.469 1 96.88 587 ASN B CA 1
ATOM 12548 C C . ASN B 1 587 ? 15.359 4.465 -13.891 1 96.88 587 ASN B C 1
ATOM 12550 O O . ASN B 1 587 ? 15.078 3.434 -14.5 1 96.88 587 ASN B O 1
ATOM 12554 N N . ASN B 1 588 ? 16.594 4.711 -13.656 1 95.38 588 ASN B N 1
ATOM 12555 C CA . ASN B 1 588 ? 17.734 3.836 -13.938 1 95.38 588 ASN B CA 1
ATOM 12556 C C . ASN B 1 588 ? 18.938 4.184 -13.078 1 95.38 588 ASN B C 1
ATOM 12558 O O . ASN B 1 588 ? 19.984 4.57 -13.594 1 95.38 588 ASN B O 1
ATOM 12562 N N . LEU B 1 589 ? 18.859 3.949 -11.867 1 96.19 589 LEU B N 1
ATOM 12563 C CA . LEU B 1 589 ? 19.922 4.266 -10.93 1 96.19 589 LEU B CA 1
ATOM 12564 C C . LEU B 1 589 ? 21.203 3.521 -11.289 1 96.19 589 LEU B C 1
ATOM 12566 O O . LEU B 1 589 ? 22.312 4.023 -11.062 1 96.19 589 LEU B O 1
ATOM 12570 N N . GLY B 1 590 ? 21.062 2.348 -11.82 1 91.31 590 GLY B N 1
ATOM 12571 C CA . GLY B 1 590 ? 22.203 1.518 -12.148 1 91.31 590 GLY B CA 1
ATOM 12572 C C . GLY B 1 590 ? 23.078 2.113 -13.234 1 91.31 590 GLY B C 1
ATOM 12573 O O . GLY B 1 590 ? 24.234 1.707 -13.406 1 91.31 590 GLY B O 1
ATOM 12574 N N . ALA B 1 591 ? 22.594 3.076 -13.891 1 91.5 591 ALA B N 1
ATOM 12575 C CA . ALA B 1 591 ? 23.328 3.695 -14.992 1 91.5 591 ALA B CA 1
ATOM 12576 C C . ALA B 1 591 ? 24.328 4.727 -14.477 1 91.5 591 ALA B C 1
ATOM 12578 O O . ALA B 1 591 ? 25.203 5.184 -15.219 1 91.5 591 ALA B O 1
ATOM 12579 N N . GLY B 1 592 ? 24.219 5.102 -13.211 1 92.25 592 GLY B N 1
ATOM 12580 C CA . GLY B 1 592 ? 25.172 6.047 -12.641 1 92.25 592 GLY B CA 1
ATOM 12581 C C . GLY B 1 592 ? 26.547 5.449 -12.414 1 92.25 592 GLY B C 1
ATOM 12582 O O . GLY B 1 592 ? 26.672 4.273 -12.07 1 92.25 592 GLY B O 1
ATOM 12583 N N . ASN B 1 593 ? 27.562 6.32 -12.5 1 88.75 593 ASN B N 1
ATOM 12584 C CA . ASN B 1 593 ? 28.938 5.824 -12.398 1 88.75 593 ASN B CA 1
ATOM 12585 C C . ASN B 1 593 ? 29.625 6.34 -11.133 1 88.75 593 ASN B C 1
ATOM 12587 O O . ASN B 1 593 ? 30.844 6.285 -11.031 1 88.75 593 ASN B O 1
ATOM 12591 N N . PHE B 1 594 ? 28.906 6.809 -10.305 1 89.62 594 PHE B N 1
ATOM 12592 C CA . PHE B 1 594 ? 29.516 7.289 -9.062 1 89.62 594 PHE B CA 1
ATOM 12593 C C . PHE B 1 594 ? 30.25 6.164 -8.352 1 89.62 594 PHE B C 1
ATOM 12595 O O . PHE B 1 594 ? 29.828 5.008 -8.383 1 89.62 594 PHE B O 1
ATOM 12602 N N . ALA B 1 595 ? 31.281 6.492 -7.73 1 84.44 595 ALA B N 1
ATOM 12603 C CA . ALA B 1 595 ? 32.156 5.504 -7.109 1 84.44 595 ALA B CA 1
ATOM 12604 C C . ALA B 1 595 ? 31.453 4.781 -5.969 1 84.44 595 ALA B C 1
ATOM 12606 O O . ALA B 1 595 ? 31.672 3.584 -5.754 1 84.44 595 ALA B O 1
ATOM 12607 N N . LYS B 1 596 ? 30.625 5.465 -5.238 1 88.94 596 LYS B N 1
ATOM 12608 C CA . LYS B 1 596 ? 29.906 4.855 -4.117 1 88.94 596 LYS B CA 1
ATOM 12609 C C . LYS B 1 596 ? 28.453 5.312 -4.078 1 88.94 596 LYS B C 1
ATOM 12611 O O . LYS B 1 596 ? 28.109 6.246 -3.35 1 88.94 596 LYS B O 1
ATOM 12616 N N . PRO B 1 597 ? 27.641 4.602 -4.766 1 93.81 597 PRO B N 1
ATOM 12617 C CA . PRO B 1 597 ? 26.219 4.934 -4.703 1 93.81 597 PRO B CA 1
ATOM 12618 C C . PRO B 1 597 ? 25.672 4.949 -3.273 1 93.81 597 PRO B C 1
ATOM 12620 O O . PRO B 1 597 ? 26.203 4.254 -2.402 1 93.81 597 PRO B O 1
ATOM 12623 N N . SER B 1 598 ? 24.688 5.75 -3.014 1 93.88 598 SER B N 1
ATOM 12624 C CA . SER B 1 598 ? 24.156 5.891 -1.665 1 93.88 598 SER B CA 1
ATOM 12625 C C . SER B 1 598 ? 23.047 4.871 -1.402 1 93.88 598 SER B C 1
ATOM 12627 O O . SER B 1 598 ? 22.125 4.727 -2.209 1 93.88 598 SER B O 1
ATOM 12629 N N . VAL B 1 599 ? 23.25 4.176 -0.329 1 96.25 599 VAL B N 1
ATOM 12630 C CA . VAL B 1 599 ? 22.203 3.254 0.118 1 96.25 599 VAL B CA 1
ATOM 12631 C C . VAL B 1 599 ? 21.953 3.443 1.612 1 96.25 599 VAL B C 1
ATOM 12633 O O . VAL B 1 599 ? 22.859 3.832 2.355 1 96.25 599 VAL B O 1
ATOM 12636 N N . GLY B 1 600 ? 20.688 3.232 1.997 1 95.06 600 GLY B N 1
ATOM 12637 C CA . GLY B 1 600 ? 20.312 3.309 3.398 1 95.06 600 GLY B CA 1
ATOM 12638 C C . GLY B 1 600 ? 19.031 2.557 3.713 1 95.06 600 GLY B C 1
ATOM 12639 O O . GLY B 1 600 ? 18.203 2.34 2.83 1 95.06 600 GLY B O 1
ATOM 12640 N N . SER B 1 601 ? 18.969 2.066 4.949 1 96.44 601 SER B N 1
ATOM 12641 C CA . SER B 1 601 ? 17.734 1.454 5.434 1 96.44 601 SER B CA 1
ATOM 12642 C C . SER B 1 601 ? 17.641 1.545 6.953 1 96.44 601 SER B C 1
ATOM 12644 O O . SER B 1 601 ? 18.641 1.8 7.633 1 96.44 601 SER B O 1
ATOM 12646 N N . GLY B 1 602 ? 16.422 1.392 7.426 1 94.75 602 GLY B N 1
ATOM 12647 C CA . GLY B 1 602 ? 16.172 1.383 8.859 1 94.75 602 GLY B CA 1
ATOM 12648 C C . GLY B 1 602 ? 14.812 0.807 9.219 1 94.75 602 GLY B C 1
ATOM 12649 O O . GLY B 1 602 ? 13.922 0.718 8.367 1 94.75 602 GLY B O 1
ATOM 12650 N N . ALA B 1 603 ? 14.742 0.325 10.492 1 94.81 603 ALA B N 1
ATOM 12651 C CA . ALA B 1 603 ? 13.469 -0.19 10.992 1 94.81 603 ALA B CA 1
ATOM 12652 C C . ALA B 1 603 ? 13.359 0.012 12.5 1 94.81 603 ALA B C 1
ATOM 12654 O O . ALA B 1 603 ? 14.367 0.045 13.211 1 94.81 603 ALA B O 1
ATOM 12655 N N . SER B 1 604 ? 12.141 0.188 12.93 1 93.31 604 SER B N 1
ATOM 12656 C CA . SER B 1 604 ? 11.859 0.308 14.352 1 93.31 604 SER B CA 1
ATOM 12657 C C . SER B 1 604 ? 10.492 -0.277 14.695 1 93.31 604 SER B C 1
ATOM 12659 O O . SER B 1 604 ? 9.602 -0.344 13.844 1 93.31 604 SER B O 1
ATOM 12661 N N . LYS B 1 605 ? 10.375 -0.771 15.961 1 93.88 605 LYS B N 1
ATOM 12662 C CA . LYS B 1 605 ? 9.141 -1.32 16.5 1 93.88 605 LYS B CA 1
ATOM 12663 C C . LYS B 1 605 ? 8.922 -0.858 17.938 1 93.88 605 LYS B C 1
ATOM 12665 O O . LYS B 1 605 ? 9.859 -0.844 18.75 1 93.88 605 LYS B O 1
ATOM 12670 N N . THR B 1 606 ? 7.723 -0.352 18.25 1 93.69 606 THR B N 1
ATOM 12671 C CA . THR B 1 606 ? 7.332 0.016 19.609 1 93.69 606 THR B CA 1
ATOM 12672 C C . THR B 1 606 ? 5.895 -0.416 19.891 1 93.69 606 THR B C 1
ATOM 12674 O O . THR B 1 606 ? 5.117 -0.648 18.969 1 93.69 606 THR B O 1
ATOM 12677 N N . SER B 1 607 ? 5.598 -0.6 21.188 1 95.56 607 SER B N 1
ATOM 12678 C CA . SER B 1 607 ? 4.254 -1.027 21.562 1 95.56 607 SER B CA 1
ATOM 12679 C C . SER B 1 607 ? 3.789 -0.326 22.828 1 95.56 607 SER B C 1
ATOM 12681 O O . SER B 1 607 ? 4.609 0.143 23.625 1 95.56 607 SER B O 1
ATOM 12683 N N . LEU B 1 608 ? 2.506 -0.228 22.953 1 95.75 608 LEU B N 1
ATOM 12684 C CA . LEU B 1 608 ? 1.828 0.32 24.109 1 95.75 608 LEU B CA 1
ATOM 12685 C C . LEU B 1 608 ? 0.693 -0.594 24.562 1 95.75 608 LEU B C 1
ATOM 12687 O O . LEU B 1 608 ? -0.173 -0.953 23.766 1 95.75 608 LEU B O 1
ATOM 12691 N N . GLY B 1 609 ? 0.706 -1.035 25.844 1 96.88 609 GLY B N 1
ATOM 12692 C CA . GLY B 1 609 ? -0.366 -1.779 26.484 1 96.88 609 GLY B CA 1
ATOM 12693 C C . GLY B 1 609 ? -1.018 -1.023 27.625 1 96.88 609 GLY B C 1
ATOM 12694 O O . GLY B 1 609 ? -0.335 -0.347 28.391 1 96.88 609 GLY B O 1
ATOM 12695 N N . SER B 1 610 ? -2.389 -1.122 27.734 1 97.06 610 SER B N 1
ATOM 12696 C CA . SER B 1 610 ? -3.074 -0.292 28.719 1 97.06 610 SER B CA 1
ATOM 12697 C C . SER B 1 610 ? -4.273 -1.02 29.312 1 97.06 610 SER B C 1
ATOM 12699 O O . SER B 1 610 ? -4.973 -1.756 28.625 1 97.06 610 SER B O 1
ATOM 12701 N N . TYR B 1 611 ? -4.488 -0.802 30.578 1 97.56 611 TYR B N 1
ATOM 12702 C CA . TYR B 1 611 ? -5.715 -1.134 31.297 1 97.56 611 TYR B CA 1
ATOM 12703 C C . TYR B 1 611 ? -6.41 0.125 31.797 1 97.56 611 TYR B C 1
ATOM 12705 O O . TYR B 1 611 ? -5.754 1.065 32.25 1 97.56 611 TYR B O 1
ATOM 12713 N N . PHE B 1 612 ? -7.723 0.135 31.656 1 95.88 612 PHE B N 1
ATOM 12714 C CA . PHE B 1 612 ? -8.383 1.343 32.125 1 95.88 612 PHE B CA 1
ATOM 12715 C C . PHE B 1 612 ? -9.805 1.035 32.594 1 95.88 612 PHE B C 1
ATOM 12717 O O . PHE B 1 612 ? -10.359 -0.014 32.25 1 95.88 612 PHE B O 1
ATOM 12724 N N . GLY B 1 613 ? -10.352 1.951 33.344 1 96.06 613 GLY B N 1
ATOM 12725 C CA . GLY B 1 613 ? -11.711 1.917 33.875 1 96.06 613 GLY B CA 1
ATOM 12726 C C . GLY B 1 613 ? -12.297 3.297 34.094 1 96.06 613 GLY B C 1
ATOM 12727 O O . GLY B 1 613 ? -11.562 4.25 34.375 1 96.06 613 GLY B O 1
ATOM 12728 N N . ARG B 1 614 ? -13.609 3.391 33.969 1 95.25 614 ARG B N 1
ATOM 12729 C CA . ARG B 1 614 ? -14.328 4.645 34.188 1 95.25 614 ARG B CA 1
ATOM 12730 C C . ARG B 1 614 ? -15.68 4.398 34.812 1 95.25 614 ARG B C 1
ATOM 12732 O O . ARG B 1 614 ? -16.391 3.451 34.469 1 95.25 614 ARG B O 1
ATOM 12739 N N . ILE B 1 615 ? -16.047 5.199 35.75 1 95.69 615 ILE B N 1
ATOM 12740 C CA . ILE B 1 615 ? -17.359 5.164 36.406 1 95.69 615 ILE B CA 1
ATOM 12741 C C . ILE B 1 615 ? -18.047 6.516 36.25 1 95.69 615 ILE B C 1
ATOM 12743 O O . ILE B 1 615 ? -17.484 7.555 36.594 1 95.69 615 ILE B O 1
ATOM 12747 N N . ASN B 1 616 ? -19.188 6.527 35.719 1 93.88 616 ASN B N 1
ATOM 12748 C CA . ASN B 1 616 ? -20.062 7.688 35.656 1 93.88 616 ASN B CA 1
ATOM 12749 C C . ASN B 1 616 ? -21.297 7.508 36.531 1 93.88 616 ASN B C 1
ATOM 12751 O O . ASN B 1 616 ? -22.047 6.539 36.375 1 93.88 616 ASN B O 1
ATOM 12755 N N . TYR B 1 617 ? -21.484 8.398 37.375 1 95.56 617 TYR B N 1
ATOM 12756 C CA . TYR B 1 617 ? -22.609 8.352 38.312 1 95.56 617 TYR B CA 1
ATOM 12757 C C . TYR B 1 617 ? -23.406 9.656 38.25 1 95.56 617 TYR B C 1
ATOM 12759 O O . TYR B 1 617 ? -22.828 10.742 38.219 1 95.56 617 TYR B O 1
ATOM 12767 N N . SER B 1 618 ? -24.703 9.5 38.188 1 95.19 618 SER B N 1
ATOM 12768 C CA . SER B 1 618 ? -25.594 10.648 38.188 1 95.19 618 SER B CA 1
ATOM 12769 C C . SER B 1 618 ? -26.719 10.453 39.188 1 95.19 618 SER B C 1
ATOM 12771 O O . SER B 1 618 ? -27.312 9.367 39.281 1 95.19 618 SER B O 1
ATOM 12773 N N . TYR B 1 619 ? -27.031 11.508 40.031 1 94.75 619 TYR B N 1
ATOM 12774 C CA . TYR B 1 619 ? -28.156 11.547 40.938 1 94.75 619 TYR B CA 1
ATOM 12775 C C . TYR B 1 619 ? -29.125 12.672 40.594 1 94.75 619 TYR B C 1
ATOM 12777 O O . TYR B 1 619 ? -28.719 13.836 40.469 1 94.75 619 TYR B O 1
ATOM 12785 N N . LEU B 1 620 ? -30.391 12.352 40.25 1 92.44 620 LEU B N 1
ATOM 12786 C CA . LEU B 1 620 ? -31.453 13.258 39.844 1 92.44 620 LEU B CA 1
ATOM 12787 C C . LEU B 1 620 ? -31.094 13.984 38.562 1 92.44 620 LEU B C 1
ATOM 12789 O O . LEU B 1 620 ? -31.641 15.055 38.25 1 92.44 620 LEU B O 1
ATOM 12793 N N . SER B 1 621 ? -30.031 13.5 37.875 1 88.62 621 SER B N 1
ATOM 12794 C CA . SER B 1 621 ? -29.531 14.164 36.688 1 88.62 621 SER B CA 1
ATOM 12795 C C . SER B 1 621 ? -29.047 15.57 37 1 88.62 621 SER B C 1
ATOM 12797 O O . SER B 1 621 ? -29.125 16.469 36.156 1 88.62 621 SER B O 1
ATOM 12799 N N . ARG B 1 622 ? -28.656 15.812 38.25 1 92.81 622 ARG B N 1
ATOM 12800 C CA . ARG B 1 622 ? -28.203 17.109 38.75 1 92.81 622 ARG B CA 1
ATOM 12801 C C . ARG B 1 622 ? -26.781 17.031 39.312 1 92.81 622 ARG B C 1
ATOM 12803 O O . ARG B 1 622 ? -25.984 17.953 39.094 1 92.81 622 ARG B O 1
ATOM 12810 N N . TYR B 1 623 ? -26.547 15.977 39.969 1 96.69 623 TYR B N 1
ATOM 12811 C CA . TYR B 1 623 ? -25.219 15.734 40.531 1 96.69 623 TYR B CA 1
ATOM 12812 C C . TYR B 1 623 ? -24.484 14.656 39.719 1 96.69 623 TYR B C 1
ATOM 12814 O O . TYR B 1 623 ? -24.922 13.5 39.688 1 96.69 623 TYR B O 1
ATOM 12822 N N . LEU B 1 624 ? -23.453 15.078 39.219 1 96.69 624 LEU B N 1
ATOM 12823 C CA . LEU B 1 624 ? -22.734 14.203 38.281 1 96.69 624 LEU B CA 1
ATOM 12824 C C . LEU B 1 624 ? -21.328 13.922 38.812 1 96.69 624 LEU B C 1
ATOM 12826 O O . LEU B 1 624 ? -20.672 14.805 39.375 1 96.69 624 LEU B O 1
ATOM 12830 N N . LEU B 1 625 ? -20.844 12.688 38.625 1 96.38 625 LEU B N 1
ATOM 12831 C CA . LEU B 1 625 ? -19.516 12.266 39.031 1 96.38 625 LEU B CA 1
ATOM 12832 C C . LEU B 1 625 ? -18.906 11.328 38 1 96.38 625 LEU B C 1
ATOM 12834 O O . LEU B 1 625 ? -19.578 10.422 37.5 1 96.38 625 LEU B O 1
ATOM 12838 N N . THR B 1 626 ? -17.656 11.617 37.656 1 94.81 626 THR B N 1
ATOM 12839 C CA . THR B 1 626 ? -16.891 10.734 36.781 1 94.81 626 THR B CA 1
ATOM 12840 C C . THR B 1 626 ? -15.547 10.375 37.406 1 94.81 626 THR B C 1
ATOM 12842 O O . THR B 1 626 ? -14.773 11.258 37.781 1 94.81 626 THR B O 1
ATOM 12845 N N . LEU B 1 627 ? -15.266 9.086 37.5 1 96.19 627 LEU B N 1
ATOM 12846 C CA . LEU B 1 627 ? -13.992 8.562 37.969 1 96.19 627 LEU B CA 1
ATOM 12847 C C . LEU B 1 627 ? -13.312 7.734 36.875 1 96.19 627 LEU B C 1
ATOM 12849 O O . LEU B 1 627 ? -13.938 6.859 36.281 1 96.19 627 LEU B O 1
ATOM 12853 N N . THR B 1 628 ? -12.023 8.047 36.594 1 95.06 628 THR B N 1
ATOM 12854 C CA . THR B 1 628 ? -11.281 7.293 35.594 1 95.06 628 THR B CA 1
ATOM 12855 C C . THR B 1 628 ? -9.914 6.875 36.125 1 95.06 628 THR B C 1
ATOM 12857 O O . THR B 1 628 ? -9.266 7.633 36.844 1 95.06 628 THR B O 1
ATOM 12860 N N . MET B 1 629 ? -9.484 5.699 35.781 1 96.19 629 MET B N 1
ATOM 12861 C CA . MET B 1 629 ? -8.141 5.199 36.062 1 96.19 629 MET B CA 1
ATOM 12862 C C . MET B 1 629 ? -7.574 4.457 34.844 1 96.19 629 MET B C 1
ATOM 12864 O O . MET B 1 629 ? -8.258 3.623 34.25 1 96.19 629 MET B O 1
ATOM 12868 N N . ARG B 1 630 ? -6.332 4.766 34.5 1 95.88 630 ARG B N 1
ATOM 12869 C CA . ARG B 1 630 ? -5.676 4.098 33.375 1 95.88 630 ARG B CA 1
ATOM 12870 C C . ARG B 1 630 ? -4.223 3.781 33.688 1 95.88 630 ARG B C 1
ATOM 12872 O O . ARG B 1 630 ? -3.527 4.59 34.312 1 95.88 630 ARG B O 1
ATOM 12879 N N . ALA B 1 631 ? -3.834 2.598 33.406 1 97.06 631 ALA B N 1
ATOM 12880 C CA . ALA B 1 631 ? -2.441 2.164 33.469 1 97.06 631 ALA B CA 1
ATOM 12881 C C . ALA B 1 631 ? -1.874 1.868 32.094 1 97.06 631 ALA B C 1
ATOM 12883 O O . ALA B 1 631 ? -2.441 1.072 31.344 1 97.06 631 ALA B O 1
ATOM 12884 N N . ASP B 1 632 ? -0.76 2.525 31.844 1 97.19 632 ASP B N 1
ATOM 12885 C CA . ASP B 1 632 ? -0.113 2.332 30.547 1 97.19 632 ASP B CA 1
ATOM 12886 C C . ASP B 1 632 ? 1.267 1.697 30.703 1 97.19 632 ASP B C 1
ATOM 12888 O O . ASP B 1 632 ? 2.014 2.055 31.625 1 97.19 632 ASP B O 1
ATOM 12892 N N . GLY B 1 633 ? 1.528 0.713 29.859 1 97.12 633 GLY B N 1
ATOM 12893 C CA . GLY B 1 633 ? 2.863 0.156 29.719 1 97.12 633 GLY B CA 1
ATOM 12894 C C . GLY B 1 633 ? 3.49 0.456 28.359 1 97.12 633 GLY B C 1
ATOM 12895 O O . GLY B 1 633 ? 2.922 0.124 27.328 1 97.12 633 GLY B O 1
ATOM 12896 N N . ALA B 1 634 ? 4.699 1.083 28.422 1 95.69 634 ALA B N 1
ATOM 12897 C CA . ALA B 1 634 ? 5.383 1.449 27.188 1 95.69 634 ALA B CA 1
ATOM 12898 C C . ALA B 1 634 ? 6.652 0.622 26.984 1 95.69 634 ALA B C 1
ATOM 12900 O O . ALA B 1 634 ? 7.426 0.432 27.938 1 95.69 634 ALA B O 1
ATOM 12901 N N . SER B 1 635 ? 6.898 0.187 25.781 1 95 635 SER B N 1
ATOM 12902 C CA . SER B 1 635 ? 8.031 -0.689 25.5 1 95 635 SER B CA 1
ATOM 12903 C C . SER B 1 635 ? 9.336 0.095 25.453 1 95 635 SER B C 1
ATOM 12905 O O . SER B 1 635 ? 10.422 -0.489 25.516 1 95 635 SER B O 1
ATOM 12907 N N . ASN B 1 636 ? 9.305 1.371 25.266 1 91.88 636 ASN B N 1
ATOM 12908 C CA . ASN B 1 636 ? 10.539 2.146 25.125 1 91.88 636 ASN B CA 1
ATOM 12909 C C . ASN B 1 636 ? 11.18 2.422 26.484 1 91.88 636 ASN B C 1
ATOM 12911 O O . ASN B 1 636 ? 12.281 2.971 26.547 1 91.88 636 ASN B O 1
ATOM 12915 N N . PHE B 1 637 ? 10.508 2.066 27.484 1 95.25 637 PHE B N 1
ATOM 12916 C CA . PHE B 1 637 ? 11.094 2.137 28.812 1 95.25 637 PHE B CA 1
ATOM 12917 C C . PHE B 1 637 ? 11.609 0.772 29.25 1 95.25 637 PHE B C 1
ATOM 12919 O O . PHE B 1 637 ? 11.203 -0.256 28.703 1 95.25 637 PHE B O 1
ATOM 12926 N N . ASP B 1 638 ? 12.5 0.91 30.234 1 95.31 638 ASP B N 1
ATOM 12927 C CA . ASP B 1 638 ? 12.977 -0.323 30.859 1 95.31 638 ASP B CA 1
ATOM 12928 C C . ASP B 1 638 ? 11.828 -1.069 31.531 1 95.31 638 ASP B C 1
ATOM 12930 O O . ASP B 1 638 ? 10.914 -0.448 32.094 1 95.31 638 ASP B O 1
ATOM 12934 N N . PRO B 1 639 ? 11.859 -2.408 31.562 1 93.62 639 PRO B N 1
ATOM 12935 C CA . PRO B 1 639 ? 10.766 -3.197 32.125 1 93.62 639 PRO B CA 1
ATOM 12936 C C . PRO B 1 639 ? 10.445 -2.805 33.562 1 93.62 639 PRO B C 1
ATOM 12938 O O . PRO B 1 639 ? 9.289 -2.9 34 1 93.62 639 PRO B O 1
ATOM 12941 N N . ASP B 1 640 ? 11.383 -2.312 34.25 1 92.94 640 ASP B N 1
ATOM 12942 C CA . ASP B 1 640 ? 11.164 -1.961 35.656 1 92.94 640 ASP B CA 1
ATOM 12943 C C . ASP B 1 640 ? 10.453 -0.616 35.781 1 92.94 640 ASP B C 1
ATOM 12945 O O . ASP B 1 640 ? 9.883 -0.304 36.844 1 92.94 640 ASP B O 1
ATOM 12949 N N . ASN B 1 641 ? 10.492 0.215 34.781 1 94.19 641 ASN B N 1
ATOM 12950 C CA . ASN B 1 641 ? 9.914 1.555 34.812 1 94.19 641 ASN B CA 1
ATOM 12951 C C . ASN B 1 641 ? 8.867 1.756 33.719 1 94.19 641 ASN B C 1
ATOM 12953 O O . ASN B 1 641 ? 8.492 2.891 33.438 1 94.19 641 ASN B O 1
ATOM 12957 N N . ARG B 1 642 ? 8.367 0.72 33.188 1 94.81 642 ARG B N 1
ATOM 12958 C CA . ARG B 1 642 ? 7.59 0.862 31.953 1 94.81 642 ARG B CA 1
ATOM 12959 C C . ARG B 1 642 ? 6.137 1.21 32.25 1 94.81 642 ARG B C 1
ATOM 12961 O O . ARG B 1 642 ? 5.422 1.737 31.406 1 94.81 642 ARG B O 1
ATOM 12968 N N . TRP B 1 643 ? 5.641 1.006 33.469 1 96.12 643 TRP B N 1
ATOM 12969 C CA . TRP B 1 643 ? 4.227 1.212 33.781 1 96.12 643 TRP B CA 1
ATOM 12970 C C . TRP B 1 643 ? 3.994 2.59 34.375 1 96.12 643 TRP B C 1
ATOM 12972 O O . TRP B 1 643 ? 4.77 3.041 35.219 1 96.12 643 TRP B O 1
ATOM 12982 N N . GLY B 1 644 ? 3.014 3.371 33.938 1 95.19 644 GLY B N 1
ATOM 12983 C CA . GLY B 1 644 ? 2.504 4.609 34.5 1 95.19 644 GLY B CA 1
ATOM 12984 C C . GLY B 1 644 ? 1.037 4.527 34.875 1 95.19 644 GLY B C 1
ATOM 12985 O O . GLY B 1 644 ? 0.244 3.885 34.188 1 95.19 644 GLY B O 1
ATOM 12986 N N . PHE B 1 645 ? 0.631 5.191 35.938 1 95.62 645 PHE B N 1
ATOM 12987 C CA . PHE B 1 645 ? -0.743 5.219 36.438 1 95.62 645 PHE B CA 1
ATOM 12988 C C . PHE B 1 645 ? -1.305 6.633 36.375 1 95.62 645 PHE B C 1
ATOM 12990 O O . PHE B 1 645 ? -0.67 7.574 36.875 1 95.62 645 PHE B O 1
ATOM 12997 N N . PHE B 1 646 ? -2.486 6.77 35.875 1 95.38 646 PHE B N 1
ATOM 12998 C CA . PHE B 1 646 ? -3.035 8.094 35.625 1 95.38 646 PHE B CA 1
ATOM 12999 C C . PHE B 1 646 ? -4.488 8.18 36.062 1 95.38 646 PHE B C 1
ATOM 13001 O O . PHE B 1 646 ? -5.402 7.961 35.281 1 95.38 646 PHE B O 1
ATOM 13008 N N . PRO B 1 647 ? -4.773 8.633 37.188 1 95.69 647 PRO B N 1
ATOM 13009 C CA . PRO B 1 647 ? -6.133 8.805 37.688 1 95.69 647 PRO B CA 1
ATOM 13010 C C . PRO B 1 647 ? -6.727 10.172 37.344 1 95.69 647 PRO B C 1
ATOM 13012 O O . PRO B 1 647 ? -5.984 11.125 37.125 1 95.69 647 PRO B O 1
ATOM 13015 N N . SER B 1 648 ? -8.016 10.242 37.344 1 95.69 648 SER B N 1
ATOM 13016 C CA . SER B 1 648 ? -8.727 11.508 37.156 1 95.69 648 SER B CA 1
ATOM 13017 C C . SER B 1 648 ? -10.102 11.469 37.812 1 95.69 648 SER B C 1
ATOM 13019 O O . SER B 1 648 ? -10.727 10.406 37.875 1 95.69 648 SER B O 1
ATOM 13021 N N . VAL B 1 649 ? -10.586 12.602 38.281 1 96.38 649 VAL B N 1
ATOM 13022 C CA . VAL B 1 649 ? -11.906 12.766 38.875 1 96.38 649 VAL B CA 1
ATOM 13023 C C . VAL B 1 649 ? -12.547 14.062 38.406 1 96.38 649 VAL B C 1
ATOM 13025 O O . VAL B 1 649 ? -11.859 15.07 38.219 1 96.38 649 VAL B O 1
ATOM 13028 N N . SER B 1 650 ? -13.773 14.023 38.156 1 96.44 650 SER B N 1
ATOM 13029 C CA . SER B 1 650 ? -14.523 15.219 37.781 1 96.44 650 SER B CA 1
ATOM 13030 C C . SER B 1 650 ? -15.922 15.203 38.406 1 96.44 650 SER B C 1
ATOM 13032 O O . SER B 1 650 ? -16.531 14.141 38.562 1 96.44 650 SER B O 1
ATOM 13034 N N . ALA B 1 651 ? -16.453 16.375 38.719 1 97.06 651 ALA B N 1
ATOM 13035 C CA . ALA B 1 651 ? -17.797 16.547 39.281 1 97.06 651 ALA B CA 1
ATOM 13036 C C . ALA B 1 651 ? -18.531 17.688 38.594 1 97.06 651 ALA B C 1
ATOM 13038 O O . ALA B 1 651 ? -17.938 18.688 38.219 1 97.06 651 ALA B O 1
ATOM 13039 N N . GLY B 1 652 ? -19.797 17.453 38.438 1 96.62 652 GLY B N 1
ATOM 13040 C CA . GLY B 1 652 ? -20.672 18.469 37.875 1 96.62 652 GLY B CA 1
ATOM 13041 C C . GLY B 1 652 ? -21.938 18.688 38.688 1 96.62 652 GLY B C 1
ATOM 13042 O O . GLY B 1 652 ? -22.484 17.734 39.25 1 96.62 652 GLY B O 1
ATOM 13043 N N . TRP B 1 653 ? -22.359 20 38.781 1 97.56 653 TRP B N 1
ATOM 13044 C CA . TRP B 1 653 ? -23.578 20.406 39.5 1 97.56 653 TRP B CA 1
ATOM 13045 C C . TRP B 1 653 ? -24.453 21.297 38.625 1 97.56 653 TRP B C 1
ATOM 13047 O O . TRP B 1 653 ? -24.062 22.422 38.312 1 97.56 653 TRP B O 1
ATOM 13057 N N . ARG B 1 654 ? -25.531 20.75 38.25 1 95.94 654 ARG B N 1
ATOM 13058 C CA . ARG B 1 654 ? -26.5 21.547 37.531 1 95.94 654 ARG B CA 1
ATOM 13059 C C . ARG B 1 654 ? -27.391 22.344 38.469 1 95.94 654 ARG B C 1
ATOM 13061 O O . ARG B 1 654 ? -28.547 21.969 38.719 1 95.94 654 ARG B O 1
ATOM 13068 N N . PHE B 1 655 ? -27.031 23.5 38.812 1 94.81 655 PHE B N 1
ATOM 13069 C CA . PHE B 1 655 ? -27.719 24.266 39.844 1 94.81 655 PHE B CA 1
ATOM 13070 C C . PHE B 1 655 ? -29 24.891 39.281 1 94.81 655 PHE B C 1
ATOM 13072 O O . PHE B 1 655 ? -29.891 25.281 40.031 1 94.81 655 PHE B O 1
ATOM 13079 N N . SER B 1 656 ? -29.109 25.031 37.938 1 92.12 656 SER B N 1
ATOM 13080 C CA . SER B 1 656 ? -30.328 25.562 37.344 1 92.12 656 SER B CA 1
ATOM 13081 C C . SER B 1 656 ? -31.516 24.656 37.594 1 92.12 656 SER B C 1
ATOM 13083 O O . SER B 1 656 ? -32.656 25.094 37.562 1 92.12 656 SER B O 1
ATOM 13085 N N . ASP B 1 657 ? -31.203 23.375 37.812 1 90.44 657 ASP B N 1
ATOM 13086 C CA . ASP B 1 657 ? -32.281 22.406 38 1 90.44 657 ASP B CA 1
ATOM 13087 C C . ASP B 1 657 ? -32.656 22.312 39.469 1 90.44 657 ASP B C 1
ATOM 13089 O O . ASP B 1 657 ? -33.562 21.562 39.844 1 90.44 657 ASP B O 1
ATOM 13093 N N . GLU B 1 658 ? -32.062 23.078 40.344 1 93.81 658 GLU B N 1
ATOM 13094 C CA . GLU B 1 658 ? -32.438 23.094 41.75 1 93.81 658 GLU B CA 1
ATOM 13095 C C . GLU B 1 658 ? -33.75 23.844 42 1 93.81 658 GLU B C 1
ATOM 13097 O O . GLU B 1 658 ? -34.031 24.797 41.281 1 93.81 658 GLU B O 1
ATOM 13102 N N . PRO B 1 659 ? -34.344 23.516 43.125 1 91.06 659 PRO B N 1
ATOM 13103 C CA . PRO B 1 659 ? -35.625 24.172 43.406 1 91.06 659 PRO B CA 1
ATOM 13104 C C . PRO B 1 659 ? -35.438 25.672 43.688 1 91.06 659 PRO B C 1
ATOM 13106 O O . PRO B 1 659 ? -36.312 26.469 43.312 1 91.06 659 PRO B O 1
ATOM 13109 N N . PHE B 1 660 ? -34.438 26.078 44.156 1 92.56 660 PHE B N 1
ATOM 13110 C CA . PHE B 1 660 ? -34.281 27.484 44.5 1 92.56 660 PHE B CA 1
ATOM 13111 C C . PHE B 1 660 ? -34.031 28.328 43.25 1 92.56 660 PHE B C 1
ATOM 13113 O O . PHE B 1 660 ? -34.219 29.547 43.281 1 92.56 660 PHE B O 1
ATOM 13120 N N . MET B 1 661 ? -33.719 27.734 42.156 1 92.25 661 MET B N 1
ATOM 13121 C CA . MET B 1 661 ? -33.469 28.438 40.906 1 92.25 661 MET B CA 1
ATOM 13122 C C . MET B 1 661 ? -34.719 28.422 40.031 1 92.25 661 MET B C 1
ATOM 13124 O O . MET B 1 661 ? -34.75 29.078 39 1 92.25 661 MET B O 1
ATOM 13128 N N . ALA B 1 662 ? -35.719 27.812 40.406 1 87.19 662 ALA B N 1
ATOM 13129 C CA . ALA B 1 662 ? -36.906 27.594 39.594 1 87.19 662 ALA B CA 1
ATOM 13130 C C . ALA B 1 662 ? -37.531 28.922 39.156 1 87.19 662 ALA B C 1
ATOM 13132 O O . ALA B 1 662 ? -38.031 29.047 38.062 1 87.19 662 ALA B O 1
ATOM 13133 N N . SER B 1 663 ? -37.469 29.953 40 1 87.06 663 SER B N 1
ATOM 13134 C CA . SER B 1 663 ? -38.094 31.25 39.656 1 87.06 663 SER B CA 1
ATOM 13135 C C . SER B 1 663 ? -37.281 31.969 38.594 1 87.06 663 SER B C 1
ATOM 13137 O O . SER B 1 663 ? -37.812 32.844 37.906 1 87.06 663 SER B O 1
ATOM 13139 N N . LEU B 1 664 ? -36.094 31.594 38.406 1 91.44 664 LEU B N 1
ATOM 13140 C CA . LEU B 1 664 ? -35.219 32.281 37.438 1 91.44 664 LEU B CA 1
ATOM 13141 C C . LEU B 1 664 ? -35.062 31.484 36.156 1 91.44 664 LEU B C 1
ATOM 13143 O O . LEU B 1 664 ? -34.344 31.891 35.25 1 91.44 664 LEU B O 1
ATOM 13147 N N . ASN B 1 665 ? -35.781 30.516 36 1 85.12 665 ASN B N 1
ATOM 13148 C CA . ASN B 1 665 ? -35.594 29.594 34.875 1 85.12 665 ASN B CA 1
ATOM 13149 C C . ASN B 1 665 ? -35.906 30.266 33.562 1 85.12 665 ASN B C 1
ATOM 13151 O O . ASN B 1 665 ? -35.406 29.859 32.5 1 85.12 665 ASN B O 1
ATOM 13155 N N . ASP B 1 666 ? -36.719 31.266 33.594 1 82.69 666 ASP B N 1
ATOM 13156 C CA . ASP B 1 666 ? -37.062 31.984 32.375 1 82.69 666 ASP B CA 1
ATOM 13157 C C . ASP B 1 666 ? -35.875 32.812 31.859 1 82.69 666 ASP B C 1
ATOM 13159 O O . ASP B 1 666 ? -35.75 33.062 30.656 1 82.69 666 ASP B O 1
ATOM 13163 N N . VAL B 1 667 ? -35 33.156 32.75 1 90.12 667 VAL B N 1
ATOM 13164 C CA . VAL B 1 667 ? -33.844 33.969 32.406 1 90.12 667 VAL B CA 1
ATOM 13165 C C . VAL B 1 667 ? -32.594 33.062 32.281 1 90.12 667 VAL B C 1
ATOM 13167 O O . VAL B 1 667 ? -31.875 33.125 31.281 1 90.12 667 VAL B O 1
ATOM 13170 N N . VAL B 1 668 ? -32.469 32.188 33.312 1 93.5 668 VAL B N 1
ATOM 13171 C CA . VAL B 1 668 ? -31.359 31.25 33.312 1 93.5 668 VAL B CA 1
ATOM 13172 C C . VAL B 1 668 ? -31.844 29.875 32.844 1 93.5 668 VAL B C 1
ATOM 13174 O O . VAL B 1 668 ? -32.406 29.109 33.656 1 93.5 668 VAL B O 1
ATOM 13177 N N . SER B 1 669 ? -31.562 29.625 31.625 1 88.12 669 SER B N 1
ATOM 13178 C CA . SER B 1 669 ? -32.062 28.391 31.031 1 88.12 669 SER B CA 1
ATOM 13179 C C . SER B 1 669 ? -31.141 27.219 31.359 1 88.12 669 SER B C 1
ATOM 13181 O O . SER B 1 669 ? -31.547 26.062 31.297 1 88.12 669 SER B O 1
ATOM 13183 N N . ASN B 1 670 ? -29.969 27.484 31.578 1 91 670 ASN B N 1
ATOM 13184 C CA . ASN B 1 670 ? -28.984 26.453 31.906 1 91 670 ASN B CA 1
ATOM 13185 C C . ASN B 1 670 ? -27.906 27 32.844 1 91 670 ASN B C 1
ATOM 13187 O O . ASN B 1 670 ? -27.484 28.141 32.719 1 91 670 ASN B O 1
ATOM 13191 N N . GLY B 1 671 ? -27.578 26.281 33.812 1 94.69 671 GLY B N 1
ATOM 13192 C CA . GLY B 1 671 ? -26.484 26.562 34.75 1 94.69 671 GLY B CA 1
ATOM 13193 C C . GLY B 1 671 ? -25.812 25.312 35.281 1 94.69 671 GLY B C 1
ATOM 13194 O O . GLY B 1 671 ? -26.469 24.469 35.906 1 94.69 671 GLY B O 1
ATOM 13195 N N . LYS B 1 672 ? -24.578 25.172 35.031 1 96 672 LYS B N 1
ATOM 13196 C CA . LYS B 1 672 ? -23.828 24 35.469 1 96 672 LYS B CA 1
ATOM 13197 C C . LYS B 1 672 ? -22.406 24.375 35.875 1 96 672 LYS B C 1
ATOM 13199 O O . LYS B 1 672 ? -21.719 25.094 35.156 1 96 672 LYS B O 1
ATOM 13204 N N . LEU B 1 673 ? -22.016 23.969 37 1 97.44 673 LEU B N 1
ATOM 13205 C CA . LEU B 1 673 ? -20.656 24.094 37.469 1 97.44 673 LEU B CA 1
ATOM 13206 C C . LEU B 1 673 ? -19.906 22.766 37.406 1 97.44 673 LEU B C 1
ATOM 13208 O O . LEU B 1 673 ? -20.453 21.734 37.781 1 97.44 673 LEU B O 1
ATOM 13212 N N . ARG B 1 674 ? -18.734 22.844 36.844 1 97.19 674 ARG B N 1
ATOM 13213 C CA . ARG B 1 674 ? -17.922 21.625 36.719 1 97.19 674 ARG B CA 1
ATOM 13214 C C . ARG B 1 674 ? -16.531 21.828 37.312 1 97.19 674 ARG B C 1
ATOM 13216 O O . ARG B 1 674 ? -15.938 22.891 37.188 1 97.19 674 ARG B O 1
ATOM 13223 N N . ILE B 1 675 ? -16.016 20.812 38 1 97.25 675 ILE B N 1
ATOM 13224 C CA . ILE B 1 675 ? -14.664 20.797 38.562 1 97.25 675 ILE B CA 1
ATOM 13225 C C . ILE B 1 675 ? -14 19.453 38.25 1 97.25 675 ILE B C 1
ATOM 13227 O O . ILE B 1 675 ? -14.641 18.406 38.312 1 97.25 675 ILE B O 1
ATOM 13231 N N . SER B 1 676 ? -12.727 19.562 37.844 1 96.5 676 SER B N 1
ATOM 13232 C CA . SER B 1 676 ? -12.031 18.312 37.531 1 96.5 676 SER B CA 1
ATOM 13233 C C . SER B 1 676 ? -10.562 18.391 37.938 1 96.5 676 SER B C 1
ATOM 13235 O O . SER B 1 676 ? -9.992 19.484 38.031 1 96.5 676 SER B O 1
ATOM 13237 N N . TYR B 1 677 ? -9.977 17.234 38.219 1 96.19 677 TYR B N 1
ATOM 13238 C CA . TYR B 1 677 ? -8.57 17.031 38.531 1 96.19 677 TYR B CA 1
ATOM 13239 C C . TYR B 1 677 ? -8.094 15.672 38.062 1 96.19 677 TYR B C 1
ATOM 13241 O O . TYR B 1 677 ? -8.82 14.68 38.156 1 96.19 677 TYR B O 1
ATOM 13249 N N . GLY B 1 678 ? -6.902 15.68 37.438 1 95.19 678 GLY B N 1
ATOM 13250 C CA . GLY B 1 678 ? -6.402 14.391 37 1 95.19 678 GLY B CA 1
ATOM 13251 C C . GLY B 1 678 ? -4.977 14.445 36.5 1 95.19 678 GLY B C 1
ATOM 13252 O O . GLY B 1 678 ? -4.344 15.5 36.5 1 95.19 678 GLY B O 1
ATOM 13253 N N . GLN B 1 679 ? -4.504 13.227 36.062 1 94.69 679 GLN B N 1
ATOM 13254 C CA . GLN B 1 679 ? -3.139 13.07 35.594 1 94.69 679 GLN B CA 1
ATOM 13255 C C . GLN B 1 679 ? -3.111 12.344 34.25 1 94.69 679 GLN B C 1
ATOM 13257 O O . GLN B 1 679 ? -3.953 11.484 33.969 1 94.69 679 GLN B O 1
ATOM 13262 N N . THR B 1 680 ? -2.178 12.727 33.438 1 93.38 680 THR B N 1
ATOM 13263 C CA . THR B 1 680 ? -1.871 12.047 32.156 1 93.38 680 THR B CA 1
ATOM 13264 C C . THR B 1 680 ? -0.363 11.914 31.984 1 93.38 680 THR B C 1
ATOM 13266 O O . THR B 1 680 ? 0.416 12.57 32.688 1 93.38 680 THR B O 1
ATOM 13269 N N . GLY B 1 681 ? 0.002 11 31.078 1 91.88 681 GLY B N 1
ATOM 13270 C CA . GLY B 1 681 ? 1.423 10.742 30.906 1 91.88 681 GLY B CA 1
ATOM 13271 C C . GLY B 1 681 ? 1.93 11.086 29.516 1 91.88 681 GLY B C 1
ATOM 13272 O O . GLY B 1 681 ? 1.163 11.539 28.672 1 91.88 681 GLY B O 1
ATOM 13273 N N . ASN B 1 682 ? 3.254 10.992 29.344 1 93.38 682 ASN B N 1
ATOM 13274 C CA . ASN B 1 682 ? 3.977 11.133 28.094 1 93.38 682 ASN B CA 1
ATOM 13275 C C . ASN B 1 682 ? 5.219 10.242 28.047 1 93.38 682 ASN B C 1
ATOM 13277 O O . ASN B 1 682 ? 5.977 10.188 29.016 1 93.38 682 ASN B O 1
ATOM 13281 N N . SER B 1 683 ? 5.336 9.508 27 1 92.56 683 SER B N 1
ATOM 13282 C CA . SER B 1 683 ? 6.473 8.609 26.891 1 92.56 683 SER B CA 1
ATOM 13283 C C . SER B 1 683 ? 7.254 8.859 25.609 1 92.56 683 SER B C 1
ATOM 13285 O O . SER B 1 683 ? 7.988 7.984 25.141 1 92.56 683 SER B O 1
ATOM 13287 N N . ASN B 1 684 ? 7.07 9.961 24.984 1 90.38 684 ASN B N 1
ATOM 13288 C CA . ASN B 1 684 ? 7.656 10.234 23.672 1 90.38 684 ASN B CA 1
ATOM 13289 C C . ASN B 1 684 ? 9.125 10.625 23.781 1 90.38 684 ASN B C 1
ATOM 13291 O O . ASN B 1 684 ? 9.484 11.773 23.531 1 90.38 684 ASN B O 1
ATOM 13295 N N . VAL B 1 685 ? 10.008 9.742 24.047 1 90.44 685 VAL B N 1
ATOM 13296 C CA . VAL B 1 685 ? 11.43 10.023 24.203 1 90.44 685 VAL B CA 1
ATOM 13297 C C . VAL B 1 685 ? 12.242 9.125 23.281 1 90.44 685 VAL B C 1
ATOM 13299 O O . VAL B 1 685 ? 13.453 9.312 23.109 1 90.44 685 VAL B O 1
ATOM 13302 N N . GLY B 1 686 ? 11.547 8.289 22.609 1 89.44 686 GLY B N 1
ATOM 13303 C CA . GLY B 1 686 ? 12.25 7.332 21.766 1 89.44 686 GLY B CA 1
ATOM 13304 C C . GLY B 1 686 ? 12.906 6.215 22.562 1 89.44 686 GLY B C 1
ATOM 13305 O O . GLY B 1 686 ? 12.609 6.035 23.75 1 89.44 686 GLY B O 1
ATOM 13306 N N . ASN B 1 687 ? 13.734 5.426 21.938 1 90.31 687 ASN B N 1
ATOM 13307 C CA . ASN B 1 687 ? 14.469 4.355 22.609 1 90.31 687 ASN B CA 1
ATOM 13308 C C . ASN B 1 687 ? 15.789 4.859 23.188 1 90.31 687 ASN B C 1
ATOM 13310 O O . ASN B 1 687 ? 16.844 4.746 22.547 1 90.31 687 ASN B O 1
ATOM 13314 N N . ARG B 1 688 ? 15.742 5.211 24.406 1 93.19 688 ARG B N 1
ATOM 13315 C CA . ARG B 1 688 ? 16.891 5.871 25 1 93.19 688 ARG B CA 1
ATOM 13316 C C . ARG B 1 688 ? 17.359 5.125 26.25 1 93.19 688 ARG B C 1
ATOM 13318 O O . ARG B 1 688 ? 18.156 5.652 27.031 1 93.19 688 ARG B O 1
ATOM 13325 N N . THR B 1 689 ? 16.891 3.898 26.406 1 93.06 689 THR B N 1
ATOM 13326 C CA . THR B 1 689 ? 17.219 3.168 27.625 1 93.06 689 THR B CA 1
ATOM 13327 C C . THR B 1 689 ? 18.516 2.369 27.438 1 93.06 689 THR B C 1
ATOM 13329 O O . THR B 1 689 ? 19.141 1.965 28.422 1 93.06 689 THR B O 1
ATOM 13332 N N . MET B 1 690 ? 18.891 2.229 26.266 1 91.12 690 MET B N 1
ATOM 13333 C CA . MET B 1 690 ? 20.062 1.394 25.984 1 91.12 690 MET B CA 1
ATOM 13334 C C . MET B 1 690 ? 21.188 2.221 25.391 1 91.12 690 MET B C 1
ATOM 13336 O O . MET B 1 690 ? 20.953 3.25 24.766 1 91.12 690 MET B O 1
ATOM 13340 N N . ASN B 1 691 ? 22.422 1.694 25.609 1 91 691 ASN B N 1
ATOM 13341 C CA . ASN B 1 691 ? 23.562 2.262 24.891 1 91 691 ASN B CA 1
ATOM 13342 C C . ASN B 1 691 ? 23.547 1.872 23.422 1 91 691 ASN B C 1
ATOM 13344 O O . ASN B 1 691 ? 23.266 0.722 23.078 1 91 691 ASN B O 1
ATOM 13348 N N . LEU B 1 692 ? 23.719 2.924 22.703 1 90.12 692 LEU B N 1
ATOM 13349 C CA . LEU B 1 692 ? 23.75 2.643 21.281 1 90.12 692 LEU B CA 1
ATOM 13350 C C . LEU B 1 692 ? 25.094 2.996 20.672 1 90.12 692 LEU B C 1
ATOM 13352 O O . LEU B 1 692 ? 25.797 3.877 21.172 1 90.12 692 LEU B O 1
ATOM 13356 N N . TYR B 1 693 ? 25.438 2.207 19.641 1 89.19 693 TYR B N 1
ATOM 13357 C CA . TYR B 1 693 ? 26.641 2.439 18.859 1 89.19 693 TYR B CA 1
ATOM 13358 C C . TYR B 1 693 ? 26.297 2.613 17.375 1 89.19 693 TYR B C 1
ATOM 13360 O O . TYR B 1 693 ? 25.375 1.973 16.875 1 89.19 693 TYR B O 1
ATOM 13368 N N . ASN B 1 694 ? 27.016 3.611 16.781 1 86.5 694 ASN B N 1
ATOM 13369 C CA . ASN B 1 694 ? 26.828 3.842 15.352 1 86.5 694 ASN B CA 1
ATOM 13370 C C . ASN B 1 694 ? 28.094 3.492 14.562 1 86.5 694 ASN B C 1
ATOM 13372 O O . ASN B 1 694 ? 29.203 3.654 15.062 1 86.5 694 ASN B O 1
ATOM 13376 N N . THR B 1 695 ? 27.781 3.057 13.367 1 81.31 695 THR B N 1
ATOM 13377 C CA . THR B 1 695 ? 28.891 2.826 12.445 1 81.31 695 THR B CA 1
ATOM 13378 C C . THR B 1 695 ? 29.062 4.004 11.492 1 81.31 695 THR B C 1
ATOM 13380 O O . THR B 1 695 ? 28.234 4.93 11.492 1 81.31 695 THR B O 1
ATOM 13383 N N . GLY B 1 696 ? 30.078 4.137 10.758 1 71.88 696 GLY B N 1
ATOM 13384 C CA . GLY B 1 696 ? 30.266 5.141 9.727 1 71.88 696 GLY B CA 1
ATOM 13385 C C . GLY B 1 696 ? 31.453 6.055 10 1 71.88 696 GLY B C 1
ATOM 13386 O O . GLY B 1 696 ? 31.812 6.887 9.164 1 71.88 696 GLY B O 1
ATOM 13387 N N . TYR B 1 697 ? 31.938 5.84 11.141 1 78 697 TYR B N 1
ATOM 13388 C CA . TYR B 1 697 ? 33.125 6.617 11.469 1 78 697 TYR B CA 1
ATOM 13389 C C . TYR B 1 697 ? 34.406 5.914 10.977 1 78 697 TYR B C 1
ATOM 13391 O O . TYR B 1 697 ? 35.281 5.559 11.773 1 78 697 TYR B O 1
ATOM 13399 N N . ASN B 1 698 ? 34.344 5.906 9.641 1 77.25 698 ASN B N 1
ATOM 13400 C CA . ASN B 1 698 ? 35.344 5.078 8.961 1 77.25 698 ASN B CA 1
ATOM 13401 C C . ASN B 1 698 ? 36.719 5.758 8.93 1 77.25 698 ASN B C 1
ATOM 13403 O O . ASN B 1 698 ? 36.812 6.984 8.992 1 77.25 698 ASN B O 1
ATOM 13407 N N . ASN B 1 699 ? 37.75 4.93 9.102 1 79.69 699 ASN B N 1
ATOM 13408 C CA . ASN B 1 699 ? 39.156 5.371 8.938 1 79.69 699 ASN B CA 1
ATOM 13409 C C . ASN B 1 699 ? 39.875 4.539 7.898 1 79.69 699 ASN B C 1
ATOM 13411 O O . ASN B 1 699 ? 39.5 3.393 7.641 1 79.69 699 ASN B O 1
ATOM 13415 N N . VAL B 1 700 ? 40.75 5.195 7.16 1 81.25 700 VAL B N 1
ATOM 13416 C CA . VAL B 1 700 ? 41.531 4.52 6.133 1 81.25 700 VAL B CA 1
ATOM 13417 C C . VAL B 1 700 ? 42.875 4.094 6.707 1 81.25 700 VAL B C 1
ATOM 13419 O O . VAL B 1 700 ? 43.625 4.93 7.203 1 81.25 700 VAL B O 1
ATOM 13422 N N . PHE B 1 701 ? 43 2.775 6.793 1 79.06 701 PHE B N 1
ATOM 13423 C CA . PHE B 1 701 ? 44.312 2.225 7.133 1 79.06 701 PHE B CA 1
ATOM 13424 C C . PHE B 1 701 ? 44.906 1.473 5.945 1 79.06 701 PHE B C 1
ATOM 13426 O O . PHE B 1 701 ? 44.281 0.541 5.422 1 79.06 701 PHE B O 1
ATOM 13433 N N . GLY B 1 702 ? 46.062 1.623 5.527 1 73.56 702 GLY B N 1
ATOM 13434 C CA . GLY B 1 702 ? 46.688 0.889 4.43 1 73.56 702 GLY B CA 1
ATOM 13435 C C . GLY B 1 702 ? 45.875 0.938 3.152 1 73.56 702 GLY B C 1
ATOM 13436 O O . GLY B 1 702 ? 45.75 -0.068 2.451 1 73.56 702 GLY B O 1
ATOM 13437 N N . ASN B 1 703 ? 45.094 1.98 2.955 1 74.56 703 ASN B N 1
ATOM 13438 C CA . ASN B 1 703 ? 44.281 2.246 1.773 1 74.56 703 ASN B CA 1
ATOM 13439 C C . ASN B 1 703 ? 42.938 1.526 1.845 1 74.56 703 ASN B C 1
ATOM 13441 O O . ASN B 1 703 ? 42.281 1.325 0.821 1 74.56 703 ASN B O 1
ATOM 13445 N N . THR B 1 704 ? 42.812 0.929 2.932 1 69.44 704 THR B N 1
ATOM 13446 C CA . THR B 1 704 ? 41.531 0.242 3.1 1 69.44 704 THR B CA 1
ATOM 13447 C C . THR B 1 704 ? 40.656 0.965 4.121 1 69.44 704 THR B C 1
ATOM 13449 O O . THR B 1 704 ? 41.125 1.382 5.176 1 69.44 704 THR B O 1
ATOM 13452 N N . ILE B 1 705 ? 39.5 1.193 3.725 1 74.19 705 ILE B N 1
ATOM 13453 C CA . ILE B 1 705 ? 38.531 1.817 4.621 1 74.19 705 ILE B CA 1
ATOM 13454 C C . ILE B 1 705 ? 38.062 0.812 5.68 1 74.19 705 ILE B C 1
ATOM 13456 O O . ILE B 1 705 ? 37.719 -0.328 5.355 1 74.19 705 ILE B O 1
ATOM 13460 N N . HIS B 1 706 ? 38.344 1.113 6.852 1 77.31 706 HIS B N 1
ATOM 13461 C CA . HIS B 1 706 ? 37.844 0.316 7.965 1 77.31 706 HIS B CA 1
ATOM 13462 C C . HIS B 1 706 ? 36.656 1.001 8.641 1 77.31 706 HIS B C 1
ATOM 13464 O O . HIS B 1 706 ? 36.688 2.203 8.906 1 77.31 706 HIS B O 1
ATOM 13470 N N . THR B 1 707 ? 35.656 0.213 8.898 1 77.88 707 THR B N 1
ATOM 13471 C CA . THR B 1 707 ? 34.469 0.758 9.531 1 77.88 707 THR B CA 1
ATOM 13472 C C . THR B 1 707 ? 34.75 1.122 10.984 1 77.88 707 THR B C 1
ATOM 13474 O O . THR B 1 707 ? 35.281 0.31 11.742 1 77.88 707 THR B O 1
ATOM 13477 N N . GLY B 1 708 ? 34.625 2.316 11.281 1 83.81 708 GLY B N 1
ATOM 13478 C CA . GLY B 1 708 ? 34.719 2.762 12.664 1 83.81 708 GLY B CA 1
ATOM 13479 C C . GLY B 1 708 ? 33.375 2.764 13.367 1 83.81 708 GLY B C 1
ATOM 13480 O O . GLY B 1 708 ? 32.312 2.953 12.734 1 83.81 708 GLY B O 1
ATOM 13481 N N . VAL B 1 709 ? 33.406 2.305 14.688 1 87.94 709 VAL B N 1
ATOM 13482 C CA . VAL B 1 709 ? 32.219 2.309 15.539 1 87.94 709 VAL B CA 1
ATOM 13483 C C . VAL B 1 709 ? 32.375 3.334 16.656 1 87.94 709 VAL B C 1
ATOM 13485 O O . VAL B 1 709 ? 33.469 3.461 17.234 1 87.94 709 VAL B O 1
ATOM 13488 N N . LEU B 1 710 ? 31.375 4.145 16.781 1 88.19 710 LEU B N 1
ATOM 13489 C CA . LEU B 1 710 ? 31.391 5.145 17.844 1 88.19 710 LEU B CA 1
ATOM 13490 C C . LEU B 1 710 ? 30.156 5.016 18.734 1 88.19 710 LEU B C 1
ATOM 13492 O O . LEU B 1 710 ? 29.062 4.688 18.25 1 88.19 710 LEU B O 1
ATOM 13496 N N . ALA B 1 711 ? 30.438 5.262 20.047 1 88.81 711 ALA B N 1
ATOM 13497 C CA . ALA B 1 711 ? 29.297 5.371 20.953 1 88.81 711 ALA B CA 1
ATOM 13498 C C . ALA B 1 711 ? 28.422 6.57 20.609 1 88.81 711 ALA B C 1
ATOM 13500 O O . ALA B 1 711 ? 28.922 7.703 20.531 1 88.81 711 ALA B O 1
ATOM 13501 N N . SER B 1 712 ? 27.219 6.301 20.297 1 88.38 712 SER B N 1
ATOM 13502 C CA . SER B 1 712 ? 26.359 7.367 19.797 1 88.38 712 SER B CA 1
ATOM 13503 C C . SER B 1 712 ? 25.328 7.785 20.844 1 88.38 712 SER B C 1
ATOM 13505 O O . SER B 1 712 ? 24.781 8.891 20.781 1 88.38 712 SER B O 1
ATOM 13507 N N . GLN B 1 713 ? 25.078 6.914 21.766 1 91 713 GLN B N 1
ATOM 13508 C CA . GLN B 1 713 ? 24.062 7.207 22.781 1 91 713 GLN B CA 1
ATOM 13509 C C . GLN B 1 713 ? 24.406 6.523 24.109 1 91 713 GLN B C 1
ATOM 13511 O O . GLN B 1 713 ? 24.812 5.363 24.125 1 91 713 GLN B O 1
ATOM 13516 N N . LEU B 1 714 ? 24.281 7.297 25.203 1 93 714 LEU B N 1
ATOM 13517 C CA . LEU B 1 714 ? 24.281 6.715 26.547 1 93 714 LEU B CA 1
ATOM 13518 C C . LEU B 1 714 ? 22.859 6.348 26.969 1 93 714 LEU B C 1
ATOM 13520 O O . LEU B 1 714 ? 21.969 7.195 26.953 1 93 714 LEU B O 1
ATOM 13524 N N . GLY B 1 715 ? 22.766 5.078 27.328 1 94.06 715 GLY B N 1
ATOM 13525 C CA . GLY B 1 715 ? 21.453 4.625 27.766 1 94.06 715 GLY B CA 1
ATOM 13526 C C . GLY B 1 715 ? 21.141 4.977 29.203 1 94.06 715 GLY B C 1
ATOM 13527 O O . GLY B 1 715 ? 22.016 4.949 30.062 1 94.06 715 GLY B O 1
ATOM 13528 N N . ASN B 1 716 ? 19.859 5.402 29.469 1 95.62 716 ASN B N 1
ATOM 13529 C CA . ASN B 1 716 ? 19.359 5.66 30.812 1 95.62 716 ASN B CA 1
ATOM 13530 C C . ASN B 1 716 ? 18.188 4.746 31.156 1 95.62 716 ASN B C 1
ATOM 13532 O O . ASN B 1 716 ? 17.031 5.078 30.891 1 95.62 716 ASN B O 1
ATOM 13536 N N . PRO B 1 717 ? 18.406 3.68 31.781 1 95.38 717 PRO B N 1
ATOM 13537 C CA . PRO B 1 717 ? 17.344 2.73 32.094 1 95.38 717 PRO B CA 1
ATOM 13538 C C . PRO B 1 717 ? 16.359 3.275 33.125 1 95.38 717 PRO B C 1
ATOM 13540 O O . PRO B 1 717 ? 15.297 2.682 33.344 1 95.38 717 PRO B O 1
ATOM 13543 N N . ASN B 1 718 ? 16.672 4.43 33.688 1 94.56 718 ASN B N 1
ATOM 13544 C CA . ASN B 1 718 ? 15.805 4.977 34.75 1 94.56 718 ASN B CA 1
ATOM 13545 C C . ASN B 1 718 ? 14.766 5.93 34.156 1 94.56 718 ASN B C 1
ATOM 13547 O O . ASN B 1 718 ? 13.961 6.5 34.906 1 94.56 718 ASN B O 1
ATOM 13551 N N . LEU B 1 719 ? 14.797 6.047 32.906 1 95.19 719 LEU B N 1
ATOM 13552 C CA . LEU B 1 719 ? 13.789 6.898 32.281 1 95.19 719 LEU B CA 1
ATOM 13553 C C . LEU B 1 719 ? 12.383 6.441 32.656 1 95.19 719 LEU B C 1
ATOM 13555 O O . LEU B 1 719 ? 12.117 5.242 32.719 1 95.19 719 LEU B O 1
ATOM 13559 N N . THR B 1 720 ? 11.578 7.434 32.875 1 93.88 720 THR B N 1
ATOM 13560 C CA . THR B 1 720 ? 10.188 7.145 33.219 1 93.88 720 THR B CA 1
ATOM 13561 C C . THR B 1 720 ? 9.258 8.18 32.594 1 93.88 720 THR B C 1
ATOM 13563 O O . THR B 1 720 ? 9.688 8.984 31.75 1 93.88 720 THR B O 1
ATOM 13566 N N . TRP B 1 721 ? 8.039 8.172 33.031 1 94.5 721 TRP B N 1
ATOM 13567 C CA . TRP B 1 721 ? 6.984 8.961 32.406 1 94.5 721 TRP B CA 1
ATOM 13568 C C . TRP B 1 721 ? 7.098 10.43 32.781 1 94.5 721 TRP B C 1
ATOM 13570 O O . TRP B 1 721 ? 7.414 10.758 33.938 1 94.5 721 TRP B O 1
ATOM 13580 N N . GLU B 1 722 ? 6.922 11.312 31.766 1 95.19 722 GLU B N 1
ATOM 13581 C CA . GLU B 1 722 ? 6.508 12.688 32.062 1 95.19 722 GLU B CA 1
ATOM 13582 C C . GLU B 1 722 ? 5.039 12.75 32.438 1 95.19 722 GLU B C 1
ATOM 13584 O O . GLU B 1 722 ? 4.184 12.156 31.797 1 95.19 722 GLU B O 1
ATOM 13589 N N . THR B 1 723 ? 4.734 13.461 33.469 1 94.62 723 THR B N 1
ATOM 13590 C CA . THR B 1 723 ? 3.373 13.445 34 1 94.62 723 THR B CA 1
ATOM 13591 C C . THR B 1 723 ? 2.785 14.852 34.031 1 94.62 723 THR B C 1
ATOM 13593 O O . THR B 1 723 ? 3.424 15.781 34.531 1 94.62 723 THR B O 1
ATOM 13596 N N . THR B 1 724 ? 1.649 15.031 33.531 1 94.69 724 THR B N 1
ATOM 13597 C CA . THR B 1 724 ? 0.906 16.281 33.594 1 94.69 724 THR B CA 1
ATOM 13598 C C . THR B 1 724 ? -0.214 16.219 34.625 1 94.69 724 THR B C 1
ATOM 13600 O O . THR B 1 724 ? -1.086 15.352 34.531 1 94.69 724 THR B O 1
ATOM 13603 N N . LYS B 1 725 ? -0.226 17.031 35.562 1 95.75 725 LYS B N 1
ATOM 13604 C CA . LYS B 1 725 ? -1.302 17.234 36.531 1 95.75 725 LYS B CA 1
ATOM 13605 C C . LYS B 1 725 ? -2.117 18.484 36.219 1 95.75 725 LYS B C 1
ATOM 13607 O O . LYS B 1 725 ? -1.567 19.578 36.125 1 95.75 725 LYS B O 1
ATOM 13612 N N . GLU B 1 726 ? -3.393 18.297 36.094 1 95.94 726 GLU B N 1
ATOM 13613 C CA . GLU B 1 726 ? -4.199 19.438 35.656 1 95.94 726 GLU B CA 1
ATOM 13614 C C . GLU B 1 726 ? -5.43 19.609 36.531 1 95.94 726 GLU B C 1
ATOM 13616 O O . GLU B 1 726 ? -6.133 18.641 36.844 1 95.94 726 GLU B O 1
ATOM 13621 N N . PHE B 1 727 ? -5.629 20.812 36.969 1 96.75 727 PHE B N 1
ATOM 13622 C CA . PHE B 1 727 ? -6.84 21.281 37.625 1 96.75 727 PHE B CA 1
ATOM 13623 C C . PHE B 1 727 ? -7.668 22.156 36.688 1 96.75 727 PHE B C 1
ATOM 13625 O O . PHE B 1 727 ? -7.121 23 36 1 96.75 727 PHE B O 1
ATOM 13632 N N . ASN B 1 728 ? -8.984 21.859 36.656 1 97.38 728 ASN B N 1
ATOM 13633 C CA . ASN B 1 728 ? -9.859 22.609 35.75 1 97.38 728 ASN B CA 1
ATOM 13634 C C . ASN B 1 728 ? -11.18 22.953 36.438 1 97.38 728 ASN B C 1
ATOM 13636 O O . ASN B 1 728 ? -11.742 22.141 37.156 1 97.38 728 ASN B O 1
ATOM 13640 N N . VAL B 1 729 ? -11.688 24.203 36.25 1 97.75 729 VAL B N 1
ATOM 13641 C CA . VAL B 1 729 ? -13.016 24.656 36.688 1 97.75 729 VAL B CA 1
ATOM 13642 C C . VAL B 1 729 ? -13.766 25.234 35.469 1 97.75 729 VAL B C 1
ATOM 13644 O O . VAL B 1 729 ? -13.211 26.031 34.719 1 97.75 729 VAL B O 1
ATOM 13647 N N . GLY B 1 730 ? -14.953 24.734 35.344 1 97 730 GLY B N 1
ATOM 13648 C CA . GLY B 1 730 ? -15.766 25.188 34.219 1 97 730 GLY B CA 1
ATOM 13649 C C . GLY B 1 730 ? -17.141 25.672 34.656 1 97 730 GLY B C 1
ATOM 13650 O O . GLY B 1 730 ? -17.703 25.172 35.625 1 97 730 GLY B O 1
ATOM 13651 N N . LEU B 1 731 ? -17.672 26.641 33.938 1 97.38 731 LEU B N 1
ATOM 13652 C CA . LEU B 1 731 ? -19 27.203 34.156 1 97.38 731 LEU B CA 1
ATOM 13653 C C . LEU B 1 731 ? -19.766 27.297 32.812 1 97.38 731 LEU B C 1
ATOM 13655 O O . LEU B 1 731 ? -19.266 27.891 31.859 1 97.38 731 LEU B O 1
ATOM 13659 N N . ASP B 1 732 ? -20.906 26.641 32.844 1 96.06 732 ASP B N 1
ATOM 13660 C CA . ASP B 1 732 ? -21.797 26.703 31.688 1 96.06 732 ASP B CA 1
ATOM 13661 C C . ASP B 1 732 ? -23.078 27.453 32.031 1 96.06 732 ASP B C 1
ATOM 13663 O O . ASP B 1 732 ? -23.781 27.094 32.969 1 96.06 732 ASP B O 1
ATOM 13667 N N . LEU B 1 733 ? -23.359 28.453 31.203 1 96 733 LEU B N 1
ATOM 13668 C CA . LEU B 1 733 ? -24.562 29.25 31.422 1 96 733 LEU B CA 1
ATOM 13669 C C . LEU B 1 733 ? -25.359 29.375 30.125 1 96 733 LEU B C 1
ATOM 13671 O O . LEU B 1 733 ? -24.797 29.469 29.047 1 96 733 LEU B O 1
ATOM 13675 N N . GLY B 1 734 ? -26.625 29.266 30.266 1 94.81 734 GLY B N 1
ATOM 13676 C CA . GLY B 1 734 ? -27.578 29.562 29.219 1 94.81 734 GLY B CA 1
ATOM 13677 C C . GLY B 1 734 ? -28.641 30.547 29.641 1 94.81 734 GLY B C 1
ATOM 13678 O O . GLY B 1 734 ? -29.172 30.469 30.75 1 94.81 734 GLY B O 1
ATOM 13679 N N . PHE B 1 735 ? -28.906 31.531 28.688 1 94.69 735 PHE B N 1
ATOM 13680 C CA . PHE B 1 735 ? -29.875 32.562 29.031 1 94.69 735 PHE B CA 1
ATOM 13681 C C . PHE B 1 735 ? -30.969 32.656 27.969 1 94.69 735 PHE B C 1
ATOM 13683 O O . PHE B 1 735 ? -30.703 32.438 26.781 1 94.69 735 PHE B O 1
ATOM 13690 N N . ILE B 1 736 ? -32.188 33 28.359 1 91.38 736 ILE B N 1
ATOM 13691 C CA . ILE B 1 736 ? -33.312 33.312 27.5 1 91.38 736 ILE B CA 1
ATOM 13692 C C . ILE B 1 736 ? -33.531 32.156 26.5 1 91.38 736 ILE B C 1
ATOM 13694 O O . ILE B 1 736 ? -33.406 32.375 25.297 1 91.38 736 ILE B O 1
ATOM 13698 N N . ASN B 1 737 ? -33.75 31 27.016 1 83.56 737 ASN B N 1
ATOM 13699 C CA . ASN B 1 737 ? -33.969 29.781 26.234 1 83.56 737 ASN B CA 1
ATOM 13700 C C . ASN B 1 737 ? -32.719 29.438 25.406 1 83.56 737 ASN B C 1
ATOM 13702 O O . ASN B 1 737 ? -32.844 29.141 24.219 1 83.56 737 ASN B O 1
ATOM 13706 N N . ASN B 1 738 ? -31.547 29.719 26.016 1 84.75 738 ASN B N 1
ATOM 13707 C CA . ASN B 1 738 ? -30.234 29.359 25.453 1 84.75 738 ASN B CA 1
ATOM 13708 C C . ASN B 1 738 ? -29.938 30.141 24.172 1 84.75 738 ASN B C 1
ATOM 13710 O O . ASN B 1 738 ? -29.219 29.641 23.312 1 84.75 738 ASN B O 1
ATOM 13714 N N . ARG B 1 739 ? -30.531 31.281 23.922 1 91 739 ARG B N 1
ATOM 13715 C CA . ARG B 1 739 ? -30.141 32.156 22.828 1 91 739 ARG B CA 1
ATOM 13716 C C . ARG B 1 739 ? -28.734 32.719 23.047 1 91 739 ARG B C 1
ATOM 13718 O O . ARG B 1 739 ? -28.062 33.094 22.094 1 91 739 ARG B O 1
ATOM 13725 N N . ILE B 1 740 ? -28.484 32.812 24.312 1 94.94 740 ILE B N 1
ATOM 13726 C CA . ILE B 1 740 ? -27.125 33.125 24.703 1 94.94 740 ILE B CA 1
ATOM 13727 C C . ILE B 1 740 ? -26.516 31.984 25.5 1 94.94 740 ILE B C 1
ATOM 13729 O O . ILE B 1 740 ? -27.031 31.625 26.562 1 94.94 740 ILE B O 1
ATOM 13733 N N . SER B 1 741 ? -25.562 31.422 25 1 94.44 741 SER B N 1
ATOM 13734 C CA . SER B 1 741 ? -24.859 30.344 25.672 1 94.44 741 SER B CA 1
ATOM 13735 C C . SER B 1 741 ? -23.406 30.703 25.938 1 94.44 741 SER B C 1
ATOM 13737 O O . SER B 1 741 ? -22.688 31.078 25.016 1 94.44 741 SER B O 1
ATOM 13739 N N . LEU B 1 742 ? -22.984 30.578 27.172 1 96 742 LEU B N 1
ATOM 13740 C CA . LEU B 1 742 ? -21.641 30.953 27.594 1 96 742 LEU B CA 1
ATOM 13741 C C . LEU B 1 742 ? -20.953 29.781 28.297 1 96 742 LEU B C 1
ATOM 13743 O O . LEU B 1 742 ? -21.531 29.172 29.203 1 96 742 LEU B O 1
ATOM 13747 N N . SER B 1 743 ? -19.812 29.406 27.797 1 95.62 743 SER B N 1
ATOM 13748 C CA . SER B 1 743 ? -18.969 28.422 28.469 1 95.62 743 SER B CA 1
ATOM 13749 C C . SER B 1 743 ? -17.609 29.016 28.812 1 95.62 743 SER B C 1
ATOM 13751 O O . SER B 1 743 ? -16.906 29.531 27.938 1 95.62 743 SER B O 1
ATOM 13753 N N . MET B 1 744 ? -17.266 28.953 30.109 1 96.88 744 MET B N 1
ATOM 13754 C CA . MET B 1 744 ? -15.984 29.469 30.594 1 96.88 744 MET B CA 1
ATOM 13755 C C . MET B 1 744 ? -15.195 28.391 31.312 1 96.88 744 MET B C 1
ATOM 13757 O O . MET B 1 744 ? -15.766 27.594 32.062 1 96.88 744 MET B O 1
ATOM 13761 N N . GLU B 1 745 ? -13.898 28.406 31.062 1 97 745 GLU B N 1
ATOM 13762 C CA . GLU B 1 745 ? -13 27.453 31.703 1 97 745 GLU B CA 1
ATOM 13763 C C . GLU B 1 745 ? -11.766 28.156 32.25 1 97 745 GLU B C 1
ATOM 13765 O O . GLU B 1 745 ? -11.227 29.078 31.641 1 97 745 GLU B O 1
ATOM 13770 N N . TYR B 1 746 ? -11.383 27.75 33.469 1 97.5 746 TYR B N 1
ATOM 13771 C CA . TYR B 1 746 ? -10.062 28.062 34.031 1 97.5 746 TYR B CA 1
ATOM 13772 C C . TYR B 1 746 ? -9.266 26.781 34.25 1 97.5 746 TYR B C 1
ATOM 13774 O O . TYR B 1 746 ? -9.805 25.797 34.75 1 97.5 746 TYR B O 1
ATOM 13782 N N . PHE B 1 747 ? -7.996 26.781 33.844 1 96.81 747 PHE B N 1
ATOM 13783 C CA . PHE B 1 747 ? -7.184 25.578 34.031 1 96.81 747 PHE B CA 1
ATOM 13784 C C . PHE B 1 747 ? -5.816 25.953 34.594 1 96.81 747 PHE B C 1
ATOM 13786 O O . PHE B 1 747 ? -5.332 27.062 34.375 1 96.81 747 PHE B O 1
ATOM 13793 N N . ASN B 1 748 ? -5.234 25.031 35.281 1 97.06 748 ASN B N 1
ATOM 13794 C CA . ASN B 1 748 ? -3.879 25.047 35.812 1 97.06 748 ASN B CA 1
ATOM 13795 C C . ASN B 1 748 ? -3.215 23.672 35.688 1 97.06 748 ASN B C 1
ATOM 13797 O O . ASN B 1 748 ? -3.639 22.719 36.344 1 97.06 748 ASN B O 1
ATOM 13801 N N . ARG B 1 749 ? -2.164 23.688 34.906 1 95.56 749 ARG B N 1
ATOM 13802 C CA . ARG B 1 749 ? -1.472 22.438 34.625 1 95.56 749 ARG B CA 1
ATOM 13803 C C . ARG B 1 749 ? -0.01 22.516 35.062 1 95.56 749 ARG B C 1
ATOM 13805 O O . ARG B 1 749 ? 0.65 23.531 34.844 1 95.56 749 ARG B O 1
ATOM 13812 N N . THR B 1 750 ? 0.437 21.438 35.625 1 96.56 750 THR B N 1
ATOM 13813 C CA . THR B 1 750 ? 1.849 21.25 35.938 1 96.56 750 THR B CA 1
ATOM 13814 C C . THR B 1 750 ? 2.398 19.984 35.312 1 96.56 750 THR B C 1
ATOM 13816 O O . THR B 1 750 ? 1.827 18.906 35.438 1 96.56 750 THR B O 1
ATOM 13819 N N . ILE B 1 751 ? 3.438 20.141 34.562 1 96.38 751 ILE B N 1
ATOM 13820 C CA . ILE B 1 751 ? 4.098 18.984 33.938 1 96.38 751 ILE B CA 1
ATOM 13821 C C . ILE B 1 751 ? 5.395 18.672 34.688 1 96.38 751 ILE B C 1
ATOM 13823 O O . ILE B 1 751 ? 6.32 19.484 34.688 1 96.38 751 ILE B O 1
ATOM 13827 N N . SER B 1 752 ? 5.41 17.516 35.25 1 95.75 752 SER B N 1
ATOM 13828 C CA . SER B 1 752 ? 6.559 17.109 36.062 1 95.75 752 SER B CA 1
ATOM 13829 C C . SER B 1 752 ? 7.344 15.984 35.375 1 95.75 752 SER B C 1
ATOM 13831 O O . SER B 1 752 ? 6.844 15.336 34.469 1 95.75 752 SER B O 1
ATOM 13833 N N . ASP B 1 753 ? 8.602 15.805 35.812 1 95 753 ASP B N 1
ATOM 13834 C CA . ASP B 1 753 ? 9.5 14.789 35.281 1 95 753 ASP B CA 1
ATOM 13835 C C . ASP B 1 753 ? 9.609 14.914 33.75 1 95 753 ASP B C 1
ATOM 13837 O O . ASP B 1 753 ? 9.406 13.938 33.031 1 95 753 ASP B O 1
ATOM 13841 N N . LEU B 1 754 ? 9.969 16.078 33.406 1 95.94 754 LEU B N 1
ATOM 13842 C CA . LEU B 1 754 ? 10.062 16.344 31.984 1 95.94 754 LEU B CA 1
ATOM 13843 C C . LEU B 1 754 ? 11.055 15.406 31.312 1 95.94 754 LEU B C 1
ATOM 13845 O O . LEU B 1 754 ? 12.133 15.141 31.844 1 95.94 754 LEU B O 1
ATOM 13849 N N . LEU B 1 755 ? 10.648 14.852 30.203 1 95 755 LEU B N 1
ATOM 13850 C CA . LEU B 1 755 ? 11.547 14.031 29.391 1 95 755 LEU B CA 1
ATOM 13851 C C . LEU B 1 755 ? 12.445 14.914 28.531 1 95 755 LEU B C 1
ATOM 13853 O O . LEU B 1 755 ? 11.961 15.609 27.625 1 95 755 LEU B O 1
ATOM 13857 N N . VAL B 1 756 ? 13.625 14.875 28.812 1 92.38 756 VAL B N 1
ATOM 13858 C CA . VAL B 1 756 ? 14.641 15.602 28.062 1 92.38 756 VAL B CA 1
ATOM 13859 C C . VAL B 1 756 ? 15.508 14.609 27.281 1 92.38 756 VAL B C 1
ATOM 13861 O O . VAL B 1 756 ? 16.172 13.766 27.875 1 92.38 756 VAL B O 1
ATOM 13864 N N . LYS B 1 757 ? 15.531 14.781 26 1 89.81 757 LYS B N 1
ATOM 13865 C CA . LYS B 1 757 ? 16.219 13.805 25.156 1 89.81 757 LYS B CA 1
ATOM 13866 C C . LYS B 1 757 ? 17.734 13.992 25.219 1 89.81 757 LYS B C 1
ATOM 13868 O O . LYS B 1 757 ? 18.484 13.016 25.172 1 89.81 757 LYS B O 1
ATOM 13873 N N . GLU B 1 758 ? 18.156 15.312 25.344 1 88.5 758 GLU B N 1
ATOM 13874 C CA . GLU B 1 758 ? 19.578 15.602 25.266 1 88.5 758 GLU B CA 1
ATOM 13875 C C . GLU B 1 758 ? 20.031 16.484 26.438 1 88.5 758 GLU B C 1
ATOM 13877 O O . GLU B 1 758 ? 20.438 17.625 26.219 1 88.5 758 GLU B O 1
ATOM 13882 N N . LYS B 1 759 ? 20.016 15.852 27.547 1 89.69 759 LYS B N 1
ATOM 13883 C CA . LYS B 1 759 ? 20.641 16.547 28.672 1 89.69 759 LYS B CA 1
ATOM 13884 C C . LYS B 1 759 ? 22.156 16.594 28.5 1 89.69 759 LYS B C 1
ATOM 13886 O O . LYS B 1 759 ? 22.797 15.555 28.266 1 89.69 759 LYS B O 1
ATOM 13891 N N . SER B 1 760 ? 22.703 17.703 28.578 1 87.88 760 SER B N 1
ATOM 13892 C CA . SER B 1 760 ? 24.141 17.891 28.328 1 87.88 760 SER B CA 1
ATOM 13893 C C . SER B 1 760 ? 24.969 17.297 29.453 1 87.88 760 SER B C 1
ATOM 13895 O O . SER B 1 760 ? 24.609 17.438 30.625 1 87.88 760 SER B O 1
ATOM 13897 N N . LEU B 1 761 ? 26 16.656 29.031 1 87.94 761 LEU B N 1
ATOM 13898 C CA . LEU B 1 761 ? 27.047 16.156 29.938 1 87.94 761 LEU B CA 1
ATOM 13899 C C . LEU B 1 761 ? 28.359 16.922 29.719 1 87.94 761 LEU B C 1
ATOM 13901 O O . LEU B 1 761 ? 28.547 17.562 28.688 1 87.94 761 LEU B O 1
ATOM 13905 N N . PRO B 1 762 ? 29.188 16.812 30.734 1 85.88 762 PRO B N 1
ATOM 13906 C CA . PRO B 1 762 ? 30.469 17.469 30.531 1 85.88 762 PRO B CA 1
ATOM 13907 C C . PRO B 1 762 ? 31.188 16.984 29.266 1 85.88 762 PRO B C 1
ATOM 13909 O O . PRO B 1 762 ? 31.094 15.805 28.922 1 85.88 762 PRO B O 1
ATOM 13912 N N . SER B 1 763 ? 31.922 17.875 28.75 1 86.44 763 SER B N 1
ATOM 13913 C CA . SER B 1 763 ? 32.469 17.688 27.406 1 86.44 763 SER B CA 1
ATOM 13914 C C . SER B 1 763 ? 33.5 16.562 27.391 1 86.44 763 SER B C 1
ATOM 13916 O O . SER B 1 763 ? 33.844 16.047 26.328 1 86.44 763 SER B O 1
ATOM 13918 N N . TYR B 1 764 ? 34 16.172 28.531 1 86.81 764 TYR B N 1
ATOM 13919 C CA . TYR B 1 764 ? 35.031 15.148 28.562 1 86.81 764 TYR B CA 1
ATOM 13920 C C . TYR B 1 764 ? 34.438 13.75 28.391 1 86.81 764 TYR B C 1
ATOM 13922 O O . TYR B 1 764 ? 35.156 12.789 28.125 1 86.81 764 TYR B O 1
ATOM 13930 N N . ASN B 1 765 ? 33.188 13.633 28.469 1 88.81 765 ASN B N 1
ATOM 13931 C CA . ASN B 1 765 ? 32.531 12.344 28.219 1 88.81 765 ASN B CA 1
ATOM 13932 C C . ASN B 1 765 ? 32.562 11.984 26.734 1 88.81 765 ASN B C 1
ATOM 13934 O O . ASN B 1 765 ? 32.469 12.867 25.875 1 88.81 765 ASN B O 1
ATOM 13938 N N . GLU B 1 766 ? 32.688 10.773 26.406 1 86.62 766 GLU B N 1
ATOM 13939 C CA . GLU B 1 766 ? 32.625 10.305 25.031 1 86.62 766 GLU B CA 1
ATOM 13940 C C . GLU B 1 766 ? 31.297 10.695 24.375 1 86.62 766 GLU B C 1
ATOM 13942 O O . GLU B 1 766 ? 31.266 11.141 23.234 1 86.62 766 GLU B O 1
ATOM 13947 N N . VAL B 1 767 ? 30.297 10.367 25.078 1 90.88 767 VAL B N 1
ATOM 13948 C CA . VAL B 1 767 ? 28.969 10.852 24.719 1 90.88 767 VAL B CA 1
ATOM 13949 C C . VAL B 1 767 ? 28.594 12.031 25.594 1 90.88 767 VAL B C 1
ATOM 13951 O O . VAL B 1 767 ? 28.625 11.938 26.828 1 90.88 767 VAL B O 1
ATOM 13954 N N . THR B 1 768 ? 28.094 13.094 24.938 1 90.5 768 THR B N 1
ATOM 13955 C CA . THR B 1 768 ? 28 14.336 25.688 1 90.5 768 THR B CA 1
ATOM 13956 C C . THR B 1 768 ? 26.547 14.648 26.047 1 90.5 768 THR B C 1
ATOM 13958 O O . THR B 1 768 ? 26.219 15.773 26.406 1 90.5 768 THR B O 1
ATOM 13961 N N . SER B 1 769 ? 25.688 13.75 25.797 1 91.69 769 SER B N 1
ATOM 13962 C CA . SER B 1 769 ? 24.297 13.961 26.188 1 91.69 769 SER B CA 1
ATOM 13963 C C . SER B 1 769 ? 23.656 12.664 26.656 1 91.69 769 SER B C 1
ATOM 13965 O O . SER B 1 769 ? 24.125 11.57 26.328 1 91.69 769 SER B O 1
ATOM 13967 N N . ILE B 1 770 ? 22.672 12.758 27.469 1 93.5 770 ILE B N 1
ATOM 13968 C CA . ILE B 1 770 ? 21.922 11.617 27.984 1 93.5 770 ILE B CA 1
ATOM 13969 C C . ILE B 1 770 ? 20.469 12.016 28.172 1 93.5 770 ILE B C 1
ATOM 13971 O O . ILE B 1 770 ? 20.156 13.164 28.516 1 93.5 770 ILE B O 1
ATOM 13975 N N . ALA B 1 771 ? 19.625 11.086 27.859 1 94.62 771 ALA B N 1
ATOM 13976 C CA . ALA B 1 771 ? 18.219 11.359 28.125 1 94.62 771 ALA B CA 1
ATOM 13977 C C . ALA B 1 771 ? 17.922 11.234 29.609 1 94.62 771 ALA B C 1
ATOM 13979 O O . ALA B 1 771 ? 18.469 10.367 30.297 1 94.62 771 ALA B O 1
ATOM 13980 N N . SER B 1 772 ? 17.031 12.125 30.094 1 94.56 772 SER B N 1
ATOM 13981 C CA . SER B 1 772 ? 16.719 12.117 31.516 1 94.56 772 SER B CA 1
ATOM 13982 C C . SER B 1 772 ? 15.367 12.781 31.797 1 94.56 772 SER B C 1
ATOM 13984 O O . SER B 1 772 ? 14.852 13.516 30.953 1 94.56 772 SER B O 1
ATOM 13986 N N . ASN B 1 773 ? 14.797 12.414 32.969 1 95.19 773 ASN B N 1
ATOM 13987 C CA . ASN B 1 773 ? 13.672 13.164 33.531 1 95.19 773 ASN B CA 1
ATOM 13988 C C . ASN B 1 773 ? 14.148 14.32 34.406 1 95.19 773 ASN B C 1
ATOM 13990 O O . ASN B 1 773 ? 14.648 14.109 35.5 1 95.19 773 ASN B O 1
ATOM 13994 N N . ILE B 1 774 ? 13.891 15.57 33.844 1 93.69 774 ILE B N 1
ATOM 13995 C CA . ILE B 1 774 ? 14.453 16.672 34.625 1 93.69 774 ILE B CA 1
ATOM 13996 C C . ILE B 1 774 ? 13.57 17.906 34.469 1 93.69 774 ILE B C 1
ATOM 13998 O O . ILE B 1 774 ? 13.219 18.297 33.344 1 93.69 774 ILE B O 1
ATOM 14002 N N . GLY B 1 775 ? 13.203 18.5 35.656 1 93.94 775 GLY B N 1
ATOM 14003 C CA . GLY B 1 775 ? 12.523 19.797 35.656 1 93.94 775 GLY B CA 1
ATOM 14004 C C . GLY B 1 775 ? 11.016 19.672 35.656 1 93.94 775 GLY B C 1
ATOM 14005 O O . GLY B 1 775 ? 10.469 18.562 35.594 1 93.94 775 GLY B O 1
ATOM 14006 N N . GLU B 1 776 ? 10.375 20.844 35.781 1 96.5 776 GLU B N 1
ATOM 14007 C CA . GLU B 1 776 ? 8.922 20.984 35.781 1 96.5 776 GLU B CA 1
ATOM 14008 C C . GLU B 1 776 ? 8.492 22.281 35.125 1 96.5 776 GLU B C 1
ATOM 14010 O O . GLU B 1 776 ? 9.203 23.281 35.156 1 96.5 776 GLU B O 1
ATOM 14015 N N . THR B 1 777 ? 7.355 22.25 34.438 1 96.94 777 THR B N 1
ATOM 14016 C CA . THR B 1 777 ? 6.758 23.422 33.812 1 96.94 777 THR B CA 1
ATOM 14017 C C . THR B 1 777 ? 5.309 23.594 34.25 1 96.94 777 THR B C 1
ATOM 14019 O O . THR B 1 777 ? 4.734 22.688 34.875 1 96.94 777 THR B O 1
ATOM 14022 N N . LYS B 1 778 ? 4.863 24.781 33.969 1 96.25 778 LYS B N 1
ATOM 14023 C CA . LYS B 1 778 ? 3.494 25.125 34.344 1 96.25 778 LYS B CA 1
ATOM 14024 C C . LYS B 1 778 ? 2.785 25.891 33.25 1 96.25 778 LYS B C 1
ATOM 14026 O O . LYS B 1 778 ? 3.398 26.703 32.562 1 96.25 778 LYS B O 1
ATOM 14031 N N . SER B 1 779 ? 1.511 25.594 33.031 1 95.69 779 SER B N 1
ATOM 14032 C CA . SER B 1 779 ? 0.647 26.312 32.094 1 95.69 779 SER B CA 1
ATOM 14033 C C . SER B 1 779 ? -0.689 26.672 32.75 1 95.69 779 SER B C 1
ATOM 14035 O O . SER B 1 779 ? -1.366 25.797 33.312 1 95.69 779 SER B O 1
ATOM 14037 N N . GLN B 1 780 ? -1.017 27.906 32.719 1 96.31 780 GLN B N 1
ATOM 14038 C CA . GLN B 1 780 ? -2.293 28.375 33.25 1 96.31 780 GLN B CA 1
ATOM 14039 C C . GLN B 1 780 ? -3.01 29.25 32.219 1 96.31 780 GLN B C 1
ATOM 14041 O O . GLN B 1 780 ? -2.367 29.922 31.406 1 96.31 780 GLN B O 1
ATOM 14046 N N . GLY B 1 781 ? -4.344 29.156 32.281 1 96.75 781 GLY B N 1
ATOM 14047 C CA . GLY B 1 781 ? -5.031 29.969 31.281 1 96.75 781 GLY B CA 1
ATOM 14048 C C . GLY B 1 781 ? -6.535 30 31.484 1 96.75 781 GLY B C 1
ATOM 14049 O O . GLY B 1 781 ? -7.043 29.516 32.5 1 96.75 781 GLY B O 1
ATOM 14050 N N . PHE B 1 782 ? -7.164 30.75 30.625 1 97.06 782 PHE B N 1
ATOM 14051 C CA . PHE B 1 782 ? -8.609 30.984 30.578 1 97.06 782 PHE B CA 1
ATOM 14052 C C . PHE B 1 782 ? -9.148 30.781 29.172 1 97.06 782 PHE B C 1
ATOM 14054 O O . PHE B 1 782 ? -8.5 31.141 28.203 1 97.06 782 PHE B O 1
ATOM 14061 N N . GLU B 1 783 ? -10.359 30.172 29.156 1 97.38 783 GLU B N 1
ATOM 14062 C CA . GLU B 1 783 ? -11.047 29.953 27.891 1 97.38 783 GLU B CA 1
ATOM 14063 C C . GLU B 1 783 ? -12.516 30.375 27.984 1 97.38 783 GLU B C 1
ATOM 14065 O O . GLU B 1 783 ? -13.156 30.203 29.031 1 97.38 783 GLU B O 1
ATOM 14070 N N . MET B 1 784 ? -12.984 30.859 26.844 1 97 784 MET B N 1
ATOM 14071 C CA . MET B 1 784 ? -14.383 31.281 26.797 1 97 784 MET B CA 1
ATOM 14072 C C . MET B 1 784 ? -14.977 31.016 25.406 1 97 784 MET B C 1
ATOM 14074 O O . MET B 1 784 ? -14.328 31.219 24.391 1 97 784 MET B O 1
ATOM 14078 N N . THR B 1 785 ? -16.109 30.469 25.359 1 96.38 785 THR B N 1
ATOM 14079 C CA . THR B 1 785 ? -16.922 30.312 24.156 1 96.38 785 THR B CA 1
ATOM 14080 C C . THR B 1 785 ? -18.281 30.953 24.344 1 96.38 785 THR B C 1
ATOM 14082 O O . THR B 1 785 ? -19.016 30.625 25.281 1 96.38 785 THR B O 1
ATOM 14085 N N . LEU B 1 786 ? -18.609 31.891 23.5 1 96.94 786 LEU B N 1
ATOM 14086 C CA . LEU B 1 786 ? -19.906 32.562 23.516 1 96.94 786 LEU B CA 1
ATOM 14087 C C . LEU B 1 786 ? -20.672 32.344 22.219 1 96.94 786 LEU B C 1
ATOM 14089 O O . LEU B 1 786 ? -20.156 32.625 21.125 1 96.94 786 LEU B O 1
ATOM 14093 N N . ASN B 1 787 ? -21.781 31.734 22.328 1 94.62 787 ASN B N 1
ATOM 14094 C CA . ASN B 1 787 ? -22.688 31.547 21.203 1 94.62 787 ASN B CA 1
ATOM 14095 C C . ASN B 1 787 ? -23.969 32.344 21.375 1 94.62 787 ASN B C 1
ATOM 14097 O O . ASN B 1 787 ? -24.625 32.25 22.422 1 94.62 787 ASN B O 1
ATOM 14101 N N . THR B 1 788 ? -24.375 33.125 20.359 1 96 788 THR B N 1
ATOM 14102 C CA . THR B 1 788 ? -25.594 33.906 20.453 1 96 788 THR B CA 1
ATOM 14103 C C . THR B 1 788 ? -26.453 33.719 19.219 1 96 788 THR B C 1
ATOM 14105 O O . THR B 1 788 ? -25.938 33.594 18.109 1 96 788 THR B O 1
ATOM 14108 N N . VAL B 1 789 ? -27.719 33.594 19.406 1 94.38 789 VAL B N 1
ATOM 14109 C CA . VAL B 1 789 ? -28.719 33.688 18.344 1 94.38 789 VAL B CA 1
ATOM 14110 C C . VAL B 1 789 ? -29.328 35.094 18.328 1 94.38 789 VAL B C 1
ATOM 14112 O O . VAL B 1 789 ? -30.266 35.375 19.078 1 94.38 789 VAL B O 1
ATOM 14115 N N . ASN B 1 790 ? -28.891 35.875 17.484 1 95.38 790 ASN B N 1
ATOM 14116 C CA . ASN B 1 790 ? -29.219 37.281 17.469 1 95.38 790 ASN B CA 1
ATOM 14117 C C . ASN B 1 790 ? -30.625 37.531 16.891 1 95.38 790 ASN B C 1
ATOM 14119 O O . ASN B 1 790 ? -31.375 38.375 17.391 1 95.38 790 ASN B O 1
ATOM 14123 N N . ILE B 1 791 ? -30.797 36.875 15.727 1 93.44 791 ILE B N 1
ATOM 14124 C CA . ILE B 1 791 ? -32.094 36.938 15.07 1 93.44 791 ILE B CA 1
ATOM 14125 C C . ILE B 1 791 ? -32.531 35.531 14.672 1 93.44 791 ILE B C 1
ATOM 14127 O O . ILE B 1 791 ? -31.734 34.719 14.164 1 93.44 791 ILE B O 1
ATOM 14131 N N . ASP B 1 792 ? -33.719 35.188 14.992 1 89.69 792 ASP B N 1
ATOM 14132 C CA . ASP B 1 792 ? -34.312 33.906 14.555 1 89.69 792 ASP B CA 1
ATOM 14133 C C . ASP B 1 792 ? -35.812 34.094 14.227 1 89.69 792 ASP B C 1
ATOM 14135 O O . ASP B 1 792 ? -36.656 33.969 15.109 1 89.69 792 ASP B O 1
ATOM 14139 N N . ASN B 1 793 ? -36.031 34.375 13.062 1 86.94 793 ASN B N 1
ATOM 14140 C CA . ASN B 1 793 ? -37.438 34.438 12.594 1 86.94 793 ASN B CA 1
ATOM 14141 C C . ASN B 1 793 ? -37.594 33.656 11.281 1 86.94 793 ASN B C 1
ATOM 14143 O O . ASN B 1 793 ? -36.688 32.969 10.828 1 86.94 793 ASN B O 1
ATOM 14147 N N . ARG B 1 794 ? -38.781 33.75 10.656 1 78.69 794 ARG B N 1
ATOM 14148 C CA . ARG B 1 794 ? -39.125 32.938 9.492 1 78.69 794 ARG B CA 1
ATOM 14149 C C . ARG B 1 794 ? -38.188 33.25 8.312 1 78.69 794 ARG B C 1
ATOM 14151 O O . ARG B 1 794 ? -37.75 32.375 7.594 1 78.69 794 ARG B O 1
ATOM 14158 N N . ASP B 1 795 ? -37.875 34.438 8.133 1 87.38 795 ASP B N 1
ATOM 14159 C CA . ASP B 1 795 ? -37.125 34.875 6.953 1 87.38 795 ASP B CA 1
ATOM 14160 C C . ASP B 1 795 ? -35.656 35.062 7.277 1 87.38 795 ASP B C 1
ATOM 14162 O O . ASP B 1 795 ? -34.812 34.969 6.398 1 87.38 795 ASP B O 1
ATOM 14166 N N . TRP B 1 796 ? -35.344 35.5 8.586 1 91.31 796 TRP B N 1
ATOM 14167 C CA . TRP B 1 796 ? -33.969 35.875 8.961 1 91.31 796 TRP B CA 1
ATOM 14168 C C . TRP B 1 796 ? -33.469 35 10.109 1 91.31 796 TRP B C 1
ATOM 14170 O O . TRP B 1 796 ? -34.156 34.812 11.094 1 91.31 796 TRP B O 1
ATOM 14180 N N . THR B 1 797 ? -32.375 34.469 9.922 1 92.12 797 THR B N 1
ATOM 14181 C CA . THR B 1 797 ? -31.625 33.875 11.031 1 92.12 797 THR B CA 1
ATOM 14182 C C . THR B 1 797 ? -30.203 34.438 11.094 1 92.12 797 THR B C 1
ATOM 14184 O O . THR B 1 797 ? -29.562 34.594 10.055 1 92.12 797 THR B O 1
ATOM 14187 N N . TRP B 1 798 ? -29.75 34.875 12.227 1 95.19 798 TRP B N 1
ATOM 14188 C CA . TRP B 1 798 ? -28.406 35.406 12.453 1 95.19 798 TRP B CA 1
ATOM 14189 C C . TRP B 1 798 ? -27.812 34.844 13.734 1 95.19 798 TRP B C 1
ATOM 14191 O O . TRP B 1 798 ? -28.359 35.031 14.82 1 95.19 798 TRP B O 1
ATOM 14201 N N . THR B 1 799 ? -26.75 34.094 13.57 1 93.44 799 THR B N 1
ATOM 14202 C CA . THR B 1 799 ? -26.047 33.531 14.727 1 93.44 799 THR B CA 1
ATOM 14203 C C . THR B 1 799 ? -24.594 34.031 14.766 1 93.44 799 THR B C 1
ATOM 14205 O O . THR B 1 799 ? -24 34.312 13.719 1 93.44 799 THR B O 1
ATOM 14208 N N . THR B 1 800 ? -24.031 34.188 15.984 1 95.06 800 THR B N 1
ATOM 14209 C CA . THR B 1 800 ? -22.656 34.625 16.203 1 95.06 800 THR B CA 1
ATOM 14210 C C . THR B 1 800 ? -21.953 33.688 17.203 1 95.06 800 THR B C 1
ATOM 14212 O O . THR B 1 800 ? -22.5 33.375 18.25 1 95.06 800 THR B O 1
ATOM 14215 N N . ASP B 1 801 ? -20.75 33.281 16.844 1 93.62 801 ASP B N 1
ATOM 14216 C CA . ASP B 1 801 ? -19.906 32.5 17.719 1 93.62 801 ASP B CA 1
ATOM 14217 C C . ASP B 1 801 ? -18.578 33.219 17.984 1 93.62 801 ASP B C 1
ATOM 14219 O O . ASP B 1 801 ? -17.891 33.625 17.062 1 93.62 801 ASP B O 1
ATOM 14223 N N . LEU B 1 802 ? -18.266 33.344 19.25 1 96.38 802 LEU B N 1
ATOM 14224 C CA . LEU B 1 802 ? -17.031 33.969 19.688 1 96.38 802 LEU B CA 1
ATOM 14225 C C . LEU B 1 802 ? -16.219 33.031 20.578 1 96.38 802 LEU B C 1
ATOM 14227 O O . LEU B 1 802 ? -16.766 32.406 21.484 1 96.38 802 LEU B O 1
ATOM 14231 N N . THR B 1 803 ? -14.977 32.875 20.25 1 96 803 THR B N 1
ATOM 14232 C CA . THR B 1 803 ? -14.07 32.094 21.078 1 96 803 THR B CA 1
ATOM 14233 C C . THR B 1 803 ? -12.891 32.938 21.547 1 96 803 THR B C 1
ATOM 14235 O O . THR B 1 803 ? -12.406 33.812 20.797 1 96 803 THR B O 1
ATOM 14238 N N . LEU B 1 804 ? -12.492 32.75 22.766 1 96.94 804 LEU B N 1
ATOM 14239 C CA . LEU B 1 804 ? -11.344 33.406 23.375 1 96.94 804 LEU B CA 1
ATOM 14240 C C . LEU B 1 804 ? -10.508 32.406 24.188 1 96.94 804 LEU B C 1
ATOM 14242 O O . LEU B 1 804 ? -11.055 31.578 24.906 1 96.94 804 LEU B O 1
ATOM 14246 N N . SER B 1 805 ? -9.211 32.5 23.969 1 96.31 805 SER B N 1
ATOM 14247 C CA . SER B 1 805 ? -8.312 31.609 24.703 1 96.31 805 SER B CA 1
ATOM 14248 C C . SER B 1 805 ? -7.043 32.344 25.125 1 96.31 805 SER B C 1
ATOM 14250 O O . SER B 1 805 ? -6.465 33.094 24.344 1 96.31 805 SER B O 1
ATOM 14252 N N . LEU B 1 806 ? -6.641 32.125 26.328 1 95.62 806 LEU B N 1
ATOM 14253 C CA . LEU B 1 806 ? -5.371 32.656 26.828 1 95.62 806 LEU B CA 1
ATOM 14254 C C . LEU B 1 806 ? -4.641 31.609 27.656 1 95.62 806 LEU B C 1
ATOM 14256 O O . LEU B 1 806 ? -5.27 30.859 28.406 1 95.62 806 LEU B O 1
ATOM 14260 N N . TYR B 1 807 ? -3.371 31.469 27.531 1 96.06 807 TYR B N 1
ATOM 14261 C CA . TYR B 1 807 ? -2.531 30.578 28.328 1 96.06 807 TYR B CA 1
ATOM 14262 C C . TYR B 1 807 ? -1.186 31.219 28.625 1 96.06 807 TYR B C 1
ATOM 14264 O O . TYR B 1 807 ? -0.73 32.094 27.891 1 96.06 807 TYR B O 1
ATOM 14272 N N . ARG B 1 808 ? -0.538 30.781 29.719 1 96.94 808 ARG B N 1
ATOM 14273 C CA . ARG B 1 808 ? 0.796 31.203 30.125 1 96.94 808 ARG B CA 1
ATOM 14274 C C . ARG B 1 808 ? 1.673 30.016 30.469 1 96.94 808 ARG B C 1
ATOM 14276 O O . ARG B 1 808 ? 1.453 29.359 31.5 1 96.94 808 ARG B O 1
ATOM 14283 N N . ASP B 1 809 ? 2.623 29.781 29.594 1 96.81 809 ASP B N 1
ATOM 14284 C CA . ASP B 1 809 ? 3.57 28.688 29.812 1 96.81 809 ASP B CA 1
ATOM 14285 C C . ASP B 1 809 ? 4.852 29.203 30.469 1 96.81 809 ASP B C 1
ATOM 14287 O O . ASP B 1 809 ? 5.574 30.016 29.891 1 96.81 809 ASP B O 1
ATOM 14291 N N . ARG B 1 810 ? 5.184 28.656 31.594 1 97.06 810 ARG B N 1
ATOM 14292 C CA . ARG B 1 810 ? 6.359 29.094 32.344 1 97.06 810 ARG B CA 1
ATOM 14293 C C . ARG B 1 810 ? 7.094 27.906 32.969 1 97.06 810 ARG B C 1
ATOM 14295 O O . ARG B 1 810 ? 6.52 26.828 33.125 1 97.06 810 ARG B O 1
ATOM 14302 N N . TRP B 1 811 ? 8.328 28.172 33.281 1 96.56 811 TRP B N 1
ATOM 14303 C CA . TRP B 1 811 ? 9.094 27.188 34.062 1 96.56 811 TRP B CA 1
ATOM 14304 C C . TRP B 1 811 ? 8.68 27.203 35.531 1 96.56 811 TRP B C 1
ATOM 14306 O O . TRP B 1 811 ? 8.398 28.266 36.094 1 96.56 811 TRP B O 1
ATOM 14316 N N . LYS B 1 812 ? 8.602 26.047 36.125 1 96.56 812 LYS B N 1
ATOM 14317 C CA . LYS B 1 812 ? 8.375 25.906 37.562 1 96.56 812 LYS B CA 1
ATOM 14318 C C . LYS B 1 812 ? 9.648 25.469 38.281 1 96.56 812 LYS B C 1
ATOM 14320 O O . LYS B 1 812 ? 10.016 26.062 39.312 1 96.56 812 LYS B O 1
ATOM 14325 N N . GLU B 1 813 ? 10.273 24.453 37.688 1 95.5 813 GLU B N 1
ATOM 14326 C CA . GLU B 1 813 ? 11.555 23.953 38.188 1 95.5 813 GLU B CA 1
ATOM 14327 C C . GLU B 1 813 ? 12.516 23.688 37.031 1 95.5 813 GLU B C 1
ATOM 14329 O O . GLU B 1 813 ? 12.156 23.016 36.062 1 95.5 813 GLU B O 1
ATOM 14334 N N . ARG B 1 814 ? 13.703 24.25 37.188 1 93.69 814 ARG B N 1
ATOM 14335 C CA . ARG B 1 814 ? 14.727 24.016 36.156 1 93.69 814 ARG B CA 1
ATOM 14336 C C . ARG B 1 814 ? 15.609 22.828 36.531 1 93.69 814 ARG B C 1
ATOM 14338 O O . ARG B 1 814 ? 15.461 22.266 37.625 1 93.69 814 ARG B O 1
ATOM 14345 N N . ASP B 1 815 ? 16.422 22.453 35.531 1 89.69 815 ASP B N 1
ATOM 14346 C CA . ASP B 1 815 ? 17.484 21.5 35.844 1 89.69 815 ASP B CA 1
ATOM 14347 C C . ASP B 1 815 ? 18.344 22 37 1 89.69 815 ASP B C 1
ATOM 14349 O O . ASP B 1 815 ? 18.75 23.172 37.031 1 89.69 815 ASP B O 1
ATOM 14353 N N . PRO B 1 816 ? 18.578 21.062 37.938 1 86.94 816 PRO B N 1
ATOM 14354 C CA . PRO B 1 816 ? 19.422 21.484 39.062 1 86.94 816 PRO B CA 1
ATOM 14355 C C . PRO B 1 816 ? 20.812 21.969 38.625 1 86.94 816 PRO B C 1
ATOM 14357 O O . PRO B 1 816 ? 21.438 22.781 39.281 1 86.94 816 PRO B O 1
ATOM 14360 N N . ASN B 1 817 ? 21.172 21.5 37.5 1 85.69 817 ASN B N 1
ATOM 14361 C CA . ASN B 1 817 ? 22.484 21.891 37 1 85.69 817 ASN B CA 1
ATOM 14362 C C . ASN B 1 817 ? 22.391 23.094 36.094 1 85.69 817 ASN B C 1
ATOM 14364 O O . ASN B 1 817 ? 23.391 23.5 35.469 1 85.69 817 ASN B O 1
ATOM 14368 N N . TRP B 1 818 ? 21.188 23.609 36.031 1 88 818 TRP B N 1
ATOM 14369 C CA . TRP B 1 818 ? 20.984 24.797 35.188 1 88 818 TRP B CA 1
ATOM 14370 C C . TRP B 1 818 ? 21.703 26 35.781 1 88 818 TRP B C 1
ATOM 14372 O O . TRP B 1 818 ? 21.594 26.281 36.969 1 88 818 TRP B O 1
ATOM 14382 N N . LYS B 1 819 ? 22.516 26.672 35 1 88.75 819 LYS B N 1
ATOM 14383 C CA . LYS B 1 819 ? 23.188 27.906 35.375 1 88.75 819 LYS B CA 1
ATOM 14384 C C . LYS B 1 819 ? 22.609 29.109 34.625 1 88.75 819 LYS B C 1
ATOM 14386 O O . LYS B 1 819 ? 23 29.391 33.5 1 88.75 819 LYS B O 1
ATOM 14391 N N . PRO B 1 820 ? 21.734 29.797 35.312 1 91 820 PRO B N 1
ATOM 14392 C CA . PRO B 1 820 ? 21.078 30.906 34.656 1 91 820 PRO B CA 1
ATOM 14393 C C . PRO B 1 820 ? 22.031 32.031 34.281 1 91 820 PRO B C 1
ATOM 14395 O O . PRO B 1 820 ? 22.953 32.344 35.062 1 91 820 PRO B O 1
ATOM 14398 N N . ALA B 1 821 ? 21.812 32.562 33.188 1 92.81 821 ALA B N 1
ATOM 14399 C CA . ALA B 1 821 ? 22.469 33.844 32.844 1 92.81 821 ALA B CA 1
ATOM 14400 C C . ALA B 1 821 ? 21.906 35 33.688 1 92.81 821 ALA B C 1
ATOM 14402 O O . ALA B 1 821 ? 20.875 34.844 34.344 1 92.81 821 ALA B O 1
ATOM 14403 N N . ALA B 1 822 ? 22.594 36.094 33.594 1 91.69 822 ALA B N 1
ATOM 14404 C CA . ALA B 1 822 ? 22.219 37.219 34.406 1 91.69 822 ALA B CA 1
ATOM 14405 C C . ALA B 1 822 ? 20.812 37.719 34.062 1 91.69 822 ALA B C 1
ATOM 14407 O O . ALA B 1 822 ? 20.094 38.219 34.938 1 91.69 822 ALA B O 1
ATOM 14408 N N . TYR B 1 823 ? 20.438 37.5 32.906 1 92.81 823 TYR B N 1
ATOM 14409 C CA . TYR B 1 823 ? 19.156 38.031 32.438 1 92.81 823 TYR B CA 1
ATOM 14410 C C . TYR B 1 823 ? 18.062 37 32.594 1 92.81 823 TYR B C 1
ATOM 14412 O O . TYR B 1 823 ? 16.891 37.25 32.281 1 92.81 823 TYR B O 1
ATOM 14420 N N . GLN B 1 824 ? 18.375 35.812 33 1 94.69 824 GLN B N 1
ATOM 14421 C CA . GLN B 1 824 ? 17.406 34.719 33.062 1 94.69 824 GLN B CA 1
ATOM 14422 C C . GLN B 1 824 ? 16.922 34.531 34.5 1 94.69 824 GLN B C 1
ATOM 14424 O O . GLN B 1 824 ? 17.672 34.719 35.469 1 94.69 824 GLN B O 1
ATOM 14429 N N . LYS B 1 825 ? 15.656 34.125 34.594 1 94 825 LYS B N 1
ATOM 14430 C CA . LYS B 1 825 ? 15.062 33.781 35.875 1 94 825 LYS B CA 1
ATOM 14431 C C . LYS B 1 825 ? 14.516 32.344 35.875 1 94 825 LYS B C 1
ATOM 14433 O O . LYS B 1 825 ? 14.242 31.797 34.812 1 94 825 LYS B O 1
ATOM 14438 N N . GLU B 1 826 ? 14.297 31.859 37.031 1 92.94 826 GLU B N 1
ATOM 14439 C CA . GLU B 1 826 ? 13.875 30.469 37.188 1 92.94 826 GLU B CA 1
ATOM 14440 C C . GLU B 1 826 ? 12.453 30.266 36.688 1 92.94 826 GLU B C 1
ATOM 14442 O O . GLU B 1 826 ? 12.117 29.188 36.188 1 92.94 826 GLU B O 1
ATOM 14447 N N . ASP B 1 827 ? 11.656 31.25 36.75 1 94.44 827 ASP B N 1
ATOM 14448 C CA . ASP B 1 827 ? 10.258 31.078 36.375 1 94.44 827 ASP B CA 1
ATOM 14449 C C . ASP B 1 827 ? 9.938 31.828 35.094 1 94.44 827 ASP B C 1
ATOM 14451 O O . ASP B 1 827 ? 8.805 32.25 34.875 1 94.44 827 ASP B O 1
ATOM 14455 N N . ASP B 1 828 ? 10.859 32.062 34.25 1 96.06 828 ASP B N 1
ATOM 14456 C CA . ASP B 1 828 ? 10.648 32.719 32.969 1 96.06 828 ASP B CA 1
ATOM 14457 C C . ASP B 1 828 ? 9.695 31.938 32.094 1 96.06 828 ASP B C 1
ATOM 14459 O O . ASP B 1 828 ? 9.406 30.766 32.375 1 96.06 828 ASP B O 1
ATOM 14463 N N . TRP B 1 829 ? 9.18 32.656 31.078 1 96 829 TRP B N 1
ATOM 14464 C CA . TRP B 1 829 ? 8.383 31.984 30.047 1 96 829 TRP B CA 1
ATOM 14465 C C . TRP B 1 829 ? 9.18 30.859 29.391 1 96 829 TRP B C 1
ATOM 14467 O O . TRP B 1 829 ? 10.406 30.953 29.281 1 96 829 TRP B O 1
ATOM 14477 N N . ILE B 1 830 ? 8.508 29.844 28.922 1 95.25 830 ILE B N 1
ATOM 14478 C CA . ILE B 1 830 ? 9.18 28.766 28.203 1 95.25 830 ILE B CA 1
ATOM 14479 C C . ILE B 1 830 ? 9.711 29.297 26.875 1 95.25 830 ILE B C 1
ATOM 14481 O O . ILE B 1 830 ? 10.836 28.969 26.469 1 95.25 830 ILE B O 1
ATOM 14485 N N . ARG B 1 831 ? 8.945 30.109 26.234 1 95.75 831 ARG B N 1
ATOM 14486 C CA . ARG B 1 831 ? 9.367 30.734 24.969 1 95.75 831 ARG B CA 1
ATOM 14487 C C . ARG B 1 831 ? 9.625 32.219 25.172 1 95.75 831 ARG B C 1
ATOM 14489 O O . ARG B 1 831 ? 8.938 33.062 24.578 1 95.75 831 ARG B O 1
ATOM 14496 N N . SER B 1 832 ? 10.641 32.5 25.875 1 95.19 832 SER B N 1
ATOM 14497 C CA . SER B 1 832 ? 11.031 33.844 26.219 1 95.19 832 SER B CA 1
ATOM 14498 C C . SER B 1 832 ? 11.93 34.469 25.156 1 95.19 832 SER B C 1
ATOM 14500 O O . SER B 1 832 ? 12.609 33.75 24.422 1 95.19 832 SER B O 1
ATOM 14502 N N . MET B 1 833 ? 11.852 35.688 25.047 1 95.5 833 MET B N 1
ATOM 14503 C CA . MET B 1 833 ? 12.797 36.469 24.234 1 95.5 833 MET B CA 1
ATOM 14504 C C . MET B 1 833 ? 13.602 37.438 25.078 1 95.5 833 MET B C 1
ATOM 14506 O O . MET B 1 833 ? 13.031 38.219 25.828 1 95.5 833 MET B O 1
ATOM 14510 N N . TYR B 1 834 ? 14.938 37.25 25.016 1 96 834 TYR B N 1
ATOM 14511 C CA . TYR B 1 834 ? 15.867 38.125 25.703 1 96 834 TYR B CA 1
ATOM 14512 C C . TYR B 1 834 ? 16.656 38.969 24.719 1 96 834 TYR B C 1
ATOM 14514 O O . TYR B 1 834 ? 16.938 38.531 23.594 1 96 834 TYR B O 1
ATOM 14522 N N . SER B 1 835 ? 16.953 40.156 25.109 1 96.06 835 SER B N 1
ATOM 14523 C CA . SER B 1 835 ? 17.734 41 24.203 1 96.06 835 SER B CA 1
ATOM 14524 C C . SER B 1 835 ? 18.328 42.188 24.922 1 96.06 835 SER B C 1
ATOM 14526 O O . SER B 1 835 ? 17.891 42.531 26.031 1 96.06 835 SER B O 1
ATOM 14528 N N . PHE B 1 836 ? 19.406 42.75 24.281 1 96.12 836 PHE B N 1
ATOM 14529 C CA . PHE B 1 836 ? 19.844 44.094 24.672 1 96.12 836 PHE B CA 1
ATOM 14530 C C . PHE B 1 836 ? 18.75 45.125 24.406 1 96.12 836 PHE B C 1
ATOM 14532 O O . PHE B 1 836 ? 17.906 44.938 23.516 1 96.12 836 PHE B O 1
ATOM 14539 N N . VAL B 1 837 ? 18.781 46.219 25.172 1 96.19 837 VAL B N 1
ATOM 14540 C CA . VAL B 1 837 ? 17.812 47.312 24.984 1 96.19 837 VAL B CA 1
ATOM 14541 C C . VAL B 1 837 ? 18.406 48.375 24.078 1 96.19 837 VAL B C 1
ATOM 14543 O O . VAL B 1 837 ? 19.469 48.938 24.391 1 96.19 837 VAL B O 1
ATOM 14546 N N . SER B 1 838 ? 17.75 48.625 22.984 1 96.38 838 SER B N 1
ATOM 14547 C CA . SER B 1 838 ? 18.219 49.625 22.047 1 96.38 838 SER B CA 1
ATOM 14548 C C . SER B 1 838 ? 17.859 51.031 22.484 1 96.38 838 SER B C 1
ATOM 14550 O O . SER B 1 838 ? 16.859 51.219 23.203 1 96.38 838 SER B O 1
ATOM 14552 N N . ASP B 1 839 ? 18.625 52 22.156 1 95.06 839 ASP B N 1
ATOM 14553 C CA . ASP B 1 839 ? 18.422 53.375 22.516 1 95.06 839 ASP B CA 1
ATOM 14554 C C . ASP B 1 839 ? 18.531 54.281 21.297 1 95.06 839 ASP B C 1
ATOM 14556 O O . ASP B 1 839 ? 19.297 55.25 21.297 1 95.06 839 ASP B O 1
ATOM 14560 N N . GLY B 1 840 ? 17.891 53.906 20.172 1 94.5 840 GLY B N 1
ATOM 14561 C CA . GLY B 1 840 ? 17.844 54.719 18.953 1 94.5 840 GLY B CA 1
ATOM 14562 C C . GLY B 1 840 ? 19.141 54.656 18.156 1 94.5 840 GLY B C 1
ATOM 14563 O O . GLY B 1 840 ? 19.984 53.781 18.406 1 94.5 840 GLY B O 1
ATOM 14564 N N . LEU B 1 841 ? 19.266 55.594 17.109 1 96.62 841 LEU B N 1
ATOM 14565 C CA . LEU B 1 841 ? 20.438 55.688 16.25 1 96.62 841 LEU B CA 1
ATOM 14566 C C . LEU B 1 841 ? 21.359 56.781 16.719 1 96.62 841 LEU B C 1
ATOM 14568 O O . LEU B 1 841 ? 20.906 57.875 17.109 1 96.62 841 LEU B O 1
ATOM 14572 N N . MET B 1 842 ? 22.594 56.469 16.703 1 96.31 842 MET B N 1
ATOM 14573 C CA . MET B 1 842 ? 23.562 57.5 17.047 1 96.31 842 MET B CA 1
ATOM 14574 C C . MET B 1 842 ? 23.547 58.625 16.031 1 96.31 842 MET B C 1
ATOM 14576 O O . MET B 1 842 ? 23.531 58.375 14.82 1 96.31 842 MET B O 1
ATOM 14580 N N . GLN B 1 843 ? 23.5 59.812 16.562 1 95.38 843 GLN B N 1
ATOM 14581 C CA . GLN B 1 843 ? 23.484 60.969 15.664 1 95.38 843 GLN B CA 1
ATOM 14582 C C . GLN B 1 843 ? 24.859 61.625 15.578 1 95.38 843 GLN B C 1
ATOM 14584 O O . GLN B 1 843 ? 25.656 61.5 16.5 1 95.38 843 GLN B O 1
ATOM 14589 N N . PRO B 1 844 ? 25.031 62.312 14.352 1 95.12 844 PRO B N 1
ATOM 14590 C CA . PRO B 1 844 ? 26.297 63.031 14.25 1 95.12 844 PRO B CA 1
ATOM 14591 C C . PRO B 1 844 ? 26.5 64.062 15.375 1 95.12 844 PRO B C 1
ATOM 14593 O O . PRO B 1 844 ? 25.547 64.75 15.758 1 95.12 844 PRO B O 1
ATOM 14596 N N . GLY B 1 845 ? 27.672 64.125 15.945 1 93.19 845 GLY B N 1
ATOM 14597 C CA . GLY B 1 845 ? 27.969 65.062 17.031 1 93.19 845 GLY B CA 1
ATOM 14598 C C . GLY B 1 845 ? 27.844 64.438 18.406 1 93.19 845 GLY B C 1
ATOM 14599 O O . GLY B 1 845 ? 28.391 64.938 19.375 1 93.19 845 GLY B O 1
ATOM 14600 N N . GLU B 1 846 ? 27.109 63.312 18.453 1 94.56 846 GLU B N 1
ATOM 14601 C CA . GLU B 1 846 ? 26.984 62.594 19.734 1 94.56 846 GLU B CA 1
ATOM 14602 C C . GLU B 1 846 ? 28.281 61.844 20.078 1 94.56 846 GLU B C 1
ATOM 14604 O O . GLU B 1 846 ? 28.922 61.281 19.188 1 94.56 846 GLU B O 1
ATOM 14609 N N . GLU B 1 847 ? 28.609 61.906 21.359 1 92.81 847 GLU B N 1
ATOM 14610 C CA . GLU B 1 847 ? 29.781 61.125 21.797 1 92.81 847 GLU B CA 1
ATOM 14611 C C . GLU B 1 847 ? 29.469 59.656 21.875 1 92.81 847 GLU B C 1
ATOM 14613 O O . GLU B 1 847 ? 28.391 59.25 22.312 1 92.81 847 GLU B O 1
ATOM 14618 N N . ARG B 1 848 ? 30.422 58.844 21.469 1 93.62 848 ARG B N 1
ATOM 14619 C CA . ARG B 1 848 ? 30.266 57.406 21.562 1 93.62 848 ARG B CA 1
ATOM 14620 C C . ARG B 1 848 ? 30.078 56.969 23.016 1 93.62 848 ARG B C 1
ATOM 14622 O O . ARG B 1 848 ? 30.797 57.438 23.906 1 93.62 848 ARG B O 1
ATOM 14629 N N . PRO B 1 849 ? 29.109 56.094 23.141 1 93.81 849 PRO B N 1
ATOM 14630 C CA . PRO B 1 849 ? 29.031 55.531 24.5 1 93.81 849 PRO B CA 1
ATOM 14631 C C . PRO B 1 849 ? 30.25 54.688 24.859 1 93.81 849 PRO B C 1
ATOM 14633 O O . PRO B 1 849 ? 30.781 53.969 24.016 1 93.81 849 PRO B O 1
ATOM 14636 N N . LYS B 1 850 ? 30.688 54.688 26.109 1 93.38 850 LYS B N 1
ATOM 14637 C CA . LYS B 1 850 ? 31.859 53.938 26.578 1 93.38 850 LYS B CA 1
ATOM 14638 C C . LYS B 1 850 ? 31.719 52.469 26.297 1 93.38 850 LYS B C 1
ATOM 14640 O O . LYS B 1 850 ? 32.688 51.781 25.984 1 93.38 850 LYS B O 1
ATOM 14645 N N . HIS B 1 851 ? 30.5 52 26.422 1 94.88 851 HIS B N 1
ATOM 14646 C CA . HIS B 1 851 ? 30.25 50.562 26.25 1 94.88 851 HIS B CA 1
ATOM 14647 C C . HIS B 1 851 ? 30.141 50.188 24.781 1 94.88 851 HIS B C 1
ATOM 14649 O O . HIS B 1 851 ? 30.031 49 24.438 1 94.88 851 HIS B O 1
ATOM 14655 N N . GLN B 1 852 ? 30.156 51.031 23.844 1 95.94 852 GLN B N 1
ATOM 14656 C CA . GLN B 1 852 ? 30.219 50.844 22.406 1 95.94 852 GLN B CA 1
ATOM 14657 C C . GLN B 1 852 ? 31.25 51.75 21.75 1 95.94 852 GLN B C 1
ATOM 14659 O O . GLN B 1 852 ? 30.891 52.656 20.984 1 95.94 852 GLN B O 1
ATOM 14664 N N . PRO B 1 853 ? 32.5 51.438 21.891 1 92.06 853 PRO B N 1
ATOM 14665 C CA . PRO B 1 853 ? 33.562 52.375 21.516 1 92.06 853 PRO B CA 1
ATOM 14666 C C . PRO B 1 853 ? 33.75 52.469 20 1 92.06 853 PRO B C 1
ATOM 14668 O O . PRO B 1 853 ? 34.406 53.406 19.516 1 92.06 853 PRO B O 1
ATOM 14671 N N . THR B 1 854 ? 33.219 51.625 19.203 1 92.94 854 THR B N 1
ATOM 14672 C CA . THR B 1 854 ? 33.469 51.656 17.75 1 92.94 854 THR B CA 1
ATOM 14673 C C . THR B 1 854 ? 32.188 52.062 17.016 1 92.94 854 THR B C 1
ATOM 14675 O O . THR B 1 854 ? 32.094 51.938 15.789 1 92.94 854 THR B O 1
ATOM 14678 N N . LEU B 1 855 ? 31.156 52.438 17.734 1 95.25 855 LEU B N 1
ATOM 14679 C CA . LEU B 1 855 ? 29.875 52.781 17.141 1 95.25 855 LEU B CA 1
ATOM 14680 C C . LEU B 1 855 ? 30 54 16.234 1 95.25 855 LEU B C 1
ATOM 14682 O O . LEU B 1 855 ? 30.719 54.938 16.562 1 95.25 855 LEU B O 1
ATOM 14686 N N . MET B 1 856 ? 29.297 54 15.078 1 95.25 856 MET B N 1
ATOM 14687 C CA . MET B 1 856 ? 29.312 55.125 14.109 1 95.25 856 MET B CA 1
ATOM 14688 C C . MET B 1 856 ? 27.938 55.781 14.023 1 95.25 856 MET B C 1
ATOM 14690 O O . MET B 1 856 ? 26.922 55.156 14.352 1 95.25 856 MET B O 1
ATOM 14694 N N . PRO B 1 857 ? 27.906 57.094 13.594 1 96 857 PRO B N 1
ATOM 14695 C CA . PRO B 1 857 ? 26.609 57.719 13.398 1 96 857 PRO B CA 1
ATOM 14696 C C . PRO B 1 857 ? 25.688 56.875 12.5 1 96 857 PRO B C 1
ATOM 14698 O O . PRO B 1 857 ? 26.125 56.344 11.477 1 96 857 PRO B O 1
ATOM 14701 N N . GLY B 1 858 ? 24.484 56.75 12.938 1 96.12 858 GLY B N 1
ATOM 14702 C CA . GLY B 1 858 ? 23.5 56 12.18 1 96.12 858 GLY B CA 1
ATOM 14703 C C . GLY B 1 858 ? 23.359 54.562 12.641 1 96.12 858 GLY B C 1
ATOM 14704 O O . GLY B 1 858 ? 22.438 53.844 12.227 1 96.12 858 GLY B O 1
ATOM 14705 N N . GLN B 1 859 ? 24.266 54.094 13.422 1 96.25 859 GLN B N 1
ATOM 14706 C CA . GLN B 1 859 ? 24.203 52.719 13.945 1 96.25 859 GLN B CA 1
ATOM 14707 C C . GLN B 1 859 ? 23.438 52.688 15.266 1 96.25 859 GLN B C 1
ATOM 14709 O O . GLN B 1 859 ? 23.203 53.719 15.891 1 96.25 859 GLN B O 1
ATOM 14714 N N . ILE B 1 860 ? 23.094 51.5 15.656 1 96.62 860 ILE B N 1
ATOM 14715 C CA . ILE B 1 860 ? 22.141 51.344 16.75 1 96.62 860 ILE B CA 1
ATOM 14716 C C . ILE B 1 860 ? 22.875 51.438 18.078 1 96.62 860 ILE B C 1
ATOM 14718 O O . ILE B 1 860 ? 23.844 50.719 18.312 1 96.62 860 ILE B O 1
ATOM 14722 N N . LYS B 1 861 ? 22.375 52.312 18.953 1 96.31 861 LYS B N 1
ATOM 14723 C CA . LYS B 1 861 ? 22.891 52.438 20.328 1 96.31 861 LYS B CA 1
ATOM 14724 C C . LYS B 1 861 ? 22.203 51.438 21.25 1 96.31 861 LYS B C 1
ATOM 14726 O O . LYS B 1 861 ? 21 51.188 21.125 1 96.31 861 LYS B O 1
ATOM 14731 N N . MET B 1 862 ? 23 50.875 22.109 1 96.5 862 MET B N 1
ATOM 14732 C CA . MET B 1 862 ? 22.469 50 23.156 1 96.5 862 MET B CA 1
ATOM 14733 C C . MET B 1 862 ? 22.609 50.625 24.531 1 96.5 862 MET B C 1
ATOM 14735 O O . MET B 1 862 ? 23.531 51.406 24.766 1 96.5 862 MET B O 1
ATOM 14739 N N . LYS B 1 863 ? 21.719 50.25 25.406 1 95.88 863 LYS B N 1
ATOM 14740 C CA . LYS B 1 863 ? 21.781 50.781 26.766 1 95.88 863 LYS B CA 1
ATOM 14741 C C . LYS B 1 863 ? 22.672 49.906 27.641 1 95.88 863 LYS B C 1
ATOM 14743 O O . LYS B 1 863 ? 22.641 48.688 27.547 1 95.88 863 LYS B O 1
ATOM 14748 N N . ASP B 1 864 ? 23.516 50.469 28.266 1 96.06 864 ASP B N 1
ATOM 14749 C CA . ASP B 1 864 ? 24.234 49.844 29.359 1 96.06 864 ASP B CA 1
ATOM 14750 C C . ASP B 1 864 ? 23.438 49.906 30.656 1 96.06 864 ASP B C 1
ATOM 14752 O O . ASP B 1 864 ? 23.469 50.938 31.359 1 96.06 864 ASP B O 1
ATOM 14756 N N . LEU B 1 865 ? 22.828 48.969 31.078 1 94.62 865 LEU B N 1
ATOM 14757 C CA . LEU B 1 865 ? 21.844 49 32.156 1 94.62 865 LEU B CA 1
ATOM 14758 C C . LEU B 1 865 ? 22.516 49.031 33.5 1 94.62 865 LEU B C 1
ATOM 14760 O O . LEU B 1 865 ? 22.016 49.656 34.438 1 94.62 865 LEU B O 1
ATOM 14764 N N . ASP B 1 866 ? 23.672 48.375 33.75 1 93 866 ASP B N 1
ATOM 14765 C CA . ASP B 1 866 ? 24.328 48.344 35.062 1 93 866 ASP B CA 1
ATOM 14766 C C . ASP B 1 866 ? 25.406 49.438 35.125 1 93 866 ASP B C 1
ATOM 14768 O O . ASP B 1 866 ? 26.109 49.531 36.156 1 93 866 ASP B O 1
ATOM 14772 N N . LYS B 1 867 ? 25.766 50.156 34.062 1 93.19 867 LYS B N 1
ATOM 14773 C CA . LYS B 1 867 ? 26.625 51.344 34 1 93.19 867 LYS B CA 1
ATOM 14774 C C . LYS B 1 867 ? 28.062 50.969 34.312 1 93.19 867 LYS B C 1
ATOM 14776 O O . LYS B 1 867 ? 28.766 51.719 35 1 93.19 867 LYS B O 1
ATOM 14781 N N . ASN B 1 868 ? 28.422 49.812 33.875 1 93.56 868 ASN B N 1
ATOM 14782 C CA . ASN B 1 868 ? 29.797 49.406 34.125 1 93.56 868 ASN B CA 1
ATOM 14783 C C . ASN B 1 868 ? 30.688 49.656 32.906 1 93.56 868 ASN B C 1
ATOM 14785 O O . ASN B 1 868 ? 31.875 49.312 32.906 1 93.56 868 ASN B O 1
ATOM 14789 N N . GLY B 1 869 ? 30.125 50.156 31.844 1 93.19 869 GLY B N 1
ATOM 14790 C CA . GLY B 1 869 ? 30.891 50.562 30.672 1 93.19 869 GLY B CA 1
ATOM 14791 C C . GLY B 1 869 ? 31.125 49.438 29.688 1 93.19 869 GLY B C 1
ATOM 14792 O O . GLY B 1 869 ? 31.828 49.625 28.688 1 93.19 869 GLY B O 1
ATOM 14793 N N . VAL B 1 870 ? 30.531 48.25 29.953 1 93.69 870 VAL B N 1
ATOM 14794 C CA . VAL B 1 870 ? 30.672 47.125 29.047 1 93.69 870 VAL B CA 1
ATOM 14795 C C . VAL B 1 870 ? 29.297 46.531 28.734 1 93.69 870 VAL B C 1
ATOM 14797 O O . VAL B 1 870 ? 28.422 46.5 29.594 1 93.69 870 VAL B O 1
ATOM 14800 N N . LEU B 1 871 ? 29.125 46.125 27.453 1 93.62 871 LEU B N 1
ATOM 14801 C CA . LEU B 1 871 ? 27.922 45.406 27.062 1 93.62 871 LEU B CA 1
ATOM 14802 C C . LEU B 1 871 ? 28.094 43.906 27.312 1 93.62 871 LEU B C 1
ATOM 14804 O O . LEU B 1 871 ? 28.906 43.25 26.641 1 93.62 871 LEU B O 1
ATOM 14808 N N . ASP B 1 872 ? 27.422 43.375 28.219 1 92.06 872 ASP B N 1
ATOM 14809 C CA . ASP B 1 872 ? 27.5 41.969 28.531 1 92.06 872 ASP B CA 1
ATOM 14810 C C . ASP B 1 872 ? 26.141 41.406 28.922 1 92.06 872 ASP B C 1
ATOM 14812 O O . ASP B 1 872 ? 25.109 42.031 28.641 1 92.06 872 ASP B O 1
ATOM 14816 N N . ASP B 1 873 ? 26.094 40.281 29.516 1 92.88 873 ASP B N 1
ATOM 14817 C CA . ASP B 1 873 ? 24.859 39.594 29.828 1 92.88 873 ASP B CA 1
ATOM 14818 C C . ASP B 1 873 ? 24.016 40.344 30.844 1 92.88 873 ASP B C 1
ATOM 14820 O O . ASP B 1 873 ? 22.797 40.188 30.906 1 92.88 873 ASP B O 1
ATOM 14824 N N . HIS B 1 874 ? 24.672 41.188 31.5 1 94.06 874 HIS B N 1
ATOM 14825 C CA . HIS B 1 874 ? 23.969 41.969 32.531 1 94.06 874 HIS B CA 1
ATOM 14826 C C . HIS B 1 874 ? 23.172 43.094 31.906 1 94.06 874 HIS B C 1
ATOM 14828 O O . HIS B 1 874 ? 22.344 43.719 32.594 1 94.06 874 HIS B O 1
ATOM 14834 N N . ASP B 1 875 ? 23.391 43.312 30.625 1 95.06 875 ASP B N 1
ATOM 14835 C CA . ASP B 1 875 ? 22.656 44.375 29.938 1 95.06 875 ASP B CA 1
ATOM 14836 C C . ASP B 1 875 ? 21.5 43.812 29.125 1 95.06 875 ASP B C 1
ATOM 14838 O O . ASP B 1 875 ? 20.812 44.562 28.406 1 95.06 875 ASP B O 1
ATOM 14842 N N . LYS B 1 876 ? 21.234 42.594 29.188 1 96.5 876 LYS B N 1
ATOM 14843 C CA . LYS B 1 876 ? 20.094 41.969 28.516 1 96.5 876 LYS B CA 1
ATOM 14844 C C . LYS B 1 876 ? 18.891 41.875 29.453 1 96.5 876 LYS B C 1
ATOM 14846 O O . LYS B 1 876 ? 19.047 41.75 30.672 1 96.5 876 LYS B O 1
ATOM 14851 N N . VAL B 1 877 ? 17.75 42 28.875 1 95.25 877 VAL B N 1
ATOM 14852 C CA . VAL B 1 877 ? 16.531 41.938 29.672 1 95.25 877 VAL B CA 1
ATOM 14853 C C . VAL B 1 877 ? 15.531 41 29.016 1 95.25 877 VAL B C 1
ATOM 14855 O O . VAL B 1 877 ? 15.633 40.719 27.828 1 95.25 877 VAL B O 1
ATOM 14858 N N . LEU B 1 878 ? 14.633 40.469 29.828 1 96 878 LEU B N 1
ATOM 14859 C CA . LEU B 1 878 ? 13.484 39.719 29.328 1 96 878 LEU B CA 1
ATOM 14860 C C . LEU B 1 878 ? 12.469 40.656 28.688 1 96 878 LEU B C 1
ATOM 14862 O O . LEU B 1 878 ? 11.883 41.5 29.359 1 96 878 LEU B O 1
ATOM 14866 N N . LEU B 1 879 ? 12.211 40.562 27.359 1 95.5 879 LEU B N 1
ATOM 14867 C CA . LEU B 1 879 ? 11.273 41.406 26.641 1 95.5 879 LEU B CA 1
ATOM 14868 C C . LEU B 1 879 ? 9.852 40.906 26.766 1 95.5 879 LEU B C 1
ATOM 14870 O O . LEU B 1 879 ? 8.891 41.656 26.719 1 95.5 879 LEU B O 1
ATOM 14874 N N . GLY B 1 880 ? 9.711 39.625 26.859 1 94.69 880 GLY B N 1
ATOM 14875 C CA . GLY B 1 880 ? 8.414 39 26.922 1 94.69 880 GLY B CA 1
ATOM 14876 C C . GLY B 1 880 ? 8.414 37.594 26.344 1 94.69 880 GLY B C 1
ATOM 14877 O O . GLY B 1 880 ? 9.422 36.875 26.438 1 94.69 880 GLY B O 1
ATOM 14878 N N . SER B 1 881 ? 7.23 37.125 25.875 1 95 881 SER B N 1
ATOM 14879 C CA . SER B 1 881 ? 7.066 35.781 25.344 1 95 881 SER B CA 1
ATOM 14880 C C . SER B 1 881 ? 6.656 35.812 23.875 1 95 881 SER B C 1
ATOM 14882 O O . SER B 1 881 ? 5.957 36.719 23.438 1 95 881 SER B O 1
ATOM 14884 N N . LYS B 1 882 ? 7.074 34.844 23.125 1 93.81 882 LYS B N 1
ATOM 14885 C CA . LYS B 1 882 ? 6.645 34.656 21.75 1 93.81 882 LYS B CA 1
ATOM 14886 C C . LYS B 1 882 ? 5.195 34.188 21.688 1 93.81 882 LYS B C 1
ATOM 14888 O O . LYS B 1 882 ? 4.562 34.25 20.625 1 93.81 882 LYS B O 1
ATOM 14893 N N . ASP B 1 883 ? 4.695 33.719 22.797 1 94.5 883 ASP B N 1
ATOM 14894 C CA . ASP B 1 883 ? 3.295 33.281 22.859 1 94.5 883 ASP B CA 1
ATOM 14895 C C . ASP B 1 883 ? 2.369 34.5 22.844 1 94.5 883 ASP B C 1
ATOM 14897 O O . ASP B 1 883 ? 2.668 35.531 23.469 1 94.5 883 ASP B O 1
ATOM 14901 N N . PRO B 1 884 ? 1.26 34.375 22.156 1 94.88 884 PRO B N 1
ATOM 14902 C CA . PRO B 1 884 ? 0.328 35.531 22.141 1 94.88 884 PRO B CA 1
ATOM 14903 C C . PRO B 1 884 ? -0.346 35.75 23.484 1 94.88 884 PRO B C 1
ATOM 14905 O O . PRO B 1 884 ? -0.46 34.812 24.281 1 94.88 884 PRO B O 1
ATOM 14908 N N . ALA B 1 885 ? -0.814 37 23.688 1 95.62 885 ALA B N 1
ATOM 14909 C CA . ALA B 1 885 ? -1.573 37.281 24.891 1 95.62 885 ALA B CA 1
ATOM 14910 C C . ALA B 1 885 ? -2.906 36.531 24.906 1 95.62 885 ALA B C 1
ATOM 14912 O O . ALA B 1 885 ? -3.338 36.031 25.938 1 95.62 885 ALA B O 1
ATOM 14913 N N . PHE B 1 886 ? -3.521 36.594 23.875 1 95.25 886 PHE B N 1
ATOM 14914 C CA . PHE B 1 886 ? -4.723 35.781 23.734 1 95.25 886 PHE B CA 1
ATOM 14915 C C . PHE B 1 886 ? -5.043 35.531 22.25 1 95.25 886 PHE B C 1
ATOM 14917 O O . PHE B 1 886 ? -4.523 36.219 21.375 1 95.25 886 PHE B O 1
ATOM 14924 N N . LEU B 1 887 ? -5.797 34.531 21.969 1 95.31 887 LEU B N 1
ATOM 14925 C CA . LEU B 1 887 ? -6.336 34.125 20.672 1 95.31 887 LEU B CA 1
ATOM 14926 C C . LEU B 1 887 ? -7.855 34.281 20.656 1 95.31 887 LEU B C 1
ATOM 14928 O O . LEU B 1 887 ? -8.508 34.156 21.688 1 95.31 887 LEU B O 1
ATOM 14932 N N . PHE B 1 888 ? -8.391 34.531 19.453 1 95.44 888 PHE B N 1
ATOM 14933 C CA . PHE B 1 888 ? -9.836 34.656 19.391 1 95.44 888 PHE B CA 1
ATOM 14934 C C . PHE B 1 888 ? -10.359 34.281 18.016 1 95.44 888 PHE B C 1
ATOM 14936 O O . PHE B 1 888 ? -9.594 34.25 17.031 1 95.44 888 PHE B O 1
ATOM 14943 N N . GLY B 1 889 ? -11.539 33.875 17.906 1 94.81 889 GLY B N 1
ATOM 14944 C CA . GLY B 1 889 ? -12.297 33.594 16.703 1 94.81 889 GLY B CA 1
ATOM 14945 C C . GLY B 1 889 ? -13.695 34.156 16.734 1 94.81 889 GLY B C 1
ATOM 14946 O O . GLY B 1 889 ? -14.336 34.219 17.781 1 94.81 889 GLY B O 1
ATOM 14947 N N . PHE B 1 890 ? -14.102 34.656 15.57 1 95.19 890 PHE B N 1
ATOM 14948 C CA . PHE B 1 890 ? -15.406 35.312 15.43 1 95.19 890 PHE B CA 1
ATOM 14949 C C . PHE B 1 890 ? -16.109 34.844 14.164 1 95.19 890 PHE B C 1
ATOM 14951 O O . PHE B 1 890 ? -15.664 35.125 13.055 1 95.19 890 PHE B O 1
ATOM 14958 N N . ASN B 1 891 ? -17.172 34.156 14.336 1 92.69 891 ASN B N 1
ATOM 14959 C CA . ASN B 1 891 ? -17.938 33.625 13.211 1 92.69 891 ASN B CA 1
ATOM 14960 C C . ASN B 1 891 ? -19.344 34.188 13.164 1 92.69 891 ASN B C 1
ATOM 14962 O O . ASN B 1 891 ? -20.031 34.25 14.188 1 92.69 891 ASN B O 1
ATOM 14966 N N . ASN B 1 892 ? -19.812 34.625 12.016 1 94.19 892 ASN B N 1
ATOM 14967 C CA . ASN B 1 892 ? -21.172 35.125 11.789 1 94.19 892 ASN B CA 1
ATOM 14968 C C . ASN B 1 892 ? -21.844 34.375 10.641 1 94.19 892 ASN B C 1
ATOM 14970 O O . ASN B 1 892 ? -21.297 34.25 9.547 1 94.19 892 ASN B O 1
ATOM 14974 N N . THR B 1 893 ? -22.984 33.875 10.906 1 92.19 893 THR B N 1
ATOM 14975 C CA . THR B 1 893 ? -23.797 33.219 9.891 1 92.19 893 THR B CA 1
ATOM 14976 C C . THR B 1 893 ? -25.172 33.906 9.781 1 92.19 893 THR B C 1
ATOM 14978 O O . THR B 1 893 ? -25.906 33.969 10.758 1 92.19 893 THR B O 1
ATOM 14981 N N . VAL B 1 894 ? -25.484 34.375 8.602 1 95.06 894 VAL B N 1
ATOM 14982 C CA . VAL B 1 894 ? -26.75 35.062 8.328 1 95.06 894 VAL B CA 1
ATOM 14983 C C . VAL B 1 894 ? -27.5 34.312 7.211 1 95.06 894 VAL B C 1
ATOM 14985 O O . VAL B 1 894 ? -26.906 33.938 6.195 1 95.06 894 VAL B O 1
ATOM 14988 N N . ARG B 1 895 ? -28.672 34.031 7.535 1 93.56 895 ARG B N 1
ATOM 14989 C CA . ARG B 1 895 ? -29.531 33.438 6.52 1 93.56 895 ARG B CA 1
ATOM 14990 C C . ARG B 1 895 ? -30.766 34.312 6.273 1 93.56 895 ARG B C 1
ATOM 14992 O O . ARG B 1 895 ? -31.406 34.75 7.219 1 93.56 895 ARG B O 1
ATOM 14999 N N . TYR B 1 896 ? -31.062 34.625 5.07 1 94.69 896 TYR B N 1
ATOM 15000 C CA . TYR B 1 896 ? -32.281 35.312 4.641 1 94.69 896 TYR B CA 1
ATOM 15001 C C . TYR B 1 896 ? -33 34.531 3.547 1 94.69 896 TYR B C 1
ATOM 15003 O O . TYR B 1 896 ? -32.531 34.5 2.396 1 94.69 896 TYR B O 1
ATOM 15011 N N . LYS B 1 897 ? -34 33.844 3.805 1 92.5 897 LYS B N 1
ATOM 15012 C CA . LYS B 1 897 ? -34.719 32.969 2.9 1 92.5 897 LYS B CA 1
ATOM 15013 C C . LYS B 1 897 ? -33.781 31.938 2.27 1 92.5 897 LYS B C 1
ATOM 15015 O O . LYS B 1 897 ? -33.094 31.203 2.98 1 92.5 897 LYS B O 1
ATOM 15020 N N . ASN B 1 898 ? -33.594 32.125 0.912 1 92.12 898 ASN B N 1
ATOM 15021 C CA . ASN B 1 898 ? -32.781 31.125 0.241 1 92.12 898 ASN B CA 1
ATOM 15022 C C . ASN B 1 898 ? -31.312 31.547 0.151 1 92.12 898 ASN B C 1
ATOM 15024 O O . ASN B 1 898 ? -30.469 30.797 -0.356 1 92.12 898 ASN B O 1
ATOM 15028 N N . PHE B 1 899 ? -30.969 32.688 0.741 1 95.25 899 PHE B N 1
ATOM 15029 C CA . PHE B 1 899 ? -29.594 33.156 0.756 1 95.25 899 PHE B CA 1
ATOM 15030 C C . PHE B 1 899 ? -28.938 32.875 2.098 1 95.25 899 PHE B C 1
ATOM 15032 O O . PHE B 1 899 ? -29.578 32.969 3.146 1 95.25 899 PHE B O 1
ATOM 15039 N N . ASP B 1 900 ? -27.781 32.531 2.066 1 92.44 900 ASP B N 1
ATOM 15040 C CA . ASP B 1 900 ? -27 32.406 3.293 1 92.44 900 ASP B CA 1
ATOM 15041 C C . ASP B 1 900 ? -25.641 33.062 3.15 1 92.44 900 ASP B C 1
ATOM 15043 O O . ASP B 1 900 ? -25.047 33.062 2.072 1 92.44 900 ASP B O 1
ATOM 15047 N N . LEU B 1 901 ? -25.156 33.75 4.176 1 94.31 901 LEU B N 1
ATOM 15048 C CA . LEU B 1 901 ? -23.891 34.469 4.238 1 94.31 901 LEU B CA 1
ATOM 15049 C C . LEU B 1 901 ? -23.109 34.062 5.484 1 94.31 901 LEU B C 1
ATOM 15051 O O . LEU B 1 901 ? -23.656 34.062 6.59 1 94.31 901 LEU B O 1
ATOM 15055 N N . ASN B 1 902 ? -21.891 33.688 5.273 1 92.75 902 ASN B N 1
ATOM 15056 C CA . ASN B 1 902 ? -21 33.344 6.383 1 92.75 902 ASN B CA 1
ATOM 15057 C C . ASN B 1 902 ? -19.703 34.156 6.312 1 92.75 902 ASN B C 1
ATOM 15059 O O . ASN B 1 902 ? -19.078 34.25 5.258 1 92.75 902 ASN B O 1
ATOM 15063 N N . ILE B 1 903 ? -19.344 34.781 7.367 1 94.25 903 ILE B N 1
ATOM 15064 C CA . ILE B 1 903 ? -18.094 35.531 7.508 1 94.25 903 ILE B CA 1
ATOM 15065 C C . ILE B 1 903 ? -17.328 35.031 8.734 1 94.25 903 ILE B C 1
ATOM 15067 O O . ILE B 1 903 ? -17.844 35.094 9.859 1 94.25 903 ILE B O 1
ATOM 15071 N N . TYR B 1 904 ? -16.172 34.562 8.523 1 92.5 904 TYR B N 1
ATOM 15072 C CA . TYR B 1 904 ? -15.383 34.031 9.633 1 92.5 904 TYR B CA 1
ATOM 15073 C C . TYR B 1 904 ? -14.078 34.812 9.773 1 92.5 904 TYR B C 1
ATOM 15075 O O . TYR B 1 904 ? -13.297 34.906 8.828 1 92.5 904 TYR B O 1
ATOM 15083 N N . LEU B 1 905 ? -13.789 35.281 11.016 1 94.94 905 LEU B N 1
ATOM 15084 C CA . LEU B 1 905 ? -12.578 36 11.367 1 94.94 905 LEU B CA 1
ATOM 15085 C C . LEU B 1 905 ? -11.875 35.344 12.547 1 94.94 905 LEU B C 1
ATOM 15087 O O . LEU B 1 905 ? -12.516 34.75 13.406 1 94.94 905 LEU B O 1
ATOM 15091 N N . TYR B 1 906 ? -10.562 35.406 12.555 1 94.12 906 TYR B N 1
ATOM 15092 C CA . TYR B 1 906 ? -9.797 34.969 13.719 1 94.12 906 TYR B CA 1
ATOM 15093 C C . TYR B 1 906 ? -8.492 35.75 13.836 1 94.12 906 TYR B C 1
ATOM 15095 O O . TYR B 1 906 ? -8.125 36.5 12.922 1 94.12 906 TYR B O 1
ATOM 15103 N N . GLY B 1 907 ? -7.836 35.688 15.047 1 93.81 907 GLY B N 1
ATOM 15104 C CA . GLY B 1 907 ? -6.605 36.438 15.211 1 93.81 907 GLY B CA 1
ATOM 15105 C C . GLY B 1 907 ? -5.883 36.156 16.516 1 93.81 907 GLY B C 1
ATOM 15106 O O . GLY B 1 907 ? -6.309 35.281 17.266 1 93.81 907 GLY B O 1
ATOM 15107 N N . GLU B 1 908 ? -4.727 36.781 16.656 1 94.75 908 GLU B N 1
ATOM 15108 C CA . GLU B 1 908 ? -3.881 36.719 17.844 1 94.75 908 GLU B CA 1
ATOM 15109 C C . GLU B 1 908 ? -3.418 38.125 18.234 1 94.75 908 GLU B C 1
ATOM 15111 O O . GLU B 1 908 ? -3.293 39 17.391 1 94.75 908 GLU B O 1
ATOM 15116 N N . VAL B 1 909 ? -3.162 38.25 19.578 1 96.25 909 VAL B N 1
ATOM 15117 C CA . VAL B 1 909 ? -2.826 39.562 20.062 1 96.25 909 VAL B CA 1
ATOM 15118 C C . VAL B 1 909 ? -1.502 39.531 20.812 1 96.25 909 VAL B C 1
ATOM 15120 O O . VAL B 1 909 ? -1.288 38.656 21.656 1 96.25 909 VAL B O 1
ATOM 15123 N N . ASN B 1 910 ? -0.583 40.406 20.453 1 95.75 910 ASN B N 1
ATOM 15124 C CA . ASN B 1 910 ? 0.606 40.812 21.203 1 95.75 910 ASN B CA 1
ATOM 15125 C C . ASN B 1 910 ? 1.605 39.656 21.297 1 95.75 910 ASN B C 1
ATOM 15127 O O . ASN B 1 910 ? 2.145 39.375 22.375 1 95.75 910 ASN B O 1
ATOM 15131 N N . ALA B 1 911 ? 1.826 38.938 20.266 1 94.19 911 ALA B N 1
ATOM 15132 C CA . ALA B 1 911 ? 2.916 37.969 20.203 1 94.19 911 ALA B CA 1
ATOM 15133 C C . ALA B 1 911 ? 4.242 38.656 19.891 1 94.19 911 ALA B C 1
ATOM 15135 O O . ALA B 1 911 ? 4.309 39.5 18.984 1 94.19 911 ALA B O 1
ATOM 15136 N N . LEU B 1 912 ? 5.238 38.375 20.688 1 95.19 912 LEU B N 1
ATOM 15137 C CA . LEU B 1 912 ? 6.547 38.969 20.406 1 95.19 912 LEU B CA 1
ATOM 15138 C C . LEU B 1 912 ? 7.203 38.281 19.219 1 95.19 912 LEU B C 1
ATOM 15140 O O . LEU B 1 912 ? 7.277 37.031 19.172 1 95.19 912 LEU B O 1
ATOM 15144 N N . LYS B 1 913 ? 7.621 39.062 18.219 1 93.12 913 LYS B N 1
ATOM 15145 C CA . LYS B 1 913 ? 8.32 38.531 17.047 1 93.12 913 LYS B CA 1
ATOM 15146 C C . LYS B 1 913 ? 9.57 39.375 16.75 1 93.12 913 LYS B C 1
ATOM 15148 O O . LYS B 1 913 ? 9.609 40.562 17.016 1 93.12 913 LYS B O 1
ATOM 15153 N N . GLY B 1 914 ? 10.562 38.656 16.25 1 91.19 914 GLY B N 1
ATOM 15154 C CA . GLY B 1 914 ? 11.773 39.344 15.836 1 91.19 914 GLY B CA 1
ATOM 15155 C C . GLY B 1 914 ? 11.633 40.062 14.523 1 91.19 914 GLY B C 1
ATOM 15156 O O . GLY B 1 914 ? 10.516 40.406 14.109 1 91.19 914 GLY B O 1
ATOM 15157 N N . ALA B 1 915 ? 12.758 40.344 13.883 1 88.94 915 ALA B N 1
ATOM 15158 C CA . ALA B 1 915 ? 12.797 41.094 12.641 1 88.94 915 ALA B CA 1
ATOM 15159 C C . ALA B 1 915 ? 12.078 40.375 11.516 1 88.94 915 ALA B C 1
ATOM 15161 O O . ALA B 1 915 ? 12.188 39.156 11.398 1 88.94 915 ALA B O 1
ATOM 15162 N N . SER B 1 916 ? 11.266 41.094 10.805 1 88.69 916 SER B N 1
ATOM 15163 C CA . SER B 1 916 ? 10.695 40.562 9.578 1 88.69 916 SER B CA 1
ATOM 15164 C C . SER B 1 916 ? 11.734 40.438 8.477 1 88.69 916 SER B C 1
ATOM 15166 O O . SER B 1 916 ? 12.852 40.969 8.617 1 88.69 916 SER B O 1
ATOM 15168 N N . TYR B 1 917 ? 11.336 39.781 7.363 1 85.94 917 TYR B N 1
ATOM 15169 C CA . TYR B 1 917 ? 12.258 39.75 6.234 1 85.94 917 TYR B CA 1
ATOM 15170 C C . TYR B 1 917 ? 12.602 41.156 5.773 1 85.94 917 TYR B C 1
ATOM 15172 O O . TYR B 1 917 ? 13.742 41.438 5.395 1 85.94 917 TYR B O 1
ATOM 15180 N N . TYR B 1 918 ? 11.633 42.031 5.805 1 88.94 918 TYR B N 1
ATOM 15181 C CA . TYR B 1 918 ? 11.797 43.406 5.352 1 88.94 918 TYR B CA 1
ATOM 15182 C C . TYR B 1 918 ? 12.82 44.156 6.207 1 88.94 918 TYR B C 1
ATOM 15184 O O . TYR B 1 918 ? 13.68 44.875 5.68 1 88.94 918 TYR B O 1
ATOM 15192 N N . ASP B 1 919 ? 12.789 43.906 7.465 1 89.25 919 ASP B N 1
ATOM 15193 C CA . ASP B 1 919 ? 13.742 44.531 8.383 1 89.25 919 ASP B CA 1
ATOM 15194 C C . ASP B 1 919 ? 15.133 43.906 8.219 1 89.25 919 ASP B C 1
ATOM 15196 O O . ASP B 1 919 ? 16.125 44.625 8.172 1 89.25 919 ASP B O 1
ATOM 15200 N N . ASP B 1 920 ? 15.117 42.656 8.172 1 86.81 920 ASP B N 1
ATOM 15201 C CA . ASP B 1 920 ? 16.375 41.906 8.148 1 86.81 920 ASP B CA 1
ATOM 15202 C C . ASP B 1 920 ? 17.141 42.188 6.852 1 86.81 920 ASP B C 1
ATOM 15204 O O . ASP B 1 920 ? 18.344 42.438 6.879 1 86.81 920 ASP B O 1
ATOM 15208 N N . TRP B 1 921 ? 16.453 42.125 5.742 1 86.5 921 TRP B N 1
ATOM 15209 C CA . TRP B 1 921 ? 17.109 42.344 4.461 1 86.5 921 TRP B CA 1
ATOM 15210 C C . TRP B 1 921 ? 17.641 43.781 4.359 1 86.5 921 TRP B C 1
ATOM 15212 O O . TRP B 1 921 ? 18.672 44 3.744 1 86.5 921 TRP B O 1
ATOM 15222 N N . THR B 1 922 ? 16.922 44.625 4.938 1 88.44 922 THR B N 1
ATOM 15223 C CA . THR B 1 922 ? 17.266 46.062 4.863 1 88.44 922 THR B CA 1
ATOM 15224 C C . THR B 1 922 ? 18.562 46.344 5.617 1 88.44 922 THR B C 1
ATOM 15226 O O . THR B 1 922 ? 19.297 47.25 5.27 1 88.44 922 THR B O 1
ATOM 15229 N N . THR B 1 923 ? 18.859 45.562 6.547 1 86.06 923 THR B N 1
ATOM 15230 C CA . THR B 1 923 ? 20 45.875 7.402 1 86.06 923 THR B CA 1
ATOM 15231 C C . THR B 1 923 ? 21.219 45.031 7.012 1 86.06 923 THR B C 1
ATOM 15233 O O . THR B 1 923 ? 22.25 45.094 7.664 1 86.06 923 THR B O 1
ATOM 15236 N N . MET B 1 924 ? 21 44.281 6.012 1 80.75 924 MET B N 1
ATOM 15237 C CA . MET B 1 924 ? 22.109 43.438 5.551 1 80.75 924 MET B CA 1
ATOM 15238 C C . MET B 1 924 ? 22.859 44.125 4.418 1 80.75 924 MET B C 1
ATOM 15240 O O . MET B 1 924 ? 22.984 43.562 3.324 1 80.75 924 MET B O 1
ATOM 15244 N N . GLY B 1 925 ? 23.484 45.219 4.711 1 74.69 925 GLY B N 1
ATOM 15245 C CA . GLY B 1 925 ? 24.188 46 3.713 1 74.69 925 GLY B CA 1
ATOM 15246 C C . GLY B 1 925 ? 25.312 45.25 3.033 1 74.69 925 GLY B C 1
ATOM 15247 O O . GLY B 1 925 ? 25.531 45.406 1.832 1 74.69 925 GLY B O 1
ATOM 15248 N N . TYR B 1 926 ? 25.891 44.312 3.744 1 77.81 926 TYR B N 1
ATOM 15249 C CA . TYR B 1 926 ? 27.016 43.562 3.199 1 77.81 926 TYR B CA 1
ATOM 15250 C C . TYR B 1 926 ? 26.562 42.625 2.068 1 77.81 926 TYR B C 1
ATOM 15252 O O . TYR B 1 926 ? 27.359 42.25 1.22 1 77.81 926 TYR B O 1
ATOM 15260 N N . GLY B 1 927 ? 25.297 42.344 1.998 1 84.12 927 GLY B N 1
ATOM 15261 C CA . GLY B 1 927 ? 24.75 41.531 0.918 1 84.12 927 GLY B CA 1
ATOM 15262 C C . GLY B 1 927 ? 24.953 42.156 -0.451 1 84.12 927 GLY B C 1
ATOM 15263 O O . GLY B 1 927 ? 25.141 41.438 -1.44 1 84.12 927 GLY B O 1
ATOM 15264 N N . PHE B 1 928 ? 25.062 43.469 -0.493 1 85.31 928 PHE B N 1
ATOM 15265 C CA . PHE B 1 928 ? 25.266 44.188 -1.754 1 85.31 928 PHE B CA 1
ATOM 15266 C C . PHE B 1 928 ? 26.656 43.875 -2.32 1 85.31 928 PHE B C 1
ATOM 15268 O O . PHE B 1 928 ? 26.812 43.719 -3.533 1 85.31 928 PHE B O 1
ATOM 15275 N N . THR B 1 929 ? 27.547 43.719 -1.396 1 85 929 THR B N 1
ATOM 15276 C CA . THR B 1 929 ? 28.906 43.469 -1.858 1 85 929 THR B CA 1
ATOM 15277 C C . THR B 1 929 ? 29.016 42.062 -2.457 1 85 929 THR B C 1
ATOM 15279 O O . THR B 1 929 ? 29.953 41.75 -3.199 1 85 929 THR B O 1
ATOM 15282 N N . GLN B 1 930 ? 27.984 41.312 -2.195 1 89.25 930 GLN B N 1
ATOM 15283 C CA . GLN B 1 930 ? 27.938 39.969 -2.738 1 89.25 930 GLN B CA 1
ATOM 15284 C C . GLN B 1 930 ? 26.984 39.875 -3.932 1 89.25 930 GLN B C 1
ATOM 15286 O O . GLN B 1 930 ? 26.672 38.781 -4.406 1 89.25 930 GLN B O 1
ATOM 15291 N N . GLY B 1 931 ? 26.562 40.969 -4.348 1 90.56 931 GLY B N 1
ATOM 15292 C CA . GLY B 1 931 ? 25.656 41 -5.484 1 90.56 931 GLY B CA 1
ATOM 15293 C C . GLY B 1 931 ? 24.266 40.5 -5.148 1 90.56 931 GLY B C 1
ATOM 15294 O O . GLY B 1 931 ? 23.516 40.094 -6.039 1 90.56 931 GLY B O 1
ATOM 15295 N N . ARG B 1 932 ? 23.922 40.438 -3.928 1 92.69 932 ARG B N 1
ATOM 15296 C CA . ARG B 1 932 ? 22.594 40 -3.512 1 92.69 932 ARG B CA 1
ATOM 15297 C C . ARG B 1 932 ? 21.609 41.156 -3.471 1 92.69 932 ARG B C 1
ATOM 15299 O O . ARG B 1 932 ? 21.984 42.281 -3.197 1 92.69 932 ARG B O 1
ATOM 15306 N N . ASN B 1 933 ? 20.391 40.812 -3.748 1 92.12 933 ASN B N 1
ATOM 15307 C CA . ASN B 1 933 ? 19.344 41.812 -3.68 1 92.12 933 ASN B CA 1
ATOM 15308 C C . ASN B 1 933 ? 18.922 42.094 -2.24 1 92.12 933 ASN B C 1
ATOM 15310 O O . ASN B 1 933 ? 19.344 41.406 -1.319 1 92.12 933 ASN B O 1
ATOM 15314 N N . SER B 1 934 ? 18.156 43.125 -2.053 1 91 934 SER B N 1
ATOM 15315 C CA . SER B 1 934 ? 17.641 43.531 -0.744 1 91 934 SER B CA 1
ATOM 15316 C C . SER B 1 934 ? 16.219 44.031 -0.847 1 91 934 SER B C 1
ATOM 15318 O O . SER B 1 934 ? 15.617 44.031 -1.925 1 91 934 SER B O 1
ATOM 15320 N N . SER B 1 935 ? 15.711 44.5 0.358 1 90.88 935 SER B N 1
ATOM 15321 C CA . SER B 1 935 ? 14.328 44.969 0.397 1 90.88 935 SER B CA 1
ATOM 15322 C C . SER B 1 935 ? 14.227 46.438 0.029 1 90.88 935 SER B C 1
ATOM 15324 O O . SER B 1 935 ? 15.227 47.156 0.05 1 90.88 935 SER B O 1
ATOM 15326 N N . GLN B 1 936 ? 13.031 46.875 -0.232 1 92 936 GLN B N 1
ATOM 15327 C CA . GLN B 1 936 ? 12.766 48.281 -0.539 1 92 936 GLN B CA 1
ATOM 15328 C C . GLN B 1 936 ? 13 49.156 0.683 1 92 936 GLN B C 1
ATOM 15330 O O . GLN B 1 936 ? 13.102 50.406 0.56 1 92 936 GLN B O 1
ATOM 15335 N N . GLY B 1 937 ? 13.203 48.531 1.792 1 91.75 937 GLY B N 1
ATOM 15336 C CA . GLY B 1 937 ? 13.508 49.281 3.004 1 91.75 937 GLY B CA 1
ATOM 15337 C C . GLY B 1 937 ? 14.812 50.031 2.92 1 91.75 937 GLY B C 1
ATOM 15338 O O . GLY B 1 937 ? 15.031 50.969 3.674 1 91.75 937 GLY B O 1
ATOM 15339 N N . PHE B 1 938 ? 15.641 49.688 2.035 1 92.19 938 PHE B N 1
ATOM 15340 C CA . PHE B 1 938 ? 16.922 50.344 1.856 1 92.19 938 PHE B CA 1
ATOM 15341 C C . PHE B 1 938 ? 16.719 51.844 1.564 1 92.19 938 PHE B C 1
ATOM 15343 O O . PHE B 1 938 ? 17.594 52.656 1.855 1 92.19 938 PHE B O 1
ATOM 15350 N N . LYS B 1 939 ? 15.648 52.094 1.037 1 92.94 939 LYS B N 1
ATOM 15351 C CA . LYS B 1 939 ? 15.328 53.5 0.713 1 92.94 939 LYS B CA 1
ATOM 15352 C C . LYS B 1 939 ? 15.195 54.344 1.979 1 92.94 939 LYS B C 1
ATOM 15354 O O . LYS B 1 939 ? 15.359 55.562 1.938 1 92.94 939 LYS B O 1
ATOM 15359 N N . ASP B 1 940 ? 14.992 53.656 3.072 1 94.81 940 ASP B N 1
ATOM 15360 C CA . ASP B 1 940 ? 14.781 54.344 4.332 1 94.81 940 ASP B CA 1
ATOM 15361 C C . ASP B 1 940 ? 15.906 54.062 5.324 1 94.81 940 ASP B C 1
ATOM 15363 O O . ASP B 1 940 ? 15.68 54 6.535 1 94.81 940 ASP B O 1
ATOM 15367 N N . THR B 1 941 ? 17.016 53.844 4.855 1 95.56 941 THR B N 1
ATOM 15368 C CA . THR B 1 941 ? 18.188 53.656 5.699 1 95.56 941 THR B CA 1
ATOM 15369 C C . THR B 1 941 ? 18.859 54.969 6.016 1 95.56 941 THR B C 1
ATOM 15371 O O . THR B 1 941 ? 18.766 55.938 5.234 1 95.56 941 THR B O 1
ATOM 15374 N N . TRP B 1 942 ? 19.5 54.969 7.137 1 96.19 942 TRP B N 1
ATOM 15375 C CA . TRP B 1 942 ? 20.25 56.125 7.574 1 96.19 942 TRP B CA 1
ATOM 15376 C C . TRP B 1 942 ? 21.484 56.344 6.691 1 96.19 942 TRP B C 1
ATOM 15378 O O . TRP B 1 942 ? 22.172 55.375 6.348 1 96.19 942 TRP B O 1
ATOM 15388 N N . ARG B 1 943 ? 21.734 57.531 6.25 1 95.88 943 ARG B N 1
ATOM 15389 C CA . ARG B 1 943 ? 22.875 58 5.473 1 95.88 943 ARG B CA 1
ATOM 15390 C C . ARG B 1 943 ? 23.25 59.438 5.848 1 95.88 943 ARG B C 1
ATOM 15392 O O . ARG B 1 943 ? 22.5 60.125 6.555 1 95.88 943 ARG B O 1
ATOM 15399 N N . HIS B 1 944 ? 24.406 59.906 5.328 1 95.94 944 HIS B N 1
ATOM 15400 C CA . HIS B 1 944 ? 24.828 61.281 5.598 1 95.94 944 HIS B CA 1
ATOM 15401 C C . HIS B 1 944 ? 23.766 62.281 5.152 1 95.94 944 HIS B C 1
ATOM 15403 O O . HIS B 1 944 ? 23.672 63.375 5.715 1 95.94 944 HIS B O 1
ATOM 15409 N N . ASP B 1 945 ? 22.891 61.844 4.203 1 95.44 945 ASP B N 1
ATOM 15410 C CA . ASP B 1 945 ? 21.875 62.75 3.678 1 95.44 945 ASP B CA 1
ATOM 15411 C C . ASP B 1 945 ? 20.469 62.312 4.082 1 95.44 945 ASP B C 1
ATOM 15413 O O . ASP B 1 945 ? 19.484 62.75 3.496 1 95.44 945 ASP B O 1
ATOM 15417 N N . ASN B 1 946 ? 20.359 61.312 4.93 1 96.44 946 ASN B N 1
ATOM 15418 C CA . ASN B 1 946 ? 19.094 60.781 5.445 1 96.44 946 ASN B CA 1
ATOM 15419 C C . ASN B 1 946 ? 19.203 60.438 6.922 1 96.44 946 ASN B C 1
ATOM 15421 O O . ASN B 1 946 ? 18.969 59.281 7.293 1 96.44 946 ASN B O 1
ATOM 15425 N N . GLN B 1 947 ? 19.375 61.375 7.762 1 94.88 947 GLN B N 1
ATOM 15426 C CA . GLN B 1 947 ? 19.781 61.156 9.148 1 94.88 947 GLN B CA 1
ATOM 15427 C C . GLN B 1 947 ? 18.562 60.906 10.031 1 94.88 947 GLN B C 1
ATOM 15429 O O . GLN B 1 947 ? 18.719 60.531 11.203 1 94.88 947 GLN B O 1
ATOM 15434 N N . HIS B 1 948 ? 17.328 61.062 9.562 1 93.44 948 HIS B N 1
ATOM 15435 C CA . HIS B 1 948 ? 16.109 60.75 10.312 1 93.44 948 HIS B CA 1
ATOM 15436 C C . HIS B 1 948 ? 15.43 59.5 9.773 1 93.44 948 HIS B C 1
ATOM 15438 O O . HIS B 1 948 ? 14.203 59.375 9.852 1 93.44 948 HIS B O 1
ATOM 15444 N N . ALA B 1 949 ? 16.234 58.594 9.258 1 94.75 949 ALA B N 1
ATOM 15445 C CA . ALA B 1 949 ? 15.734 57.375 8.672 1 94.75 949 ALA B CA 1
ATOM 15446 C C . ALA B 1 949 ? 15.258 56.375 9.75 1 94.75 949 ALA B C 1
ATOM 15448 O O . ALA B 1 949 ? 15.664 56.5 10.906 1 94.75 949 ALA B O 1
ATOM 15449 N N . LYS B 1 950 ? 14.383 55.531 9.281 1 92.88 950 LYS B N 1
ATOM 15450 C CA . LYS B 1 950 ? 13.844 54.5 10.156 1 92.88 950 LYS B CA 1
ATOM 15451 C C . LYS B 1 950 ? 14.867 53.375 10.406 1 92.88 950 LYS B C 1
ATOM 15453 O O . LYS B 1 950 ? 14.977 52.875 11.516 1 92.88 950 LYS B O 1
ATOM 15458 N N . TYR B 1 951 ? 15.57 53.031 9.406 1 95.19 951 TYR B N 1
ATOM 15459 C CA . TYR B 1 951 ? 16.531 51.938 9.508 1 95.19 951 TYR B CA 1
ATOM 15460 C C . TYR B 1 951 ? 17.938 52.469 9.766 1 95.19 951 TYR B C 1
ATOM 15462 O O . TYR B 1 951 ? 18.234 53.625 9.484 1 95.19 951 TYR B O 1
ATOM 15470 N N . ALA B 1 952 ? 18.734 51.562 10.336 1 95.31 952 ALA B N 1
ATOM 15471 C CA . ALA B 1 952 ? 20.094 51.938 10.703 1 95.31 952 ALA B CA 1
ATOM 15472 C C . ALA B 1 952 ? 20.922 52.312 9.477 1 95.31 952 ALA B C 1
ATOM 15474 O O . ALA B 1 952 ? 20.406 52.281 8.352 1 95.31 952 ALA B O 1
ATOM 15475 N N . ASN B 1 953 ? 22.203 52.594 9.789 1 95.12 953 ASN B N 1
ATOM 15476 C CA . ASN B 1 953 ? 23.109 52.969 8.719 1 95.12 953 ASN B CA 1
ATOM 15477 C C . ASN B 1 953 ? 23.094 51.969 7.57 1 95.12 953 ASN B C 1
ATOM 15479 O O . ASN B 1 953 ? 23.016 50.75 7.801 1 95.12 953 ASN B O 1
ATOM 15483 N N . ILE B 1 954 ? 23.031 52.438 6.367 1 93.44 954 ILE B N 1
ATOM 15484 C CA . ILE B 1 954 ? 22.969 51.625 5.172 1 93.44 954 ILE B CA 1
ATOM 15485 C C . ILE B 1 954 ? 24.078 50.562 5.195 1 93.44 954 ILE B C 1
ATOM 15487 O O . ILE B 1 954 ? 23.969 49.5 4.574 1 93.44 954 ILE B O 1
ATOM 15491 N N . THR B 1 955 ? 25.203 50.875 5.934 1 91.38 955 THR B N 1
ATOM 15492 C CA . THR B 1 955 ? 26.328 49.969 6.023 1 91.38 955 THR B CA 1
ATOM 15493 C C . THR B 1 955 ? 26.047 48.875 7.055 1 91.38 955 THR B C 1
ATOM 15495 O O . THR B 1 955 ? 26.719 47.844 7.074 1 91.38 955 THR B O 1
ATOM 15498 N N . GLY B 1 956 ? 25.125 49.062 7.93 1 91.38 956 GLY B N 1
ATOM 15499 C CA . GLY B 1 956 ? 24.781 48.031 8.898 1 91.38 956 GLY B CA 1
ATOM 15500 C C . GLY B 1 956 ? 24.312 48.594 10.227 1 91.38 956 GLY B C 1
ATOM 15501 O O . GLY B 1 956 ? 24.344 49.781 10.438 1 91.38 956 GLY B O 1
ATOM 15502 N N . VAL B 1 957 ? 23.984 47.688 11.086 1 92.88 957 VAL B N 1
ATOM 15503 C CA . VAL B 1 957 ? 23.359 48.031 12.352 1 92.88 957 VAL B CA 1
ATOM 15504 C C . VAL B 1 957 ? 24.438 48.406 13.375 1 92.88 957 VAL B C 1
ATOM 15506 O O . VAL B 1 957 ? 24.156 49.062 14.383 1 92.88 957 VAL B O 1
ATOM 15509 N N . GLY B 1 958 ? 25.625 47.969 13.172 1 90 958 GLY B N 1
ATOM 15510 C CA . GLY B 1 958 ? 26.719 48.156 14.117 1 90 958 GLY B CA 1
ATOM 15511 C C . GLY B 1 958 ? 27.297 46.844 14.633 1 90 958 GLY B C 1
ATOM 15512 O O . GLY B 1 958 ? 26.703 45.781 14.445 1 90 958 GLY B O 1
ATOM 15513 N N . PRO B 1 959 ? 28.422 46.906 15.281 1 88.62 959 PRO B N 1
ATOM 15514 C CA . PRO B 1 959 ? 29.125 45.688 15.688 1 88.62 959 PRO B CA 1
ATOM 15515 C C . PRO B 1 959 ? 28.391 44.906 16.797 1 88.62 959 PRO B C 1
ATOM 15517 O O . PRO B 1 959 ? 28.594 43.719 16.953 1 88.62 959 PRO B O 1
ATOM 15520 N N . ASP B 1 960 ? 27.578 45.625 17.531 1 90.75 960 ASP B N 1
ATOM 15521 C CA . ASP B 1 960 ? 26.938 44.969 18.688 1 90.75 960 ASP B CA 1
ATOM 15522 C C . ASP B 1 960 ? 25.562 44.438 18.328 1 90.75 960 ASP B C 1
ATOM 15524 O O . ASP B 1 960 ? 24.844 43.938 19.203 1 90.75 960 ASP B O 1
ATOM 15528 N N . GLY B 1 961 ? 25.141 44.469 17.156 1 91.38 961 GLY B N 1
ATOM 15529 C CA . GLY B 1 961 ? 23.859 43.938 16.719 1 91.38 961 GLY B CA 1
ATOM 15530 C C . GLY B 1 961 ? 22.719 44.938 16.891 1 91.38 961 GLY B C 1
ATOM 15531 O O . GLY B 1 961 ? 22.938 46.125 17.156 1 91.38 961 GLY B O 1
ATOM 15532 N N . ALA B 1 962 ? 21.484 44.469 16.688 1 93.62 962 ALA B N 1
ATOM 15533 C CA . ALA B 1 962 ? 20.328 45.344 16.641 1 93.62 962 ALA B CA 1
ATOM 15534 C C . ALA B 1 962 ? 19.609 45.375 17.984 1 93.62 962 ALA B C 1
ATOM 15536 O O . ALA B 1 962 ? 18.781 46.25 18.25 1 93.62 962 ALA B O 1
ATOM 15537 N N . GLY B 1 963 ? 20 44.344 18.828 1 94 963 GLY B N 1
ATOM 15538 C CA . GLY B 1 963 ? 19.25 44.219 20.062 1 94 963 GLY B CA 1
ATOM 15539 C C . GLY B 1 963 ? 17.75 44.062 19.844 1 94 963 GLY B C 1
ATOM 15540 O O . GLY B 1 963 ? 17.328 43.25 19.031 1 94 963 GLY B O 1
ATOM 15541 N N . ASP B 1 964 ? 16.922 44.906 20.609 1 95.38 964 ASP B N 1
ATOM 15542 C CA . ASP B 1 964 ? 15.469 44.781 20.5 1 95.38 964 ASP B CA 1
ATOM 15543 C C . ASP B 1 964 ? 14.898 45.781 19.516 1 95.38 964 ASP B C 1
ATOM 15545 O O . ASP B 1 964 ? 13.688 46.031 19.469 1 95.38 964 ASP B O 1
ATOM 15549 N N . TYR B 1 965 ? 15.75 46.438 18.656 1 95.12 965 TYR B N 1
ATOM 15550 C CA . TYR B 1 965 ? 15.344 47.531 17.766 1 95.12 965 TYR B CA 1
ATOM 15551 C C . TYR B 1 965 ? 14.227 47.062 16.828 1 95.12 965 TYR B C 1
ATOM 15553 O O . TYR B 1 965 ? 13.336 47.844 16.5 1 95.12 965 TYR B O 1
ATOM 15561 N N . PHE B 1 966 ? 14.219 45.875 16.406 1 92.5 966 PHE B N 1
ATOM 15562 C CA . PHE B 1 966 ? 13.25 45.406 15.43 1 92.5 966 PHE B CA 1
ATOM 15563 C C . PHE B 1 966 ? 12.266 44.438 16.078 1 92.5 966 PHE B C 1
ATOM 15565 O O . PHE B 1 966 ? 11.422 43.844 15.391 1 92.5 966 PHE B O 1
ATOM 15572 N N . ILE B 1 967 ? 12.398 44.125 17.359 1 94.06 967 ILE B N 1
ATOM 15573 C CA . ILE B 1 967 ? 11.484 43.25 18.047 1 94.06 967 ILE B CA 1
ATOM 15574 C C . ILE B 1 967 ? 10.219 44 18.438 1 94.06 967 ILE B C 1
ATOM 15576 O O . ILE B 1 967 ? 10.289 45.094 18.969 1 94.06 967 ILE B O 1
ATOM 15580 N N . LYS B 1 968 ? 9.062 43.469 18.094 1 92 968 LYS B N 1
ATOM 15581 C CA . LYS B 1 968 ? 7.824 44.156 18.438 1 92 968 LYS B CA 1
ATOM 15582 C C . LYS B 1 968 ? 6.703 43.156 18.734 1 92 968 LYS B C 1
ATOM 15584 O O . LYS B 1 968 ? 6.785 42 18.344 1 92 968 LYS B O 1
ATOM 15589 N N . LYS B 1 969 ? 5.766 43.562 19.453 1 95.44 969 LYS B N 1
ATOM 15590 C CA . LYS B 1 969 ? 4.547 42.812 19.703 1 95.44 969 LYS B CA 1
ATOM 15591 C C . LYS B 1 969 ? 3.6 42.906 18.5 1 95.44 969 LYS B C 1
ATOM 15593 O O . LYS B 1 969 ? 3.209 44 18.094 1 95.44 969 LYS B O 1
ATOM 15598 N N . ILE B 1 970 ? 3.279 41.781 17.969 1 94.44 970 ILE B N 1
ATOM 15599 C CA . ILE B 1 970 ? 2.477 41.75 16.75 1 94.44 970 ILE B CA 1
ATOM 15600 C C . ILE B 1 970 ? 1.063 41.25 17.094 1 94.44 970 ILE B C 1
ATOM 15602 O O . ILE B 1 970 ? 0.882 40.375 17.922 1 94.44 970 ILE B O 1
ATOM 15606 N N . SER B 1 971 ? 0.095 41.875 16.438 1 96.56 971 SER B N 1
ATOM 15607 C CA . SER B 1 971 ? -1.308 41.469 16.469 1 96.56 971 SER B CA 1
ATOM 15608 C C . SER B 1 971 ? -1.893 41.406 15.062 1 96.56 971 SER B C 1
ATOM 15610 O O . SER B 1 971 ? -1.46 42.156 14.172 1 96.56 971 SER B O 1
ATOM 15612 N N . TYR B 1 972 ? -2.77 40.5 14.836 1 94.38 972 TYR B N 1
ATOM 15613 C CA . TYR B 1 972 ? -3.426 40.5 13.531 1 94.38 972 TYR B CA 1
ATOM 15614 C C . TYR B 1 972 ? -4.855 39.969 13.641 1 94.38 972 TYR B C 1
ATOM 15616 O O . TYR B 1 972 ? -5.199 39.281 14.594 1 94.38 972 TYR B O 1
ATOM 15624 N N . LEU B 1 973 ? -5.715 40.406 12.781 1 96.38 973 LEU B N 1
ATOM 15625 C CA . LEU B 1 973 ? -7.062 39.906 12.492 1 96.38 973 LEU B CA 1
ATOM 15626 C C . LEU B 1 973 ? -7.18 39.469 11.039 1 96.38 973 LEU B C 1
ATOM 15628 O O . LEU B 1 973 ? -7.008 40.281 10.125 1 96.38 973 LEU B O 1
ATOM 15632 N N . ARG B 1 974 ? -7.402 38.219 10.883 1 94.12 974 ARG B N 1
ATOM 15633 C CA . ARG B 1 974 ? -7.504 37.656 9.539 1 94.12 974 ARG B CA 1
ATOM 15634 C C . ARG B 1 974 ? -8.945 37.281 9.211 1 94.12 974 ARG B C 1
ATOM 15636 O O . ARG B 1 974 ? -9.656 36.719 10.039 1 94.12 974 ARG B O 1
ATOM 15643 N N . CYS B 1 975 ? -9.344 37.656 8.047 1 94.5 975 CYS B N 1
ATOM 15644 C CA . CYS B 1 975 ? -10.586 37.125 7.516 1 94.5 975 CYS B CA 1
ATOM 15645 C C . CYS B 1 975 ? -10.344 35.812 6.793 1 94.5 975 CYS B C 1
ATOM 15647 O O . CYS B 1 975 ? -9.781 35.781 5.699 1 94.5 975 CYS B O 1
ATOM 15649 N N . ARG B 1 976 ? -10.766 34.812 7.395 1 89.88 976 ARG B N 1
ATOM 15650 C CA . ARG B 1 976 ? -10.516 33.5 6.832 1 89.88 976 ARG B CA 1
ATOM 15651 C C . ARG B 1 976 ? -11.352 33.25 5.582 1 89.88 976 ARG B C 1
ATOM 15653 O O . ARG B 1 976 ? -10.859 32.719 4.59 1 89.88 976 ARG B O 1
ATOM 15660 N N . ASN B 1 977 ? -12.617 33.562 5.664 1 90.88 977 ASN B N 1
ATOM 15661 C CA . ASN B 1 977 ? -13.438 33.375 4.473 1 90.88 977 ASN B CA 1
ATOM 15662 C C . ASN B 1 977 ? -14.711 34.188 4.535 1 90.88 977 ASN B C 1
ATOM 15664 O O . ASN B 1 977 ? -15.141 34.594 5.613 1 90.88 977 ASN B O 1
ATOM 15668 N N . ILE B 1 978 ? -15.242 34.469 3.42 1 94.88 978 ILE B N 1
ATOM 15669 C CA . ILE B 1 978 ? -16.578 35.031 3.162 1 94.88 978 ILE B CA 1
ATOM 15670 C C . ILE B 1 978 ? -17.297 34.125 2.145 1 94.88 978 ILE B C 1
ATOM 15672 O O . ILE B 1 978 ? -16.844 34 1.005 1 94.88 978 ILE B O 1
ATOM 15676 N N . THR B 1 979 ? -18.344 33.562 2.57 1 93.56 979 THR B N 1
ATOM 15677 C CA . THR B 1 979 ? -19.094 32.656 1.691 1 93.56 979 THR B CA 1
ATOM 15678 C C . THR B 1 979 ? -20.516 33.156 1.495 1 93.56 979 THR B C 1
ATOM 15680 O O . THR B 1 979 ? -21.234 33.375 2.467 1 93.56 979 THR B O 1
ATOM 15683 N N . LEU B 1 980 ? -20.938 33.281 0.262 1 95.5 980 LEU B N 1
ATOM 15684 C CA . LEU B 1 980 ? -22.297 33.625 -0.113 1 95.5 980 LEU B CA 1
ATOM 15685 C C . LEU B 1 980 ? -22.953 32.5 -0.885 1 95.5 980 LEU B C 1
ATOM 15687 O O . LEU B 1 980 ? -22.422 32.062 -1.908 1 95.5 980 LEU B O 1
ATOM 15691 N N . GLY B 1 981 ? -24.031 32.031 -0.336 1 94.19 981 GLY B N 1
ATOM 15692 C CA . GLY B 1 981 ? -24.719 30.906 -0.978 1 94.19 981 GLY B CA 1
ATOM 15693 C C . GLY B 1 981 ? -26.172 31.203 -1.302 1 94.19 981 GLY B C 1
ATOM 15694 O O . GLY B 1 981 ? -26.766 32.094 -0.7 1 94.19 981 GLY B O 1
ATOM 15695 N N . TYR B 1 982 ? -26.656 30.469 -2.283 1 95.25 982 TYR B N 1
ATOM 15696 C CA . TYR B 1 982 ? -28.062 30.5 -2.689 1 95.25 982 TYR B CA 1
ATOM 15697 C C . TYR B 1 982 ? -28.594 29.094 -2.936 1 95.25 982 TYR B C 1
ATOM 15699 O O . TYR B 1 982 ? -28.047 28.359 -3.754 1 95.25 982 TYR B O 1
ATOM 15707 N N . THR B 1 983 ? -29.625 28.766 -2.244 1 92.94 983 THR B N 1
ATOM 15708 C CA . THR B 1 983 ? -30.281 27.484 -2.443 1 92.94 983 THR B CA 1
ATOM 15709 C C . THR B 1 983 ? -31.422 27.609 -3.459 1 92.94 983 THR B C 1
ATOM 15711 O O . THR B 1 983 ? -32.438 28.234 -3.186 1 92.94 983 THR B O 1
ATOM 15714 N N . ILE B 1 984 ? -31.312 26.938 -4.527 1 92.62 984 ILE B N 1
ATOM 15715 C CA . ILE B 1 984 ? -32.312 26.984 -5.602 1 92.62 984 ILE B CA 1
ATOM 15716 C C . ILE B 1 984 ? -33.5 26.125 -5.242 1 92.62 984 ILE B C 1
ATOM 15718 O O . ILE B 1 984 ? -33.344 24.922 -4.961 1 92.62 984 ILE B O 1
ATOM 15722 N N . PRO B 1 985 ? -34.719 26.656 -5.168 1 87.12 985 PRO B N 1
ATOM 15723 C CA . PRO B 1 985 ? -35.875 25.844 -4.91 1 87.12 985 PRO B CA 1
ATOM 15724 C C . PRO B 1 985 ? -36.156 24.844 -6.031 1 87.12 985 PRO B C 1
ATOM 15726 O O . PRO B 1 985 ? -36.188 25.219 -7.207 1 87.12 985 PRO B O 1
ATOM 15729 N N . VAL B 1 986 ? -36.094 23.594 -5.789 1 82.25 986 VAL B N 1
ATOM 15730 C CA . VAL B 1 986 ? -36.312 22.578 -6.824 1 82.25 986 VAL B CA 1
ATOM 15731 C C . VAL B 1 986 ? -37.5 21.719 -6.461 1 82.25 986 VAL B C 1
ATOM 15733 O O . VAL B 1 986 ? -37.906 21.641 -5.293 1 82.25 986 VAL B O 1
ATOM 15736 N N . SER B 1 987 ? -38.344 21.188 -7.578 1 75.25 987 SER B N 1
ATOM 15737 C CA . SER B 1 987 ? -39.438 20.266 -7.395 1 75.25 987 SER B CA 1
ATOM 15738 C C . SER B 1 987 ? -38.938 18.828 -7.184 1 75.25 987 SER B C 1
ATOM 15740 O O . SER B 1 987 ? -37.938 18.438 -7.75 1 75.25 987 SER B O 1
ATOM 15742 N N . ASN B 1 988 ? -39.312 18.125 -6.117 1 65.94 988 ASN B N 1
ATOM 15743 C CA . ASN B 1 988 ? -38.812 16.969 -5.379 1 65.94 988 ASN B CA 1
ATOM 15744 C C . ASN B 1 988 ? -38.781 15.719 -6.25 1 65.94 988 ASN B C 1
ATOM 15746 O O . ASN B 1 988 ? -38.562 14.617 -5.754 1 65.94 988 ASN B O 1
ATOM 15750 N N . LYS B 1 989 ? -38.938 15.805 -7.52 1 66.19 989 LYS B N 1
ATOM 15751 C CA . LYS B 1 989 ? -39.031 14.492 -8.148 1 66.19 989 LYS B CA 1
ATOM 15752 C C . LYS B 1 989 ? -37.656 13.828 -8.281 1 66.19 989 LYS B C 1
ATOM 15754 O O . LYS B 1 989 ? -37.5 12.641 -7.996 1 66.19 989 LYS B O 1
ATOM 15759 N N . ILE B 1 990 ? -36.688 14.531 -8.641 1 74.75 990 ILE B N 1
ATOM 15760 C CA . ILE B 1 990 ? -35.344 13.945 -8.844 1 74.75 990 ILE B CA 1
ATOM 15761 C C . ILE B 1 990 ? -34.344 14.656 -7.953 1 74.75 990 ILE B C 1
ATOM 15763 O O . ILE B 1 990 ? -33.531 14.008 -7.262 1 74.75 990 ILE B O 1
ATOM 15767 N N . LEU B 1 991 ? -34.469 15.938 -7.891 1 83.62 991 LEU B N 1
ATOM 15768 C CA . LEU B 1 991 ? -33.531 16.766 -7.137 1 83.62 991 LEU B CA 1
ATOM 15769 C C . LEU B 1 991 ? -34.125 17.219 -5.816 1 83.62 991 LEU B C 1
ATOM 15771 O O . LEU B 1 991 ? -35.312 17.625 -5.781 1 83.62 991 LEU B O 1
ATOM 15775 N N . ASN B 1 992 ? -33.406 17 -4.777 1 81.5 992 ASN B N 1
ATOM 15776 C CA . ASN B 1 992 ? -33.906 17.438 -3.469 1 81.5 992 ASN B CA 1
ATOM 15777 C C . ASN B 1 992 ? -33.438 18.859 -3.143 1 81.5 992 ASN B C 1
ATOM 15779 O O . ASN B 1 992 ? -34.156 19.625 -2.516 1 81.5 992 ASN B O 1
ATOM 15783 N N . ASN B 1 993 ? -32.188 19.078 -3.393 1 87.06 993 ASN B N 1
ATOM 15784 C CA . ASN B 1 993 ? -31.641 20.375 -3.035 1 87.06 993 ASN B CA 1
ATOM 15785 C C . ASN B 1 993 ? -30.453 20.734 -3.938 1 87.06 993 ASN B C 1
ATOM 15787 O O . ASN B 1 993 ? -29.656 19.875 -4.301 1 87.06 993 ASN B O 1
ATOM 15791 N N . ILE B 1 994 ? -30.422 21.984 -4.402 1 92.12 994 ILE B N 1
ATOM 15792 C CA . ILE B 1 994 ? -29.297 22.531 -5.141 1 92.12 994 ILE B CA 1
ATOM 15793 C C . ILE B 1 994 ? -28.844 23.844 -4.496 1 92.12 994 ILE B C 1
ATOM 15795 O O . ILE B 1 994 ? -29.625 24.797 -4.406 1 92.12 994 ILE B O 1
ATOM 15799 N N . ARG B 1 995 ? -27.688 23.875 -4.059 1 93.06 995 ARG B N 1
ATOM 15800 C CA . ARG B 1 995 ? -27.094 25.078 -3.494 1 93.06 995 ARG B CA 1
ATOM 15801 C C . ARG B 1 995 ? -25.875 25.516 -4.305 1 93.06 995 ARG B C 1
ATOM 15803 O O . ARG B 1 995 ? -24.969 24.719 -4.555 1 93.06 995 ARG B O 1
ATOM 15810 N N . VAL B 1 996 ? -25.875 26.75 -4.762 1 94.56 996 VAL B N 1
ATOM 15811 C CA . VAL B 1 996 ? -24.719 27.344 -5.402 1 94.56 996 VAL B CA 1
ATOM 15812 C C . VAL B 1 996 ? -24.109 28.391 -4.477 1 94.56 996 VAL B C 1
ATOM 15814 O O . VAL B 1 996 ? -24.812 29.078 -3.742 1 94.56 996 VAL B O 1
ATOM 15817 N N . TYR B 1 997 ? -22.781 28.453 -4.512 1 93.5 997 TYR B N 1
ATOM 15818 C CA . TYR B 1 997 ? -22.188 29.422 -3.611 1 93.5 997 TYR B CA 1
ATOM 15819 C C . TYR B 1 997 ? -20.891 29.984 -4.191 1 93.5 997 TYR B C 1
ATOM 15821 O O . TYR B 1 997 ? -20.281 29.359 -5.062 1 93.5 997 TYR B O 1
ATOM 15829 N N . ALA B 1 998 ? -20.516 31.141 -3.729 1 95.31 998 ALA B N 1
ATOM 15830 C CA . ALA B 1 998 ? -19.234 31.797 -3.963 1 95.31 998 ALA B CA 1
ATOM 15831 C C . ALA B 1 998 ? -18.484 32.031 -2.652 1 95.31 998 ALA B C 1
ATOM 15833 O O . ALA B 1 998 ? -19.094 32.344 -1.633 1 95.31 998 ALA B O 1
ATOM 15834 N N . ASP B 1 999 ? -17.203 31.766 -2.691 1 93.69 999 ASP B N 1
ATOM 15835 C CA . ASP B 1 999 ? -16.406 31.891 -1.481 1 93.69 999 ASP B CA 1
ATOM 15836 C C . ASP B 1 999 ? -15.078 32.594 -1.773 1 93.69 999 ASP B C 1
ATOM 15838 O O . ASP B 1 999 ? -14.461 32.375 -2.812 1 93.69 999 ASP B O 1
ATOM 15842 N N . VAL B 1 1000 ? -14.688 33.531 -0.913 1 94.75 1000 VAL B N 1
ATOM 15843 C CA . VAL B 1 1000 ? -13.359 34.125 -0.928 1 94.75 1000 VAL B CA 1
ATOM 15844 C C . VAL B 1 1000 ? -12.602 33.781 0.346 1 94.75 1000 VAL B C 1
ATOM 15846 O O . VAL B 1 1000 ? -13.047 34.094 1.452 1 94.75 1000 VAL B O 1
ATOM 15849 N N . ASN B 1 1001 ? -11.523 33.062 0.146 1 91.38 1001 ASN B N 1
ATOM 15850 C CA . ASN B 1 1001 ? -10.695 32.656 1.273 1 91.38 1001 ASN B CA 1
ATOM 15851 C C . ASN B 1 1001 ? -9.492 33.594 1.452 1 91.38 1001 ASN B C 1
ATOM 15853 O O . ASN B 1 1001 ? -8.773 33.875 0.492 1 91.38 1001 ASN B O 1
ATOM 15857 N N . ASN B 1 1002 ? -9.273 34.031 2.654 1 90.69 1002 ASN B N 1
ATOM 15858 C CA . ASN B 1 1002 ? -8.164 34.906 3.031 1 90.69 1002 ASN B CA 1
ATOM 15859 C C . ASN B 1 1002 ? -8.172 36.219 2.227 1 90.69 1002 ASN B C 1
ATOM 15861 O O . ASN B 1 1002 ? -7.172 36.562 1.594 1 90.69 1002 ASN B O 1
ATOM 15865 N N . PRO B 1 1003 ? -9.258 36.938 2.26 1 93.12 1003 PRO B N 1
ATOM 15866 C CA . PRO B 1 1003 ? -9.352 38.156 1.473 1 93.12 1003 PRO B CA 1
ATOM 15867 C C . PRO B 1 1003 ? -8.461 39.281 2.018 1 93.12 1003 PRO B C 1
ATOM 15869 O O . PRO B 1 1003 ? -7.906 40.062 1.246 1 93.12 1003 PRO B O 1
ATOM 15872 N N . PHE B 1 1004 ? -8.359 39.312 3.428 1 93.38 1004 PHE B N 1
ATOM 15873 C CA . PHE B 1 1004 ? -7.504 40.344 3.969 1 93.38 1004 PHE B CA 1
ATOM 15874 C C . PHE B 1 1004 ? -7.035 40 5.375 1 93.38 1004 PHE B C 1
ATOM 15876 O O . PHE B 1 1004 ? -7.621 39.125 6.031 1 93.38 1004 PHE B O 1
ATOM 15883 N N . VAL B 1 1005 ? -6.012 40.625 5.785 1 93.69 1005 VAL B N 1
ATOM 15884 C CA . VAL B 1 1005 ? -5.461 40.531 7.133 1 93.69 1005 VAL B CA 1
ATOM 15885 C C . VAL B 1 1005 ? -5.113 41.938 7.641 1 93.69 1005 VAL B C 1
ATOM 15887 O O . VAL B 1 1005 ? -4.445 42.719 6.949 1 93.69 1005 VAL B O 1
ATOM 15890 N N . LEU B 1 1006 ? -5.637 42.312 8.781 1 96.38 1006 LEU B N 1
ATOM 15891 C CA . LEU B 1 1006 ? -5.262 43.531 9.469 1 96.38 1006 LEU B CA 1
ATOM 15892 C C . LEU B 1 1006 ? -4.172 43.281 10.5 1 96.38 1006 LEU B C 1
ATOM 15894 O O . LEU B 1 1006 ? -4.359 42.469 11.414 1 96.38 1006 LEU B O 1
ATOM 15898 N N . THR B 1 1007 ? -3.033 43.844 10.328 1 95.19 1007 THR B N 1
ATOM 15899 C CA . THR B 1 1007 ? -1.917 43.562 11.227 1 95.19 1007 THR B CA 1
ATOM 15900 C C . THR B 1 1007 ? -0.925 44.719 11.25 1 95.19 1007 THR B C 1
ATOM 15902 O O . THR B 1 1007 ? -0.955 45.562 10.375 1 95.19 1007 THR B O 1
ATOM 15905 N N . ASN B 1 1008 ? -0.117 44.844 12.289 1 93.62 1008 ASN B N 1
ATOM 15906 C CA . ASN B 1 1008 ? 1.004 45.75 12.367 1 93.62 1008 ASN B CA 1
ATOM 15907 C C . ASN B 1 1008 ? 2.316 45.094 11.977 1 93.62 1008 ASN B C 1
ATOM 15909 O O . ASN B 1 1008 ? 3.389 45.688 12.125 1 93.62 1008 ASN B O 1
ATOM 15913 N N . TRP B 1 1009 ? 2.256 43.875 11.414 1 91 1009 TRP B N 1
ATOM 15914 C CA . TRP B 1 1009 ? 3.428 43.156 10.938 1 91 1009 TRP B CA 1
ATOM 15915 C C . TRP B 1 1009 ? 3.906 43.719 9.602 1 91 1009 TRP B C 1
ATOM 15917 O O . TRP B 1 1009 ? 3.094 44.031 8.727 1 91 1009 TRP B O 1
ATOM 15927 N N . THR B 1 1010 ? 5.207 43.844 9.492 1 85.94 1010 THR B N 1
ATOM 15928 C CA . THR B 1 1010 ? 5.758 44.438 8.273 1 85.94 1010 THR B CA 1
ATOM 15929 C C . THR B 1 1010 ? 6.277 43.344 7.34 1 85.94 1010 THR B C 1
ATOM 15931 O O . THR B 1 1010 ? 6.734 43.656 6.234 1 85.94 1010 THR B O 1
ATOM 15934 N N . GLY B 1 1011 ? 6.219 42.125 7.762 1 85.25 1011 GLY B N 1
ATOM 15935 C CA . GLY B 1 1011 ? 6.648 41.031 6.898 1 85.25 1011 GLY B CA 1
ATOM 15936 C C . GLY B 1 1011 ? 5.578 40.594 5.922 1 85.25 1011 GLY B C 1
ATOM 15937 O O . GLY B 1 1011 ? 4.684 41.375 5.578 1 85.25 1011 GLY B O 1
ATOM 15938 N N . LEU B 1 1012 ? 5.789 39.438 5.305 1 82.62 1012 LEU B N 1
ATOM 15939 C CA . LEU B 1 1012 ? 4.871 38.906 4.297 1 82.62 1012 LEU B CA 1
ATOM 15940 C C . LEU B 1 1012 ? 3.52 38.562 4.91 1 82.62 1012 LEU B C 1
ATOM 15942 O O . LEU B 1 1012 ? 2.475 38.875 4.328 1 82.62 1012 LEU B O 1
ATOM 15946 N N . ASP B 1 1013 ? 3.578 37.781 6.012 1 88.19 1013 ASP B N 1
ATOM 15947 C CA . ASP B 1 1013 ? 2.375 37.344 6.707 1 88.19 1013 ASP B CA 1
ATOM 15948 C C . ASP B 1 1013 ? 2.658 37.062 8.188 1 88.19 1013 ASP B C 1
ATOM 15950 O O . ASP B 1 1013 ? 3.641 36.406 8.531 1 88.19 1013 ASP B O 1
ATOM 15954 N N . PRO B 1 1014 ? 1.859 37.594 9.031 1 87.38 1014 PRO B N 1
ATOM 15955 C CA . PRO B 1 1014 ? 2.141 37.469 10.461 1 87.38 1014 PRO B CA 1
ATOM 15956 C C . PRO B 1 1014 ? 2.035 36.031 10.969 1 87.38 1014 PRO B C 1
ATOM 15958 O O . PRO B 1 1014 ? 2.621 35.719 12 1 87.38 1014 PRO B O 1
ATOM 15961 N N . GLU B 1 1015 ? 1.365 35.188 10.297 1 82.62 1015 GLU B N 1
ATOM 15962 C CA . GLU B 1 1015 ? 1.147 33.812 10.758 1 82.62 1015 GLU B CA 1
ATOM 15963 C C . GLU B 1 1015 ? 2.236 32.875 10.242 1 82.62 1015 GLU B C 1
ATOM 15965 O O . GLU B 1 1015 ? 2.691 32 10.961 1 82.62 1015 GLU B O 1
ATOM 15970 N N . THR B 1 1016 ? 2.643 33 9.016 1 76.75 1016 THR B N 1
ATOM 15971 C CA . THR B 1 1016 ? 3.48 31.984 8.375 1 76.75 1016 THR B CA 1
ATOM 15972 C C . THR B 1 1016 ? 4.93 32.469 8.289 1 76.75 1016 THR B C 1
ATOM 15974 O O . THR B 1 1016 ? 5.828 31.672 8 1 76.75 1016 THR B O 1
ATOM 15977 N N . ASP B 1 1017 ? 5.141 33.656 8.539 1 74.06 1017 ASP B N 1
ATOM 15978 C CA . ASP B 1 1017 ? 6.477 34.219 8.352 1 74.06 1017 ASP B CA 1
ATOM 15979 C C . ASP B 1 1017 ? 7.238 34.281 9.672 1 74.06 1017 ASP B C 1
ATOM 15981 O O . ASP B 1 1017 ? 6.738 34.844 10.656 1 74.06 1017 ASP B O 1
ATOM 15985 N N . ASN B 1 1018 ? 8.266 33.375 9.625 1 68.31 1018 ASN B N 1
ATOM 15986 C CA . ASN B 1 1018 ? 9.133 33.469 10.789 1 68.31 1018 ASN B CA 1
ATOM 15987 C C . ASN B 1 1018 ? 10.484 34.094 10.422 1 68.31 1018 ASN B C 1
ATOM 15989 O O . ASN B 1 1018 ? 11.484 33.375 10.305 1 68.31 1018 ASN B O 1
ATOM 15993 N N . GLY B 1 1019 ? 10.445 35.438 10.242 1 64.12 1019 GLY B N 1
ATOM 15994 C CA . GLY B 1 1019 ? 11.695 36.125 9.977 1 64.12 1019 GLY B CA 1
ATOM 15995 C C . GLY B 1 1019 ? 12.227 35.875 8.578 1 64.12 1019 GLY B C 1
ATOM 15996 O O . GLY B 1 1019 ? 11.508 36.031 7.594 1 64.12 1019 GLY B O 1
ATOM 15997 N N . ASN B 1 1020 ? 13.516 35.406 8.547 1 62.19 1020 ASN B N 1
ATOM 15998 C CA . ASN B 1 1020 ? 14.234 35.188 7.293 1 62.19 1020 ASN B CA 1
ATOM 15999 C C . ASN B 1 1020 ? 13.977 33.781 6.738 1 62.19 1020 ASN B C 1
ATOM 16001 O O . ASN B 1 1020 ? 14.906 33.094 6.297 1 62.19 1020 ASN B O 1
ATOM 16005 N N . SER B 1 1021 ? 12.688 33.469 6.723 1 66.88 1021 SER B N 1
ATOM 16006 C CA . SER B 1 1021 ? 12.492 32.031 6.445 1 66.88 1021 SER B CA 1
ATOM 16007 C C . SER B 1 1021 ? 12.008 31.828 5.016 1 66.88 1021 SER B C 1
ATOM 16009 O O . SER B 1 1021 ? 11.859 30.688 4.574 1 66.88 1021 SER B O 1
ATOM 16011 N N . TYR B 1 1022 ? 12.086 32.812 4.137 1 81 1022 TYR B N 1
ATOM 16012 C CA . TYR B 1 1022 ? 11.672 32.656 2.748 1 81 1022 TYR B CA 1
ATOM 16013 C C . TYR B 1 1022 ? 10.453 31.766 2.639 1 81 1022 TYR B C 1
ATOM 16015 O O . TYR B 1 1022 ? 10.453 30.797 1.87 1 81 1022 TYR B O 1
ATOM 16023 N N . ALA B 1 1023 ? 9.445 32.125 3.404 1 80.12 1023 ALA B N 1
ATOM 16024 C CA . ALA B 1 1023 ? 8.242 31.297 3.531 1 80.12 1023 ALA B CA 1
ATOM 16025 C C . ALA B 1 1023 ? 7.449 31.266 2.229 1 80.12 1023 ALA B C 1
ATOM 16027 O O . ALA B 1 1023 ? 7.488 32.219 1.455 1 80.12 1023 ALA B O 1
ATOM 16028 N N . TYR B 1 1024 ? 6.734 30.219 1.952 1 87.88 1024 TYR B N 1
ATOM 16029 C CA . TYR B 1 1024 ? 5.773 30.125 0.86 1 87.88 1024 TYR B CA 1
ATOM 16030 C C . TYR B 1 1024 ? 4.676 31.172 1.011 1 87.88 1024 TYR B C 1
ATOM 16032 O O . TYR B 1 1024 ? 4.105 31.328 2.092 1 87.88 1024 TYR B O 1
ATOM 16040 N N . PRO B 1 1025 ? 4.445 31.953 0.073 1 83.69 1025 PRO B N 1
ATOM 16041 C CA . PRO B 1 1025 ? 3.471 33.031 0.216 1 83.69 1025 PRO B CA 1
ATOM 16042 C C . PRO B 1 1025 ? 2.047 32.531 0.432 1 83.69 1025 PRO B C 1
ATOM 16044 O O . PRO B 1 1025 ? 1.648 31.516 -0.167 1 83.69 1025 PRO B O 1
ATOM 16047 N N . ASN B 1 1026 ? 1.358 33.25 1.266 1 87.44 1026 ASN B N 1
ATOM 16048 C CA . ASN B 1 1026 ? -0.064 32.969 1.406 1 87.44 1026 ASN B CA 1
ATOM 16049 C C . ASN B 1 1026 ? -0.849 33.375 0.168 1 87.44 1026 ASN B C 1
ATOM 16051 O O . ASN B 1 1026 ? -0.387 34.219 -0.61 1 87.44 1026 ASN B O 1
ATOM 16055 N N . VAL B 1 1027 ? -2.035 32.812 0.036 1 89.88 1027 VAL B N 1
ATOM 16056 C CA . VAL B 1 1027 ? -2.787 33.062 -1.186 1 89.88 1027 VAL B CA 1
ATOM 16057 C C . VAL B 1 1027 ? -4.199 33.531 -0.833 1 89.88 1027 VAL B C 1
ATOM 16059 O O . VAL B 1 1027 ? -4.684 33.281 0.272 1 89.88 1027 VAL B O 1
ATOM 16062 N N . THR B 1 1028 ? -4.777 34.281 -1.67 1 92.94 1028 THR B N 1
ATOM 16063 C CA . THR B 1 1028 ? -6.215 34.531 -1.702 1 92.94 1028 THR B CA 1
ATOM 16064 C C . THR B 1 1028 ? -6.887 33.656 -2.748 1 92.94 1028 THR B C 1
ATOM 16066 O O . THR B 1 1028 ? -6.453 33.594 -3.9 1 92.94 1028 THR B O 1
ATOM 16069 N N . SER B 1 1029 ? -7.887 32.969 -2.289 1 92.69 1029 SER B N 1
ATOM 16070 C CA . SER B 1 1029 ? -8.562 32.062 -3.195 1 92.69 1029 SER B CA 1
ATOM 16071 C C . SER B 1 1029 ? -9.992 32.5 -3.486 1 92.69 1029 SER B C 1
ATOM 16073 O O . SER B 1 1029 ? -10.742 32.844 -2.564 1 92.69 1029 SER B O 1
ATOM 16075 N N . PHE B 1 1030 ? -10.375 32.5 -4.758 1 95.62 1030 PHE B N 1
ATOM 16076 C CA . PHE B 1 1030 ? -11.734 32.75 -5.219 1 95.62 1030 PHE B CA 1
ATOM 16077 C C . PHE B 1 1030 ? -12.367 31.453 -5.727 1 95.62 1030 PHE B C 1
ATOM 16079 O O . PHE B 1 1030 ? -11.844 30.812 -6.645 1 95.62 1030 PHE B O 1
ATOM 16086 N N . SER B 1 1031 ? -13.477 31.172 -5.102 1 95.06 1031 SER B N 1
ATOM 16087 C CA . SER B 1 1031 ? -14.031 29.859 -5.41 1 95.06 1031 SER B CA 1
ATOM 16088 C C . SER B 1 1031 ? -15.5 29.953 -5.824 1 95.06 1031 SER B C 1
ATOM 16090 O O . SER B 1 1031 ? -16.219 30.828 -5.336 1 95.06 1031 SER B O 1
ATOM 16092 N N . LEU B 1 1032 ? -15.914 29.078 -6.754 1 96 1032 LEU B N 1
ATOM 16093 C CA . LEU B 1 1032 ? -17.297 28.781 -7.102 1 96 1032 LEU B CA 1
ATOM 16094 C C . LEU B 1 1032 ? -17.625 27.312 -6.875 1 96 1032 LEU B C 1
ATOM 16096 O O . LEU B 1 1032 ? -16.812 26.438 -7.207 1 96 1032 LEU B O 1
ATOM 16100 N N . GLY B 1 1033 ? -18.734 27.156 -6.152 1 94.38 1033 GLY B N 1
ATOM 16101 C CA . GLY B 1 1033 ? -19.062 25.766 -5.852 1 94.38 1033 GLY B CA 1
ATOM 16102 C C . GLY B 1 1033 ? -20.547 25.469 -6.012 1 94.38 1033 GLY B C 1
ATOM 16103 O O . GLY B 1 1033 ? -21.359 26.375 -6.125 1 94.38 1033 GLY B O 1
ATOM 16104 N N . VAL B 1 1034 ? -20.875 24.172 -6.082 1 94.38 1034 VAL B N 1
ATOM 16105 C CA . VAL B 1 1034 ? -22.234 23.688 -6.199 1 94.38 1034 VAL B CA 1
ATOM 16106 C C . VAL B 1 1034 ? -22.422 22.438 -5.336 1 94.38 1034 VAL B C 1
ATOM 16108 O O . VAL B 1 1034 ? -21.516 21.594 -5.254 1 94.38 1034 VAL B O 1
ATOM 16111 N N . ASP B 1 1035 ? -23.547 22.359 -4.637 1 92.38 1035 ASP B N 1
ATOM 16112 C CA . ASP B 1 1035 ? -23.984 21.172 -3.9 1 92.38 1035 ASP B CA 1
ATOM 16113 C C . ASP B 1 1035 ? -25.328 20.688 -4.41 1 92.38 1035 ASP B C 1
ATOM 16115 O O . ASP B 1 1035 ? -26.328 21.406 -4.355 1 92.38 1035 ASP B O 1
ATOM 16119 N N . ILE B 1 1036 ? -25.328 19.469 -4.82 1 93.19 1036 ILE B N 1
ATOM 16120 C CA . ILE B 1 1036 ? -26.547 18.891 -5.352 1 93.19 1036 ILE B CA 1
ATOM 16121 C C . ILE B 1 1036 ? -26.922 17.641 -4.555 1 93.19 1036 ILE B C 1
ATOM 16123 O O . ILE B 1 1036 ? -26.078 16.766 -4.328 1 93.19 1036 ILE B O 1
ATOM 16127 N N . THR B 1 1037 ? -28.109 17.562 -4.152 1 89.75 1037 THR B N 1
ATOM 16128 C CA . THR B 1 1037 ? -28.625 16.391 -3.473 1 89.75 1037 THR B CA 1
ATOM 16129 C C . THR B 1 1037 ? -29.766 15.758 -4.266 1 89.75 1037 THR B C 1
ATOM 16131 O O . THR B 1 1037 ? -30.672 16.469 -4.711 1 89.75 1037 THR B O 1
ATOM 16134 N N . PHE B 1 1038 ? -29.75 14.562 -4.348 1 88.88 1038 PHE B N 1
ATOM 16135 C CA . PHE B 1 1038 ? -30.781 13.805 -5.066 1 88.88 1038 PHE B CA 1
ATOM 16136 C C . PHE B 1 1038 ? -31.516 12.875 -4.117 1 88.88 1038 PHE B C 1
ATOM 16138 O O . PHE B 1 1038 ? -30.938 12.359 -3.162 1 88.88 1038 PHE B O 1
#

Secondary structure (DSSP, 8-state):
----------GGG--------------------------TTEEEEEEEETTS-B-TT-EEEETTSS-EEE--TTSEEEEES--TTPEEEEE-TTB--EEEE--SS-EEEEEPB---GGG-EEEETTEEEEGGG--S-EEEEESTTS-GGG-SSGGGGGTTTSTTEEEEES--STT--EEEEES----SSS--PPEEEETTEEE--------SSS--------GGGGS-GGGEEEEEEE-SHHHHGGGGGGGTT-EEEEEE----SEEEEEEEEEEEEEEEE-----B--HHHHHHHHHHHHHHHHHHHHT-GGGGGG----TT--PPPP--SS-HHHHHT-----HHHHHB--EEEEEEEEEEEEE-SSEEEEEEEEEEEEE-SBTT-EEEEEEEEEEEEEE-SSSEEEEEEEEEEEEEEE-----BB-GGGB-HHHHHHHS-TTS-SB-TTSSBP--TT-TTSPPTTGGGG-EEEEEEEEEEEEEEEEE-SSTTEEEEEEEEEEEEEEEEEEEE-TTSHHHHHHTSEEEEEEEEEEEEEEEEEEEEEEEETTEEEEEEEEEEEEEEEEEEEEEEEE--S-STTTTS-GGG---SS-EEEEEEEEEEEEEEEEEEEEEETTTEEEEEEEEEEEETTS-TTT-EEEEEEEEEEE-GGGSGGGGGGTTTEEEEEEEEEEEEEEE-TT-S-SS-EEEE---EEETTEEEPPEEEEEB--TT---EEEEEEEEEEEEEETTTTEEEEEEEEEEEEES-EEEEEE--TTSSS-EEEEE--EEEEEEEEEEEEEEEEESSSEEEEEEEEEEEEEEEEEE--TT----TT--TT-BTTEEEEEPEEEEPPTTPPPPTT-TT--TTSEEE--TT-SS--SGGGEEEEEESS-SEEEEEEEEEEETTEEEEEEEEEEEEEEE---HHHHHHT-THHHHTT---BGGGGGEE-TT-TT-SEEETT-S-TT--TTTT-EEEEEEEEEEEEEEEEE---TTT-SEEEEEEEEEEEEEEES--SS-TTT--SS--PPPPEEEEEEEEEEE-/-------TT-----TT-----------------------TTEEEEEEEETTS-B-TT-EEEETTSS-EEE--TTSEEEEESPPTTPEEEEE-TTB--EEEE--SS-EEEEEPB---GGG-EEEETTEEEEGGG--S-EEEEESTTS-GGG-SSGGGGGTTTSTTEEEEES--STT--EEEEES----SSS--PPEEEETTEEE--------SSS--------GGGGS-GGGEEEEEEE-SHHHHGGGGGGGTT-EEEEEE----SEEEEEEEEEEEEEEEES----B--HHHHHHHHHHHHHHHHHHHTT-GGGGGG----TT--PPPP--SS-HHHHHT-----HHHHHB--EEEEEEEEEEEEE-SSEEEEEEEEEEEEE-SBTT-EEEEEEEEEEEEEE-SSSEEEEEEEEEEEEEEE-----BB-GGGB-HHHHHHHS-TTS-SB-TTSSBP--TT-TTSPPTTGGGG-EEEEEEEEEEEEEEEEE-SSTTEEEEEEEEEEEEEEEEEEEE-TTSHHHHHHTSEEEEEEEEEEEEEEEEEEEEEEEETTEEEEEEEEEEEEEEEEEEEEEEEE--S-STTTTS-GGG---SS-EEEEEEEEEEEEEEEEEEEEEETTTEEEEEEEEEEEETTS-GGG-EEEEEEEEEEE-GGGSGGGGGGTTTEEEEEEEEEEEEEEE-TT-S-SS-EEEE---EEETTEEEPPEEEEEB--TT---EEEEEEEEEEEEEETTTTEEEEEEEEEEEEES-EEEEEE--TTSSS-EEEEE--EEEEEEEEEEEEEEEEESSSEEEEEEEEEEEEEEEEEE--TT----TT--TT-BTTEEEEEPEEEEPPTTPPPPTT-TT--TTSEEE--TT-SSS-SGGGEEEEEESS-SEEEEEEEEEEETTEEEEEEEEEEEEEEE---HHHHHHT-THHHHTT---BGGGGGEEBTTBTT-SEEETT-S-TT--TTTT-EEEEEEEEEEEEEEEEEP--TTT-SEEEEEEEEEEEEEEES--SS-TTT--SS--PPPPEEEEEEEEEEE-

Nearest PDB structures (foldseek):
  8a9y-assembly1_I  TM=8.718E-01  e=8.755E-69  Bacteroides thetaiotaomicron VPI-5482
  8ypt-assembly1_D  TM=8.503E-01  e=1.954E-65  Bacteroides fragilis
  6sm3-assembly1_B  TM=8.273E-01  e=5.171E-64  Porphyromonas gingivalis W83
  5fq8-assembly1_D  TM=7.819E-01  e=4.398E-55  Bacteroides thetaiotaomicron
  6z8a-assembly1_A  TM=6.940E-01  e=2.460E-18  Pseudomonas aeruginosa PAO1

pLDDT: mean 87.21, std 15.44, range [14.19, 97.94]

Foldseek 3Di:
DDDDDPPDPDDPDPPDDDDDDPDDPDDPDPPPPPPDDQPAWKAKEFEAAPVRQGDFQKWKAQPPDPQIDGAHPRRIDIGGRHHQQTWIWTDDVQFPIDTDGHHSDYDYHHTYGPLCLQQDWDDFAPDIDGNLQDQFDKDKDFLVVPPQFVDLFCLLVCDFVDFQWHKFFQFQFDLGEIAIFGQDWQFDAQDQGAFEAEQRRTFDWDDDDDQPDLFDQHHNTYRGSQDRSVFWGMKMKGHFCQRQCSVFARGLGTYIYTYGDWADADDKKKKKWKKKWKWDFDDDFFFDWFLRLLVLLQVLVVQVLCCQQCHDLRVVQDDDPPPDDRDDDDRPDDPVCSVVFATAQLLVLFFAIKMKMKIKMKMHHDRPFKTKIKMWMKMWIDHGGPQWIKIKIKIWMKMKGDPDPFKIKIKIKMKMKMKTWGFRQFLDDQLSHGLLNLSQWFFRRDDQADPVRAGDAQPLRRSRKRSNLRSPKTKMKMKIWMKMKMKMWGHPDPQKIKMKMKIKIKMKMKMKIKDDCSIDVCVVQVIKIKIKIKIKMKIKIKIKIWGWDDDDQKTKIKMKMKMKMKIKMKMKMWMATQAPHCVCRRVCRVRHDDPDTDIDMDIDMWMKIKIKMKMWMDGNSFKIKMKMKMWMAIPLAAPVARIDIKIKIKIKGWCCPDPVNVVVCQFWVTKMKMKMKMKHWHDSQGNQQDWDKDWDPWDDDPNDIDIDIAGAHDHNNPDHIWMKIKIKIKIWTAGNSRLKIKIKMWMKMKIFQRWHNFDAADPPDSHGGGIGRFFMKMKIWMKMKIKHFPDDDDFKTKIKIKIKIFMFIWGDTGGPPDDDFLADDRTAGPAWDKWFAWDAFAARPDDDQLQASSHGGQAIHTDDPVPPSHDDSNRMYTPHGQDFRMWMKMKMWMGGHQKIKIWIKIKTWFGKAAAAQQQVQQFPLVSVSSSTIGRPLVVQGDGPVRNPGLHGHSNHNGDVDNICSRITTKMKMWTAKMKMKGKDDDDPPPWDTKMKMKMKGGPDMGMPDPHQDPSNTRHSRSGHGNIIMIMIMMMTMD/DDDDPPPDPPPDDDPDDDDDDDPDPDDPDPPPPPPDDQPAWKAKEFEAAPVRQGDFFKWKAQPPDPQIDGAHPRRIDIGGRDHQQTWIWTDDVQFPIDTDGHHSDYDYHHTYGPLCLQQDWDDFAPDIDGNLQDQFDKDKDFLVVDPQFVDLFCLLVCDFVDFQWHKFFQFQFDLGEIAIFGQDWQFDAQDQGAFEAEQRRTFDWDDDDDQPDLFDQHHNTYRGSQDRSVFWGMKMKGHFCQRQCSVFARGLGTYIYTYGDWADADDKKKKKWKKKWKWDFDDDFFFDWFLRLLVLLQQLVVQVLCCQQCHDLRVVQDDDPPPDDRDDDDGPDDPVCSVVFATAQLLVLFFAIKMKMKIKMKMHHDRPFKTKIKMWMKMWIDHGGPQWIKIKIKIWMKIKGDPDPFKIKIKIKMKMKMKTWGFRQFQDDQLSHGLLNLSQWFFRRDDQADPVRAGDAQPLRRSRKRSNLRSPKTKMKMKIWMKMKMKMWGHPDPQKIKMKMKIKIKIKMKMKIKDDCSIDVCVVQVIKIKIKIKIKMKIKIKIKIWGWDDDDQKTKIKMKMKMKMKIKMKMKMWMATQAPHCVCRRVCRVRHDDPDTDIDMDIDMWMKIKIKMKMWMDGNSFKIKMKMKMWMAIPLAAPVARIDIKIKIKIKGWCCPDPVNVVVCQFWVTKMKMKMKMKHWHDSQGNQQDWDKDWDPWDADPNDIDIDIAGAHDHNNPDHIWMKIKIKIKIWTATNSRLKIKIKMWMKMKIFQRWHNFCAADPPDSHGGGIGRFFMKMKIWMKMKIKHFPDDDDFKTKIKIKIKIFMFIWGDTGGPPDDDFLADDRTAGPAWDKWFAWDAFAARPDDDQLQASSHGGQAIHTDDPVPPSHDDSNRMYTPHGQDFRMWMKMKMWMGGHQKIKIWIKIKTWFGKAAAAQQQVQQFPLVSVSSSTIGRPLVVQGDGPVRNVGLHGHSNHNGDVDVICSGITTKMKMWTAKMKMKGKDDDDPPPWDTKMKMKMKGGPDMGMPDPHQDPSNTRHSRSGHGNIIMIMIMMMTMD

InterPro domains:
  IPR000531 TonB-dependent receptor-like, beta-barrel [PF00593] (508-809)
  IPR008969 Carboxypeptidase-like, regulatory domain superfamily [SSF49464] (42-121)
  IPR012910 TonB-dependent receptor, plug domain [PF07715] (130-255)
  IPR023996 TonB-dependent outer membrane protein, SusC/RagA [TIGR04056] (42-1038)
  IPR023997 TonB-dependent outer membrane protein SusC/RagA, conserved site [TIGR04057] (231-261)
  IPR036942 TonB-dependent receptor-like, beta-barrel domain superfamily [G3DSA:2.40.170.20] (354-856)
  IPR037066 TonB-dependent receptor, plug domain superfamily [G3DSA:2.170.130.10] (114-260)
  IPR039426 TonB-dependent receptor-like [PS52016] (130-1038)

Organism: NCBI:txid997891

Radius of gyration: 43.22 Å; Cα contacts (8 Å, |Δi|>4): 5643; chains: 2; bounding box: 123×126×88 Å

Solvent-accessible surface area (backbone atoms only — not comparable to full-atom values): 103774 Å² total; per-residue (Å²): 145,78,83,76,89,71,77,90,74,78,80,78,73,80,79,82,76,92,74,86,82,84,76,80,79,76,84,75,78,77,75,74,77,75,78,80,81,80,64,87,40,51,42,38,31,34,34,20,32,81,84,66,44,53,36,60,61,25,37,40,23,40,62,96,54,89,58,58,35,52,20,38,88,76,2,36,33,70,37,71,81,39,54,73,65,39,42,34,31,36,38,38,93,62,29,42,70,43,76,43,69,35,79,76,57,74,41,78,43,64,38,45,64,43,64,61,66,50,68,41,70,39,77,50,83,98,43,71,39,38,53,70,74,54,38,53,52,69,43,78,46,65,40,83,84,45,80,46,76,81,46,89,34,49,64,71,69,47,46,37,70,36,61,41,44,46,50,43,58,68,37,61,45,73,62,31,15,59,46,56,28,39,70,56,67,64,50,86,46,42,59,38,59,44,33,36,25,51,70,86,33,77,58,70,70,63,81,76,81,71,52,82,62,76,54,35,62,59,57,59,41,33,67,54,58,63,47,62,47,86,47,38,39,35,38,32,39,26,64,36,32,50,47,17,20,84,62,26,42,57,19,57,27,12,31,38,38,38,36,56,54,61,36,43,77,40,73,66,33,40,36,39,40,40,34,42,32,43,30,38,74,65,50,74,85,61,57,47,49,19,37,54,42,44,51,50,49,35,50,41,53,48,51,50,50,31,53,77,59,22,39,79,81,29,38,91,76,39,91,68,65,92,84,72,73,75,76,85,86,74,71,87,59,51,74,66,51,35,75,66,41,44,68,39,61,46,58,66,69,43,39,48,76,16,39,35,39,36,43,36,39,35,39,37,18,30,46,93,43,39,21,27,21,39,35,44,36,41,38,42,35,39,33,40,44,59,75,26,31,36,36,35,43,35,39,37,40,26,40,39,38,53,70,49,100,42,31,36,37,36,40,40,38,38,38,25,40,38,40,34,33,39,43,38,46,23,57,35,62,51,77,34,34,11,36,54,33,19,27,56,34,47,45,20,57,46,59,72,50,39,96,87,70,42,71,34,68,46,87,63,38,70,56,37,54,45,35,65,43,50,66,67,40,47,32,40,36,40,38,39,38,39,42,37,33,40,38,43,34,37,35,90,46,93,46,34,40,38,37,42,38,39,30,40,43,38,38,38,39,38,36,40,25,23,35,37,54,80,27,72,67,14,40,76,44,36,19,36,24,18,41,34,39,37,44,34,46,34,43,38,41,38,41,37,39,36,40,48,50,73,57,92,60,35,38,41,37,42,37,42,37,40,39,42,37,38,44,37,40,38,37,41,32,29,31,27,24,40,35,93,58,67,85,55,51,51,40,37,37,54,56,31,62,46,71,59,37,46,46,37,32,35,66,52,76,49,42,39,41,34,43,37,38,37,39,40,40,30,44,74,84,32,41,37,39,38,40,36,41,24,36,39,35,39,61,52,33,30,86,91,38,21,68,49,79,23,46,24,37,25,33,26,40,35,56,43,78,35,80,88,32,54,86,44,38,71,51,40,51,35,33,35,42,25,38,32,37,18,24,20,28,35,73,54,64,60,78,42,36,50,71,36,74,39,67,70,58,56,44,74,54,96,90,35,80,39,82,21,76,40,73,68,38,47,40,30,53,79,37,56,63,20,38,34,40,31,41,38,42,35,42,38,40,18,29,57,79,49,34,38,31,39,39,40,37,39,40,42,34,38,37,34,37,28,39,31,61,67,40,77,45,62,80,86,42,88,52,43,38,34,43,40,62,53,31,26,24,32,35,37,36,42,33,32,38,39,38,34,56,78,40,83,56,96,50,38,36,29,37,40,41,39,25,32,26,31,55,47,47,25,34,68,35,64,49,89,85,61,77,73,52,77,46,52,62,72,60,37,48,71,53,53,43,72,33,38,44,49,63,57,60,37,49,72,89,60,78,66,50,74,48,41,78,80,63,50,65,24,14,49,34,67,51,57,71,77,71,77,50,59,74,50,59,71,27,29,40,72,77,49,37,48,59,42,60,33,37,34,15,41,38,38,41,40,33,48,69,53,34,36,38,37,42,35,35,32,38,42,34,50,19,42,40,64,43,29,40,44,56,48,39,31,44,40,33,66,39,51,79,35,45,31,42,40,25,55,48,51,80,37,23,14,42,100,88,31,80,86,37,86,38,40,16,41,74,21,34,47,95,85,42,56,55,40,67,56,46,46,67,35,37,38,44,32,33,51,34,42,36,44,36,39,48,52,91,58,75,71,84,65,40,61,40,39,36,40,34,41,36,36,32,39,78,50,70,51,57,78,56,78,42,77,40,81,79,54,45,68,36,79,36,48,54,60,59,51,54,28,34,44,33,45,36,40,37,38,31,61,141,86,85,71,89,76,77,84,77,75,88,72,78,78,81,64,86,71,88,76,85,73,82,78,76,76,81,75,80,76,76,74,76,76,76,77,84,81,63,87,40,53,42,38,31,34,34,19,32,82,85,67,44,51,37,58,62,25,38,38,24,40,63,96,54,89,58,59,37,52,21,38,88,77,3,38,34,69,37,71,82,39,55,72,65,39,43,34,30,36,38,39,96,61,29,43,71,44,76,43,67,36,78,77,56,76,41,78,42,64,40,45,64,42,64,61,66,50,68,38,70,39,78,50,82,98,43,73,40,36,54,70,73,54,40,53,51,67,42,76,45,65,40,83,84,45,81,45,76,81,46,89,33,47,65,71,68,46,47,37,69,37,58,41,43,44,50,43,58,68,37,59,44,73,63,31,13,60,46,55,29,38,71,55,68,63,50,88,44,42,59,39,60,43,33,36,26,51,70,86,33,77,59,71,69,62,82,76,80,72,51,84,62,77,52,35,61,58,59,59,40,33,66,54,59,63,46,59,47,84,45,39,40,34,38,33,38,27,62,37,32,50,47,20,18,84,62,26,43,56,20,58,28,11,32,39,37,38,35,56,57,62,36,42,76,39,73,67,33,40,37,40,40,38,33,42,33,43,30,38,72,66,49,73,85,61,56,46,49,18,37,55,42,45,50,50,49,35,52,40,53,48,50,51,50,31,53,76,58,22,40,78,82,29,38,92,77,39,92,68,64,92,82,73,74,75,75,85,86,73,70,86,58,50,73,67,50,35,74,66,40,42,68,40,59,47,59,63,70,41,39,46,77,16,40,36,39,36,42,36,41,36,41,36,18,28,47,93,44,38,21,27,21,39,36,44,36,41,38,41,35,38,32,40,44,58,73,26,30,35,39,35,43,34,40,38,40,26,41,40,38,54,69,49,101,41,31,36,36,35,40,39,39,38,39,23,39,38,42,35,32,40,44,37,46,23,59,36,62,52,75,36,33,11,37,55,34,20,28,58,34,46,44,21,56,45,58,73,51,40,97,86,70,42,71,34,68,46,85,61,36,70,57,37,54,47,34,64,43,50,66,67,39,48,32,40,36,41,38,40,36,40,41,37,32,39,37,43,35,36,36,90,46,93,47,35,39,38,36,40,38,40,32,39,42,38,39,39,38,40,35,41,24,23,36,37,52,81,26,71,67,13,40,73,44,36,19,37,24,20,40,33,39,38,42,34,46,34,43,38,41,36,41,38,40,35,40,48,48,74,56,90,59,34,38,41,37,41,36,41,37,40,38,40,37,39,43,37,41,37,38,43,32,29,31,26,24,40,36,93,59,68,84,54,51,53,41,37,38,55,55,31,64,45,71,59,36,48,48,36,32,35,66,51,77,47,44,40,42,34,41,37,39,36,39,40,40,30,44,74,83,33,42,37,38,39,40,38,41,24,35,40,35,37,61,53,33,30,87,90,39,19,69,48,77,22,46,24,34,25,33,26,38,34,57,42,77,33,78,87,32,53,86,42,39,72,50,42,51,36,34,35,42,24,38,32,37,19,24,20,28,35,73,56,64,58,79,40,33,52,70,36,73,38,66,70,58,55,45,72,56,98,88,37,79,39,83,22,75,40,71,67,38,48,40,30,52,79,36,55,64,18,36,36,40,32,40,38,41,35,42,40,39,17,30,58,79,49,32,37,32,39,40,38,38,39,42,43,33,38,36,37,37,28,39,33,59,68,40,77,46,63,80,85,41,89,51,42,39,32,41,39,61,54,31,27,24,31,34,38,37,42,32,34,40,40,38,35,56,79,40,80,55,94,51,40,36,29,39,40,41,37,23,31,25,33,56,48,46,24,34,68,37,64,48,88,84,60,78,73,53,77,46,52,61,69,60,38,48,71,54,52,41,71,35,39,44,48,63,58,60,37,49,74,89,60,78,67,50,74,50,41,78,82,64,50,66,24,14,50,34,66,50,57,73,78,70,77,49,58,77,51,59,72,27,30,39,71,78,48,36,48,58,41,60,32,37,36,13,41,37,39,42,40,33,49,70,53,34,36,39,37,42,36,35,33,37,42,34,51,19,42,40,65,43,29,39,43,56,50,39,32,45,41,33,65,39,51,79,35,46,32,42,40,23,56,48,51,79,37,24,14,42,100,89,30,79,85,37,83,38,42,15,42,76,22,34,49,95,84,44,56,54,40,67,56,47,46,67,34,38,40,44,34,34,52,34,41,35,43,34,39,47,51,89,56,73,72,82,64,40,62,39,39,33,39,35,39,36,36,33,38,77,50,68,52,57,79,56,77,41,76,40,80,79,54,45,68,34,79,36,49,55,59,58,50,54,28,34,46,32,46,35,39,37,38,31,62

Sequence (2076 aa):
MKKNRLNLVSAMLLLSGLSTGYLQAAPHKVVTKMYSTQQDNTCVGQVVDQKGETVIGASVIIKGTSNGTITDFDGNFTLNEVKTGDMIEISYVGYQTQVVQYDGKTLKITLKENTELLDEVVVVGYGVQKKRDLTGAISSVKMDETPVNTYSTVSHALAGKAAGLQVTQSSAQVGGGSTFRIRGAASTGAGNDPLIIIDGIPVSSGSSLGSGNRYNAGTTDNVLSSINPNDIESIEVLKDASSTAIYGSRAGHGVIIVTTKRGKEQKTQVRYSGNVSVQTMKNGYKALNGPEYMEYYNRFTYEDYLMTNGLGIYENYVDLGAGHEAPEYHPTYSPNQIANAQNTDWFDEVSRTGMMHSHNVSVNGGSKTTQYMASLGYMGQSGVVKNNNMDRVTAKINLDQTLSKYAKAGISLNISRNSLDNVPLGTGTFENAGILSSAAMFNPTLPVYDENGKYSVNPYFTQLPNPVSLLEITDKTTKDRILASAYLQIEPVKGLILKANFGIDRQYEKRKQYLPKTTMYGEQANGQASISQSDNNDYLMDLTATYMKDFGNHSLTVLAGYSFQQFNSEWVSAGNQDFITDGFLYNNLGAGNFAKPSVGSGASKTSLGSYFGRINYSYLSRYLLTLTMRADGASNFDPDNRWGFFPSVSAGWRFSDEPFMASLNDVVSNGKLRISYGQTGNSNVGNRTMNLYNTGYNNVFGNTIHTGVLASQLGNPNLTWETTKEFNVGLDLGFINNRISLSMEYFNRTISDLLVKEKSLPSYNEVTSIASNIGETKSQGFEMTLNTVNIDNRDWTWTTDLTLSLYRDRWKERDPNWKPAAYQKEDDWIRSMYSFVSDGLMQPGEERPKHQPTLMPGQIKMKDLDKNGVLDDHDKVLLGSKDPAFLFGFNNTVRYKNFDLNIYLYGEVNALKGASYYDDWTTMGYGFTQGRNSSQGFKDTWRHDNQHAKYANITGVGPDGAGDYFIKKISYLRCRNITLGYTIPVSNKILNNIRVYADVNNPFVLTNWTGLDPETDNGNSYAYPNVTSFSLGVDITFMKKNRLNLVSAMLLLSGLSTGYLQAAPHKVVTKMYSTQQDNTCVGQVVDQKGETVIGASVIIKGTSNGTITDFDGNFTLNEVKTGDMIEISYVGYQTQVVQYDGKTLKITLKENTELLDEVVVVGYGVQKKRDLTGAISSVKMDETPVNTYSTVSHALAGKAAGLQVTQSSAQVGGGSTFRIRGAASTGAGNDPLIIIDGIPVSSGSSLGSGNRYNAGTTDNVLSSINPNDIESIEVLKDASSTAIYGSRAGHGVIIVTTKRGKEQKTQVRYSGNVSVQTMKNGYKALNGPEYMEYYNRFTYEDYLMTNGLGIYENYVDLGAGHEAPEYHPTYSPNQIANAQNTDWFDEVSRTGMMHSHNVSVNGGSKTTQYMASLGYMGQSGVVKNNNMDRVTAKINLDQTLSKYAKAGISLNISRNSLDNVPLGTGTFENAGILSSAAMFNPTLPVYDENGKYSVNPYFTQLPNPVSLLEITDKTTKDRILASAYLQIEPVKGLILKANFGIDRQYEKRKQYLPKTTMYGEQANGQASISQSDNNDYLMDLTATYMKDFGNHSLTVLAGYSFQQFNSEWVSAGNQDFITDGFLYNNLGAGNFAKPSVGSGASKTSLGSYFGRINYSYLSRYLLTLTMRADGASNFDPDNRWGFFPSVSAGWRFSDEPFMASLNDVVSNGKLRISYGQTGNSNVGNRTMNLYNTGYNNVFGNTIHTGVLASQLGNPNLTWETTKEFNVGLDLGFINNRISLSMEYFNRTISDLLVKEKSLPSYNEVTSIASNIGETKSQGFEMTLNTVNIDNRDWTWTTDLTLSLYRDRWKERDPNWKPAAYQKEDDWIRSMYSFVSDGLMQPGEERPKHQPTLMPGQIKMKDLDKNGVLDDHDKVLLGSKDPAFLFGFNNTVRYKNFDLNIYLYGEVNALKGASYYDDWTTMGYGFTQGRNSSQGFKDTWRHDNQHAKYANITGVGPDGAGDYFIKKISYLRCRNITLGYTIPVSNKILNNIRVYADVNNPFVLTNWTGLDPETDNGNSYAYPNVTSFSLGVDITF